Protein 2K75 (pdb70)

Secondary structure (DSSP, 8-state):
--B--STT--TT-SEEEEEEEEEEEEEEEEEETTEEEEEEEEEEE-SS-EEEEEEESS---TTEEEEEEEEEEEEETTEEEEEE-TTSEEEE--S----S--SS--

Foldseek 3Di:
DEADAPVPDDQVPQFYKYWFFWADWDWDWDCDPVRIWIKTKTKTADPHGIFIEIETRDGHDHRFTKIKGRWGWDADPNGIYTYAYPPIDIGGDPRDDPDDDDPDDD

InterPro domains:
  IPR012340 Nucleic acid-binding, OB-fold [G3DSA:2.40.50.140] (1-105)
  IPR012340 Nucleic acid-binding, OB-fold [G3DSA:2.40.50.140] (106-207)
  IPR012340 Nucleic acid-binding, OB-fold [SSF50249] (4-102)
  IPR012340 Nucleic acid-binding, OB-fold [SSF50249] (94-221)
  IPR051231 SOSS complex subunit B [PTHR13356] (4-85)

Solvent-accessible surface area: 7492 Å² total; per-residue (Å²): 85,111,119,40,107,8,186,68,12,40,100,100,44,73,120,2,7,1,58,9,74,0,37,35,57,107,121,121,98,75,150,40,150,78,73,84,106,40,9,38,48,3,84,1,69,55,138,64,48,140,22,72,2,9,0,57,60,72,112,8,88,93,63,28,79,13,66,2,19,51,0,116,8,14,104,91,129,73,135,63,3,0,4,1,26,124,100,10,131,50,62,90,44,142,109,133,118,95,139,166,106,155,144,117,162,181

Structure (mmCIF, N/CA/C/O backbone):
data_2K75
#
_entry.id   2K75
#
loop_
_atom_site.group_PDB
_atom_site.id
_atom_site.type_symbol
_atom_site.label_atom_id
_atom_site.label_alt_id
_atom_site.label_comp_id
_atom_site.label_asym_id
_atom_site.label_entity_id
_atom_site.label_seq_id
_atom_site.pdbx_PDB_ins_code
_atom_site.Cartn_x
_atom_site.Cartn_y
_atom_site.Cartn_z
_atom_site.occupancy
_atom_site.B_iso_or_equiv
_atom_site.auth_seq_id
_atom_site.auth_comp_id
_atom_site.auth_asym_id
_atom_site.auth_atom_id
_atom_site.pdbx_PDB_model_num
ATOM 1 N N . SER A 1 1 ? -11.338 0.077 -4.336 1.00 0.00 1 SER A N 1
ATOM 2 C CA . SER A 1 1 ? -10.611 0.244 -3.047 1.00 0.00 1 SER A CA 1
ATOM 3 C C . SER A 1 1 ? -10.469 -1.128 -2.387 1.00 0.00 1 SER A C 1
ATOM 4 O O . SER A 1 1 ? -10.349 -1.247 -1.185 1.00 0.00 1 SER A O 1
ATOM 14 N N . ASP A 1 2 ? -10.490 -2.163 -3.186 1.00 0.00 2 ASP A N 1
ATOM 15 C CA . ASP A 1 2 ? -10.369 -3.549 -2.649 1.00 0.00 2 ASP A CA 1
ATOM 16 C C . ASP A 1 2 ? -8.914 -3.865 -2.310 1.00 0.00 2 ASP A C 1
ATOM 17 O O . ASP A 1 2 ? -7.998 -3.168 -2.704 1.00 0.00 2 ASP A O 1
ATOM 26 N N . LEU A 1 3 ? -8.713 -4.918 -1.566 1.00 0.00 3 LEU A N 1
ATOM 27 C CA . LEU A 1 3 ? -7.342 -5.314 -1.160 1.00 0.00 3 LEU A CA 1
ATOM 28 C C . LEU A 1 3 ? -6.614 -5.973 -2.325 1.00 0.00 3 LEU A C 1
ATOM 29 O O . LEU A 1 3 ? -7.067 -6.949 -2.889 1.00 0.00 3 LEU A O 1
ATOM 45 N N . VAL A 1 4 ? -5.471 -5.442 -2.668 1.00 0.00 4 VAL A N 1
ATOM 46 C CA . VAL A 1 4 ? -4.664 -6.012 -3.786 1.00 0.00 4 VAL A CA 1
ATOM 47 C C . VAL A 1 4 ? -3.180 -6.011 -3.418 1.00 0.00 4 VAL A C 1
ATOM 48 O O . VAL A 1 4 ? -2.750 -5.355 -2.488 1.00 0.00 4 VAL A O 1
ATOM 61 N N . LYS A 1 5 ? -2.403 -6.760 -4.153 1.00 0.00 5 LYS A N 1
ATOM 62 C CA . LYS A 1 5 ? -0.938 -6.849 -3.886 1.00 0.00 5 LYS A CA 1
ATOM 63 C C . LYS A 1 5 ? -0.217 -5.644 -4.486 1.00 0.00 5 LYS A C 1
ATOM 64 O O . LYS A 1 5 ? -0.730 -4.956 -5.345 1.00 0.00 5 LYS A O 1
ATOM 83 N N . ILE A 1 6 ? 0.975 -5.392 -4.013 1.00 0.00 6 ILE A N 1
ATOM 84 C CA . ILE A 1 6 ? 1.768 -4.230 -4.505 1.00 0.00 6 ILE A CA 1
ATOM 85 C C . ILE A 1 6 ? 2.070 -4.406 -5.996 1.00 0.00 6 ILE A C 1
ATOM 86 O O . ILE A 1 6 ? 1.980 -3.477 -6.769 1.00 0.00 6 ILE A O 1
ATOM 102 N N . ARG A 1 7 ? 2.442 -5.591 -6.388 1.00 0.00 7 ARG A N 1
ATOM 103 C CA . ARG A 1 7 ? 2.779 -5.853 -7.818 1.00 0.00 7 ARG A CA 1
ATOM 104 C C . ARG A 1 7 ? 1.515 -5.735 -8.675 1.00 0.00 7 ARG A C 1
ATOM 105 O O . ARG A 1 7 ? 1.584 -5.581 -9.876 1.00 0.00 7 ARG A O 1
ATOM 126 N N . ASP A 1 8 ? 0.366 -5.818 -8.062 1.00 0.00 8 ASP A N 1
ATOM 127 C CA . ASP A 1 8 ? -0.916 -5.727 -8.826 1.00 0.00 8 ASP A CA 1
ATOM 128 C C . ASP A 1 8 ? -1.315 -4.255 -8.994 1.00 0.00 8 ASP A C 1
ATOM 129 O O . ASP A 1 8 ? -2.333 -3.945 -9.579 1.00 0.00 8 ASP A O 1
ATOM 138 N N . VAL A 1 9 ? -0.524 -3.351 -8.474 1.00 0.00 9 VAL A N 1
ATOM 139 C CA . VAL A 1 9 ? -0.854 -1.898 -8.586 1.00 0.00 9 VAL A CA 1
ATOM 140 C C . VAL A 1 9 ? -0.761 -1.443 -10.041 1.00 0.00 9 VAL A C 1
ATOM 141 O O . VAL A 1 9 ? 0.212 -1.683 -10.728 1.00 0.00 9 VAL A O 1
ATOM 154 N N . SER A 1 10 ? -1.787 -0.777 -10.497 1.00 0.00 10 SER A N 1
ATOM 155 C CA . SER A 1 10 ? -1.817 -0.273 -11.898 1.00 0.00 10 SER A CA 1
ATOM 156 C C . SER A 1 10 ? -2.859 0.839 -12.031 1.00 0.00 10 SER A C 1
ATOM 157 O O . SER A 1 10 ? -3.680 1.054 -11.161 1.00 0.00 10 SER A O 1
ATOM 165 N N . LEU A 1 11 ? -2.819 1.546 -13.126 1.00 0.00 11 LEU A N 1
ATOM 166 C CA . LEU A 1 11 ? -3.787 2.657 -13.359 1.00 0.00 11 LEU A CA 1
ATOM 167 C C . LEU A 1 11 ? -5.192 2.079 -13.512 1.00 0.00 11 LEU A C 1
ATOM 168 O O . LEU A 1 11 ? -6.175 2.767 -13.330 1.00 0.00 11 LEU A O 1
ATOM 184 N N . SER A 1 12 ? -5.280 0.823 -13.853 1.00 0.00 12 SER A N 1
ATOM 185 C CA . SER A 1 12 ? -6.609 0.171 -14.034 1.00 0.00 12 SER A CA 1
ATOM 186 C C . SER A 1 12 ? -7.374 0.213 -12.715 1.00 0.00 12 SER A C 1
ATOM 187 O O . SER A 1 12 ? -8.579 0.083 -12.687 1.00 0.00 12 SER A O 1
ATOM 195 N N . THR A 1 13 ? -6.675 0.391 -11.623 1.00 0.00 13 THR A N 1
ATOM 196 C CA . THR A 1 13 ? -7.339 0.444 -10.281 1.00 0.00 13 THR A CA 1
ATOM 197 C C . THR A 1 13 ? -6.956 1.751 -9.572 1.00 0.00 13 THR A C 1
ATOM 198 O O . THR A 1 13 ? -6.077 1.776 -8.732 1.00 0.00 13 THR A O 1
ATOM 209 N N . PRO A 1 14 ? -7.615 2.834 -9.910 1.00 0.00 14 PRO A N 1
ATOM 210 C CA . PRO A 1 14 ? -7.341 4.169 -9.298 1.00 0.00 14 PRO A CA 1
ATOM 211 C C . PRO A 1 14 ? -7.386 4.111 -7.773 1.00 0.00 14 PRO A C 1
ATOM 212 O O . PRO A 1 14 ? -6.580 4.717 -7.096 1.00 0.00 14 PRO A O 1
ATOM 223 N N . TYR A 1 15 ? -8.335 3.380 -7.238 1.00 0.00 15 TYR A N 1
ATOM 224 C CA . TYR A 1 15 ? -8.468 3.258 -5.754 1.00 0.00 15 TYR A CA 1
ATOM 225 C C . TYR A 1 15 ? -8.149 1.827 -5.338 1.00 0.00 15 TYR A C 1
ATOM 226 O O . TYR A 1 15 ? -8.719 0.876 -5.836 1.00 0.00 15 TYR A O 1
ATOM 244 N N . VAL A 1 16 ? -7.228 1.677 -4.424 1.00 0.00 16 VAL A N 1
ATOM 245 C CA . VAL A 1 16 ? -6.841 0.315 -3.955 1.00 0.00 16 VAL A CA 1
ATOM 246 C C . VAL A 1 16 ? -6.382 0.346 -2.501 1.00 0.00 16 VAL A C 1
ATOM 247 O O . VAL A 1 16 ? -6.004 1.368 -1.964 1.00 0.00 16 VAL A O 1
ATOM 260 N N . SER A 1 17 ? -6.406 -0.800 -1.874 1.00 0.00 17 SER A N 1
ATOM 261 C CA . SER A 1 17 ? -5.966 -0.923 -0.452 1.00 0.00 17 SER A CA 1
ATOM 262 C C . SER A 1 17 ? -4.773 -1.870 -0.378 1.00 0.00 17 SER A C 1
ATOM 263 O O . SER A 1 17 ? -4.764 -2.929 -0.976 1.00 0.00 17 SER A O 1
ATOM 271 N N . VAL A 1 18 ? -3.761 -1.483 0.351 1.00 0.00 18 VAL A N 1
ATOM 272 C CA . VAL A 1 18 ? -2.540 -2.337 0.483 1.00 0.00 18 VAL A CA 1
ATOM 273 C C . VAL A 1 18 ? -2.085 -2.393 1.939 1.00 0.00 18 VAL A C 1
ATOM 274 O O . VAL A 1 18 ? -2.455 -1.577 2.761 1.00 0.00 18 VAL A O 1
ATOM 287 N N . ILE A 1 19 ? -1.269 -3.365 2.249 1.00 0.00 19 ILE A N 1
ATOM 288 C CA . ILE A 1 19 ? -0.746 -3.525 3.639 1.00 0.00 19 ILE A CA 1
ATOM 289 C C . ILE A 1 19 ? 0.719 -3.952 3.591 1.00 0.00 19 ILE A C 1
ATOM 290 O O . ILE A 1 19 ? 1.107 -4.816 2.828 1.00 0.00 19 ILE A O 1
ATOM 306 N N . GLY A 1 20 ? 1.531 -3.342 4.410 1.00 0.00 20 GLY A N 1
ATOM 307 C CA . GLY A 1 20 ? 2.978 -3.694 4.437 1.00 0.00 20 GLY A CA 1
ATOM 308 C C . GLY A 1 20 ? 3.735 -2.763 5.382 1.00 0.00 20 GLY A C 1
ATOM 309 O O . GLY A 1 20 ? 3.158 -2.054 6.186 1.00 0.00 20 GLY A O 1
ATOM 313 N N . LYS A 1 21 ? 5.041 -2.778 5.283 1.00 0.00 21 LYS A N 1
ATOM 314 C CA . LYS A 1 21 ? 5.895 -1.918 6.165 1.00 0.00 21 LYS A CA 1
ATOM 315 C C . LYS A 1 21 ? 6.604 -0.857 5.334 1.00 0.00 21 LYS A C 1
ATOM 316 O O . LYS A 1 21 ? 7.117 -1.120 4.267 1.00 0.00 21 LYS A O 1
ATOM 335 N N . ILE A 1 22 ? 6.625 0.348 5.835 1.00 0.00 22 ILE A N 1
ATOM 336 C CA . ILE A 1 22 ? 7.286 1.475 5.111 1.00 0.00 22 ILE A CA 1
ATOM 337 C C . ILE A 1 22 ? 8.703 1.663 5.637 1.00 0.00 22 ILE A C 1
ATOM 338 O O . ILE A 1 22 ? 8.948 1.626 6.825 1.00 0.00 22 ILE A O 1
ATOM 354 N N . THR A 1 23 ? 9.636 1.873 4.746 1.00 0.00 23 THR A N 1
ATOM 355 C CA . THR A 1 23 ? 11.058 2.077 5.159 1.00 0.00 23 THR A CA 1
ATOM 356 C C . THR A 1 23 ? 11.639 3.313 4.472 1.00 0.00 23 THR A C 1
ATOM 357 O O . THR A 1 23 ? 11.161 3.767 3.451 1.00 0.00 23 THR A O 1
ATOM 368 N N . GLY A 1 24 ? 12.682 3.846 5.049 1.00 0.00 24 GLY A N 1
ATOM 369 C CA . GLY A 1 24 ? 13.356 5.052 4.484 1.00 0.00 24 GLY A CA 1
ATOM 370 C C . GLY A 1 24 ? 12.359 6.196 4.339 1.00 0.00 24 GLY A C 1
ATOM 371 O O . GLY A 1 24 ? 11.668 6.310 3.349 1.00 0.00 24 GLY A O 1
ATOM 375 N N . ILE A 1 25 ? 12.283 7.042 5.334 1.00 0.00 25 ILE A N 1
ATOM 376 C CA . ILE A 1 25 ? 11.332 8.192 5.286 1.00 0.00 25 ILE A CA 1
ATOM 377 C C . ILE A 1 25 ? 12.039 9.425 4.735 1.00 0.00 25 ILE A C 1
ATOM 378 O O . ILE A 1 25 ? 13.057 9.854 5.242 1.00 0.00 25 ILE A O 1
ATOM 394 N N . HIS A 1 26 ? 11.492 9.996 3.694 1.00 0.00 26 HIS A N 1
ATOM 395 C CA . HIS A 1 26 ? 12.097 11.216 3.073 1.00 0.00 26 HIS A CA 1
ATOM 396 C C . HIS A 1 26 ? 11.094 12.360 3.117 1.00 0.00 26 HIS A C 1
ATOM 397 O O . HIS A 1 26 ? 9.911 12.183 2.904 1.00 0.00 26 HIS A O 1
ATOM 411 N N . LYS A 1 27 ? 11.576 13.537 3.408 1.00 0.00 27 LYS A N 1
ATOM 412 C CA . LYS A 1 27 ? 10.691 14.737 3.496 1.00 0.00 27 LYS A CA 1
ATOM 413 C C . LYS A 1 27 ? 10.930 15.657 2.304 1.00 0.00 27 LYS A C 1
ATOM 414 O O . LYS A 1 27 ? 12.050 15.945 1.931 1.00 0.00 27 LYS A O 1
ATOM 433 N N . LYS A 1 28 ? 9.863 16.120 1.711 1.00 0.00 28 LYS A N 1
ATOM 434 C CA . LYS A 1 28 ? 9.972 17.035 0.537 1.00 0.00 28 LYS A CA 1
ATOM 435 C C . LYS A 1 28 ? 8.849 18.065 0.590 1.00 0.00 28 LYS A C 1
ATOM 436 O O . LYS A 1 28 ? 7.811 17.847 1.182 1.00 0.00 28 LYS A O 1
ATOM 455 N N . GLU A 1 29 ? 9.067 19.198 -0.023 1.00 0.00 29 GLU A N 1
ATOM 456 C CA . GLU A 1 29 ? 8.041 20.287 -0.026 1.00 0.00 29 GLU A CA 1
ATOM 457 C C . GLU A 1 29 ? 7.688 20.675 -1.458 1.00 0.00 29 GLU A C 1
ATOM 458 O O . GLU A 1 29 ? 8.518 20.669 -2.348 1.00 0.00 29 GLU A O 1
ATOM 470 N N . TYR A 1 30 ? 6.444 21.013 -1.674 1.00 0.00 30 TYR A N 1
ATOM 471 C CA . TYR A 1 30 ? 5.983 21.413 -3.036 1.00 0.00 30 TYR A CA 1
ATOM 472 C C . TYR A 1 30 ? 4.932 22.518 -2.925 1.00 0.00 30 TYR A C 1
ATOM 473 O O . TYR A 1 30 ? 4.301 22.703 -1.901 1.00 0.00 30 TYR A O 1
ATOM 491 N N . GLU A 1 31 ? 4.758 23.259 -3.986 1.00 0.00 31 GLU A N 1
ATOM 492 C CA . GLU A 1 31 ? 3.770 24.376 -3.990 1.00 0.00 31 GLU A CA 1
ATOM 493 C C . GLU A 1 31 ? 2.398 23.859 -4.403 1.00 0.00 31 GLU A C 1
ATOM 494 O O . GLU A 1 31 ? 2.193 23.417 -5.515 1.00 0.00 31 GLU A O 1
ATOM 506 N N . SER A 1 32 ? 1.458 23.927 -3.498 1.00 0.00 32 SER A N 1
ATOM 507 C CA . SER A 1 32 ? 0.069 23.463 -3.788 1.00 0.00 32 SER A CA 1
ATOM 508 C C . SER A 1 32 ? -0.881 24.660 -3.778 1.00 0.00 32 SER A C 1
ATOM 509 O O . SER A 1 32 ? -1.124 25.274 -2.759 1.00 0.00 32 SER A O 1
ATOM 517 N N . ASP A 1 33 ? -1.419 24.978 -4.921 1.00 0.00 33 ASP A N 1
ATOM 518 C CA . ASP A 1 33 ? -2.370 26.120 -5.042 1.00 0.00 33 ASP A CA 1
ATOM 519 C C . ASP A 1 33 ? -1.712 27.398 -4.519 1.00 0.00 33 ASP A C 1
ATOM 520 O O . ASP A 1 33 ? -2.373 28.299 -4.047 1.00 0.00 33 ASP A O 1
ATOM 529 N N . GLY A 1 34 ? -0.413 27.480 -4.631 1.00 0.00 34 GLY A N 1
ATOM 530 C CA . GLY A 1 34 ? 0.323 28.696 -4.174 1.00 0.00 34 GLY A CA 1
ATOM 531 C C . GLY A 1 34 ? 0.680 28.551 -2.698 1.00 0.00 34 GLY A C 1
ATOM 532 O O . GLY A 1 34 ? 1.244 29.446 -2.103 1.00 0.00 34 GLY A O 1
ATOM 536 N N . THR A 1 35 ? 0.353 27.430 -2.107 1.00 0.00 35 THR A N 1
ATOM 537 C CA . THR A 1 35 ? 0.662 27.204 -0.658 1.00 0.00 35 THR A CA 1
ATOM 538 C C . THR A 1 35 ? 1.611 26.016 -0.507 1.00 0.00 35 THR A C 1
ATOM 539 O O . THR A 1 35 ? 1.375 24.939 -1.015 1.00 0.00 35 THR A O 1
ATOM 550 N N . THR A 1 36 ? 2.689 26.231 0.193 1.00 0.00 36 THR A N 1
ATOM 551 C CA . THR A 1 36 ? 3.695 25.154 0.407 1.00 0.00 36 THR A CA 1
ATOM 552 C C . THR A 1 36 ? 3.127 24.073 1.318 1.00 0.00 36 THR A C 1
ATOM 553 O O . THR A 1 36 ? 2.615 24.344 2.386 1.00 0.00 36 THR A O 1
ATOM 564 N N . LYS A 1 37 ? 3.235 22.843 0.892 1.00 0.00 37 LYS A N 1
ATOM 565 C CA . LYS A 1 37 ? 2.727 21.694 1.703 1.00 0.00 37 LYS A CA 1
ATOM 566 C C . LYS A 1 37 ? 3.801 20.618 1.799 1.00 0.00 37 LYS A C 1
ATOM 567 O O . LYS A 1 37 ? 4.513 20.338 0.853 1.00 0.00 37 LYS A O 1
ATOM 586 N N . SER A 1 38 ? 3.928 20.029 2.958 1.00 0.00 38 SER A N 1
ATOM 587 C CA . SER A 1 38 ? 4.961 18.974 3.170 1.00 0.00 38 SER A CA 1
ATOM 588 C C . SER A 1 38 ? 4.429 17.607 2.755 1.00 0.00 38 SER A C 1
ATOM 589 O O . SER A 1 38 ? 3.284 17.264 2.983 1.00 0.00 38 SER A O 1
ATOM 597 N N . VAL A 1 39 ? 5.283 16.820 2.161 1.00 0.00 39 VAL A N 1
ATOM 598 C CA . VAL A 1 39 ? 4.894 15.449 1.722 1.00 0.00 39 VAL A CA 1
ATOM 599 C C . VAL A 1 39 ? 6.004 14.465 2.082 1.00 0.00 39 VAL A C 1
ATOM 600 O O . VAL A 1 39 ? 7.177 14.721 1.887 1.00 0.00 39 VAL A O 1
ATOM 613 N N . TYR A 1 40 ? 5.625 13.337 2.615 1.00 0.00 40 TYR A N 1
ATOM 614 C CA . TYR A 1 40 ? 6.622 12.302 3.016 1.00 0.00 40 TYR A CA 1
ATOM 615 C C . TYR A 1 40 ? 6.669 11.199 1.969 1.00 0.00 40 TYR A C 1
ATOM 616 O O . TYR A 1 40 ? 5.656 10.701 1.521 1.00 0.00 40 TYR A O 1
ATOM 634 N N . GLN A 1 41 ? 7.857 10.820 1.584 1.00 0.00 41 GLN A N 1
ATOM 635 C CA . GLN A 1 41 ? 8.034 9.746 0.561 1.00 0.00 41 GLN A CA 1
ATOM 636 C C . GLN A 1 41 ? 8.863 8.612 1.147 1.00 0.00 41 GLN A C 1
ATOM 637 O O . GLN A 1 41 ? 9.675 8.802 2.033 1.00 0.00 41 GLN A O 1
ATOM 651 N N . GLY A 1 42 ? 8.647 7.425 0.654 1.00 0.00 42 GLY A N 1
ATOM 652 C CA . GLY A 1 42 ? 9.404 6.252 1.169 1.00 0.00 42 GLY A CA 1
ATOM 653 C C . GLY A 1 42 ? 9.080 5.008 0.349 1.00 0.00 42 GLY A C 1
ATOM 654 O O . GLY A 1 42 ? 8.406 5.060 -0.662 1.00 0.00 42 GLY A O 1
ATOM 658 N N . TYR A 1 43 ? 9.575 3.885 0.796 1.00 0.00 43 TYR A N 1
ATOM 659 C CA . TYR A 1 43 ? 9.341 2.593 0.084 1.00 0.00 43 TYR A CA 1
ATOM 660 C C . TYR A 1 43 ? 8.563 1.641 0.982 1.00 0.00 43 TYR A C 1
ATOM 661 O O . TYR A 1 43 ? 8.761 1.588 2.180 1.00 0.00 43 TYR A O 1
ATOM 679 N N . ILE A 1 44 ? 7.679 0.883 0.392 1.00 0.00 44 ILE A N 1
ATOM 680 C CA . ILE A 1 44 ? 6.858 -0.094 1.168 1.00 0.00 44 ILE A CA 1
ATOM 681 C C . ILE A 1 44 ? 7.010 -1.475 0.551 1.00 0.00 44 ILE A C 1
ATOM 682 O O . ILE A 1 44 ? 7.057 -1.626 -0.649 1.00 0.00 44 ILE A O 1
ATOM 698 N N . GLU A 1 45 ? 7.106 -2.484 1.378 1.00 0.00 45 GLU A N 1
ATOM 699 C CA . GLU A 1 45 ? 7.280 -3.880 0.871 1.00 0.00 45 GLU A CA 1
ATOM 700 C C . GLU A 1 45 ? 6.331 -4.835 1.588 1.00 0.00 45 GLU A C 1
ATOM 701 O O . GLU A 1 45 ? 5.829 -4.563 2.669 1.00 0.00 45 GLU A O 1
ATOM 713 N N . ASP A 1 46 ? 6.091 -5.962 0.966 1.00 0.00 46 ASP A N 1
ATOM 714 C CA . ASP A 1 46 ? 5.181 -6.988 1.552 1.00 0.00 46 ASP A CA 1
ATOM 715 C C . ASP A 1 46 ? 5.696 -8.390 1.199 1.00 0.00 46 ASP A C 1
ATOM 716 O O . ASP A 1 46 ? 6.883 -8.616 1.077 1.00 0.00 46 ASP A O 1
ATOM 725 N N . ASP A 1 47 ? 4.801 -9.330 1.054 1.00 0.00 47 ASP A N 1
ATOM 726 C CA . ASP A 1 47 ? 5.204 -10.729 0.731 1.00 0.00 47 ASP A CA 1
ATOM 727 C C . ASP A 1 47 ? 5.496 -10.844 -0.762 1.00 0.00 47 ASP A C 1
ATOM 728 O O . ASP A 1 47 ? 5.947 -11.866 -1.236 1.00 0.00 47 ASP A O 1
ATOM 737 N N . THR A 1 48 ? 5.229 -9.803 -1.503 1.00 0.00 48 THR A N 1
ATOM 738 C CA . THR A 1 48 ? 5.475 -9.830 -2.976 1.00 0.00 48 THR A CA 1
ATOM 739 C C . THR A 1 48 ? 6.711 -9.001 -3.311 1.00 0.00 48 THR A C 1
ATOM 740 O O . THR A 1 48 ? 7.817 -9.500 -3.326 1.00 0.00 48 THR A O 1
ATOM 751 N N . ALA A 1 49 ? 6.526 -7.738 -3.593 1.00 0.00 49 ALA A N 1
ATOM 752 C CA . ALA A 1 49 ? 7.679 -6.854 -3.952 1.00 0.00 49 ALA A CA 1
ATOM 753 C C . ALA A 1 49 ? 7.591 -5.538 -3.180 1.00 0.00 49 ALA A C 1
ATOM 754 O O . ALA A 1 49 ? 7.168 -5.497 -2.036 1.00 0.00 49 ALA A O 1
ATOM 761 N N . ARG A 1 50 ? 8.006 -4.461 -3.803 1.00 0.00 50 ARG A N 1
ATOM 762 C CA . ARG A 1 50 ? 7.978 -3.133 -3.126 1.00 0.00 50 ARG A CA 1
ATOM 763 C C . ARG A 1 50 ? 7.675 -2.021 -4.127 1.00 0.00 50 ARG A C 1
ATOM 764 O O . ARG A 1 50 ? 7.907 -2.146 -5.313 1.00 0.00 50 ARG A O 1
ATOM 785 N N . ILE A 1 51 ? 7.154 -0.926 -3.635 1.00 0.00 51 ILE A N 1
ATOM 786 C CA . ILE A 1 51 ? 6.818 0.228 -4.519 1.00 0.00 51 ILE A CA 1
ATOM 787 C C . ILE A 1 51 ? 6.993 1.546 -3.761 1.00 0.00 51 ILE A C 1
ATOM 788 O O . ILE A 1 51 ? 7.038 1.588 -2.546 1.00 0.00 51 ILE A O 1
ATOM 804 N N . ARG A 1 52 ? 7.089 2.621 -4.494 1.00 0.00 52 ARG A N 1
ATOM 805 C CA . ARG A 1 52 ? 7.261 3.964 -3.876 1.00 0.00 52 ARG A CA 1
ATOM 806 C C . ARG A 1 52 ? 5.921 4.486 -3.372 1.00 0.00 52 ARG A C 1
ATOM 807 O O . ARG A 1 52 ? 4.879 4.212 -3.934 1.00 0.00 52 ARG A O 1
ATOM 828 N N . ILE A 1 53 ? 5.953 5.243 -2.310 1.00 0.00 53 ILE A N 1
ATOM 829 C CA . ILE A 1 53 ? 4.698 5.811 -1.734 1.00 0.00 53 ILE A CA 1
ATOM 830 C C . ILE A 1 53 ? 4.891 7.283 -1.390 1.00 0.00 53 ILE A C 1
ATOM 831 O O . ILE A 1 53 ? 5.995 7.755 -1.171 1.00 0.00 53 ILE A O 1
ATOM 847 N N . SER A 1 54 ? 3.803 8.002 -1.328 1.00 0.00 54 SER A N 1
ATOM 848 C CA . SER A 1 54 ? 3.857 9.454 -0.991 1.00 0.00 54 SER A CA 1
ATOM 849 C C . SER A 1 54 ? 2.678 9.814 -0.096 1.00 0.00 54 SER A C 1
ATOM 850 O O . SER A 1 54 ? 1.533 9.572 -0.422 1.00 0.00 54 SER A O 1
ATOM 858 N N . SER A 1 55 ? 2.967 10.396 1.036 1.00 0.00 55 SER A N 1
ATOM 859 C CA . SER A 1 55 ? 1.895 10.797 1.997 1.00 0.00 55 SER A CA 1
ATOM 860 C C . SER A 1 55 ? 1.890 12.312 2.155 1.00 0.00 55 SER A C 1
ATOM 861 O O . SER A 1 55 ? 2.907 12.939 2.375 1.00 0.00 55 SER A O 1
ATOM 869 N N . PHE A 1 56 ? 0.733 12.901 2.027 1.00 0.00 56 PHE A N 1
ATOM 870 C CA . PHE A 1 56 ? 0.608 14.379 2.153 1.00 0.00 56 PHE A CA 1
ATOM 871 C C . PHE A 1 56 ? 0.121 14.741 3.555 1.00 0.00 56 PHE A C 1
ATOM 872 O O . PHE A 1 56 ? -0.958 14.367 3.972 1.00 0.00 56 PHE A O 1
ATOM 889 N N . GLY A 1 57 ? 0.917 15.490 4.265 1.00 0.00 57 GLY A N 1
ATOM 890 C CA . GLY A 1 57 ? 0.541 15.933 5.637 1.00 0.00 57 GLY A CA 1
ATOM 891 C C . GLY A 1 57 ? 0.787 14.815 6.654 1.00 0.00 57 GLY A C 1
ATOM 892 O O . GLY A 1 57 ? 1.414 15.025 7.674 1.00 0.00 57 GLY A O 1
ATOM 896 N N . LYS A 1 58 ? 0.275 13.642 6.393 1.00 0.00 58 LYS A N 1
ATOM 897 C CA . LYS A 1 58 ? 0.442 12.507 7.351 1.00 0.00 58 LYS A CA 1
ATOM 898 C C . LYS A 1 58 ? 1.885 12.007 7.339 1.00 0.00 58 LYS A C 1
ATOM 899 O O . LYS A 1 58 ? 2.494 11.842 6.304 1.00 0.00 58 LYS A O 1
ATOM 918 N N . GLN A 1 59 ? 2.428 11.781 8.507 1.00 0.00 59 GLN A N 1
ATOM 919 C CA . GLN A 1 59 ? 3.837 11.305 8.621 1.00 0.00 59 GLN A CA 1
ATOM 920 C C . GLN A 1 59 ? 3.901 9.781 8.589 1.00 0.00 59 GLN A C 1
ATOM 921 O O . GLN A 1 59 ? 2.957 9.093 8.921 1.00 0.00 59 GLN A O 1
ATOM 935 N N . LEU A 1 60 ? 5.034 9.263 8.189 1.00 0.00 60 LEU A N 1
ATOM 936 C CA . LEU A 1 60 ? 5.233 7.781 8.113 1.00 0.00 60 LEU A CA 1
ATOM 937 C C . LEU A 1 60 ? 6.373 7.371 9.038 1.00 0.00 60 LEU A C 1
ATOM 938 O O . LEU A 1 60 ? 7.282 8.132 9.303 1.00 0.00 60 LEU A O 1
ATOM 954 N N . GLN A 1 61 ? 6.311 6.164 9.540 1.00 0.00 61 GLN A N 1
ATOM 955 C CA . GLN A 1 61 ? 7.367 5.659 10.474 1.00 0.00 61 GLN A CA 1
ATOM 956 C C . GLN A 1 61 ? 8.167 4.534 9.808 1.00 0.00 61 GLN A C 1
ATOM 957 O O . GLN A 1 61 ? 7.651 3.717 9.068 1.00 0.00 61 GLN A O 1
ATOM 971 N N . ASP A 1 62 ? 9.442 4.522 10.068 1.00 0.00 62 ASP A N 1
ATOM 972 C CA . ASP A 1 62 ? 10.349 3.505 9.464 1.00 0.00 62 ASP A CA 1
ATOM 973 C C . ASP A 1 62 ? 10.006 2.088 9.928 1.00 0.00 62 ASP A C 1
ATOM 974 O O . ASP A 1 62 ? 9.791 1.828 11.094 1.00 0.00 62 ASP A O 1
ATOM 983 N N . SER A 1 63 ? 9.991 1.179 8.987 1.00 0.00 63 SER A N 1
ATOM 984 C CA . SER A 1 63 ? 9.704 -0.257 9.270 1.00 0.00 63 SER A CA 1
ATOM 985 C C . SER A 1 63 ? 8.389 -0.400 10.031 1.00 0.00 63 SER A C 1
ATOM 986 O O . SER A 1 63 ? 8.164 -1.380 10.713 1.00 0.00 63 SER A O 1
ATOM 994 N N . ASP A 1 64 ? 7.519 0.567 9.907 1.00 0.00 64 ASP A N 1
ATOM 995 C CA . ASP A 1 64 ? 6.206 0.494 10.611 1.00 0.00 64 ASP A CA 1
ATOM 996 C C . ASP A 1 64 ? 5.181 -0.243 9.752 1.00 0.00 64 ASP A C 1
ATOM 997 O O . ASP A 1 64 ? 4.941 0.097 8.608 1.00 0.00 64 ASP A O 1
ATOM 1006 N N . VAL A 1 65 ? 4.577 -1.253 10.318 1.00 0.00 65 VAL A N 1
ATOM 1007 C CA . VAL A 1 65 ? 3.550 -2.042 9.581 1.00 0.00 65 VAL A CA 1
ATOM 1008 C C . VAL A 1 65 ? 2.213 -1.316 9.664 1.00 0.00 65 VAL A C 1
ATOM 1009 O O . VAL A 1 65 ? 1.642 -1.146 10.728 1.00 0.00 65 VAL A O 1
ATOM 1022 N N . VAL A 1 66 ? 1.715 -0.882 8.538 1.00 0.00 66 VAL A N 1
ATOM 1023 C CA . VAL A 1 66 ? 0.416 -0.152 8.518 1.00 0.00 66 VAL A CA 1
ATOM 1024 C C . VAL A 1 66 ? -0.409 -0.568 7.306 1.00 0.00 66 VAL A C 1
ATOM 1025 O O . VAL A 1 66 ? 0.089 -1.133 6.348 1.00 0.00 66 VAL A O 1
ATOM 1038 N N . ARG A 1 67 ? -1.684 -0.278 7.354 1.00 0.00 67 ARG A N 1
ATOM 1039 C CA . ARG A 1 67 ? -2.606 -0.627 6.231 1.00 0.00 67 ARG A CA 1
ATOM 1040 C C . ARG A 1 67 ? -3.186 0.652 5.640 1.00 0.00 67 ARG A C 1
ATOM 1041 O O . ARG A 1 67 ? -3.717 1.494 6.337 1.00 0.00 67 ARG A O 1
ATOM 1062 N N . ILE A 1 68 ? -3.074 0.797 4.346 1.00 0.00 68 ILE A N 1
ATOM 1063 C CA . ILE A 1 68 ? -3.596 2.015 3.659 1.00 0.00 68 ILE A CA 1
ATOM 1064 C C . ILE A 1 68 ? -4.853 1.658 2.877 1.00 0.00 68 ILE A C 1
ATOM 1065 O O . ILE A 1 68 ? -4.885 0.711 2.114 1.00 0.00 68 ILE A O 1
ATOM 1081 N N . ASP A 1 69 ? -5.892 2.423 3.079 1.00 0.00 69 ASP A N 1
ATOM 1082 C CA . ASP A 1 69 ? -7.187 2.178 2.376 1.00 0.00 69 ASP A CA 1
ATOM 1083 C C . ASP A 1 69 ? -7.520 3.362 1.467 1.00 0.00 69 ASP A C 1
ATOM 1084 O O . ASP A 1 69 ? -7.260 4.511 1.789 1.00 0.00 69 ASP A O 1
ATOM 1093 N N . ASN A 1 70 ? -8.112 3.063 0.340 1.00 0.00 70 ASN A N 1
ATOM 1094 C CA . ASN A 1 70 ? -8.508 4.112 -0.642 1.00 0.00 70 ASN A CA 1
ATOM 1095 C C . ASN A 1 70 ? -7.264 4.835 -1.159 1.00 0.00 70 ASN A C 1
ATOM 1096 O O . ASN A 1 70 ? -7.266 6.033 -1.355 1.00 0.00 70 ASN A O 1
ATOM 1107 N N . ALA A 1 71 ? -6.208 4.100 -1.390 1.00 0.00 71 ALA A N 1
ATOM 1108 C CA . ALA A 1 71 ? -4.951 4.712 -1.907 1.00 0.00 71 ALA A CA 1
ATOM 1109 C C . ALA A 1 71 ? -5.126 5.110 -3.366 1.00 0.00 71 ALA A C 1
ATOM 1110 O O . ALA A 1 71 ? -5.830 4.469 -4.115 1.00 0.00 71 ALA A O 1
ATOM 1117 N N . ARG A 1 72 ? -4.482 6.175 -3.763 1.00 0.00 72 ARG A N 1
ATOM 1118 C CA . ARG A 1 72 ? -4.590 6.659 -5.173 1.00 0.00 72 ARG A CA 1
ATOM 1119 C C . ARG A 1 72 ? -3.317 6.321 -5.942 1.00 0.00 72 ARG A C 1
ATOM 1120 O O . ARG A 1 72 ? -2.219 6.650 -5.539 1.00 0.00 72 ARG A O 1
ATOM 1141 N N . VAL A 1 73 ? -3.480 5.653 -7.050 1.00 0.00 73 VAL A N 1
ATOM 1142 C CA . VAL A 1 73 ? -2.312 5.256 -7.888 1.00 0.00 73 VAL A CA 1
ATOM 1143 C C . VAL A 1 73 ? -1.952 6.383 -8.851 1.00 0.00 73 VAL A C 1
ATOM 1144 O O . VAL A 1 73 ? -2.799 6.957 -9.508 1.00 0.00 73 VAL A O 1
ATOM 1157 N N . ALA A 1 74 ? -0.688 6.696 -8.929 1.00 0.00 74 ALA A N 1
ATOM 1158 C CA . ALA A 1 74 ? -0.224 7.784 -9.837 1.00 0.00 74 ALA A CA 1
ATOM 1159 C C . ALA A 1 74 ? 1.173 7.464 -10.362 1.00 0.00 74 ALA A C 1
ATOM 1160 O O . ALA A 1 74 ? 1.903 6.669 -9.801 1.00 0.00 74 ALA A O 1
ATOM 1167 N N . GLN A 1 75 ? 1.538 8.090 -11.448 1.00 0.00 75 GLN A N 1
ATOM 1168 C CA . GLN A 1 75 ? 2.880 7.858 -12.062 1.00 0.00 75 GLN A CA 1
ATOM 1169 C C . GLN A 1 75 ? 3.779 9.067 -11.831 1.00 0.00 75 GLN A C 1
ATOM 1170 O O . GLN A 1 75 ? 3.549 10.141 -12.348 1.00 0.00 75 GLN A O 1
ATOM 1184 N N . PHE A 1 76 ? 4.820 8.871 -11.068 1.00 0.00 76 PHE A N 1
ATOM 1185 C CA . PHE A 1 76 ? 5.795 9.967 -10.785 1.00 0.00 76 PHE A CA 1
ATOM 1186 C C . PHE A 1 76 ? 7.158 9.601 -11.373 1.00 0.00 76 PHE A C 1
ATOM 1187 O O . PHE A 1 76 ? 7.710 8.556 -11.100 1.00 0.00 76 PHE A O 1
ATOM 1204 N N . ASN A 1 77 ? 7.686 10.475 -12.185 1.00 0.00 77 ASN A N 1
ATOM 1205 C CA . ASN A 1 77 ? 9.011 10.242 -12.828 1.00 0.00 77 ASN A CA 1
ATOM 1206 C C . ASN A 1 77 ? 8.972 8.937 -13.621 1.00 0.00 77 ASN A C 1
ATOM 1207 O O . ASN A 1 77 ? 9.977 8.280 -13.800 1.00 0.00 77 ASN A O 1
ATOM 1218 N N . GLY A 1 78 ? 7.816 8.582 -14.117 1.00 0.00 78 GLY A N 1
ATOM 1219 C CA . GLY A 1 78 ? 7.681 7.341 -14.928 1.00 0.00 78 GLY A CA 1
ATOM 1220 C C . GLY A 1 78 ? 7.614 6.134 -14.001 1.00 0.00 78 GLY A C 1
ATOM 1221 O O . GLY A 1 78 ? 7.737 5.007 -14.434 1.00 0.00 78 GLY A O 1
ATOM 1225 N N . TYR A 1 79 ? 7.412 6.366 -12.730 1.00 0.00 79 TYR A N 1
ATOM 1226 C CA . TYR A 1 79 ? 7.325 5.244 -11.744 1.00 0.00 79 TYR A CA 1
ATOM 1227 C C . TYR A 1 79 ? 5.967 5.264 -11.050 1.00 0.00 79 TYR A C 1
ATOM 1228 O O . TYR A 1 79 ? 5.471 6.296 -10.641 1.00 0.00 79 TYR A O 1
ATOM 1246 N N . LEU A 1 80 ? 5.373 4.114 -10.917 1.00 0.00 80 LEU A N 1
ATOM 1247 C CA . LEU A 1 80 ? 4.047 4.013 -10.251 1.00 0.00 80 LEU A CA 1
ATOM 1248 C C . LEU A 1 80 ? 4.217 4.105 -8.743 1.00 0.00 80 LEU A C 1
ATOM 1249 O O . LEU A 1 80 ? 5.175 3.616 -8.180 1.00 0.00 80 LEU A O 1
ATOM 1265 N N . SER A 1 81 ? 3.280 4.738 -8.092 1.00 0.00 81 SER A N 1
ATOM 1266 C CA . SER A 1 81 ? 3.359 4.885 -6.614 1.00 0.00 81 SER A CA 1
ATOM 1267 C C . SER A 1 81 ? 1.969 5.105 -6.024 1.00 0.00 81 SER A C 1
ATOM 1268 O O . SER A 1 81 ? 1.023 5.437 -6.712 1.00 0.00 81 SER A O 1
ATOM 1276 N N . LEU A 1 82 ? 1.856 4.912 -4.735 1.00 0.00 82 LEU A N 1
ATOM 1277 C CA . LEU A 1 82 ? 0.547 5.091 -4.037 1.00 0.00 82 LEU A CA 1
ATOM 1278 C C . LEU A 1 82 ? 0.556 6.414 -3.278 1.00 0.00 82 LEU A C 1
ATOM 1279 O O . LEU A 1 82 ? 1.418 6.678 -2.463 1.00 0.00 82 LEU A O 1
ATOM 1295 N N . SER A 1 83 ? -0.407 7.249 -3.562 1.00 0.00 83 SER A N 1
ATOM 1296 C CA . SER A 1 83 ? -0.497 8.583 -2.894 1.00 0.00 83 SER A CA 1
ATOM 1297 C C . SER A 1 83 ? -1.582 8.560 -1.820 1.00 0.00 83 SER A C 1
ATOM 1298 O O . SER A 1 83 ? -2.734 8.270 -2.082 1.00 0.00 83 SER A O 1
ATOM 1306 N N . VAL A 1 84 ? -1.202 8.869 -0.607 1.00 0.00 84 VAL A N 1
ATOM 1307 C CA . VAL A 1 84 ? -2.175 8.879 0.527 1.00 0.00 84 VAL A CA 1
ATOM 1308 C C . VAL A 1 84 ? -2.627 10.313 0.802 1.00 0.00 84 VAL A C 1
ATOM 1309 O O . VAL A 1 84 ? -1.898 11.118 1.349 1.00 0.00 84 VAL A O 1
ATOM 1322 N N . GLY A 1 85 ? -3.832 10.621 0.409 1.00 0.00 85 GLY A N 1
ATOM 1323 C CA . GLY A 1 85 ? -4.388 11.992 0.613 1.00 0.00 85 GLY A CA 1
ATOM 1324 C C . GLY A 1 85 ? -5.143 12.078 1.938 1.00 0.00 85 GLY A C 1
ATOM 1325 O O . GLY A 1 85 ? -5.186 11.146 2.712 1.00 0.00 85 GLY A O 1
ATOM 1329 N N . ASP A 1 86 ? -5.735 13.212 2.190 1.00 0.00 86 ASP A N 1
ATOM 1330 C CA . ASP A 1 86 ? -6.500 13.416 3.453 1.00 0.00 86 ASP A CA 1
ATOM 1331 C C . ASP A 1 86 ? -7.796 12.609 3.395 1.00 0.00 86 ASP A C 1
ATOM 1332 O O . ASP A 1 86 ? -8.444 12.388 4.397 1.00 0.00 86 ASP A O 1
ATOM 1341 N N . SER A 1 87 ? -8.182 12.189 2.220 1.00 0.00 87 SER A N 1
ATOM 1342 C CA . SER A 1 87 ? -9.446 11.410 2.070 1.00 0.00 87 SER A CA 1
ATOM 1343 C C . SER A 1 87 ? -9.159 9.929 2.318 1.00 0.00 87 SER A C 1
ATOM 1344 O O . SER A 1 87 ? -10.059 9.141 2.528 1.00 0.00 87 SER A O 1
ATOM 1352 N N . SER A 1 88 ? -7.907 9.553 2.298 1.00 0.00 88 SER A N 1
ATOM 1353 C CA . SER A 1 88 ? -7.534 8.127 2.532 1.00 0.00 88 SER A CA 1
ATOM 1354 C C . SER A 1 88 ? -7.481 7.840 4.025 1.00 0.00 88 SER A C 1
ATOM 1355 O O . SER A 1 88 ? -7.495 8.736 4.846 1.00 0.00 88 SER A O 1
ATOM 1363 N N . ARG A 1 89 ? -7.423 6.580 4.376 1.00 0.00 89 ARG A N 1
ATOM 1364 C CA . ARG A 1 89 ? -7.375 6.188 5.821 1.00 0.00 89 ARG A CA 1
ATOM 1365 C C . ARG A 1 89 ? -6.183 5.271 6.070 1.00 0.00 89 ARG A C 1
ATOM 1366 O O . ARG A 1 89 ? -5.889 4.379 5.298 1.00 0.00 89 ARG A O 1
ATOM 1387 N N . ILE A 1 90 ? -5.505 5.493 7.164 1.00 0.00 90 ILE A N 1
ATOM 1388 C CA . ILE A 1 90 ? -4.323 4.655 7.528 1.00 0.00 90 ILE A CA 1
ATOM 1389 C C . ILE A 1 90 ? -4.551 4.023 8.896 1.00 0.00 90 ILE A C 1
ATOM 1390 O O . ILE A 1 90 ? -4.861 4.693 9.861 1.00 0.00 90 ILE A O 1
ATOM 1406 N N . GLU A 1 91 ? -4.398 2.727 8.972 1.00 0.00 91 GLU A N 1
ATOM 1407 C CA . GLU A 1 91 ? -4.600 1.998 10.264 1.00 0.00 91 GLU A CA 1
ATOM 1408 C C . GLU A 1 91 ? -3.351 1.191 10.617 1.00 0.00 91 GLU A C 1
ATOM 1409 O O . GLU A 1 91 ? -2.852 0.404 9.836 1.00 0.00 91 GLU A O 1
ATOM 1421 N N . SER A 1 92 ? -2.850 1.402 11.805 1.00 0.00 92 SER A N 1
ATOM 1422 C CA . SER A 1 92 ? -1.632 0.678 12.269 1.00 0.00 92 SER A CA 1
ATOM 1423 C C . SER A 1 92 ? -1.986 -0.752 12.654 1.00 0.00 92 SER A C 1
ATOM 1424 O O . SER A 1 92 ? -3.085 -1.039 13.084 1.00 0.00 92 SER A O 1
ATOM 1432 N N . VAL A 1 93 ? -1.046 -1.650 12.495 1.00 0.00 93 VAL A N 1
ATOM 1433 C CA . VAL A 1 93 ? -1.289 -3.087 12.840 1.00 0.00 93 VAL A CA 1
ATOM 1434 C C . VAL A 1 93 ? -0.483 -3.462 14.081 1.00 0.00 93 VAL A C 1
ATOM 1435 O O . VAL A 1 93 ? 0.694 -3.754 14.015 1.00 0.00 93 VAL A O 1
ATOM 1448 N N . ASN A 1 94 ? -1.127 -3.451 15.216 1.00 0.00 94 ASN A N 1
ATOM 1449 C CA . ASN A 1 94 ? -0.445 -3.802 16.499 1.00 0.00 94 ASN A CA 1
ATOM 1450 C C . ASN A 1 94 ? -0.882 -5.203 16.927 1.00 0.00 94 ASN A C 1
ATOM 1451 O O . ASN A 1 94 ? -0.450 -5.710 17.941 1.00 0.00 94 ASN A O 1
ATOM 1462 N N . VAL A 1 95 ? -1.741 -5.832 16.156 1.00 0.00 95 VAL A N 1
ATOM 1463 C CA . VAL A 1 95 ? -2.222 -7.213 16.505 1.00 0.00 95 VAL A CA 1
ATOM 1464 C C . VAL A 1 95 ? -1.649 -8.237 15.519 1.00 0.00 95 VAL A C 1
ATOM 1465 O O . VAL A 1 95 ? -1.720 -8.078 14.316 1.00 0.00 95 VAL A O 1
ATOM 1478 N N . ASN A 1 96 ? -1.060 -9.280 16.055 1.00 0.00 96 ASN A N 1
ATOM 1479 C CA . ASN A 1 96 ? -0.434 -10.351 15.211 1.00 0.00 96 ASN A CA 1
ATOM 1480 C C . ASN A 1 96 ? -1.498 -11.225 14.550 1.00 0.00 96 ASN A C 1
ATOM 1481 O O . ASN A 1 96 ? -2.548 -11.484 15.101 1.00 0.00 96 ASN A O 1
ATOM 1492 N N . ILE A 1 97 ? -1.206 -11.683 13.359 1.00 0.00 97 ILE A N 1
ATOM 1493 C CA . ILE A 1 97 ? -2.166 -12.550 12.613 1.00 0.00 97 ILE A CA 1
ATOM 1494 C C . ILE A 1 97 ? -1.401 -13.583 11.770 1.00 0.00 97 ILE A C 1
ATOM 1495 O O . ILE A 1 97 ? -1.420 -13.536 10.555 1.00 0.00 97 ILE A O 1
ATOM 1511 N N . PRO A 1 98 ? -0.741 -14.518 12.409 1.00 0.00 98 PRO A N 1
ATOM 1512 C CA . PRO A 1 98 ? 0.023 -15.590 11.702 1.00 0.00 98 PRO A CA 1
ATOM 1513 C C . PRO A 1 98 ? -0.911 -16.648 11.108 1.00 0.00 98 PRO A C 1
ATOM 1514 O O . PRO A 1 98 ? -1.186 -16.656 9.929 1.00 0.00 98 PRO A O 1
ATOM 1525 N N . LEU A 1 99 ? -1.387 -17.537 11.940 1.00 0.00 99 LEU A N 1
ATOM 1526 C CA . LEU A 1 99 ? -2.306 -18.616 11.483 1.00 0.00 99 LEU A CA 1
ATOM 1527 C C . LEU A 1 99 ? -1.606 -19.496 10.445 1.00 0.00 99 LEU A C 1
ATOM 1528 O O . LEU A 1 99 ? -0.631 -19.106 9.838 1.00 0.00 99 LEU A O 1
ATOM 1544 N N . GLU A 1 100 ? -2.113 -20.686 10.256 1.00 0.00 100 GLU A N 1
ATOM 1545 C CA . GLU A 1 100 ? -1.526 -21.644 9.271 1.00 0.00 100 GLU A CA 1
ATOM 1546 C C . GLU A 1 100 ? -0.025 -21.814 9.493 1.00 0.00 100 GLU A C 1
ATOM 1547 O O . GLU A 1 100 ? 0.599 -21.085 10.234 1.00 0.00 100 GLU A O 1
ATOM 1559 N N . HIS A 1 101 ? 0.546 -22.802 8.852 1.00 0.00 101 HIS A N 1
ATOM 1560 C CA . HIS A 1 101 ? 2.004 -23.074 9.005 1.00 0.00 101 HIS A CA 1
ATOM 1561 C C . HIS A 1 101 ? 2.793 -22.277 7.969 1.00 0.00 101 HIS A C 1
ATOM 1562 O O . HIS A 1 101 ? 2.658 -22.469 6.777 1.00 0.00 101 HIS A O 1
ATOM 1576 N N . HIS A 1 102 ? 3.616 -21.379 8.435 1.00 0.00 102 HIS A N 1
ATOM 1577 C CA . HIS A 1 102 ? 4.438 -20.540 7.514 1.00 0.00 102 HIS A CA 1
ATOM 1578 C C . HIS A 1 102 ? 5.744 -21.273 7.205 1.00 0.00 102 HIS A C 1
ATOM 1579 O O . HIS A 1 102 ? 6.583 -20.784 6.477 1.00 0.00 102 HIS A O 1
ATOM 1593 N N . HIS A 1 103 ? 5.911 -22.445 7.761 1.00 0.00 103 HIS A N 1
ATOM 1594 C CA . HIS A 1 103 ? 7.151 -23.239 7.517 1.00 0.00 103 HIS A CA 1
ATOM 1595 C C . HIS A 1 103 ? 7.256 -23.554 6.029 1.00 0.00 103 HIS A C 1
ATOM 1596 O O . HIS A 1 103 ? 8.313 -23.455 5.443 1.00 0.00 103 HIS A O 1
ATOM 1610 N N . HIS A 1 104 ? 6.162 -23.934 5.417 1.00 0.00 104 HIS A N 1
ATOM 1611 C CA . HIS A 1 104 ? 6.174 -24.265 3.955 1.00 0.00 104 HIS A CA 1
ATOM 1612 C C . HIS A 1 104 ? 5.301 -23.265 3.187 1.00 0.00 104 HIS A C 1
ATOM 1613 O O . HIS A 1 104 ? 4.222 -22.899 3.610 1.00 0.00 104 HIS A O 1
ATOM 1627 N N . HIS A 1 105 ? 5.788 -22.818 2.059 1.00 0.00 105 HIS A N 1
ATOM 1628 C CA . HIS A 1 105 ? 5.036 -21.833 1.229 1.00 0.00 105 HIS A CA 1
ATOM 1629 C C . HIS A 1 105 ? 3.779 -22.493 0.658 1.00 0.00 105 HIS A C 1
ATOM 1630 O O . HIS A 1 105 ? 2.751 -21.864 0.520 1.00 0.00 105 HIS A O 1
ATOM 1644 N N . HIS A 1 106 ? 3.868 -23.754 0.316 1.00 0.00 106 HIS A N 1
ATOM 1645 C CA . HIS A 1 106 ? 2.696 -24.484 -0.262 1.00 0.00 106 HIS A CA 1
ATOM 1646 C C . HIS A 1 106 ? 1.412 -24.081 0.475 1.00 0.00 106 HIS A C 1
ATOM 1647 O O . HIS A 1 106 ? 0.366 -24.088 -0.156 1.00 0.00 106 HIS A O 1
ATOM 1662 N N . SER A 1 1 ? -11.197 0.535 -3.947 1.00 0.00 1 SER A N 2
ATOM 1663 C CA . SER A 1 1 ? -10.241 0.574 -2.806 1.00 0.00 1 SER A CA 2
ATOM 1664 C C . SER A 1 1 ? -10.054 -0.847 -2.270 1.00 0.00 1 SER A C 2
ATOM 1665 O O . SER A 1 1 ? -9.766 -1.053 -1.110 1.00 0.00 1 SER A O 2
ATOM 1675 N N . ASP A 1 2 ? -10.231 -1.825 -3.120 1.00 0.00 2 ASP A N 2
ATOM 1676 C CA . ASP A 1 2 ? -10.086 -3.251 -2.692 1.00 0.00 2 ASP A CA 2
ATOM 1677 C C . ASP A 1 2 ? -8.617 -3.594 -2.477 1.00 0.00 2 ASP A C 2
ATOM 1678 O O . ASP A 1 2 ? -7.732 -3.016 -3.074 1.00 0.00 2 ASP A O 2
ATOM 1687 N N . LEU A 1 3 ? -8.368 -4.543 -1.618 1.00 0.00 3 LEU A N 2
ATOM 1688 C CA . LEU A 1 3 ? -6.975 -4.959 -1.329 1.00 0.00 3 LEU A CA 2
ATOM 1689 C C . LEU A 1 3 ? -6.383 -5.672 -2.536 1.00 0.00 3 LEU A C 2
ATOM 1690 O O . LEU A 1 3 ? -6.951 -6.607 -3.062 1.00 0.00 3 LEU A O 2
ATOM 1706 N N . VAL A 1 4 ? -5.226 -5.241 -2.955 1.00 0.00 4 VAL A N 2
ATOM 1707 C CA . VAL A 1 4 ? -4.546 -5.882 -4.119 1.00 0.00 4 VAL A CA 2
ATOM 1708 C C . VAL A 1 4 ? -3.049 -6.012 -3.842 1.00 0.00 4 VAL A C 2
ATOM 1709 O O . VAL A 1 4 ? -2.505 -5.391 -2.952 1.00 0.00 4 VAL A O 2
ATOM 1722 N N . LYS A 1 5 ? -2.393 -6.836 -4.608 1.00 0.00 5 LYS A N 2
ATOM 1723 C CA . LYS A 1 5 ? -0.930 -7.056 -4.424 1.00 0.00 5 LYS A CA 2
ATOM 1724 C C . LYS A 1 5 ? -0.149 -5.864 -4.967 1.00 0.00 5 LYS A C 2
ATOM 1725 O O . LYS A 1 5 ? -0.620 -5.118 -5.800 1.00 0.00 5 LYS A O 2
ATOM 1744 N N . ILE A 1 6 ? 1.044 -5.688 -4.474 1.00 0.00 6 ILE A N 2
ATOM 1745 C CA . ILE A 1 6 ? 1.893 -4.547 -4.911 1.00 0.00 6 ILE A CA 2
ATOM 1746 C C . ILE A 1 6 ? 2.200 -4.672 -6.400 1.00 0.00 6 ILE A C 2
ATOM 1747 O O . ILE A 1 6 ? 2.124 -3.715 -7.137 1.00 0.00 6 ILE A O 2
ATOM 1763 N N . ARG A 1 7 ? 2.547 -5.847 -6.842 1.00 0.00 7 ARG A N 2
ATOM 1764 C CA . ARG A 1 7 ? 2.869 -6.050 -8.284 1.00 0.00 7 ARG A CA 2
ATOM 1765 C C . ARG A 1 7 ? 1.594 -5.898 -9.119 1.00 0.00 7 ARG A C 2
ATOM 1766 O O . ARG A 1 7 ? 1.648 -5.659 -10.307 1.00 0.00 7 ARG A O 2
ATOM 1787 N N . ASP A 1 8 ? 0.452 -6.050 -8.504 1.00 0.00 8 ASP A N 2
ATOM 1788 C CA . ASP A 1 8 ? -0.834 -5.926 -9.252 1.00 0.00 8 ASP A CA 2
ATOM 1789 C C . ASP A 1 8 ? -1.206 -4.448 -9.369 1.00 0.00 8 ASP A C 2
ATOM 1790 O O . ASP A 1 8 ? -2.183 -4.093 -9.996 1.00 0.00 8 ASP A O 2
ATOM 1799 N N . VAL A 1 9 ? -0.430 -3.587 -8.762 1.00 0.00 9 VAL A N 2
ATOM 1800 C CA . VAL A 1 9 ? -0.727 -2.127 -8.824 1.00 0.00 9 VAL A CA 2
ATOM 1801 C C . VAL A 1 9 ? -0.473 -1.605 -10.233 1.00 0.00 9 VAL A C 2
ATOM 1802 O O . VAL A 1 9 ? 0.571 -1.814 -10.818 1.00 0.00 9 VAL A O 2
ATOM 1815 N N . SER A 1 10 ? -1.443 -0.922 -10.768 1.00 0.00 10 SER A N 2
ATOM 1816 C CA . SER A 1 10 ? -1.321 -0.354 -12.136 1.00 0.00 10 SER A CA 2
ATOM 1817 C C . SER A 1 10 ? -2.401 0.714 -12.342 1.00 0.00 10 SER A C 2
ATOM 1818 O O . SER A 1 10 ? -3.371 0.789 -11.610 1.00 0.00 10 SER A O 2
ATOM 1826 N N . LEU A 1 11 ? -2.223 1.542 -13.333 1.00 0.00 11 LEU A N 2
ATOM 1827 C CA . LEU A 1 11 ? -3.212 2.627 -13.612 1.00 0.00 11 LEU A CA 2
ATOM 1828 C C . LEU A 1 11 ? -4.546 2.010 -14.015 1.00 0.00 11 LEU A C 2
ATOM 1829 O O . LEU A 1 11 ? -5.513 2.703 -14.253 1.00 0.00 11 LEU A O 2
ATOM 1845 N N . SER A 1 12 ? -4.595 0.711 -14.095 1.00 0.00 12 SER A N 2
ATOM 1846 C CA . SER A 1 12 ? -5.856 0.018 -14.485 1.00 0.00 12 SER A CA 2
ATOM 1847 C C . SER A 1 12 ? -6.940 0.339 -13.467 1.00 0.00 12 SER A C 2
ATOM 1848 O O . SER A 1 12 ? -8.108 0.408 -13.799 1.00 0.00 12 SER A O 2
ATOM 1856 N N . THR A 1 13 ? -6.564 0.521 -12.222 1.00 0.00 13 THR A N 2
ATOM 1857 C CA . THR A 1 13 ? -7.571 0.821 -11.159 1.00 0.00 13 THR A CA 2
ATOM 1858 C C . THR A 1 13 ? -7.310 2.218 -10.558 1.00 0.00 13 THR A C 2
ATOM 1859 O O . THR A 1 13 ? -6.176 2.642 -10.428 1.00 0.00 13 THR A O 2
ATOM 1870 N N . PRO A 1 14 ? -8.356 2.923 -10.190 1.00 0.00 14 PRO A N 2
ATOM 1871 C CA . PRO A 1 14 ? -8.248 4.285 -9.592 1.00 0.00 14 PRO A CA 2
ATOM 1872 C C . PRO A 1 14 ? -7.758 4.249 -8.143 1.00 0.00 14 PRO A C 2
ATOM 1873 O O . PRO A 1 14 ? -6.729 4.805 -7.811 1.00 0.00 14 PRO A O 2
ATOM 1884 N N . TYR A 1 15 ? -8.509 3.613 -7.274 1.00 0.00 15 TYR A N 2
ATOM 1885 C CA . TYR A 1 15 ? -8.123 3.550 -5.827 1.00 0.00 15 TYR A CA 2
ATOM 1886 C C . TYR A 1 15 ? -7.932 2.098 -5.391 1.00 0.00 15 TYR A C 2
ATOM 1887 O O . TYR A 1 15 ? -8.713 1.223 -5.713 1.00 0.00 15 TYR A O 2
ATOM 1905 N N . VAL A 1 16 ? -6.886 1.853 -4.646 1.00 0.00 16 VAL A N 2
ATOM 1906 C CA . VAL A 1 16 ? -6.593 0.473 -4.148 1.00 0.00 16 VAL A CA 2
ATOM 1907 C C . VAL A 1 16 ? -6.080 0.535 -2.710 1.00 0.00 16 VAL A C 2
ATOM 1908 O O . VAL A 1 16 ? -5.679 1.571 -2.220 1.00 0.00 16 VAL A O 2
ATOM 1921 N N . SER A 1 17 ? -6.090 -0.589 -2.038 1.00 0.00 17 SER A N 2
ATOM 1922 C CA . SER A 1 17 ? -5.605 -0.649 -0.623 1.00 0.00 17 SER A CA 2
ATOM 1923 C C . SER A 1 17 ? -4.420 -1.606 -0.531 1.00 0.00 17 SER A C 2
ATOM 1924 O O . SER A 1 17 ? -4.350 -2.609 -1.221 1.00 0.00 17 SER A O 2
ATOM 1932 N N . VAL A 1 18 ? -3.482 -1.291 0.324 1.00 0.00 18 VAL A N 2
ATOM 1933 C CA . VAL A 1 18 ? -2.274 -2.156 0.487 1.00 0.00 18 VAL A CA 2
ATOM 1934 C C . VAL A 1 18 ? -1.910 -2.300 1.964 1.00 0.00 18 VAL A C 2
ATOM 1935 O O . VAL A 1 18 ? -2.296 -1.512 2.804 1.00 0.00 18 VAL A O 2
ATOM 1948 N N . ILE A 1 19 ? -1.151 -3.319 2.266 1.00 0.00 19 ILE A N 2
ATOM 1949 C CA . ILE A 1 19 ? -0.714 -3.579 3.669 1.00 0.00 19 ILE A CA 2
ATOM 1950 C C . ILE A 1 19 ? 0.754 -3.998 3.675 1.00 0.00 19 ILE A C 2
ATOM 1951 O O . ILE A 1 19 ? 1.172 -4.868 2.937 1.00 0.00 19 ILE A O 2
ATOM 1967 N N . GLY A 1 20 ? 1.537 -3.373 4.509 1.00 0.00 20 GLY A N 2
ATOM 1968 C CA . GLY A 1 20 ? 2.985 -3.715 4.584 1.00 0.00 20 GLY A CA 2
ATOM 1969 C C . GLY A 1 20 ? 3.703 -2.778 5.548 1.00 0.00 20 GLY A C 2
ATOM 1970 O O . GLY A 1 20 ? 3.113 -2.202 6.444 1.00 0.00 20 GLY A O 2
ATOM 1974 N N . LYS A 1 21 ? 4.992 -2.633 5.362 1.00 0.00 21 LYS A N 2
ATOM 1975 C CA . LYS A 1 21 ? 5.806 -1.746 6.251 1.00 0.00 21 LYS A CA 2
ATOM 1976 C C . LYS A 1 21 ? 6.556 -0.718 5.410 1.00 0.00 21 LYS A C 2
ATOM 1977 O O . LYS A 1 21 ? 7.084 -1.018 4.357 1.00 0.00 21 LYS A O 2
ATOM 1996 N N . ILE A 1 22 ? 6.600 0.492 5.890 1.00 0.00 22 ILE A N 2
ATOM 1997 C CA . ILE A 1 22 ? 7.303 1.590 5.158 1.00 0.00 22 ILE A CA 2
ATOM 1998 C C . ILE A 1 22 ? 8.747 1.692 5.630 1.00 0.00 22 ILE A C 2
ATOM 1999 O O . ILE A 1 22 ? 9.026 1.711 6.810 1.00 0.00 22 ILE A O 2
ATOM 2015 N N . THR A 1 23 ? 9.664 1.763 4.702 1.00 0.00 23 THR A N 2
ATOM 2016 C CA . THR A 1 23 ? 11.112 1.872 5.059 1.00 0.00 23 THR A CA 2
ATOM 2017 C C . THR A 1 23 ? 11.727 3.090 4.369 1.00 0.00 23 THR A C 2
ATOM 2018 O O . THR A 1 23 ? 11.403 3.428 3.248 1.00 0.00 23 THR A O 2
ATOM 2029 N N . GLY A 1 24 ? 12.628 3.736 5.050 1.00 0.00 24 GLY A N 2
ATOM 2030 C CA . GLY A 1 24 ? 13.317 4.936 4.489 1.00 0.00 24 GLY A CA 2
ATOM 2031 C C . GLY A 1 24 ? 12.335 6.097 4.366 1.00 0.00 24 GLY A C 2
ATOM 2032 O O . GLY A 1 24 ? 11.591 6.197 3.414 1.00 0.00 24 GLY A O 2
ATOM 2036 N N . ILE A 1 25 ? 12.335 6.973 5.342 1.00 0.00 25 ILE A N 2
ATOM 2037 C CA . ILE A 1 25 ? 11.408 8.147 5.323 1.00 0.00 25 ILE A CA 2
ATOM 2038 C C . ILE A 1 25 ? 12.108 9.367 4.739 1.00 0.00 25 ILE A C 2
ATOM 2039 O O . ILE A 1 25 ? 13.162 9.776 5.181 1.00 0.00 25 ILE A O 2
ATOM 2055 N N . HIS A 1 26 ? 11.501 9.948 3.738 1.00 0.00 26 HIS A N 2
ATOM 2056 C CA . HIS A 1 26 ? 12.074 11.159 3.074 1.00 0.00 26 HIS A CA 2
ATOM 2057 C C . HIS A 1 26 ? 11.051 12.292 3.125 1.00 0.00 26 HIS A C 2
ATOM 2058 O O . HIS A 1 26 ? 9.882 12.106 2.851 1.00 0.00 26 HIS A O 2
ATOM 2072 N N . LYS A 1 27 ? 11.496 13.468 3.479 1.00 0.00 27 LYS A N 2
ATOM 2073 C CA . LYS A 1 27 ? 10.577 14.648 3.569 1.00 0.00 27 LYS A CA 2
ATOM 2074 C C . LYS A 1 27 ? 10.855 15.615 2.424 1.00 0.00 27 LYS A C 2
ATOM 2075 O O . LYS A 1 27 ? 11.982 15.960 2.134 1.00 0.00 27 LYS A O 2
ATOM 2094 N N . LYS A 1 28 ? 9.812 16.053 1.775 1.00 0.00 28 LYS A N 2
ATOM 2095 C CA . LYS A 1 28 ? 9.956 17.006 0.636 1.00 0.00 28 LYS A CA 2
ATOM 2096 C C . LYS A 1 28 ? 8.836 18.041 0.686 1.00 0.00 28 LYS A C 2
ATOM 2097 O O . LYS A 1 28 ? 7.798 17.833 1.285 1.00 0.00 28 LYS A O 2
ATOM 2116 N N . GLU A 1 29 ? 9.053 19.164 0.058 1.00 0.00 29 GLU A N 2
ATOM 2117 C CA . GLU A 1 29 ? 8.032 20.258 0.041 1.00 0.00 29 GLU A CA 2
ATOM 2118 C C . GLU A 1 29 ? 7.626 20.568 -1.392 1.00 0.00 29 GLU A C 2
ATOM 2119 O O . GLU A 1 29 ? 8.421 20.506 -2.311 1.00 0.00 29 GLU A O 2
ATOM 2131 N N . TYR A 1 30 ? 6.379 20.905 -1.582 1.00 0.00 30 TYR A N 2
ATOM 2132 C CA . TYR A 1 30 ? 5.881 21.230 -2.950 1.00 0.00 30 TYR A CA 2
ATOM 2133 C C . TYR A 1 30 ? 4.893 22.392 -2.886 1.00 0.00 30 TYR A C 2
ATOM 2134 O O . TYR A 1 30 ? 4.327 22.705 -1.856 1.00 0.00 30 TYR A O 2
ATOM 2152 N N . GLU A 1 31 ? 4.704 23.042 -4.001 1.00 0.00 31 GLU A N 2
ATOM 2153 C CA . GLU A 1 31 ? 3.776 24.206 -4.071 1.00 0.00 31 GLU A CA 2
ATOM 2154 C C . GLU A 1 31 ? 2.418 23.743 -4.587 1.00 0.00 31 GLU A C 2
ATOM 2155 O O . GLU A 1 31 ? 2.319 23.038 -5.572 1.00 0.00 31 GLU A O 2
ATOM 2167 N N . SER A 1 32 ? 1.374 24.145 -3.920 1.00 0.00 32 SER A N 2
ATOM 2168 C CA . SER A 1 32 ? 0.003 23.747 -4.345 1.00 0.00 32 SER A CA 2
ATOM 2169 C C . SER A 1 32 ? -1.030 24.714 -3.767 1.00 0.00 32 SER A C 2
ATOM 2170 O O . SER A 1 32 ? -0.933 25.153 -2.640 1.00 0.00 32 SER A O 2
ATOM 2178 N N . ASP A 1 33 ? -2.022 25.030 -4.549 1.00 0.00 33 ASP A N 2
ATOM 2179 C CA . ASP A 1 33 ? -3.104 25.956 -4.107 1.00 0.00 33 ASP A CA 2
ATOM 2180 C C . ASP A 1 33 ? -2.495 27.280 -3.647 1.00 0.00 33 ASP A C 2
ATOM 2181 O O . ASP A 1 33 ? -3.053 27.978 -2.827 1.00 0.00 33 ASP A O 2
ATOM 2190 N N . GLY A 1 34 ? -1.366 27.632 -4.195 1.00 0.00 34 GLY A N 2
ATOM 2191 C CA . GLY A 1 34 ? -0.707 28.917 -3.828 1.00 0.00 34 GLY A CA 2
ATOM 2192 C C . GLY A 1 34 ? -0.103 28.793 -2.436 1.00 0.00 34 GLY A C 2
ATOM 2193 O O . GLY A 1 34 ? 0.253 29.773 -1.816 1.00 0.00 34 GLY A O 2
ATOM 2197 N N . THR A 1 35 ? 0.015 27.591 -1.942 1.00 0.00 35 THR A N 2
ATOM 2198 C CA . THR A 1 35 ? 0.599 27.379 -0.583 1.00 0.00 35 THR A CA 2
ATOM 2199 C C . THR A 1 35 ? 1.580 26.215 -0.617 1.00 0.00 35 THR A C 2
ATOM 2200 O O . THR A 1 35 ? 1.502 25.334 -1.449 1.00 0.00 35 THR A O 2
ATOM 2211 N N . THR A 1 36 ? 2.511 26.219 0.295 1.00 0.00 36 THR A N 2
ATOM 2212 C CA . THR A 1 36 ? 3.532 25.134 0.354 1.00 0.00 36 THR A CA 2
ATOM 2213 C C . THR A 1 36 ? 3.130 24.104 1.398 1.00 0.00 36 THR A C 2
ATOM 2214 O O . THR A 1 36 ? 2.874 24.418 2.545 1.00 0.00 36 THR A O 2
ATOM 2225 N N . LYS A 1 37 ? 3.074 22.867 0.989 1.00 0.00 37 LYS A N 2
ATOM 2226 C CA . LYS A 1 37 ? 2.694 21.758 1.915 1.00 0.00 37 LYS A CA 2
ATOM 2227 C C . LYS A 1 37 ? 3.779 20.685 1.890 1.00 0.00 37 LYS A C 2
ATOM 2228 O O . LYS A 1 37 ? 4.370 20.394 0.867 1.00 0.00 37 LYS A O 2
ATOM 2247 N N . SER A 1 38 ? 4.054 20.111 3.029 1.00 0.00 38 SER A N 2
ATOM 2248 C CA . SER A 1 38 ? 5.111 19.064 3.120 1.00 0.00 38 SER A CA 2
ATOM 2249 C C . SER A 1 38 ? 4.541 17.702 2.749 1.00 0.00 38 SER A C 2
ATOM 2250 O O . SER A 1 38 ? 3.397 17.392 3.015 1.00 0.00 38 SER A O 2
ATOM 2258 N N . VAL A 1 39 ? 5.355 16.885 2.140 1.00 0.00 39 VAL A N 2
ATOM 2259 C CA . VAL A 1 39 ? 4.913 15.520 1.730 1.00 0.00 39 VAL A CA 2
ATOM 2260 C C . VAL A 1 39 ? 5.968 14.491 2.133 1.00 0.00 39 VAL A C 2
ATOM 2261 O O . VAL A 1 39 ? 7.154 14.694 1.973 1.00 0.00 39 VAL A O 2
ATOM 2274 N N . TYR A 1 40 ? 5.522 13.384 2.659 1.00 0.00 40 TYR A N 2
ATOM 2275 C CA . TYR A 1 40 ? 6.460 12.307 3.094 1.00 0.00 40 TYR A CA 2
ATOM 2276 C C . TYR A 1 40 ? 6.481 11.195 2.057 1.00 0.00 40 TYR A C 2
ATOM 2277 O O . TYR A 1 40 ? 5.458 10.717 1.612 1.00 0.00 40 TYR A O 2
ATOM 2295 N N . GLN A 1 41 ? 7.661 10.791 1.672 1.00 0.00 41 GLN A N 2
ATOM 2296 C CA . GLN A 1 41 ? 7.813 9.711 0.653 1.00 0.00 41 GLN A CA 2
ATOM 2297 C C . GLN A 1 41 ? 8.708 8.606 1.197 1.00 0.00 41 GLN A C 2
ATOM 2298 O O . GLN A 1 41 ? 9.531 8.815 2.068 1.00 0.00 41 GLN A O 2
ATOM 2312 N N . GLY A 1 42 ? 8.540 7.426 0.676 1.00 0.00 42 GLY A N 2
ATOM 2313 C CA . GLY A 1 42 ? 9.362 6.275 1.141 1.00 0.00 42 GLY A CA 2
ATOM 2314 C C . GLY A 1 42 ? 9.011 5.025 0.343 1.00 0.00 42 GLY A C 2
ATOM 2315 O O . GLY A 1 42 ? 8.356 5.081 -0.681 1.00 0.00 42 GLY A O 2
ATOM 2319 N N . TYR A 1 43 ? 9.457 3.891 0.814 1.00 0.00 43 TYR A N 2
ATOM 2320 C CA . TYR A 1 43 ? 9.182 2.599 0.111 1.00 0.00 43 TYR A CA 2
ATOM 2321 C C . TYR A 1 43 ? 8.406 1.662 1.025 1.00 0.00 43 TYR A C 2
ATOM 2322 O O . TYR A 1 43 ? 8.664 1.563 2.206 1.00 0.00 43 TYR A O 2
ATOM 2340 N N . ILE A 1 44 ? 7.462 0.960 0.462 1.00 0.00 44 ILE A N 2
ATOM 2341 C CA . ILE A 1 44 ? 6.641 -0.007 1.249 1.00 0.00 44 ILE A CA 2
ATOM 2342 C C . ILE A 1 44 ? 6.771 -1.383 0.618 1.00 0.00 44 ILE A C 2
ATOM 2343 O O . ILE A 1 44 ? 6.675 -1.534 -0.580 1.00 0.00 44 ILE A O 2
ATOM 2359 N N . GLU A 1 45 ? 7.005 -2.385 1.423 1.00 0.00 45 GLU A N 2
ATOM 2360 C CA . GLU A 1 45 ? 7.165 -3.772 0.889 1.00 0.00 45 GLU A CA 2
ATOM 2361 C C . GLU A 1 45 ? 6.363 -4.762 1.723 1.00 0.00 45 GLU A C 2
ATOM 2362 O O . GLU A 1 45 ? 6.057 -4.539 2.886 1.00 0.00 45 GLU A O 2
ATOM 2374 N N . ASP A 1 46 ? 6.030 -5.866 1.110 1.00 0.00 46 ASP A N 2
ATOM 2375 C CA . ASP A 1 46 ? 5.253 -6.927 1.804 1.00 0.00 46 ASP A CA 2
ATOM 2376 C C . ASP A 1 46 ? 5.263 -8.204 0.964 1.00 0.00 46 ASP A C 2
ATOM 2377 O O . ASP A 1 46 ? 4.455 -8.385 0.083 1.00 0.00 46 ASP A O 2
ATOM 2386 N N . ASP A 1 47 ? 6.173 -9.089 1.266 1.00 0.00 47 ASP A N 2
ATOM 2387 C CA . ASP A 1 47 ? 6.276 -10.391 0.531 1.00 0.00 47 ASP A CA 2
ATOM 2388 C C . ASP A 1 47 ? 6.345 -10.153 -0.973 1.00 0.00 47 ASP A C 2
ATOM 2389 O O . ASP A 1 47 ? 7.397 -10.242 -1.571 1.00 0.00 47 ASP A O 2
ATOM 2398 N N . THR A 1 48 ? 5.224 -9.870 -1.577 1.00 0.00 48 THR A N 2
ATOM 2399 C CA . THR A 1 48 ? 5.175 -9.641 -3.049 1.00 0.00 48 THR A CA 2
ATOM 2400 C C . THR A 1 48 ? 6.408 -8.868 -3.510 1.00 0.00 48 THR A C 2
ATOM 2401 O O . THR A 1 48 ? 7.356 -9.439 -4.004 1.00 0.00 48 THR A O 2
ATOM 2412 N N . ALA A 1 49 ? 6.395 -7.578 -3.345 1.00 0.00 49 ALA A N 2
ATOM 2413 C CA . ALA A 1 49 ? 7.558 -6.752 -3.772 1.00 0.00 49 ALA A CA 2
ATOM 2414 C C . ALA A 1 49 ? 7.561 -5.421 -3.020 1.00 0.00 49 ALA A C 2
ATOM 2415 O O . ALA A 1 49 ? 7.218 -5.344 -1.852 1.00 0.00 49 ALA A O 2
ATOM 2422 N N . ARG A 1 50 ? 7.961 -4.370 -3.694 1.00 0.00 50 ARG A N 2
ATOM 2423 C CA . ARG A 1 50 ? 8.017 -3.024 -3.052 1.00 0.00 50 ARG A CA 2
ATOM 2424 C C . ARG A 1 50 ? 7.603 -1.942 -4.047 1.00 0.00 50 ARG A C 2
ATOM 2425 O O . ARG A 1 50 ? 7.785 -2.068 -5.240 1.00 0.00 50 ARG A O 2
ATOM 2446 N N . ILE A 1 51 ? 7.043 -0.873 -3.542 1.00 0.00 51 ILE A N 2
ATOM 2447 C CA . ILE A 1 51 ? 6.597 0.249 -4.421 1.00 0.00 51 ILE A CA 2
ATOM 2448 C C . ILE A 1 51 ? 6.769 1.586 -3.695 1.00 0.00 51 ILE A C 2
ATOM 2449 O O . ILE A 1 51 ? 6.807 1.655 -2.480 1.00 0.00 51 ILE A O 2
ATOM 2465 N N . ARG A 1 52 ? 6.886 2.644 -4.450 1.00 0.00 52 ARG A N 2
ATOM 2466 C CA . ARG A 1 52 ? 7.070 3.999 -3.855 1.00 0.00 52 ARG A CA 2
ATOM 2467 C C . ARG A 1 52 ? 5.742 4.515 -3.315 1.00 0.00 52 ARG A C 2
ATOM 2468 O O . ARG A 1 52 ? 4.686 4.232 -3.841 1.00 0.00 52 ARG A O 2
ATOM 2489 N N . ILE A 1 53 ? 5.801 5.277 -2.257 1.00 0.00 53 ILE A N 2
ATOM 2490 C CA . ILE A 1 53 ? 4.559 5.835 -1.645 1.00 0.00 53 ILE A CA 2
ATOM 2491 C C . ILE A 1 53 ? 4.751 7.311 -1.312 1.00 0.00 53 ILE A C 2
ATOM 2492 O O . ILE A 1 53 ? 5.853 7.774 -1.068 1.00 0.00 53 ILE A O 2
ATOM 2508 N N . SER A 1 54 ? 3.670 8.041 -1.267 1.00 0.00 54 SER A N 2
ATOM 2509 C CA . SER A 1 54 ? 3.737 9.491 -0.922 1.00 0.00 54 SER A CA 2
ATOM 2510 C C . SER A 1 54 ? 2.521 9.873 -0.083 1.00 0.00 54 SER A C 2
ATOM 2511 O O . SER A 1 54 ? 1.397 9.525 -0.387 1.00 0.00 54 SER A O 2
ATOM 2519 N N . SER A 1 55 ? 2.754 10.587 0.984 1.00 0.00 55 SER A N 2
ATOM 2520 C CA . SER A 1 55 ? 1.644 11.014 1.890 1.00 0.00 55 SER A CA 2
ATOM 2521 C C . SER A 1 55 ? 1.757 12.507 2.181 1.00 0.00 55 SER A C 2
ATOM 2522 O O . SER A 1 55 ? 2.820 13.032 2.447 1.00 0.00 55 SER A O 2
ATOM 2530 N N . PHE A 1 56 ? 0.647 13.186 2.113 1.00 0.00 56 PHE A N 2
ATOM 2531 C CA . PHE A 1 56 ? 0.629 14.659 2.360 1.00 0.00 56 PHE A CA 2
ATOM 2532 C C . PHE A 1 56 ? 0.276 14.967 3.816 1.00 0.00 56 PHE A C 2
ATOM 2533 O O . PHE A 1 56 ? -0.778 14.611 4.307 1.00 0.00 56 PHE A O 2
ATOM 2550 N N . GLY A 1 57 ? 1.152 15.668 4.483 1.00 0.00 57 GLY A N 2
ATOM 2551 C CA . GLY A 1 57 ? 0.912 16.076 5.900 1.00 0.00 57 GLY A CA 2
ATOM 2552 C C . GLY A 1 57 ? 1.009 14.875 6.841 1.00 0.00 57 GLY A C 2
ATOM 2553 O O . GLY A 1 57 ? 1.351 15.015 7.998 1.00 0.00 57 GLY A O 2
ATOM 2557 N N . LYS A 1 58 ? 0.689 13.707 6.361 1.00 0.00 58 LYS A N 2
ATOM 2558 C CA . LYS A 1 58 ? 0.731 12.493 7.228 1.00 0.00 58 LYS A CA 2
ATOM 2559 C C . LYS A 1 58 ? 2.171 12.065 7.482 1.00 0.00 58 LYS A C 2
ATOM 2560 O O . LYS A 1 58 ? 3.004 12.061 6.599 1.00 0.00 58 LYS A O 2
ATOM 2579 N N . GLN A 1 59 ? 2.456 11.718 8.707 1.00 0.00 59 GLN A N 2
ATOM 2580 C CA . GLN A 1 59 ? 3.834 11.297 9.084 1.00 0.00 59 GLN A CA 2
ATOM 2581 C C . GLN A 1 59 ? 3.964 9.778 9.023 1.00 0.00 59 GLN A C 2
ATOM 2582 O O . GLN A 1 59 ? 3.035 9.045 9.297 1.00 0.00 59 GLN A O 2
ATOM 2596 N N . LEU A 1 60 ? 5.133 9.314 8.667 1.00 0.00 60 LEU A N 2
ATOM 2597 C CA . LEU A 1 60 ? 5.390 7.843 8.573 1.00 0.00 60 LEU A CA 2
ATOM 2598 C C . LEU A 1 60 ? 6.657 7.486 9.345 1.00 0.00 60 LEU A C 2
ATOM 2599 O O . LEU A 1 60 ? 7.556 8.287 9.502 1.00 0.00 60 LEU A O 2
ATOM 2615 N N . GLN A 1 61 ? 6.721 6.270 9.827 1.00 0.00 61 GLN A N 2
ATOM 2616 C CA . GLN A 1 61 ? 7.914 5.799 10.604 1.00 0.00 61 GLN A CA 2
ATOM 2617 C C . GLN A 1 61 ? 8.514 4.555 9.943 1.00 0.00 61 GLN A C 2
ATOM 2618 O O . GLN A 1 61 ? 7.820 3.660 9.492 1.00 0.00 61 GLN A O 2
ATOM 2632 N N . ASP A 1 62 ? 9.814 4.518 9.871 1.00 0.00 62 ASP A N 2
ATOM 2633 C CA . ASP A 1 62 ? 10.518 3.371 9.229 1.00 0.00 62 ASP A CA 2
ATOM 2634 C C . ASP A 1 62 ? 10.294 2.074 10.003 1.00 0.00 62 ASP A C 2
ATOM 2635 O O . ASP A 1 62 ? 10.418 2.018 11.209 1.00 0.00 62 ASP A O 2
ATOM 2644 N N . SER A 1 63 ? 9.999 1.027 9.278 1.00 0.00 63 SER A N 2
ATOM 2645 C CA . SER A 1 63 ? 9.787 -0.318 9.885 1.00 0.00 63 SER A CA 2
ATOM 2646 C C . SER A 1 63 ? 8.394 -0.392 10.510 1.00 0.00 63 SER A C 2
ATOM 2647 O O . SER A 1 63 ? 8.057 -1.343 11.185 1.00 0.00 63 SER A O 2
ATOM 2655 N N . ASP A 1 64 ? 7.587 0.611 10.279 1.00 0.00 64 ASP A N 2
ATOM 2656 C CA . ASP A 1 64 ? 6.207 0.631 10.848 1.00 0.00 64 ASP A CA 2
ATOM 2657 C C . ASP A 1 64 ? 5.239 -0.145 9.953 1.00 0.00 64 ASP A C 2
ATOM 2658 O O . ASP A 1 64 ? 5.096 0.141 8.779 1.00 0.00 64 ASP A O 2
ATOM 2667 N N . VAL A 1 65 ? 4.571 -1.117 10.521 1.00 0.00 65 VAL A N 2
ATOM 2668 C CA . VAL A 1 65 ? 3.589 -1.930 9.746 1.00 0.00 65 VAL A CA 2
ATOM 2669 C C . VAL A 1 65 ? 2.230 -1.237 9.779 1.00 0.00 65 VAL A C 2
ATOM 2670 O O . VAL A 1 65 ? 1.624 -1.065 10.825 1.00 0.00 65 VAL A O 2
ATOM 2683 N N . VAL A 1 66 ? 1.748 -0.829 8.634 1.00 0.00 66 VAL A N 2
ATOM 2684 C CA . VAL A 1 66 ? 0.428 -0.134 8.577 1.00 0.00 66 VAL A CA 2
ATOM 2685 C C . VAL A 1 66 ? -0.350 -0.543 7.331 1.00 0.00 66 VAL A C 2
ATOM 2686 O O . VAL A 1 66 ? 0.186 -1.074 6.377 1.00 0.00 66 VAL A O 2
ATOM 2699 N N . ARG A 1 67 ? -1.628 -0.273 7.348 1.00 0.00 67 ARG A N 2
ATOM 2700 C CA . ARG A 1 67 ? -2.516 -0.604 6.192 1.00 0.00 67 ARG A CA 2
ATOM 2701 C C . ARG A 1 67 ? -3.129 0.683 5.656 1.00 0.00 67 ARG A C 2
ATOM 2702 O O . ARG A 1 67 ? -3.676 1.482 6.390 1.00 0.00 67 ARG A O 2
ATOM 2723 N N . ILE A 1 68 ? -3.023 0.891 4.371 1.00 0.00 68 ILE A N 2
ATOM 2724 C CA . ILE A 1 68 ? -3.576 2.131 3.746 1.00 0.00 68 ILE A CA 2
ATOM 2725 C C . ILE A 1 68 ? -4.841 1.790 2.971 1.00 0.00 68 ILE A C 2
ATOM 2726 O O . ILE A 1 68 ? -4.872 0.881 2.164 1.00 0.00 68 ILE A O 2
ATOM 2742 N N . ASP A 1 69 ? -5.885 2.529 3.225 1.00 0.00 69 ASP A N 2
ATOM 2743 C CA . ASP A 1 69 ? -7.188 2.300 2.532 1.00 0.00 69 ASP A CA 2
ATOM 2744 C C . ASP A 1 69 ? -7.536 3.503 1.653 1.00 0.00 69 ASP A C 2
ATOM 2745 O O . ASP A 1 69 ? -7.284 4.646 1.997 1.00 0.00 69 ASP A O 2
ATOM 2754 N N . ASN A 1 70 ? -8.127 3.225 0.523 1.00 0.00 70 ASN A N 2
ATOM 2755 C CA . ASN A 1 70 ? -8.537 4.290 -0.438 1.00 0.00 70 ASN A CA 2
ATOM 2756 C C . ASN A 1 70 ? -7.310 5.054 -0.934 1.00 0.00 70 ASN A C 2
ATOM 2757 O O . ASN A 1 70 ? -7.352 6.249 -1.139 1.00 0.00 70 ASN A O 2
ATOM 2768 N N . ALA A 1 71 ? -6.222 4.360 -1.148 1.00 0.00 71 ALA A N 2
ATOM 2769 C CA . ALA A 1 71 ? -4.986 5.024 -1.652 1.00 0.00 71 ALA A CA 2
ATOM 2770 C C . ALA A 1 71 ? -5.169 5.388 -3.121 1.00 0.00 71 ALA A C 2
ATOM 2771 O O . ALA A 1 71 ? -5.823 4.691 -3.867 1.00 0.00 71 ALA A O 2
ATOM 2778 N N . ARG A 1 72 ? -4.597 6.486 -3.536 1.00 0.00 72 ARG A N 2
ATOM 2779 C CA . ARG A 1 72 ? -4.737 6.927 -4.957 1.00 0.00 72 ARG A CA 2
ATOM 2780 C C . ARG A 1 72 ? -3.531 6.464 -5.775 1.00 0.00 72 ARG A C 2
ATOM 2781 O O . ARG A 1 72 ? -2.392 6.628 -5.386 1.00 0.00 72 ARG A O 2
ATOM 2802 N N . VAL A 1 73 ? -3.800 5.888 -6.915 1.00 0.00 73 VAL A N 2
ATOM 2803 C CA . VAL A 1 73 ? -2.710 5.393 -7.803 1.00 0.00 73 VAL A CA 2
ATOM 2804 C C . VAL A 1 73 ? -2.167 6.540 -8.651 1.00 0.00 73 VAL A C 2
ATOM 2805 O O . VAL A 1 73 ? -2.908 7.289 -9.256 1.00 0.00 73 VAL A O 2
ATOM 2818 N N . ALA A 1 74 ? -0.870 6.673 -8.691 1.00 0.00 74 ALA A N 2
ATOM 2819 C CA . ALA A 1 74 ? -0.237 7.765 -9.491 1.00 0.00 74 ALA A CA 2
ATOM 2820 C C . ALA A 1 74 ? 1.063 7.265 -10.120 1.00 0.00 74 ALA A C 2
ATOM 2821 O O . ALA A 1 74 ? 1.698 6.350 -9.632 1.00 0.00 74 ALA A O 2
ATOM 2828 N N . GLN A 1 75 ? 1.452 7.868 -11.215 1.00 0.00 75 GLN A N 2
ATOM 2829 C CA . GLN A 1 75 ? 2.706 7.454 -11.924 1.00 0.00 75 GLN A CA 2
ATOM 2830 C C . GLN A 1 75 ? 3.681 8.626 -11.983 1.00 0.00 75 GLN A C 2
ATOM 2831 O O . GLN A 1 75 ? 3.419 9.647 -12.586 1.00 0.00 75 GLN A O 2
ATOM 2845 N N . PHE A 1 76 ? 4.819 8.460 -11.361 1.00 0.00 76 PHE A N 2
ATOM 2846 C CA . PHE A 1 76 ? 5.868 9.529 -11.357 1.00 0.00 76 PHE A CA 2
ATOM 2847 C C . PHE A 1 76 ? 7.155 9.002 -11.995 1.00 0.00 76 PHE A C 2
ATOM 2848 O O . PHE A 1 76 ? 7.643 7.940 -11.669 1.00 0.00 76 PHE A O 2
ATOM 2865 N N . ASN A 1 77 ? 7.701 9.767 -12.900 1.00 0.00 77 ASN A N 2
ATOM 2866 C CA . ASN A 1 77 ? 8.967 9.385 -13.595 1.00 0.00 77 ASN A CA 2
ATOM 2867 C C . ASN A 1 77 ? 8.807 8.025 -14.277 1.00 0.00 77 ASN A C 2
ATOM 2868 O O . ASN A 1 77 ? 9.769 7.338 -14.542 1.00 0.00 77 ASN A O 2
ATOM 2879 N N . GLY A 1 78 ? 7.596 7.655 -14.589 1.00 0.00 78 GLY A N 2
ATOM 2880 C CA . GLY A 1 78 ? 7.349 6.356 -15.278 1.00 0.00 78 GLY A CA 2
ATOM 2881 C C . GLY A 1 78 ? 7.313 5.241 -14.242 1.00 0.00 78 GLY A C 2
ATOM 2882 O O . GLY A 1 78 ? 7.310 4.076 -14.575 1.00 0.00 78 GLY A O 2
ATOM 2886 N N . TYR A 1 79 ? 7.281 5.600 -12.986 1.00 0.00 79 TYR A N 2
ATOM 2887 C CA . TYR A 1 79 ? 7.240 4.580 -11.892 1.00 0.00 79 TYR A CA 2
ATOM 2888 C C . TYR A 1 79 ? 5.919 4.685 -11.139 1.00 0.00 79 TYR A C 2
ATOM 2889 O O . TYR A 1 79 ? 5.423 5.758 -10.859 1.00 0.00 79 TYR A O 2
ATOM 2907 N N . LEU A 1 80 ? 5.348 3.561 -10.825 1.00 0.00 80 LEU A N 2
ATOM 2908 C CA . LEU A 1 80 ? 4.048 3.539 -10.104 1.00 0.00 80 LEU A CA 2
ATOM 2909 C C . LEU A 1 80 ? 4.246 3.849 -8.631 1.00 0.00 80 LEU A C 2
ATOM 2910 O O . LEU A 1 80 ? 5.190 3.416 -8.006 1.00 0.00 80 LEU A O 2
ATOM 2926 N N . SER A 1 81 ? 3.328 4.589 -8.077 1.00 0.00 81 SER A N 2
ATOM 2927 C CA . SER A 1 81 ? 3.407 4.945 -6.631 1.00 0.00 81 SER A CA 2
ATOM 2928 C C . SER A 1 81 ? 2.007 5.211 -6.081 1.00 0.00 81 SER A C 2
ATOM 2929 O O . SER A 1 81 ? 1.074 5.483 -6.811 1.00 0.00 81 SER A O 2
ATOM 2937 N N . LEU A 1 82 ? 1.864 5.120 -4.783 1.00 0.00 82 LEU A N 2
ATOM 2938 C CA . LEU A 1 82 ? 0.532 5.344 -4.134 1.00 0.00 82 LEU A CA 2
ATOM 2939 C C . LEU A 1 82 ? 0.533 6.664 -3.375 1.00 0.00 82 LEU A C 2
ATOM 2940 O O . LEU A 1 82 ? 1.378 6.922 -2.540 1.00 0.00 82 LEU A O 2
ATOM 2956 N N . SER A 1 83 ? -0.426 7.496 -3.669 1.00 0.00 83 SER A N 2
ATOM 2957 C CA . SER A 1 83 ? -0.537 8.823 -2.991 1.00 0.00 83 SER A CA 2
ATOM 2958 C C . SER A 1 83 ? -1.615 8.760 -1.913 1.00 0.00 83 SER A C 2
ATOM 2959 O O . SER A 1 83 ? -2.757 8.430 -2.167 1.00 0.00 83 SER A O 2
ATOM 2967 N N . VAL A 1 84 ? -1.240 9.078 -0.704 1.00 0.00 84 VAL A N 2
ATOM 2968 C CA . VAL A 1 84 ? -2.204 9.055 0.436 1.00 0.00 84 VAL A CA 2
ATOM 2969 C C . VAL A 1 84 ? -2.660 10.483 0.738 1.00 0.00 84 VAL A C 2
ATOM 2970 O O . VAL A 1 84 ? -1.897 11.320 1.196 1.00 0.00 84 VAL A O 2
ATOM 2983 N N . GLY A 1 85 ? -3.907 10.760 0.464 1.00 0.00 85 GLY A N 2
ATOM 2984 C CA . GLY A 1 85 ? -4.466 12.125 0.699 1.00 0.00 85 GLY A CA 2
ATOM 2985 C C . GLY A 1 85 ? -5.159 12.202 2.058 1.00 0.00 85 GLY A C 2
ATOM 2986 O O . GLY A 1 85 ? -5.197 11.254 2.815 1.00 0.00 85 GLY A O 2
ATOM 2990 N N . ASP A 1 86 ? -5.707 13.348 2.353 1.00 0.00 86 ASP A N 2
ATOM 2991 C CA . ASP A 1 86 ? -6.411 13.562 3.649 1.00 0.00 86 ASP A CA 2
ATOM 2992 C C . ASP A 1 86 ? -7.689 12.727 3.680 1.00 0.00 86 ASP A C 2
ATOM 2993 O O . ASP A 1 86 ? -8.261 12.488 4.723 1.00 0.00 86 ASP A O 2
ATOM 3002 N N . SER A 1 87 ? -8.145 12.300 2.536 1.00 0.00 87 SER A N 2
ATOM 3003 C CA . SER A 1 87 ? -9.397 11.491 2.464 1.00 0.00 87 SER A CA 2
ATOM 3004 C C . SER A 1 87 ? -9.058 10.012 2.641 1.00 0.00 87 SER A C 2
ATOM 3005 O O . SER A 1 87 ? -9.931 9.176 2.754 1.00 0.00 87 SER A O 2
ATOM 3013 N N . SER A 1 88 ? -7.794 9.685 2.666 1.00 0.00 88 SER A N 2
ATOM 3014 C CA . SER A 1 88 ? -7.382 8.263 2.838 1.00 0.00 88 SER A CA 2
ATOM 3015 C C . SER A 1 88 ? -7.375 7.910 4.319 1.00 0.00 88 SER A C 2
ATOM 3016 O O . SER A 1 88 ? -7.408 8.770 5.176 1.00 0.00 88 SER A O 2
ATOM 3024 N N . ARG A 1 89 ? -7.334 6.641 4.616 1.00 0.00 89 ARG A N 2
ATOM 3025 C CA . ARG A 1 89 ? -7.329 6.184 6.040 1.00 0.00 89 ARG A CA 2
ATOM 3026 C C . ARG A 1 89 ? -6.175 5.213 6.270 1.00 0.00 89 ARG A C 2
ATOM 3027 O O . ARG A 1 89 ? -5.883 4.363 5.454 1.00 0.00 89 ARG A O 2
ATOM 3048 N N . ILE A 1 90 ? -5.522 5.346 7.394 1.00 0.00 90 ILE A N 2
ATOM 3049 C CA . ILE A 1 90 ? -4.373 4.450 7.737 1.00 0.00 90 ILE A CA 2
ATOM 3050 C C . ILE A 1 90 ? -4.660 3.738 9.055 1.00 0.00 90 ILE A C 2
ATOM 3051 O O . ILE A 1 90 ? -5.030 4.345 10.040 1.00 0.00 90 ILE A O 2
ATOM 3067 N N . GLU A 1 91 ? -4.489 2.440 9.070 1.00 0.00 91 GLU A N 2
ATOM 3068 C CA . GLU A 1 91 ? -4.746 1.637 10.309 1.00 0.00 91 GLU A CA 2
ATOM 3069 C C . GLU A 1 91 ? -3.444 1.004 10.799 1.00 0.00 91 GLU A C 2
ATOM 3070 O O . GLU A 1 91 ? -2.752 0.318 10.073 1.00 0.00 91 GLU A O 2
ATOM 3082 N N . SER A 1 92 ? -3.117 1.251 12.038 1.00 0.00 92 SER A N 2
ATOM 3083 C CA . SER A 1 92 ? -1.865 0.697 12.628 1.00 0.00 92 SER A CA 2
ATOM 3084 C C . SER A 1 92 ? -1.993 -0.806 12.840 1.00 0.00 92 SER A C 2
ATOM 3085 O O . SER A 1 92 ? -3.050 -1.317 13.158 1.00 0.00 92 SER A O 2
ATOM 3093 N N . VAL A 1 93 ? -0.905 -1.514 12.656 1.00 0.00 93 VAL A N 2
ATOM 3094 C CA . VAL A 1 93 ? -0.912 -3.002 12.831 1.00 0.00 93 VAL A CA 2
ATOM 3095 C C . VAL A 1 93 ? 0.067 -3.402 13.940 1.00 0.00 93 VAL A C 2
ATOM 3096 O O . VAL A 1 93 ? 1.213 -2.997 13.963 1.00 0.00 93 VAL A O 2
ATOM 3109 N N . ASN A 1 94 ? -0.392 -4.216 14.854 1.00 0.00 94 ASN A N 2
ATOM 3110 C CA . ASN A 1 94 ? 0.473 -4.688 15.981 1.00 0.00 94 ASN A CA 2
ATOM 3111 C C . ASN A 1 94 ? 0.326 -6.205 16.120 1.00 0.00 94 ASN A C 2
ATOM 3112 O O . ASN A 1 94 ? 1.237 -6.952 15.837 1.00 0.00 94 ASN A O 2
ATOM 3123 N N . VAL A 1 95 ? -0.826 -6.660 16.552 1.00 0.00 95 VAL A N 2
ATOM 3124 C CA . VAL A 1 95 ? -1.063 -8.134 16.718 1.00 0.00 95 VAL A CA 2
ATOM 3125 C C . VAL A 1 95 ? -2.333 -8.540 15.966 1.00 0.00 95 VAL A C 2
ATOM 3126 O O . VAL A 1 95 ? -3.427 -8.120 16.282 1.00 0.00 95 VAL A O 2
ATOM 3139 N N . ASN A 1 96 ? -2.172 -9.361 14.966 1.00 0.00 96 ASN A N 2
ATOM 3140 C CA . ASN A 1 96 ? -3.335 -9.819 14.155 1.00 0.00 96 ASN A CA 2
ATOM 3141 C C . ASN A 1 96 ? -4.085 -10.932 14.881 1.00 0.00 96 ASN A C 2
ATOM 3142 O O . ASN A 1 96 ? -3.538 -11.648 15.693 1.00 0.00 96 ASN A O 2
ATOM 3153 N N . ILE A 1 97 ? -5.347 -11.073 14.578 1.00 0.00 97 ILE A N 2
ATOM 3154 C CA . ILE A 1 97 ? -6.179 -12.132 15.226 1.00 0.00 97 ILE A CA 2
ATOM 3155 C C . ILE A 1 97 ? -7.111 -12.758 14.176 1.00 0.00 97 ILE A C 2
ATOM 3156 O O . ILE A 1 97 ? -8.290 -12.465 14.121 1.00 0.00 97 ILE A O 2
ATOM 3172 N N . PRO A 1 98 ? -6.578 -13.625 13.351 1.00 0.00 98 PRO A N 2
ATOM 3173 C CA . PRO A 1 98 ? -7.364 -14.320 12.288 1.00 0.00 98 PRO A CA 2
ATOM 3174 C C . PRO A 1 98 ? -8.524 -15.136 12.868 1.00 0.00 98 PRO A C 2
ATOM 3175 O O . PRO A 1 98 ? -8.429 -15.700 13.937 1.00 0.00 98 PRO A O 2
ATOM 3186 N N . LEU A 1 99 ? -9.613 -15.187 12.155 1.00 0.00 99 LEU A N 2
ATOM 3187 C CA . LEU A 1 99 ? -10.807 -15.943 12.620 1.00 0.00 99 LEU A CA 2
ATOM 3188 C C . LEU A 1 99 ? -11.230 -15.439 13.997 1.00 0.00 99 LEU A C 2
ATOM 3189 O O . LEU A 1 99 ? -10.751 -15.888 15.016 1.00 0.00 99 LEU A O 2
ATOM 3205 N N . GLU A 1 100 ? -12.149 -14.510 14.018 1.00 0.00 100 GLU A N 2
ATOM 3206 C CA . GLU A 1 100 ? -12.643 -13.962 15.309 1.00 0.00 100 GLU A CA 2
ATOM 3207 C C . GLU A 1 100 ? -14.035 -13.356 15.113 1.00 0.00 100 GLU A C 2
ATOM 3208 O O . GLU A 1 100 ? -14.193 -12.168 14.922 1.00 0.00 100 GLU A O 2
ATOM 3220 N N . HIS A 1 101 ? -15.042 -14.188 15.180 1.00 0.00 101 HIS A N 2
ATOM 3221 C CA . HIS A 1 101 ? -16.454 -13.730 15.028 1.00 0.00 101 HIS A CA 2
ATOM 3222 C C . HIS A 1 101 ? -16.653 -13.048 13.677 1.00 0.00 101 HIS A C 2
ATOM 3223 O O . HIS A 1 101 ? -15.916 -12.164 13.294 1.00 0.00 101 HIS A O 2
ATOM 3237 N N . HIS A 1 102 ? -17.657 -13.472 12.958 1.00 0.00 102 HIS A N 2
ATOM 3238 C CA . HIS A 1 102 ? -17.944 -12.880 11.619 1.00 0.00 102 HIS A CA 2
ATOM 3239 C C . HIS A 1 102 ? -19.442 -12.957 11.310 1.00 0.00 102 HIS A C 2
ATOM 3240 O O . HIS A 1 102 ? -20.201 -13.630 11.977 1.00 0.00 102 HIS A O 2
ATOM 3254 N N . HIS A 1 103 ? -19.860 -12.244 10.300 1.00 0.00 103 HIS A N 2
ATOM 3255 C CA . HIS A 1 103 ? -21.301 -12.231 9.915 1.00 0.00 103 HIS A CA 2
ATOM 3256 C C . HIS A 1 103 ? -21.720 -13.638 9.492 1.00 0.00 103 HIS A C 2
ATOM 3257 O O . HIS A 1 103 ? -22.736 -14.146 9.913 1.00 0.00 103 HIS A O 2
ATOM 3271 N N . HIS A 1 104 ? -20.928 -14.257 8.657 1.00 0.00 104 HIS A N 2
ATOM 3272 C CA . HIS A 1 104 ? -21.239 -15.633 8.176 1.00 0.00 104 HIS A CA 2
ATOM 3273 C C . HIS A 1 104 ? -22.646 -15.653 7.581 1.00 0.00 104 HIS A C 2
ATOM 3274 O O . HIS A 1 104 ? -23.164 -16.687 7.221 1.00 0.00 104 HIS A O 2
ATOM 3288 N N . HIS A 1 105 ? -23.262 -14.506 7.479 1.00 0.00 105 HIS A N 2
ATOM 3289 C CA . HIS A 1 105 ? -24.639 -14.425 6.915 1.00 0.00 105 HIS A CA 2
ATOM 3290 C C . HIS A 1 105 ? -24.599 -14.383 5.385 1.00 0.00 105 HIS A C 2
ATOM 3291 O O . HIS A 1 105 ? -23.749 -13.758 4.786 1.00 0.00 105 HIS A O 2
ATOM 3305 N N . HIS A 1 106 ? -25.536 -15.048 4.764 1.00 0.00 106 HIS A N 2
ATOM 3306 C CA . HIS A 1 106 ? -25.605 -15.070 3.272 1.00 0.00 106 HIS A CA 2
ATOM 3307 C C . HIS A 1 106 ? -27.039 -15.415 2.841 1.00 0.00 106 HIS A C 2
ATOM 3308 O O . HIS A 1 106 ? -27.553 -14.732 1.971 1.00 0.00 106 HIS A O 2
ATOM 3323 N N . SER A 1 1 ? -12.159 -0.035 -2.594 1.00 0.00 1 SER A N 3
ATOM 3324 C CA . SER A 1 1 ? -10.854 -0.039 -1.876 1.00 0.00 1 SER A CA 3
ATOM 3325 C C . SER A 1 1 ? -10.487 -1.482 -1.532 1.00 0.00 1 SER A C 3
ATOM 3326 O O . SER A 1 1 ? -10.115 -1.795 -0.419 1.00 0.00 1 SER A O 3
ATOM 3336 N N . ASP A 1 2 ? -10.604 -2.364 -2.488 1.00 0.00 2 ASP A N 3
ATOM 3337 C CA . ASP A 1 2 ? -10.284 -3.796 -2.238 1.00 0.00 2 ASP A CA 3
ATOM 3338 C C . ASP A 1 2 ? -8.773 -3.985 -2.112 1.00 0.00 2 ASP A C 3
ATOM 3339 O O . ASP A 1 2 ? -7.987 -3.267 -2.700 1.00 0.00 2 ASP A O 3
ATOM 3348 N N . LEU A 1 3 ? -8.370 -4.947 -1.335 1.00 0.00 3 LEU A N 3
ATOM 3349 C CA . LEU A 1 3 ? -6.921 -5.206 -1.135 1.00 0.00 3 LEU A CA 3
ATOM 3350 C C . LEU A 1 3 ? -6.299 -5.803 -2.397 1.00 0.00 3 LEU A C 3
ATOM 3351 O O . LEU A 1 3 ? -6.836 -6.712 -2.996 1.00 0.00 3 LEU A O 3
ATOM 3367 N N . VAL A 1 4 ? -5.160 -5.292 -2.800 1.00 0.00 4 VAL A N 3
ATOM 3368 C CA . VAL A 1 4 ? -4.475 -5.814 -4.024 1.00 0.00 4 VAL A CA 3
ATOM 3369 C C . VAL A 1 4 ? -2.978 -5.977 -3.753 1.00 0.00 4 VAL A C 3
ATOM 3370 O O . VAL A 1 4 ? -2.441 -5.440 -2.804 1.00 0.00 4 VAL A O 3
ATOM 3383 N N . LYS A 1 5 ? -2.309 -6.729 -4.580 1.00 0.00 5 LYS A N 3
ATOM 3384 C CA . LYS A 1 5 ? -0.850 -6.955 -4.388 1.00 0.00 5 LYS A CA 3
ATOM 3385 C C . LYS A 1 5 ? -0.058 -5.744 -4.899 1.00 0.00 5 LYS A C 3
ATOM 3386 O O . LYS A 1 5 ? -0.514 -4.997 -5.739 1.00 0.00 5 LYS A O 3
ATOM 3405 N N . ILE A 1 6 ? 1.130 -5.560 -4.389 1.00 0.00 6 ILE A N 3
ATOM 3406 C CA . ILE A 1 6 ? 1.975 -4.415 -4.829 1.00 0.00 6 ILE A CA 3
ATOM 3407 C C . ILE A 1 6 ? 2.320 -4.563 -6.317 1.00 0.00 6 ILE A C 3
ATOM 3408 O O . ILE A 1 6 ? 2.280 -3.612 -7.070 1.00 0.00 6 ILE A O 3
ATOM 3424 N N . ARG A 1 7 ? 2.676 -5.744 -6.741 1.00 0.00 7 ARG A N 3
ATOM 3425 C CA . ARG A 1 7 ? 3.042 -5.946 -8.173 1.00 0.00 7 ARG A CA 3
ATOM 3426 C C . ARG A 1 7 ? 1.787 -5.882 -9.044 1.00 0.00 7 ARG A C 3
ATOM 3427 O O . ARG A 1 7 ? 1.863 -5.763 -10.250 1.00 0.00 7 ARG A O 3
ATOM 3448 N N . ASP A 1 8 ? 0.631 -5.962 -8.443 1.00 0.00 8 ASP A N 3
ATOM 3449 C CA . ASP A 1 8 ? -0.635 -5.907 -9.231 1.00 0.00 8 ASP A CA 3
ATOM 3450 C C . ASP A 1 8 ? -1.134 -4.460 -9.288 1.00 0.00 8 ASP A C 3
ATOM 3451 O O . ASP A 1 8 ? -2.177 -4.176 -9.838 1.00 0.00 8 ASP A O 3
ATOM 3460 N N . VAL A 1 9 ? -0.398 -3.544 -8.715 1.00 0.00 9 VAL A N 3
ATOM 3461 C CA . VAL A 1 9 ? -0.836 -2.118 -8.723 1.00 0.00 9 VAL A CA 3
ATOM 3462 C C . VAL A 1 9 ? -0.841 -1.576 -10.154 1.00 0.00 9 VAL A C 3
ATOM 3463 O O . VAL A 1 9 ? 0.107 -1.734 -10.895 1.00 0.00 9 VAL A O 3
ATOM 3476 N N . SER A 1 10 ? -1.907 -0.925 -10.542 1.00 0.00 10 SER A N 3
ATOM 3477 C CA . SER A 1 10 ? -1.977 -0.360 -11.918 1.00 0.00 10 SER A CA 3
ATOM 3478 C C . SER A 1 10 ? -3.032 0.752 -11.971 1.00 0.00 10 SER A C 3
ATOM 3479 O O . SER A 1 10 ? -3.845 0.897 -11.080 1.00 0.00 10 SER A O 3
ATOM 3487 N N . LEU A 1 11 ? -3.018 1.534 -13.016 1.00 0.00 11 LEU A N 3
ATOM 3488 C CA . LEU A 1 11 ? -4.006 2.643 -13.153 1.00 0.00 11 LEU A CA 3
ATOM 3489 C C . LEU A 1 11 ? -5.412 2.065 -13.323 1.00 0.00 11 LEU A C 3
ATOM 3490 O O . LEU A 1 11 ? -6.401 2.738 -13.113 1.00 0.00 11 LEU A O 3
ATOM 3506 N N . SER A 1 12 ? -5.511 0.824 -13.701 1.00 0.00 12 SER A N 3
ATOM 3507 C CA . SER A 1 12 ? -6.852 0.207 -13.883 1.00 0.00 12 SER A CA 3
ATOM 3508 C C . SER A 1 12 ? -7.636 0.311 -12.575 1.00 0.00 12 SER A C 3
ATOM 3509 O O . SER A 1 12 ? -8.850 0.313 -12.572 1.00 0.00 12 SER A O 3
ATOM 3517 N N . THR A 1 13 ? -6.946 0.401 -11.462 1.00 0.00 13 THR A N 3
ATOM 3518 C CA . THR A 1 13 ? -7.632 0.511 -10.137 1.00 0.00 13 THR A CA 3
ATOM 3519 C C . THR A 1 13 ? -7.152 1.784 -9.429 1.00 0.00 13 THR A C 3
ATOM 3520 O O . THR A 1 13 ? -6.266 1.742 -8.597 1.00 0.00 13 THR A O 3
ATOM 3531 N N . PRO A 1 14 ? -7.733 2.914 -9.761 1.00 0.00 14 PRO A N 3
ATOM 3532 C CA . PRO A 1 14 ? -7.357 4.222 -9.150 1.00 0.00 14 PRO A CA 3
ATOM 3533 C C . PRO A 1 14 ? -7.385 4.172 -7.620 1.00 0.00 14 PRO A C 3
ATOM 3534 O O . PRO A 1 14 ? -6.532 4.732 -6.962 1.00 0.00 14 PRO A O 3
ATOM 3545 N N . TYR A 1 15 ? -8.368 3.512 -7.056 1.00 0.00 15 TYR A N 3
ATOM 3546 C CA . TYR A 1 15 ? -8.474 3.425 -5.565 1.00 0.00 15 TYR A CA 3
ATOM 3547 C C . TYR A 1 15 ? -8.315 1.973 -5.118 1.00 0.00 15 TYR A C 3
ATOM 3548 O O . TYR A 1 15 ? -8.981 1.083 -5.608 1.00 0.00 15 TYR A O 3
ATOM 3566 N N . VAL A 1 16 ? -7.439 1.731 -4.179 1.00 0.00 16 VAL A N 3
ATOM 3567 C CA . VAL A 1 16 ? -7.237 0.334 -3.686 1.00 0.00 16 VAL A CA 3
ATOM 3568 C C . VAL A 1 16 ? -6.735 0.359 -2.245 1.00 0.00 16 VAL A C 3
ATOM 3569 O O . VAL A 1 16 ? -6.609 1.402 -1.638 1.00 0.00 16 VAL A O 3
ATOM 3582 N N . SER A 1 17 ? -6.442 -0.794 -1.698 1.00 0.00 17 SER A N 3
ATOM 3583 C CA . SER A 1 17 ? -5.933 -0.865 -0.295 1.00 0.00 17 SER A CA 3
ATOM 3584 C C . SER A 1 17 ? -4.674 -1.730 -0.268 1.00 0.00 17 SER A C 3
ATOM 3585 O O . SER A 1 17 ? -4.562 -2.700 -0.993 1.00 0.00 17 SER A O 3
ATOM 3593 N N . VAL A 1 18 ? -3.721 -1.386 0.564 1.00 0.00 18 VAL A N 3
ATOM 3594 C CA . VAL A 1 18 ? -2.460 -2.187 0.643 1.00 0.00 18 VAL A CA 3
ATOM 3595 C C . VAL A 1 18 ? -2.012 -2.324 2.094 1.00 0.00 18 VAL A C 3
ATOM 3596 O O . VAL A 1 18 ? -2.428 -1.583 2.960 1.00 0.00 18 VAL A O 3
ATOM 3609 N N . ILE A 1 19 ? -1.148 -3.266 2.359 1.00 0.00 19 ILE A N 3
ATOM 3610 C CA . ILE A 1 19 ? -0.644 -3.465 3.751 1.00 0.00 19 ILE A CA 3
ATOM 3611 C C . ILE A 1 19 ? 0.840 -3.817 3.692 1.00 0.00 19 ILE A C 3
ATOM 3612 O O . ILE A 1 19 ? 1.243 -4.722 2.989 1.00 0.00 19 ILE A O 3
ATOM 3628 N N . GLY A 1 20 ? 1.659 -3.116 4.427 1.00 0.00 20 GLY A N 3
ATOM 3629 C CA . GLY A 1 20 ? 3.114 -3.428 4.405 1.00 0.00 20 GLY A CA 3
ATOM 3630 C C . GLY A 1 20 ? 3.862 -2.504 5.362 1.00 0.00 20 GLY A C 3
ATOM 3631 O O . GLY A 1 20 ? 3.266 -1.804 6.159 1.00 0.00 20 GLY A O 3
ATOM 3635 N N . LYS A 1 21 ? 5.174 -2.497 5.285 1.00 0.00 21 LYS A N 3
ATOM 3636 C CA . LYS A 1 21 ? 5.988 -1.623 6.187 1.00 0.00 21 LYS A CA 3
ATOM 3637 C C . LYS A 1 21 ? 6.623 -0.503 5.374 1.00 0.00 21 LYS A C 3
ATOM 3638 O O . LYS A 1 21 ? 7.001 -0.686 4.229 1.00 0.00 21 LYS A O 3
ATOM 3657 N N . ILE A 1 22 ? 6.724 0.663 5.963 1.00 0.00 22 ILE A N 3
ATOM 3658 C CA . ILE A 1 22 ? 7.310 1.835 5.248 1.00 0.00 22 ILE A CA 3
ATOM 3659 C C . ILE A 1 22 ? 8.796 1.967 5.578 1.00 0.00 22 ILE A C 3
ATOM 3660 O O . ILE A 1 22 ? 9.199 1.887 6.720 1.00 0.00 22 ILE A O 3
ATOM 3676 N N . THR A 1 23 ? 9.617 2.167 4.578 1.00 0.00 23 THR A N 3
ATOM 3677 C CA . THR A 1 23 ? 11.084 2.306 4.820 1.00 0.00 23 THR A CA 3
ATOM 3678 C C . THR A 1 23 ? 11.674 3.350 3.870 1.00 0.00 23 THR A C 3
ATOM 3679 O O . THR A 1 23 ? 11.129 3.635 2.822 1.00 0.00 23 THR A O 3
ATOM 3690 N N . GLY A 1 24 ? 12.790 3.922 4.239 1.00 0.00 24 GLY A N 3
ATOM 3691 C CA . GLY A 1 24 ? 13.432 4.955 3.374 1.00 0.00 24 GLY A CA 3
ATOM 3692 C C . GLY A 1 24 ? 12.555 6.208 3.347 1.00 0.00 24 GLY A C 3
ATOM 3693 O O . GLY A 1 24 ? 12.052 6.606 2.318 1.00 0.00 24 GLY A O 3
ATOM 3697 N N . ILE A 1 25 ? 12.359 6.825 4.480 1.00 0.00 25 ILE A N 3
ATOM 3698 C CA . ILE A 1 25 ? 11.501 8.043 4.535 1.00 0.00 25 ILE A CA 3
ATOM 3699 C C . ILE A 1 25 ? 12.255 9.257 3.996 1.00 0.00 25 ILE A C 3
ATOM 3700 O O . ILE A 1 25 ? 13.365 9.543 4.399 1.00 0.00 25 ILE A O 3
ATOM 3716 N N . HIS A 1 26 ? 11.642 9.978 3.090 1.00 0.00 26 HIS A N 3
ATOM 3717 C CA . HIS A 1 26 ? 12.284 11.195 2.507 1.00 0.00 26 HIS A CA 3
ATOM 3718 C C . HIS A 1 26 ? 11.295 12.356 2.580 1.00 0.00 26 HIS A C 3
ATOM 3719 O O . HIS A 1 26 ? 10.195 12.281 2.074 1.00 0.00 26 HIS A O 3
ATOM 3733 N N . LYS A 1 27 ? 11.676 13.427 3.221 1.00 0.00 27 LYS A N 3
ATOM 3734 C CA . LYS A 1 27 ? 10.757 14.592 3.345 1.00 0.00 27 LYS A CA 3
ATOM 3735 C C . LYS A 1 27 ? 10.895 15.498 2.126 1.00 0.00 27 LYS A C 3
ATOM 3736 O O . LYS A 1 27 ? 11.983 15.786 1.671 1.00 0.00 27 LYS A O 3
ATOM 3755 N N . LYS A 1 28 ? 9.793 15.964 1.604 1.00 0.00 28 LYS A N 3
ATOM 3756 C CA . LYS A 1 28 ? 9.845 16.871 0.426 1.00 0.00 28 LYS A CA 3
ATOM 3757 C C . LYS A 1 28 ? 8.694 17.869 0.519 1.00 0.00 28 LYS A C 3
ATOM 3758 O O . LYS A 1 28 ? 7.593 17.523 0.898 1.00 0.00 28 LYS A O 3
ATOM 3777 N N . GLU A 1 29 ? 8.945 19.108 0.175 1.00 0.00 29 GLU A N 3
ATOM 3778 C CA . GLU A 1 29 ? 7.876 20.154 0.237 1.00 0.00 29 GLU A CA 3
ATOM 3779 C C . GLU A 1 29 ? 7.559 20.666 -1.166 1.00 0.00 29 GLU A C 3
ATOM 3780 O O . GLU A 1 29 ? 8.415 20.724 -2.027 1.00 0.00 29 GLU A O 3
ATOM 3792 N N . TYR A 1 30 ? 6.329 21.046 -1.401 1.00 0.00 30 TYR A N 3
ATOM 3793 C CA . TYR A 1 30 ? 5.948 21.566 -2.747 1.00 0.00 30 TYR A CA 3
ATOM 3794 C C . TYR A 1 30 ? 4.859 22.627 -2.586 1.00 0.00 30 TYR A C 3
ATOM 3795 O O . TYR A 1 30 ? 4.184 22.695 -1.578 1.00 0.00 30 TYR A O 3
ATOM 3813 N N . GLU A 1 31 ? 4.699 23.469 -3.569 1.00 0.00 31 GLU A N 3
ATOM 3814 C CA . GLU A 1 31 ? 3.674 24.546 -3.476 1.00 0.00 31 GLU A CA 3
ATOM 3815 C C . GLU A 1 31 ? 2.305 24.013 -3.895 1.00 0.00 31 GLU A C 3
ATOM 3816 O O . GLU A 1 31 ? 2.116 23.573 -5.012 1.00 0.00 31 GLU A O 3
ATOM 3828 N N . SER A 1 32 ? 1.345 24.066 -3.003 1.00 0.00 32 SER A N 3
ATOM 3829 C CA . SER A 1 32 ? -0.032 23.582 -3.325 1.00 0.00 32 SER A CA 3
ATOM 3830 C C . SER A 1 32 ? -1.016 24.746 -3.180 1.00 0.00 32 SER A C 3
ATOM 3831 O O . SER A 1 32 ? -1.230 25.259 -2.101 1.00 0.00 32 SER A O 3
ATOM 3839 N N . ASP A 1 33 ? -1.608 25.165 -4.265 1.00 0.00 33 ASP A N 3
ATOM 3840 C CA . ASP A 1 33 ? -2.580 26.297 -4.218 1.00 0.00 33 ASP A CA 3
ATOM 3841 C C . ASP A 1 33 ? -1.921 27.523 -3.580 1.00 0.00 33 ASP A C 3
ATOM 3842 O O . ASP A 1 33 ? -2.571 28.328 -2.944 1.00 0.00 33 ASP A O 3
ATOM 3851 N N . GLY A 1 34 ? -0.638 27.682 -3.767 1.00 0.00 34 GLY A N 3
ATOM 3852 C CA . GLY A 1 34 ? 0.064 28.866 -3.190 1.00 0.00 34 GLY A CA 3
ATOM 3853 C C . GLY A 1 34 ? 0.415 28.596 -1.728 1.00 0.00 34 GLY A C 3
ATOM 3854 O O . GLY A 1 34 ? 0.886 29.471 -1.031 1.00 0.00 34 GLY A O 3
ATOM 3858 N N . THR A 1 35 ? 0.188 27.392 -1.258 1.00 0.00 35 THR A N 3
ATOM 3859 C CA . THR A 1 35 ? 0.505 27.054 0.167 1.00 0.00 35 THR A CA 3
ATOM 3860 C C . THR A 1 35 ? 1.511 25.902 0.217 1.00 0.00 35 THR A C 3
ATOM 3861 O O . THR A 1 35 ? 1.329 24.872 -0.401 1.00 0.00 35 THR A O 3
ATOM 3872 N N . THR A 1 36 ? 2.574 26.080 0.950 1.00 0.00 36 THR A N 3
ATOM 3873 C CA . THR A 1 36 ? 3.611 25.016 1.055 1.00 0.00 36 THR A CA 3
ATOM 3874 C C . THR A 1 36 ? 3.053 23.814 1.817 1.00 0.00 36 THR A C 3
ATOM 3875 O O . THR A 1 36 ? 2.426 23.959 2.848 1.00 0.00 36 THR A O 3
ATOM 3886 N N . LYS A 1 37 ? 3.284 22.624 1.319 1.00 0.00 37 LYS A N 3
ATOM 3887 C CA . LYS A 1 37 ? 2.776 21.395 2.004 1.00 0.00 37 LYS A CA 3
ATOM 3888 C C . LYS A 1 37 ? 3.906 20.378 2.120 1.00 0.00 37 LYS A C 3
ATOM 3889 O O . LYS A 1 37 ? 4.780 20.303 1.281 1.00 0.00 37 LYS A O 3
ATOM 3908 N N . SER A 1 38 ? 3.898 19.603 3.173 1.00 0.00 38 SER A N 3
ATOM 3909 C CA . SER A 1 38 ? 4.973 18.591 3.378 1.00 0.00 38 SER A CA 3
ATOM 3910 C C . SER A 1 38 ? 4.477 17.210 2.951 1.00 0.00 38 SER A C 3
ATOM 3911 O O . SER A 1 38 ? 3.382 16.802 3.286 1.00 0.00 38 SER A O 3
ATOM 3919 N N . VAL A 1 39 ? 5.289 16.484 2.226 1.00 0.00 39 VAL A N 3
ATOM 3920 C CA . VAL A 1 39 ? 4.898 15.114 1.779 1.00 0.00 39 VAL A CA 3
ATOM 3921 C C . VAL A 1 39 ? 6.082 14.174 2.011 1.00 0.00 39 VAL A C 3
ATOM 3922 O O . VAL A 1 39 ? 7.221 14.520 1.763 1.00 0.00 39 VAL A O 3
ATOM 3935 N N . TYR A 1 40 ? 5.818 12.990 2.498 1.00 0.00 40 TYR A N 3
ATOM 3936 C CA . TYR A 1 40 ? 6.915 12.012 2.768 1.00 0.00 40 TYR A CA 3
ATOM 3937 C C . TYR A 1 40 ? 6.902 10.925 1.698 1.00 0.00 40 TYR A C 3
ATOM 3938 O O . TYR A 1 40 ? 5.865 10.394 1.358 1.00 0.00 40 TYR A O 3
ATOM 3956 N N . GLN A 1 41 ? 8.053 10.592 1.169 1.00 0.00 41 GLN A N 3
ATOM 3957 C CA . GLN A 1 41 ? 8.136 9.535 0.114 1.00 0.00 41 GLN A CA 3
ATOM 3958 C C . GLN A 1 41 ? 9.098 8.444 0.566 1.00 0.00 41 GLN A C 3
ATOM 3959 O O . GLN A 1 41 ? 10.024 8.687 1.311 1.00 0.00 41 GLN A O 3
ATOM 3973 N N . GLY A 1 42 ? 8.880 7.240 0.123 1.00 0.00 42 GLY A N 3
ATOM 3974 C CA . GLY A 1 42 ? 9.783 6.131 0.534 1.00 0.00 42 GLY A CA 3
ATOM 3975 C C . GLY A 1 42 ? 9.417 4.862 -0.230 1.00 0.00 42 GLY A C 3
ATOM 3976 O O . GLY A 1 42 ? 8.981 4.914 -1.365 1.00 0.00 42 GLY A O 3
ATOM 3980 N N . TYR A 1 43 ? 9.588 3.720 0.387 1.00 0.00 43 TYR A N 3
ATOM 3981 C CA . TYR A 1 43 ? 9.252 2.430 -0.287 1.00 0.00 43 TYR A CA 3
ATOM 3982 C C . TYR A 1 43 ? 8.436 1.556 0.661 1.00 0.00 43 TYR A C 3
ATOM 3983 O O . TYR A 1 43 ? 8.699 1.503 1.845 1.00 0.00 43 TYR A O 3
ATOM 4001 N N . ILE A 1 44 ? 7.461 0.855 0.140 1.00 0.00 44 ILE A N 3
ATOM 4002 C CA . ILE A 1 44 ? 6.624 -0.044 0.992 1.00 0.00 44 ILE A CA 3
ATOM 4003 C C . ILE A 1 44 ? 6.846 -1.473 0.526 1.00 0.00 44 ILE A C 3
ATOM 4004 O O . ILE A 1 44 ? 6.853 -1.735 -0.652 1.00 0.00 44 ILE A O 3
ATOM 4020 N N . GLU A 1 45 ? 7.048 -2.397 1.436 1.00 0.00 45 GLU A N 3
ATOM 4021 C CA . GLU A 1 45 ? 7.293 -3.821 1.022 1.00 0.00 45 GLU A CA 3
ATOM 4022 C C . GLU A 1 45 ? 6.441 -4.778 1.850 1.00 0.00 45 GLU A C 3
ATOM 4023 O O . GLU A 1 45 ? 6.127 -4.526 2.996 1.00 0.00 45 GLU A O 3
ATOM 4035 N N . ASP A 1 46 ? 6.081 -5.890 1.266 1.00 0.00 46 ASP A N 3
ATOM 4036 C CA . ASP A 1 46 ? 5.263 -6.895 1.995 1.00 0.00 46 ASP A CA 3
ATOM 4037 C C . ASP A 1 46 ? 5.256 -8.198 1.212 1.00 0.00 46 ASP A C 3
ATOM 4038 O O . ASP A 1 46 ? 4.467 -8.392 0.318 1.00 0.00 46 ASP A O 3
ATOM 4047 N N . ASP A 1 47 ? 6.130 -9.084 1.571 1.00 0.00 47 ASP A N 3
ATOM 4048 C CA . ASP A 1 47 ? 6.223 -10.412 0.888 1.00 0.00 47 ASP A CA 3
ATOM 4049 C C . ASP A 1 47 ? 6.241 -10.241 -0.635 1.00 0.00 47 ASP A C 3
ATOM 4050 O O . ASP A 1 47 ? 7.279 -10.314 -1.259 1.00 0.00 47 ASP A O 3
ATOM 4059 N N . THR A 1 48 ? 5.089 -10.035 -1.231 1.00 0.00 48 THR A N 3
ATOM 4060 C CA . THR A 1 48 ? 4.995 -9.874 -2.716 1.00 0.00 48 THR A CA 3
ATOM 4061 C C . THR A 1 48 ? 6.210 -9.115 -3.259 1.00 0.00 48 THR A C 3
ATOM 4062 O O . THR A 1 48 ? 7.116 -9.700 -3.817 1.00 0.00 48 THR A O 3
ATOM 4073 N N . ALA A 1 49 ? 6.242 -7.824 -3.101 1.00 0.00 49 ALA A N 3
ATOM 4074 C CA . ALA A 1 49 ? 7.400 -7.048 -3.614 1.00 0.00 49 ALA A CA 3
ATOM 4075 C C . ALA A 1 49 ? 7.446 -5.693 -2.925 1.00 0.00 49 ALA A C 3
ATOM 4076 O O . ALA A 1 49 ? 6.964 -5.532 -1.819 1.00 0.00 49 ALA A O 3
ATOM 4083 N N . ARG A 1 50 ? 8.025 -4.711 -3.575 1.00 0.00 50 ARG A N 3
ATOM 4084 C CA . ARG A 1 50 ? 8.108 -3.352 -2.964 1.00 0.00 50 ARG A CA 3
ATOM 4085 C C . ARG A 1 50 ? 7.831 -2.275 -4.011 1.00 0.00 50 ARG A C 3
ATOM 4086 O O . ARG A 1 50 ? 8.080 -2.456 -5.186 1.00 0.00 50 ARG A O 3
ATOM 4107 N N . ILE A 1 51 ? 7.322 -1.144 -3.586 1.00 0.00 51 ILE A N 3
ATOM 4108 C CA . ILE A 1 51 ? 7.034 -0.043 -4.551 1.00 0.00 51 ILE A CA 3
ATOM 4109 C C . ILE A 1 51 ? 7.159 1.317 -3.854 1.00 0.00 51 ILE A C 3
ATOM 4110 O O . ILE A 1 51 ? 7.159 1.412 -2.643 1.00 0.00 51 ILE A O 3
ATOM 4126 N N . ARG A 1 52 ? 7.264 2.366 -4.623 1.00 0.00 52 ARG A N 3
ATOM 4127 C CA . ARG A 1 52 ? 7.389 3.733 -4.037 1.00 0.00 52 ARG A CA 3
ATOM 4128 C C . ARG A 1 52 ? 6.025 4.260 -3.590 1.00 0.00 52 ARG A C 3
ATOM 4129 O O . ARG A 1 52 ? 5.002 3.940 -4.162 1.00 0.00 52 ARG A O 3
ATOM 4150 N N . ILE A 1 53 ? 6.010 5.075 -2.567 1.00 0.00 53 ILE A N 3
ATOM 4151 C CA . ILE A 1 53 ? 4.721 5.645 -2.069 1.00 0.00 53 ILE A CA 3
ATOM 4152 C C . ILE A 1 53 ? 4.928 7.098 -1.643 1.00 0.00 53 ILE A C 3
ATOM 4153 O O . ILE A 1 53 ? 6.045 7.547 -1.447 1.00 0.00 53 ILE A O 3
ATOM 4169 N N . SER A 1 54 ? 3.855 7.832 -1.481 1.00 0.00 54 SER A N 3
ATOM 4170 C CA . SER A 1 54 ? 3.968 9.256 -1.050 1.00 0.00 54 SER A CA 3
ATOM 4171 C C . SER A 1 54 ? 2.849 9.567 -0.054 1.00 0.00 54 SER A C 3
ATOM 4172 O O . SER A 1 54 ? 1.689 9.328 -0.322 1.00 0.00 54 SER A O 3
ATOM 4180 N N . SER A 1 55 ? 3.195 10.095 1.098 1.00 0.00 55 SER A N 3
ATOM 4181 C CA . SER A 1 55 ? 2.161 10.426 2.131 1.00 0.00 55 SER A CA 3
ATOM 4182 C C . SER A 1 55 ? 2.036 11.946 2.249 1.00 0.00 55 SER A C 3
ATOM 4183 O O . SER A 1 55 ? 2.979 12.633 2.588 1.00 0.00 55 SER A O 3
ATOM 4191 N N . PHE A 1 56 ? 0.878 12.475 1.955 1.00 0.00 56 PHE A N 3
ATOM 4192 C CA . PHE A 1 56 ? 0.677 13.952 2.022 1.00 0.00 56 PHE A CA 3
ATOM 4193 C C . PHE A 1 56 ? 0.076 14.359 3.372 1.00 0.00 56 PHE A C 3
ATOM 4194 O O . PHE A 1 56 ? -0.979 13.901 3.760 1.00 0.00 56 PHE A O 3
ATOM 4211 N N . GLY A 1 57 ? 0.738 15.243 4.072 1.00 0.00 57 GLY A N 3
ATOM 4212 C CA . GLY A 1 57 ? 0.214 15.721 5.385 1.00 0.00 57 GLY A CA 3
ATOM 4213 C C . GLY A 1 57 ? 0.345 14.631 6.448 1.00 0.00 57 GLY A C 3
ATOM 4214 O O . GLY A 1 57 ? 0.552 14.915 7.610 1.00 0.00 57 GLY A O 3
ATOM 4218 N N . LYS A 1 58 ? 0.211 13.388 6.076 1.00 0.00 58 LYS A N 3
ATOM 4219 C CA . LYS A 1 58 ? 0.311 12.297 7.087 1.00 0.00 58 LYS A CA 3
ATOM 4220 C C . LYS A 1 58 ? 1.769 11.867 7.248 1.00 0.00 58 LYS A C 3
ATOM 4221 O O . LYS A 1 58 ? 2.470 11.614 6.289 1.00 0.00 58 LYS A O 3
ATOM 4240 N N . GLN A 1 59 ? 2.232 11.800 8.470 1.00 0.00 59 GLN A N 3
ATOM 4241 C CA . GLN A 1 59 ? 3.646 11.408 8.730 1.00 0.00 59 GLN A CA 3
ATOM 4242 C C . GLN A 1 59 ? 3.752 9.892 8.908 1.00 0.00 59 GLN A C 3
ATOM 4243 O O . GLN A 1 59 ? 2.860 9.253 9.431 1.00 0.00 59 GLN A O 3
ATOM 4257 N N . LEU A 1 60 ? 4.849 9.318 8.482 1.00 0.00 60 LEU A N 3
ATOM 4258 C CA . LEU A 1 60 ? 5.051 7.843 8.619 1.00 0.00 60 LEU A CA 3
ATOM 4259 C C . LEU A 1 60 ? 6.440 7.574 9.189 1.00 0.00 60 LEU A C 3
ATOM 4260 O O . LEU A 1 60 ? 7.356 8.349 8.999 1.00 0.00 60 LEU A O 3
ATOM 4276 N N . GLN A 1 61 ? 6.598 6.481 9.896 1.00 0.00 61 GLN A N 3
ATOM 4277 C CA . GLN A 1 61 ? 7.924 6.146 10.504 1.00 0.00 61 GLN A CA 3
ATOM 4278 C C . GLN A 1 61 ? 8.517 4.906 9.827 1.00 0.00 61 GLN A C 3
ATOM 4279 O O . GLN A 1 61 ? 7.814 4.025 9.367 1.00 0.00 61 GLN A O 3
ATOM 4293 N N . ASP A 1 62 ? 9.815 4.855 9.749 1.00 0.00 62 ASP A N 3
ATOM 4294 C CA . ASP A 1 62 ? 10.503 3.711 9.086 1.00 0.00 62 ASP A CA 3
ATOM 4295 C C . ASP A 1 62 ? 10.275 2.402 9.851 1.00 0.00 62 ASP A C 3
ATOM 4296 O O . ASP A 1 62 ? 10.360 2.348 11.060 1.00 0.00 62 ASP A O 3
ATOM 4305 N N . SER A 1 63 ? 10.002 1.344 9.131 1.00 0.00 63 SER A N 3
ATOM 4306 C CA . SER A 1 63 ? 9.777 0.014 9.768 1.00 0.00 63 SER A CA 3
ATOM 4307 C C . SER A 1 63 ? 8.397 -0.023 10.424 1.00 0.00 63 SER A C 3
ATOM 4308 O O . SER A 1 63 ? 8.046 -0.968 11.102 1.00 0.00 63 SER A O 3
ATOM 4316 N N . ASP A 1 64 ? 7.606 0.995 10.225 1.00 0.00 64 ASP A N 3
ATOM 4317 C CA . ASP A 1 64 ? 6.247 1.017 10.831 1.00 0.00 64 ASP A CA 3
ATOM 4318 C C . ASP A 1 64 ? 5.262 0.251 9.944 1.00 0.00 64 ASP A C 3
ATOM 4319 O O . ASP A 1 64 ? 5.086 0.560 8.777 1.00 0.00 64 ASP A O 3
ATOM 4328 N N . VAL A 1 65 ? 4.620 -0.749 10.492 1.00 0.00 65 VAL A N 3
ATOM 4329 C CA . VAL A 1 65 ? 3.638 -1.540 9.697 1.00 0.00 65 VAL A CA 3
ATOM 4330 C C . VAL A 1 65 ? 2.283 -0.842 9.750 1.00 0.00 65 VAL A C 3
ATOM 4331 O O . VAL A 1 65 ? 1.706 -0.663 10.811 1.00 0.00 65 VAL A O 3
ATOM 4344 N N . VAL A 1 66 ? 1.772 -0.442 8.610 1.00 0.00 66 VAL A N 3
ATOM 4345 C CA . VAL A 1 66 ? 0.454 0.256 8.576 1.00 0.00 66 VAL A CA 3
ATOM 4346 C C . VAL A 1 66 ? -0.380 -0.277 7.413 1.00 0.00 66 VAL A C 3
ATOM 4347 O O . VAL A 1 66 ? 0.139 -0.853 6.468 1.00 0.00 66 VAL A O 3
ATOM 4360 N N . ARG A 1 67 ? -1.673 -0.070 7.474 1.00 0.00 67 ARG A N 3
ATOM 4361 C CA . ARG A 1 67 ? -2.579 -0.532 6.381 1.00 0.00 67 ARG A CA 3
ATOM 4362 C C . ARG A 1 67 ? -3.216 0.701 5.749 1.00 0.00 67 ARG A C 3
ATOM 4363 O O . ARG A 1 67 ? -3.831 1.504 6.423 1.00 0.00 67 ARG A O 3
ATOM 4384 N N . ILE A 1 68 ? -3.057 0.867 4.461 1.00 0.00 68 ILE A N 3
ATOM 4385 C CA . ILE A 1 68 ? -3.633 2.062 3.772 1.00 0.00 68 ILE A CA 3
ATOM 4386 C C . ILE A 1 68 ? -4.829 1.634 2.932 1.00 0.00 68 ILE A C 3
ATOM 4387 O O . ILE A 1 68 ? -4.755 0.697 2.162 1.00 0.00 68 ILE A O 3
ATOM 4403 N N . ASP A 1 69 ? -5.931 2.326 3.079 1.00 0.00 69 ASP A N 3
ATOM 4404 C CA . ASP A 1 69 ? -7.161 1.987 2.300 1.00 0.00 69 ASP A CA 3
ATOM 4405 C C . ASP A 1 69 ? -7.535 3.154 1.382 1.00 0.00 69 ASP A C 3
ATOM 4406 O O . ASP A 1 69 ? -7.371 4.311 1.726 1.00 0.00 69 ASP A O 3
ATOM 4415 N N . ASN A 1 70 ? -8.044 2.842 0.220 1.00 0.00 70 ASN A N 3
ATOM 4416 C CA . ASN A 1 70 ? -8.446 3.897 -0.753 1.00 0.00 70 ASN A CA 3
ATOM 4417 C C . ASN A 1 70 ? -7.207 4.672 -1.209 1.00 0.00 70 ASN A C 3
ATOM 4418 O O . ASN A 1 70 ? -7.257 5.861 -1.451 1.00 0.00 70 ASN A O 3
ATOM 4429 N N . ALA A 1 71 ? -6.098 3.995 -1.346 1.00 0.00 71 ALA A N 3
ATOM 4430 C CA . ALA A 1 71 ? -4.853 4.671 -1.802 1.00 0.00 71 ALA A CA 3
ATOM 4431 C C . ALA A 1 71 ? -5.012 5.081 -3.264 1.00 0.00 71 ALA A C 3
ATOM 4432 O O . ALA A 1 71 ? -5.663 4.400 -4.035 1.00 0.00 71 ALA A O 3
ATOM 4439 N N . ARG A 1 72 ? -4.425 6.189 -3.648 1.00 0.00 72 ARG A N 3
ATOM 4440 C CA . ARG A 1 72 ? -4.542 6.663 -5.061 1.00 0.00 72 ARG A CA 3
ATOM 4441 C C . ARG A 1 72 ? -3.279 6.300 -5.842 1.00 0.00 72 ARG A C 3
ATOM 4442 O O . ARG A 1 72 ? -2.176 6.633 -5.456 1.00 0.00 72 ARG A O 3
ATOM 4463 N N . VAL A 1 73 ? -3.439 5.613 -6.940 1.00 0.00 73 VAL A N 3
ATOM 4464 C CA . VAL A 1 73 ? -2.262 5.211 -7.759 1.00 0.00 73 VAL A CA 3
ATOM 4465 C C . VAL A 1 73 ? -1.887 6.346 -8.712 1.00 0.00 73 VAL A C 3
ATOM 4466 O O . VAL A 1 73 ? -2.731 6.921 -9.373 1.00 0.00 73 VAL A O 3
ATOM 4479 N N . ALA A 1 74 ? -0.625 6.673 -8.788 1.00 0.00 74 ALA A N 3
ATOM 4480 C CA . ALA A 1 74 ? -0.186 7.773 -9.697 1.00 0.00 74 ALA A CA 3
ATOM 4481 C C . ALA A 1 74 ? 1.191 7.438 -10.269 1.00 0.00 74 ALA A C 3
ATOM 4482 O O . ALA A 1 74 ? 1.884 6.567 -9.780 1.00 0.00 74 ALA A O 3
ATOM 4489 N N . GLN A 1 75 ? 1.590 8.131 -11.305 1.00 0.00 75 GLN A N 3
ATOM 4490 C CA . GLN A 1 75 ? 2.923 7.876 -11.928 1.00 0.00 75 GLN A CA 3
ATOM 4491 C C . GLN A 1 75 ? 3.902 8.971 -11.510 1.00 0.00 75 GLN A C 3
ATOM 4492 O O . GLN A 1 75 ? 3.757 10.123 -11.870 1.00 0.00 75 GLN A O 3
ATOM 4506 N N . PHE A 1 76 ? 4.912 8.604 -10.762 1.00 0.00 76 PHE A N 3
ATOM 4507 C CA . PHE A 1 76 ? 5.937 9.590 -10.310 1.00 0.00 76 PHE A CA 3
ATOM 4508 C C . PHE A 1 76 ? 7.254 9.303 -11.028 1.00 0.00 76 PHE A C 3
ATOM 4509 O O . PHE A 1 76 ? 7.793 8.217 -10.948 1.00 0.00 76 PHE A O 3
ATOM 4526 N N . ASN A 1 77 ? 7.759 10.272 -11.738 1.00 0.00 77 ASN A N 3
ATOM 4527 C CA . ASN A 1 77 ? 9.034 10.093 -12.485 1.00 0.00 77 ASN A CA 3
ATOM 4528 C C . ASN A 1 77 ? 8.907 8.891 -13.428 1.00 0.00 77 ASN A C 3
ATOM 4529 O O . ASN A 1 77 ? 9.871 8.217 -13.727 1.00 0.00 77 ASN A O 3
ATOM 4540 N N . GLY A 1 78 ? 7.720 8.638 -13.919 1.00 0.00 78 GLY A N 3
ATOM 4541 C CA . GLY A 1 78 ? 7.525 7.501 -14.861 1.00 0.00 78 GLY A CA 3
ATOM 4542 C C . GLY A 1 78 ? 7.459 6.189 -14.082 1.00 0.00 78 GLY A C 3
ATOM 4543 O O . GLY A 1 78 ? 7.543 5.121 -14.652 1.00 0.00 78 GLY A O 3
ATOM 4547 N N . TYR A 1 79 ? 7.312 6.262 -12.779 1.00 0.00 79 TYR A N 3
ATOM 4548 C CA . TYR A 1 79 ? 7.242 5.022 -11.942 1.00 0.00 79 TYR A CA 3
ATOM 4549 C C . TYR A 1 79 ? 5.924 4.985 -11.169 1.00 0.00 79 TYR A C 3
ATOM 4550 O O . TYR A 1 79 ? 5.466 5.981 -10.646 1.00 0.00 79 TYR A O 3
ATOM 4568 N N . LEU A 1 80 ? 5.315 3.837 -11.099 1.00 0.00 80 LEU A N 3
ATOM 4569 C CA . LEU A 1 80 ? 4.023 3.711 -10.374 1.00 0.00 80 LEU A CA 3
ATOM 4570 C C . LEU A 1 80 ? 4.248 3.826 -8.866 1.00 0.00 80 LEU A C 3
ATOM 4571 O O . LEU A 1 80 ? 5.201 3.301 -8.326 1.00 0.00 80 LEU A O 3
ATOM 4587 N N . SER A 1 81 ? 3.368 4.509 -8.184 1.00 0.00 81 SER A N 3
ATOM 4588 C CA . SER A 1 81 ? 3.514 4.665 -6.711 1.00 0.00 81 SER A CA 3
ATOM 4589 C C . SER A 1 81 ? 2.137 4.939 -6.101 1.00 0.00 81 SER A C 3
ATOM 4590 O O . SER A 1 81 ? 1.203 5.297 -6.792 1.00 0.00 81 SER A O 3
ATOM 4598 N N . LEU A 1 82 ? 2.009 4.768 -4.812 1.00 0.00 82 LEU A N 3
ATOM 4599 C CA . LEU A 1 82 ? 0.698 5.010 -4.140 1.00 0.00 82 LEU A CA 3
ATOM 4600 C C . LEU A 1 82 ? 0.741 6.344 -3.400 1.00 0.00 82 LEU A C 3
ATOM 4601 O O . LEU A 1 82 ? 1.630 6.604 -2.614 1.00 0.00 82 LEU A O 3
ATOM 4617 N N . SER A 1 83 ? -0.226 7.189 -3.652 1.00 0.00 83 SER A N 3
ATOM 4618 C CA . SER A 1 83 ? -0.278 8.522 -2.982 1.00 0.00 83 SER A CA 3
ATOM 4619 C C . SER A 1 83 ? -1.402 8.509 -1.949 1.00 0.00 83 SER A C 3
ATOM 4620 O O . SER A 1 83 ? -2.528 8.165 -2.252 1.00 0.00 83 SER A O 3
ATOM 4628 N N . VAL A 1 84 ? -1.101 8.863 -0.724 1.00 0.00 84 VAL A N 3
ATOM 4629 C CA . VAL A 1 84 ? -2.147 8.857 0.344 1.00 0.00 84 VAL A CA 3
ATOM 4630 C C . VAL A 1 84 ? -2.603 10.288 0.630 1.00 0.00 84 VAL A C 3
ATOM 4631 O O . VAL A 1 84 ? -1.900 11.069 1.241 1.00 0.00 84 VAL A O 3
ATOM 4644 N N . GLY A 1 85 ? -3.780 10.633 0.182 1.00 0.00 85 GLY A N 3
ATOM 4645 C CA . GLY A 1 85 ? -4.306 12.009 0.409 1.00 0.00 85 GLY A CA 3
ATOM 4646 C C . GLY A 1 85 ? -5.105 12.055 1.714 1.00 0.00 85 GLY A C 3
ATOM 4647 O O . GLY A 1 85 ? -5.253 11.063 2.401 1.00 0.00 85 GLY A O 3
ATOM 4651 N N . ASP A 1 86 ? -5.626 13.203 2.053 1.00 0.00 86 ASP A N 3
ATOM 4652 C CA . ASP A 1 86 ? -6.426 13.334 3.304 1.00 0.00 86 ASP A CA 3
ATOM 4653 C C . ASP A 1 86 ? -7.705 12.499 3.186 1.00 0.00 86 ASP A C 3
ATOM 4654 O O . ASP A 1 86 ? -8.160 11.900 4.139 1.00 0.00 86 ASP A O 3
ATOM 4663 N N . SER A 1 87 ? -8.292 12.469 2.022 1.00 0.00 87 SER A N 3
ATOM 4664 C CA . SER A 1 87 ? -9.547 11.688 1.826 1.00 0.00 87 SER A CA 3
ATOM 4665 C C . SER A 1 87 ? -9.293 10.206 2.118 1.00 0.00 87 SER A C 3
ATOM 4666 O O . SER A 1 87 ? -10.144 9.510 2.632 1.00 0.00 87 SER A O 3
ATOM 4674 N N . SER A 1 88 ? -8.135 9.714 1.774 1.00 0.00 88 SER A N 3
ATOM 4675 C CA . SER A 1 88 ? -7.835 8.274 2.007 1.00 0.00 88 SER A CA 3
ATOM 4676 C C . SER A 1 88 ? -7.850 7.964 3.503 1.00 0.00 88 SER A C 3
ATOM 4677 O O . SER A 1 88 ? -7.785 8.851 4.331 1.00 0.00 88 SER A O 3
ATOM 4685 N N . ARG A 1 89 ? -7.941 6.701 3.850 1.00 0.00 89 ARG A N 3
ATOM 4686 C CA . ARG A 1 89 ? -7.971 6.303 5.294 1.00 0.00 89 ARG A CA 3
ATOM 4687 C C . ARG A 1 89 ? -6.679 5.567 5.648 1.00 0.00 89 ARG A C 3
ATOM 4688 O O . ARG A 1 89 ? -6.179 4.770 4.879 1.00 0.00 89 ARG A O 3
ATOM 4709 N N . ILE A 1 90 ? -6.143 5.833 6.814 1.00 0.00 90 ILE A N 3
ATOM 4710 C CA . ILE A 1 90 ? -4.883 5.158 7.255 1.00 0.00 90 ILE A CA 3
ATOM 4711 C C . ILE A 1 90 ? -5.133 4.450 8.583 1.00 0.00 90 ILE A C 3
ATOM 4712 O O . ILE A 1 90 ? -5.672 5.024 9.507 1.00 0.00 90 ILE A O 3
ATOM 4728 N N . GLU A 1 91 ? -4.739 3.204 8.687 1.00 0.00 91 GLU A N 3
ATOM 4729 C CA . GLU A 1 91 ? -4.942 2.440 9.957 1.00 0.00 91 GLU A CA 3
ATOM 4730 C C . GLU A 1 91 ? -3.613 1.820 10.388 1.00 0.00 91 GLU A C 3
ATOM 4731 O O . GLU A 1 91 ? -3.117 0.896 9.775 1.00 0.00 91 GLU A O 3
ATOM 4743 N N . SER A 1 92 ? -3.029 2.335 11.434 1.00 0.00 92 SER A N 3
ATOM 4744 C CA . SER A 1 92 ? -1.728 1.796 11.912 1.00 0.00 92 SER A CA 3
ATOM 4745 C C . SER A 1 92 ? -1.934 0.431 12.572 1.00 0.00 92 SER A C 3
ATOM 4746 O O . SER A 1 92 ? -2.899 0.212 13.277 1.00 0.00 92 SER A O 3
ATOM 4754 N N . VAL A 1 93 ? -1.027 -0.484 12.348 1.00 0.00 93 VAL A N 3
ATOM 4755 C CA . VAL A 1 93 ? -1.145 -1.842 12.961 1.00 0.00 93 VAL A CA 3
ATOM 4756 C C . VAL A 1 93 ? -0.177 -1.942 14.141 1.00 0.00 93 VAL A C 3
ATOM 4757 O O . VAL A 1 93 ? -0.552 -2.323 15.229 1.00 0.00 93 VAL A O 3
ATOM 4770 N N . ASN A 1 94 ? 1.068 -1.598 13.926 1.00 0.00 94 ASN A N 3
ATOM 4771 C CA . ASN A 1 94 ? 2.076 -1.667 15.028 1.00 0.00 94 ASN A CA 3
ATOM 4772 C C . ASN A 1 94 ? 1.996 -3.028 15.727 1.00 0.00 94 ASN A C 3
ATOM 4773 O O . ASN A 1 94 ? 1.124 -3.279 16.535 1.00 0.00 94 ASN A O 3
ATOM 4784 N N . VAL A 1 95 ? 2.904 -3.910 15.416 1.00 0.00 95 VAL A N 3
ATOM 4785 C CA . VAL A 1 95 ? 2.885 -5.258 16.047 1.00 0.00 95 VAL A CA 3
ATOM 4786 C C . VAL A 1 95 ? 3.351 -5.162 17.502 1.00 0.00 95 VAL A C 3
ATOM 4787 O O . VAL A 1 95 ? 4.517 -4.978 17.784 1.00 0.00 95 VAL A O 3
ATOM 4800 N N . ASN A 1 96 ? 2.438 -5.300 18.427 1.00 0.00 96 ASN A N 3
ATOM 4801 C CA . ASN A 1 96 ? 2.806 -5.230 19.869 1.00 0.00 96 ASN A CA 3
ATOM 4802 C C . ASN A 1 96 ? 1.746 -5.965 20.690 1.00 0.00 96 ASN A C 3
ATOM 4803 O O . ASN A 1 96 ? 0.616 -5.532 20.791 1.00 0.00 96 ASN A O 3
ATOM 4814 N N . ILE A 1 97 ? 2.104 -7.076 21.281 1.00 0.00 97 ILE A N 3
ATOM 4815 C CA . ILE A 1 97 ? 1.122 -7.847 22.101 1.00 0.00 97 ILE A CA 3
ATOM 4816 C C . ILE A 1 97 ? 1.852 -8.499 23.279 1.00 0.00 97 ILE A C 3
ATOM 4817 O O . ILE A 1 97 ? 2.150 -9.676 23.260 1.00 0.00 97 ILE A O 3
ATOM 4833 N N . PRO A 1 98 ? 2.136 -7.734 24.300 1.00 0.00 98 PRO A N 3
ATOM 4834 C CA . PRO A 1 98 ? 2.842 -8.241 25.516 1.00 0.00 98 PRO A CA 3
ATOM 4835 C C . PRO A 1 98 ? 2.088 -9.393 26.199 1.00 0.00 98 PRO A C 3
ATOM 4836 O O . PRO A 1 98 ? 0.875 -9.445 26.201 1.00 0.00 98 PRO A O 3
ATOM 4847 N N . LEU A 1 99 ? 2.816 -10.316 26.771 1.00 0.00 99 LEU A N 3
ATOM 4848 C CA . LEU A 1 99 ? 2.186 -11.482 27.460 1.00 0.00 99 LEU A CA 3
ATOM 4849 C C . LEU A 1 99 ? 1.270 -12.236 26.492 1.00 0.00 99 LEU A C 3
ATOM 4850 O O . LEU A 1 99 ? 0.211 -11.770 26.121 1.00 0.00 99 LEU A O 3
ATOM 4866 N N . GLU A 1 100 ? 1.688 -13.404 26.080 1.00 0.00 100 GLU A N 3
ATOM 4867 C CA . GLU A 1 100 ? 0.877 -14.215 25.129 1.00 0.00 100 GLU A CA 3
ATOM 4868 C C . GLU A 1 100 ? -0.495 -14.532 25.726 1.00 0.00 100 GLU A C 3
ATOM 4869 O O . GLU A 1 100 ? -0.638 -14.750 26.913 1.00 0.00 100 GLU A O 3
ATOM 4881 N N . HIS A 1 101 ? -1.507 -14.555 24.901 1.00 0.00 101 HIS A N 3
ATOM 4882 C CA . HIS A 1 101 ? -2.876 -14.853 25.398 1.00 0.00 101 HIS A CA 3
ATOM 4883 C C . HIS A 1 101 ? -2.994 -16.348 25.706 1.00 0.00 101 HIS A C 3
ATOM 4884 O O . HIS A 1 101 ? -3.675 -17.086 25.022 1.00 0.00 101 HIS A O 3
ATOM 4898 N N . HIS A 1 102 ? -2.330 -16.794 26.737 1.00 0.00 102 HIS A N 3
ATOM 4899 C CA . HIS A 1 102 ? -2.388 -18.234 27.110 1.00 0.00 102 HIS A CA 3
ATOM 4900 C C . HIS A 1 102 ? -3.811 -18.587 27.538 1.00 0.00 102 HIS A C 3
ATOM 4901 O O . HIS A 1 102 ? -4.324 -19.641 27.223 1.00 0.00 102 HIS A O 3
ATOM 4915 N N . HIS A 1 103 ? -4.449 -17.712 28.264 1.00 0.00 103 HIS A N 3
ATOM 4916 C CA . HIS A 1 103 ? -5.835 -17.994 28.727 1.00 0.00 103 HIS A CA 3
ATOM 4917 C C . HIS A 1 103 ? -6.800 -17.931 27.539 1.00 0.00 103 HIS A C 3
ATOM 4918 O O . HIS A 1 103 ? -7.559 -16.996 27.390 1.00 0.00 103 HIS A O 3
ATOM 4932 N N . HIS A 1 104 ? -6.776 -18.931 26.699 1.00 0.00 104 HIS A N 3
ATOM 4933 C CA . HIS A 1 104 ? -7.691 -18.955 25.523 1.00 0.00 104 HIS A CA 3
ATOM 4934 C C . HIS A 1 104 ? -9.133 -19.060 26.021 1.00 0.00 104 HIS A C 3
ATOM 4935 O O . HIS A 1 104 ? -10.046 -18.515 25.438 1.00 0.00 104 HIS A O 3
ATOM 4949 N N . HIS A 1 105 ? -9.333 -19.763 27.104 1.00 0.00 105 HIS A N 3
ATOM 4950 C CA . HIS A 1 105 ? -10.703 -19.920 27.672 1.00 0.00 105 HIS A CA 3
ATOM 4951 C C . HIS A 1 105 ? -11.654 -20.495 26.617 1.00 0.00 105 HIS A C 3
ATOM 4952 O O . HIS A 1 105 ? -11.538 -21.636 26.215 1.00 0.00 105 HIS A O 3
ATOM 4966 N N . HIS A 1 106 ? -12.604 -19.715 26.181 1.00 0.00 106 HIS A N 3
ATOM 4967 C CA . HIS A 1 106 ? -13.581 -20.205 25.169 1.00 0.00 106 HIS A CA 3
ATOM 4968 C C . HIS A 1 106 ? -12.850 -20.940 24.040 1.00 0.00 106 HIS A C 3
ATOM 4969 O O . HIS A 1 106 ? -12.074 -20.305 23.346 1.00 0.00 106 HIS A O 3
ATOM 4984 N N . SER A 1 1 ? -11.571 0.753 -3.836 1.00 0.00 1 SER A N 4
ATOM 4985 C CA . SER A 1 1 ? -10.963 0.138 -2.625 1.00 0.00 1 SER A CA 4
ATOM 4986 C C . SER A 1 1 ? -11.135 -1.375 -2.620 1.00 0.00 1 SER A C 4
ATOM 4987 O O . SER A 1 1 ? -12.040 -1.920 -3.210 1.00 0.00 1 SER A O 4
ATOM 4997 N N . ASP A 1 2 ? -10.252 -1.993 -1.889 1.00 0.00 2 ASP A N 4
ATOM 4998 C CA . ASP A 1 2 ? -10.183 -3.467 -1.635 1.00 0.00 2 ASP A CA 4
ATOM 4999 C C . ASP A 1 2 ? -8.698 -3.798 -1.516 1.00 0.00 2 ASP A C 4
ATOM 5000 O O . ASP A 1 2 ? -7.851 -3.021 -1.909 1.00 0.00 2 ASP A O 4
ATOM 5009 N N . LEU A 1 3 ? -8.372 -4.887 -0.897 1.00 0.00 3 LEU A N 4
ATOM 5010 C CA . LEU A 1 3 ? -6.936 -5.202 -0.650 1.00 0.00 3 LEU A CA 4
ATOM 5011 C C . LEU A 1 3 ? -6.312 -5.953 -1.835 1.00 0.00 3 LEU A C 4
ATOM 5012 O O . LEU A 1 3 ? -6.748 -7.020 -2.219 1.00 0.00 3 LEU A O 4
ATOM 5028 N N . VAL A 1 4 ? -5.269 -5.390 -2.406 1.00 0.00 4 VAL A N 4
ATOM 5029 C CA . VAL A 1 4 ? -4.570 -6.040 -3.559 1.00 0.00 4 VAL A CA 4
ATOM 5030 C C . VAL A 1 4 ? -3.065 -6.042 -3.282 1.00 0.00 4 VAL A C 4
ATOM 5031 O O . VAL A 1 4 ? -2.578 -5.316 -2.439 1.00 0.00 4 VAL A O 4
ATOM 5044 N N . LYS A 1 5 ? -2.337 -6.868 -3.969 1.00 0.00 5 LYS A N 4
ATOM 5045 C CA . LYS A 1 5 ? -0.870 -6.947 -3.738 1.00 0.00 5 LYS A CA 4
ATOM 5046 C C . LYS A 1 5 ? -0.168 -5.743 -4.371 1.00 0.00 5 LYS A C 4
ATOM 5047 O O . LYS A 1 5 ? -0.713 -5.051 -5.209 1.00 0.00 5 LYS A O 4
ATOM 5066 N N . ILE A 1 6 ? 1.047 -5.496 -3.965 1.00 0.00 6 ILE A N 4
ATOM 5067 C CA . ILE A 1 6 ? 1.816 -4.348 -4.520 1.00 0.00 6 ILE A CA 4
ATOM 5068 C C . ILE A 1 6 ? 2.028 -4.561 -6.022 1.00 0.00 6 ILE A C 4
ATOM 5069 O O . ILE A 1 6 ? 1.890 -3.653 -6.817 1.00 0.00 6 ILE A O 4
ATOM 5085 N N . ARG A 1 7 ? 2.374 -5.756 -6.410 1.00 0.00 7 ARG A N 4
ATOM 5086 C CA . ARG A 1 7 ? 2.612 -6.042 -7.855 1.00 0.00 7 ARG A CA 4
ATOM 5087 C C . ARG A 1 7 ? 1.301 -5.900 -8.643 1.00 0.00 7 ARG A C 4
ATOM 5088 O O . ARG A 1 7 ? 1.305 -5.771 -9.851 1.00 0.00 7 ARG A O 4
ATOM 5109 N N . ASP A 1 8 ? 0.180 -5.932 -7.970 1.00 0.00 8 ASP A N 4
ATOM 5110 C CA . ASP A 1 8 ? -1.132 -5.807 -8.680 1.00 0.00 8 ASP A CA 4
ATOM 5111 C C . ASP A 1 8 ? -1.489 -4.329 -8.881 1.00 0.00 8 ASP A C 4
ATOM 5112 O O . ASP A 1 8 ? -2.519 -4.000 -9.433 1.00 0.00 8 ASP A O 4
ATOM 5121 N N . VAL A 1 9 ? -0.650 -3.438 -8.431 1.00 0.00 9 VAL A N 4
ATOM 5122 C CA . VAL A 1 9 ? -0.944 -1.983 -8.585 1.00 0.00 9 VAL A CA 4
ATOM 5123 C C . VAL A 1 9 ? -0.923 -1.591 -10.068 1.00 0.00 9 VAL A C 4
ATOM 5124 O O . VAL A 1 9 ? -0.020 -1.942 -10.803 1.00 0.00 9 VAL A O 4
ATOM 5137 N N . SER A 1 10 ? -1.917 -0.861 -10.507 1.00 0.00 10 SER A N 4
ATOM 5138 C CA . SER A 1 10 ? -1.966 -0.436 -11.937 1.00 0.00 10 SER A CA 4
ATOM 5139 C C . SER A 1 10 ? -2.848 0.807 -12.077 1.00 0.00 10 SER A C 4
ATOM 5140 O O . SER A 1 10 ? -3.633 1.129 -11.207 1.00 0.00 10 SER A O 4
ATOM 5148 N N . LEU A 1 11 ? -2.728 1.504 -13.172 1.00 0.00 11 LEU A N 4
ATOM 5149 C CA . LEU A 1 11 ? -3.558 2.724 -13.382 1.00 0.00 11 LEU A CA 4
ATOM 5150 C C . LEU A 1 11 ? -5.031 2.323 -13.494 1.00 0.00 11 LEU A C 4
ATOM 5151 O O . LEU A 1 11 ? -5.918 3.074 -13.140 1.00 0.00 11 LEU A O 4
ATOM 5167 N N . SER A 1 12 ? -5.296 1.146 -13.990 1.00 0.00 12 SER A N 4
ATOM 5168 C CA . SER A 1 12 ? -6.710 0.693 -14.132 1.00 0.00 12 SER A CA 4
ATOM 5169 C C . SER A 1 12 ? -7.379 0.688 -12.758 1.00 0.00 12 SER A C 4
ATOM 5170 O O . SER A 1 12 ? -8.589 0.717 -12.645 1.00 0.00 12 SER A O 4
ATOM 5178 N N . THR A 1 13 ? -6.595 0.655 -11.711 1.00 0.00 13 THR A N 4
ATOM 5179 C CA . THR A 1 13 ? -7.156 0.652 -10.326 1.00 0.00 13 THR A CA 4
ATOM 5180 C C . THR A 1 13 ? -6.667 1.911 -9.595 1.00 0.00 13 THR A C 4
ATOM 5181 O O . THR A 1 13 ? -5.716 1.863 -8.841 1.00 0.00 13 THR A O 4
ATOM 5192 N N . PRO A 1 14 ? -7.290 3.044 -9.834 1.00 0.00 14 PRO A N 4
ATOM 5193 C CA . PRO A 1 14 ? -6.871 4.327 -9.197 1.00 0.00 14 PRO A CA 4
ATOM 5194 C C . PRO A 1 14 ? -7.188 4.371 -7.699 1.00 0.00 14 PRO A C 4
ATOM 5195 O O . PRO A 1 14 ? -6.681 5.206 -6.983 1.00 0.00 14 PRO A O 4
ATOM 5206 N N . TYR A 1 15 ? -8.024 3.480 -7.224 1.00 0.00 15 TYR A N 4
ATOM 5207 C CA . TYR A 1 15 ? -8.379 3.471 -5.769 1.00 0.00 15 TYR A CA 4
ATOM 5208 C C . TYR A 1 15 ? -8.290 2.045 -5.223 1.00 0.00 15 TYR A C 4
ATOM 5209 O O . TYR A 1 15 ? -9.136 1.213 -5.488 1.00 0.00 15 TYR A O 4
ATOM 5227 N N . VAL A 1 16 ? -7.268 1.758 -4.456 1.00 0.00 16 VAL A N 4
ATOM 5228 C CA . VAL A 1 16 ? -7.115 0.386 -3.878 1.00 0.00 16 VAL A CA 4
ATOM 5229 C C . VAL A 1 16 ? -6.485 0.475 -2.485 1.00 0.00 16 VAL A C 4
ATOM 5230 O O . VAL A 1 16 ? -5.929 1.487 -2.104 1.00 0.00 16 VAL A O 4
ATOM 5243 N N . SER A 1 17 ? -6.565 -0.587 -1.722 1.00 0.00 17 SER A N 4
ATOM 5244 C CA . SER A 1 17 ? -5.969 -0.600 -0.351 1.00 0.00 17 SER A CA 4
ATOM 5245 C C . SER A 1 17 ? -4.732 -1.500 -0.359 1.00 0.00 17 SER A C 4
ATOM 5246 O O . SER A 1 17 ? -4.711 -2.532 -1.004 1.00 0.00 17 SER A O 4
ATOM 5254 N N . VAL A 1 18 ? -3.697 -1.115 0.345 1.00 0.00 18 VAL A N 4
ATOM 5255 C CA . VAL A 1 18 ? -2.447 -1.941 0.381 1.00 0.00 18 VAL A CA 4
ATOM 5256 C C . VAL A 1 18 ? -1.950 -2.063 1.823 1.00 0.00 18 VAL A C 4
ATOM 5257 O O . VAL A 1 18 ? -2.300 -1.280 2.685 1.00 0.00 18 VAL A O 4
ATOM 5270 N N . ILE A 1 19 ? -1.130 -3.045 2.088 1.00 0.00 19 ILE A N 4
ATOM 5271 C CA . ILE A 1 19 ? -0.592 -3.238 3.468 1.00 0.00 19 ILE A CA 4
ATOM 5272 C C . ILE A 1 19 ? 0.862 -3.704 3.385 1.00 0.00 19 ILE A C 4
ATOM 5273 O O . ILE A 1 19 ? 1.208 -4.542 2.573 1.00 0.00 19 ILE A O 4
ATOM 5289 N N . GLY A 1 20 ? 1.721 -3.169 4.212 1.00 0.00 20 GLY A N 4
ATOM 5290 C CA . GLY A 1 20 ? 3.148 -3.597 4.157 1.00 0.00 20 GLY A CA 4
ATOM 5291 C C . GLY A 1 20 ? 3.983 -2.827 5.182 1.00 0.00 20 GLY A C 4
ATOM 5292 O O . GLY A 1 20 ? 3.463 -2.181 6.072 1.00 0.00 20 GLY A O 4
ATOM 5296 N N . LYS A 1 21 ? 5.285 -2.901 5.052 1.00 0.00 21 LYS A N 4
ATOM 5297 C CA . LYS A 1 21 ? 6.200 -2.195 6.000 1.00 0.00 21 LYS A CA 4
ATOM 5298 C C . LYS A 1 21 ? 6.779 -0.957 5.319 1.00 0.00 21 LYS A C 4
ATOM 5299 O O . LYS A 1 21 ? 7.232 -1.014 4.191 1.00 0.00 21 LYS A O 4
ATOM 5318 N N . ILE A 1 22 ? 6.747 0.166 6.000 1.00 0.00 22 ILE A N 4
ATOM 5319 C CA . ILE A 1 22 ? 7.275 1.435 5.403 1.00 0.00 22 ILE A CA 4
ATOM 5320 C C . ILE A 1 22 ? 8.769 1.579 5.719 1.00 0.00 22 ILE A C 4
ATOM 5321 O O . ILE A 1 22 ? 9.188 1.450 6.851 1.00 0.00 22 ILE A O 4
ATOM 5337 N N . THR A 1 23 ? 9.576 1.848 4.719 1.00 0.00 23 THR A N 4
ATOM 5338 C CA . THR A 1 23 ? 11.050 2.003 4.946 1.00 0.00 23 THR A CA 4
ATOM 5339 C C . THR A 1 23 ? 11.580 3.193 4.137 1.00 0.00 23 THR A C 4
ATOM 5340 O O . THR A 1 23 ? 10.958 3.646 3.198 1.00 0.00 23 THR A O 4
ATOM 5351 N N . GLY A 1 24 ? 12.735 3.696 4.491 1.00 0.00 24 GLY A N 4
ATOM 5352 C CA . GLY A 1 24 ? 13.317 4.848 3.738 1.00 0.00 24 GLY A CA 4
ATOM 5353 C C . GLY A 1 24 ? 12.344 6.029 3.751 1.00 0.00 24 GLY A C 4
ATOM 5354 O O . GLY A 1 24 ? 11.639 6.277 2.794 1.00 0.00 24 GLY A O 4
ATOM 5358 N N . ILE A 1 25 ? 12.301 6.763 4.832 1.00 0.00 25 ILE A N 4
ATOM 5359 C CA . ILE A 1 25 ? 11.373 7.932 4.915 1.00 0.00 25 ILE A CA 4
ATOM 5360 C C . ILE A 1 25 ? 12.092 9.197 4.438 1.00 0.00 25 ILE A C 4
ATOM 5361 O O . ILE A 1 25 ? 13.092 9.602 4.998 1.00 0.00 25 ILE A O 4
ATOM 5377 N N . HIS A 1 26 ? 11.578 9.823 3.408 1.00 0.00 26 HIS A N 4
ATOM 5378 C CA . HIS A 1 26 ? 12.201 11.075 2.869 1.00 0.00 26 HIS A CA 4
ATOM 5379 C C . HIS A 1 26 ? 11.188 12.219 2.963 1.00 0.00 26 HIS A C 4
ATOM 5380 O O . HIS A 1 26 ? 10.076 12.117 2.481 1.00 0.00 26 HIS A O 4
ATOM 5394 N N . LYS A 1 27 ? 11.560 13.305 3.587 1.00 0.00 27 LYS A N 4
ATOM 5395 C CA . LYS A 1 27 ? 10.620 14.460 3.723 1.00 0.00 27 LYS A CA 4
ATOM 5396 C C . LYS A 1 27 ? 10.847 15.455 2.584 1.00 0.00 27 LYS A C 4
ATOM 5397 O O . LYS A 1 27 ? 11.965 15.809 2.263 1.00 0.00 27 LYS A O 4
ATOM 5416 N N . LYS A 1 28 ? 9.785 15.917 1.977 1.00 0.00 28 LYS A N 4
ATOM 5417 C CA . LYS A 1 28 ? 9.910 16.900 0.861 1.00 0.00 28 LYS A CA 4
ATOM 5418 C C . LYS A 1 28 ? 8.692 17.826 0.874 1.00 0.00 28 LYS A C 4
ATOM 5419 O O . LYS A 1 28 ? 7.590 17.409 1.172 1.00 0.00 28 LYS A O 4
ATOM 5438 N N . GLU A 1 29 ? 8.884 19.084 0.556 1.00 0.00 29 GLU A N 4
ATOM 5439 C CA . GLU A 1 29 ? 7.743 20.058 0.544 1.00 0.00 29 GLU A CA 4
ATOM 5440 C C . GLU A 1 29 ? 7.652 20.714 -0.833 1.00 0.00 29 GLU A C 4
ATOM 5441 O O . GLU A 1 29 ? 8.651 20.955 -1.484 1.00 0.00 29 GLU A O 4
ATOM 5453 N N . TYR A 1 30 ? 6.459 21.000 -1.290 1.00 0.00 30 TYR A N 4
ATOM 5454 C CA . TYR A 1 30 ? 6.297 21.638 -2.634 1.00 0.00 30 TYR A CA 4
ATOM 5455 C C . TYR A 1 30 ? 5.168 22.668 -2.579 1.00 0.00 30 TYR A C 4
ATOM 5456 O O . TYR A 1 30 ? 4.335 22.653 -1.691 1.00 0.00 30 TYR A O 4
ATOM 5474 N N . GLU A 1 31 ? 5.142 23.575 -3.519 1.00 0.00 31 GLU A N 4
ATOM 5475 C CA . GLU A 1 31 ? 4.082 24.624 -3.524 1.00 0.00 31 GLU A CA 4
ATOM 5476 C C . GLU A 1 31 ? 2.788 24.042 -4.097 1.00 0.00 31 GLU A C 4
ATOM 5477 O O . GLU A 1 31 ? 2.719 23.685 -5.257 1.00 0.00 31 GLU A O 4
ATOM 5489 N N . SER A 1 32 ? 1.762 23.943 -3.287 1.00 0.00 32 SER A N 4
ATOM 5490 C CA . SER A 1 32 ? 0.458 23.384 -3.764 1.00 0.00 32 SER A CA 4
ATOM 5491 C C . SER A 1 32 ? -0.581 24.506 -3.845 1.00 0.00 32 SER A C 4
ATOM 5492 O O . SER A 1 32 ? -0.994 25.055 -2.844 1.00 0.00 32 SER A O 4
ATOM 5500 N N . ASP A 1 33 ? -1.008 24.843 -5.031 1.00 0.00 33 ASP A N 4
ATOM 5501 C CA . ASP A 1 33 ? -2.028 25.924 -5.193 1.00 0.00 33 ASP A CA 4
ATOM 5502 C C . ASP A 1 33 ? -1.565 27.200 -4.480 1.00 0.00 33 ASP A C 4
ATOM 5503 O O . ASP A 1 33 ? -2.366 27.982 -4.006 1.00 0.00 33 ASP A O 4
ATOM 5512 N N . GLY A 1 34 ? -0.281 27.426 -4.414 1.00 0.00 34 GLY A N 4
ATOM 5513 C CA . GLY A 1 34 ? 0.234 28.664 -3.748 1.00 0.00 34 GLY A CA 4
ATOM 5514 C C . GLY A 1 34 ? 0.470 28.415 -2.256 1.00 0.00 34 GLY A C 4
ATOM 5515 O O . GLY A 1 34 ? 0.936 29.285 -1.546 1.00 0.00 34 GLY A O 4
ATOM 5519 N N . THR A 1 35 ? 0.160 27.236 -1.774 1.00 0.00 35 THR A N 4
ATOM 5520 C CA . THR A 1 35 ? 0.370 26.921 -0.322 1.00 0.00 35 THR A CA 4
ATOM 5521 C C . THR A 1 35 ? 1.367 25.769 -0.194 1.00 0.00 35 THR A C 4
ATOM 5522 O O . THR A 1 35 ? 1.191 24.712 -0.767 1.00 0.00 35 THR A O 4
ATOM 5533 N N . THR A 1 36 ? 2.419 25.973 0.548 1.00 0.00 36 THR A N 4
ATOM 5534 C CA . THR A 1 36 ? 3.443 24.907 0.717 1.00 0.00 36 THR A CA 4
ATOM 5535 C C . THR A 1 36 ? 2.877 23.758 1.553 1.00 0.00 36 THR A C 4
ATOM 5536 O O . THR A 1 36 ? 2.242 23.968 2.568 1.00 0.00 36 THR A O 4
ATOM 5547 N N . LYS A 1 37 ? 3.117 22.541 1.131 1.00 0.00 37 LYS A N 4
ATOM 5548 C CA . LYS A 1 37 ? 2.617 21.351 1.888 1.00 0.00 37 LYS A CA 4
ATOM 5549 C C . LYS A 1 37 ? 3.756 20.349 2.061 1.00 0.00 37 LYS A C 4
ATOM 5550 O O . LYS A 1 37 ? 4.630 20.233 1.222 1.00 0.00 37 LYS A O 4
ATOM 5569 N N . SER A 1 38 ? 3.754 19.625 3.151 1.00 0.00 38 SER A N 4
ATOM 5570 C CA . SER A 1 38 ? 4.835 18.625 3.401 1.00 0.00 38 SER A CA 4
ATOM 5571 C C . SER A 1 38 ? 4.363 17.237 2.973 1.00 0.00 38 SER A C 4
ATOM 5572 O O . SER A 1 38 ? 3.280 16.796 3.324 1.00 0.00 38 SER A O 4
ATOM 5580 N N . VAL A 1 39 ? 5.179 16.539 2.224 1.00 0.00 39 VAL A N 4
ATOM 5581 C CA . VAL A 1 39 ? 4.819 15.167 1.763 1.00 0.00 39 VAL A CA 4
ATOM 5582 C C . VAL A 1 39 ? 5.999 14.234 2.035 1.00 0.00 39 VAL A C 4
ATOM 5583 O O . VAL A 1 39 ? 7.140 14.569 1.781 1.00 0.00 39 VAL A O 4
ATOM 5596 N N . TYR A 1 40 ? 5.730 13.068 2.561 1.00 0.00 40 TYR A N 4
ATOM 5597 C CA . TYR A 1 40 ? 6.824 12.097 2.864 1.00 0.00 40 TYR A CA 4
ATOM 5598 C C . TYR A 1 40 ? 6.811 10.987 1.818 1.00 0.00 40 TYR A C 4
ATOM 5599 O O . TYR A 1 40 ? 5.770 10.469 1.465 1.00 0.00 40 TYR A O 4
ATOM 5617 N N . GLN A 1 41 ? 7.964 10.622 1.319 1.00 0.00 41 GLN A N 4
ATOM 5618 C CA . GLN A 1 41 ? 8.048 9.544 0.284 1.00 0.00 41 GLN A CA 4
ATOM 5619 C C . GLN A 1 41 ? 8.999 8.456 0.764 1.00 0.00 41 GLN A C 4
ATOM 5620 O O . GLN A 1 41 ? 9.886 8.695 1.561 1.00 0.00 41 GLN A O 4
ATOM 5634 N N . GLY A 1 42 ? 8.813 7.257 0.295 1.00 0.00 42 GLY A N 4
ATOM 5635 C CA . GLY A 1 42 ? 9.702 6.150 0.735 1.00 0.00 42 GLY A CA 4
ATOM 5636 C C . GLY A 1 42 ? 9.390 4.886 -0.061 1.00 0.00 42 GLY A C 4
ATOM 5637 O O . GLY A 1 42 ? 8.942 4.941 -1.192 1.00 0.00 42 GLY A O 4
ATOM 5641 N N . TYR A 1 43 ? 9.627 3.746 0.531 1.00 0.00 43 TYR A N 4
ATOM 5642 C CA . TYR A 1 43 ? 9.356 2.450 -0.158 1.00 0.00 43 TYR A CA 4
ATOM 5643 C C . TYR A 1 43 ? 8.545 1.547 0.764 1.00 0.00 43 TYR A C 4
ATOM 5644 O O . TYR A 1 43 ? 8.712 1.558 1.970 1.00 0.00 43 TYR A O 4
ATOM 5662 N N . ILE A 1 44 ? 7.672 0.755 0.199 1.00 0.00 44 ILE A N 4
ATOM 5663 C CA . ILE A 1 44 ? 6.834 -0.178 1.011 1.00 0.00 44 ILE A CA 4
ATOM 5664 C C . ILE A 1 44 ? 7.062 -1.589 0.490 1.00 0.00 44 ILE A C 4
ATOM 5665 O O . ILE A 1 44 ? 7.212 -1.792 -0.699 1.00 0.00 44 ILE A O 4
ATOM 5681 N N . GLU A 1 45 ? 7.101 -2.560 1.369 1.00 0.00 45 GLU A N 4
ATOM 5682 C CA . GLU A 1 45 ? 7.333 -3.979 0.936 1.00 0.00 45 GLU A CA 4
ATOM 5683 C C . GLU A 1 45 ? 6.240 -4.877 1.511 1.00 0.00 45 GLU A C 4
ATOM 5684 O O . GLU A 1 45 ? 5.675 -4.601 2.550 1.00 0.00 45 GLU A O 4
ATOM 5696 N N . ASP A 1 46 ? 5.933 -5.954 0.830 1.00 0.00 46 ASP A N 4
ATOM 5697 C CA . ASP A 1 46 ? 4.869 -6.883 1.321 1.00 0.00 46 ASP A CA 4
ATOM 5698 C C . ASP A 1 46 ? 5.288 -8.330 1.040 1.00 0.00 46 ASP A C 4
ATOM 5699 O O . ASP A 1 46 ? 6.459 -8.647 0.969 1.00 0.00 46 ASP A O 4
ATOM 5708 N N . ASP A 1 47 ? 4.338 -9.210 0.890 1.00 0.00 47 ASP A N 4
ATOM 5709 C CA . ASP A 1 47 ? 4.670 -10.638 0.624 1.00 0.00 47 ASP A CA 4
ATOM 5710 C C . ASP A 1 47 ? 5.039 -10.822 -0.849 1.00 0.00 47 ASP A C 4
ATOM 5711 O O . ASP A 1 47 ? 5.467 -11.883 -1.259 1.00 0.00 47 ASP A O 4
ATOM 5720 N N . THR A 1 48 ? 4.869 -9.799 -1.652 1.00 0.00 48 THR A N 4
ATOM 5721 C CA . THR A 1 48 ? 5.196 -9.909 -3.113 1.00 0.00 48 THR A CA 4
ATOM 5722 C C . THR A 1 48 ? 6.454 -9.099 -3.440 1.00 0.00 48 THR A C 4
ATOM 5723 O O . THR A 1 48 ? 7.549 -9.623 -3.469 1.00 0.00 48 THR A O 4
ATOM 5734 N N . ALA A 1 49 ? 6.298 -7.825 -3.704 1.00 0.00 49 ALA A N 4
ATOM 5735 C CA . ALA A 1 49 ? 7.473 -6.965 -4.053 1.00 0.00 49 ALA A CA 4
ATOM 5736 C C . ALA A 1 49 ? 7.390 -5.645 -3.284 1.00 0.00 49 ALA A C 4
ATOM 5737 O O . ALA A 1 49 ? 6.883 -5.585 -2.179 1.00 0.00 49 ALA A O 4
ATOM 5744 N N . ARG A 1 50 ? 7.894 -4.581 -3.860 1.00 0.00 50 ARG A N 4
ATOM 5745 C CA . ARG A 1 50 ? 7.860 -3.258 -3.168 1.00 0.00 50 ARG A CA 4
ATOM 5746 C C . ARG A 1 50 ? 7.668 -2.135 -4.190 1.00 0.00 50 ARG A C 4
ATOM 5747 O O . ARG A 1 50 ? 7.989 -2.280 -5.353 1.00 0.00 50 ARG A O 4
ATOM 5768 N N . ILE A 1 51 ? 7.153 -1.010 -3.760 1.00 0.00 51 ILE A N 4
ATOM 5769 C CA . ILE A 1 51 ? 6.946 0.132 -4.709 1.00 0.00 51 ILE A CA 4
ATOM 5770 C C . ILE A 1 51 ? 7.094 1.465 -3.965 1.00 0.00 51 ILE A C 4
ATOM 5771 O O . ILE A 1 51 ? 7.067 1.520 -2.752 1.00 0.00 51 ILE A O 4
ATOM 5787 N N . ARG A 1 52 ? 7.246 2.544 -4.688 1.00 0.00 52 ARG A N 4
ATOM 5788 C CA . ARG A 1 52 ? 7.391 3.877 -4.033 1.00 0.00 52 ARG A CA 4
ATOM 5789 C C . ARG A 1 52 ? 6.026 4.395 -3.587 1.00 0.00 52 ARG A C 4
ATOM 5790 O O . ARG A 1 52 ? 5.024 4.191 -4.246 1.00 0.00 52 ARG A O 4
ATOM 5811 N N . ILE A 1 53 ? 5.982 5.074 -2.466 1.00 0.00 53 ILE A N 4
ATOM 5812 C CA . ILE A 1 53 ? 4.687 5.627 -1.958 1.00 0.00 53 ILE A CA 4
ATOM 5813 C C . ILE A 1 53 ? 4.892 7.068 -1.487 1.00 0.00 53 ILE A C 4
ATOM 5814 O O . ILE A 1 53 ? 6.001 7.505 -1.230 1.00 0.00 53 ILE A O 4
ATOM 5830 N N . SER A 1 54 ? 3.821 7.808 -1.374 1.00 0.00 54 SER A N 4
ATOM 5831 C CA . SER A 1 54 ? 3.912 9.227 -0.917 1.00 0.00 54 SER A CA 4
ATOM 5832 C C . SER A 1 54 ? 2.778 9.510 0.068 1.00 0.00 54 SER A C 4
ATOM 5833 O O . SER A 1 54 ? 1.661 9.067 -0.116 1.00 0.00 54 SER A O 4
ATOM 5841 N N . SER A 1 55 ? 3.063 10.250 1.111 1.00 0.00 55 SER A N 4
ATOM 5842 C CA . SER A 1 55 ? 2.019 10.585 2.132 1.00 0.00 55 SER A CA 4
ATOM 5843 C C . SER A 1 55 ? 1.852 12.100 2.190 1.00 0.00 55 SER A C 4
ATOM 5844 O O . SER A 1 55 ? 2.768 12.816 2.537 1.00 0.00 55 SER A O 4
ATOM 5852 N N . PHE A 1 56 ? 0.693 12.597 1.842 1.00 0.00 56 PHE A N 4
ATOM 5853 C CA . PHE A 1 56 ? 0.471 14.075 1.861 1.00 0.00 56 PHE A CA 4
ATOM 5854 C C . PHE A 1 56 ? -0.210 14.493 3.169 1.00 0.00 56 PHE A C 4
ATOM 5855 O O . PHE A 1 56 ? -1.326 14.105 3.452 1.00 0.00 56 PHE A O 4
ATOM 5872 N N . GLY A 1 57 ? 0.452 15.294 3.961 1.00 0.00 57 GLY A N 4
ATOM 5873 C CA . GLY A 1 57 ? -0.161 15.754 5.243 1.00 0.00 57 GLY A CA 4
ATOM 5874 C C . GLY A 1 57 ? -0.189 14.608 6.258 1.00 0.00 57 GLY A C 4
ATOM 5875 O O . GLY A 1 57 ? -0.424 14.817 7.432 1.00 0.00 57 GLY A O 4
ATOM 5879 N N . LYS A 1 58 ? 0.046 13.399 5.815 1.00 0.00 58 LYS A N 4
ATOM 5880 C CA . LYS A 1 58 ? 0.030 12.229 6.751 1.00 0.00 58 LYS A CA 4
ATOM 5881 C C . LYS A 1 58 ? 1.466 11.800 7.050 1.00 0.00 58 LYS A C 4
ATOM 5882 O O . LYS A 1 58 ? 2.145 11.228 6.222 1.00 0.00 58 LYS A O 4
ATOM 5901 N N . GLN A 1 59 ? 1.928 12.079 8.237 1.00 0.00 59 GLN A N 4
ATOM 5902 C CA . GLN A 1 59 ? 3.316 11.703 8.619 1.00 0.00 59 GLN A CA 4
ATOM 5903 C C . GLN A 1 59 ? 3.403 10.191 8.824 1.00 0.00 59 GLN A C 4
ATOM 5904 O O . GLN A 1 59 ? 2.474 9.563 9.292 1.00 0.00 59 GLN A O 4
ATOM 5918 N N . LEU A 1 60 ? 4.521 9.606 8.473 1.00 0.00 60 LEU A N 4
ATOM 5919 C CA . LEU A 1 60 ? 4.704 8.129 8.636 1.00 0.00 60 LEU A CA 4
ATOM 5920 C C . LEU A 1 60 ? 5.991 7.870 9.419 1.00 0.00 60 LEU A C 4
ATOM 5921 O O . LEU A 1 60 ? 6.907 8.670 9.407 1.00 0.00 60 LEU A O 4
ATOM 5937 N N . GLN A 1 61 ? 6.059 6.761 10.111 1.00 0.00 61 GLN A N 4
ATOM 5938 C CA . GLN A 1 61 ? 7.276 6.435 10.916 1.00 0.00 61 GLN A CA 4
ATOM 5939 C C . GLN A 1 61 ? 8.083 5.338 10.217 1.00 0.00 61 GLN A C 4
ATOM 5940 O O . GLN A 1 61 ? 7.539 4.421 9.632 1.00 0.00 61 GLN A O 4
ATOM 5954 N N . ASP A 1 62 ? 9.382 5.448 10.262 1.00 0.00 62 ASP A N 4
ATOM 5955 C CA . ASP A 1 62 ? 10.258 4.444 9.593 1.00 0.00 62 ASP A CA 4
ATOM 5956 C C . ASP A 1 62 ? 10.133 3.076 10.271 1.00 0.00 62 ASP A C 4
ATOM 5957 O O . ASP A 1 62 ? 10.097 2.966 11.480 1.00 0.00 62 ASP A O 4
ATOM 5966 N N . SER A 1 63 ? 10.082 2.035 9.482 1.00 0.00 63 SER A N 4
ATOM 5967 C CA . SER A 1 63 ? 9.976 0.650 10.033 1.00 0.00 63 SER A CA 4
ATOM 5968 C C . SER A 1 63 ? 8.688 0.484 10.834 1.00 0.00 63 SER A C 4
ATOM 5969 O O . SER A 1 63 ? 8.692 0.504 12.048 1.00 0.00 63 SER A O 4
ATOM 5977 N N . ASP A 1 64 ? 7.589 0.299 10.155 1.00 0.00 64 ASP A N 4
ATOM 5978 C CA . ASP A 1 64 ? 6.284 0.115 10.856 1.00 0.00 64 ASP A CA 4
ATOM 5979 C C . ASP A 1 64 ? 5.264 -0.484 9.884 1.00 0.00 64 ASP A C 4
ATOM 5980 O O . ASP A 1 64 ? 5.046 0.026 8.797 1.00 0.00 64 ASP A O 4
ATOM 5989 N N . VAL A 1 65 ? 4.641 -1.570 10.268 1.00 0.00 65 VAL A N 4
ATOM 5990 C CA . VAL A 1 65 ? 3.630 -2.210 9.380 1.00 0.00 65 VAL A CA 4
ATOM 5991 C C . VAL A 1 65 ? 2.326 -1.424 9.470 1.00 0.00 65 VAL A C 4
ATOM 5992 O O . VAL A 1 65 ? 1.760 -1.264 10.534 1.00 0.00 65 VAL A O 4
ATOM 6005 N N . VAL A 1 66 ? 1.846 -0.922 8.358 1.00 0.00 66 VAL A N 4
ATOM 6006 C CA . VAL A 1 66 ? 0.577 -0.133 8.372 1.00 0.00 66 VAL A CA 4
ATOM 6007 C C . VAL A 1 66 ? -0.293 -0.527 7.177 1.00 0.00 66 VAL A C 4
ATOM 6008 O O . VAL A 1 66 ? 0.182 -1.082 6.195 1.00 0.00 66 VAL A O 4
ATOM 6021 N N . ARG A 1 67 ? -1.568 -0.230 7.256 1.00 0.00 67 ARG A N 4
ATOM 6022 C CA . ARG A 1 67 ? -2.513 -0.556 6.145 1.00 0.00 67 ARG A CA 4
ATOM 6023 C C . ARG A 1 67 ? -3.091 0.745 5.593 1.00 0.00 67 ARG A C 4
ATOM 6024 O O . ARG A 1 67 ? -3.586 1.577 6.329 1.00 0.00 67 ARG A O 4
ATOM 6045 N N . ILE A 1 68 ? -3.028 0.928 4.299 1.00 0.00 68 ILE A N 4
ATOM 6046 C CA . ILE A 1 68 ? -3.564 2.178 3.677 1.00 0.00 68 ILE A CA 4
ATOM 6047 C C . ILE A 1 68 ? -4.864 1.849 2.945 1.00 0.00 68 ILE A C 4
ATOM 6048 O O . ILE A 1 68 ? -4.914 0.955 2.123 1.00 0.00 68 ILE A O 4
ATOM 6064 N N . ASP A 1 69 ? -5.918 2.566 3.248 1.00 0.00 69 ASP A N 4
ATOM 6065 C CA . ASP A 1 69 ? -7.238 2.312 2.590 1.00 0.00 69 ASP A CA 4
ATOM 6066 C C . ASP A 1 69 ? -7.575 3.467 1.646 1.00 0.00 69 ASP A C 4
ATOM 6067 O O . ASP A 1 69 ? -7.317 4.623 1.941 1.00 0.00 69 ASP A O 4
ATOM 6076 N N . ASN A 1 70 ? -8.147 3.148 0.512 1.00 0.00 70 ASN A N 4
ATOM 6077 C CA . ASN A 1 70 ? -8.508 4.194 -0.486 1.00 0.00 70 ASN A CA 4
ATOM 6078 C C . ASN A 1 70 ? -7.235 4.894 -0.972 1.00 0.00 70 ASN A C 4
ATOM 6079 O O . ASN A 1 70 ? -7.200 6.095 -1.150 1.00 0.00 70 ASN A O 4
ATOM 6090 N N . ALA A 1 71 ? -6.192 4.142 -1.197 1.00 0.00 71 ALA A N 4
ATOM 6091 C CA . ALA A 1 71 ? -4.920 4.745 -1.682 1.00 0.00 71 ALA A CA 4
ATOM 6092 C C . ALA A 1 71 ? -5.104 5.204 -3.129 1.00 0.00 71 ALA A C 4
ATOM 6093 O O . ALA A 1 71 ? -5.836 4.596 -3.890 1.00 0.00 71 ALA A O 4
ATOM 6100 N N . ARG A 1 72 ? -4.442 6.266 -3.517 1.00 0.00 72 ARG A N 4
ATOM 6101 C CA . ARG A 1 72 ? -4.569 6.776 -4.919 1.00 0.00 72 ARG A CA 4
ATOM 6102 C C . ARG A 1 72 ? -3.327 6.385 -5.721 1.00 0.00 72 ARG A C 4
ATOM 6103 O O . ARG A 1 72 ? -2.209 6.669 -5.337 1.00 0.00 72 ARG A O 4
ATOM 6124 N N . VAL A 1 73 ? -3.520 5.730 -6.835 1.00 0.00 73 VAL A N 4
ATOM 6125 C CA . VAL A 1 73 ? -2.362 5.309 -7.678 1.00 0.00 73 VAL A CA 4
ATOM 6126 C C . VAL A 1 73 ? -1.974 6.446 -8.626 1.00 0.00 73 VAL A C 4
ATOM 6127 O O . VAL A 1 73 ? -2.811 7.037 -9.279 1.00 0.00 73 VAL A O 4
ATOM 6140 N N . ALA A 1 74 ? -0.706 6.753 -8.709 1.00 0.00 74 ALA A N 4
ATOM 6141 C CA . ALA A 1 74 ? -0.251 7.849 -9.615 1.00 0.00 74 ALA A CA 4
ATOM 6142 C C . ALA A 1 74 ? 1.109 7.479 -10.207 1.00 0.00 74 ALA A C 4
ATOM 6143 O O . ALA A 1 74 ? 1.871 6.736 -9.616 1.00 0.00 74 ALA A O 4
ATOM 6150 N N . GLN A 1 75 ? 1.419 7.989 -11.376 1.00 0.00 75 GLN A N 4
ATOM 6151 C CA . GLN A 1 75 ? 2.730 7.672 -12.025 1.00 0.00 75 GLN A CA 4
ATOM 6152 C C . GLN A 1 75 ? 3.644 8.896 -11.957 1.00 0.00 75 GLN A C 4
ATOM 6153 O O . GLN A 1 75 ? 3.310 9.960 -12.438 1.00 0.00 75 GLN A O 4
ATOM 6167 N N . PHE A 1 76 ? 4.801 8.741 -11.360 1.00 0.00 76 PHE A N 4
ATOM 6168 C CA . PHE A 1 76 ? 5.770 9.877 -11.244 1.00 0.00 76 PHE A CA 4
ATOM 6169 C C . PHE A 1 76 ? 7.123 9.444 -11.809 1.00 0.00 76 PHE A C 4
ATOM 6170 O O . PHE A 1 76 ? 7.568 8.334 -11.598 1.00 0.00 76 PHE A O 4
ATOM 6187 N N . ASN A 1 77 ? 7.772 10.314 -12.536 1.00 0.00 77 ASN A N 4
ATOM 6188 C CA . ASN A 1 77 ? 9.094 9.963 -13.133 1.00 0.00 77 ASN A CA 4
ATOM 6189 C C . ASN A 1 77 ? 8.949 8.703 -13.992 1.00 0.00 77 ASN A C 4
ATOM 6190 O O . ASN A 1 77 ? 9.902 7.990 -14.233 1.00 0.00 77 ASN A O 4
ATOM 6201 N N . GLY A 1 78 ? 7.764 8.433 -14.466 1.00 0.00 78 GLY A N 4
ATOM 6202 C CA . GLY A 1 78 ? 7.553 7.229 -15.321 1.00 0.00 78 GLY A CA 4
ATOM 6203 C C . GLY A 1 78 ? 7.468 5.973 -14.450 1.00 0.00 78 GLY A C 4
ATOM 6204 O O . GLY A 1 78 ? 7.450 4.865 -14.950 1.00 0.00 78 GLY A O 4
ATOM 6208 N N . TYR A 1 79 ? 7.417 6.137 -13.152 1.00 0.00 79 TYR A N 4
ATOM 6209 C CA . TYR A 1 79 ? 7.334 4.960 -12.226 1.00 0.00 79 TYR A CA 4
ATOM 6210 C C . TYR A 1 79 ? 6.030 5.022 -11.429 1.00 0.00 79 TYR A C 4
ATOM 6211 O O . TYR A 1 79 ? 5.599 6.072 -10.993 1.00 0.00 79 TYR A O 4
ATOM 6229 N N . LEU A 1 80 ? 5.392 3.896 -11.255 1.00 0.00 80 LEU A N 4
ATOM 6230 C CA . LEU A 1 80 ? 4.103 3.862 -10.510 1.00 0.00 80 LEU A CA 4
ATOM 6231 C C . LEU A 1 80 ? 4.354 3.996 -9.006 1.00 0.00 80 LEU A C 4
ATOM 6232 O O . LEU A 1 80 ? 5.331 3.505 -8.477 1.00 0.00 80 LEU A O 4
ATOM 6248 N N . SER A 1 81 ? 3.462 4.656 -8.316 1.00 0.00 81 SER A N 4
ATOM 6249 C CA . SER A 1 81 ? 3.617 4.828 -6.843 1.00 0.00 81 SER A CA 4
ATOM 6250 C C . SER A 1 81 ? 2.238 5.042 -6.215 1.00 0.00 81 SER A C 4
ATOM 6251 O O . SER A 1 81 ? 1.286 5.390 -6.888 1.00 0.00 81 SER A O 4
ATOM 6259 N N . LEU A 1 82 ? 2.122 4.826 -4.929 1.00 0.00 82 LEU A N 4
ATOM 6260 C CA . LEU A 1 82 ? 0.806 5.003 -4.239 1.00 0.00 82 LEU A CA 4
ATOM 6261 C C . LEU A 1 82 ? 0.831 6.297 -3.426 1.00 0.00 82 LEU A C 4
ATOM 6262 O O . LEU A 1 82 ? 1.710 6.518 -2.616 1.00 0.00 82 LEU A O 4
ATOM 6278 N N . SER A 1 83 ? -0.132 7.157 -3.644 1.00 0.00 83 SER A N 4
ATOM 6279 C CA . SER A 1 83 ? -0.193 8.453 -2.899 1.00 0.00 83 SER A CA 4
ATOM 6280 C C . SER A 1 83 ? -1.357 8.421 -1.909 1.00 0.00 83 SER A C 4
ATOM 6281 O O . SER A 1 83 ? -2.457 8.020 -2.241 1.00 0.00 83 SER A O 4
ATOM 6289 N N . VAL A 1 84 ? -1.128 8.850 -0.695 1.00 0.00 84 VAL A N 4
ATOM 6290 C CA . VAL A 1 84 ? -2.219 8.861 0.327 1.00 0.00 84 VAL A CA 4
ATOM 6291 C C . VAL A 1 84 ? -2.770 10.284 0.443 1.00 0.00 84 VAL A C 4
ATOM 6292 O O . VAL A 1 84 ? -2.077 11.199 0.856 1.00 0.00 84 VAL A O 4
ATOM 6305 N N . GLY A 1 85 ? -4.007 10.479 0.060 1.00 0.00 85 GLY A N 4
ATOM 6306 C CA . GLY A 1 85 ? -4.617 11.841 0.119 1.00 0.00 85 GLY A CA 4
ATOM 6307 C C . GLY A 1 85 ? -5.250 12.087 1.489 1.00 0.00 85 GLY A C 4
ATOM 6308 O O . GLY A 1 85 ? -5.291 11.220 2.338 1.00 0.00 85 GLY A O 4
ATOM 6312 N N . ASP A 1 86 ? -5.746 13.274 1.701 1.00 0.00 86 ASP A N 4
ATOM 6313 C CA . ASP A 1 86 ? -6.385 13.609 3.004 1.00 0.00 86 ASP A CA 4
ATOM 6314 C C . ASP A 1 86 ? -7.680 12.807 3.169 1.00 0.00 86 ASP A C 4
ATOM 6315 O O . ASP A 1 86 ? -8.140 12.574 4.270 1.00 0.00 86 ASP A O 4
ATOM 6324 N N . SER A 1 87 ? -8.275 12.389 2.084 1.00 0.00 87 SER A N 4
ATOM 6325 C CA . SER A 1 87 ? -9.545 11.608 2.176 1.00 0.00 87 SER A CA 4
ATOM 6326 C C . SER A 1 87 ? -9.224 10.130 2.410 1.00 0.00 87 SER A C 4
ATOM 6327 O O . SER A 1 87 ? -10.103 9.320 2.631 1.00 0.00 87 SER A O 4
ATOM 6335 N N . SER A 1 88 ? -7.971 9.772 2.362 1.00 0.00 88 SER A N 4
ATOM 6336 C CA . SER A 1 88 ? -7.589 8.348 2.577 1.00 0.00 88 SER A CA 4
ATOM 6337 C C . SER A 1 88 ? -7.527 8.050 4.076 1.00 0.00 88 SER A C 4
ATOM 6338 O O . SER A 1 88 ? -7.608 8.943 4.897 1.00 0.00 88 SER A O 4
ATOM 6346 N N . ARG A 1 89 ? -7.385 6.797 4.435 1.00 0.00 89 ARG A N 4
ATOM 6347 C CA . ARG A 1 89 ? -7.317 6.419 5.885 1.00 0.00 89 ARG A CA 4
ATOM 6348 C C . ARG A 1 89 ? -6.127 5.486 6.121 1.00 0.00 89 ARG A C 4
ATOM 6349 O O . ARG A 1 89 ? -5.829 4.626 5.314 1.00 0.00 89 ARG A O 4
ATOM 6370 N N . ILE A 1 90 ? -5.445 5.656 7.230 1.00 0.00 90 ILE A N 4
ATOM 6371 C CA . ILE A 1 90 ? -4.263 4.794 7.554 1.00 0.00 90 ILE A CA 4
ATOM 6372 C C . ILE A 1 90 ? -4.510 4.068 8.877 1.00 0.00 90 ILE A C 4
ATOM 6373 O O . ILE A 1 90 ? -4.880 4.669 9.866 1.00 0.00 90 ILE A O 4
ATOM 6389 N N . GLU A 1 91 ? -4.301 2.774 8.897 1.00 0.00 91 GLU A N 4
ATOM 6390 C CA . GLU A 1 91 ? -4.510 1.975 10.147 1.00 0.00 91 GLU A CA 4
ATOM 6391 C C . GLU A 1 91 ? -3.205 1.276 10.526 1.00 0.00 91 GLU A C 4
ATOM 6392 O O . GLU A 1 91 ? -2.659 0.496 9.771 1.00 0.00 91 GLU A O 4
ATOM 6404 N N . SER A 1 92 ? -2.699 1.562 11.693 1.00 0.00 92 SER A N 4
ATOM 6405 C CA . SER A 1 92 ? -1.426 0.931 12.137 1.00 0.00 92 SER A CA 4
ATOM 6406 C C . SER A 1 92 ? -1.674 -0.519 12.556 1.00 0.00 92 SER A C 4
ATOM 6407 O O . SER A 1 92 ? -2.719 -0.856 13.081 1.00 0.00 92 SER A O 4
ATOM 6415 N N . VAL A 1 93 ? -0.709 -1.376 12.340 1.00 0.00 93 VAL A N 4
ATOM 6416 C CA . VAL A 1 93 ? -0.857 -2.812 12.732 1.00 0.00 93 VAL A CA 4
ATOM 6417 C C . VAL A 1 93 ? 0.446 -3.278 13.386 1.00 0.00 93 VAL A C 4
ATOM 6418 O O . VAL A 1 93 ? 1.113 -4.172 12.903 1.00 0.00 93 VAL A O 4
ATOM 6431 N N . ASN A 1 94 ? 0.815 -2.672 14.484 1.00 0.00 94 ASN A N 4
ATOM 6432 C CA . ASN A 1 94 ? 2.077 -3.064 15.182 1.00 0.00 94 ASN A CA 4
ATOM 6433 C C . ASN A 1 94 ? 1.759 -4.059 16.299 1.00 0.00 94 ASN A C 4
ATOM 6434 O O . ASN A 1 94 ? 2.635 -4.492 17.020 1.00 0.00 94 ASN A O 4
ATOM 6445 N N . VAL A 1 95 ? 0.508 -4.423 16.446 1.00 0.00 95 VAL A N 4
ATOM 6446 C CA . VAL A 1 95 ? 0.111 -5.394 17.517 1.00 0.00 95 VAL A CA 4
ATOM 6447 C C . VAL A 1 95 ? -0.531 -6.621 16.869 1.00 0.00 95 VAL A C 4
ATOM 6448 O O . VAL A 1 95 ? -1.424 -6.508 16.052 1.00 0.00 95 VAL A O 4
ATOM 6461 N N . ASN A 1 96 ? -0.086 -7.795 17.237 1.00 0.00 96 ASN A N 4
ATOM 6462 C CA . ASN A 1 96 ? -0.666 -9.046 16.661 1.00 0.00 96 ASN A CA 4
ATOM 6463 C C . ASN A 1 96 ? -1.642 -9.654 17.669 1.00 0.00 96 ASN A C 4
ATOM 6464 O O . ASN A 1 96 ? -1.565 -10.820 18.000 1.00 0.00 96 ASN A O 4
ATOM 6475 N N . ILE A 1 97 ? -2.564 -8.865 18.159 1.00 0.00 97 ILE A N 4
ATOM 6476 C CA . ILE A 1 97 ? -3.557 -9.380 19.150 1.00 0.00 97 ILE A CA 4
ATOM 6477 C C . ILE A 1 97 ? -4.914 -8.716 18.899 1.00 0.00 97 ILE A C 4
ATOM 6478 O O . ILE A 1 97 ? -5.373 -7.914 19.686 1.00 0.00 97 ILE A O 4
ATOM 6494 N N . PRO A 1 98 ? -5.553 -9.056 17.810 1.00 0.00 98 PRO A N 4
ATOM 6495 C CA . PRO A 1 98 ? -6.884 -8.493 17.448 1.00 0.00 98 PRO A CA 4
ATOM 6496 C C . PRO A 1 98 ? -8.012 -9.205 18.203 1.00 0.00 98 PRO A C 4
ATOM 6497 O O . PRO A 1 98 ? -9.178 -8.893 18.052 1.00 0.00 98 PRO A O 4
ATOM 6508 N N . LEU A 1 99 ? -7.662 -10.169 19.006 1.00 0.00 99 LEU A N 4
ATOM 6509 C CA . LEU A 1 99 ? -8.686 -10.928 19.772 1.00 0.00 99 LEU A CA 4
ATOM 6510 C C . LEU A 1 99 ? -9.272 -10.051 20.883 1.00 0.00 99 LEU A C 4
ATOM 6511 O O . LEU A 1 99 ? -8.600 -9.217 21.456 1.00 0.00 99 LEU A O 4
ATOM 6527 N N . GLU A 1 100 ? -10.526 -10.247 21.189 1.00 0.00 100 GLU A N 4
ATOM 6528 C CA . GLU A 1 100 ? -11.185 -9.446 22.263 1.00 0.00 100 GLU A CA 4
ATOM 6529 C C . GLU A 1 100 ? -11.107 -7.951 21.924 1.00 0.00 100 GLU A C 4
ATOM 6530 O O . GLU A 1 100 ? -11.558 -7.519 20.881 1.00 0.00 100 GLU A O 4
ATOM 6542 N N . HIS A 1 101 ? -10.551 -7.158 22.803 1.00 0.00 101 HIS A N 4
ATOM 6543 C CA . HIS A 1 101 ? -10.455 -5.689 22.550 1.00 0.00 101 HIS A CA 4
ATOM 6544 C C . HIS A 1 101 ? -11.787 -5.171 22.001 1.00 0.00 101 HIS A C 4
ATOM 6545 O O . HIS A 1 101 ? -12.689 -4.841 22.745 1.00 0.00 101 HIS A O 4
ATOM 6559 N N . HIS A 1 102 ? -11.919 -5.104 20.704 1.00 0.00 102 HIS A N 4
ATOM 6560 C CA . HIS A 1 102 ? -13.194 -4.615 20.105 1.00 0.00 102 HIS A CA 4
ATOM 6561 C C . HIS A 1 102 ? -13.346 -5.192 18.696 1.00 0.00 102 HIS A C 4
ATOM 6562 O O . HIS A 1 102 ? -12.376 -5.519 18.040 1.00 0.00 102 HIS A O 4
ATOM 6576 N N . HIS A 1 103 ? -14.561 -5.331 18.227 1.00 0.00 103 HIS A N 4
ATOM 6577 C CA . HIS A 1 103 ? -14.786 -5.899 16.862 1.00 0.00 103 HIS A CA 4
ATOM 6578 C C . HIS A 1 103 ? -14.960 -4.767 15.850 1.00 0.00 103 HIS A C 4
ATOM 6579 O O . HIS A 1 103 ? -15.831 -3.928 15.977 1.00 0.00 103 HIS A O 4
ATOM 6593 N N . HIS A 1 104 ? -14.133 -4.741 14.842 1.00 0.00 104 HIS A N 4
ATOM 6594 C CA . HIS A 1 104 ? -14.236 -3.672 13.808 1.00 0.00 104 HIS A CA 4
ATOM 6595 C C . HIS A 1 104 ? -15.554 -3.820 13.041 1.00 0.00 104 HIS A C 4
ATOM 6596 O O . HIS A 1 104 ? -16.224 -2.851 12.746 1.00 0.00 104 HIS A O 4
ATOM 6610 N N . HIS A 1 105 ? -15.921 -5.027 12.708 1.00 0.00 105 HIS A N 4
ATOM 6611 C CA . HIS A 1 105 ? -17.188 -5.244 11.950 1.00 0.00 105 HIS A CA 4
ATOM 6612 C C . HIS A 1 105 ? -18.390 -5.103 12.883 1.00 0.00 105 HIS A C 4
ATOM 6613 O O . HIS A 1 105 ? -18.351 -5.489 14.035 1.00 0.00 105 HIS A O 4
ATOM 6627 N N . HIS A 1 106 ? -19.462 -4.550 12.386 1.00 0.00 106 HIS A N 4
ATOM 6628 C CA . HIS A 1 106 ? -20.681 -4.375 13.225 1.00 0.00 106 HIS A CA 4
ATOM 6629 C C . HIS A 1 106 ? -21.031 -5.701 13.902 1.00 0.00 106 HIS A C 4
ATOM 6630 O O . HIS A 1 106 ? -21.118 -6.697 13.203 1.00 0.00 106 HIS A O 4
ATOM 6645 N N . SER A 1 1 ? -13.742 -0.231 -2.768 1.00 0.00 1 SER A N 5
ATOM 6646 C CA . SER A 1 1 ? -12.308 -0.512 -2.472 1.00 0.00 1 SER A CA 5
ATOM 6647 C C . SER A 1 1 ? -12.089 -2.023 -2.385 1.00 0.00 1 SER A C 5
ATOM 6648 O O . SER A 1 1 ? -13.023 -2.798 -2.449 1.00 0.00 1 SER A O 5
ATOM 6658 N N . ASP A 1 2 ? -10.863 -2.445 -2.231 1.00 0.00 2 ASP A N 5
ATOM 6659 C CA . ASP A 1 2 ? -10.578 -3.906 -2.134 1.00 0.00 2 ASP A CA 5
ATOM 6660 C C . ASP A 1 2 ? -9.097 -4.117 -1.821 1.00 0.00 2 ASP A C 5
ATOM 6661 O O . ASP A 1 2 ? -8.267 -3.262 -2.066 1.00 0.00 2 ASP A O 5
ATOM 6670 N N . LEU A 1 3 ? -8.765 -5.247 -1.266 1.00 0.00 3 LEU A N 5
ATOM 6671 C CA . LEU A 1 3 ? -7.347 -5.526 -0.913 1.00 0.00 3 LEU A CA 5
ATOM 6672 C C . LEU A 1 3 ? -6.599 -6.055 -2.135 1.00 0.00 3 LEU A C 5
ATOM 6673 O O . LEU A 1 3 ? -7.043 -6.967 -2.804 1.00 0.00 3 LEU A O 5
ATOM 6689 N N . VAL A 1 4 ? -5.456 -5.485 -2.423 1.00 0.00 4 VAL A N 5
ATOM 6690 C CA . VAL A 1 4 ? -4.654 -5.940 -3.596 1.00 0.00 4 VAL A CA 5
ATOM 6691 C C . VAL A 1 4 ? -3.175 -5.990 -3.216 1.00 0.00 4 VAL A C 5
ATOM 6692 O O . VAL A 1 4 ? -2.749 -5.402 -2.243 1.00 0.00 4 VAL A O 5
ATOM 6705 N N . LYS A 1 5 ? -2.396 -6.700 -3.980 1.00 0.00 5 LYS A N 5
ATOM 6706 C CA . LYS A 1 5 ? -0.941 -6.819 -3.681 1.00 0.00 5 LYS A CA 5
ATOM 6707 C C . LYS A 1 5 ? -0.180 -5.652 -4.321 1.00 0.00 5 LYS A C 5
ATOM 6708 O O . LYS A 1 5 ? -0.683 -4.964 -5.188 1.00 0.00 5 LYS A O 5
ATOM 6727 N N . ILE A 1 6 ? 1.029 -5.428 -3.886 1.00 0.00 6 ILE A N 5
ATOM 6728 C CA . ILE A 1 6 ? 1.840 -4.308 -4.442 1.00 0.00 6 ILE A CA 5
ATOM 6729 C C . ILE A 1 6 ? 2.096 -4.542 -5.936 1.00 0.00 6 ILE A C 5
ATOM 6730 O O . ILE A 1 6 ? 1.989 -3.637 -6.740 1.00 0.00 6 ILE A O 5
ATOM 6746 N N . ARG A 1 7 ? 2.43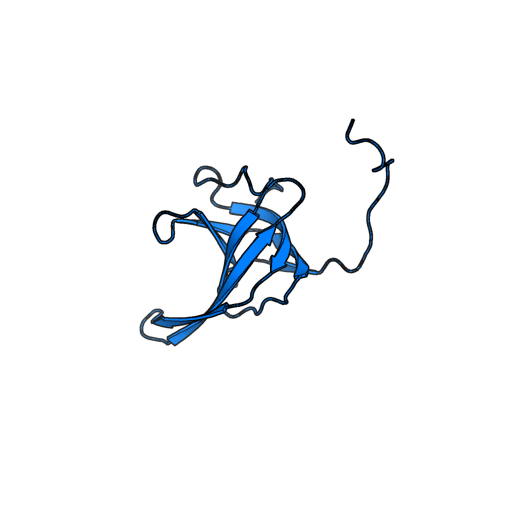6 -5.744 -6.317 1.00 0.00 7 ARG A N 5
ATOM 6747 C CA . ARG A 1 7 ? 2.703 -6.018 -7.761 1.00 0.00 7 ARG A CA 5
ATOM 6748 C C . ARG A 1 7 ? 1.403 -5.872 -8.556 1.00 0.00 7 ARG A C 5
ATOM 6749 O O . ARG A 1 7 ? 1.415 -5.706 -9.759 1.00 0.00 7 ARG A O 5
ATOM 6770 N N . ASP A 1 8 ? 0.282 -5.930 -7.890 1.00 0.00 8 ASP A N 5
ATOM 6771 C CA . ASP A 1 8 ? -1.021 -5.792 -8.601 1.00 0.00 8 ASP A CA 5
ATOM 6772 C C . ASP A 1 8 ? -1.355 -4.308 -8.776 1.00 0.00 8 ASP A C 5
ATOM 6773 O O . ASP A 1 8 ? -2.364 -3.954 -9.352 1.00 0.00 8 ASP A O 5
ATOM 6782 N N . VAL A 1 9 ? -0.520 -3.437 -8.277 1.00 0.00 9 VAL A N 5
ATOM 6783 C CA . VAL A 1 9 ? -0.798 -1.977 -8.406 1.00 0.00 9 VAL A CA 5
ATOM 6784 C C . VAL A 1 9 ? -0.676 -1.545 -9.868 1.00 0.00 9 VAL A C 5
ATOM 6785 O O . VAL A 1 9 ? 0.285 -1.853 -10.545 1.00 0.00 9 VAL A O 5
ATOM 6798 N N . SER A 1 10 ? -1.651 -0.825 -10.350 1.00 0.00 10 SER A N 5
ATOM 6799 C CA . SER A 1 10 ? -1.614 -0.354 -11.762 1.00 0.00 10 SER A CA 5
ATOM 6800 C C . SER A 1 10 ? -2.629 0.778 -11.938 1.00 0.00 10 SER A C 5
ATOM 6801 O O . SER A 1 10 ? -3.552 0.927 -11.159 1.00 0.00 10 SER A O 5
ATOM 6809 N N . LEU A 1 11 ? -2.469 1.570 -12.961 1.00 0.00 11 LEU A N 5
ATOM 6810 C CA . LEU A 1 11 ? -3.421 2.692 -13.194 1.00 0.00 11 LEU A CA 5
ATOM 6811 C C . LEU A 1 11 ? -4.792 2.111 -13.532 1.00 0.00 11 LEU A C 5
ATOM 6812 O O . LEU A 1 11 ? -5.762 2.825 -13.694 1.00 0.00 11 LEU A O 5
ATOM 6828 N N . SER A 1 12 ? -4.874 0.814 -13.630 1.00 0.00 12 SER A N 5
ATOM 6829 C CA . SER A 1 12 ? -6.173 0.163 -13.946 1.00 0.00 12 SER A CA 5
ATOM 6830 C C . SER A 1 12 ? -7.189 0.518 -12.866 1.00 0.00 12 SER A C 5
ATOM 6831 O O . SER A 1 12 ? -8.363 0.678 -13.139 1.00 0.00 12 SER A O 5
ATOM 6839 N N . THR A 1 13 ? -6.746 0.628 -11.633 1.00 0.00 13 THR A N 5
ATOM 6840 C CA . THR A 1 13 ? -7.685 0.959 -10.513 1.00 0.00 13 THR A CA 5
ATOM 6841 C C . THR A 1 13 ? -7.319 2.331 -9.917 1.00 0.00 13 THR A C 5
ATOM 6842 O O . THR A 1 13 ? -6.162 2.599 -9.658 1.00 0.00 13 THR A O 5
ATOM 6853 N N . PRO A 1 14 ? -8.286 3.200 -9.693 1.00 0.00 14 PRO A N 5
ATOM 6854 C CA . PRO A 1 14 ? -8.021 4.552 -9.117 1.00 0.00 14 PRO A CA 5
ATOM 6855 C C . PRO A 1 14 ? -7.714 4.481 -7.619 1.00 0.00 14 PRO A C 5
ATOM 6856 O O . PRO A 1 14 ? -6.710 4.993 -7.154 1.00 0.00 14 PRO A O 5
ATOM 6867 N N . TYR A 1 15 ? -8.582 3.852 -6.862 1.00 0.00 15 TYR A N 5
ATOM 6868 C CA . TYR A 1 15 ? -8.374 3.739 -5.386 1.00 0.00 15 TYR A CA 5
ATOM 6869 C C . TYR A 1 15 ? -8.284 2.269 -4.986 1.00 0.00 15 TYR A C 5
ATOM 6870 O O . TYR A 1 15 ? -9.111 1.460 -5.359 1.00 0.00 15 TYR A O 5
ATOM 6888 N N . VAL A 1 16 ? -7.282 1.920 -4.228 1.00 0.00 16 VAL A N 5
ATOM 6889 C CA . VAL A 1 16 ? -7.123 0.504 -3.790 1.00 0.00 16 VAL A CA 5
ATOM 6890 C C . VAL A 1 16 ? -6.500 0.466 -2.395 1.00 0.00 16 VAL A C 5
ATOM 6891 O O . VAL A 1 16 ? -5.950 1.442 -1.922 1.00 0.00 16 VAL A O 5
ATOM 6904 N N . SER A 1 17 ? -6.585 -0.658 -1.731 1.00 0.00 17 SER A N 5
ATOM 6905 C CA . SER A 1 17 ? -6.003 -0.784 -0.357 1.00 0.00 17 SER A CA 5
ATOM 6906 C C . SER A 1 17 ? -4.782 -1.704 -0.402 1.00 0.00 17 SER A C 5
ATOM 6907 O O . SER A 1 17 ? -4.789 -2.727 -1.059 1.00 0.00 17 SER A O 5
ATOM 6915 N N . VAL A 1 18 ? -3.733 -1.346 0.298 1.00 0.00 18 VAL A N 5
ATOM 6916 C CA . VAL A 1 18 ? -2.497 -2.192 0.311 1.00 0.00 18 VAL A CA 5
ATOM 6917 C C . VAL A 1 18 ? -1.997 -2.352 1.746 1.00 0.00 18 VAL A C 5
ATOM 6918 O O . VAL A 1 18 ? -2.334 -1.580 2.625 1.00 0.00 18 VAL A O 5
ATOM 6931 N N . ILE A 1 19 ? -1.188 -3.348 1.989 1.00 0.00 19 ILE A N 5
ATOM 6932 C CA . ILE A 1 19 ? -0.649 -3.569 3.362 1.00 0.00 19 ILE A CA 5
ATOM 6933 C C . ILE A 1 19 ? 0.795 -4.055 3.273 1.00 0.00 19 ILE A C 5
ATOM 6934 O O . ILE A 1 19 ? 1.130 -4.885 2.453 1.00 0.00 19 ILE A O 5
ATOM 6950 N N . GLY A 1 20 ? 1.653 -3.544 4.112 1.00 0.00 20 GLY A N 5
ATOM 6951 C CA . GLY A 1 20 ? 3.075 -3.984 4.066 1.00 0.00 20 GLY A CA 5
ATOM 6952 C C . GLY A 1 20 ? 3.889 -3.222 5.113 1.00 0.00 20 GLY A C 5
ATOM 6953 O O . GLY A 1 20 ? 3.347 -2.648 6.042 1.00 0.00 20 GLY A O 5
ATOM 6957 N N . LYS A 1 21 ? 5.192 -3.216 4.966 1.00 0.00 21 LYS A N 5
ATOM 6958 C CA . LYS A 1 21 ? 6.074 -2.501 5.940 1.00 0.00 21 LYS A CA 5
ATOM 6959 C C . LYS A 1 21 ? 6.687 -1.280 5.267 1.00 0.00 21 LYS A C 5
ATOM 6960 O O . LYS A 1 21 ? 7.244 -1.365 4.194 1.00 0.00 21 LYS A O 5
ATOM 6979 N N . ILE A 1 22 ? 6.577 -0.138 5.898 1.00 0.00 22 ILE A N 5
ATOM 6980 C CA . ILE A 1 22 ? 7.139 1.116 5.309 1.00 0.00 22 ILE A CA 5
ATOM 6981 C C . ILE A 1 22 ? 8.463 1.463 5.986 1.00 0.00 22 ILE A C 5
ATOM 6982 O O . ILE A 1 22 ? 8.565 1.474 7.200 1.00 0.00 22 ILE A O 5
ATOM 6998 N N . THR A 1 23 ? 9.478 1.745 5.202 1.00 0.00 23 THR A N 5
ATOM 6999 C CA . THR A 1 23 ? 10.809 2.101 5.781 1.00 0.00 23 THR A CA 5
ATOM 7000 C C . THR A 1 23 ? 11.501 3.146 4.900 1.00 0.00 23 THR A C 5
ATOM 7001 O O . THR A 1 23 ? 11.266 3.232 3.707 1.00 0.00 23 THR A O 5
ATOM 7012 N N . GLY A 1 24 ? 12.363 3.936 5.487 1.00 0.00 24 GLY A N 5
ATOM 7013 C CA . GLY A 1 24 ? 13.092 4.977 4.705 1.00 0.00 24 GLY A CA 5
ATOM 7014 C C . GLY A 1 24 ? 12.198 6.201 4.506 1.00 0.00 24 GLY A C 5
ATOM 7015 O O . GLY A 1 24 ? 11.818 6.529 3.401 1.00 0.00 24 GLY A O 5
ATOM 7019 N N . ILE A 1 25 ? 11.857 6.878 5.568 1.00 0.00 25 ILE A N 5
ATOM 7020 C CA . ILE A 1 25 ? 10.984 8.080 5.440 1.00 0.00 25 ILE A CA 5
ATOM 7021 C C . ILE A 1 25 ? 11.822 9.292 5.034 1.00 0.00 25 ILE A C 5
ATOM 7022 O O . ILE A 1 25 ? 12.829 9.596 5.642 1.00 0.00 25 ILE A O 5
ATOM 7038 N N . HIS A 1 26 ? 11.402 9.987 4.007 1.00 0.00 26 HIS A N 5
ATOM 7039 C CA . HIS A 1 26 ? 12.146 11.195 3.536 1.00 0.00 26 HIS A CA 5
ATOM 7040 C C . HIS A 1 26 ? 11.197 12.393 3.527 1.00 0.00 26 HIS A C 5
ATOM 7041 O O . HIS A 1 26 ? 10.084 12.313 3.045 1.00 0.00 26 HIS A O 5
ATOM 7055 N N . LYS A 1 27 ? 11.625 13.503 4.067 1.00 0.00 27 LYS A N 5
ATOM 7056 C CA . LYS A 1 27 ? 10.748 14.710 4.106 1.00 0.00 27 LYS A CA 5
ATOM 7057 C C . LYS A 1 27 ? 11.038 15.601 2.902 1.00 0.00 27 LYS A C 5
ATOM 7058 O O . LYS A 1 27 ? 12.175 15.869 2.570 1.00 0.00 27 LYS A O 5
ATOM 7077 N N . LYS A 1 28 ? 10.009 16.066 2.246 1.00 0.00 28 LYS A N 5
ATOM 7078 C CA . LYS A 1 28 ? 10.203 16.948 1.061 1.00 0.00 28 LYS A CA 5
ATOM 7079 C C . LYS A 1 28 ? 9.081 17.984 1.014 1.00 0.00 28 LYS A C 5
ATOM 7080 O O . LYS A 1 28 ? 8.024 17.793 1.582 1.00 0.00 28 LYS A O 5
ATOM 7099 N N . GLU A 1 29 ? 9.307 19.083 0.341 1.00 0.00 29 GLU A N 5
ATOM 7100 C CA . GLU A 1 29 ? 8.266 20.154 0.241 1.00 0.00 29 GLU A CA 5
ATOM 7101 C C . GLU A 1 29 ? 7.967 20.442 -1.229 1.00 0.00 29 GLU A C 5
ATOM 7102 O O . GLU A 1 29 ? 8.841 20.392 -2.072 1.00 0.00 29 GLU A O 5
ATOM 7114 N N . TYR A 1 30 ? 6.732 20.735 -1.545 1.00 0.00 30 TYR A N 5
ATOM 7115 C CA . TYR A 1 30 ? 6.361 21.017 -2.964 1.00 0.00 30 TYR A CA 5
ATOM 7116 C C . TYR A 1 30 ? 5.321 22.138 -3.002 1.00 0.00 30 TYR A C 5
ATOM 7117 O O . TYR A 1 30 ? 4.669 22.431 -2.018 1.00 0.00 30 TYR A O 5
ATOM 7135 N N . GLU A 1 31 ? 5.171 22.773 -4.131 1.00 0.00 31 GLU A N 5
ATOM 7136 C CA . GLU A 1 31 ? 4.187 23.886 -4.241 1.00 0.00 31 GLU A CA 5
ATOM 7137 C C . GLU A 1 31 ? 2.778 23.317 -4.429 1.00 0.00 31 GLU A C 5
ATOM 7138 O O . GLU A 1 31 ? 2.589 22.273 -5.021 1.00 0.00 31 GLU A O 5
ATOM 7150 N N . SER A 1 32 ? 1.787 24.007 -3.929 1.00 0.00 32 SER A N 5
ATOM 7151 C CA . SER A 1 32 ? 0.378 23.532 -4.067 1.00 0.00 32 SER A CA 5
ATOM 7152 C C . SER A 1 32 ? -0.544 24.741 -4.235 1.00 0.00 32 SER A C 5
ATOM 7153 O O . SER A 1 32 ? -0.156 25.754 -4.776 1.00 0.00 32 SER A O 5
ATOM 7161 N N . ASP A 1 33 ? -1.763 24.634 -3.776 1.00 0.00 33 ASP A N 5
ATOM 7162 C CA . ASP A 1 33 ? -2.727 25.765 -3.910 1.00 0.00 33 ASP A CA 5
ATOM 7163 C C . ASP A 1 33 ? -2.097 27.058 -3.390 1.00 0.00 33 ASP A C 5
ATOM 7164 O O . ASP A 1 33 ? -2.290 27.453 -2.257 1.00 0.00 33 ASP A O 5
ATOM 7173 N N . GLY A 1 34 ? -1.347 27.719 -4.227 1.00 0.00 34 GLY A N 5
ATOM 7174 C CA . GLY A 1 34 ? -0.692 28.994 -3.820 1.00 0.00 34 GLY A CA 5
ATOM 7175 C C . GLY A 1 34 ? -0.008 28.817 -2.466 1.00 0.00 34 GLY A C 5
ATOM 7176 O O . GLY A 1 34 ? 0.272 29.778 -1.778 1.00 0.00 34 GLY A O 5
ATOM 7180 N N . THR A 1 35 ? 0.267 27.601 -2.071 1.00 0.00 35 THR A N 5
ATOM 7181 C CA . THR A 1 35 ? 0.936 27.385 -0.751 1.00 0.00 35 THR A CA 5
ATOM 7182 C C . THR A 1 35 ? 1.838 26.152 -0.813 1.00 0.00 35 THR A C 5
ATOM 7183 O O . THR A 1 35 ? 1.592 25.223 -1.554 1.00 0.00 35 THR A O 5
ATOM 7194 N N . THR A 1 36 ? 2.883 26.140 -0.028 1.00 0.00 36 THR A N 5
ATOM 7195 C CA . THR A 1 36 ? 3.811 24.971 -0.020 1.00 0.00 36 THR A CA 5
ATOM 7196 C C . THR A 1 36 ? 3.330 23.955 1.017 1.00 0.00 36 THR A C 5
ATOM 7197 O O . THR A 1 36 ? 3.039 24.300 2.145 1.00 0.00 36 THR A O 5
ATOM 7208 N N . LYS A 1 37 ? 3.239 22.705 0.636 1.00 0.00 37 LYS A N 5
ATOM 7209 C CA . LYS A 1 37 ? 2.772 21.642 1.583 1.00 0.00 37 LYS A CA 5
ATOM 7210 C C . LYS A 1 37 ? 3.866 20.593 1.769 1.00 0.00 37 LYS A C 5
ATOM 7211 O O . LYS A 1 37 ? 4.629 20.302 0.868 1.00 0.00 37 LYS A O 5
ATOM 7230 N N . SER A 1 38 ? 3.950 20.028 2.943 1.00 0.00 38 SER A N 5
ATOM 7231 C CA . SER A 1 38 ? 4.992 18.999 3.208 1.00 0.00 38 SER A CA 5
ATOM 7232 C C . SER A 1 38 ? 4.508 17.632 2.727 1.00 0.00 38 SER A C 5
ATOM 7233 O O . SER A 1 38 ? 3.334 17.311 2.794 1.00 0.00 38 SER A O 5
ATOM 7241 N N . VAL A 1 39 ? 5.414 16.818 2.255 1.00 0.00 39 VAL A N 5
ATOM 7242 C CA . VAL A 1 39 ? 5.041 15.457 1.774 1.00 0.00 39 VAL A CA 5
ATOM 7243 C C . VAL A 1 39 ? 6.110 14.463 2.225 1.00 0.00 39 VAL A C 5
ATOM 7244 O O . VAL A 1 39 ? 7.293 14.738 2.164 1.00 0.00 39 VAL A O 5
ATOM 7257 N N . TYR A 1 40 ? 5.700 13.310 2.682 1.00 0.00 40 TYR A N 5
ATOM 7258 C CA . TYR A 1 40 ? 6.679 12.284 3.149 1.00 0.00 40 TYR A CA 5
ATOM 7259 C C . TYR A 1 40 ? 6.802 11.187 2.099 1.00 0.00 40 TYR A C 5
ATOM 7260 O O . TYR A 1 40 ? 5.818 10.632 1.651 1.00 0.00 40 TYR A O 5
ATOM 7278 N N . GLN A 1 41 ? 8.007 10.869 1.708 1.00 0.00 41 GLN A N 5
ATOM 7279 C CA . GLN A 1 41 ? 8.226 9.802 0.684 1.00 0.00 41 GLN A CA 5
ATOM 7280 C C . GLN A 1 41 ? 8.945 8.630 1.335 1.00 0.00 41 GLN A C 5
ATOM 7281 O O . GLN A 1 41 ? 9.640 8.782 2.320 1.00 0.00 41 GLN A O 5
ATOM 7295 N N . GLY A 1 42 ? 8.782 7.458 0.798 1.00 0.00 42 GLY A N 5
ATOM 7296 C CA . GLY A 1 42 ? 9.460 6.278 1.394 1.00 0.00 42 GLY A CA 5
ATOM 7297 C C . GLY A 1 42 ? 9.191 5.049 0.536 1.00 0.00 42 GLY A C 5
ATOM 7298 O O . GLY A 1 42 ? 8.677 5.148 -0.561 1.00 0.00 42 GLY A O 5
ATOM 7302 N N . TYR A 1 43 ? 9.538 3.889 1.029 1.00 0.00 43 TYR A N 5
ATOM 7303 C CA . TYR A 1 43 ? 9.311 2.630 0.254 1.00 0.00 43 TYR A CA 5
ATOM 7304 C C . TYR A 1 43 ? 8.497 1.655 1.091 1.00 0.00 43 TYR A C 5
ATOM 7305 O O . TYR A 1 43 ? 8.628 1.594 2.298 1.00 0.00 43 TYR A O 5
ATOM 7323 N N . ILE A 1 44 ? 7.664 0.878 0.449 1.00 0.00 44 ILE A N 5
ATOM 7324 C CA . ILE A 1 44 ? 6.836 -0.127 1.178 1.00 0.00 44 ILE A CA 5
ATOM 7325 C C . ILE A 1 44 ? 7.090 -1.486 0.541 1.00 0.00 44 ILE A C 5
ATOM 7326 O O . ILE A 1 44 ? 7.210 -1.594 -0.661 1.00 0.00 44 ILE A O 5
ATOM 7342 N N . GLU A 1 45 ? 7.200 -2.521 1.336 1.00 0.00 45 GLU A N 5
ATOM 7343 C CA . GLU A 1 45 ? 7.478 -3.883 0.777 1.00 0.00 45 GLU A CA 5
ATOM 7344 C C . GLU A 1 45 ? 6.442 -4.882 1.282 1.00 0.00 45 GLU A C 5
ATOM 7345 O O . GLU A 1 45 ? 5.920 -4.762 2.373 1.00 0.00 45 GLU A O 5
ATOM 7357 N N . ASP A 1 46 ? 6.151 -5.874 0.481 1.00 0.00 46 ASP A N 5
ATOM 7358 C CA . ASP A 1 46 ? 5.154 -6.910 0.872 1.00 0.00 46 ASP A CA 5
ATOM 7359 C C . ASP A 1 46 ? 5.704 -8.292 0.504 1.00 0.00 46 ASP A C 5
ATOM 7360 O O . ASP A 1 46 ? 6.892 -8.470 0.320 1.00 0.00 46 ASP A O 5
ATOM 7369 N N . ASP A 1 47 ? 4.850 -9.273 0.402 1.00 0.00 47 ASP A N 5
ATOM 7370 C CA . ASP A 1 47 ? 5.317 -10.645 0.053 1.00 0.00 47 ASP A CA 5
ATOM 7371 C C . ASP A 1 47 ? 5.515 -10.763 -1.460 1.00 0.00 47 ASP A C 5
ATOM 7372 O O . ASP A 1 47 ? 5.956 -11.783 -1.955 1.00 0.00 47 ASP A O 5
ATOM 7381 N N . THR A 1 48 ? 5.195 -9.730 -2.201 1.00 0.00 48 THR A N 5
ATOM 7382 C CA . THR A 1 48 ? 5.368 -9.772 -3.690 1.00 0.00 48 THR A CA 5
ATOM 7383 C C . THR A 1 48 ? 6.558 -8.898 -4.089 1.00 0.00 48 THR A C 5
ATOM 7384 O O . THR A 1 48 ? 7.534 -9.373 -4.637 1.00 0.00 48 THR A O 5
ATOM 7395 N N . ALA A 1 49 ? 6.486 -7.622 -3.821 1.00 0.00 49 ALA A N 5
ATOM 7396 C CA . ALA A 1 49 ? 7.614 -6.718 -4.190 1.00 0.00 49 ALA A CA 5
ATOM 7397 C C . ALA A 1 49 ? 7.523 -5.426 -3.376 1.00 0.00 49 ALA A C 5
ATOM 7398 O O . ALA A 1 49 ? 7.016 -5.411 -2.273 1.00 0.00 49 ALA A O 5
ATOM 7405 N N . ARG A 1 50 ? 8.015 -4.338 -3.914 1.00 0.00 50 ARG A N 5
ATOM 7406 C CA . ARG A 1 50 ? 7.961 -3.039 -3.173 1.00 0.00 50 ARG A CA 5
ATOM 7407 C C . ARG A 1 50 ? 7.741 -1.885 -4.153 1.00 0.00 50 ARG A C 5
ATOM 7408 O O . ARG A 1 50 ? 8.039 -1.987 -5.326 1.00 0.00 50 ARG A O 5
ATOM 7429 N N . ILE A 1 51 ? 7.219 -0.782 -3.677 1.00 0.00 51 ILE A N 5
ATOM 7430 C CA . ILE A 1 51 ? 6.978 0.388 -4.575 1.00 0.00 51 ILE A CA 5
ATOM 7431 C C . ILE A 1 51 ? 7.177 1.695 -3.800 1.00 0.00 51 ILE A C 5
ATOM 7432 O O . ILE A 1 51 ? 7.123 1.729 -2.586 1.00 0.00 51 ILE A O 5
ATOM 7448 N N . ARG A 1 52 ? 7.410 2.774 -4.502 1.00 0.00 52 ARG A N 5
ATOM 7449 C CA . ARG A 1 52 ? 7.613 4.089 -3.826 1.00 0.00 52 ARG A CA 5
ATOM 7450 C C . ARG A 1 52 ? 6.267 4.644 -3.365 1.00 0.00 52 ARG A C 5
ATOM 7451 O O . ARG A 1 52 ? 5.257 4.472 -4.020 1.00 0.00 52 ARG A O 5
ATOM 7472 N N . ILE A 1 53 ? 6.246 5.310 -2.237 1.00 0.00 53 ILE A N 5
ATOM 7473 C CA . ILE A 1 53 ? 4.970 5.887 -1.710 1.00 0.00 53 ILE A CA 5
ATOM 7474 C C . ILE A 1 53 ? 5.163 7.364 -1.371 1.00 0.00 53 ILE A C 5
ATOM 7475 O O . ILE A 1 53 ? 6.268 7.823 -1.137 1.00 0.00 53 ILE A O 5
ATOM 7491 N N . SER A 1 54 ? 4.088 8.101 -1.330 1.00 0.00 54 SER A N 5
ATOM 7492 C CA . SER A 1 54 ? 4.167 9.551 -0.996 1.00 0.00 54 SER A CA 5
ATOM 7493 C C . SER A 1 54 ? 2.923 9.936 -0.197 1.00 0.00 54 SER A C 5
ATOM 7494 O O . SER A 1 54 ? 1.809 9.691 -0.617 1.00 0.00 54 SER A O 5
ATOM 7502 N N . SER A 1 55 ? 3.104 10.531 0.956 1.00 0.00 55 SER A N 5
ATOM 7503 C CA . SER A 1 55 ? 1.935 10.932 1.805 1.00 0.00 55 SER A CA 5
ATOM 7504 C C . SER A 1 55 ? 1.883 12.452 1.914 1.00 0.00 55 SER A C 5
ATOM 7505 O O . SER A 1 55 ? 2.856 13.094 2.254 1.00 0.00 55 SER A O 5
ATOM 7513 N N . PHE A 1 56 ? 0.750 13.033 1.612 1.00 0.00 56 PHE A N 5
ATOM 7514 C CA . PHE A 1 56 ? 0.628 14.521 1.677 1.00 0.00 56 PHE A CA 5
ATOM 7515 C C . PHE A 1 56 ? -0.003 14.946 3.006 1.00 0.00 56 PHE A C 5
ATOM 7516 O O . PHE A 1 56 ? -1.135 14.618 3.302 1.00 0.00 56 PHE A O 5
ATOM 7533 N N . GLY A 1 57 ? 0.723 15.690 3.800 1.00 0.00 57 GLY A N 5
ATOM 7534 C CA . GLY A 1 57 ? 0.169 16.160 5.106 1.00 0.00 57 GLY A CA 5
ATOM 7535 C C . GLY A 1 57 ? 0.338 15.083 6.181 1.00 0.00 57 GLY A C 5
ATOM 7536 O O . GLY A 1 57 ? 0.888 15.331 7.236 1.00 0.00 57 GLY A O 5
ATOM 7540 N N . LYS A 1 58 ? -0.142 13.894 5.933 1.00 0.00 58 LYS A N 5
ATOM 7541 C CA . LYS A 1 58 ? -0.018 12.814 6.957 1.00 0.00 58 LYS A CA 5
ATOM 7542 C C . LYS A 1 58 ? 1.436 12.363 7.092 1.00 0.00 58 LYS A C 5
ATOM 7543 O O . LYS A 1 58 ? 2.150 12.216 6.120 1.00 0.00 58 LYS A O 5
ATOM 7562 N N . GLN A 1 59 ? 1.877 12.150 8.306 1.00 0.00 59 GLN A N 5
ATOM 7563 C CA . GLN A 1 59 ? 3.285 11.714 8.537 1.00 0.00 59 GLN A CA 5
ATOM 7564 C C . GLN A 1 59 ? 3.377 10.189 8.487 1.00 0.00 59 GLN A C 5
ATOM 7565 O O . GLN A 1 59 ? 2.401 9.490 8.674 1.00 0.00 59 GLN A O 5
ATOM 7579 N N . LEU A 1 60 ? 4.555 9.675 8.236 1.00 0.00 60 LEU A N 5
ATOM 7580 C CA . LEU A 1 60 ? 4.757 8.194 8.165 1.00 0.00 60 LEU A CA 5
ATOM 7581 C C . LEU A 1 60 ? 5.797 7.777 9.201 1.00 0.00 60 LEU A C 5
ATOM 7582 O O . LEU A 1 60 ? 6.644 8.555 9.594 1.00 0.00 60 LEU A O 5
ATOM 7598 N N . GLN A 1 61 ? 5.728 6.551 9.655 1.00 0.00 61 GLN A N 5
ATOM 7599 C CA . GLN A 1 61 ? 6.698 6.057 10.682 1.00 0.00 61 GLN A CA 5
ATOM 7600 C C . GLN A 1 61 ? 7.693 5.095 10.035 1.00 0.00 61 GLN A C 5
ATOM 7601 O O . GLN A 1 61 ? 7.335 4.238 9.252 1.00 0.00 61 GLN A O 5
ATOM 7615 N N . ASP A 1 62 ? 8.946 5.253 10.354 1.00 0.00 62 ASP A N 5
ATOM 7616 C CA . ASP A 1 62 ? 9.999 4.381 9.764 1.00 0.00 62 ASP A CA 5
ATOM 7617 C C . ASP A 1 62 ? 9.841 2.932 10.240 1.00 0.00 62 ASP A C 5
ATOM 7618 O O . ASP A 1 62 ? 9.597 2.663 11.399 1.00 0.00 62 ASP A O 5
ATOM 7627 N N . SER A 1 63 ? 9.985 2.004 9.330 1.00 0.00 63 SER A N 5
ATOM 7628 C CA . SER A 1 63 ? 9.858 0.558 9.668 1.00 0.00 63 SER A CA 5
ATOM 7629 C C . SER A 1 63 ? 8.626 0.328 10.538 1.00 0.00 63 SER A C 5
ATOM 7630 O O . SER A 1 63 ? 8.715 0.174 11.740 1.00 0.00 63 SER A O 5
ATOM 7638 N N . ASP A 1 64 ? 7.474 0.296 9.928 1.00 0.00 64 ASP A N 5
ATOM 7639 C CA . ASP A 1 64 ? 6.217 0.067 10.702 1.00 0.00 64 ASP A CA 5
ATOM 7640 C C . ASP A 1 64 ? 5.189 -0.632 9.806 1.00 0.00 64 ASP A C 5
ATOM 7641 O O . ASP A 1 64 ? 4.892 -0.184 8.713 1.00 0.00 64 ASP A O 5
ATOM 7650 N N . VAL A 1 65 ? 4.657 -1.739 10.259 1.00 0.00 65 VAL A N 5
ATOM 7651 C CA . VAL A 1 65 ? 3.655 -2.480 9.441 1.00 0.00 65 VAL A CA 5
ATOM 7652 C C . VAL A 1 65 ? 2.300 -1.788 9.558 1.00 0.00 65 VAL A C 5
ATOM 7653 O O . VAL A 1 65 ? 1.710 -1.715 10.621 1.00 0.00 65 VAL A O 5
ATOM 7666 N N . VAL A 1 66 ? 1.804 -1.269 8.464 1.00 0.00 66 VAL A N 5
ATOM 7667 C CA . VAL A 1 66 ? 0.486 -0.565 8.493 1.00 0.00 66 VAL A CA 5
ATOM 7668 C C . VAL A 1 66 ? -0.312 -0.902 7.236 1.00 0.00 66 VAL A C 5
ATOM 7669 O O . VAL A 1 66 ? 0.208 -1.446 6.275 1.00 0.00 66 VAL A O 5
ATOM 7682 N N . ARG A 1 67 ? -1.580 -0.575 7.247 1.00 0.00 67 ARG A N 5
ATOM 7683 C CA . ARG A 1 67 ? -2.463 -0.846 6.075 1.00 0.00 67 ARG A CA 5
ATOM 7684 C C . ARG A 1 67 ? -3.066 0.470 5.591 1.00 0.00 67 ARG A C 5
ATOM 7685 O O . ARG A 1 67 ? -3.591 1.245 6.367 1.00 0.00 67 ARG A O 5
ATOM 7706 N N . ILE A 1 68 ? -2.983 0.733 4.311 1.00 0.00 68 ILE A N 5
ATOM 7707 C CA . ILE A 1 68 ? -3.535 2.008 3.757 1.00 0.00 68 ILE A CA 5
ATOM 7708 C C . ILE A 1 68 ? -4.809 1.705 2.972 1.00 0.00 68 ILE A C 5
ATOM 7709 O O . ILE A 1 68 ? -4.837 0.831 2.127 1.00 0.00 68 ILE A O 5
ATOM 7725 N N . ASP A 1 69 ? -5.866 2.423 3.256 1.00 0.00 69 ASP A N 5
ATOM 7726 C CA . ASP A 1 69 ? -7.164 2.200 2.548 1.00 0.00 69 ASP A CA 5
ATOM 7727 C C . ASP A 1 69 ? -7.480 3.396 1.648 1.00 0.00 69 ASP A C 5
ATOM 7728 O O . ASP A 1 69 ? -7.214 4.536 1.991 1.00 0.00 69 ASP A O 5
ATOM 7737 N N . ASN A 1 70 ? -8.053 3.125 0.500 1.00 0.00 70 ASN A N 5
ATOM 7738 C CA . ASN A 1 70 ? -8.408 4.207 -0.466 1.00 0.00 70 ASN A CA 5
ATOM 7739 C C . ASN A 1 70 ? -7.138 4.925 -0.934 1.00 0.00 70 ASN A C 5
ATOM 7740 O O . ASN A 1 70 ? -7.127 6.126 -1.120 1.00 0.00 70 ASN A O 5
ATOM 7751 N N . ALA A 1 71 ? -6.074 4.195 -1.143 1.00 0.00 71 ALA A N 5
ATOM 7752 C CA . ALA A 1 71 ? -4.810 4.829 -1.616 1.00 0.00 71 ALA A CA 5
ATOM 7753 C C . ALA A 1 71 ? -4.969 5.219 -3.085 1.00 0.00 71 ALA A C 5
ATOM 7754 O O . ALA A 1 71 ? -5.534 4.486 -3.867 1.00 0.00 71 ALA A O 5
ATOM 7761 N N . ARG A 1 72 ? -4.478 6.369 -3.466 1.00 0.00 72 ARG A N 5
ATOM 7762 C CA . ARG A 1 72 ? -4.611 6.815 -4.887 1.00 0.00 72 ARG A CA 5
ATOM 7763 C C . ARG A 1 72 ? -3.381 6.391 -5.690 1.00 0.00 72 ARG A C 5
ATOM 7764 O O . ARG A 1 72 ? -2.254 6.572 -5.273 1.00 0.00 72 ARG A O 5
ATOM 7785 N N . VAL A 1 73 ? -3.597 5.822 -6.846 1.00 0.00 73 VAL A N 5
ATOM 7786 C CA . VAL A 1 73 ? -2.457 5.373 -7.698 1.00 0.00 73 VAL A CA 5
ATOM 7787 C C . VAL A 1 73 ? -1.983 6.528 -8.581 1.00 0.00 73 VAL A C 5
ATOM 7788 O O . VAL A 1 73 ? -2.772 7.198 -9.217 1.00 0.00 73 VAL A O 5
ATOM 7801 N N . ALA A 1 74 ? -0.696 6.767 -8.626 1.00 0.00 74 ALA A N 5
ATOM 7802 C CA . ALA A 1 74 ? -0.157 7.880 -9.468 1.00 0.00 74 ALA A CA 5
ATOM 7803 C C . ALA A 1 74 ? 1.119 7.417 -10.170 1.00 0.00 74 ALA A C 5
ATOM 7804 O O . ALA A 1 74 ? 1.802 6.523 -9.712 1.00 0.00 74 ALA A O 5
ATOM 7811 N N . GLN A 1 75 ? 1.443 8.029 -11.284 1.00 0.00 75 GLN A N 5
ATOM 7812 C CA . GLN A 1 75 ? 2.678 7.648 -12.040 1.00 0.00 75 GLN A CA 5
ATOM 7813 C C . GLN A 1 75 ? 3.590 8.866 -12.153 1.00 0.00 75 GLN A C 5
ATOM 7814 O O . GLN A 1 75 ? 3.216 9.882 -12.703 1.00 0.00 75 GLN A O 5
ATOM 7828 N N . PHE A 1 76 ? 4.788 8.767 -11.633 1.00 0.00 76 PHE A N 5
ATOM 7829 C CA . PHE A 1 76 ? 5.752 9.911 -11.697 1.00 0.00 76 PHE A CA 5
ATOM 7830 C C . PHE A 1 76 ? 7.042 9.457 -12.380 1.00 0.00 76 PHE A C 5
ATOM 7831 O O . PHE A 1 76 ? 7.594 8.420 -12.069 1.00 0.00 76 PHE A O 5
ATOM 7848 N N . ASN A 1 77 ? 7.516 10.234 -13.315 1.00 0.00 77 ASN A N 5
ATOM 7849 C CA . ASN A 1 77 ? 8.766 9.882 -14.045 1.00 0.00 77 ASN A CA 5
ATOM 7850 C C . ASN A 1 77 ? 8.625 8.493 -14.676 1.00 0.00 77 ASN A C 5
ATOM 7851 O O . ASN A 1 77 ? 9.586 7.765 -14.826 1.00 0.00 77 ASN A O 5
ATOM 7862 N N . GLY A 1 78 ? 7.431 8.134 -15.067 1.00 0.00 78 GLY A N 5
ATOM 7863 C CA . GLY A 1 78 ? 7.218 6.806 -15.712 1.00 0.00 78 GLY A CA 5
ATOM 7864 C C . GLY A 1 78 ? 7.229 5.695 -14.660 1.00 0.00 78 GLY A C 5
ATOM 7865 O O . GLY A 1 78 ? 7.165 4.527 -14.988 1.00 0.00 78 GLY A O 5
ATOM 7869 N N . TYR A 1 79 ? 7.314 6.047 -13.399 1.00 0.00 79 TYR A N 5
ATOM 7870 C CA . TYR A 1 79 ? 7.334 5.013 -12.313 1.00 0.00 79 TYR A CA 5
ATOM 7871 C C . TYR A 1 79 ? 6.051 5.106 -11.484 1.00 0.00 79 TYR A C 5
ATOM 7872 O O . TYR A 1 79 ? 5.588 6.176 -11.144 1.00 0.00 79 TYR A O 5
ATOM 7890 N N . LEU A 1 80 ? 5.467 3.979 -11.177 1.00 0.00 80 LEU A N 5
ATOM 7891 C CA . LEU A 1 80 ? 4.200 3.969 -10.392 1.00 0.00 80 LEU A CA 5
ATOM 7892 C C . LEU A 1 80 ? 4.476 4.243 -8.914 1.00 0.00 80 LEU A C 5
ATOM 7893 O O . LEU A 1 80 ? 5.506 3.884 -8.380 1.00 0.00 80 LEU A O 5
ATOM 7909 N N . SER A 1 81 ? 3.543 4.873 -8.250 1.00 0.00 81 SER A N 5
ATOM 7910 C CA . SER A 1 81 ? 3.714 5.176 -6.802 1.00 0.00 81 SER A CA 5
ATOM 7911 C C . SER A 1 81 ? 2.336 5.350 -6.163 1.00 0.00 81 SER A C 5
ATOM 7912 O O . SER A 1 81 ? 1.376 5.697 -6.823 1.00 0.00 81 SER A O 5
ATOM 7920 N N . LEU A 1 82 ? 2.228 5.114 -4.881 1.00 0.00 82 LEU A N 5
ATOM 7921 C CA . LEU A 1 82 ? 0.908 5.262 -4.193 1.00 0.00 82 LEU A CA 5
ATOM 7922 C C . LEU A 1 82 ? 0.868 6.601 -3.461 1.00 0.00 82 LEU A C 5
ATOM 7923 O O . LEU A 1 82 ? 1.745 6.925 -2.684 1.00 0.00 82 LEU A O 5
ATOM 7939 N N . SER A 1 83 ? -0.153 7.378 -3.709 1.00 0.00 83 SER A N 5
ATOM 7940 C CA . SER A 1 83 ? -0.283 8.710 -3.044 1.00 0.00 83 SER A CA 5
ATOM 7941 C C . SER A 1 83 ? -1.370 8.637 -1.972 1.00 0.00 83 SER A C 5
ATOM 7942 O O . SER A 1 83 ? -2.502 8.282 -2.239 1.00 0.00 83 SER A O 5
ATOM 7950 N N . VAL A 1 84 ? -1.034 8.976 -0.755 1.00 0.00 84 VAL A N 5
ATOM 7951 C CA . VAL A 1 84 ? -2.040 8.933 0.347 1.00 0.00 84 VAL A CA 5
ATOM 7952 C C . VAL A 1 84 ? -2.619 10.335 0.545 1.00 0.00 84 VAL A C 5
ATOM 7953 O O . VAL A 1 84 ? -1.932 11.255 0.958 1.00 0.00 84 VAL A O 5
ATOM 7966 N N . GLY A 1 85 ? -3.880 10.501 0.231 1.00 0.00 85 GLY A N 5
ATOM 7967 C CA . GLY A 1 85 ? -4.536 11.837 0.364 1.00 0.00 85 GLY A CA 5
ATOM 7968 C C . GLY A 1 85 ? -5.149 12.005 1.756 1.00 0.00 85 GLY A C 5
ATOM 7969 O O . GLY A 1 85 ? -5.104 11.121 2.587 1.00 0.00 85 GLY A O 5
ATOM 7973 N N . ASP A 1 86 ? -5.726 13.150 2.004 1.00 0.00 86 ASP A N 5
ATOM 7974 C CA . ASP A 1 86 ? -6.353 13.416 3.330 1.00 0.00 86 ASP A CA 5
ATOM 7975 C C . ASP A 1 86 ? -7.633 12.591 3.486 1.00 0.00 86 ASP A C 5
ATOM 7976 O O . ASP A 1 86 ? -8.099 12.354 4.583 1.00 0.00 86 ASP A O 5
ATOM 7985 N N . SER A 1 87 ? -8.210 12.157 2.399 1.00 0.00 87 SER A N 5
ATOM 7986 C CA . SER A 1 87 ? -9.465 11.353 2.487 1.00 0.00 87 SER A CA 5
ATOM 7987 C C . SER A 1 87 ? -9.108 9.881 2.693 1.00 0.00 87 SER A C 5
ATOM 7988 O O . SER A 1 87 ? -9.967 9.045 2.890 1.00 0.00 87 SER A O 5
ATOM 7996 N N . SER A 1 88 ? -7.846 9.561 2.647 1.00 0.00 88 SER A N 5
ATOM 7997 C CA . SER A 1 88 ? -7.425 8.146 2.835 1.00 0.00 88 SER A CA 5
ATOM 7998 C C . SER A 1 88 ? -7.434 7.795 4.319 1.00 0.00 88 SER A C 5
ATOM 7999 O O . SER A 1 88 ? -7.528 8.656 5.170 1.00 0.00 88 SER A O 5
ATOM 8007 N N . ARG A 1 89 ? -7.331 6.527 4.630 1.00 0.00 89 ARG A N 5
ATOM 8008 C CA . ARG A 1 89 ? -7.325 6.092 6.063 1.00 0.00 89 ARG A CA 5
ATOM 8009 C C . ARG A 1 89 ? -6.164 5.130 6.296 1.00 0.00 89 ARG A C 5
ATOM 8010 O O . ARG A 1 89 ? -5.847 4.307 5.462 1.00 0.00 89 ARG A O 5
ATOM 8031 N N . ILE A 1 90 ? -5.527 5.236 7.435 1.00 0.00 90 ILE A N 5
ATOM 8032 C CA . ILE A 1 90 ? -4.373 4.342 7.759 1.00 0.00 90 ILE A CA 5
ATOM 8033 C C . ILE A 1 90 ? -4.661 3.600 9.062 1.00 0.00 90 ILE A C 5
ATOM 8034 O O . ILE A 1 90 ? -5.047 4.192 10.051 1.00 0.00 90 ILE A O 5
ATOM 8050 N N . GLU A 1 91 ? -4.476 2.304 9.065 1.00 0.00 91 GLU A N 5
ATOM 8051 C CA . GLU A 1 91 ? -4.734 1.493 10.295 1.00 0.00 91 GLU A CA 5
ATOM 8052 C C . GLU A 1 91 ? -3.480 0.694 10.650 1.00 0.00 91 GLU A C 5
ATOM 8053 O O . GLU A 1 91 ? -2.802 0.159 9.793 1.00 0.00 91 GLU A O 5
ATOM 8065 N N . SER A 1 92 ? -3.163 0.628 11.912 1.00 0.00 92 SER A N 5
ATOM 8066 C CA . SER A 1 92 ? -1.948 -0.114 12.352 1.00 0.00 92 SER A CA 5
ATOM 8067 C C . SER A 1 92 ? -2.159 -1.619 12.179 1.00 0.00 92 SER A C 5
ATOM 8068 O O . SER A 1 92 ? -3.265 -2.114 12.268 1.00 0.00 92 SER A O 5
ATOM 8076 N N . VAL A 1 93 ? -1.095 -2.347 11.935 1.00 0.00 93 VAL A N 5
ATOM 8077 C CA . VAL A 1 93 ? -1.204 -3.827 11.753 1.00 0.00 93 VAL A CA 5
ATOM 8078 C C . VAL A 1 93 ? -0.489 -4.537 12.908 1.00 0.00 93 VAL A C 5
ATOM 8079 O O . VAL A 1 93 ? 0.623 -4.205 13.269 1.00 0.00 93 VAL A O 5
ATOM 8092 N N . ASN A 1 94 ? -1.132 -5.515 13.480 1.00 0.00 94 ASN A N 5
ATOM 8093 C CA . ASN A 1 94 ? -0.526 -6.275 14.608 1.00 0.00 94 ASN A CA 5
ATOM 8094 C C . ASN A 1 94 ? 0.023 -5.316 15.668 1.00 0.00 94 ASN A C 5
ATOM 8095 O O . ASN A 1 94 ? -0.712 -4.563 16.278 1.00 0.00 94 ASN A O 5
ATOM 8106 N N . VAL A 1 95 ? 1.310 -5.366 15.911 1.00 0.00 95 VAL A N 5
ATOM 8107 C CA . VAL A 1 95 ? 1.929 -4.490 16.949 1.00 0.00 95 VAL A CA 5
ATOM 8108 C C . VAL A 1 95 ? 1.219 -4.708 18.291 1.00 0.00 95 VAL A C 5
ATOM 8109 O O . VAL A 1 95 ? 1.562 -4.110 19.290 1.00 0.00 95 VAL A O 5
ATOM 8122 N N . ASN A 1 96 ? 0.233 -5.565 18.320 1.00 0.00 96 ASN A N 5
ATOM 8123 C CA . ASN A 1 96 ? -0.504 -5.826 19.585 1.00 0.00 96 ASN A CA 5
ATOM 8124 C C . ASN A 1 96 ? 0.311 -6.756 20.485 1.00 0.00 96 ASN A C 5
ATOM 8125 O O . ASN A 1 96 ? 1.365 -7.234 20.116 1.00 0.00 96 ASN A O 5
ATOM 8136 N N . ILE A 1 97 ? -0.184 -7.016 21.669 1.00 0.00 97 ILE A N 5
ATOM 8137 C CA . ILE A 1 97 ? 0.531 -7.916 22.624 1.00 0.00 97 ILE A CA 5
ATOM 8138 C C . ILE A 1 97 ? -0.485 -8.876 23.261 1.00 0.00 97 ILE A C 5
ATOM 8139 O O . ILE A 1 97 ? -0.702 -8.859 24.458 1.00 0.00 97 ILE A O 5
ATOM 8155 N N . PRO A 1 98 ? -1.107 -9.708 22.454 1.00 0.00 98 PRO A N 5
ATOM 8156 C CA . PRO A 1 98 ? -2.132 -10.694 22.925 1.00 0.00 98 PRO A CA 5
ATOM 8157 C C . PRO A 1 98 ? -1.482 -11.886 23.616 1.00 0.00 98 PRO A C 5
ATOM 8158 O O . PRO A 1 98 ? -2.137 -12.765 24.134 1.00 0.00 98 PRO A O 5
ATOM 8169 N N . LEU A 1 99 ? -0.193 -11.932 23.590 1.00 0.00 99 LEU A N 5
ATOM 8170 C CA . LEU A 1 99 ? 0.526 -13.073 24.205 1.00 0.00 99 LEU A CA 5
ATOM 8171 C C . LEU A 1 99 ? -0.036 -13.394 25.604 1.00 0.00 99 LEU A C 5
ATOM 8172 O O . LEU A 1 99 ? -0.875 -14.253 25.739 1.00 0.00 99 LEU A O 5
ATOM 8188 N N . GLU A 1 100 ? 0.406 -12.724 26.649 1.00 0.00 100 GLU A N 5
ATOM 8189 C CA . GLU A 1 100 ? -0.140 -13.025 28.020 1.00 0.00 100 GLU A CA 5
ATOM 8190 C C . GLU A 1 100 ? -0.278 -14.539 28.226 1.00 0.00 100 GLU A C 5
ATOM 8191 O O . GLU A 1 100 ? -1.280 -15.138 27.881 1.00 0.00 100 GLU A O 5
ATOM 8203 N N . HIS A 1 101 ? 0.715 -15.155 28.799 1.00 0.00 101 HIS A N 5
ATOM 8204 C CA . HIS A 1 101 ? 0.658 -16.626 29.043 1.00 0.00 101 HIS A CA 5
ATOM 8205 C C . HIS A 1 101 ? -0.450 -16.940 30.051 1.00 0.00 101 HIS A C 5
ATOM 8206 O O . HIS A 1 101 ? -1.100 -17.965 29.977 1.00 0.00 101 HIS A O 5
ATOM 8220 N N . HIS A 1 102 ? -0.656 -16.073 31.002 1.00 0.00 102 HIS A N 5
ATOM 8221 C CA . HIS A 1 102 ? -1.705 -16.320 32.030 1.00 0.00 102 HIS A CA 5
ATOM 8222 C C . HIS A 1 102 ? -3.089 -16.329 31.383 1.00 0.00 102 HIS A C 5
ATOM 8223 O O . HIS A 1 102 ? -3.357 -15.597 30.450 1.00 0.00 102 HIS A O 5
ATOM 8237 N N . HIS A 1 103 ? -3.971 -17.161 31.879 1.00 0.00 103 HIS A N 5
ATOM 8238 C CA . HIS A 1 103 ? -5.353 -17.247 31.312 1.00 0.00 103 HIS A CA 5
ATOM 8239 C C . HIS A 1 103 ? -6.378 -17.194 32.443 1.00 0.00 103 HIS A C 5
ATOM 8240 O O . HIS A 1 103 ? -6.143 -17.676 33.535 1.00 0.00 103 HIS A O 5
ATOM 8254 N N . HIS A 1 104 ? -7.517 -16.616 32.185 1.00 0.00 104 HIS A N 5
ATOM 8255 C CA . HIS A 1 104 ? -8.574 -16.528 33.233 1.00 0.00 104 HIS A CA 5
ATOM 8256 C C . HIS A 1 104 ? -9.944 -16.444 32.556 1.00 0.00 104 HIS A C 5
ATOM 8257 O O . HIS A 1 104 ? -10.528 -15.386 32.433 1.00 0.00 104 HIS A O 5
ATOM 8271 N N . HIS A 1 105 ? -10.456 -17.561 32.118 1.00 0.00 105 HIS A N 5
ATOM 8272 C CA . HIS A 1 105 ? -11.787 -17.579 31.450 1.00 0.00 105 HIS A CA 5
ATOM 8273 C C . HIS A 1 105 ? -12.176 -19.032 31.172 1.00 0.00 105 HIS A C 5
ATOM 8274 O O . HIS A 1 105 ? -12.759 -19.351 30.154 1.00 0.00 105 HIS A O 5
ATOM 8288 N N . HIS A 1 106 ? -11.851 -19.915 32.082 1.00 0.00 106 HIS A N 5
ATOM 8289 C CA . HIS A 1 106 ? -12.190 -21.356 31.902 1.00 0.00 106 HIS A CA 5
ATOM 8290 C C . HIS A 1 106 ? -11.617 -21.866 30.578 1.00 0.00 106 HIS A C 5
ATOM 8291 O O . HIS A 1 106 ? -12.323 -21.807 29.586 1.00 0.00 106 HIS A O 5
ATOM 8306 N N . SER A 1 1 ? -11.348 0.369 -3.680 1.00 0.00 1 SER A N 6
ATOM 8307 C CA . SER A 1 1 ? -10.315 0.357 -2.607 1.00 0.00 1 SER A CA 6
ATOM 8308 C C . SER A 1 1 ? -10.157 -1.076 -2.091 1.00 0.00 1 SER A C 6
ATOM 8309 O O . SER A 1 1 ? -9.800 -1.307 -0.951 1.00 0.00 1 SER A O 6
ATOM 8319 N N . ASP A 1 2 ? -10.435 -2.035 -2.931 1.00 0.00 2 ASP A N 6
ATOM 8320 C CA . ASP A 1 2 ? -10.326 -3.465 -2.522 1.00 0.00 2 ASP A CA 6
ATOM 8321 C C . ASP A 1 2 ? -8.865 -3.834 -2.254 1.00 0.00 2 ASP A C 6
ATOM 8322 O O . ASP A 1 2 ? -7.948 -3.216 -2.759 1.00 0.00 2 ASP A O 6
ATOM 8331 N N . LEU A 1 3 ? -8.648 -4.837 -1.445 1.00 0.00 3 LEU A N 6
ATOM 8332 C CA . LEU A 1 3 ? -7.257 -5.252 -1.117 1.00 0.00 3 LEU A CA 6
ATOM 8333 C C . LEU A 1 3 ? -6.633 -5.984 -2.306 1.00 0.00 3 LEU A C 6
ATOM 8334 O O . LEU A 1 3 ? -7.158 -6.964 -2.796 1.00 0.00 3 LEU A O 6
ATOM 8350 N N . VAL A 1 4 ? -5.502 -5.512 -2.767 1.00 0.00 4 VAL A N 6
ATOM 8351 C CA . VAL A 1 4 ? -4.819 -6.167 -3.922 1.00 0.00 4 VAL A CA 6
ATOM 8352 C C . VAL A 1 4 ? -3.307 -6.180 -3.700 1.00 0.00 4 VAL A C 6
ATOM 8353 O O . VAL A 1 4 ? -2.784 -5.524 -2.819 1.00 0.00 4 VAL A O 6
ATOM 8366 N N . LYS A 1 5 ? -2.608 -6.936 -4.496 1.00 0.00 5 LYS A N 6
ATOM 8367 C CA . LYS A 1 5 ? -1.130 -7.029 -4.361 1.00 0.00 5 LYS A CA 6
ATOM 8368 C C . LYS A 1 5 ? -0.455 -5.799 -4.977 1.00 0.00 5 LYS A C 6
ATOM 8369 O O . LYS A 1 5 ? -1.004 -5.128 -5.830 1.00 0.00 5 LYS A O 6
ATOM 8388 N N . ILE A 1 6 ? 0.738 -5.506 -4.536 1.00 0.00 6 ILE A N 6
ATOM 8389 C CA . ILE A 1 6 ? 1.483 -4.331 -5.067 1.00 0.00 6 ILE A CA 6
ATOM 8390 C C . ILE A 1 6 ? 1.768 -4.526 -6.562 1.00 0.00 6 ILE A C 6
ATOM 8391 O O . ILE A 1 6 ? 1.637 -3.614 -7.355 1.00 0.00 6 ILE A O 6
ATOM 8407 N N . ARG A 1 7 ? 2.171 -5.704 -6.948 1.00 0.00 7 ARG A N 6
ATOM 8408 C CA . ARG A 1 7 ? 2.477 -5.956 -8.386 1.00 0.00 7 ARG A CA 6
ATOM 8409 C C . ARG A 1 7 ? 1.198 -5.834 -9.219 1.00 0.00 7 ARG A C 6
ATOM 8410 O O . ARG A 1 7 ? 1.242 -5.651 -10.420 1.00 0.00 7 ARG A O 6
ATOM 8431 N N . ASP A 1 8 ? 0.060 -5.934 -8.593 1.00 0.00 8 ASP A N 6
ATOM 8432 C CA . ASP A 1 8 ? -1.225 -5.821 -9.343 1.00 0.00 8 ASP A CA 6
ATOM 8433 C C . ASP A 1 8 ? -1.609 -4.343 -9.465 1.00 0.00 8 ASP A C 6
ATOM 8434 O O . ASP A 1 8 ? -2.609 -3.995 -10.064 1.00 0.00 8 ASP A O 6
ATOM 8443 N N . VAL A 1 9 ? -0.825 -3.474 -8.887 1.00 0.00 9 VAL A N 6
ATOM 8444 C CA . VAL A 1 9 ? -1.143 -2.019 -8.944 1.00 0.00 9 VAL A CA 6
ATOM 8445 C C . VAL A 1 9 ? -1.021 -1.502 -10.377 1.00 0.00 9 VAL A C 6
ATOM 8446 O O . VAL A 1 9 ? -0.056 -1.763 -11.070 1.00 0.00 9 VAL A O 6
ATOM 8459 N N . SER A 1 10 ? -2.000 -0.762 -10.820 1.00 0.00 10 SER A N 6
ATOM 8460 C CA . SER A 1 10 ? -1.966 -0.212 -12.201 1.00 0.00 10 SER A CA 6
ATOM 8461 C C . SER A 1 10 ? -2.857 1.029 -12.280 1.00 0.00 10 SER A C 6
ATOM 8462 O O . SER A 1 10 ? -3.627 1.318 -11.387 1.00 0.00 10 SER A O 6
ATOM 8470 N N . LEU A 1 11 ? -2.752 1.762 -13.352 1.00 0.00 11 LEU A N 6
ATOM 8471 C CA . LEU A 1 11 ? -3.584 2.988 -13.521 1.00 0.00 11 LEU A CA 6
ATOM 8472 C C . LEU A 1 11 ? -5.063 2.596 -13.548 1.00 0.00 11 LEU A C 6
ATOM 8473 O O . LEU A 1 11 ? -5.915 3.296 -13.035 1.00 0.00 11 LEU A O 6
ATOM 8489 N N . SER A 1 12 ? -5.372 1.485 -14.151 1.00 0.00 12 SER A N 6
ATOM 8490 C CA . SER A 1 12 ? -6.792 1.045 -14.220 1.00 0.00 12 SER A CA 6
ATOM 8491 C C . SER A 1 12 ? -7.370 0.957 -12.806 1.00 0.00 12 SER A C 6
ATOM 8492 O O . SER A 1 12 ? -8.571 0.987 -12.616 1.00 0.00 12 SER A O 6
ATOM 8500 N N . THR A 1 13 ? -6.522 0.847 -11.814 1.00 0.00 13 THR A N 6
ATOM 8501 C CA . THR A 1 13 ? -7.002 0.757 -10.401 1.00 0.00 13 THR A CA 6
ATOM 8502 C C . THR A 1 13 ? -6.557 2.014 -9.640 1.00 0.00 13 THR A C 6
ATOM 8503 O O . THR A 1 13 ? -5.579 1.991 -8.919 1.00 0.00 13 THR A O 6
ATOM 8514 N N . PRO A 1 14 ? -7.264 3.114 -9.811 1.00 0.00 14 PRO A N 6
ATOM 8515 C CA . PRO A 1 14 ? -6.922 4.403 -9.137 1.00 0.00 14 PRO A CA 6
ATOM 8516 C C . PRO A 1 14 ? -7.175 4.347 -7.628 1.00 0.00 14 PRO A C 6
ATOM 8517 O O . PRO A 1 14 ? -6.637 5.132 -6.874 1.00 0.00 14 PRO A O 6
ATOM 8528 N N . TYR A 1 15 ? -7.996 3.426 -7.188 1.00 0.00 15 TYR A N 6
ATOM 8529 C CA . TYR A 1 15 ? -8.301 3.311 -5.729 1.00 0.00 15 TYR A CA 6
ATOM 8530 C C . TYR A 1 15 ? -8.075 1.873 -5.272 1.00 0.00 15 TYR A C 6
ATOM 8531 O O . TYR A 1 15 ? -8.855 0.982 -5.563 1.00 0.00 15 TYR A O 6
ATOM 8549 N N . VAL A 1 16 ? -7.008 1.642 -4.550 1.00 0.00 16 VAL A N 6
ATOM 8550 C CA . VAL A 1 16 ? -6.706 0.261 -4.060 1.00 0.00 16 VAL A CA 6
ATOM 8551 C C . VAL A 1 16 ? -6.193 0.314 -2.623 1.00 0.00 16 VAL A C 6
ATOM 8552 O O . VAL A 1 16 ? -5.776 1.346 -2.135 1.00 0.00 16 VAL A O 6
ATOM 8565 N N . SER A 1 17 ? -6.214 -0.808 -1.946 1.00 0.00 17 SER A N 6
ATOM 8566 C CA . SER A 1 17 ? -5.722 -0.868 -0.535 1.00 0.00 17 SER A CA 6
ATOM 8567 C C . SER A 1 17 ? -4.539 -1.831 -0.461 1.00 0.00 17 SER A C 6
ATOM 8568 O O . SER A 1 17 ? -4.569 -2.908 -1.033 1.00 0.00 17 SER A O 6
ATOM 8576 N N . VAL A 1 18 ? -3.493 -1.455 0.239 1.00 0.00 18 VAL A N 6
ATOM 8577 C CA . VAL A 1 18 ? -2.293 -2.343 0.357 1.00 0.00 18 VAL A CA 6
ATOM 8578 C C . VAL A 1 18 ? -1.840 -2.420 1.811 1.00 0.00 18 VAL A C 6
ATOM 8579 O O . VAL A 1 18 ? -2.199 -1.603 2.638 1.00 0.00 18 VAL A O 6
ATOM 8592 N N . ILE A 1 19 ? -1.049 -3.413 2.128 1.00 0.00 19 ILE A N 6
ATOM 8593 C CA . ILE A 1 19 ? -0.556 -3.577 3.525 1.00 0.00 19 ILE A CA 6
ATOM 8594 C C . ILE A 1 19 ? 0.929 -3.929 3.504 1.00 0.00 19 ILE A C 6
ATOM 8595 O O . ILE A 1 19 ? 1.392 -4.666 2.654 1.00 0.00 19 ILE A O 6
ATOM 8611 N N . GLY A 1 20 ? 1.685 -3.416 4.437 1.00 0.00 20 GLY A N 6
ATOM 8612 C CA . GLY A 1 20 ? 3.135 -3.741 4.462 1.00 0.00 20 GLY A CA 6
ATOM 8613 C C . GLY A 1 20 ? 3.863 -2.811 5.425 1.00 0.00 20 GLY A C 6
ATOM 8614 O O . GLY A 1 20 ? 3.255 -2.112 6.215 1.00 0.00 20 GLY A O 6
ATOM 8618 N N . LYS A 1 21 ? 5.172 -2.798 5.361 1.00 0.00 21 LYS A N 6
ATOM 8619 C CA . LYS A 1 21 ? 5.970 -1.921 6.269 1.00 0.00 21 LYS A CA 6
ATOM 8620 C C . LYS A 1 21 ? 6.613 -0.806 5.458 1.00 0.00 21 LYS A C 6
ATOM 8621 O O . LYS A 1 21 ? 7.166 -1.033 4.400 1.00 0.00 21 LYS A O 6
ATOM 8640 N N . ILE A 1 22 ? 6.522 0.405 5.947 1.00 0.00 22 ILE A N 6
ATOM 8641 C CA . ILE A 1 22 ? 7.102 1.570 5.221 1.00 0.00 22 ILE A CA 6
ATOM 8642 C C . ILE A 1 22 ? 8.418 1.982 5.873 1.00 0.00 22 ILE A C 6
ATOM 8643 O O . ILE A 1 22 ? 8.509 2.123 7.083 1.00 0.00 22 ILE A O 6
ATOM 8659 N N . THR A 1 23 ? 9.436 2.182 5.073 1.00 0.00 23 THR A N 6
ATOM 8660 C CA . THR A 1 23 ? 10.764 2.594 5.615 1.00 0.00 23 THR A CA 6
ATOM 8661 C C . THR A 1 23 ? 11.418 3.609 4.677 1.00 0.00 23 THR A C 6
ATOM 8662 O O . THR A 1 23 ? 11.099 3.696 3.505 1.00 0.00 23 THR A O 6
ATOM 8673 N N . GLY A 1 24 ? 12.336 4.378 5.196 1.00 0.00 24 GLY A N 6
ATOM 8674 C CA . GLY A 1 24 ? 13.031 5.400 4.362 1.00 0.00 24 GLY A CA 6
ATOM 8675 C C . GLY A 1 24 ? 12.172 6.667 4.286 1.00 0.00 24 GLY A C 6
ATOM 8676 O O . GLY A 1 24 ? 11.862 7.156 3.217 1.00 0.00 24 GLY A O 6
ATOM 8680 N N . ILE A 1 25 ? 11.780 7.194 5.413 1.00 0.00 25 ILE A N 6
ATOM 8681 C CA . ILE A 1 25 ? 10.934 8.421 5.408 1.00 0.00 25 ILE A CA 6
ATOM 8682 C C . ILE A 1 25 ? 11.807 9.646 5.140 1.00 0.00 25 ILE A C 6
ATOM 8683 O O . ILE A 1 25 ? 12.775 9.900 5.831 1.00 0.00 25 ILE A O 6
ATOM 8699 N N . HIS A 1 26 ? 11.450 10.414 4.143 1.00 0.00 26 HIS A N 6
ATOM 8700 C CA . HIS A 1 26 ? 12.221 11.645 3.801 1.00 0.00 26 HIS A CA 6
ATOM 8701 C C . HIS A 1 26 ? 11.265 12.834 3.749 1.00 0.00 26 HIS A C 6
ATOM 8702 O O . HIS A 1 26 ? 10.277 12.827 3.039 1.00 0.00 26 HIS A O 6
ATOM 8716 N N . LYS A 1 27 ? 11.552 13.851 4.516 1.00 0.00 27 LYS A N 6
ATOM 8717 C CA . LYS A 1 27 ? 10.668 15.046 4.548 1.00 0.00 27 LYS A CA 6
ATOM 8718 C C . LYS A 1 27 ? 11.008 15.979 3.390 1.00 0.00 27 LYS A C 6
ATOM 8719 O O . LYS A 1 27 ? 12.147 16.352 3.184 1.00 0.00 27 LYS A O 6
ATOM 8738 N N . LYS A 1 28 ? 10.017 16.365 2.632 1.00 0.00 28 LYS A N 6
ATOM 8739 C CA . LYS A 1 28 ? 10.248 17.281 1.481 1.00 0.00 28 LYS A CA 6
ATOM 8740 C C . LYS A 1 28 ? 9.089 18.267 1.387 1.00 0.00 28 LYS A C 6
ATOM 8741 O O . LYS A 1 28 ? 8.017 18.029 1.908 1.00 0.00 28 LYS A O 6
ATOM 8760 N N . GLU A 1 29 ? 9.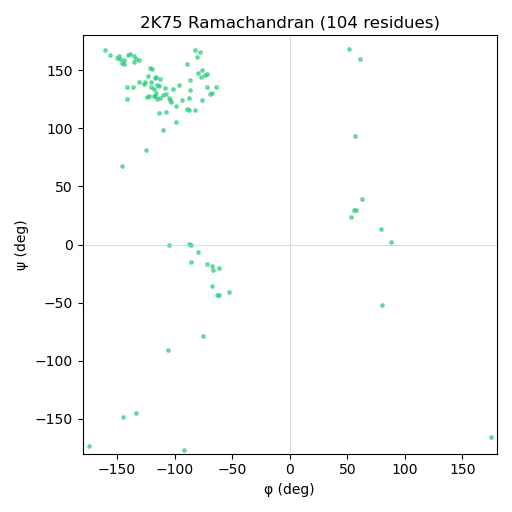302 19.378 0.728 1.00 0.00 29 GLU A N 6
ATOM 8761 C CA . GLU A 1 29 ? 8.225 20.405 0.584 1.00 0.00 29 GLU A CA 6
ATOM 8762 C C . GLU A 1 29 ? 7.865 20.569 -0.889 1.00 0.00 29 GLU A C 6
ATOM 8763 O O . GLU A 1 29 ? 8.719 20.551 -1.755 1.00 0.00 29 GLU A O 6
ATOM 8775 N N . TYR A 1 30 ? 6.595 20.727 -1.181 1.00 0.00 30 TYR A N 6
ATOM 8776 C CA . TYR A 1 30 ? 6.161 20.887 -2.598 1.00 0.00 30 TYR A CA 6
ATOM 8777 C C . TYR A 1 30 ? 5.107 21.993 -2.688 1.00 0.00 30 TYR A C 6
ATOM 8778 O O . TYR A 1 30 ? 4.469 22.342 -1.713 1.00 0.00 30 TYR A O 6
ATOM 8796 N N . GLU A 1 31 ? 4.932 22.554 -3.856 1.00 0.00 31 GLU A N 6
ATOM 8797 C CA . GLU A 1 31 ? 3.934 23.651 -4.036 1.00 0.00 31 GLU A CA 6
ATOM 8798 C C . GLU A 1 31 ? 2.569 23.072 -4.415 1.00 0.00 31 GLU A C 6
ATOM 8799 O O . GLU A 1 31 ? 2.319 22.718 -5.551 1.00 0.00 31 GLU A O 6
ATOM 8811 N N . SER A 1 32 ? 1.681 22.979 -3.459 1.00 0.00 32 SER A N 6
ATOM 8812 C CA . SER A 1 32 ? 0.324 22.427 -3.731 1.00 0.00 32 SER A CA 6
ATOM 8813 C C . SER A 1 32 ? -0.580 23.516 -4.308 1.00 0.00 32 SER A C 6
ATOM 8814 O O . SER A 1 32 ? -0.124 24.431 -4.962 1.00 0.00 32 SER A O 6
ATOM 8822 N N . ASP A 1 33 ? -1.864 23.411 -4.070 1.00 0.00 33 ASP A N 6
ATOM 8823 C CA . ASP A 1 33 ? -2.822 24.423 -4.609 1.00 0.00 33 ASP A CA 6
ATOM 8824 C C . ASP A 1 33 ? -2.416 25.830 -4.157 1.00 0.00 33 ASP A C 6
ATOM 8825 O O . ASP A 1 33 ? -2.998 26.407 -3.255 1.00 0.00 33 ASP A O 6
ATOM 8834 N N . GLY A 1 34 ? -1.417 26.383 -4.790 1.00 0.00 34 GLY A N 6
ATOM 8835 C CA . GLY A 1 34 ? -0.947 27.747 -4.430 1.00 0.00 34 GLY A CA 6
ATOM 8836 C C . GLY A 1 34 ? -0.539 27.765 -2.961 1.00 0.00 34 GLY A C 6
ATOM 8837 O O . GLY A 1 34 ? -0.528 28.799 -2.322 1.00 0.00 34 GLY A O 6
ATOM 8841 N N . THR A 1 35 ? -0.205 26.626 -2.414 1.00 0.00 35 THR A N 6
ATOM 8842 C CA . THR A 1 35 ? 0.200 26.582 -0.977 1.00 0.00 35 THR A CA 6
ATOM 8843 C C . THR A 1 35 ? 1.273 25.514 -0.777 1.00 0.00 35 THR A C 6
ATOM 8844 O O . THR A 1 35 ? 1.156 24.403 -1.256 1.00 0.00 35 THR A O 6
ATOM 8855 N N . THR A 1 36 ? 2.322 25.842 -0.074 1.00 0.00 36 THR A N 6
ATOM 8856 C CA . THR A 1 36 ? 3.407 24.849 0.156 1.00 0.00 36 THR A CA 6
ATOM 8857 C C . THR A 1 36 ? 3.004 23.892 1.278 1.00 0.00 36 THR A C 6
ATOM 8858 O O . THR A 1 36 ? 2.577 24.309 2.338 1.00 0.00 36 THR A O 6
ATOM 8869 N N . LYS A 1 37 ? 3.136 22.605 1.051 1.00 0.00 37 LYS A N 6
ATOM 8870 C CA . LYS A 1 37 ? 2.759 21.602 2.096 1.00 0.00 37 LYS A CA 6
ATOM 8871 C C . LYS A 1 37 ? 3.860 20.548 2.236 1.00 0.00 37 LYS A C 6
ATOM 8872 O O . LYS A 1 37 ? 4.554 20.216 1.293 1.00 0.00 37 LYS A O 6
ATOM 8891 N N . SER A 1 38 ? 4.029 20.032 3.425 1.00 0.00 38 SER A N 6
ATOM 8892 C CA . SER A 1 38 ? 5.083 19.008 3.669 1.00 0.00 38 SER A CA 6
ATOM 8893 C C . SER A 1 38 ? 4.633 17.642 3.149 1.00 0.00 38 SER A C 6
ATOM 8894 O O . SER A 1 38 ? 3.471 17.286 3.218 1.00 0.00 38 SER A O 6
ATOM 8902 N N . VAL A 1 39 ? 5.555 16.865 2.638 1.00 0.00 39 VAL A N 6
ATOM 8903 C CA . VAL A 1 39 ? 5.208 15.510 2.120 1.00 0.00 39 VAL A CA 6
ATOM 8904 C C . VAL A 1 39 ? 6.312 14.519 2.496 1.00 0.00 39 VAL A C 6
ATOM 8905 O O . VAL A 1 39 ? 7.487 14.821 2.412 1.00 0.00 39 VAL A O 6
ATOM 8918 N N . TYR A 1 40 ? 5.938 13.334 2.920 1.00 0.00 40 TYR A N 6
ATOM 8919 C CA . TYR A 1 40 ? 6.952 12.308 3.312 1.00 0.00 40 TYR A CA 6
ATOM 8920 C C . TYR A 1 40 ? 7.020 11.229 2.234 1.00 0.00 40 TYR A C 6
ATOM 8921 O O . TYR A 1 40 ? 6.009 10.718 1.792 1.00 0.00 40 TYR A O 6
ATOM 8939 N N . GLN A 1 41 ? 8.209 10.879 1.808 1.00 0.00 41 GLN A N 6
ATOM 8940 C CA . GLN A 1 41 ? 8.369 9.831 0.751 1.00 0.00 41 GLN A CA 6
ATOM 8941 C C . GLN A 1 41 ? 9.156 8.653 1.311 1.00 0.00 41 GLN A C 6
ATOM 8942 O O . GLN A 1 41 ? 9.940 8.796 2.227 1.00 0.00 41 GLN A O 6
ATOM 8956 N N . GLY A 1 42 ? 8.949 7.484 0.768 1.00 0.00 42 GLY A N 6
ATOM 8957 C CA . GLY A 1 42 ? 9.685 6.294 1.272 1.00 0.00 42 GLY A CA 6
ATOM 8958 C C . GLY A 1 42 ? 9.359 5.074 0.412 1.00 0.00 42 GLY A C 6
ATOM 8959 O O . GLY A 1 42 ? 8.961 5.193 -0.733 1.00 0.00 42 GLY A O 6
ATOM 8963 N N . TYR A 1 43 ? 9.533 3.897 0.956 1.00 0.00 43 TYR A N 6
ATOM 8964 C CA . TYR A 1 43 ? 9.246 2.648 0.191 1.00 0.00 43 TYR A CA 6
ATOM 8965 C C . TYR A 1 43 ? 8.484 1.670 1.075 1.00 0.00 43 TYR A C 6
ATOM 8966 O O . TYR A 1 43 ? 8.694 1.606 2.272 1.00 0.00 43 TYR A O 6
ATOM 8984 N N . ILE A 1 44 ? 7.608 0.893 0.489 1.00 0.00 44 ILE A N 6
ATOM 8985 C CA . ILE A 1 44 ? 6.824 -0.104 1.273 1.00 0.00 44 ILE A CA 6
ATOM 8986 C C . ILE A 1 44 ? 7.082 -1.491 0.699 1.00 0.00 44 ILE A C 6
ATOM 8987 O O . ILE A 1 44 ? 7.234 -1.651 -0.494 1.00 0.00 44 ILE A O 6
ATOM 9003 N N . GLU A 1 45 ? 7.149 -2.493 1.542 1.00 0.00 45 GLU A N 6
ATOM 9004 C CA . GLU A 1 45 ? 7.411 -3.881 1.049 1.00 0.00 45 GLU A CA 6
ATOM 9005 C C . GLU A 1 45 ? 6.441 -4.860 1.704 1.00 0.00 45 GLU A C 6
ATOM 9006 O O . GLU A 1 45 ? 5.962 -4.646 2.808 1.00 0.00 45 GLU A O 6
ATOM 9018 N N . ASP A 1 46 ? 6.152 -5.944 1.025 1.00 0.00 46 ASP A N 6
ATOM 9019 C CA . ASP A 1 46 ? 5.218 -6.967 1.578 1.00 0.00 46 ASP A CA 6
ATOM 9020 C C . ASP A 1 46 ? 5.629 -8.360 1.090 1.00 0.00 46 ASP A C 6
ATOM 9021 O O . ASP A 1 46 ? 6.765 -8.599 0.728 1.00 0.00 46 ASP A O 6
ATOM 9030 N N . ASP A 1 47 ? 4.705 -9.283 1.085 1.00 0.00 47 ASP A N 6
ATOM 9031 C CA . ASP A 1 47 ? 5.015 -10.668 0.630 1.00 0.00 47 ASP A CA 6
ATOM 9032 C C . ASP A 1 47 ? 5.002 -10.729 -0.901 1.00 0.00 47 ASP A C 6
ATOM 9033 O O . ASP A 1 47 ? 5.350 -11.732 -1.495 1.00 0.00 47 ASP A O 6
ATOM 9042 N N . THR A 1 48 ? 4.600 -9.663 -1.545 1.00 0.00 48 THR A N 6
ATOM 9043 C CA . THR A 1 48 ? 4.558 -9.650 -3.041 1.00 0.00 48 THR A CA 6
ATOM 9044 C C . THR A 1 48 ? 5.780 -8.908 -3.582 1.00 0.00 48 THR A C 6
ATOM 9045 O O . THR A 1 48 ? 6.661 -9.493 -4.182 1.00 0.00 48 THR A O 6
ATOM 9056 N N . ALA A 1 49 ? 5.842 -7.619 -3.377 1.00 0.00 49 ALA A N 6
ATOM 9057 C CA . ALA A 1 49 ? 7.008 -6.840 -3.886 1.00 0.00 49 ALA A CA 6
ATOM 9058 C C . ALA A 1 49 ? 7.123 -5.518 -3.128 1.00 0.00 49 ALA A C 6
ATOM 9059 O O . ALA A 1 49 ? 6.778 -5.424 -1.965 1.00 0.00 49 ALA A O 6
ATOM 9066 N N . ARG A 1 50 ? 7.609 -4.486 -3.777 1.00 0.00 50 ARG A N 6
ATOM 9067 C CA . ARG A 1 50 ? 7.750 -3.167 -3.088 1.00 0.00 50 ARG A CA 6
ATOM 9068 C C . ARG A 1 50 ? 7.473 -2.022 -4.067 1.00 0.00 50 ARG A C 6
ATOM 9069 O O . ARG A 1 50 ? 7.676 -2.144 -5.259 1.00 0.00 50 ARG A O 6
ATOM 9090 N N . ILE A 1 51 ? 7.018 -0.900 -3.567 1.00 0.00 51 ILE A N 6
ATOM 9091 C CA . ILE A 1 51 ? 6.737 0.264 -4.460 1.00 0.00 51 ILE A CA 6
ATOM 9092 C C . ILE A 1 51 ? 6.933 1.580 -3.694 1.00 0.00 51 ILE A C 6
ATOM 9093 O O . ILE A 1 51 ? 6.707 1.661 -2.500 1.00 0.00 51 ILE A O 6
ATOM 9109 N N . ARG A 1 52 ? 7.358 2.610 -4.381 1.00 0.00 52 ARG A N 6
ATOM 9110 C CA . ARG A 1 52 ? 7.577 3.929 -3.720 1.00 0.00 52 ARG A CA 6
ATOM 9111 C C . ARG A 1 52 ? 6.231 4.592 -3.424 1.00 0.00 52 ARG A C 6
ATOM 9112 O O . ARG A 1 52 ? 5.323 4.572 -4.234 1.00 0.00 52 ARG A O 6
ATOM 9133 N N . ILE A 1 53 ? 6.096 5.187 -2.262 1.00 0.00 53 ILE A N 6
ATOM 9134 C CA . ILE A 1 53 ? 4.814 5.861 -1.895 1.00 0.00 53 ILE A CA 6
ATOM 9135 C C . ILE A 1 53 ? 5.098 7.240 -1.307 1.00 0.00 53 ILE A C 6
ATOM 9136 O O . ILE A 1 53 ? 6.214 7.558 -0.925 1.00 0.00 53 ILE A O 6
ATOM 9152 N N . SER A 1 54 ? 4.089 8.068 -1.229 1.00 0.00 54 SER A N 6
ATOM 9153 C CA . SER A 1 54 ? 4.268 9.434 -0.665 1.00 0.00 54 SER A CA 6
ATOM 9154 C C . SER A 1 54 ? 3.036 9.806 0.157 1.00 0.00 54 SER A C 6
ATOM 9155 O O . SER A 1 54 ? 1.916 9.509 -0.215 1.00 0.00 54 SER A O 6
ATOM 9163 N N . SER A 1 55 ? 3.240 10.458 1.277 1.00 0.00 55 SER A N 6
ATOM 9164 C CA . SER A 1 55 ? 2.098 10.867 2.152 1.00 0.00 55 SER A CA 6
ATOM 9165 C C . SER A 1 55 ? 2.021 12.391 2.211 1.00 0.00 55 SER A C 6
ATOM 9166 O O . SER A 1 55 ? 3.005 13.068 2.445 1.00 0.00 55 SER A O 6
ATOM 9174 N N . PHE A 1 56 ? 0.854 12.936 1.975 1.00 0.00 56 PHE A N 6
ATOM 9175 C CA . PHE A 1 56 ? 0.690 14.420 1.986 1.00 0.00 56 PHE A CA 6
ATOM 9176 C C . PHE A 1 56 ? 0.145 14.897 3.333 1.00 0.00 56 PHE A C 6
ATOM 9177 O O . PHE A 1 56 ? -0.945 14.544 3.740 1.00 0.00 56 PHE A O 6
ATOM 9194 N N . GLY A 1 57 ? 0.895 15.724 4.013 1.00 0.00 57 GLY A N 6
ATOM 9195 C CA . GLY A 1 57 ? 0.434 16.264 5.325 1.00 0.00 57 GLY A CA 6
ATOM 9196 C C . GLY A 1 57 ? 0.541 15.195 6.414 1.00 0.00 57 GLY A C 6
ATOM 9197 O O . GLY A 1 57 ? 1.020 15.449 7.502 1.00 0.00 57 GLY A O 6
ATOM 9201 N N . LYS A 1 58 ? 0.078 14.009 6.139 1.00 0.00 58 LYS A N 6
ATOM 9202 C CA . LYS A 1 58 ? 0.127 12.931 7.165 1.00 0.00 58 LYS A CA 6
ATOM 9203 C C . LYS A 1 58 ? 1.558 12.419 7.340 1.00 0.00 58 LYS A C 6
ATOM 9204 O O . LYS A 1 58 ? 2.269 12.174 6.384 1.00 0.00 58 LYS A O 6
ATOM 9223 N N . GLN A 1 59 ? 1.982 12.255 8.567 1.00 0.00 59 GLN A N 6
ATOM 9224 C CA . GLN A 1 59 ? 3.361 11.756 8.834 1.00 0.00 59 GLN A CA 6
ATOM 9225 C C . GLN A 1 59 ? 3.354 10.232 8.954 1.00 0.00 59 GLN A C 6
ATOM 9226 O O . GLN A 1 59 ? 2.363 9.627 9.316 1.00 0.00 59 GLN A O 6
ATOM 9240 N N . LEU A 1 60 ? 4.468 9.612 8.655 1.00 0.00 60 LEU A N 6
ATOM 9241 C CA . LEU A 1 60 ? 4.567 8.123 8.741 1.00 0.00 60 LEU A CA 6
ATOM 9242 C C . LEU A 1 60 ? 5.845 7.736 9.475 1.00 0.00 60 LEU A C 6
ATOM 9243 O O . LEU A 1 60 ? 6.788 8.501 9.555 1.00 0.00 60 LEU A O 6
ATOM 9259 N N . GLN A 1 61 ? 5.876 6.549 10.024 1.00 0.00 61 GLN A N 6
ATOM 9260 C CA . GLN A 1 61 ? 7.078 6.087 10.776 1.00 0.00 61 GLN A CA 6
ATOM 9261 C C . GLN A 1 61 ? 7.891 5.110 9.931 1.00 0.00 61 GLN A C 6
ATOM 9262 O O . GLN A 1 61 ? 7.398 4.492 9.006 1.00 0.00 61 GLN A O 6
ATOM 9276 N N . ASP A 1 62 ? 9.151 4.990 10.245 1.00 0.00 62 ASP A N 6
ATOM 9277 C CA . ASP A 1 62 ? 10.047 4.087 9.479 1.00 0.00 62 ASP A CA 6
ATOM 9278 C C . ASP A 1 62 ? 9.818 2.621 9.860 1.00 0.00 62 ASP A C 6
ATOM 9279 O O . ASP A 1 62 ? 9.449 2.301 10.974 1.00 0.00 62 ASP A O 6
ATOM 9288 N N . SER A 1 63 ? 10.051 1.732 8.921 1.00 0.00 63 SER A N 6
ATOM 9289 C CA . SER A 1 63 ? 9.873 0.269 9.167 1.00 0.00 63 SER A CA 6
ATOM 9290 C C . SER A 1 63 ? 8.635 0.029 10.033 1.00 0.00 63 SER A C 6
ATOM 9291 O O . SER A 1 63 ? 8.615 -0.846 10.880 1.00 0.00 63 SER A O 6
ATOM 9299 N N . ASP A 1 64 ? 7.602 0.804 9.827 1.00 0.00 64 ASP A N 6
ATOM 9300 C CA . ASP A 1 64 ? 6.354 0.633 10.638 1.00 0.00 64 ASP A CA 6
ATOM 9301 C C . ASP A 1 64 ? 5.318 -0.177 9.856 1.00 0.00 64 ASP A C 6
ATOM 9302 O O . ASP A 1 64 ? 5.018 0.113 8.713 1.00 0.00 64 ASP A O 6
ATOM 9311 N N . VAL A 1 65 ? 4.768 -1.192 10.473 1.00 0.00 65 VAL A N 6
ATOM 9312 C CA . VAL A 1 65 ? 3.747 -2.028 9.783 1.00 0.00 65 VAL A CA 6
ATOM 9313 C C . VAL A 1 65 ? 2.403 -1.305 9.812 1.00 0.00 65 VAL A C 6
ATOM 9314 O O . VAL A 1 65 ? 1.808 -1.116 10.858 1.00 0.00 65 VAL A O 6
ATOM 9327 N N . VAL A 1 66 ? 1.922 -0.888 8.668 1.00 0.00 66 VAL A N 6
ATOM 9328 C CA . VAL A 1 66 ? 0.620 -0.162 8.616 1.00 0.00 66 VAL A CA 6
ATOM 9329 C C . VAL A 1 66 ? -0.184 -0.611 7.399 1.00 0.00 66 VAL A C 6
ATOM 9330 O O . VAL A 1 66 ? 0.336 -1.229 6.481 1.00 0.00 66 VAL A O 6
ATOM 9343 N N . ARG A 1 67 ? -1.456 -0.297 7.389 1.00 0.00 67 ARG A N 6
ATOM 9344 C CA . ARG A 1 67 ? -2.335 -0.677 6.247 1.00 0.00 67 ARG A CA 6
ATOM 9345 C C . ARG A 1 67 ? -2.897 0.596 5.616 1.00 0.00 67 ARG A C 6
ATOM 9346 O O . ARG A 1 67 ? -3.419 1.461 6.297 1.00 0.00 67 ARG A O 6
ATOM 9367 N N . ILE A 1 68 ? -2.792 0.717 4.319 1.00 0.00 68 ILE A N 6
ATOM 9368 C CA . ILE A 1 68 ? -3.307 1.931 3.623 1.00 0.00 68 ILE A CA 6
ATOM 9369 C C . ILE A 1 68 ? -4.596 1.578 2.887 1.00 0.00 68 ILE A C 6
ATOM 9370 O O . ILE A 1 68 ? -4.634 0.668 2.081 1.00 0.00 68 ILE A O 6
ATOM 9386 N N . ASP A 1 69 ? -5.654 2.302 3.163 1.00 0.00 69 ASP A N 6
ATOM 9387 C CA . ASP A 1 69 ? -6.965 2.039 2.498 1.00 0.00 69 ASP A CA 6
ATOM 9388 C C . ASP A 1 69 ? -7.348 3.232 1.624 1.00 0.00 69 ASP A C 6
ATOM 9389 O O . ASP A 1 69 ? -7.117 4.378 1.974 1.00 0.00 69 ASP A O 6
ATOM 9398 N N . ASN A 1 70 ? -7.936 2.956 0.488 1.00 0.00 70 ASN A N 6
ATOM 9399 C CA . ASN A 1 70 ? -8.347 4.038 -0.451 1.00 0.00 70 ASN A CA 6
ATOM 9400 C C . ASN A 1 70 ? -7.101 4.774 -0.952 1.00 0.00 70 ASN A C 6
ATOM 9401 O O . ASN A 1 70 ? -7.087 5.982 -1.091 1.00 0.00 70 ASN A O 6
ATOM 9412 N N . ALA A 1 71 ? -6.056 4.040 -1.232 1.00 0.00 71 ALA A N 6
ATOM 9413 C CA . ALA A 1 71 ? -4.801 4.668 -1.731 1.00 0.00 71 ALA A CA 6
ATOM 9414 C C . ALA A 1 71 ? -5.001 5.158 -3.165 1.00 0.00 71 ALA A C 6
ATOM 9415 O O . ALA A 1 71 ? -5.730 4.563 -3.942 1.00 0.00 71 ALA A O 6
ATOM 9422 N N . ARG A 1 72 ? -4.349 6.239 -3.520 1.00 0.00 72 ARG A N 6
ATOM 9423 C CA . ARG A 1 72 ? -4.480 6.793 -4.898 1.00 0.00 72 ARG A CA 6
ATOM 9424 C C . ARG A 1 72 ? -3.249 6.409 -5.721 1.00 0.00 72 ARG A C 6
ATOM 9425 O O . ARG A 1 72 ? -2.127 6.715 -5.369 1.00 0.00 72 ARG A O 6
ATOM 9446 N N . VAL A 1 73 ? -3.460 5.724 -6.812 1.00 0.00 73 VAL A N 6
ATOM 9447 C CA . VAL A 1 73 ? -2.323 5.287 -7.670 1.00 0.00 73 VAL A CA 6
ATOM 9448 C C . VAL A 1 73 ? -1.935 6.399 -8.644 1.00 0.00 73 VAL A C 6
ATOM 9449 O O . VAL A 1 73 ? -2.776 7.010 -9.277 1.00 0.00 73 VAL A O 6
ATOM 9462 N N . ALA A 1 74 ? -0.661 6.662 -8.771 1.00 0.00 74 ALA A N 6
ATOM 9463 C CA . ALA A 1 74 ? -0.194 7.727 -9.703 1.00 0.00 74 ALA A CA 6
ATOM 9464 C C . ALA A 1 74 ? 1.091 7.263 -10.389 1.00 0.00 74 ALA A C 6
ATOM 9465 O O . ALA A 1 74 ? 1.827 6.450 -9.863 1.00 0.00 74 ALA A O 6
ATOM 9472 N N . GLN A 1 75 ? 1.363 7.771 -11.568 1.00 0.00 75 GLN A N 6
ATOM 9473 C CA . GLN A 1 75 ? 2.597 7.368 -12.314 1.00 0.00 75 GLN A CA 6
ATOM 9474 C C . GLN A 1 75 ? 3.527 8.574 -12.449 1.00 0.00 75 GLN A C 6
ATOM 9475 O O . GLN A 1 75 ? 3.213 9.545 -13.111 1.00 0.00 75 GLN A O 6
ATOM 9489 N N . PHE A 1 76 ? 4.679 8.511 -11.819 1.00 0.00 76 PHE A N 6
ATOM 9490 C CA . PHE A 1 76 ? 5.662 9.639 -11.885 1.00 0.00 76 PHE A CA 6
ATOM 9491 C C . PHE A 1 76 ? 6.917 9.203 -12.650 1.00 0.00 76 PHE A C 6
ATOM 9492 O O . PHE A 1 76 ? 7.544 8.212 -12.335 1.00 0.00 76 PHE A O 6
ATOM 9509 N N . ASN A 1 77 ? 7.279 9.958 -13.651 1.00 0.00 77 ASN A N 6
ATOM 9510 C CA . ASN A 1 77 ? 8.491 9.643 -14.469 1.00 0.00 77 ASN A CA 6
ATOM 9511 C C . ASN A 1 77 ? 8.403 8.223 -15.042 1.00 0.00 77 ASN A C 6
ATOM 9512 O O . ASN A 1 77 ? 9.403 7.592 -15.323 1.00 0.00 77 ASN A O 6
ATOM 9523 N N . GLY A 1 78 ? 7.213 7.726 -15.245 1.00 0.00 78 GLY A N 6
ATOM 9524 C CA . GLY A 1 78 ? 7.061 6.359 -15.823 1.00 0.00 78 GLY A CA 6
ATOM 9525 C C . GLY A 1 78 ? 7.120 5.313 -14.710 1.00 0.00 78 GLY A C 6
ATOM 9526 O O . GLY A 1 78 ? 7.098 4.125 -14.967 1.00 0.00 78 GLY A O 6
ATOM 9530 N N . TYR A 1 79 ? 7.192 5.745 -13.474 1.00 0.00 79 TYR A N 6
ATOM 9531 C CA . TYR A 1 79 ? 7.250 4.782 -12.329 1.00 0.00 79 TYR A CA 6
ATOM 9532 C C . TYR A 1 79 ? 5.964 4.876 -11.509 1.00 0.00 79 TYR A C 6
ATOM 9533 O O . TYR A 1 79 ? 5.511 5.947 -11.149 1.00 0.00 79 TYR A O 6
ATOM 9551 N N . LEU A 1 80 ? 5.368 3.752 -11.224 1.00 0.00 80 LEU A N 6
ATOM 9552 C CA . LEU A 1 80 ? 4.101 3.745 -10.444 1.00 0.00 80 LEU A CA 6
ATOM 9553 C C . LEU A 1 80 ? 4.383 4.001 -8.967 1.00 0.00 80 LEU A C 6
ATOM 9554 O O . LEU A 1 80 ? 5.377 3.565 -8.421 1.00 0.00 80 LEU A O 6
ATOM 9570 N N . SER A 1 81 ? 3.497 4.703 -8.314 1.00 0.00 81 SER A N 6
ATOM 9571 C CA . SER A 1 81 ? 3.681 4.995 -6.867 1.00 0.00 81 SER A CA 6
ATOM 9572 C C . SER A 1 81 ? 2.312 5.195 -6.220 1.00 0.00 81 SER A C 6
ATOM 9573 O O . SER A 1 81 ? 1.331 5.458 -6.888 1.00 0.00 81 SER A O 6
ATOM 9581 N N . LEU A 1 82 ? 2.237 5.063 -4.920 1.00 0.00 82 LEU A N 6
ATOM 9582 C CA . LEU A 1 82 ? 0.932 5.232 -4.211 1.00 0.00 82 LEU A CA 6
ATOM 9583 C C . LEU A 1 82 ? 0.928 6.556 -3.451 1.00 0.00 82 LEU A C 6
ATOM 9584 O O . LEU A 1 82 ? 1.859 6.883 -2.740 1.00 0.00 82 LEU A O 6
ATOM 9600 N N . SER A 1 83 ? -0.123 7.323 -3.604 1.00 0.00 83 SER A N 6
ATOM 9601 C CA . SER A 1 83 ? -0.226 8.638 -2.906 1.00 0.00 83 SER A CA 6
ATOM 9602 C C . SER A 1 83 ? -1.283 8.547 -1.807 1.00 0.00 83 SER A C 6
ATOM 9603 O O . SER A 1 83 ? -2.415 8.171 -2.048 1.00 0.00 83 SER A O 6
ATOM 9611 N N . VAL A 1 84 ? -0.919 8.888 -0.597 1.00 0.00 84 VAL A N 6
ATOM 9612 C CA . VAL A 1 84 ? -1.891 8.829 0.535 1.00 0.00 84 VAL A CA 6
ATOM 9613 C C . VAL A 1 84 ? -2.371 10.246 0.854 1.00 0.00 84 VAL A C 6
ATOM 9614 O O . VAL A 1 84 ? -1.683 11.024 1.492 1.00 0.00 84 VAL A O 6
ATOM 9627 N N . GLY A 1 85 ? -3.545 10.586 0.391 1.00 0.00 85 GLY A N 6
ATOM 9628 C CA . GLY A 1 85 ? -4.090 11.953 0.630 1.00 0.00 85 GLY A CA 6
ATOM 9629 C C . GLY A 1 85 ? -4.803 12.022 1.985 1.00 0.00 85 GLY A C 6
ATOM 9630 O O . GLY A 1 85 ? -4.938 11.041 2.686 1.00 0.00 85 GLY A O 6
ATOM 9634 N N . ASP A 1 86 ? -5.268 13.188 2.344 1.00 0.00 86 ASP A N 6
ATOM 9635 C CA . ASP A 1 86 ? -5.985 13.355 3.641 1.00 0.00 86 ASP A CA 6
ATOM 9636 C C . ASP A 1 86 ? -7.300 12.568 3.608 1.00 0.00 86 ASP A C 6
ATOM 9637 O O . ASP A 1 86 ? -7.791 12.117 4.624 1.00 0.00 86 ASP A O 6
ATOM 9646 N N . SER A 1 87 ? -7.879 12.411 2.450 1.00 0.00 87 SER A N 6
ATOM 9647 C CA . SER A 1 87 ? -9.166 11.665 2.353 1.00 0.00 87 SER A CA 6
ATOM 9648 C C . SER A 1 87 ? -8.898 10.165 2.504 1.00 0.00 87 SER A C 6
ATOM 9649 O O . SER A 1 87 ? -9.810 9.364 2.591 1.00 0.00 87 SER A O 6
ATOM 9657 N N . SER A 1 88 ? -7.653 9.780 2.533 1.00 0.00 88 SER A N 6
ATOM 9658 C CA . SER A 1 88 ? -7.316 8.336 2.671 1.00 0.00 88 SER A CA 6
ATOM 9659 C C . SER A 1 88 ? -7.406 7.909 4.135 1.00 0.00 88 SER A C 6
ATOM 9660 O O . SER A 1 88 ? -7.494 8.730 5.028 1.00 0.00 88 SER A O 6
ATOM 9668 N N . ARG A 1 89 ? -7.378 6.619 4.387 1.00 0.00 89 ARG A N 6
ATOM 9669 C CA . ARG A 1 89 ? -7.456 6.112 5.793 1.00 0.00 89 ARG A CA 6
ATOM 9670 C C . ARG A 1 89 ? -6.270 5.192 6.065 1.00 0.00 89 ARG A C 6
ATOM 9671 O O . ARG A 1 89 ? -5.893 4.385 5.237 1.00 0.00 89 ARG A O 6
ATOM 9692 N N . ILE A 1 90 ? -5.672 5.314 7.226 1.00 0.00 90 ILE A N 6
ATOM 9693 C CA . ILE A 1 90 ? -4.499 4.460 7.577 1.00 0.00 90 ILE A CA 6
ATOM 9694 C C . ILE A 1 90 ? -4.768 3.734 8.892 1.00 0.00 90 ILE A C 6
ATOM 9695 O O . ILE A 1 90 ? -5.149 4.337 9.878 1.00 0.00 90 ILE A O 6
ATOM 9711 N N . GLU A 1 91 ? -4.563 2.441 8.912 1.00 0.00 91 GLU A N 6
ATOM 9712 C CA . GLU A 1 91 ? -4.792 1.643 10.156 1.00 0.00 91 GLU A CA 6
ATOM 9713 C C . GLU A 1 91 ? -3.474 0.995 10.584 1.00 0.00 91 GLU A C 6
ATOM 9714 O O . GLU A 1 91 ? -2.935 0.141 9.906 1.00 0.00 91 GLU A O 6
ATOM 9726 N N . SER A 1 92 ? -2.945 1.411 11.704 1.00 0.00 92 SER A N 6
ATOM 9727 C CA . SER A 1 92 ? -1.654 0.844 12.192 1.00 0.00 92 SER A CA 6
ATOM 9728 C C . SER A 1 92 ? -1.866 -0.559 12.761 1.00 0.00 92 SER A C 6
ATOM 9729 O O . SER A 1 92 ? -2.918 -0.885 13.273 1.00 0.00 92 SER A O 6
ATOM 9737 N N . VAL A 1 93 ? -0.865 -1.395 12.674 1.00 0.00 93 VAL A N 6
ATOM 9738 C CA . VAL A 1 93 ? -0.994 -2.781 13.206 1.00 0.00 93 VAL A CA 6
ATOM 9739 C C . VAL A 1 93 ? -0.683 -2.799 14.707 1.00 0.00 93 VAL A C 6
ATOM 9740 O O . VAL A 1 93 ? 0.285 -2.222 15.165 1.00 0.00 93 VAL A O 6
ATOM 9753 N N . ASN A 1 94 ? -1.516 -3.455 15.473 1.00 0.00 94 ASN A N 6
ATOM 9754 C CA . ASN A 1 94 ? -1.306 -3.517 16.948 1.00 0.00 94 ASN A CA 6
ATOM 9755 C C . ASN A 1 94 ? -0.090 -4.384 17.286 1.00 0.00 94 ASN A C 6
ATOM 9756 O O . ASN A 1 94 ? 0.189 -5.376 16.640 1.00 0.00 94 ASN A O 6
ATOM 9767 N N . VAL A 1 95 ? 0.638 -3.997 18.299 1.00 0.00 95 VAL A N 6
ATOM 9768 C CA . VAL A 1 95 ? 1.849 -4.762 18.704 1.00 0.00 95 VAL A CA 6
ATOM 9769 C C . VAL A 1 95 ? 1.461 -6.143 19.243 1.00 0.00 95 VAL A C 6
ATOM 9770 O O . VAL A 1 95 ? 0.415 -6.330 19.834 1.00 0.00 95 VAL A O 6
ATOM 9783 N N . ASN A 1 96 ? 2.307 -7.114 19.021 1.00 0.00 96 ASN A N 6
ATOM 9784 C CA . ASN A 1 96 ? 2.020 -8.500 19.487 1.00 0.00 96 ASN A CA 6
ATOM 9785 C C . ASN A 1 96 ? 1.754 -8.525 20.996 1.00 0.00 96 ASN A C 6
ATOM 9786 O O . ASN A 1 96 ? 2.240 -7.701 21.746 1.00 0.00 96 ASN A O 6
ATOM 9797 N N . ILE A 1 97 ? 0.975 -9.478 21.431 1.00 0.00 97 ILE A N 6
ATOM 9798 C CA . ILE A 1 97 ? 0.646 -9.601 22.879 1.00 0.00 97 ILE A CA 6
ATOM 9799 C C . ILE A 1 97 ? 0.022 -8.299 23.390 1.00 0.00 97 ILE A C 6
ATOM 9800 O O . ILE A 1 97 ? 0.631 -7.560 24.139 1.00 0.00 97 ILE A O 6
ATOM 9816 N N . PRO A 1 98 ? -1.194 -8.026 22.993 1.00 0.00 98 PRO A N 6
ATOM 9817 C CA . PRO A 1 98 ? -1.934 -6.797 23.417 1.00 0.00 98 PRO A CA 6
ATOM 9818 C C . PRO A 1 98 ? -2.157 -6.739 24.935 1.00 0.00 98 PRO A C 6
ATOM 9819 O O . PRO A 1 98 ? -2.299 -7.752 25.596 1.00 0.00 98 PRO A O 6
ATOM 9830 N N . LEU A 1 99 ? -2.181 -5.558 25.490 1.00 0.00 99 LEU A N 6
ATOM 9831 C CA . LEU A 1 99 ? -2.382 -5.423 26.960 1.00 0.00 99 LEU A CA 6
ATOM 9832 C C . LEU A 1 99 ? -3.880 -5.401 27.272 1.00 0.00 99 LEU A C 6
ATOM 9833 O O . LEU A 1 99 ? -4.585 -4.467 26.943 1.00 0.00 99 LEU A O 6
ATOM 9849 N N . GLU A 1 100 ? -4.366 -6.439 27.907 1.00 0.00 100 GLU A N 6
ATOM 9850 C CA . GLU A 1 100 ? -5.817 -6.514 28.253 1.00 0.00 100 GLU A CA 6
ATOM 9851 C C . GLU A 1 100 ? -6.042 -6.073 29.700 1.00 0.00 100 GLU A C 6
ATOM 9852 O O . GLU A 1 100 ? -5.213 -6.280 30.565 1.00 0.00 100 GLU A O 6
ATOM 9864 N N . HIS A 1 101 ? -7.168 -5.466 29.960 1.00 0.00 101 HIS A N 6
ATOM 9865 C CA . HIS A 1 101 ? -7.482 -5.000 31.338 1.00 0.00 101 HIS A CA 6
ATOM 9866 C C . HIS A 1 101 ? -6.320 -4.167 31.885 1.00 0.00 101 HIS A C 6
ATOM 9867 O O . HIS A 1 101 ? -5.890 -4.331 33.011 1.00 0.00 101 HIS A O 6
ATOM 9881 N N . HIS A 1 102 ? -5.827 -3.258 31.093 1.00 0.00 102 HIS A N 6
ATOM 9882 C CA . HIS A 1 102 ? -4.711 -2.383 31.545 1.00 0.00 102 HIS A CA 6
ATOM 9883 C C . HIS A 1 102 ? -5.187 -1.534 32.729 1.00 0.00 102 HIS A C 6
ATOM 9884 O O . HIS A 1 102 ? -4.495 -1.379 33.716 1.00 0.00 102 HIS A O 6
ATOM 9898 N N . HIS A 1 103 ? -6.371 -0.989 32.635 1.00 0.00 103 HIS A N 6
ATOM 9899 C CA . HIS A 1 103 ? -6.898 -0.158 33.753 1.00 0.00 103 HIS A CA 6
ATOM 9900 C C . HIS A 1 103 ? -8.424 -0.071 33.655 1.00 0.00 103 HIS A C 6
ATOM 9901 O O . HIS A 1 103 ? -8.968 0.668 32.858 1.00 0.00 103 HIS A O 6
ATOM 9915 N N . HIS A 1 104 ? -9.116 -0.826 34.469 1.00 0.00 104 HIS A N 6
ATOM 9916 C CA . HIS A 1 104 ? -10.608 -0.800 34.444 1.00 0.00 104 HIS A CA 6
ATOM 9917 C C . HIS A 1 104 ? -11.106 0.570 34.912 1.00 0.00 104 HIS A C 6
ATOM 9918 O O . HIS A 1 104 ? -12.005 1.147 34.329 1.00 0.00 104 HIS A O 6
ATOM 9932 N N . HIS A 1 105 ? -10.531 1.098 35.961 1.00 0.00 105 HIS A N 6
ATOM 9933 C CA . HIS A 1 105 ? -10.978 2.432 36.463 1.00 0.00 105 HIS A CA 6
ATOM 9934 C C . HIS A 1 105 ? -9.824 3.149 37.166 1.00 0.00 105 HIS A C 6
ATOM 9935 O O . HIS A 1 105 ? -8.836 2.550 37.543 1.00 0.00 105 HIS A O 6
ATOM 9949 N N . HIS A 1 106 ? -9.953 4.437 37.349 1.00 0.00 106 HIS A N 6
ATOM 9950 C CA . HIS A 1 106 ? -8.883 5.218 38.029 1.00 0.00 106 HIS A CA 6
ATOM 9951 C C . HIS A 1 106 ? -9.498 6.476 38.648 1.00 0.00 106 HIS A C 6
ATOM 9952 O O . HIS A 1 106 ? -10.176 7.189 37.929 1.00 0.00 106 HIS A O 6
ATOM 9967 N N . SER A 1 1 ? -9.552 1.212 -1.660 1.00 0.00 1 SER A N 7
ATOM 9968 C CA . SER A 1 1 ? -10.708 0.399 -2.122 1.00 0.00 1 SER A CA 7
ATOM 9969 C C . SER A 1 1 ? -10.445 -1.083 -1.839 1.00 0.00 1 SER A C 7
ATOM 9970 O O . SER A 1 1 ? -10.155 -1.472 -0.727 1.00 0.00 1 SER A O 7
ATOM 9980 N N . ASP A 1 2 ? -10.560 -1.901 -2.847 1.00 0.00 2 ASP A N 7
ATOM 9981 C CA . ASP A 1 2 ? -10.339 -3.366 -2.688 1.00 0.00 2 ASP A CA 7
ATOM 9982 C C . ASP A 1 2 ? -8.861 -3.661 -2.435 1.00 0.00 2 ASP A C 7
ATOM 9983 O O . ASP A 1 2 ? -7.979 -2.980 -2.924 1.00 0.00 2 ASP A O 7
ATOM 9992 N N . LEU A 1 3 ? -8.599 -4.681 -1.667 1.00 0.00 3 LEU A N 7
ATOM 9993 C CA . LEU A 1 3 ? -7.198 -5.063 -1.349 1.00 0.00 3 LEU A CA 7
ATOM 9994 C C . LEU A 1 3 ? -6.566 -5.765 -2.545 1.00 0.00 3 LEU A C 7
ATOM 9995 O O . LEU A 1 3 ? -7.121 -6.685 -3.106 1.00 0.00 3 LEU A O 7
ATOM 10011 N N . VAL A 1 4 ? -5.400 -5.323 -2.935 1.00 0.00 4 VAL A N 7
ATOM 10012 C CA . VAL A 1 4 ? -4.701 -5.942 -4.103 1.00 0.00 4 VAL A CA 7
ATOM 10013 C C . VAL A 1 4 ? -3.202 -6.059 -3.839 1.00 0.00 4 VAL A C 7
ATOM 10014 O O . VAL A 1 4 ? -2.655 -5.435 -2.951 1.00 0.00 4 VAL A O 7
ATOM 10027 N N . LYS A 1 5 ? -2.545 -6.868 -4.623 1.00 0.00 5 LYS A N 7
ATOM 10028 C CA . LYS A 1 5 ? -1.077 -7.074 -4.471 1.00 0.00 5 LYS A CA 7
ATOM 10029 C C . LYS A 1 5 ? -0.319 -5.847 -4.961 1.00 0.00 5 LYS A C 7
ATOM 10030 O O . LYS A 1 5 ? -0.751 -5.141 -5.850 1.00 0.00 5 LYS A O 7
ATOM 10049 N N . ILE A 1 6 ? 0.817 -5.601 -4.372 1.00 0.00 6 ILE A N 7
ATOM 10050 C CA . ILE A 1 6 ? 1.637 -4.424 -4.759 1.00 0.00 6 ILE A CA 7
ATOM 10051 C C . ILE A 1 6 ? 2.091 -4.583 -6.212 1.00 0.00 6 ILE A C 7
ATOM 10052 O O . ILE A 1 6 ? 2.077 -3.644 -6.983 1.00 0.00 6 ILE A O 7
ATOM 10068 N N . ARG A 1 7 ? 2.503 -5.762 -6.577 1.00 0.00 7 ARG A N 7
ATOM 10069 C CA . ARG A 1 7 ? 2.981 -6.001 -7.966 1.00 0.00 7 ARG A CA 7
ATOM 10070 C C . ARG A 1 7 ? 1.804 -5.927 -8.939 1.00 0.00 7 ARG A C 7
ATOM 10071 O O . ARG A 1 7 ? 1.984 -5.793 -10.132 1.00 0.00 7 ARG A O 7
ATOM 10092 N N . ASP A 1 8 ? 0.605 -6.026 -8.438 1.00 0.00 8 ASP A N 7
ATOM 10093 C CA . ASP A 1 8 ? -0.598 -5.972 -9.323 1.00 0.00 8 ASP A CA 7
ATOM 10094 C C . ASP A 1 8 ? -1.096 -4.525 -9.411 1.00 0.00 8 ASP A C 7
ATOM 10095 O O . ASP A 1 8 ? -2.133 -4.254 -9.980 1.00 0.00 8 ASP A O 7
ATOM 10104 N N . VAL A 1 9 ? -0.362 -3.599 -8.848 1.00 0.00 9 VAL A N 7
ATOM 10105 C CA . VAL A 1 9 ? -0.783 -2.166 -8.892 1.00 0.00 9 VAL A CA 7
ATOM 10106 C C . VAL A 1 9 ? -0.734 -1.654 -10.325 1.00 0.00 9 VAL A C 7
ATOM 10107 O O . VAL A 1 9 ? 0.222 -1.862 -11.045 1.00 0.00 9 VAL A O 7
ATOM 10120 N N . SER A 1 10 ? -1.772 -0.983 -10.735 1.00 0.00 10 SER A N 7
ATOM 10121 C CA . SER A 1 10 ? -1.830 -0.440 -12.119 1.00 0.00 10 SER A CA 7
ATOM 10122 C C . SER A 1 10 ? -2.735 0.790 -12.169 1.00 0.00 10 SER A C 7
ATOM 10123 O O . SER A 1 10 ? -3.472 1.084 -11.249 1.00 0.00 10 SER A O 7
ATOM 10131 N N . LEU A 1 11 ? -2.665 1.512 -13.249 1.00 0.00 11 LEU A N 7
ATOM 10132 C CA . LEU A 1 11 ? -3.489 2.745 -13.411 1.00 0.00 11 LEU A CA 7
ATOM 10133 C C . LEU A 1 11 ? -4.944 2.349 -13.652 1.00 0.00 11 LEU A C 7
ATOM 10134 O O . LEU A 1 11 ? -5.828 3.181 -13.649 1.00 0.00 11 LEU A O 7
ATOM 10150 N N . SER A 1 12 ? -5.191 1.086 -13.862 1.00 0.00 12 SER A N 7
ATOM 10151 C CA . SER A 1 12 ? -6.586 0.613 -14.105 1.00 0.00 12 SER A CA 7
ATOM 10152 C C . SER A 1 12 ? -7.351 0.626 -12.783 1.00 0.00 12 SER A C 7
ATOM 10153 O O . SER A 1 12 ? -8.560 0.542 -12.761 1.00 0.00 12 SER A O 7
ATOM 10161 N N . THR A 1 13 ? -6.646 0.733 -11.687 1.00 0.00 13 THR A N 7
ATOM 10162 C CA . THR A 1 13 ? -7.307 0.760 -10.342 1.00 0.00 13 THR A CA 7
ATOM 10163 C C . THR A 1 13 ? -6.932 2.067 -9.629 1.00 0.00 13 THR A C 7
ATOM 10164 O O . THR A 1 13 ? -6.013 2.107 -8.832 1.00 0.00 13 THR A O 7
ATOM 10175 N N . PRO A 1 14 ? -7.647 3.133 -9.911 1.00 0.00 14 PRO A N 7
ATOM 10176 C CA . PRO A 1 14 ? -7.383 4.466 -9.292 1.00 0.00 14 PRO A CA 7
ATOM 10177 C C . PRO A 1 14 ? -7.355 4.382 -7.766 1.00 0.00 14 PRO A C 7
ATOM 10178 O O . PRO A 1 14 ? -6.529 4.995 -7.122 1.00 0.00 14 PRO A O 7
ATOM 10189 N N . TYR A 1 15 ? -8.261 3.626 -7.194 1.00 0.00 15 TYR A N 7
ATOM 10190 C CA . TYR A 1 15 ? -8.314 3.487 -5.704 1.00 0.00 15 TYR A CA 7
ATOM 10191 C C . TYR A 1 15 ? -8.047 2.041 -5.306 1.00 0.00 15 TYR A C 7
ATOM 10192 O O . TYR A 1 15 ? -8.618 1.115 -5.843 1.00 0.00 15 TYR A O 7
ATOM 10210 N N . VAL A 1 16 ? -7.173 1.854 -4.356 1.00 0.00 16 VAL A N 7
ATOM 10211 C CA . VAL A 1 16 ? -6.841 0.475 -3.885 1.00 0.00 16 VAL A CA 7
ATOM 10212 C C . VAL A 1 16 ? -6.447 0.491 -2.411 1.00 0.00 16 VAL A C 7
ATOM 10213 O O . VAL A 1 16 ? -6.349 1.524 -1.776 1.00 0.00 16 VAL A O 7
ATOM 10226 N N . SER A 1 17 ? -6.220 -0.676 -1.871 1.00 0.00 17 SER A N 7
ATOM 10227 C CA . SER A 1 17 ? -5.814 -0.804 -0.441 1.00 0.00 17 SER A CA 7
ATOM 10228 C C . SER A 1 17 ? -4.657 -1.789 -0.342 1.00 0.00 17 SER A C 7
ATOM 10229 O O . SER A 1 17 ? -4.650 -2.830 -0.976 1.00 0.00 17 SER A O 7
ATOM 10237 N N . VAL A 1 18 ? -3.673 -1.462 0.450 1.00 0.00 18 VAL A N 7
ATOM 10238 C CA . VAL A 1 18 ? -2.491 -2.361 0.610 1.00 0.00 18 VAL A CA 7
ATOM 10239 C C . VAL A 1 18 ? -2.037 -2.397 2.062 1.00 0.00 18 VAL A C 7
ATOM 10240 O O . VAL A 1 18 ? -2.384 -1.557 2.867 1.00 0.00 18 VAL A O 7
ATOM 10253 N N . ILE A 1 19 ? -1.250 -3.382 2.393 1.00 0.00 19 ILE A N 7
ATOM 10254 C CA . ILE A 1 19 ? -0.736 -3.528 3.786 1.00 0.00 19 ILE A CA 7
ATOM 10255 C C . ILE A 1 19 ? 0.736 -3.921 3.757 1.00 0.00 19 ILE A C 7
ATOM 10256 O O . ILE A 1 19 ? 1.154 -4.780 3.003 1.00 0.00 19 ILE A O 7
ATOM 10272 N N . GLY A 1 20 ? 1.523 -3.290 4.583 1.00 0.00 20 GLY A N 7
ATOM 10273 C CA . GLY A 1 20 ? 2.978 -3.613 4.626 1.00 0.00 20 GLY A CA 7
ATOM 10274 C C . GLY A 1 20 ? 3.703 -2.670 5.579 1.00 0.00 20 GLY A C 7
ATOM 10275 O O . GLY A 1 20 ? 3.100 -1.938 6.342 1.00 0.00 20 GLY A O 7
ATOM 10279 N N . LYS A 1 21 ? 5.009 -2.694 5.531 1.00 0.00 21 LYS A N 7
ATOM 10280 C CA . LYS A 1 21 ? 5.834 -1.820 6.419 1.00 0.00 21 LYS A CA 7
ATOM 10281 C C . LYS A 1 21 ? 6.526 -0.753 5.581 1.00 0.00 21 LYS A C 7
ATOM 10282 O O . LYS A 1 21 ? 7.046 -1.018 4.520 1.00 0.00 21 LYS A O 7
ATOM 10301 N N . ILE A 1 22 ? 6.518 0.459 6.059 1.00 0.00 22 ILE A N 7
ATOM 10302 C CA . ILE A 1 22 ? 7.156 1.587 5.320 1.00 0.00 22 ILE A CA 7
ATOM 10303 C C . ILE A 1 22 ? 8.562 1.818 5.851 1.00 0.00 22 ILE A C 7
ATOM 10304 O O . ILE A 1 22 ? 8.788 1.870 7.045 1.00 0.00 22 ILE A O 7
ATOM 10320 N N . THR A 1 23 ? 9.504 1.958 4.956 1.00 0.00 23 THR A N 7
ATOM 10321 C CA . THR A 1 23 ? 10.921 2.191 5.359 1.00 0.00 23 THR A CA 7
ATOM 10322 C C . THR A 1 23 ? 11.535 3.287 4.492 1.00 0.00 23 THR A C 7
ATOM 10323 O O . THR A 1 23 ? 11.065 3.587 3.414 1.00 0.00 23 THR A O 7
ATOM 10334 N N . GLY A 1 24 ? 12.595 3.877 4.972 1.00 0.00 24 GLY A N 7
ATOM 10335 C CA . GLY A 1 24 ? 13.291 4.965 4.212 1.00 0.00 24 GLY A CA 7
ATOM 10336 C C . GLY A 1 24 ? 12.868 6.332 4.758 1.00 0.00 24 GLY A C 7
ATOM 10337 O O . GLY A 1 24 ? 13.644 7.037 5.370 1.00 0.00 24 GLY A O 7
ATOM 10341 N N . ILE A 1 25 ? 11.638 6.696 4.528 1.00 0.00 25 ILE A N 7
ATOM 10342 C CA . ILE A 1 25 ? 11.112 8.010 5.003 1.00 0.00 25 ILE A CA 7
ATOM 10343 C C . ILE A 1 25 ? 11.927 9.158 4.416 1.00 0.00 25 ILE A C 7
ATOM 10344 O O . ILE A 1 25 ? 13.137 9.192 4.499 1.00 0.00 25 ILE A O 7
ATOM 10360 N N . HIS A 1 26 ? 11.253 10.106 3.824 1.00 0.00 26 HIS A N 7
ATOM 10361 C CA . HIS A 1 26 ? 11.948 11.280 3.226 1.00 0.00 26 HIS A CA 7
ATOM 10362 C C . HIS A 1 26 ? 11.034 12.497 3.295 1.00 0.00 26 HIS A C 7
ATOM 10363 O O . HIS A 1 26 ? 9.845 12.409 3.070 1.00 0.00 26 HIS A O 7
ATOM 10377 N N . LYS A 1 27 ? 11.589 13.631 3.626 1.00 0.00 27 LYS A N 7
ATOM 10378 C CA . LYS A 1 27 ? 10.777 14.881 3.744 1.00 0.00 27 LYS A CA 7
ATOM 10379 C C . LYS A 1 27 ? 11.046 15.796 2.557 1.00 0.00 27 LYS A C 7
ATOM 10380 O O . LYS A 1 27 ? 12.172 16.098 2.220 1.00 0.00 27 LYS A O 7
ATOM 10399 N N . LYS A 1 28 ? 9.995 16.238 1.927 1.00 0.00 28 LYS A N 7
ATOM 10400 C CA . LYS A 1 28 ? 10.122 17.146 0.750 1.00 0.00 28 LYS A CA 7
ATOM 10401 C C . LYS A 1 28 ? 9.031 18.206 0.788 1.00 0.00 28 LYS A C 7
ATOM 10402 O O . LYS A 1 28 ? 8.005 18.044 1.416 1.00 0.00 28 LYS A O 7
ATOM 10421 N N . GLU A 1 29 ? 9.266 19.304 0.123 1.00 0.00 29 GLU A N 7
ATOM 10422 C CA . GLU A 1 29 ? 8.279 20.425 0.100 1.00 0.00 29 GLU A CA 7
ATOM 10423 C C . GLU A 1 29 ? 7.723 20.608 -1.304 1.00 0.00 29 GLU A C 7
ATOM 10424 O O . GLU A 1 29 ? 8.418 20.470 -2.291 1.00 0.00 29 GLU A O 7
ATOM 10436 N N . TYR A 1 30 ? 6.460 20.926 -1.388 1.00 0.00 30 TYR A N 7
ATOM 10437 C CA . TYR A 1 30 ? 5.806 21.134 -2.712 1.00 0.00 30 TYR A CA 7
ATOM 10438 C C . TYR A 1 30 ? 4.786 22.264 -2.604 1.00 0.00 30 TYR A C 7
ATOM 10439 O O . TYR A 1 30 ? 4.373 22.648 -1.528 1.00 0.00 30 TYR A O 7
ATOM 10457 N N . GLU A 1 31 ? 4.398 22.809 -3.724 1.00 0.00 31 GLU A N 7
ATOM 10458 C CA . GLU A 1 31 ? 3.423 23.940 -3.729 1.00 0.00 31 GLU A CA 7
ATOM 10459 C C . GLU A 1 31 ? 2.002 23.416 -3.914 1.00 0.00 31 GLU A C 7
ATOM 10460 O O . GLU A 1 31 ? 1.608 23.003 -4.985 1.00 0.00 31 GLU A O 7
ATOM 10472 N N . SER A 1 32 ? 1.237 23.448 -2.861 1.00 0.00 32 SER A N 7
ATOM 10473 C CA . SER A 1 32 ? -0.175 22.976 -2.918 1.00 0.00 32 SER A CA 7
ATOM 10474 C C . SER A 1 32 ? -1.080 24.133 -3.334 1.00 0.00 32 SER A C 7
ATOM 10475 O O . SER A 1 32 ? -0.630 25.112 -3.889 1.00 0.00 32 SER A O 7
ATOM 10483 N N . ASP A 1 33 ? -2.355 24.004 -3.078 1.00 0.00 33 ASP A N 7
ATOM 10484 C CA . ASP A 1 33 ? -3.334 25.066 -3.457 1.00 0.00 33 ASP A CA 7
ATOM 10485 C C . ASP A 1 33 ? -2.876 26.423 -2.923 1.00 0.00 33 ASP A C 7
ATOM 10486 O O . ASP A 1 33 ? -3.350 26.902 -1.914 1.00 0.00 33 ASP A O 7
ATOM 10495 N N . GLY A 1 34 ? -1.957 27.038 -3.616 1.00 0.00 34 GLY A N 7
ATOM 10496 C CA . GLY A 1 34 ? -1.440 28.372 -3.203 1.00 0.00 34 GLY A CA 7
ATOM 10497 C C . GLY A 1 34 ? -0.825 28.259 -1.814 1.00 0.00 34 GLY A C 7
ATOM 10498 O O . GLY A 1 34 ? -0.525 29.251 -1.183 1.00 0.00 34 GLY A O 7
ATOM 10502 N N . THR A 1 35 ? -0.647 27.059 -1.335 1.00 0.00 35 THR A N 7
ATOM 10503 C CA . THR A 1 35 ? -0.062 26.860 0.029 1.00 0.00 35 THR A CA 7
ATOM 10504 C C . THR A 1 35 ? 1.055 25.821 -0.007 1.00 0.00 35 THR A C 7
ATOM 10505 O O . THR A 1 35 ? 0.909 24.742 -0.542 1.00 0.00 35 THR A O 7
ATOM 10516 N N . THR A 1 36 ? 2.171 26.152 0.577 1.00 0.00 36 THR A N 7
ATOM 10517 C CA . THR A 1 36 ? 3.322 25.208 0.616 1.00 0.00 36 THR A CA 7
ATOM 10518 C C . THR A 1 36 ? 3.089 24.180 1.714 1.00 0.00 36 THR A C 7
ATOM 10519 O O . THR A 1 36 ? 2.802 24.513 2.845 1.00 0.00 36 THR A O 7
ATOM 10530 N N . LYS A 1 37 ? 3.204 22.927 1.374 1.00 0.00 37 LYS A N 7
ATOM 10531 C CA . LYS A 1 37 ? 2.987 21.838 2.375 1.00 0.00 37 LYS A CA 7
ATOM 10532 C C . LYS A 1 37 ? 4.069 20.774 2.236 1.00 0.00 37 LYS A C 7
ATOM 10533 O O . LYS A 1 37 ? 4.580 20.514 1.164 1.00 0.00 37 LYS A O 7
ATOM 10552 N N . SER A 1 38 ? 4.420 20.165 3.333 1.00 0.00 38 SER A N 7
ATOM 10553 C CA . SER A 1 38 ? 5.472 19.113 3.318 1.00 0.00 38 SER A CA 7
ATOM 10554 C C . SER A 1 38 ? 4.872 17.782 2.886 1.00 0.00 38 SER A C 7
ATOM 10555 O O . SER A 1 38 ? 3.714 17.490 3.128 1.00 0.00 38 SER A O 7
ATOM 10563 N N . VAL A 1 39 ? 5.671 16.965 2.256 1.00 0.00 39 VAL A N 7
ATOM 10564 C CA . VAL A 1 39 ? 5.194 15.628 1.794 1.00 0.00 39 VAL A CA 7
ATOM 10565 C C . VAL A 1 39 ? 6.177 14.549 2.231 1.00 0.00 39 VAL A C 7
ATOM 10566 O O . VAL A 1 39 ? 7.377 14.679 2.088 1.00 0.00 39 VAL A O 7
ATOM 10579 N N . TYR A 1 40 ? 5.659 13.479 2.765 1.00 0.00 40 TYR A N 7
ATOM 10580 C CA . TYR A 1 40 ? 6.522 12.353 3.227 1.00 0.00 40 TYR A CA 7
ATOM 10581 C C . TYR A 1 40 ? 6.553 11.276 2.156 1.00 0.00 40 TYR A C 7
ATOM 10582 O O . TYR A 1 40 ? 5.538 10.891 1.615 1.00 0.00 40 TYR A O 7
ATOM 10600 N N . GLN A 1 41 ? 7.722 10.792 1.849 1.00 0.00 41 GLN A N 7
ATOM 10601 C CA . GLN A 1 41 ? 7.866 9.734 0.806 1.00 0.00 41 GLN A CA 7
ATOM 10602 C C . GLN A 1 41 ? 8.720 8.595 1.341 1.00 0.00 41 GLN A C 7
ATOM 10603 O O . GLN A 1 41 ? 9.580 8.780 2.178 1.00 0.00 41 GLN A O 7
ATOM 10617 N N . GLY A 1 42 ? 8.476 7.412 0.856 1.00 0.00 42 GLY A N 7
ATOM 10618 C CA . GLY A 1 42 ? 9.255 6.234 1.322 1.00 0.00 42 GLY A CA 7
ATOM 10619 C C . GLY A 1 42 ? 8.912 5.007 0.485 1.00 0.00 42 GLY A C 7
ATOM 10620 O O . GLY A 1 42 ? 8.257 5.088 -0.536 1.00 0.00 42 GLY A O 7
ATOM 10624 N N . TYR A 1 43 ? 9.365 3.867 0.927 1.00 0.00 43 TYR A N 7
ATOM 10625 C CA . TYR A 1 43 ? 9.105 2.589 0.199 1.00 0.00 43 TYR A CA 7
ATOM 10626 C C . TYR A 1 43 ? 8.390 1.609 1.121 1.00 0.00 43 TYR A C 7
ATOM 10627 O O . TYR A 1 43 ? 8.698 1.494 2.289 1.00 0.00 43 TYR A O 7
ATOM 10645 N N . ILE A 1 44 ? 7.433 0.899 0.586 1.00 0.00 44 ILE A N 7
ATOM 10646 C CA . ILE A 1 44 ? 6.662 -0.098 1.394 1.00 0.00 44 ILE A CA 7
ATOM 10647 C C . ILE A 1 44 ? 6.971 -1.494 0.891 1.00 0.00 44 ILE A C 7
ATOM 10648 O O . ILE A 1 44 ? 7.043 -1.728 -0.292 1.00 0.00 44 ILE A O 7
ATOM 10664 N N . GLU A 1 45 ? 7.182 -2.415 1.795 1.00 0.00 45 GLU A N 7
ATOM 10665 C CA . GLU A 1 45 ? 7.523 -3.819 1.402 1.00 0.00 45 GLU A CA 7
ATOM 10666 C C . GLU A 1 45 ? 6.496 -4.794 1.971 1.00 0.00 45 GLU A C 7
ATOM 10667 O O . GLU A 1 45 ? 5.907 -4.574 3.017 1.00 0.00 45 GLU A O 7
ATOM 10679 N N . ASP A 1 46 ? 6.286 -5.876 1.269 1.00 0.00 46 ASP A N 7
ATOM 10680 C CA . ASP A 1 46 ? 5.305 -6.909 1.712 1.00 0.00 46 ASP A CA 7
ATOM 10681 C C . ASP A 1 46 ? 5.772 -8.292 1.243 1.00 0.00 46 ASP A C 7
ATOM 10682 O O . ASP A 1 46 ? 6.913 -8.488 0.875 1.00 0.00 46 ASP A O 7
ATOM 10691 N N . ASP A 1 47 ? 4.890 -9.251 1.274 1.00 0.00 47 ASP A N 7
ATOM 10692 C CA . ASP A 1 47 ? 5.241 -10.638 0.855 1.00 0.00 47 ASP A CA 7
ATOM 10693 C C . ASP A 1 47 ? 5.581 -10.659 -0.635 1.00 0.00 47 ASP A C 7
ATOM 10694 O O . ASP A 1 47 ? 6.473 -11.359 -1.068 1.00 0.00 47 ASP A O 7
ATOM 10703 N N . THR A 1 48 ? 4.860 -9.901 -1.412 1.00 0.00 48 THR A N 7
ATOM 10704 C CA . THR A 1 48 ? 5.105 -9.862 -2.882 1.00 0.00 48 THR A CA 7
ATOM 10705 C C . THR A 1 48 ? 6.390 -9.093 -3.169 1.00 0.00 48 THR A C 7
ATOM 10706 O O . THR A 1 48 ? 7.449 -9.667 -3.309 1.00 0.00 48 THR A O 7
ATOM 10717 N N . ALA A 1 49 ? 6.294 -7.796 -3.267 1.00 0.00 49 ALA A N 7
ATOM 10718 C CA . ALA A 1 49 ? 7.498 -6.964 -3.560 1.00 0.00 49 ALA A CA 7
ATOM 10719 C C . ALA A 1 49 ? 7.421 -5.648 -2.793 1.00 0.00 49 ALA A C 7
ATOM 10720 O O . ALA A 1 49 ? 6.979 -5.594 -1.663 1.00 0.00 49 ALA A O 7
ATOM 10727 N N . ARG A 1 50 ? 7.858 -4.582 -3.408 1.00 0.00 50 ARG A N 7
ATOM 10728 C CA . ARG A 1 50 ? 7.831 -3.249 -2.740 1.00 0.00 50 ARG A CA 7
ATOM 10729 C C . ARG A 1 50 ? 7.637 -2.151 -3.775 1.00 0.00 50 ARG A C 7
ATOM 10730 O O . ARG A 1 50 ? 7.906 -2.322 -4.945 1.00 0.00 50 ARG A O 7
ATOM 10751 N N . ILE A 1 51 ? 7.165 -1.017 -3.338 1.00 0.00 51 ILE A N 7
ATOM 10752 C CA . ILE A 1 51 ? 6.939 0.117 -4.274 1.00 0.00 51 ILE A CA 7
ATOM 10753 C C . ILE A 1 51 ? 7.049 1.450 -3.540 1.00 0.00 51 ILE A C 7
ATOM 10754 O O . ILE A 1 51 ? 6.918 1.535 -2.334 1.00 0.00 51 ILE A O 7
ATOM 10770 N N . ARG A 1 52 ? 7.295 2.488 -4.285 1.00 0.00 52 ARG A N 7
ATOM 10771 C CA . ARG A 1 52 ? 7.431 3.847 -3.700 1.00 0.00 52 ARG A CA 7
ATOM 10772 C C . ARG A 1 52 ? 6.062 4.387 -3.306 1.00 0.00 52 ARG A C 7
ATOM 10773 O O . ARG A 1 52 ? 5.070 4.155 -3.967 1.00 0.00 52 ARG A O 7
ATOM 10794 N N . ILE A 1 53 ? 6.011 5.105 -2.220 1.00 0.00 53 ILE A N 7
ATOM 10795 C CA . ILE A 1 53 ? 4.722 5.680 -1.737 1.00 0.00 53 ILE A CA 7
ATOM 10796 C C . ILE A 1 53 ? 4.904 7.146 -1.361 1.00 0.00 53 ILE A C 7
ATOM 10797 O O . ILE A 1 53 ? 6.000 7.613 -1.121 1.00 0.00 53 ILE A O 7
ATOM 10813 N N . SER A 1 54 ? 3.822 7.869 -1.284 1.00 0.00 54 SER A N 7
ATOM 10814 C CA . SER A 1 54 ? 3.894 9.311 -0.902 1.00 0.00 54 SER A CA 7
ATOM 10815 C C . SER A 1 54 ? 2.677 9.696 -0.070 1.00 0.00 54 SER A C 7
ATOM 10816 O O . SER A 1 54 ? 1.565 9.301 -0.346 1.00 0.00 54 SER A O 7
ATOM 10824 N N . SER A 1 55 ? 2.895 10.479 0.952 1.00 0.00 55 SER A N 7
ATOM 10825 C CA . SER A 1 55 ? 1.775 10.928 1.834 1.00 0.00 55 SER A CA 7
ATOM 10826 C C . SER A 1 55 ? 1.903 12.424 2.101 1.00 0.00 55 SER A C 7
ATOM 10827 O O . SER A 1 55 ? 2.971 12.939 2.370 1.00 0.00 55 SER A O 7
ATOM 10835 N N . PHE A 1 56 ? 0.806 13.121 2.012 1.00 0.00 56 PHE A N 7
ATOM 10836 C CA . PHE A 1 56 ? 0.814 14.599 2.235 1.00 0.00 56 PHE A CA 7
ATOM 10837 C C . PHE A 1 56 ? 0.464 14.931 3.686 1.00 0.00 56 PHE A C 7
ATOM 10838 O O . PHE A 1 56 ? -0.568 14.546 4.199 1.00 0.00 56 PHE A O 7
ATOM 10855 N N . GLY A 1 57 ? 1.328 15.669 4.330 1.00 0.00 57 GLY A N 7
ATOM 10856 C CA . GLY A 1 57 ? 1.092 16.083 5.743 1.00 0.00 57 GLY A CA 7
ATOM 10857 C C . GLY A 1 57 ? 1.224 14.879 6.675 1.00 0.00 57 GLY A C 7
ATOM 10858 O O . GLY A 1 57 ? 1.731 14.991 7.772 1.00 0.00 57 GLY A O 7
ATOM 10862 N N . LYS A 1 58 ? 0.754 13.742 6.253 1.00 0.00 58 LYS A N 7
ATOM 10863 C CA . LYS A 1 58 ? 0.824 12.529 7.118 1.00 0.00 58 LYS A CA 7
ATOM 10864 C C . LYS A 1 58 ? 2.269 12.089 7.280 1.00 0.00 58 LYS A C 7
ATOM 10865 O O . LYS A 1 58 ? 3.026 12.018 6.337 1.00 0.00 58 LYS A O 7
ATOM 10884 N N . GLN A 1 59 ? 2.649 11.801 8.494 1.00 0.00 59 GLN A N 7
ATOM 10885 C CA . GLN A 1 59 ? 4.047 11.371 8.779 1.00 0.00 59 GLN A CA 7
ATOM 10886 C C . GLN A 1 59 ? 4.127 9.854 8.863 1.00 0.00 59 GLN A C 7
ATOM 10887 O O . GLN A 1 59 ? 3.197 9.186 9.269 1.00 0.00 59 GLN A O 7
ATOM 10901 N N . LEU A 1 60 ? 5.249 9.314 8.478 1.00 0.00 60 LEU A N 7
ATOM 10902 C CA . LEU A 1 60 ? 5.454 7.836 8.517 1.00 0.00 60 LEU A CA 7
ATOM 10903 C C . LEU A 1 60 ? 6.763 7.519 9.220 1.00 0.00 60 LEU A C 7
ATOM 10904 O O . LEU A 1 60 ? 7.685 8.308 9.232 1.00 0.00 60 LEU A O 7
ATOM 10920 N N . GLN A 1 61 ? 6.837 6.358 9.814 1.00 0.00 61 GLN A N 7
ATOM 10921 C CA . GLN A 1 61 ? 8.072 5.936 10.546 1.00 0.00 61 GLN A CA 7
ATOM 10922 C C . GLN A 1 61 ? 8.703 4.720 9.870 1.00 0.00 61 GLN A C 7
ATOM 10923 O O . GLN A 1 61 ? 8.069 3.984 9.132 1.00 0.00 61 GLN A O 7
ATOM 10937 N N . ASP A 1 62 ? 9.964 4.527 10.119 1.00 0.00 62 ASP A N 7
ATOM 10938 C CA . ASP A 1 62 ? 10.704 3.391 9.511 1.00 0.00 62 ASP A CA 7
ATOM 10939 C C . ASP A 1 62 ? 10.111 2.053 9.957 1.00 0.00 62 ASP A C 7
ATOM 10940 O O . ASP A 1 62 ? 9.776 1.853 11.106 1.00 0.00 62 ASP A O 7
ATOM 10949 N N . SER A 1 63 ? 10.001 1.143 9.025 1.00 0.00 63 SER A N 7
ATOM 10950 C CA . SER A 1 63 ? 9.452 -0.220 9.299 1.00 0.00 63 SER A CA 7
ATOM 10951 C C . SER A 1 63 ? 8.092 -0.114 9.999 1.00 0.00 63 SER A C 7
ATOM 10952 O O . SER A 1 63 ? 7.719 -0.968 10.780 1.00 0.00 63 SER A O 7
ATOM 10960 N N . ASP A 1 64 ? 7.350 0.924 9.714 1.00 0.00 64 ASP A N 7
ATOM 10961 C CA . ASP A 1 64 ? 6.005 1.088 10.355 1.00 0.00 64 ASP A CA 7
ATOM 10962 C C . ASP A 1 64 ? 4.978 0.186 9.674 1.00 0.00 64 ASP A C 7
ATOM 10963 O O . ASP A 1 64 ? 4.616 0.384 8.534 1.00 0.00 64 ASP A O 7
ATOM 10972 N N . VAL A 1 65 ? 4.512 -0.806 10.388 1.00 0.00 65 VAL A N 7
ATOM 10973 C CA . VAL A 1 65 ? 3.503 -1.755 9.828 1.00 0.00 65 VAL A CA 7
ATOM 10974 C C . VAL A 1 65 ? 2.117 -1.130 9.924 1.00 0.00 65 VAL A C 7
ATOM 10975 O O . VAL A 1 65 ? 1.530 -1.041 10.983 1.00 0.00 65 VAL A O 7
ATOM 10988 N N . VAL A 1 66 ? 1.596 -0.693 8.810 1.00 0.00 66 VAL A N 7
ATOM 10989 C CA . VAL A 1 66 ? 0.244 -0.063 8.785 1.00 0.00 66 VAL A CA 7
ATOM 10990 C C . VAL A 1 66 ? -0.514 -0.498 7.536 1.00 0.00 66 VAL A C 7
ATOM 10991 O O . VAL A 1 66 ? 0.056 -1.012 6.588 1.00 0.00 66 VAL A O 7
ATOM 11004 N N . ARG A 1 67 ? -1.803 -0.279 7.536 1.00 0.00 67 ARG A N 7
ATOM 11005 C CA . ARG A 1 67 ? -2.653 -0.650 6.365 1.00 0.00 67 ARG A CA 7
ATOM 11006 C C . ARG A 1 67 ? -3.238 0.610 5.739 1.00 0.00 67 ARG A C 7
ATOM 11007 O O . ARG A 1 67 ? -3.832 1.437 6.402 1.00 0.00 67 ARG A O 7
ATOM 11028 N N . ILE A 1 68 ? -3.060 0.755 4.453 1.00 0.00 68 ILE A N 7
ATOM 11029 C CA . ILE A 1 68 ? -3.582 1.951 3.726 1.00 0.00 68 ILE A CA 7
ATOM 11030 C C . ILE A 1 68 ? -4.763 1.550 2.852 1.00 0.00 68 ILE A C 7
ATOM 11031 O O . ILE A 1 68 ? -4.702 0.603 2.096 1.00 0.00 68 ILE A O 7
ATOM 11047 N N . ASP A 1 69 ? -5.839 2.285 2.955 1.00 0.00 69 ASP A N 7
ATOM 11048 C CA . ASP A 1 69 ? -7.065 1.998 2.144 1.00 0.00 69 ASP A CA 7
ATOM 11049 C C . ASP A 1 69 ? -7.478 3.248 1.364 1.00 0.00 69 ASP A C 7
ATOM 11050 O O . ASP A 1 69 ? -7.386 4.359 1.848 1.00 0.00 69 ASP A O 7
ATOM 11059 N N . ASN A 1 70 ? -7.942 3.047 0.157 1.00 0.00 70 ASN A N 7
ATOM 11060 C CA . ASN A 1 70 ? -8.398 4.171 -0.717 1.00 0.00 70 ASN A CA 7
ATOM 11061 C C . ASN A 1 70 ? -7.191 4.975 -1.206 1.00 0.00 70 ASN A C 7
ATOM 11062 O O . ASN A 1 70 ? -7.257 6.175 -1.374 1.00 0.00 70 ASN A O 7
ATOM 11073 N N . ALA A 1 71 ? -6.097 4.304 -1.448 1.00 0.00 71 ALA A N 7
ATOM 11074 C CA . ALA A 1 71 ? -4.868 4.996 -1.943 1.00 0.00 71 ALA A CA 7
ATOM 11075 C C . ALA A 1 71 ? -5.020 5.361 -3.414 1.00 0.00 71 ALA A C 7
ATOM 11076 O O . ALA A 1 71 ? -5.564 4.612 -4.198 1.00 0.00 71 ALA A O 7
ATOM 11083 N N . ARG A 1 72 ? -4.524 6.515 -3.777 1.00 0.00 72 ARG A N 7
ATOM 11084 C CA . ARG A 1 72 ? -4.610 6.983 -5.192 1.00 0.00 72 ARG A CA 7
ATOM 11085 C C . ARG A 1 72 ? -3.325 6.627 -5.936 1.00 0.00 72 ARG A C 7
ATOM 11086 O O . ARG A 1 72 ? -2.230 6.915 -5.495 1.00 0.00 72 ARG A O 7
ATOM 11107 N N . VAL A 1 73 ? -3.471 5.991 -7.064 1.00 0.00 73 VAL A N 7
ATOM 11108 C CA . VAL A 1 73 ? -2.285 5.581 -7.872 1.00 0.00 73 VAL A CA 7
ATOM 11109 C C . VAL A 1 73 ? -1.771 6.759 -8.684 1.00 0.00 73 VAL A C 7
ATOM 11110 O O . VAL A 1 73 ? -2.518 7.457 -9.337 1.00 0.00 73 VAL A O 7
ATOM 11123 N N . ALA A 1 74 ? -0.484 6.974 -8.641 1.00 0.00 74 ALA A N 7
ATOM 11124 C CA . ALA A 1 74 ? 0.141 8.101 -9.398 1.00 0.00 74 ALA A CA 7
ATOM 11125 C C . ALA A 1 74 ? 1.121 7.544 -10.426 1.00 0.00 74 ALA A C 7
ATOM 11126 O O . ALA A 1 74 ? 1.770 6.536 -10.212 1.00 0.00 74 ALA A O 7
ATOM 11133 N N . GLN A 1 75 ? 1.219 8.212 -11.545 1.00 0.00 75 GLN A N 7
ATOM 11134 C CA . GLN A 1 75 ? 2.142 7.765 -12.632 1.00 0.00 75 GLN A CA 7
ATOM 11135 C C . GLN A 1 75 ? 3.329 8.725 -12.719 1.00 0.00 75 GLN A C 7
ATOM 11136 O O . GLN A 1 75 ? 3.255 9.773 -13.329 1.00 0.00 75 GLN A O 7
ATOM 11150 N N . PHE A 1 76 ? 4.419 8.359 -12.110 1.00 0.00 76 PHE A N 7
ATOM 11151 C CA . PHE A 1 76 ? 5.643 9.215 -12.131 1.00 0.00 76 PHE A CA 7
ATOM 11152 C C . PHE A 1 76 ? 6.431 8.988 -13.411 1.00 0.00 76 PHE A C 7
ATOM 11153 O O . PHE A 1 76 ? 6.023 8.251 -14.281 1.00 0.00 76 PHE A O 7
ATOM 11170 N N . ASN A 1 77 ? 7.554 9.659 -13.519 1.00 0.00 77 ASN A N 7
ATOM 11171 C CA . ASN A 1 77 ? 8.415 9.547 -14.731 1.00 0.00 77 ASN A CA 7
ATOM 11172 C C . ASN A 1 77 ? 8.709 8.077 -15.046 1.00 0.00 77 ASN A C 7
ATOM 11173 O O . ASN A 1 77 ? 9.798 7.588 -14.830 1.00 0.00 77 ASN A O 7
ATOM 11184 N N . GLY A 1 78 ? 7.737 7.390 -15.581 1.00 0.00 78 GLY A N 7
ATOM 11185 C CA . GLY A 1 78 ? 7.921 5.960 -15.955 1.00 0.00 78 GLY A CA 7
ATOM 11186 C C . GLY A 1 78 ? 7.921 5.085 -14.705 1.00 0.00 78 GLY A C 7
ATOM 11187 O O . GLY A 1 78 ? 8.328 3.942 -14.749 1.00 0.00 78 GLY A O 7
ATOM 11191 N N . TYR A 1 79 ? 7.467 5.607 -13.597 1.00 0.00 79 TYR A N 7
ATOM 11192 C CA . TYR A 1 79 ? 7.434 4.806 -12.330 1.00 0.00 79 TYR A CA 7
ATOM 11193 C C . TYR A 1 79 ? 6.061 4.903 -11.676 1.00 0.00 79 TYR A C 7
ATOM 11194 O O . TYR A 1 79 ? 5.403 5.920 -11.720 1.00 0.00 79 TYR A O 7
ATOM 11212 N N . LEU A 1 80 ? 5.632 3.831 -11.069 1.00 0.00 80 LEU A N 7
ATOM 11213 C CA . LEU A 1 80 ? 4.299 3.806 -10.392 1.00 0.00 80 LEU A CA 7
ATOM 11214 C C . LEU A 1 80 ? 4.475 3.922 -8.884 1.00 0.00 80 LEU A C 7
ATOM 11215 O O . LEU A 1 80 ? 5.370 3.348 -8.297 1.00 0.00 80 LEU A O 7
ATOM 11231 N N . SER A 1 81 ? 3.606 4.669 -8.261 1.00 0.00 81 SER A N 7
ATOM 11232 C CA . SER A 1 81 ? 3.675 4.854 -6.783 1.00 0.00 81 SER A CA 7
ATOM 11233 C C . SER A 1 81 ? 2.283 5.147 -6.232 1.00 0.00 81 SER A C 7
ATOM 11234 O O . SER A 1 81 ? 1.368 5.485 -6.956 1.00 0.00 81 SER A O 7
ATOM 11242 N N . LEU A 1 82 ? 2.121 5.005 -4.942 1.00 0.00 82 LEU A N 7
ATOM 11243 C CA . LEU A 1 82 ? 0.788 5.252 -4.299 1.00 0.00 82 LEU A CA 7
ATOM 11244 C C . LEU A 1 82 ? 0.810 6.567 -3.534 1.00 0.00 82 LEU A C 7
ATOM 11245 O O . LEU A 1 82 ? 1.703 6.837 -2.756 1.00 0.00 82 LEU A O 7
ATOM 11261 N N . SER A 1 83 ? -0.184 7.384 -3.759 1.00 0.00 83 SER A N 7
ATOM 11262 C CA . SER A 1 83 ? -0.277 8.705 -3.066 1.00 0.00 83 SER A CA 7
ATOM 11263 C C . SER A 1 83 ? -1.389 8.663 -2.023 1.00 0.00 83 SER A C 7
ATOM 11264 O O . SER A 1 83 ? -2.532 8.373 -2.316 1.00 0.00 83 SER A O 7
ATOM 11272 N N . VAL A 1 84 ? -1.043 8.963 -0.803 1.00 0.00 84 VAL A N 7
ATOM 11273 C CA . VAL A 1 84 ? -2.041 8.963 0.308 1.00 0.00 84 VAL A CA 7
ATOM 11274 C C . VAL A 1 84 ? -2.481 10.397 0.602 1.00 0.00 84 VAL A C 7
ATOM 11275 O O . VAL A 1 84 ? -1.713 11.224 1.069 1.00 0.00 84 VAL A O 7
ATOM 11288 N N . GLY A 1 85 ? -3.720 10.690 0.311 1.00 0.00 85 GLY A N 7
ATOM 11289 C CA . GLY A 1 85 ? -4.271 12.059 0.540 1.00 0.00 85 GLY A CA 7
ATOM 11290 C C . GLY A 1 85 ? -5.026 12.124 1.867 1.00 0.00 85 GLY A C 7
ATOM 11291 O O . GLY A 1 85 ? -5.124 11.161 2.599 1.00 0.00 85 GLY A O 7
ATOM 11295 N N . ASP A 1 86 ? -5.564 13.272 2.164 1.00 0.00 86 ASP A N 7
ATOM 11296 C CA . ASP A 1 86 ? -6.328 13.468 3.428 1.00 0.00 86 ASP A CA 7
ATOM 11297 C C . ASP A 1 86 ? -7.601 12.620 3.399 1.00 0.00 86 ASP A C 7
ATOM 11298 O O . ASP A 1 86 ? -8.107 12.212 4.425 1.00 0.00 86 ASP A O 7
ATOM 11307 N N . SER A 1 87 ? -8.128 12.376 2.232 1.00 0.00 87 SER A N 7
ATOM 11308 C CA . SER A 1 87 ? -9.382 11.573 2.123 1.00 0.00 87 SER A CA 7
ATOM 11309 C C . SER A 1 87 ? -9.043 10.087 2.270 1.00 0.00 87 SER A C 7
ATOM 11310 O O . SER A 1 87 ? -9.917 9.245 2.307 1.00 0.00 87 SER A O 7
ATOM 11318 N N . SER A 1 88 ? -7.779 9.770 2.357 1.00 0.00 88 SER A N 7
ATOM 11319 C CA . SER A 1 88 ? -7.355 8.346 2.505 1.00 0.00 88 SER A CA 7
ATOM 11320 C C . SER A 1 88 ? -7.500 7.905 3.956 1.00 0.00 88 SER A C 7
ATOM 11321 O O . SER A 1 88 ? -7.699 8.706 4.844 1.00 0.00 88 SER A O 7
ATOM 11329 N N . ARG A 1 89 ? -7.405 6.621 4.192 1.00 0.00 89 ARG A N 7
ATOM 11330 C CA . ARG A 1 89 ? -7.542 6.080 5.582 1.00 0.00 89 ARG A CA 7
ATOM 11331 C C . ARG A 1 89 ? -6.319 5.247 5.938 1.00 0.00 89 ARG A C 7
ATOM 11332 O O . ARG A 1 89 ? -5.821 4.474 5.146 1.00 0.00 89 ARG A O 7
ATOM 11353 N N . ILE A 1 90 ? -5.834 5.410 7.143 1.00 0.00 90 ILE A N 7
ATOM 11354 C CA . ILE A 1 90 ? -4.633 4.647 7.604 1.00 0.00 90 ILE A CA 7
ATOM 11355 C C . ILE A 1 90 ? -4.928 3.937 8.920 1.00 0.00 90 ILE A C 7
ATOM 11356 O O . ILE A 1 90 ? -5.401 4.529 9.868 1.00 0.00 90 ILE A O 7
ATOM 11372 N N . GLU A 1 91 ? -4.618 2.668 8.982 1.00 0.00 91 GLU A N 7
ATOM 11373 C CA . GLU A 1 91 ? -4.838 1.877 10.235 1.00 0.00 91 GLU A CA 7
ATOM 11374 C C . GLU A 1 91 ? -3.521 1.226 10.663 1.00 0.00 91 GLU A C 7
ATOM 11375 O O . GLU A 1 91 ? -2.877 0.527 9.906 1.00 0.00 91 GLU A O 7
ATOM 11387 N N . SER A 1 92 ? -3.127 1.465 11.883 1.00 0.00 92 SER A N 7
ATOM 11388 C CA . SER A 1 92 ? -1.857 0.886 12.410 1.00 0.00 92 SER A CA 7
ATOM 11389 C C . SER A 1 92 ? -2.039 -0.593 12.730 1.00 0.00 92 SER A C 7
ATOM 11390 O O . SER A 1 92 ? -3.120 -1.051 13.036 1.00 0.00 92 SER A O 7
ATOM 11398 N N . VAL A 1 93 ? -0.969 -1.336 12.668 1.00 0.00 93 VAL A N 7
ATOM 11399 C CA . VAL A 1 93 ? -1.026 -2.797 12.972 1.00 0.00 93 VAL A CA 7
ATOM 11400 C C . VAL A 1 93 ? 0.251 -3.214 13.702 1.00 0.00 93 VAL A C 7
ATOM 11401 O O . VAL A 1 93 ? 1.279 -3.451 13.100 1.00 0.00 93 VAL A O 7
ATOM 11414 N N . ASN A 1 94 ? 0.180 -3.302 15.002 1.00 0.00 94 ASN A N 7
ATOM 11415 C CA . ASN A 1 94 ? 1.371 -3.705 15.811 1.00 0.00 94 ASN A CA 7
ATOM 11416 C C . ASN A 1 94 ? 1.423 -5.226 15.912 1.00 0.00 94 ASN A C 7
ATOM 11417 O O . ASN A 1 94 ? 0.648 -5.844 16.614 1.00 0.00 94 ASN A O 7
ATOM 11428 N N . VAL A 1 95 ? 2.340 -5.826 15.208 1.00 0.00 95 VAL A N 7
ATOM 11429 C CA . VAL A 1 95 ? 2.475 -7.312 15.237 1.00 0.00 95 VAL A CA 7
ATOM 11430 C C . VAL A 1 95 ? 3.510 -7.700 16.290 1.00 0.00 95 VAL A C 7
ATOM 11431 O O . VAL A 1 95 ? 3.175 -7.994 17.418 1.00 0.00 95 VAL A O 7
ATOM 11444 N N . ASN A 1 96 ? 4.762 -7.700 15.920 1.00 0.00 96 ASN A N 7
ATOM 11445 C CA . ASN A 1 96 ? 5.846 -8.068 16.879 1.00 0.00 96 ASN A CA 7
ATOM 11446 C C . ASN A 1 96 ? 5.422 -9.294 17.690 1.00 0.00 96 ASN A C 7
ATOM 11447 O O . ASN A 1 96 ? 5.569 -9.336 18.894 1.00 0.00 96 ASN A O 7
ATOM 11458 N N . ILE A 1 97 ? 4.892 -10.282 17.022 1.00 0.00 97 ILE A N 7
ATOM 11459 C CA . ILE A 1 97 ? 4.440 -11.530 17.709 1.00 0.00 97 ILE A CA 7
ATOM 11460 C C . ILE A 1 97 ? 3.492 -11.175 18.862 1.00 0.00 97 ILE A C 7
ATOM 11461 O O . ILE A 1 97 ? 3.867 -11.232 20.017 1.00 0.00 97 ILE A O 7
ATOM 11477 N N . PRO A 1 98 ? 2.272 -10.800 18.550 1.00 0.00 98 PRO A N 7
ATOM 11478 C CA . PRO A 1 98 ? 1.257 -10.428 19.579 1.00 0.00 98 PRO A CA 7
ATOM 11479 C C . PRO A 1 98 ? 0.672 -11.635 20.314 1.00 0.00 98 PRO A C 7
ATOM 11480 O O . PRO A 1 98 ? 0.449 -12.681 19.738 1.00 0.00 98 PRO A O 7
ATOM 11491 N N . LEU A 1 99 ? 0.411 -11.475 21.582 1.00 0.00 99 LEU A N 7
ATOM 11492 C CA . LEU A 1 99 ? -0.179 -12.582 22.392 1.00 0.00 99 LEU A CA 7
ATOM 11493 C C . LEU A 1 99 ? -0.662 -12.011 23.733 1.00 0.00 99 LEU A C 7
ATOM 11494 O O . LEU A 1 99 ? -0.909 -12.737 24.675 1.00 0.00 99 LEU A O 7
ATOM 11510 N N . GLU A 1 100 ? -0.796 -10.716 23.816 1.00 0.00 100 GLU A N 7
ATOM 11511 C CA . GLU A 1 100 ? -1.264 -10.075 25.081 1.00 0.00 100 GLU A CA 7
ATOM 11512 C C . GLU A 1 100 ? -1.704 -8.633 24.796 1.00 0.00 100 GLU A C 7
ATOM 11513 O O . GLU A 1 100 ? -0.970 -7.841 24.240 1.00 0.00 100 GLU A O 7
ATOM 11525 N N . HIS A 1 101 ? -2.911 -8.306 25.181 1.00 0.00 101 HIS A N 7
ATOM 11526 C CA . HIS A 1 101 ? -3.457 -6.933 24.959 1.00 0.00 101 HIS A CA 7
ATOM 11527 C C . HIS A 1 101 ? -3.303 -6.544 23.487 1.00 0.00 101 HIS A C 7
ATOM 11528 O O . HIS A 1 101 ? -3.046 -5.403 23.157 1.00 0.00 101 HIS A O 7
ATOM 11542 N N . HIS A 1 102 ? -3.475 -7.492 22.607 1.00 0.00 102 HIS A N 7
ATOM 11543 C CA . HIS A 1 102 ? -3.357 -7.214 21.148 1.00 0.00 102 HIS A CA 7
ATOM 11544 C C . HIS A 1 102 ? -4.483 -6.274 20.718 1.00 0.00 102 HIS A C 7
ATOM 11545 O O . HIS A 1 102 ? -4.278 -5.362 19.941 1.00 0.00 102 HIS A O 7
ATOM 11559 N N . HIS A 1 103 ? -5.668 -6.505 21.208 1.00 0.00 103 HIS A N 7
ATOM 11560 C CA . HIS A 1 103 ? -6.826 -5.646 20.829 1.00 0.00 103 HIS A CA 7
ATOM 11561 C C . HIS A 1 103 ? -6.798 -4.346 21.627 1.00 0.00 103 HIS A C 7
ATOM 11562 O O . HIS A 1 103 ? -6.472 -4.321 22.793 1.00 0.00 103 HIS A O 7
ATOM 11576 N N . HIS A 1 104 ? -7.142 -3.262 20.986 1.00 0.00 104 HIS A N 7
ATOM 11577 C CA . HIS A 1 104 ? -7.151 -1.932 21.667 1.00 0.00 104 HIS A CA 7
ATOM 11578 C C . HIS A 1 104 ? -8.439 -1.192 21.294 1.00 0.00 104 HIS A C 7
ATOM 11579 O O . HIS A 1 104 ? -8.591 -0.018 21.565 1.00 0.00 104 HIS A O 7
ATOM 11593 N N . HIS A 1 105 ? -9.364 -1.877 20.672 1.00 0.00 105 HIS A N 7
ATOM 11594 C CA . HIS A 1 105 ? -10.658 -1.238 20.268 1.00 0.00 105 HIS A CA 7
ATOM 11595 C C . HIS A 1 105 ? -11.468 -0.869 21.516 1.00 0.00 105 HIS A C 7
ATOM 11596 O O . HIS A 1 105 ? -12.046 0.196 21.599 1.00 0.00 105 HIS A O 7
ATOM 11610 N N . HIS A 1 106 ? -11.511 -1.757 22.470 1.00 0.00 106 HIS A N 7
ATOM 11611 C CA . HIS A 1 106 ? -12.275 -1.518 23.737 1.00 0.00 106 HIS A CA 7
ATOM 11612 C C . HIS A 1 106 ? -13.587 -0.783 23.451 1.00 0.00 106 HIS A C 7
ATOM 11613 O O . HIS A 1 106 ? -14.466 -1.391 22.864 1.00 0.00 106 HIS A O 7
ATOM 11628 N N . SER A 1 1 ? -9.149 1.136 -1.974 1.00 0.00 1 SER A N 8
ATOM 11629 C CA . SER A 1 1 ? -10.466 0.457 -2.134 1.00 0.00 1 SER A CA 8
ATOM 11630 C C . SER A 1 1 ? -10.311 -1.040 -1.844 1.00 0.00 1 SER A C 8
ATOM 11631 O O . SER A 1 1 ? -10.173 -1.459 -0.710 1.00 0.00 1 SER A O 8
ATOM 11641 N N . ASP A 1 2 ? -10.345 -1.850 -2.867 1.00 0.00 2 ASP A N 8
ATOM 11642 C CA . ASP A 1 2 ? -10.214 -3.320 -2.671 1.00 0.00 2 ASP A CA 8
ATOM 11643 C C . ASP A 1 2 ? -8.766 -3.692 -2.353 1.00 0.00 2 ASP A C 8
ATOM 11644 O O . ASP A 1 2 ? -7.832 -3.018 -2.746 1.00 0.00 2 ASP A O 8
ATOM 11653 N N . LEU A 1 3 ? -8.576 -4.766 -1.636 1.00 0.00 3 LEU A N 8
ATOM 11654 C CA . LEU A 1 3 ? -7.199 -5.196 -1.279 1.00 0.00 3 LEU A CA 8
ATOM 11655 C C . LEU A 1 3 ? -6.542 -5.875 -2.481 1.00 0.00 3 LEU A C 8
ATOM 11656 O O . LEU A 1 3 ? -7.048 -6.840 -3.019 1.00 0.00 3 LEU A O 8
ATOM 11672 N N . VAL A 1 4 ? -5.409 -5.374 -2.905 1.00 0.00 4 VAL A N 8
ATOM 11673 C CA . VAL A 1 4 ? -4.709 -5.991 -4.076 1.00 0.00 4 VAL A CA 8
ATOM 11674 C C . VAL A 1 4 ? -3.200 -6.013 -3.833 1.00 0.00 4 VAL A C 8
ATOM 11675 O O . VAL A 1 4 ? -2.685 -5.349 -2.953 1.00 0.00 4 VAL A O 8
ATOM 11688 N N . LYS A 1 5 ? -2.488 -6.781 -4.614 1.00 0.00 5 LYS A N 8
ATOM 11689 C CA . LYS A 1 5 ? -1.006 -6.868 -4.449 1.00 0.00 5 LYS A CA 8
ATOM 11690 C C . LYS A 1 5 ? -0.327 -5.623 -5.032 1.00 0.00 5 LYS A C 8
ATOM 11691 O O . LYS A 1 5 ? -0.860 -4.944 -5.888 1.00 0.00 5 LYS A O 8
ATOM 11710 N N . ILE A 1 6 ? 0.863 -5.341 -4.578 1.00 0.00 6 ILE A N 8
ATOM 11711 C CA . ILE A 1 6 ? 1.612 -4.160 -5.093 1.00 0.00 6 ILE A CA 8
ATOM 11712 C C . ILE A 1 6 ? 1.912 -4.362 -6.585 1.00 0.00 6 ILE A C 8
ATOM 11713 O O . ILE A 1 6 ? 1.782 -3.457 -7.388 1.00 0.00 6 ILE A O 8
ATOM 11729 N N . ARG A 1 7 ? 2.311 -5.540 -6.957 1.00 0.00 7 ARG A N 8
ATOM 11730 C CA . ARG A 1 7 ? 2.625 -5.809 -8.389 1.00 0.00 7 ARG A CA 8
ATOM 11731 C C . ARG A 1 7 ? 1.350 -5.662 -9.231 1.00 0.00 7 ARG A C 8
ATOM 11732 O O . ARG A 1 7 ? 1.398 -5.405 -10.419 1.00 0.00 7 ARG A O 8
ATOM 11753 N N . ASP A 1 8 ? 0.207 -5.825 -8.626 1.00 0.00 8 ASP A N 8
ATOM 11754 C CA . ASP A 1 8 ? -1.071 -5.695 -9.385 1.00 0.00 8 ASP A CA 8
ATOM 11755 C C . ASP A 1 8 ? -1.460 -4.214 -9.483 1.00 0.00 8 ASP A C 8
ATOM 11756 O O . ASP A 1 8 ? -2.475 -3.860 -10.054 1.00 0.00 8 ASP A O 8
ATOM 11765 N N . VAL A 1 9 ? -0.666 -3.345 -8.920 1.00 0.00 9 VAL A N 8
ATOM 11766 C CA . VAL A 1 9 ? -0.997 -1.891 -8.966 1.00 0.00 9 VAL A CA 8
ATOM 11767 C C . VAL A 1 9 ? -0.881 -1.359 -10.394 1.00 0.00 9 VAL A C 8
ATOM 11768 O O . VAL A 1 9 ? 0.092 -1.587 -11.087 1.00 0.00 9 VAL A O 8
ATOM 11781 N N . SER A 1 10 ? -1.878 -0.639 -10.832 1.00 0.00 10 SER A N 8
ATOM 11782 C CA . SER A 1 10 ? -1.853 -0.074 -12.207 1.00 0.00 10 SER A CA 8
ATOM 11783 C C . SER A 1 10 ? -2.823 1.108 -12.287 1.00 0.00 10 SER A C 8
ATOM 11784 O O . SER A 1 10 ? -3.640 1.320 -11.411 1.00 0.00 10 SER A O 8
ATOM 11792 N N . LEU A 1 11 ? -2.743 1.874 -13.336 1.00 0.00 11 LEU A N 8
ATOM 11793 C CA . LEU A 1 11 ? -3.661 3.040 -13.493 1.00 0.00 11 LEU A CA 8
ATOM 11794 C C . LEU A 1 11 ? -5.096 2.525 -13.640 1.00 0.00 11 LEU A C 8
ATOM 11795 O O . LEU A 1 11 ? -6.059 3.237 -13.429 1.00 0.00 11 LEU A O 8
ATOM 11811 N N . SER A 1 12 ? -5.240 1.282 -13.996 1.00 0.00 12 SER A N 8
ATOM 11812 C CA . SER A 1 12 ? -6.600 0.697 -14.153 1.00 0.00 12 SER A CA 8
ATOM 11813 C C . SER A 1 12 ? -7.311 0.698 -12.798 1.00 0.00 12 SER A C 8
ATOM 11814 O O . SER A 1 12 ? -8.518 0.560 -12.713 1.00 0.00 12 SER A O 8
ATOM 11822 N N . THR A 1 13 ? -6.566 0.848 -11.731 1.00 0.00 13 THR A N 8
ATOM 11823 C CA . THR A 1 13 ? -7.173 0.858 -10.363 1.00 0.00 13 THR A CA 8
ATOM 11824 C C . THR A 1 13 ? -6.775 2.153 -9.643 1.00 0.00 13 THR A C 8
ATOM 11825 O O . THR A 1 13 ? -5.847 2.174 -8.862 1.00 0.00 13 THR A O 8
ATOM 11836 N N . PRO A 1 14 ? -7.475 3.230 -9.912 1.00 0.00 14 PRO A N 8
ATOM 11837 C CA . PRO A 1 14 ? -7.198 4.559 -9.283 1.00 0.00 14 PRO A CA 8
ATOM 11838 C C . PRO A 1 14 ? -7.141 4.474 -7.755 1.00 0.00 14 PRO A C 8
ATOM 11839 O O . PRO A 1 14 ? -6.303 5.084 -7.121 1.00 0.00 14 PRO A O 8
ATOM 11850 N N . TYR A 1 15 ? -8.039 3.722 -7.158 1.00 0.00 15 TYR A N 8
ATOM 11851 C CA . TYR A 1 15 ? -8.055 3.597 -5.665 1.00 0.00 15 TYR A CA 8
ATOM 11852 C C . TYR A 1 15 ? -7.839 2.138 -5.265 1.00 0.00 15 TYR A C 8
ATOM 11853 O O . TYR A 1 15 ? -8.515 1.242 -5.734 1.00 0.00 15 TYR A O 8
ATOM 11871 N N . VAL A 1 16 ? -6.894 1.891 -4.394 1.00 0.00 16 VAL A N 8
ATOM 11872 C CA . VAL A 1 16 ? -6.627 0.488 -3.953 1.00 0.00 16 VAL A CA 8
ATOM 11873 C C . VAL A 1 16 ? -6.164 0.474 -2.499 1.00 0.00 16 VAL A C 8
ATOM 11874 O O . VAL A 1 16 ? -5.716 1.467 -1.960 1.00 0.00 16 VAL A O 8
ATOM 11887 N N . SER A 1 17 ? -6.258 -0.667 -1.864 1.00 0.00 17 SER A N 8
ATOM 11888 C CA . SER A 1 17 ? -5.813 -0.798 -0.442 1.00 0.00 17 SER A CA 8
ATOM 11889 C C . SER A 1 17 ? -4.632 -1.766 -0.390 1.00 0.00 17 SER A C 8
ATOM 11890 O O . SER A 1 17 ? -4.653 -2.823 -1.002 1.00 0.00 17 SER A O 8
ATOM 11898 N N . VAL A 1 18 ? -3.593 -1.410 0.330 1.00 0.00 18 VAL A N 8
ATOM 11899 C CA . VAL A 1 18 ? -2.393 -2.299 0.420 1.00 0.00 18 VAL A CA 8
ATOM 11900 C C . VAL A 1 18 ? -1.877 -2.350 1.857 1.00 0.00 18 VAL A C 8
ATOM 11901 O O . VAL A 1 18 ? -2.192 -1.515 2.682 1.00 0.00 18 VAL A O 8
ATOM 11914 N N . ILE A 1 19 ? -1.075 -3.339 2.159 1.00 0.00 19 ILE A N 8
ATOM 11915 C CA . ILE A 1 19 ? -0.521 -3.470 3.538 1.00 0.00 19 ILE A CA 8
ATOM 11916 C C . ILE A 1 19 ? 0.935 -3.920 3.462 1.00 0.00 19 ILE A C 8
ATOM 11917 O O . ILE A 1 19 ? 1.293 -4.780 2.682 1.00 0.00 19 ILE A O 8
ATOM 11933 N N . GLY A 1 20 ? 1.785 -3.346 4.271 1.00 0.00 20 GLY A N 8
ATOM 11934 C CA . GLY A 1 20 ? 3.220 -3.750 4.235 1.00 0.00 20 GLY A CA 8
ATOM 11935 C C . GLY A 1 20 ? 4.002 -2.950 5.277 1.00 0.00 20 GLY A C 8
ATOM 11936 O O . GLY A 1 20 ? 3.435 -2.367 6.185 1.00 0.00 20 GLY A O 8
ATOM 11940 N N . LYS A 1 21 ? 5.308 -2.922 5.152 1.00 0.00 21 LYS A N 8
ATOM 11941 C CA . LYS A 1 21 ? 6.153 -2.169 6.129 1.00 0.00 21 LYS A CA 8
ATOM 11942 C C . LYS A 1 21 ? 6.777 -0.964 5.434 1.00 0.00 21 LYS A C 8
ATOM 11943 O O . LYS A 1 21 ? 7.370 -1.079 4.376 1.00 0.00 21 LYS A O 8
ATOM 11962 N N . ILE A 1 22 ? 6.630 0.197 6.025 1.00 0.00 22 ILE A N 8
ATOM 11963 C CA . ILE A 1 22 ? 7.190 1.438 5.420 1.00 0.00 22 ILE A CA 8
ATOM 11964 C C . ILE A 1 22 ? 8.568 1.721 6.008 1.00 0.00 22 ILE A C 8
ATOM 11965 O O . ILE A 1 22 ? 8.743 1.805 7.214 1.00 0.00 22 ILE A O 8
ATOM 11981 N N . THR A 1 23 ? 9.548 1.872 5.149 1.00 0.00 23 THR A N 8
ATOM 11982 C CA . THR A 1 23 ? 10.941 2.151 5.611 1.00 0.00 23 THR A CA 8
ATOM 11983 C C . THR A 1 23 ? 11.540 3.309 4.807 1.00 0.00 23 THR A C 8
ATOM 11984 O O . THR A 1 23 ? 11.103 3.627 3.715 1.00 0.00 23 THR A O 8
ATOM 11995 N N . GLY A 1 24 ? 12.552 3.935 5.348 1.00 0.00 24 GLY A N 8
ATOM 11996 C CA . GLY A 1 24 ? 13.213 5.077 4.642 1.00 0.00 24 GLY A CA 8
ATOM 11997 C C . GLY A 1 24 ? 12.270 6.283 4.590 1.00 0.00 24 GLY A C 8
ATOM 11998 O O . GLY A 1 24 ? 11.600 6.523 3.604 1.00 0.00 24 GLY A O 8
ATOM 12002 N N . ILE A 1 25 ? 12.210 7.045 5.647 1.00 0.00 25 ILE A N 8
ATOM 12003 C CA . ILE A 1 25 ? 11.309 8.238 5.666 1.00 0.00 25 ILE A CA 8
ATOM 12004 C C . ILE A 1 25 ? 12.065 9.479 5.199 1.00 0.00 25 ILE A C 8
ATOM 12005 O O . ILE A 1 25 ? 13.139 9.787 5.678 1.00 0.00 25 ILE A O 8
ATOM 12021 N N . HIS A 1 26 ? 11.498 10.203 4.265 1.00 0.00 26 HIS A N 8
ATOM 12022 C CA . HIS A 1 26 ? 12.158 11.443 3.753 1.00 0.00 26 HIS A CA 8
ATOM 12023 C C . HIS A 1 26 ? 11.129 12.567 3.689 1.00 0.00 26 HIS A C 8
ATOM 12024 O O . HIS A 1 26 ? 9.991 12.369 3.306 1.00 0.00 26 HIS A O 8
ATOM 12038 N N . LYS A 1 27 ? 11.523 13.751 4.072 1.00 0.00 27 LYS A N 8
ATOM 12039 C CA . LYS A 1 27 ? 10.583 14.910 4.056 1.00 0.00 27 LYS A CA 8
ATOM 12040 C C . LYS A 1 27 ? 10.881 15.805 2.855 1.00 0.00 27 LYS A C 8
ATOM 12041 O O . LYS A 1 27 ? 12.017 16.103 2.546 1.00 0.00 27 LYS A O 8
ATOM 12060 N N . LYS A 1 28 ? 9.853 16.243 2.179 1.00 0.00 28 LYS A N 8
ATOM 12061 C CA . LYS A 1 28 ? 10.045 17.130 0.998 1.00 0.00 28 LYS A CA 8
ATOM 12062 C C . LYS A 1 28 ? 8.912 18.149 0.943 1.00 0.00 28 LYS A C 8
ATOM 12063 O O . LYS A 1 28 ? 7.866 17.963 1.535 1.00 0.00 28 LYS A O 8
ATOM 12082 N N . GLU A 1 29 ? 9.116 19.232 0.234 1.00 0.00 29 GLU A N 8
ATOM 12083 C CA . GLU A 1 29 ? 8.061 20.289 0.125 1.00 0.00 29 GLU A CA 8
ATOM 12084 C C . GLU A 1 29 ? 7.702 20.509 -1.344 1.00 0.00 29 GLU A C 8
ATOM 12085 O O . GLU A 1 29 ? 8.537 20.428 -2.223 1.00 0.00 29 GLU A O 8
ATOM 12097 N N . TYR A 1 30 ? 6.453 20.787 -1.616 1.00 0.00 30 TYR A N 8
ATOM 12098 C CA . TYR A 1 30 ? 6.023 21.011 -3.027 1.00 0.00 30 TYR A CA 8
ATOM 12099 C C . TYR A 1 30 ? 4.974 22.124 -3.065 1.00 0.00 30 TYR A C 8
ATOM 12100 O O . TYR A 1 30 ? 4.363 22.455 -2.068 1.00 0.00 30 TYR A O 8
ATOM 12118 N N . GLU A 1 31 ? 4.768 22.712 -4.214 1.00 0.00 31 GLU A N 8
ATOM 12119 C CA . GLU A 1 31 ? 3.766 23.815 -4.331 1.00 0.00 31 GLU A CA 8
ATOM 12120 C C . GLU A 1 31 ? 2.418 23.248 -4.777 1.00 0.00 31 GLU A C 8
ATOM 12121 O O . GLU A 1 31 ? 2.279 22.722 -5.863 1.00 0.00 31 GLU A O 8
ATOM 12133 N N . SER A 1 32 ? 1.419 23.362 -3.935 1.00 0.00 32 SER A N 8
ATOM 12134 C CA . SER A 1 32 ? 0.061 22.846 -4.283 1.00 0.00 32 SER A CA 8
ATOM 12135 C C . SER A 1 32 ? -0.885 24.027 -4.523 1.00 0.00 32 SER A C 8
ATOM 12136 O O . SER A 1 32 ? -1.252 24.748 -3.617 1.00 0.00 32 SER A O 8
ATOM 12144 N N . ASP A 1 33 ? -1.275 24.222 -5.753 1.00 0.00 33 ASP A N 8
ATOM 12145 C CA . ASP A 1 33 ? -2.192 25.348 -6.105 1.00 0.00 33 ASP A CA 8
ATOM 12146 C C . ASP A 1 33 ? -1.635 26.684 -5.590 1.00 0.00 33 ASP A C 8
ATOM 12147 O O . ASP A 1 33 ? -2.371 27.587 -5.234 1.00 0.00 33 ASP A O 8
ATOM 12156 N N . GLY A 1 34 ? -0.336 26.830 -5.576 1.00 0.00 34 GLY A N 8
ATOM 12157 C CA . GLY A 1 34 ? 0.277 28.114 -5.115 1.00 0.00 34 GLY A CA 8
ATOM 12158 C C . GLY A 1 34 ? 0.573 28.074 -3.614 1.00 0.00 34 GLY A C 8
ATOM 12159 O O . GLY A 1 34 ? 1.108 29.019 -3.062 1.00 0.00 34 GLY A O 8
ATOM 12163 N N . THR A 1 35 ? 0.235 26.998 -2.941 1.00 0.00 35 THR A N 8
ATOM 12164 C CA . THR A 1 35 ? 0.504 26.913 -1.465 1.00 0.00 35 THR A CA 8
ATOM 12165 C C . THR A 1 35 ? 1.506 25.791 -1.181 1.00 0.00 35 THR A C 8
ATOM 12166 O O . THR A 1 35 ? 1.319 24.652 -1.564 1.00 0.00 35 THR A O 8
ATOM 12177 N N . THR A 1 36 ? 2.577 26.119 -0.510 1.00 0.00 36 THR A N 8
ATOM 12178 C CA . THR A 1 36 ? 3.614 25.099 -0.187 1.00 0.00 36 THR A CA 8
ATOM 12179 C C . THR A 1 36 ? 3.074 24.110 0.843 1.00 0.00 36 THR A C 8
ATOM 12180 O O . THR A 1 36 ? 2.490 24.488 1.841 1.00 0.00 36 THR A O 8
ATOM 12191 N N . LYS A 1 37 ? 3.270 22.836 0.609 1.00 0.00 37 LYS A N 8
ATOM 12192 C CA . LYS A 1 37 ? 2.776 21.804 1.568 1.00 0.00 37 LYS A CA 8
ATOM 12193 C C . LYS A 1 37 ? 3.845 20.733 1.775 1.00 0.00 37 LYS A C 8
ATOM 12194 O O . LYS A 1 37 ? 4.586 20.384 0.874 1.00 0.00 37 LYS A O 8
ATOM 12213 N N . SER A 1 38 ? 3.932 20.215 2.968 1.00 0.00 38 SER A N 8
ATOM 12214 C CA . SER A 1 38 ? 4.950 19.170 3.265 1.00 0.00 38 SER A CA 8
ATOM 12215 C C . SER A 1 38 ? 4.437 17.793 2.840 1.00 0.00 38 SER A C 8
ATOM 12216 O O . SER A 1 38 ? 3.264 17.484 2.949 1.00 0.00 38 SER A O 8
ATOM 12224 N N . VAL A 1 39 ? 5.319 16.952 2.367 1.00 0.00 39 VAL A N 8
ATOM 12225 C CA . VAL A 1 39 ? 4.902 15.585 1.945 1.00 0.00 39 VAL A CA 8
ATOM 12226 C C . VAL A 1 39 ? 5.978 14.586 2.373 1.00 0.00 39 VAL A C 8
ATOM 12227 O O . VAL A 1 39 ? 7.163 14.834 2.251 1.00 0.00 39 VAL A O 8
ATOM 12240 N N . TYR A 1 40 ? 5.567 13.454 2.883 1.00 0.00 40 TYR A N 8
ATOM 12241 C CA . TYR A 1 40 ? 6.548 12.419 3.333 1.00 0.00 40 TYR A CA 8
ATOM 12242 C C . TYR A 1 40 ? 6.639 11.314 2.285 1.00 0.00 40 TYR A C 8
ATOM 12243 O O . TYR A 1 40 ? 5.643 10.847 1.767 1.00 0.00 40 TYR A O 8
ATOM 12261 N N . GLN A 1 41 ? 7.839 10.895 1.965 1.00 0.00 41 GLN A N 8
ATOM 12262 C CA . GLN A 1 41 ? 8.032 9.824 0.940 1.00 0.00 41 GLN A CA 8
ATOM 12263 C C . GLN A 1 41 ? 8.680 8.609 1.600 1.00 0.00 41 GLN A C 8
ATOM 12264 O O . GLN A 1 41 ? 9.397 8.720 2.576 1.00 0.00 41 GLN A O 8
ATOM 12278 N N . GLY A 1 42 ? 8.429 7.443 1.073 1.00 0.00 42 GLY A N 8
ATOM 12279 C CA . GLY A 1 42 ? 9.029 6.223 1.670 1.00 0.00 42 GLY A CA 8
ATOM 12280 C C . GLY A 1 42 ? 8.809 5.035 0.735 1.00 0.00 42 GLY A C 8
ATOM 12281 O O . GLY A 1 42 ? 8.355 5.180 -0.382 1.00 0.00 42 GLY A O 8
ATOM 12285 N N . TYR A 1 43 ? 9.135 3.853 1.192 1.00 0.00 43 TYR A N 8
ATOM 12286 C CA . TYR A 1 43 ? 8.960 2.626 0.354 1.00 0.00 43 TYR A CA 8
ATOM 12287 C C . TYR A 1 43 ? 8.226 1.563 1.165 1.00 0.00 43 TYR A C 8
ATOM 12288 O O . TYR A 1 43 ? 8.488 1.370 2.336 1.00 0.00 43 TYR A O 8
ATOM 12306 N N . ILE A 1 44 ? 7.309 0.865 0.543 1.00 0.00 44 ILE A N 8
ATOM 12307 C CA . ILE A 1 44 ? 6.544 -0.199 1.261 1.00 0.00 44 ILE A CA 8
ATOM 12308 C C . ILE A 1 44 ? 6.892 -1.549 0.650 1.00 0.00 44 ILE A C 8
ATOM 12309 O O . ILE A 1 44 ? 6.879 -1.719 -0.554 1.00 0.00 44 ILE A O 8
ATOM 12325 N N . GLU A 1 45 ? 7.220 -2.514 1.480 1.00 0.00 45 GLU A N 8
ATOM 12326 C CA . GLU A 1 45 ? 7.596 -3.871 0.962 1.00 0.00 45 GLU A CA 8
ATOM 12327 C C . GLU A 1 45 ? 6.695 -4.933 1.584 1.00 0.00 45 GLU A C 8
ATOM 12328 O O . GLU A 1 45 ? 6.202 -4.786 2.686 1.00 0.00 45 GLU A O 8
ATOM 12340 N N . ASP A 1 46 ? 6.479 -6.013 0.877 1.00 0.00 46 ASP A N 8
ATOM 12341 C CA . ASP A 1 46 ? 5.610 -7.097 1.412 1.00 0.00 46 ASP A CA 8
ATOM 12342 C C . ASP A 1 46 ? 5.979 -8.431 0.747 1.00 0.00 46 ASP A C 8
ATOM 12343 O O . ASP A 1 46 ? 7.045 -8.586 0.180 1.00 0.00 46 ASP A O 8
ATOM 12352 N N . ASP A 1 47 ? 5.102 -9.397 0.819 1.00 0.00 47 ASP A N 8
ATOM 12353 C CA . ASP A 1 47 ? 5.380 -10.729 0.206 1.00 0.00 47 ASP A CA 8
ATOM 12354 C C . ASP A 1 47 ? 5.259 -10.650 -1.322 1.00 0.00 47 ASP A C 8
ATOM 12355 O O . ASP A 1 47 ? 5.509 -11.613 -2.023 1.00 0.00 47 ASP A O 8
ATOM 12364 N N . THR A 1 48 ? 4.880 -9.516 -1.851 1.00 0.00 48 THR A N 8
ATOM 12365 C CA . THR A 1 48 ? 4.748 -9.377 -3.338 1.00 0.00 48 THR A CA 8
ATOM 12366 C C . THR A 1 48 ? 5.975 -8.651 -3.889 1.00 0.00 48 THR A C 8
ATOM 12367 O O . THR A 1 48 ? 6.733 -9.189 -4.672 1.00 0.00 48 THR A O 8
ATOM 12378 N N . ALA A 1 49 ? 6.184 -7.427 -3.485 1.00 0.00 49 ALA A N 8
ATOM 12379 C CA . ALA A 1 49 ? 7.370 -6.680 -3.995 1.00 0.00 49 ALA A CA 8
ATOM 12380 C C . ALA A 1 49 ? 7.537 -5.364 -3.235 1.00 0.00 49 ALA A C 8
ATOM 12381 O O . ALA A 1 49 ? 7.185 -5.248 -2.078 1.00 0.00 49 ALA A O 8
ATOM 12388 N N . ARG A 1 50 ? 8.091 -4.368 -3.887 1.00 0.00 50 ARG A N 8
ATOM 12389 C CA . ARG A 1 50 ? 8.308 -3.046 -3.219 1.00 0.00 50 ARG A CA 8
ATOM 12390 C C . ARG A 1 50 ? 7.883 -1.911 -4.158 1.00 0.00 50 ARG A C 8
ATOM 12391 O O . ARG A 1 50 ? 8.035 -1.989 -5.362 1.00 0.00 50 ARG A O 8
ATOM 12412 N N . ILE A 1 51 ? 7.352 -0.846 -3.609 1.00 0.00 51 ILE A N 8
ATOM 12413 C CA . ILE A 1 51 ? 6.922 0.304 -4.463 1.00 0.00 51 ILE A CA 8
ATOM 12414 C C . ILE A 1 51 ? 7.045 1.616 -3.678 1.00 0.00 51 ILE A C 8
ATOM 12415 O O . ILE A 1 51 ? 6.921 1.650 -2.469 1.00 0.00 51 ILE A O 8
ATOM 12431 N N . ARG A 1 52 ? 7.297 2.696 -4.368 1.00 0.00 52 ARG A N 8
ATOM 12432 C CA . ARG A 1 52 ? 7.441 4.019 -3.687 1.00 0.00 52 ARG A CA 8
ATOM 12433 C C . ARG A 1 52 ? 6.076 4.529 -3.219 1.00 0.00 52 ARG A C 8
ATOM 12434 O O . ARG A 1 52 ? 5.061 4.308 -3.852 1.00 0.00 52 ARG A O 8
ATOM 12455 N N . ILE A 1 53 ? 6.052 5.229 -2.107 1.00 0.00 53 ILE A N 8
ATOM 12456 C CA . ILE A 1 53 ? 4.766 5.786 -1.578 1.00 0.00 53 ILE A CA 8
ATOM 12457 C C . ILE A 1 53 ? 4.955 7.255 -1.204 1.00 0.00 53 ILE A C 8
ATOM 12458 O O . ILE A 1 53 ? 6.055 7.719 -0.971 1.00 0.00 53 ILE A O 8
ATOM 12474 N N . SER A 1 54 ? 3.881 7.996 -1.140 1.00 0.00 54 SER A N 8
ATOM 12475 C CA . SER A 1 54 ? 3.982 9.439 -0.777 1.00 0.00 54 SER A CA 8
ATOM 12476 C C . SER A 1 54 ? 2.773 9.826 0.069 1.00 0.00 54 SER A C 8
ATOM 12477 O O . SER A 1 54 ? 1.639 9.609 -0.312 1.00 0.00 54 SER A O 8
ATOM 12485 N N . SER A 1 55 ? 3.011 10.399 1.223 1.00 0.00 55 SER A N 8
ATOM 12486 C CA . SER A 1 55 ? 1.889 10.808 2.124 1.00 0.00 55 SER A CA 8
ATOM 12487 C C . SER A 1 55 ? 1.864 12.328 2.242 1.00 0.00 55 SER A C 8
ATOM 12488 O O . SER A 1 55 ? 2.865 12.962 2.515 1.00 0.00 55 SER A O 8
ATOM 12496 N N . PHE A 1 56 ? 0.722 12.922 2.009 1.00 0.00 56 PHE A N 8
ATOM 12497 C CA . PHE A 1 56 ? 0.621 14.411 2.075 1.00 0.00 56 PHE A CA 8
ATOM 12498 C C . PHE A 1 56 ? 0.129 14.865 3.449 1.00 0.00 56 PHE A C 8
ATOM 12499 O O . PHE A 1 56 ? -0.945 14.508 3.894 1.00 0.00 56 PHE A O 8
ATOM 12516 N N . GLY A 1 57 ? 0.915 15.671 4.118 1.00 0.00 57 GLY A N 8
ATOM 12517 C CA . GLY A 1 57 ? 0.511 16.177 5.461 1.00 0.00 57 GLY A CA 8
ATOM 12518 C C . GLY A 1 57 ? 0.756 15.115 6.536 1.00 0.00 57 GLY A C 8
ATOM 12519 O O . GLY A 1 57 ? 1.308 15.393 7.585 1.00 0.00 57 GLY A O 8
ATOM 12523 N N . LYS A 1 58 ? 0.337 13.904 6.298 1.00 0.00 58 LYS A N 8
ATOM 12524 C CA . LYS A 1 58 ? 0.535 12.836 7.320 1.00 0.00 58 LYS A CA 8
ATOM 12525 C C . LYS A 1 58 ? 1.946 12.250 7.223 1.00 0.00 58 LYS A C 8
ATOM 12526 O O . LYS A 1 58 ? 2.451 11.963 6.154 1.00 0.00 58 LYS A O 8
ATOM 12545 N N . GLN A 1 59 ? 2.583 12.077 8.352 1.00 0.00 59 GLN A N 8
ATOM 12546 C CA . GLN A 1 59 ? 3.965 11.517 8.376 1.00 0.00 59 GLN A CA 8
ATOM 12547 C C . GLN A 1 59 ? 3.913 9.992 8.485 1.00 0.00 59 GLN A C 8
ATOM 12548 O O . GLN A 1 59 ? 2.891 9.414 8.799 1.00 0.00 59 GLN A O 8
ATOM 12562 N N . LEU A 1 60 ? 5.019 9.340 8.230 1.00 0.00 60 LEU A N 8
ATOM 12563 C CA . LEU A 1 60 ? 5.067 7.847 8.313 1.00 0.00 60 LEU A CA 8
ATOM 12564 C C . LEU A 1 60 ? 6.170 7.426 9.282 1.00 0.00 60 LEU A C 8
ATOM 12565 O O . LEU A 1 60 ? 7.088 8.172 9.564 1.00 0.00 60 LEU A O 8
ATOM 12581 N N . GLN A 1 61 ? 6.073 6.226 9.801 1.00 0.00 61 GLN A N 8
ATOM 12582 C CA . GLN A 1 61 ? 7.095 5.721 10.767 1.00 0.00 61 GLN A CA 8
ATOM 12583 C C . GLN A 1 61 ? 7.972 4.657 10.091 1.00 0.00 61 GLN A C 8
ATOM 12584 O O . GLN A 1 61 ? 7.502 3.758 9.410 1.00 0.00 61 GLN A O 8
ATOM 12598 N N . ASP A 1 62 ? 9.257 4.777 10.266 1.00 0.00 62 ASP A N 8
ATOM 12599 C CA . ASP A 1 62 ? 10.207 3.819 9.635 1.00 0.00 62 ASP A CA 8
ATOM 12600 C C . ASP A 1 62 ? 9.959 2.386 10.122 1.00 0.00 62 ASP A C 8
ATOM 12601 O O . ASP A 1 62 ? 9.652 2.141 11.272 1.00 0.00 62 ASP A O 8
ATOM 12610 N N . SER A 1 63 ? 10.108 1.443 9.230 1.00 0.00 63 SER A N 8
ATOM 12611 C CA . SER A 1 63 ? 9.905 0.011 9.583 1.00 0.00 63 SER A CA 8
ATOM 12612 C C . SER A 1 63 ? 8.560 -0.173 10.287 1.00 0.00 63 SER A C 8
ATOM 12613 O O . SER A 1 63 ? 8.386 -1.057 11.103 1.00 0.00 63 SER A O 8
ATOM 12621 N N . ASP A 1 64 ? 7.598 0.655 9.974 1.00 0.00 64 ASP A N 8
ATOM 12622 C CA . ASP A 1 64 ? 6.259 0.526 10.624 1.00 0.00 64 ASP A CA 8
ATOM 12623 C C . ASP A 1 64 ? 5.312 -0.317 9.759 1.00 0.00 64 ASP A C 8
ATOM 12624 O O . ASP A 1 64 ? 5.132 -0.071 8.581 1.00 0.00 64 ASP A O 8
ATOM 12633 N N . VAL A 1 65 ? 4.689 -1.303 10.351 1.00 0.00 65 VAL A N 8
ATOM 12634 C CA . VAL A 1 65 ? 3.735 -2.165 9.593 1.00 0.00 65 VAL A CA 8
ATOM 12635 C C . VAL A 1 65 ? 2.341 -1.551 9.681 1.00 0.00 65 VAL A C 8
ATOM 12636 O O . VAL A 1 65 ? 1.734 -1.517 10.734 1.00 0.00 65 VAL A O 8
ATOM 12649 N N . VAL A 1 66 ? 1.827 -1.050 8.584 1.00 0.00 66 VAL A N 8
ATOM 12650 C CA . VAL A 1 66 ? 0.470 -0.422 8.616 1.00 0.00 66 VAL A CA 8
ATOM 12651 C C . VAL A 1 66 ? -0.323 -0.810 7.371 1.00 0.00 66 VAL A C 8
ATOM 12652 O O . VAL A 1 66 ? 0.211 -1.318 6.396 1.00 0.00 66 VAL A O 8
ATOM 12665 N N . ARG A 1 67 ? -1.608 -0.561 7.406 1.00 0.00 67 ARG A N 8
ATOM 12666 C CA . ARG A 1 67 ? -2.498 -0.882 6.253 1.00 0.00 67 ARG A CA 8
ATOM 12667 C C . ARG A 1 67 ? -3.125 0.413 5.738 1.00 0.00 67 ARG A C 8
ATOM 12668 O O . ARG A 1 67 ? -3.704 1.175 6.489 1.00 0.00 67 ARG A O 8
ATOM 12689 N N . ILE A 1 68 ? -3.005 0.678 4.460 1.00 0.00 68 ILE A N 8
ATOM 12690 C CA . ILE A 1 68 ? -3.581 1.933 3.886 1.00 0.00 68 ILE A CA 8
ATOM 12691 C C . ILE A 1 68 ? -4.819 1.593 3.063 1.00 0.00 68 ILE A C 8
ATOM 12692 O O . ILE A 1 68 ? -4.789 0.750 2.186 1.00 0.00 68 ILE A O 8
ATOM 12708 N N . ASP A 1 69 ? -5.913 2.256 3.343 1.00 0.00 69 ASP A N 8
ATOM 12709 C CA . ASP A 1 69 ? -7.180 2.001 2.594 1.00 0.00 69 ASP A CA 8
ATOM 12710 C C . ASP A 1 69 ? -7.519 3.213 1.726 1.00 0.00 69 ASP A C 8
ATOM 12711 O O . ASP A 1 69 ? -7.264 4.349 2.094 1.00 0.00 69 ASP A O 8
ATOM 12720 N N . ASN A 1 70 ? -8.093 2.962 0.575 1.00 0.00 70 ASN A N 8
ATOM 12721 C CA . ASN A 1 70 ? -8.463 4.062 -0.363 1.00 0.00 70 ASN A CA 8
ATOM 12722 C C . ASN A 1 70 ? -7.191 4.787 -0.826 1.00 0.00 70 ASN A C 8
ATOM 12723 O O . ASN A 1 70 ? -7.159 5.994 -0.978 1.00 0.00 70 ASN A O 8
ATOM 12734 N N . ALA A 1 71 ? -6.137 4.046 -1.057 1.00 0.00 71 ALA A N 8
ATOM 12735 C CA . ALA A 1 71 ? -4.860 4.667 -1.515 1.00 0.00 71 ALA A CA 8
ATOM 12736 C C . ALA A 1 71 ? -4.977 5.068 -2.987 1.00 0.00 71 ALA A C 8
ATOM 12737 O O . ALA A 1 71 ? -5.460 4.318 -3.808 1.00 0.00 71 ALA A O 8
ATOM 12744 N N . ARG A 1 72 ? -4.534 6.249 -3.322 1.00 0.00 72 ARG A N 8
ATOM 12745 C CA . ARG A 1 72 ? -4.620 6.716 -4.735 1.00 0.00 72 ARG A CA 8
ATOM 12746 C C . ARG A 1 72 ? -3.376 6.279 -5.514 1.00 0.00 72 ARG A C 8
ATOM 12747 O O . ARG A 1 72 ? -2.260 6.363 -5.038 1.00 0.00 72 ARG A O 8
ATOM 12768 N N . VAL A 1 73 ? -3.568 5.806 -6.719 1.00 0.00 73 VAL A N 8
ATOM 12769 C CA . VAL A 1 73 ? -2.416 5.351 -7.548 1.00 0.00 73 VAL A CA 8
ATOM 12770 C C . VAL A 1 73 ? -1.993 6.475 -8.494 1.00 0.00 73 VAL A C 8
ATOM 12771 O O . VAL A 1 73 ? -2.808 7.093 -9.151 1.00 0.00 73 VAL A O 8
ATOM 12784 N N . ALA A 1 74 ? -0.717 6.746 -8.563 1.00 0.00 74 ALA A N 8
ATOM 12785 C CA . ALA A 1 74 ? -0.222 7.830 -9.459 1.00 0.00 74 ALA A CA 8
ATOM 12786 C C . ALA A 1 74 ? 1.055 7.369 -10.154 1.00 0.00 74 ALA A C 8
ATOM 12787 O O . ALA A 1 74 ? 1.771 6.516 -9.667 1.00 0.00 74 ALA A O 8
ATOM 12794 N N . GLN A 1 75 ? 1.343 7.935 -11.299 1.00 0.00 75 GLN A N 8
ATOM 12795 C CA . GLN A 1 75 ? 2.572 7.552 -12.059 1.00 0.00 75 GLN A CA 8
ATOM 12796 C C . GLN A 1 75 ? 3.486 8.771 -12.184 1.00 0.00 75 GLN A C 8
ATOM 12797 O O . GLN A 1 75 ? 3.141 9.758 -12.804 1.00 0.00 75 GLN A O 8
ATOM 12811 N N . PHE A 1 76 ? 4.656 8.704 -11.594 1.00 0.00 76 PHE A N 8
ATOM 12812 C CA . PHE A 1 76 ? 5.617 9.850 -11.665 1.00 0.00 76 PHE A CA 8
ATOM 12813 C C . PHE A 1 76 ? 6.959 9.367 -12.210 1.00 0.00 76 PHE A C 8
ATOM 12814 O O . PHE A 1 76 ? 7.479 8.346 -11.811 1.00 0.00 76 PHE A O 8
ATOM 12831 N N . ASN A 1 77 ? 7.517 10.111 -13.126 1.00 0.00 77 ASN A N 8
ATOM 12832 C CA . ASN A 1 77 ? 8.831 9.738 -13.731 1.00 0.00 77 ASN A CA 8
ATOM 12833 C C . ASN A 1 77 ? 8.749 8.331 -14.335 1.00 0.00 77 ASN A C 8
ATOM 12834 O O . ASN A 1 77 ? 9.726 7.612 -14.416 1.00 0.00 77 ASN A O 8
ATOM 12845 N N . GLY A 1 78 ? 7.586 7.942 -14.781 1.00 0.00 78 GLY A N 8
ATOM 12846 C CA . GLY A 1 78 ? 7.432 6.594 -15.396 1.00 0.00 78 GLY A CA 8
ATOM 12847 C C . GLY A 1 78 ? 7.408 5.522 -14.306 1.00 0.00 78 GLY A C 8
ATOM 12848 O O . GLY A 1 78 ? 7.435 4.338 -14.587 1.00 0.00 78 GLY A O 8
ATOM 12852 N N . TYR A 1 79 ? 7.361 5.928 -13.061 1.00 0.00 79 TYR A N 8
ATOM 12853 C CA . TYR A 1 79 ? 7.339 4.940 -11.936 1.00 0.00 79 TYR A CA 8
ATOM 12854 C C . TYR A 1 79 ? 6.004 5.023 -11.196 1.00 0.00 79 TYR A C 8
ATOM 12855 O O . TYR A 1 79 ? 5.505 6.092 -10.892 1.00 0.00 79 TYR A O 8
ATOM 12873 N N . LEU A 1 80 ? 5.418 3.894 -10.910 1.00 0.00 80 LEU A N 8
ATOM 12874 C CA . LEU A 1 80 ? 4.109 3.880 -10.200 1.00 0.00 80 LEU A CA 8
ATOM 12875 C C . LEU A 1 80 ? 4.322 4.091 -8.703 1.00 0.00 80 LEU A C 8
ATOM 12876 O O . LEU A 1 80 ? 5.275 3.612 -8.119 1.00 0.00 80 LEU A O 8
ATOM 12892 N N . SER A 1 81 ? 3.429 4.806 -8.074 1.00 0.00 81 SER A N 8
ATOM 12893 C CA . SER A 1 81 ? 3.564 5.055 -6.612 1.00 0.00 81 SER A CA 8
ATOM 12894 C C . SER A 1 81 ? 2.177 5.255 -6.004 1.00 0.00 81 SER A C 8
ATOM 12895 O O . SER A 1 81 ? 1.224 5.583 -6.686 1.00 0.00 81 SER A O 8
ATOM 12903 N N . LEU A 1 82 ? 2.058 5.059 -4.716 1.00 0.00 82 LEU A N 8
ATOM 12904 C CA . LEU A 1 82 ? 0.735 5.232 -4.039 1.00 0.00 82 LEU A CA 8
ATOM 12905 C C . LEU A 1 82 ? 0.730 6.550 -3.269 1.00 0.00 82 LEU A C 8
ATOM 12906 O O . LEU A 1 82 ? 1.610 6.826 -2.477 1.00 0.00 82 LEU A O 8
ATOM 12922 N N . SER A 1 83 ? -0.265 7.370 -3.504 1.00 0.00 83 SER A N 8
ATOM 12923 C CA . SER A 1 83 ? -0.356 8.687 -2.803 1.00 0.00 83 SER A CA 8
ATOM 12924 C C . SER A 1 83 ? -1.470 8.634 -1.758 1.00 0.00 83 SER A C 8
ATOM 12925 O O . SER A 1 83 ? -2.606 8.307 -2.051 1.00 0.00 83 SER A O 8
ATOM 12933 N N . VAL A 1 84 ? -1.147 8.951 -0.531 1.00 0.00 84 VAL A N 8
ATOM 12934 C CA . VAL A 1 84 ? -2.171 8.921 0.553 1.00 0.00 84 VAL A CA 8
ATOM 12935 C C . VAL A 1 84 ? -2.697 10.337 0.795 1.00 0.00 84 VAL A C 8
ATOM 12936 O O . VAL A 1 84 ? -1.988 11.212 1.272 1.00 0.00 84 VAL A O 8
ATOM 12949 N N . GLY A 1 85 ? -3.942 10.562 0.458 1.00 0.00 85 GLY A N 8
ATOM 12950 C CA . GLY A 1 85 ? -4.553 11.911 0.639 1.00 0.00 85 GLY A CA 8
ATOM 12951 C C . GLY A 1 85 ? -5.219 12.017 2.013 1.00 0.00 85 GLY A C 8
ATOM 12952 O O . GLY A 1 85 ? -5.209 11.094 2.801 1.00 0.00 85 GLY A O 8
ATOM 12956 N N . ASP A 1 86 ? -5.807 13.148 2.296 1.00 0.00 86 ASP A N 8
ATOM 12957 C CA . ASP A 1 86 ? -6.492 13.340 3.607 1.00 0.00 86 ASP A CA 8
ATOM 12958 C C . ASP A 1 86 ? -7.771 12.496 3.644 1.00 0.00 86 ASP A C 8
ATOM 12959 O O . ASP A 1 86 ? -8.326 12.227 4.692 1.00 0.00 86 ASP A O 8
ATOM 12968 N N . SER A 1 87 ? -8.244 12.080 2.506 1.00 0.00 87 SER A N 8
ATOM 12969 C CA . SER A 1 87 ? -9.486 11.258 2.465 1.00 0.00 87 SER A CA 8
ATOM 12970 C C . SER A 1 87 ? -9.130 9.783 2.678 1.00 0.00 87 SER A C 8
ATOM 12971 O O . SER A 1 87 ? -9.991 8.932 2.822 1.00 0.00 87 SER A O 8
ATOM 12979 N N . SER A 1 88 ? -7.864 9.470 2.694 1.00 0.00 88 SER A N 8
ATOM 12980 C CA . SER A 1 88 ? -7.443 8.054 2.885 1.00 0.00 88 SER A CA 8
ATOM 12981 C C . SER A 1 88 ? -7.478 7.686 4.363 1.00 0.00 88 SER A C 8
ATOM 12982 O O . SER A 1 88 ? -7.557 8.540 5.225 1.00 0.00 88 SER A O 8
ATOM 12990 N N . ARG A 1 89 ? -7.415 6.410 4.662 1.00 0.00 89 ARG A N 8
ATOM 12991 C CA . ARG A 1 89 ? -7.440 5.970 6.091 1.00 0.00 89 ARG A CA 8
ATOM 12992 C C . ARG A 1 89 ? -6.254 5.046 6.362 1.00 0.00 89 ARG A C 8
ATOM 12993 O O . ARG A 1 89 ? -5.966 4.142 5.603 1.00 0.00 89 ARG A O 8
ATOM 13014 N N . ILE A 1 90 ? -5.557 5.279 7.449 1.00 0.00 90 ILE A N 8
ATOM 13015 C CA . ILE A 1 90 ? -4.373 4.433 7.796 1.00 0.00 90 ILE A CA 8
ATOM 13016 C C . ILE A 1 90 ? -4.650 3.664 9.086 1.00 0.00 90 ILE A C 8
ATOM 13017 O O . ILE A 1 90 ? -5.055 4.229 10.085 1.00 0.00 90 ILE A O 8
ATOM 13033 N N . GLU A 1 91 ? -4.429 2.372 9.070 1.00 0.00 91 GLU A N 8
ATOM 13034 C CA . GLU A 1 91 ? -4.670 1.534 10.286 1.00 0.00 91 GLU A CA 8
ATOM 13035 C C . GLU A 1 91 ? -3.381 0.799 10.649 1.00 0.00 91 GLU A C 8
ATOM 13036 O O . GLU A 1 91 ? -2.860 0.005 9.888 1.00 0.00 91 GLU A O 8
ATOM 13048 N N . SER A 1 92 ? -2.855 1.078 11.809 1.00 0.00 92 SER A N 8
ATOM 13049 C CA . SER A 1 92 ? -1.590 0.423 12.240 1.00 0.00 92 SER A CA 8
ATOM 13050 C C . SER A 1 92 ? -1.863 -1.005 12.706 1.00 0.00 92 SER A C 8
ATOM 13051 O O . SER A 1 92 ? -2.903 -1.307 13.257 1.00 0.00 92 SER A O 8
ATOM 13059 N N . VAL A 1 93 ? -0.925 -1.892 12.491 1.00 0.00 93 VAL A N 8
ATOM 13060 C CA . VAL A 1 93 ? -1.107 -3.306 12.923 1.00 0.00 93 VAL A CA 8
ATOM 13061 C C . VAL A 1 93 ? 0.212 -3.825 13.501 1.00 0.00 93 VAL A C 8
ATOM 13062 O O . VAL A 1 93 ? 0.986 -4.483 12.833 1.00 0.00 93 VAL A O 8
ATOM 13075 N N . ASN A 1 94 ? 0.470 -3.529 14.743 1.00 0.00 94 ASN A N 8
ATOM 13076 C CA . ASN A 1 94 ? 1.733 -3.995 15.382 1.00 0.00 94 ASN A CA 8
ATOM 13077 C C . ASN A 1 94 ? 1.632 -3.773 16.889 1.00 0.00 94 ASN A C 8
ATOM 13078 O O . ASN A 1 94 ? 2.185 -4.522 17.673 1.00 0.00 94 ASN A O 8
ATOM 13089 N N . VAL A 1 95 ? 0.930 -2.742 17.302 1.00 0.00 95 VAL A N 8
ATOM 13090 C CA . VAL A 1 95 ? 0.786 -2.457 18.766 1.00 0.00 95 VAL A CA 8
ATOM 13091 C C . VAL A 1 95 ? -0.687 -2.554 19.167 1.00 0.00 95 VAL A C 8
ATOM 13092 O O . VAL A 1 95 ? -1.565 -2.007 18.528 1.00 0.00 95 VAL A O 8
ATOM 13105 N N . ASN A 1 96 ? -0.954 -3.252 20.238 1.00 0.00 96 ASN A N 8
ATOM 13106 C CA . ASN A 1 96 ? -2.355 -3.406 20.719 1.00 0.00 96 ASN A CA 8
ATOM 13107 C C . ASN A 1 96 ? -2.351 -3.406 22.250 1.00 0.00 96 ASN A C 8
ATOM 13108 O O . ASN A 1 96 ? -2.237 -4.438 22.886 1.00 0.00 96 ASN A O 8
ATOM 13119 N N . ILE A 1 97 ? -2.462 -2.248 22.852 1.00 0.00 97 ILE A N 8
ATOM 13120 C CA . ILE A 1 97 ? -2.455 -2.166 24.344 1.00 0.00 97 ILE A CA 8
ATOM 13121 C C . ILE A 1 97 ? -3.387 -1.032 24.798 1.00 0.00 97 ILE A C 8
ATOM 13122 O O . ILE A 1 97 ? -2.956 -0.096 25.439 1.00 0.00 97 ILE A O 8
ATOM 13138 N N . PRO A 1 98 ? -4.657 -1.113 24.469 1.00 0.00 98 PRO A N 8
ATOM 13139 C CA . PRO A 1 98 ? -5.658 -0.071 24.861 1.00 0.00 98 PRO A CA 8
ATOM 13140 C C . PRO A 1 98 ? -5.890 -0.033 26.377 1.00 0.00 98 PRO A C 8
ATOM 13141 O O . PRO A 1 98 ? -5.733 -1.019 27.073 1.00 0.00 98 PRO A O 8
ATOM 13152 N N . LEU A 1 99 ? -6.260 1.102 26.890 1.00 0.00 99 LEU A N 8
ATOM 13153 C CA . LEU A 1 99 ? -6.503 1.220 28.353 1.00 0.00 99 LEU A CA 8
ATOM 13154 C C . LEU A 1 99 ? -7.933 0.770 28.665 1.00 0.00 99 LEU A C 8
ATOM 13155 O O . LEU A 1 99 ? -8.358 0.741 29.804 1.00 0.00 99 LEU A O 8
ATOM 13171 N N . GLU A 1 100 ? -8.681 0.421 27.656 1.00 0.00 100 GLU A N 8
ATOM 13172 C CA . GLU A 1 100 ? -10.086 -0.022 27.882 1.00 0.00 100 GLU A CA 8
ATOM 13173 C C . GLU A 1 100 ? -10.128 -1.141 28.929 1.00 0.00 100 GLU A C 8
ATOM 13174 O O . GLU A 1 100 ? -9.216 -1.935 29.053 1.00 0.00 100 GLU A O 8
ATOM 13186 N N . HIS A 1 101 ? -11.189 -1.207 29.685 1.00 0.00 101 HIS A N 8
ATOM 13187 C CA . HIS A 1 101 ? -11.312 -2.269 30.723 1.00 0.00 101 HIS A CA 8
ATOM 13188 C C . HIS A 1 101 ? -11.754 -3.577 30.055 1.00 0.00 101 HIS A C 8
ATOM 13189 O O . HIS A 1 101 ? -11.729 -4.637 30.653 1.00 0.00 101 HIS A O 8
ATOM 13203 N N . HIS A 1 102 ? -12.163 -3.510 28.819 1.00 0.00 102 HIS A N 8
ATOM 13204 C CA . HIS A 1 102 ? -12.614 -4.743 28.114 1.00 0.00 102 HIS A CA 8
ATOM 13205 C C . HIS A 1 102 ? -11.410 -5.639 27.802 1.00 0.00 102 HIS A C 8
ATOM 13206 O O . HIS A 1 102 ? -10.411 -5.203 27.262 1.00 0.00 102 HIS A O 8
ATOM 13220 N N . HIS A 1 103 ? -11.499 -6.893 28.159 1.00 0.00 103 HIS A N 8
ATOM 13221 C CA . HIS A 1 103 ? -10.370 -7.835 27.915 1.00 0.00 103 HIS A CA 8
ATOM 13222 C C . HIS A 1 103 ? -10.226 -8.135 26.421 1.00 0.00 103 HIS A C 8
ATOM 13223 O O . HIS A 1 103 ? -11.193 -8.340 25.713 1.00 0.00 103 HIS A O 8
ATOM 13237 N N . HIS A 1 104 ? -9.011 -8.154 25.940 1.00 0.00 104 HIS A N 8
ATOM 13238 C CA . HIS A 1 104 ? -8.775 -8.431 24.497 1.00 0.00 104 HIS A CA 8
ATOM 13239 C C . HIS A 1 104 ? -8.796 -9.938 24.241 1.00 0.00 104 HIS A C 8
ATOM 13240 O O . HIS A 1 104 ? -8.399 -10.729 25.074 1.00 0.00 104 HIS A O 8
ATOM 13254 N N . HIS A 1 105 ? -9.263 -10.336 23.084 1.00 0.00 105 HIS A N 8
ATOM 13255 C CA . HIS A 1 105 ? -9.327 -11.787 22.742 1.00 0.00 105 HIS A CA 8
ATOM 13256 C C . HIS A 1 105 ? -8.631 -12.031 21.401 1.00 0.00 105 HIS A C 8
ATOM 13257 O O . HIS A 1 105 ? -8.897 -11.370 20.416 1.00 0.00 105 HIS A O 8
ATOM 13271 N N . HIS A 1 106 ? -7.735 -12.980 21.364 1.00 0.00 106 HIS A N 8
ATOM 13272 C CA . HIS A 1 106 ? -7.007 -13.283 20.099 1.00 0.00 106 HIS A CA 8
ATOM 13273 C C . HIS A 1 106 ? -7.976 -13.878 19.073 1.00 0.00 106 HIS A C 8
ATOM 13274 O O . HIS A 1 106 ? -9.157 -13.938 19.367 1.00 0.00 106 HIS A O 8
ATOM 13289 N N . SER A 1 1 ? -12.093 -0.443 -1.578 1.00 0.00 1 SER A N 9
ATOM 13290 C CA . SER A 1 1 ? -10.608 -0.446 -1.471 1.00 0.00 1 SER A CA 9
ATOM 13291 C C . SER A 1 1 ? -10.140 -1.870 -1.167 1.00 0.00 1 SER A C 9
ATOM 13292 O O . SER A 1 1 ? -9.607 -2.152 -0.112 1.00 0.00 1 SER A O 9
ATOM 13302 N N . ASP A 1 2 ? -10.351 -2.771 -2.089 1.00 0.00 2 ASP A N 9
ATOM 13303 C CA . ASP A 1 2 ? -9.947 -4.190 -1.875 1.00 0.00 2 ASP A CA 9
ATOM 13304 C C . ASP A 1 2 ? -8.421 -4.299 -1.769 1.00 0.00 2 ASP A C 9
ATOM 13305 O O . ASP A 1 2 ? -7.688 -3.584 -2.420 1.00 0.00 2 ASP A O 9
ATOM 13314 N N . LEU A 1 3 ? -7.947 -5.199 -0.950 1.00 0.00 3 LEU A N 9
ATOM 13315 C CA . LEU A 1 3 ? -6.479 -5.379 -0.785 1.00 0.00 3 LEU A CA 9
ATOM 13316 C C . LEU A 1 3 ? -5.893 -6.033 -2.039 1.00 0.00 3 LEU A C 9
ATOM 13317 O O . LEU A 1 3 ? -6.388 -7.033 -2.514 1.00 0.00 3 LEU A O 9
ATOM 13333 N N . VAL A 1 4 ? -4.836 -5.468 -2.580 1.00 0.00 4 VAL A N 9
ATOM 13334 C CA . VAL A 1 4 ? -4.206 -6.049 -3.809 1.00 0.00 4 VAL A CA 9
ATOM 13335 C C . VAL A 1 4 ? -2.686 -6.078 -3.643 1.00 0.00 4 VAL A C 9
ATOM 13336 O O . VAL A 1 4 ? -2.129 -5.443 -2.771 1.00 0.00 4 VAL A O 9
ATOM 13349 N N . LYS A 1 5 ? -2.019 -6.827 -4.474 1.00 0.00 5 LYS A N 9
ATOM 13350 C CA . LYS A 1 5 ? -0.537 -6.931 -4.380 1.00 0.00 5 LYS A CA 9
ATOM 13351 C C . LYS A 1 5 ? 0.131 -5.719 -5.040 1.00 0.00 5 LYS A C 9
ATOM 13352 O O . LYS A 1 5 ? -0.456 -5.042 -5.859 1.00 0.00 5 LYS A O 9
ATOM 13371 N N . ILE A 1 6 ? 1.362 -5.451 -4.683 1.00 0.00 6 ILE A N 9
ATOM 13372 C CA . ILE A 1 6 ? 2.090 -4.291 -5.278 1.00 0.00 6 ILE A CA 9
ATOM 13373 C C . ILE A 1 6 ? 2.257 -4.518 -6.785 1.00 0.00 6 ILE A C 9
ATOM 13374 O O . ILE A 1 6 ? 2.033 -3.630 -7.584 1.00 0.00 6 ILE A O 9
ATOM 13390 N N . ARG A 1 7 ? 2.653 -5.697 -7.171 1.00 0.00 7 ARG A N 9
ATOM 13391 C CA . ARG A 1 7 ? 2.847 -5.984 -8.617 1.00 0.00 7 ARG A CA 9
ATOM 13392 C C . ARG A 1 7 ? 1.511 -5.865 -9.354 1.00 0.00 7 ARG A C 9
ATOM 13393 O O . ARG A 1 7 ? 1.472 -5.690 -10.556 1.00 0.00 7 ARG A O 9
ATOM 13414 N N . ASP A 1 8 ? 0.420 -5.954 -8.645 1.00 0.00 8 ASP A N 9
ATOM 13415 C CA . ASP A 1 8 ? -0.913 -5.843 -9.302 1.00 0.00 8 ASP A CA 9
ATOM 13416 C C . ASP A 1 8 ? -1.325 -4.369 -9.379 1.00 0.00 8 ASP A C 9
ATOM 13417 O O . ASP A 1 8 ? -2.362 -4.035 -9.918 1.00 0.00 8 ASP A O 9
ATOM 13426 N N . VAL A 1 9 ? -0.527 -3.485 -8.839 1.00 0.00 9 VAL A N 9
ATOM 13427 C CA . VAL A 1 9 ? -0.881 -2.036 -8.872 1.00 0.00 9 VAL A CA 9
ATOM 13428 C C . VAL A 1 9 ? -0.770 -1.499 -10.300 1.00 0.00 9 VAL A C 9
ATOM 13429 O O . VAL A 1 9 ? 0.202 -1.730 -10.989 1.00 0.00 9 VAL A O 9
ATOM 13442 N N . SER A 1 10 ? -1.767 -0.779 -10.745 1.00 0.00 10 SER A N 9
ATOM 13443 C CA . SER A 1 10 ? -1.727 -0.219 -12.126 1.00 0.00 10 SER A CA 9
ATOM 13444 C C . SER A 1 10 ? -2.679 0.977 -12.222 1.00 0.00 10 SER A C 9
ATOM 13445 O O . SER A 1 10 ? -3.435 1.261 -11.316 1.00 0.00 10 SER A O 9
ATOM 13453 N N . LEU A 1 11 ? -2.649 1.671 -13.325 1.00 0.00 11 LEU A N 9
ATOM 13454 C CA . LEU A 1 11 ? -3.547 2.843 -13.502 1.00 0.00 11 LEU A CA 9
ATOM 13455 C C . LEU A 1 11 ? -5.007 2.381 -13.481 1.00 0.00 11 LEU A C 9
ATOM 13456 O O . LEU A 1 11 ? -5.867 3.040 -12.932 1.00 0.00 11 LEU A O 9
ATOM 13472 N N . SER A 1 12 ? -5.290 1.255 -14.076 1.00 0.00 12 SER A N 9
ATOM 13473 C CA . SER A 1 12 ? -6.692 0.753 -14.098 1.00 0.00 12 SER A CA 9
ATOM 13474 C C . SER A 1 12 ? -7.231 0.660 -12.671 1.00 0.00 12 SER A C 9
ATOM 13475 O O . SER A 1 12 ? -8.425 0.574 -12.457 1.00 0.00 12 SER A O 9
ATOM 13483 N N . THR A 1 13 ? -6.360 0.675 -11.692 1.00 0.00 13 THR A N 9
ATOM 13484 C CA . THR A 1 13 ? -6.806 0.588 -10.268 1.00 0.00 13 THR A CA 9
ATOM 13485 C C . THR A 1 13 ? -6.469 1.908 -9.553 1.00 0.00 13 THR A C 9
ATOM 13486 O O . THR A 1 13 ? -5.477 2.006 -8.855 1.00 0.00 13 THR A O 9
ATOM 13497 N N . PRO A 1 14 ? -7.279 2.929 -9.744 1.00 0.00 14 PRO A N 9
ATOM 13498 C CA . PRO A 1 14 ? -7.038 4.266 -9.119 1.00 0.00 14 PRO A CA 9
ATOM 13499 C C . PRO A 1 14 ? -7.278 4.253 -7.609 1.00 0.00 14 PRO A C 9
ATOM 13500 O O . PRO A 1 14 ? -6.796 5.106 -6.892 1.00 0.00 14 PRO A O 9
ATOM 13511 N N . TYR A 1 15 ? -8.025 3.292 -7.124 1.00 0.00 15 TYR A N 9
ATOM 13512 C CA . TYR A 1 15 ? -8.311 3.209 -5.658 1.00 0.00 15 TYR A CA 9
ATOM 13513 C C . TYR A 1 15 ? -8.060 1.783 -5.175 1.00 0.00 15 TYR A C 9
ATOM 13514 O O . TYR A 1 15 ? -8.790 0.871 -5.505 1.00 0.00 15 TYR A O 9
ATOM 13532 N N . VAL A 1 16 ? -7.026 1.581 -4.397 1.00 0.00 16 VAL A N 9
ATOM 13533 C CA . VAL A 1 16 ? -6.726 0.204 -3.892 1.00 0.00 16 VAL A CA 9
ATOM 13534 C C . VAL A 1 16 ? -6.220 0.266 -2.453 1.00 0.00 16 VAL A C 9
ATOM 13535 O O . VAL A 1 16 ? -5.827 1.305 -1.962 1.00 0.00 16 VAL A O 9
ATOM 13548 N N . SER A 1 17 ? -6.226 -0.857 -1.778 1.00 0.00 17 SER A N 9
ATOM 13549 C CA . SER A 1 17 ? -5.745 -0.915 -0.365 1.00 0.00 17 SER A CA 9
ATOM 13550 C C . SER A 1 17 ? -4.466 -1.754 -0.313 1.00 0.00 17 SER A C 9
ATOM 13551 O O . SER A 1 17 ? -4.342 -2.742 -1.007 1.00 0.00 17 SER A O 9
ATOM 13559 N N . VAL A 1 18 ? -3.508 -1.365 0.494 1.00 0.00 18 VAL A N 9
ATOM 13560 C CA . VAL A 1 18 ? -2.227 -2.143 0.582 1.00 0.00 18 VAL A CA 9
ATOM 13561 C C . VAL A 1 18 ? -1.825 -2.314 2.048 1.00 0.00 18 VAL A C 9
ATOM 13562 O O . VAL A 1 18 ? -2.206 -1.539 2.902 1.00 0.00 18 VAL A O 9
ATOM 13575 N N . ILE A 1 19 ? -1.050 -3.328 2.345 1.00 0.00 19 ILE A N 9
ATOM 13576 C CA . ILE A 1 19 ? -0.610 -3.559 3.756 1.00 0.00 19 ILE A CA 9
ATOM 13577 C C . ILE A 1 19 ? 0.847 -4.002 3.765 1.00 0.00 19 ILE A C 9
ATOM 13578 O O . ILE A 1 19 ? 1.243 -4.873 3.016 1.00 0.00 19 ILE A O 9
ATOM 13594 N N . GLY A 1 20 ? 1.658 -3.419 4.606 1.00 0.00 20 GLY A N 9
ATOM 13595 C CA . GLY A 1 20 ? 3.085 -3.836 4.635 1.00 0.00 20 GLY A CA 9
ATOM 13596 C C . GLY A 1 20 ? 3.883 -2.931 5.565 1.00 0.00 20 GLY A C 9
ATOM 13597 O O . GLY A 1 20 ? 3.333 -2.260 6.422 1.00 0.00 20 GLY A O 9
ATOM 13601 N N . LYS A 1 21 ? 5.183 -2.912 5.402 1.00 0.00 21 LYS A N 9
ATOM 13602 C CA . LYS A 1 21 ? 6.050 -2.056 6.274 1.00 0.00 21 LYS A CA 9
ATOM 13603 C C . LYS A 1 21 ? 6.657 -0.927 5.444 1.00 0.00 21 LYS A C 9
ATOM 13604 O O . LYS A 1 21 ? 7.108 -1.130 4.335 1.00 0.00 21 LYS A O 9
ATOM 13623 N N . ILE A 1 22 ? 6.669 0.269 5.979 1.00 0.00 22 ILE A N 9
ATOM 13624 C CA . ILE A 1 22 ? 7.239 1.436 5.237 1.00 0.00 22 ILE A CA 9
ATOM 13625 C C . ILE A 1 22 ? 8.619 1.776 5.797 1.00 0.00 22 ILE A C 9
ATOM 13626 O O . ILE A 1 22 ? 8.800 1.892 6.991 1.00 0.00 22 ILE A O 9
ATOM 13642 N N . THR A 1 23 ? 9.598 1.929 4.937 1.00 0.00 23 THR A N 9
ATOM 13643 C CA . THR A 1 23 ? 10.981 2.257 5.410 1.00 0.00 23 THR A CA 9
ATOM 13644 C C . THR A 1 23 ? 11.573 3.373 4.546 1.00 0.00 23 THR A C 9
ATOM 13645 O O . THR A 1 23 ? 11.139 3.616 3.437 1.00 0.00 23 THR A O 9
ATOM 13656 N N . GLY A 1 24 ? 12.568 4.052 5.053 1.00 0.00 24 GLY A N 9
ATOM 13657 C CA . GLY A 1 24 ? 13.199 5.150 4.270 1.00 0.00 24 GLY A CA 9
ATOM 13658 C C . GLY A 1 24 ? 12.234 6.327 4.156 1.00 0.00 24 GLY A C 9
ATOM 13659 O O . GLY A 1 24 ? 11.603 6.522 3.136 1.00 0.00 24 GLY A O 9
ATOM 13663 N N . ILE A 1 25 ? 12.108 7.117 5.193 1.00 0.00 25 ILE A N 9
ATOM 13664 C CA . ILE A 1 25 ? 11.177 8.284 5.137 1.00 0.00 25 ILE A CA 9
ATOM 13665 C C . ILE A 1 25 ? 11.956 9.534 4.739 1.00 0.00 25 ILE A C 9
ATOM 13666 O O . ILE A 1 25 ? 12.919 9.908 5.378 1.00 0.00 25 ILE A O 9
ATOM 13682 N N . HIS A 1 26 ? 11.541 10.178 3.679 1.00 0.00 26 HIS A N 9
ATOM 13683 C CA . HIS A 1 26 ? 12.238 11.414 3.206 1.00 0.00 26 HIS A CA 9
ATOM 13684 C C . HIS A 1 26 ? 11.281 12.597 3.320 1.00 0.00 26 HIS A C 9
ATOM 13685 O O . HIS A 1 26 ? 10.114 12.493 3.001 1.00 0.00 26 HIS A O 9
ATOM 13699 N N . LYS A 1 27 ? 11.767 13.721 3.777 1.00 0.00 27 LYS A N 9
ATOM 13700 C CA . LYS A 1 27 ? 10.890 14.922 3.926 1.00 0.00 27 LYS A CA 9
ATOM 13701 C C . LYS A 1 27 ? 11.134 15.882 2.763 1.00 0.00 27 LYS A C 9
ATOM 13702 O O . LYS A 1 27 ? 12.255 16.229 2.454 1.00 0.00 27 LYS A O 9
ATOM 13721 N N . LYS A 1 28 ? 10.084 16.317 2.117 1.00 0.00 28 LYS A N 9
ATOM 13722 C CA . LYS A 1 28 ? 10.231 17.264 0.972 1.00 0.00 28 LYS A CA 9
ATOM 13723 C C . LYS A 1 28 ? 9.056 18.239 0.991 1.00 0.00 28 LYS A C 9
ATOM 13724 O O . LYS A 1 28 ? 8.045 17.984 1.612 1.00 0.00 28 LYS A O 9
ATOM 13743 N N . GLU A 1 29 ? 9.182 19.361 0.325 1.00 0.00 29 GLU A N 9
ATOM 13744 C CA . GLU A 1 29 ? 8.072 20.367 0.303 1.00 0.00 29 GLU A CA 9
ATOM 13745 C C . GLU A 1 29 ? 7.652 20.642 -1.140 1.00 0.00 29 GLU A C 9
ATOM 13746 O O . GLU A 1 29 ? 8.477 20.783 -2.020 1.00 0.00 29 GLU A O 9
ATOM 13758 N N . TYR A 1 30 ? 6.366 20.716 -1.385 1.00 0.00 30 TYR A N 9
ATOM 13759 C CA . TYR A 1 30 ? 5.860 20.982 -2.769 1.00 0.00 30 TYR A CA 9
ATOM 13760 C C . TYR A 1 30 ? 4.842 22.118 -2.705 1.00 0.00 30 TYR A C 9
ATOM 13761 O O . TYR A 1 30 ? 4.216 22.350 -1.690 1.00 0.00 30 TYR A O 9
ATOM 13779 N N . GLU A 1 31 ? 4.680 22.838 -3.778 1.00 0.00 31 GLU A N 9
ATOM 13780 C CA . GLU A 1 31 ? 3.715 23.973 -3.777 1.00 0.00 31 GLU A CA 9
ATOM 13781 C C . GLU A 1 31 ? 2.328 23.471 -4.174 1.00 0.00 31 GLU A C 9
ATOM 13782 O O . GLU A 1 31 ? 2.178 22.696 -5.095 1.00 0.00 31 GLU A O 9
ATOM 13794 N N . SER A 1 32 ? 1.309 23.913 -3.478 1.00 0.00 32 SER A N 9
ATOM 13795 C CA . SER A 1 32 ? -0.082 23.473 -3.800 1.00 0.00 32 SER A CA 9
ATOM 13796 C C . SER A 1 32 ? -1.018 24.683 -3.742 1.00 0.00 32 SER A C 9
ATOM 13797 O O . SER A 1 32 ? -1.292 25.216 -2.686 1.00 0.00 32 SER A O 9
ATOM 13805 N N . ASP A 1 33 ? -1.503 25.120 -4.874 1.00 0.00 33 ASP A N 9
ATOM 13806 C CA . ASP A 1 33 ? -2.421 26.296 -4.904 1.00 0.00 33 ASP A CA 9
ATOM 13807 C C . ASP A 1 33 ? -1.730 27.520 -4.295 1.00 0.00 33 ASP A C 9
ATOM 13808 O O . ASP A 1 33 ? -2.366 28.369 -3.705 1.00 0.00 33 ASP A O 9
ATOM 13817 N N . GLY A 1 34 ? -0.433 27.623 -4.444 1.00 0.00 34 GLY A N 9
ATOM 13818 C CA . GLY A 1 34 ? 0.291 28.802 -3.885 1.00 0.00 34 GLY A CA 9
ATOM 13819 C C . GLY A 1 34 ? 0.562 28.595 -2.396 1.00 0.00 34 GLY A C 9
ATOM 13820 O O . GLY A 1 34 ? 0.956 29.510 -1.700 1.00 0.00 34 GLY A O 9
ATOM 13824 N N . THR A 1 35 ? 0.353 27.399 -1.904 1.00 0.00 35 THR A N 9
ATOM 13825 C CA . THR A 1 35 ? 0.590 27.111 -0.454 1.00 0.00 35 THR A CA 9
ATOM 13826 C C . THR A 1 35 ? 1.633 25.999 -0.323 1.00 0.00 35 THR A C 9
ATOM 13827 O O . THR A 1 35 ? 1.538 24.966 -0.952 1.00 0.00 35 THR A O 9
ATOM 13838 N N . THR A 1 36 ? 2.631 26.211 0.488 1.00 0.00 36 THR A N 9
ATOM 13839 C CA . THR A 1 36 ? 3.692 25.179 0.664 1.00 0.00 36 THR A CA 9
ATOM 13840 C C . THR A 1 36 ? 3.207 24.103 1.637 1.00 0.00 36 THR A C 9
ATOM 13841 O O . THR A 1 36 ? 2.722 24.404 2.709 1.00 0.00 36 THR A O 9
ATOM 13852 N N . LYS A 1 37 ? 3.333 22.849 1.272 1.00 0.00 37 LYS A N 9
ATOM 13853 C CA . LYS A 1 37 ? 2.878 21.743 2.174 1.00 0.00 37 LYS A CA 9
ATOM 13854 C C . LYS A 1 37 ? 3.966 20.670 2.263 1.00 0.00 37 LYS A C 9
ATOM 13855 O O . LYS A 1 37 ? 4.614 20.341 1.289 1.00 0.00 37 LYS A O 9
ATOM 13874 N N . SER A 1 38 ? 4.169 20.124 3.430 1.00 0.00 38 SER A N 9
ATOM 13875 C CA . SER A 1 38 ? 5.211 19.075 3.594 1.00 0.00 38 SER A CA 9
ATOM 13876 C C . SER A 1 38 ? 4.671 17.731 3.104 1.00 0.00 38 SER A C 9
ATOM 13877 O O . SER A 1 38 ? 3.516 17.411 3.305 1.00 0.00 38 SER A O 9
ATOM 13885 N N . VAL A 1 39 ? 5.501 16.940 2.470 1.00 0.00 39 VAL A N 9
ATOM 13886 C CA . VAL A 1 39 ? 5.051 15.602 1.970 1.00 0.00 39 VAL A CA 9
ATOM 13887 C C . VAL A 1 39 ? 6.097 14.554 2.357 1.00 0.00 39 VAL A C 9
ATOM 13888 O O . VAL A 1 39 ? 7.286 14.772 2.233 1.00 0.00 39 VAL A O 9
ATOM 13901 N N . TYR A 1 40 ? 5.657 13.416 2.828 1.00 0.00 40 TYR A N 9
ATOM 13902 C CA . TYR A 1 40 ? 6.608 12.337 3.233 1.00 0.00 40 TYR A CA 9
ATOM 13903 C C . TYR A 1 40 ? 6.658 11.271 2.142 1.00 0.00 40 TYR A C 9
ATOM 13904 O O . TYR A 1 40 ? 5.647 10.917 1.569 1.00 0.00 40 TYR A O 9
ATOM 13922 N N . GLN A 1 41 ? 7.827 10.764 1.839 1.00 0.00 41 GLN A N 9
ATOM 13923 C CA . GLN A 1 41 ? 7.950 9.723 0.772 1.00 0.00 41 GLN A CA 9
ATOM 13924 C C . GLN A 1 41 ? 8.873 8.608 1.244 1.00 0.00 41 GLN A C 9
ATOM 13925 O O . GLN A 1 41 ? 9.733 8.809 2.077 1.00 0.00 41 GLN A O 9
ATOM 13939 N N . GLY A 1 42 ? 8.697 7.430 0.719 1.00 0.00 42 GLY A N 9
ATOM 13940 C CA . GLY A 1 42 ? 9.568 6.302 1.143 1.00 0.00 42 GLY A CA 9
ATOM 13941 C C . GLY A 1 42 ? 9.239 5.067 0.310 1.00 0.00 42 GLY A C 9
ATOM 13942 O O . GLY A 1 42 ? 8.832 5.168 -0.830 1.00 0.00 42 GLY A O 9
ATOM 13946 N N . TYR A 1 43 ? 9.421 3.901 0.871 1.00 0.00 43 TYR A N 9
ATOM 13947 C CA . TYR A 1 43 ? 9.125 2.641 0.125 1.00 0.00 43 TYR A CA 9
ATOM 13948 C C . TYR A 1 43 ? 8.349 1.687 1.025 1.00 0.00 43 TYR A C 9
ATOM 13949 O O . TYR A 1 43 ? 8.591 1.608 2.213 1.00 0.00 43 TYR A O 9
ATOM 13967 N N . ILE A 1 44 ? 7.420 0.954 0.464 1.00 0.00 44 ILE A N 9
ATOM 13968 C CA . ILE A 1 44 ? 6.617 -0.015 1.272 1.00 0.00 44 ILE A CA 9
ATOM 13969 C C . ILE A 1 44 ? 6.821 -1.408 0.691 1.00 0.00 44 ILE A C 9
ATOM 13970 O O . ILE A 1 44 ? 6.801 -1.594 -0.508 1.00 0.00 44 ILE A O 9
ATOM 13986 N N . GLU A 1 45 ? 7.046 -2.386 1.536 1.00 0.00 45 GLU A N 9
ATOM 13987 C CA . GLU A 1 45 ? 7.292 -3.778 1.048 1.00 0.00 45 GLU A CA 9
ATOM 13988 C C . GLU A 1 45 ? 6.191 -4.710 1.565 1.00 0.00 45 GLU A C 9
ATOM 13989 O O . GLU A 1 45 ? 5.643 -4.513 2.637 1.00 0.00 45 GLU A O 9
ATOM 14001 N N . ASP A 1 46 ? 5.861 -5.723 0.796 1.00 0.00 46 ASP A N 9
ATOM 14002 C CA . ASP A 1 46 ? 4.793 -6.687 1.207 1.00 0.00 46 ASP A CA 9
ATOM 14003 C C . ASP A 1 46 ? 5.256 -8.113 0.903 1.00 0.00 46 ASP A C 9
ATOM 14004 O O . ASP A 1 46 ? 6.418 -8.362 0.653 1.00 0.00 46 ASP A O 9
ATOM 14013 N N . ASP A 1 47 ? 4.344 -9.048 0.912 1.00 0.00 47 ASP A N 9
ATOM 14014 C CA . ASP A 1 47 ? 4.707 -10.459 0.615 1.00 0.00 47 ASP A CA 9
ATOM 14015 C C . ASP A 1 47 ? 5.015 -10.603 -0.877 1.00 0.00 47 ASP A C 9
ATOM 14016 O O . ASP A 1 47 ? 5.649 -11.551 -1.301 1.00 0.00 47 ASP A O 9
ATOM 14025 N N . THR A 1 48 ? 4.565 -9.671 -1.681 1.00 0.00 48 THR A N 9
ATOM 14026 C CA . THR A 1 48 ? 4.820 -9.752 -3.152 1.00 0.00 48 THR A CA 9
ATOM 14027 C C . THR A 1 48 ? 6.081 -8.967 -3.510 1.00 0.00 48 THR A C 9
ATOM 14028 O O . THR A 1 48 ? 7.123 -9.536 -3.766 1.00 0.00 48 THR A O 9
ATOM 14039 N N . ALA A 1 49 ? 5.990 -7.661 -3.547 1.00 0.00 49 ALA A N 9
ATOM 14040 C CA . ALA A 1 49 ? 7.177 -6.831 -3.911 1.00 0.00 49 ALA A CA 9
ATOM 14041 C C . ALA A 1 49 ? 7.153 -5.518 -3.131 1.00 0.00 49 ALA A C 9
ATOM 14042 O O . ALA A 1 49 ? 6.685 -5.458 -2.012 1.00 0.00 49 ALA A O 9
ATOM 14049 N N . ARG A 1 50 ? 7.672 -4.464 -3.710 1.00 0.00 50 ARG A N 9
ATOM 14050 C CA . ARG A 1 50 ? 7.698 -3.149 -2.999 1.00 0.00 50 ARG A CA 9
ATOM 14051 C C . ARG A 1 50 ? 7.487 -2.007 -3.998 1.00 0.00 50 ARG A C 9
ATOM 14052 O O . ARG A 1 50 ? 7.735 -2.147 -5.179 1.00 0.00 50 ARG A O 9
ATOM 14073 N N . ILE A 1 51 ? 7.029 -0.873 -3.530 1.00 0.00 51 ILE A N 9
ATOM 14074 C CA . ILE A 1 51 ? 6.804 0.283 -4.450 1.00 0.00 51 ILE A CA 9
ATOM 14075 C C . ILE A 1 51 ? 6.968 1.599 -3.687 1.00 0.00 51 ILE A C 9
ATOM 14076 O O . ILE A 1 51 ? 6.838 1.653 -2.480 1.00 0.00 51 ILE A O 9
ATOM 14092 N N . ARG A 1 52 ? 7.255 2.660 -4.389 1.00 0.00 52 ARG A N 9
ATOM 14093 C CA . ARG A 1 52 ? 7.430 3.977 -3.719 1.00 0.00 52 ARG A CA 9
ATOM 14094 C C . ARG A 1 52 ? 6.059 4.576 -3.403 1.00 0.00 52 ARG A C 9
ATOM 14095 O O . ARG A 1 52 ? 5.128 4.461 -4.173 1.00 0.00 52 ARG A O 9
ATOM 14116 N N . ILE A 1 53 ? 5.932 5.209 -2.264 1.00 0.00 53 ILE A N 9
ATOM 14117 C CA . ILE A 1 53 ? 4.625 5.821 -1.867 1.00 0.00 53 ILE A CA 9
ATOM 14118 C C . ILE A 1 53 ? 4.857 7.241 -1.341 1.00 0.00 53 ILE A C 9
ATOM 14119 O O . ILE A 1 53 ? 5.967 7.628 -1.018 1.00 0.00 53 ILE A O 9
ATOM 14135 N N . SER A 1 54 ? 3.807 8.017 -1.247 1.00 0.00 54 SER A N 9
ATOM 14136 C CA . SER A 1 54 ? 3.939 9.413 -0.733 1.00 0.00 54 SER A CA 9
ATOM 14137 C C . SER A 1 54 ? 2.727 9.735 0.136 1.00 0.00 54 SER A C 9
ATOM 14138 O O . SER A 1 54 ? 1.655 9.201 -0.063 1.00 0.00 54 SER A O 9
ATOM 14146 N N . SER A 1 55 ? 2.888 10.603 1.101 1.00 0.00 55 SER A N 9
ATOM 14147 C CA . SER A 1 55 ? 1.743 10.965 1.993 1.00 0.00 55 SER A CA 9
ATOM 14148 C C . SER A 1 55 ? 1.730 12.478 2.201 1.00 0.00 55 SER A C 9
ATOM 14149 O O . SER A 1 55 ? 2.749 13.089 2.459 1.00 0.00 55 SER A O 9
ATOM 14157 N N . PHE A 1 56 ? 0.584 13.092 2.075 1.00 0.00 56 PHE A N 9
ATOM 14158 C CA . PHE A 1 56 ? 0.506 14.576 2.243 1.00 0.00 56 PHE A CA 9
ATOM 14159 C C . PHE A 1 56 ? 0.124 14.945 3.682 1.00 0.00 56 PHE A C 9
ATOM 14160 O O . PHE A 1 56 ? -0.901 14.536 4.189 1.00 0.00 56 PHE A O 9
ATOM 14177 N N . GLY A 1 57 ? 0.940 15.732 4.335 1.00 0.00 57 GLY A N 9
ATOM 14178 C CA . GLY A 1 57 ? 0.626 16.157 5.730 1.00 0.00 57 GLY A CA 9
ATOM 14179 C C . GLY A 1 57 ? 0.835 15.002 6.712 1.00 0.00 57 GLY A C 9
ATOM 14180 O O . GLY A 1 57 ? 1.586 15.114 7.660 1.00 0.00 57 GLY A O 9
ATOM 14184 N N . LYS A 1 58 ? 0.166 13.902 6.507 1.00 0.00 58 LYS A N 9
ATOM 14185 C CA . LYS A 1 58 ? 0.316 12.757 7.449 1.00 0.00 58 LYS A CA 9
ATOM 14186 C C . LYS A 1 58 ? 1.769 12.276 7.464 1.00 0.00 58 LYS A C 9
ATOM 14187 O O . LYS A 1 58 ? 2.369 12.046 6.434 1.00 0.00 58 LYS A O 9
ATOM 14206 N N . GLN A 1 59 ? 2.335 12.119 8.634 1.00 0.00 59 GLN A N 9
ATOM 14207 C CA . GLN A 1 59 ? 3.750 11.653 8.734 1.00 0.00 59 GLN A CA 9
ATOM 14208 C C . GLN A 1 59 ? 3.800 10.128 8.655 1.00 0.00 59 GLN A C 9
ATOM 14209 O O . GLN A 1 59 ? 2.828 9.451 8.923 1.00 0.00 59 GLN A O 9
ATOM 14223 N N . LEU A 1 60 ? 4.934 9.587 8.287 1.00 0.00 60 LEU A N 9
ATOM 14224 C CA . LEU A 1 60 ? 5.086 8.103 8.182 1.00 0.00 60 LEU A CA 9
ATOM 14225 C C . LEU A 1 60 ? 6.201 7.653 9.125 1.00 0.00 60 LEU A C 9
ATOM 14226 O O . LEU A 1 60 ? 7.098 8.409 9.441 1.00 0.00 60 LEU A O 9
ATOM 14242 N N . GLN A 1 61 ? 6.142 6.430 9.584 1.00 0.00 61 GLN A N 9
ATOM 14243 C CA . GLN A 1 61 ? 7.185 5.906 10.522 1.00 0.00 61 GLN A CA 9
ATOM 14244 C C . GLN A 1 61 ? 7.947 4.762 9.851 1.00 0.00 61 GLN A C 9
ATOM 14245 O O . GLN A 1 61 ? 7.371 3.851 9.288 1.00 0.00 61 GLN A O 9
ATOM 14259 N N . ASP A 1 62 ? 9.249 4.818 9.889 1.00 0.00 62 ASP A N 9
ATOM 14260 C CA . ASP A 1 62 ? 10.064 3.761 9.231 1.00 0.00 62 ASP A CA 9
ATOM 14261 C C . ASP A 1 62 ? 9.878 2.413 9.934 1.00 0.00 62 ASP A C 9
ATOM 14262 O O . ASP A 1 62 ? 9.763 2.335 11.140 1.00 0.00 62 ASP A O 9
ATOM 14271 N N . SER A 1 63 ? 9.859 1.354 9.167 1.00 0.00 63 SER A N 9
ATOM 14272 C CA . SER A 1 63 ? 9.698 -0.012 9.742 1.00 0.00 63 SER A CA 9
ATOM 14273 C C . SER A 1 63 ? 8.315 -0.179 10.377 1.00 0.00 63 SER A C 9
ATOM 14274 O O . SER A 1 63 ? 8.027 -1.203 10.966 1.00 0.00 63 SER A O 9
ATOM 14282 N N . ASP A 1 64 ? 7.450 0.800 10.278 1.00 0.00 64 ASP A N 9
ATOM 14283 C CA . ASP A 1 64 ? 6.102 0.639 10.904 1.00 0.00 64 ASP A CA 9
ATOM 14284 C C . ASP A 1 64 ? 5.184 -0.174 9.981 1.00 0.00 64 ASP A C 9
ATOM 14285 O O . ASP A 1 64 ? 5.137 0.030 8.786 1.00 0.00 64 ASP A O 9
ATOM 14294 N N . VAL A 1 65 ? 4.451 -1.101 10.538 1.00 0.00 65 VAL A N 9
ATOM 14295 C CA . VAL A 1 65 ? 3.526 -1.935 9.713 1.00 0.00 65 VAL A CA 9
ATOM 14296 C C . VAL A 1 65 ? 2.131 -1.323 9.767 1.00 0.00 65 VAL A C 9
ATOM 14297 O O . VAL A 1 65 ? 1.499 -1.291 10.804 1.00 0.00 65 VAL A O 9
ATOM 14310 N N . VAL A 1 66 ? 1.652 -0.821 8.658 1.00 0.00 66 VAL A N 9
ATOM 14311 C CA . VAL A 1 66 ? 0.297 -0.189 8.637 1.00 0.00 66 VAL A CA 9
ATOM 14312 C C . VAL A 1 66 ? -0.449 -0.580 7.361 1.00 0.00 66 VAL A C 9
ATOM 14313 O O . VAL A 1 66 ? 0.127 -1.082 6.408 1.00 0.00 66 VAL A O 9
ATOM 14326 N N . ARG A 1 67 ? -1.736 -0.345 7.343 1.00 0.00 67 ARG A N 9
ATOM 14327 C CA . ARG A 1 67 ? -2.570 -0.671 6.148 1.00 0.00 67 ARG A CA 9
ATOM 14328 C C . ARG A 1 67 ? -3.167 0.623 5.607 1.00 0.00 67 ARG A C 9
ATOM 14329 O O . ARG A 1 67 ? -3.685 1.431 6.349 1.00 0.00 67 ARG A O 9
ATOM 14350 N N . ILE A 1 68 ? -3.088 0.831 4.317 1.00 0.00 68 ILE A N 9
ATOM 14351 C CA . ILE A 1 68 ? -3.640 2.085 3.715 1.00 0.00 68 ILE A CA 9
ATOM 14352 C C . ILE A 1 68 ? -4.934 1.757 2.974 1.00 0.00 68 ILE A C 9
ATOM 14353 O O . ILE A 1 68 ? -4.985 0.847 2.173 1.00 0.00 68 ILE A O 9
ATOM 14369 N N . ASP A 1 69 ? -5.983 2.496 3.243 1.00 0.00 69 ASP A N 9
ATOM 14370 C CA . ASP A 1 69 ? -7.294 2.244 2.566 1.00 0.00 69 ASP A CA 9
ATOM 14371 C C . ASP A 1 69 ? -7.612 3.403 1.619 1.00 0.00 69 ASP A C 9
ATOM 14372 O O . ASP A 1 69 ? -7.325 4.553 1.905 1.00 0.00 69 ASP A O 9
ATOM 14381 N N . ASN A 1 70 ? -8.205 3.094 0.493 1.00 0.00 70 ASN A N 9
ATOM 14382 C CA . ASN A 1 70 ? -8.558 4.148 -0.500 1.00 0.00 70 ASN A CA 9
ATOM 14383 C C . ASN A 1 70 ? -7.290 4.860 -0.974 1.00 0.00 70 ASN A C 9
ATOM 14384 O O . ASN A 1 70 ? -7.278 6.059 -1.172 1.00 0.00 70 ASN A O 9
ATOM 14395 N N . ALA A 1 71 ? -6.224 4.126 -1.172 1.00 0.00 71 ALA A N 9
ATOM 14396 C CA . ALA A 1 71 ? -4.957 4.756 -1.646 1.00 0.00 71 ALA A CA 9
ATOM 14397 C C . ALA A 1 71 ? -5.132 5.190 -3.101 1.00 0.00 71 ALA A C 9
ATOM 14398 O O . ALA A 1 71 ? -5.827 4.544 -3.864 1.00 0.00 71 ALA A O 9
ATOM 14405 N N . ARG A 1 72 ? -4.505 6.275 -3.493 1.00 0.00 72 ARG A N 9
ATOM 14406 C CA . ARG A 1 72 ? -4.635 6.762 -4.902 1.00 0.00 72 ARG A CA 9
ATOM 14407 C C . ARG A 1 72 ? -3.405 6.338 -5.712 1.00 0.00 72 ARG A C 9
ATOM 14408 O O . ARG A 1 72 ? -2.284 6.676 -5.389 1.00 0.00 72 ARG A O 9
ATOM 14429 N N . VAL A 1 73 ? -3.616 5.591 -6.764 1.00 0.00 73 VAL A N 9
ATOM 14430 C CA . VAL A 1 73 ? -2.477 5.122 -7.606 1.00 0.00 73 VAL A CA 9
ATOM 14431 C C . VAL A 1 73 ? -2.098 6.208 -8.615 1.00 0.00 73 VAL A C 9
ATOM 14432 O O . VAL A 1 73 ? -2.945 6.791 -9.258 1.00 0.00 73 VAL A O 9
ATOM 14445 N N . ALA A 1 74 ? -0.826 6.487 -8.756 1.00 0.00 74 ALA A N 9
ATOM 14446 C CA . ALA A 1 74 ? -0.386 7.537 -9.724 1.00 0.00 74 ALA A CA 9
ATOM 14447 C C . ALA A 1 74 ? 0.914 7.093 -10.396 1.00 0.00 74 ALA A C 9
ATOM 14448 O O . ALA A 1 74 ? 1.663 6.306 -9.851 1.00 0.00 74 ALA A O 9
ATOM 14455 N N . GLN A 1 75 ? 1.186 7.593 -11.577 1.00 0.00 75 GLN A N 9
ATOM 14456 C CA . GLN A 1 75 ? 2.439 7.212 -12.303 1.00 0.00 75 GLN A CA 9
ATOM 14457 C C . GLN A 1 75 ? 3.344 8.437 -12.425 1.00 0.00 75 GLN A C 9
ATOM 14458 O O . GLN A 1 75 ? 2.972 9.434 -13.009 1.00 0.00 75 GLN A O 9
ATOM 14472 N N . PHE A 1 76 ? 4.530 8.368 -11.869 1.00 0.00 76 PHE A N 9
ATOM 14473 C CA . PHE A 1 76 ? 5.480 9.526 -11.934 1.00 0.00 76 PHE A CA 9
ATOM 14474 C C . PHE A 1 76 ? 6.806 9.069 -12.547 1.00 0.00 76 PHE A C 9
ATOM 14475 O O . PHE A 1 76 ? 7.331 8.028 -12.209 1.00 0.00 76 PHE A O 9
ATOM 14492 N N . ASN A 1 77 ? 7.342 9.847 -13.450 1.00 0.00 77 ASN A N 9
ATOM 14493 C CA . ASN A 1 77 ? 8.631 9.479 -14.099 1.00 0.00 77 ASN A CA 9
ATOM 14494 C C . ASN A 1 77 ? 8.517 8.081 -14.709 1.00 0.00 77 ASN A C 9
ATOM 14495 O O . ASN A 1 77 ? 9.481 7.348 -14.787 1.00 0.00 77 ASN A O 9
ATOM 14506 N N . GLY A 1 78 ? 7.343 7.715 -15.156 1.00 0.00 78 GLY A N 9
ATOM 14507 C CA . GLY A 1 78 ? 7.163 6.373 -15.780 1.00 0.00 78 GLY A CA 9
ATOM 14508 C C . GLY A 1 78 ? 7.164 5.282 -14.707 1.00 0.00 78 GLY A C 9
ATOM 14509 O O . GLY A 1 78 ? 7.234 4.108 -15.017 1.00 0.00 78 GLY A O 9
ATOM 14513 N N . TYR A 1 79 ? 7.095 5.656 -13.451 1.00 0.00 79 TYR A N 9
ATOM 14514 C CA . TYR A 1 79 ? 7.100 4.643 -12.346 1.00 0.00 79 TYR A CA 9
ATOM 14515 C C . TYR A 1 79 ? 5.820 4.761 -11.519 1.00 0.00 79 TYR A C 9
ATOM 14516 O O . TYR A 1 79 ? 5.338 5.841 -11.241 1.00 0.00 79 TYR A O 9
ATOM 14534 N N . LEU A 1 80 ? 5.263 3.645 -11.137 1.00 0.00 80 LEU A N 9
ATOM 14535 C CA . LEU A 1 80 ? 4.003 3.656 -10.343 1.00 0.00 80 LEU A CA 9
ATOM 14536 C C . LEU A 1 80 ? 4.290 4.018 -8.887 1.00 0.00 80 LEU A C 9
ATOM 14537 O O . LEU A 1 80 ? 5.300 3.650 -8.323 1.00 0.00 80 LEU A O 9
ATOM 14553 N N . SER A 1 81 ? 3.388 4.739 -8.282 1.00 0.00 81 SER A N 9
ATOM 14554 C CA . SER A 1 81 ? 3.568 5.141 -6.857 1.00 0.00 81 SER A CA 9
ATOM 14555 C C . SER A 1 81 ? 2.191 5.300 -6.208 1.00 0.00 81 SER A C 9
ATOM 14556 O O . SER A 1 81 ? 1.214 5.597 -6.867 1.00 0.00 81 SER A O 9
ATOM 14564 N N . LEU A 1 82 ? 2.107 5.104 -4.918 1.00 0.00 82 LEU A N 9
ATOM 14565 C CA . LEU A 1 82 ? 0.795 5.238 -4.210 1.00 0.00 82 LEU A CA 9
ATOM 14566 C C . LEU A 1 82 ? 0.777 6.562 -3.452 1.00 0.00 82 LEU A C 9
ATOM 14567 O O . LEU A 1 82 ? 1.686 6.873 -2.711 1.00 0.00 82 LEU A O 9
ATOM 14583 N N . SER A 1 83 ? -0.252 7.348 -3.644 1.00 0.00 83 SER A N 9
ATOM 14584 C CA . SER A 1 83 ? -0.345 8.670 -2.953 1.00 0.00 83 SER A CA 9
ATOM 14585 C C . SER A 1 83 ? -1.449 8.617 -1.897 1.00 0.00 83 SER A C 9
ATOM 14586 O O . SER A 1 83 ? -2.579 8.275 -2.182 1.00 0.00 83 SER A O 9
ATOM 14594 N N . VAL A 1 84 ? -1.127 8.954 -0.674 1.00 0.00 84 VAL A N 9
ATOM 14595 C CA . VAL A 1 84 ? -2.149 8.931 0.414 1.00 0.00 84 VAL A CA 9
ATOM 14596 C C . VAL A 1 84 ? -2.652 10.359 0.641 1.00 0.00 84 VAL A C 9
ATOM 14597 O O . VAL A 1 84 ? -1.936 11.215 1.134 1.00 0.00 84 VAL A O 9
ATOM 14610 N N . GLY A 1 85 ? -3.878 10.626 0.261 1.00 0.00 85 GLY A N 9
ATOM 14611 C CA . GLY A 1 85 ? -4.444 12.001 0.418 1.00 0.00 85 GLY A CA 9
ATOM 14612 C C . GLY A 1 85 ? -5.221 12.121 1.733 1.00 0.00 85 GLY A C 9
ATOM 14613 O O . GLY A 1 85 ? -5.288 11.203 2.523 1.00 0.00 85 GLY A O 9
ATOM 14617 N N . ASP A 1 86 ? -5.814 13.262 1.955 1.00 0.00 86 ASP A N 9
ATOM 14618 C CA . ASP A 1 86 ? -6.600 13.489 3.198 1.00 0.00 86 ASP A CA 9
ATOM 14619 C C . ASP A 1 86 ? -7.829 12.577 3.207 1.00 0.00 86 ASP A C 9
ATOM 14620 O O . ASP A 1 86 ? -8.288 12.151 4.249 1.00 0.00 86 ASP A O 9
ATOM 14629 N N . SER A 1 87 ? -8.368 12.278 2.057 1.00 0.00 87 SER A N 9
ATOM 14630 C CA . SER A 1 87 ? -9.567 11.400 2.003 1.00 0.00 87 SER A CA 9
ATOM 14631 C C . SER A 1 87 ? -9.146 9.947 2.226 1.00 0.00 87 SER A C 9
ATOM 14632 O O . SER A 1 87 ? -9.972 9.063 2.327 1.00 0.00 87 SER A O 9
ATOM 14640 N N . SER A 1 88 ? -7.865 9.697 2.303 1.00 0.00 88 SER A N 9
ATOM 14641 C CA . SER A 1 88 ? -7.384 8.303 2.520 1.00 0.00 88 SER A CA 9
ATOM 14642 C C . SER A 1 88 ? -7.382 7.993 4.017 1.00 0.00 88 SER A C 9
ATOM 14643 O O . SER A 1 88 ? -7.479 8.881 4.841 1.00 0.00 88 SER A O 9
ATOM 14651 N N . ARG A 1 89 ? -7.273 6.736 4.373 1.00 0.00 89 ARG A N 9
ATOM 14652 C CA . ARG A 1 89 ? -7.262 6.354 5.825 1.00 0.00 89 ARG A CA 9
ATOM 14653 C C . ARG A 1 89 ? -6.134 5.353 6.080 1.00 0.00 89 ARG A C 9
ATOM 14654 O O . ARG A 1 89 ? -5.918 4.439 5.311 1.00 0.00 89 ARG A O 9
ATOM 14675 N N . ILE A 1 90 ? -5.415 5.523 7.164 1.00 0.00 90 ILE A N 9
ATOM 14676 C CA . ILE A 1 90 ? -4.293 4.590 7.501 1.00 0.00 90 ILE A CA 9
ATOM 14677 C C . ILE A 1 90 ? -4.622 3.863 8.801 1.00 0.00 90 ILE A C 9
ATOM 14678 O O . ILE A 1 90 ? -4.998 4.476 9.780 1.00 0.00 90 ILE A O 9
ATOM 14694 N N . GLU A 1 91 ? -4.481 2.562 8.818 1.00 0.00 91 GLU A N 9
ATOM 14695 C CA . GLU A 1 91 ? -4.781 1.777 10.056 1.00 0.00 91 GLU A CA 9
ATOM 14696 C C . GLU A 1 91 ? -3.505 1.075 10.516 1.00 0.00 91 GLU A C 9
ATOM 14697 O O . GLU A 1 91 ? -2.824 0.432 9.744 1.00 0.00 91 GLU A O 9
ATOM 14709 N N . SER A 1 92 ? -3.177 1.202 11.770 1.00 0.00 92 SER A N 9
ATOM 14710 C CA . SER A 1 92 ? -1.944 0.554 12.291 1.00 0.00 92 SER A CA 9
ATOM 14711 C C . SER A 1 92 ? -2.149 -0.959 12.365 1.00 0.00 92 SER A C 9
ATOM 14712 O O . SER A 1 92 ? -3.256 -1.435 12.520 1.00 0.00 92 SER A O 9
ATOM 14720 N N . VAL A 1 93 ? -1.085 -1.719 12.251 1.00 0.00 93 VAL A N 9
ATOM 14721 C CA . VAL A 1 93 ? -1.193 -3.211 12.308 1.00 0.00 93 VAL A CA 9
ATOM 14722 C C . VAL A 1 93 ? -0.249 -3.754 13.383 1.00 0.00 93 VAL A C 9
ATOM 14723 O O . VAL A 1 93 ? 0.900 -3.371 13.463 1.00 0.00 93 VAL A O 9
ATOM 14736 N N . ASN A 1 94 ? -0.735 -4.649 14.201 1.00 0.00 94 ASN A N 9
ATOM 14737 C CA . ASN A 1 94 ? 0.110 -5.247 15.276 1.00 0.00 94 ASN A CA 9
ATOM 14738 C C . ASN A 1 94 ? 0.434 -4.197 16.339 1.00 0.00 94 ASN A C 9
ATOM 14739 O O . ASN A 1 94 ? 0.500 -4.503 17.513 1.00 0.00 94 ASN A O 9
ATOM 14750 N N . VAL A 1 95 ? 0.647 -2.966 15.941 1.00 0.00 95 VAL A N 9
ATOM 14751 C CA . VAL A 1 95 ? 0.985 -1.892 16.930 1.00 0.00 95 VAL A CA 9
ATOM 14752 C C . VAL A 1 95 ? -0.146 -0.863 16.984 1.00 0.00 95 VAL A C 9
ATOM 14753 O O . VAL A 1 95 ? -0.604 -0.369 15.974 1.00 0.00 95 VAL A O 9
ATOM 14766 N N . ASN A 1 96 ? -0.589 -0.538 18.165 1.00 0.00 96 ASN A N 9
ATOM 14767 C CA . ASN A 1 96 ? -1.678 0.462 18.312 1.00 0.00 96 ASN A CA 9
ATOM 14768 C C . ASN A 1 96 ? -1.649 1.011 19.740 1.00 0.00 96 ASN A C 9
ATOM 14769 O O . ASN A 1 96 ? -2.428 0.613 20.583 1.00 0.00 96 ASN A O 9
ATOM 14780 N N . ILE A 1 97 ? -0.749 1.919 20.019 1.00 0.00 97 ILE A N 9
ATOM 14781 C CA . ILE A 1 97 ? -0.655 2.498 21.394 1.00 0.00 97 ILE A CA 9
ATOM 14782 C C . ILE A 1 97 ? -0.237 3.969 21.290 1.00 0.00 97 ILE A C 9
ATOM 14783 O O . ILE A 1 97 ? 0.906 4.315 21.523 1.00 0.00 97 ILE A O 9
ATOM 14799 N N . PRO A 1 98 ? -1.158 4.824 20.935 1.00 0.00 98 PRO A N 9
ATOM 14800 C CA . PRO A 1 98 ? -0.890 6.290 20.785 1.00 0.00 98 PRO A CA 9
ATOM 14801 C C . PRO A 1 98 ? -0.376 6.932 22.084 1.00 0.00 98 PRO A C 9
ATOM 14802 O O . PRO A 1 98 ? -0.773 6.561 23.170 1.00 0.00 98 PRO A O 9
ATOM 14813 N N . LEU A 1 99 ? 0.503 7.898 21.961 1.00 0.00 99 LEU A N 9
ATOM 14814 C CA . LEU A 1 99 ? 1.065 8.597 23.161 1.00 0.00 99 LEU A CA 9
ATOM 14815 C C . LEU A 1 99 ? 1.321 7.601 24.300 1.00 0.00 99 LEU A C 9
ATOM 14816 O O . LEU A 1 99 ? 2.058 6.647 24.153 1.00 0.00 99 LEU A O 9
ATOM 14832 N N . GLU A 1 100 ? 0.716 7.835 25.436 1.00 0.00 100 GLU A N 9
ATOM 14833 C CA . GLU A 1 100 ? 0.908 6.932 26.604 1.00 0.00 100 GLU A CA 9
ATOM 14834 C C . GLU A 1 100 ? 2.406 6.850 26.912 1.00 0.00 100 GLU A C 9
ATOM 14835 O O . GLU A 1 100 ? 2.949 5.790 27.160 1.00 0.00 100 GLU A O 9
ATOM 14847 N N . HIS A 1 101 ? 3.076 7.975 26.894 1.00 0.00 101 HIS A N 9
ATOM 14848 C CA . HIS A 1 101 ? 4.540 7.994 27.178 1.00 0.00 101 HIS A CA 9
ATOM 14849 C C . HIS A 1 101 ? 4.801 7.593 28.632 1.00 0.00 101 HIS A C 9
ATOM 14850 O O . HIS A 1 101 ? 5.703 6.830 28.916 1.00 0.00 101 HIS A O 9
ATOM 14864 N N . HIS A 1 102 ? 4.023 8.108 29.556 1.00 0.00 102 HIS A N 9
ATOM 14865 C CA . HIS A 1 102 ? 4.224 7.768 31.003 1.00 0.00 102 HIS A CA 9
ATOM 14866 C C . HIS A 1 102 ? 3.074 6.885 31.489 1.00 0.00 102 HIS A C 9
ATOM 14867 O O . HIS A 1 102 ? 1.932 7.297 31.535 1.00 0.00 102 HIS A O 9
ATOM 14881 N N . HIS A 1 103 ? 3.376 5.666 31.849 1.00 0.00 103 HIS A N 9
ATOM 14882 C CA . HIS A 1 103 ? 2.319 4.730 32.330 1.00 0.00 103 HIS A CA 9
ATOM 14883 C C . HIS A 1 103 ? 2.136 4.887 33.842 1.00 0.00 103 HIS A C 9
ATOM 14884 O O . HIS A 1 103 ? 1.724 5.922 34.325 1.00 0.00 103 HIS A O 9
ATOM 14898 N N . HIS A 1 104 ? 2.446 3.861 34.588 1.00 0.00 104 HIS A N 9
ATOM 14899 C CA . HIS A 1 104 ? 2.301 3.929 36.066 1.00 0.00 104 HIS A CA 9
ATOM 14900 C C . HIS A 1 104 ? 3.312 4.929 36.634 1.00 0.00 104 HIS A C 9
ATOM 14901 O O . HIS A 1 104 ? 3.007 5.685 37.535 1.00 0.00 104 HIS A O 9
ATOM 14915 N N . HIS A 1 105 ? 4.514 4.933 36.109 1.00 0.00 105 HIS A N 9
ATOM 14916 C CA . HIS A 1 105 ? 5.563 5.878 36.603 1.00 0.00 105 HIS A CA 9
ATOM 14917 C C . HIS A 1 105 ? 5.528 5.962 38.131 1.00 0.00 105 HIS A C 9
ATOM 14918 O O . HIS A 1 105 ? 6.046 5.109 38.821 1.00 0.00 105 HIS A O 9
ATOM 14932 N N . HIS A 1 106 ? 4.928 6.994 38.662 1.00 0.00 106 HIS A N 9
ATOM 14933 C CA . HIS A 1 106 ? 4.866 7.144 40.144 1.00 0.00 106 HIS A CA 9
ATOM 14934 C C . HIS A 1 106 ? 3.707 8.071 40.516 1.00 0.00 106 HIS A C 9
ATOM 14935 O O . HIS A 1 106 ? 2.572 7.695 40.271 1.00 0.00 106 HIS A O 9
ATOM 14950 N N . SER A 1 1 ? -10.829 0.821 -3.860 1.00 0.00 1 SER A N 10
ATOM 14951 C CA . SER A 1 1 ? -10.159 0.831 -2.530 1.00 0.00 1 SER A CA 10
ATOM 14952 C C . SER A 1 1 ? -10.032 -0.610 -2.035 1.00 0.00 1 SER A C 10
ATOM 14953 O O . SER A 1 1 ? -9.737 -0.866 -0.885 1.00 0.00 1 SER A O 10
ATOM 14963 N N . ASP A 1 2 ? -10.253 -1.549 -2.917 1.00 0.00 2 ASP A N 10
ATOM 14964 C CA . ASP A 1 2 ? -10.157 -2.993 -2.550 1.00 0.00 2 ASP A CA 10
ATOM 14965 C C . ASP A 1 2 ? -8.697 -3.382 -2.329 1.00 0.00 2 ASP A C 10
ATOM 14966 O O . ASP A 1 2 ? -7.792 -2.828 -2.922 1.00 0.00 2 ASP A O 10
ATOM 14975 N N . LEU A 1 3 ? -8.474 -4.333 -1.465 1.00 0.00 3 LEU A N 10
ATOM 14976 C CA . LEU A 1 3 ? -7.089 -4.782 -1.167 1.00 0.00 3 LEU A CA 10
ATOM 14977 C C . LEU A 1 3 ? -6.526 -5.560 -2.349 1.00 0.00 3 LEU A C 10
ATOM 14978 O O . LEU A 1 3 ? -7.118 -6.502 -2.833 1.00 0.00 3 LEU A O 10
ATOM 14994 N N . VAL A 1 4 ? -5.369 -5.163 -2.807 1.00 0.00 4 VAL A N 10
ATOM 14995 C CA . VAL A 1 4 ? -4.725 -5.856 -3.962 1.00 0.00 4 VAL A CA 10
ATOM 14996 C C . VAL A 1 4 ? -3.220 -5.993 -3.729 1.00 0.00 4 VAL A C 10
ATOM 14997 O O . VAL A 1 4 ? -2.639 -5.340 -2.884 1.00 0.00 4 VAL A O 10
ATOM 15010 N N . LYS A 1 5 ? -2.597 -6.849 -4.488 1.00 0.00 5 LYS A N 10
ATOM 15011 C CA . LYS A 1 5 ? -1.131 -7.078 -4.358 1.00 0.00 5 LYS A CA 10
ATOM 15012 C C . LYS A 1 5 ? -0.357 -5.932 -5.011 1.00 0.00 5 LYS A C 10
ATOM 15013 O O . LYS A 1 5 ? -0.791 -5.332 -5.974 1.00 0.00 5 LYS A O 10
ATOM 15032 N N . ILE A 1 6 ? 0.791 -5.634 -4.474 1.00 0.00 6 ILE A N 10
ATOM 15033 C CA . ILE A 1 6 ? 1.630 -4.524 -5.002 1.00 0.00 6 ILE A CA 10
ATOM 15034 C C . ILE A 1 6 ? 1.987 -4.795 -6.458 1.00 0.00 6 ILE A C 10
ATOM 15035 O O . ILE A 1 6 ? 2.029 -3.899 -7.278 1.00 0.00 6 ILE A O 10
ATOM 15051 N N . ARG A 1 7 ? 2.269 -6.018 -6.773 1.00 0.00 7 ARG A N 10
ATOM 15052 C CA . ARG A 1 7 ? 2.650 -6.376 -8.162 1.00 0.00 7 ARG A CA 10
ATOM 15053 C C . ARG A 1 7 ? 1.495 -6.085 -9.123 1.00 0.00 7 ARG A C 10
ATOM 15054 O O . ARG A 1 7 ? 1.705 -5.750 -10.272 1.00 0.00 7 ARG A O 10
ATOM 15075 N N . ASP A 1 8 ? 0.281 -6.246 -8.671 1.00 0.00 8 ASP A N 10
ATOM 15076 C CA . ASP A 1 8 ? -0.897 -6.013 -9.562 1.00 0.00 8 ASP A CA 10
ATOM 15077 C C . ASP A 1 8 ? -1.243 -4.528 -9.603 1.00 0.00 8 ASP A C 10
ATOM 15078 O O . ASP A 1 8 ? -2.293 -4.141 -10.076 1.00 0.00 8 ASP A O 10
ATOM 15087 N N . VAL A 1 9 ? -0.372 -3.696 -9.106 1.00 0.00 9 VAL A N 10
ATOM 15088 C CA . VAL A 1 9 ? -0.645 -2.231 -9.109 1.00 0.00 9 VAL A CA 10
ATOM 15089 C C . VAL A 1 9 ? -0.550 -1.692 -10.533 1.00 0.00 9 VAL A C 10
ATOM 15090 O O . VAL A 1 9 ? 0.409 -1.925 -11.242 1.00 0.00 9 VAL A O 10
ATOM 15103 N N . SER A 1 10 ? -1.547 -0.958 -10.941 1.00 0.00 10 SER A N 10
ATOM 15104 C CA . SER A 1 10 ? -1.554 -0.375 -12.310 1.00 0.00 10 SER A CA 10
ATOM 15105 C C . SER A 1 10 ? -2.515 0.814 -12.367 1.00 0.00 10 SER A C 10
ATOM 15106 O O . SER A 1 10 ? -3.337 1.017 -11.496 1.00 0.00 10 SER A O 10
ATOM 15114 N N . LEU A 1 11 ? -2.407 1.598 -13.401 1.00 0.00 11 LEU A N 10
ATOM 15115 C CA . LEU A 1 11 ? -3.286 2.791 -13.560 1.00 0.00 11 LEU A CA 10
ATOM 15116 C C . LEU A 1 11 ? -4.740 2.340 -13.681 1.00 0.00 11 LEU A C 10
ATOM 15117 O O . LEU A 1 11 ? -5.649 3.046 -13.290 1.00 0.00 11 LEU A O 10
ATOM 15133 N N . SER A 1 12 ? -4.964 1.174 -14.222 1.00 0.00 12 SER A N 10
ATOM 15134 C CA . SER A 1 12 ? -6.357 0.665 -14.377 1.00 0.00 12 SER A CA 10
ATOM 15135 C C . SER A 1 12 ? -7.055 0.735 -13.025 1.00 0.00 12 SER A C 10
ATOM 15136 O O . SER A 1 12 ? -8.266 0.757 -12.943 1.00 0.00 12 SER A O 10
ATOM 15144 N N . THR A 1 13 ? -6.288 0.778 -11.965 1.00 0.00 13 THR A N 10
ATOM 15145 C CA . THR A 1 13 ? -6.872 0.848 -10.592 1.00 0.00 13 THR A CA 10
ATOM 15146 C C . THR A 1 13 ? -6.552 2.228 -9.980 1.00 0.00 13 THR A C 10
ATOM 15147 O O . THR A 1 13 ? -5.486 2.441 -9.431 1.00 0.00 13 THR A O 10
ATOM 15158 N N . PRO A 1 14 ? -7.462 3.170 -10.092 1.00 0.00 14 PRO A N 10
ATOM 15159 C CA . PRO A 1 14 ? -7.261 4.550 -9.567 1.00 0.00 14 PRO A CA 10
ATOM 15160 C C . PRO A 1 14 ? -7.384 4.591 -8.047 1.00 0.00 14 PRO A C 10
ATOM 15161 O O . PRO A 1 14 ? -6.935 5.516 -7.411 1.00 0.00 14 PRO A O 10
ATOM 15172 N N . TYR A 1 15 ? -7.995 3.589 -7.473 1.00 0.00 15 TYR A N 10
ATOM 15173 C CA . TYR A 1 15 ? -8.163 3.543 -5.988 1.00 0.00 15 TYR A CA 10
ATOM 15174 C C . TYR A 1 15 ? -8.000 2.108 -5.499 1.00 0.00 15 TYR A C 10
ATOM 15175 O O . TYR A 1 15 ? -8.691 1.206 -5.931 1.00 0.00 15 TYR A O 10
ATOM 15193 N N . VAL A 1 16 ? -7.087 1.902 -4.591 1.00 0.00 16 VAL A N 10
ATOM 15194 C CA . VAL A 1 16 ? -6.848 0.535 -4.045 1.00 0.00 16 VAL A CA 10
ATOM 15195 C C . VAL A 1 16 ? -6.267 0.618 -2.635 1.00 0.00 16 VAL A C 10
ATOM 15196 O O . VAL A 1 16 ? -5.939 1.682 -2.134 1.00 0.00 16 VAL A O 10
ATOM 15209 N N . SER A 1 17 ? -6.141 -0.516 -1.995 1.00 0.00 17 SER A N 10
ATOM 15210 C CA . SER A 1 17 ? -5.580 -0.569 -0.610 1.00 0.00 17 SER A CA 10
ATOM 15211 C C . SER A 1 17 ? -4.455 -1.599 -0.553 1.00 0.00 17 SER A C 10
ATOM 15212 O O . SER A 1 17 ? -4.450 -2.579 -1.273 1.00 0.00 17 SER A O 10
ATOM 15220 N N . VAL A 1 18 ? -3.495 -1.366 0.302 1.00 0.00 18 VAL A N 10
ATOM 15221 C CA . VAL A 1 18 ? -2.340 -2.304 0.436 1.00 0.00 18 VAL A CA 10
ATOM 15222 C C . VAL A 1 18 ? -1.927 -2.434 1.900 1.00 0.00 18 VAL A C 10
ATOM 15223 O O . VAL A 1 18 ? -2.209 -1.588 2.725 1.00 0.00 18 VAL A O 10
ATOM 15236 N N . ILE A 1 19 ? -1.243 -3.500 2.212 1.00 0.00 19 ILE A N 10
ATOM 15237 C CA . ILE A 1 19 ? -0.769 -3.740 3.608 1.00 0.00 19 ILE A CA 10
ATOM 15238 C C . ILE A 1 19 ? 0.678 -4.225 3.589 1.00 0.00 19 ILE A C 10
ATOM 15239 O O . ILE A 1 19 ? 1.045 -5.111 2.836 1.00 0.00 19 ILE A O 10
ATOM 15255 N N . GLY A 1 20 ? 1.497 -3.653 4.430 1.00 0.00 20 GLY A N 10
ATOM 15256 C CA . GLY A 1 20 ? 2.928 -4.073 4.491 1.00 0.00 20 GLY A CA 10
ATOM 15257 C C . GLY A 1 20 ? 3.692 -3.182 5.468 1.00 0.00 20 GLY A C 10
ATOM 15258 O O . GLY A 1 20 ? 3.122 -2.562 6.347 1.00 0.00 20 GLY A O 10
ATOM 15262 N N . LYS A 1 21 ? 4.989 -3.125 5.320 1.00 0.00 21 LYS A N 10
ATOM 15263 C CA . LYS A 1 21 ? 5.838 -2.296 6.230 1.00 0.00 21 LYS A CA 10
ATOM 15264 C C . LYS A 1 21 ? 6.453 -1.138 5.463 1.00 0.00 21 LYS A C 10
ATOM 15265 O O . LYS A 1 21 ? 7.019 -1.300 4.408 1.00 0.00 21 LYS A O 10
ATOM 15284 N N . ILE A 1 22 ? 6.325 0.040 6.008 1.00 0.00 22 ILE A N 10
ATOM 15285 C CA . ILE A 1 22 ? 6.872 1.264 5.357 1.00 0.00 22 ILE A CA 10
ATOM 15286 C C . ILE A 1 22 ? 8.205 1.635 6.000 1.00 0.00 22 ILE A C 10
ATOM 15287 O O . ILE A 1 22 ? 8.340 1.663 7.211 1.00 0.00 22 ILE A O 10
ATOM 15303 N N . THR A 1 23 ? 9.187 1.918 5.184 1.00 0.00 23 THR A N 10
ATOM 15304 C CA . THR A 1 23 ? 10.532 2.298 5.706 1.00 0.00 23 THR A CA 10
ATOM 15305 C C . THR A 1 23 ? 11.189 3.325 4.778 1.00 0.00 23 THR A C 10
ATOM 15306 O O . THR A 1 23 ? 11.006 3.312 3.576 1.00 0.00 23 THR A O 10
ATOM 15317 N N . GLY A 1 24 ? 11.965 4.204 5.350 1.00 0.00 24 GLY A N 10
ATOM 15318 C CA . GLY A 1 24 ? 12.678 5.249 4.555 1.00 0.00 24 GLY A CA 10
ATOM 15319 C C . GLY A 1 24 ? 11.764 6.452 4.341 1.00 0.00 24 GLY A C 10
ATOM 15320 O O . GLY A 1 24 ? 11.221 6.652 3.274 1.00 0.00 24 GLY A O 10
ATOM 15324 N N . ILE A 1 25 ? 11.596 7.256 5.357 1.00 0.00 25 ILE A N 10
ATOM 15325 C CA . ILE A 1 25 ? 10.718 8.459 5.244 1.00 0.00 25 ILE A CA 10
ATOM 15326 C C . ILE A 1 25 ? 11.559 9.684 4.883 1.00 0.00 25 ILE A C 10
ATOM 15327 O O . ILE A 1 25 ? 12.378 10.145 5.653 1.00 0.00 25 ILE A O 10
ATOM 15343 N N . HIS A 1 26 ? 11.322 10.226 3.722 1.00 0.00 26 HIS A N 10
ATOM 15344 C CA . HIS A 1 26 ? 12.060 11.444 3.265 1.00 0.00 26 HIS A CA 10
ATOM 15345 C C . HIS A 1 26 ? 11.095 12.629 3.212 1.00 0.00 26 HIS A C 10
ATOM 15346 O O . HIS A 1 26 ? 10.089 12.600 2.532 1.00 0.00 26 HIS A O 10
ATOM 15360 N N . LYS A 1 27 ? 11.406 13.664 3.940 1.00 0.00 27 LYS A N 10
ATOM 15361 C CA . LYS A 1 27 ? 10.529 14.871 3.976 1.00 0.00 27 LYS A CA 10
ATOM 15362 C C . LYS A 1 27 ? 10.924 15.843 2.868 1.00 0.00 27 LYS A C 10
ATOM 15363 O O . LYS A 1 27 ? 12.081 16.148 2.665 1.00 0.00 27 LYS A O 10
ATOM 15382 N N . LYS A 1 28 ? 9.947 16.331 2.157 1.00 0.00 28 LYS A N 10
ATOM 15383 C CA . LYS A 1 28 ? 10.206 17.294 1.049 1.00 0.00 28 LYS A CA 10
ATOM 15384 C C . LYS A 1 28 ? 9.028 18.256 0.930 1.00 0.00 28 LYS A C 10
ATOM 15385 O O . LYS A 1 28 ? 7.905 17.929 1.262 1.00 0.00 28 LYS A O 10
ATOM 15404 N N . GLU A 1 29 ? 9.286 19.449 0.464 1.00 0.00 29 GLU A N 10
ATOM 15405 C CA . GLU A 1 29 ? 8.204 20.474 0.320 1.00 0.00 29 GLU A CA 10
ATOM 15406 C C . GLU A 1 29 ? 7.932 20.755 -1.148 1.00 0.00 29 GLU A C 10
ATOM 15407 O O . GLU A 1 29 ? 8.831 20.831 -1.964 1.00 0.00 29 GLU A O 10
ATOM 15419 N N . TYR A 1 30 ? 6.678 20.921 -1.483 1.00 0.00 30 TYR A N 10
ATOM 15420 C CA . TYR A 1 30 ? 6.300 21.212 -2.898 1.00 0.00 30 TYR A CA 10
ATOM 15421 C C . TYR A 1 30 ? 5.158 22.226 -2.928 1.00 0.00 30 TYR A C 10
ATOM 15422 O O . TYR A 1 30 ? 4.442 22.413 -1.962 1.00 0.00 30 TYR A O 10
ATOM 15440 N N . GLU A 1 31 ? 4.993 22.880 -4.044 1.00 0.00 31 GLU A N 10
ATOM 15441 C CA . GLU A 1 31 ? 3.912 23.901 -4.192 1.00 0.00 31 GLU A CA 10
ATOM 15442 C C . GLU A 1 31 ? 2.653 23.235 -4.736 1.00 0.00 31 GLU A C 10
ATOM 15443 O O . GLU A 1 31 ? 2.487 23.057 -5.926 1.00 0.00 31 GLU A O 10
ATOM 15455 N N . SER A 1 32 ? 1.766 22.872 -3.855 1.00 0.00 32 SER A N 10
ATOM 15456 C CA . SER A 1 32 ? 0.500 22.211 -4.271 1.00 0.00 32 SER A CA 10
ATOM 15457 C C . SER A 1 32 ? -0.474 23.244 -4.829 1.00 0.00 32 SER A C 10
ATOM 15458 O O . SER A 1 32 ? -0.079 24.234 -5.404 1.00 0.00 32 SER A O 10
ATOM 15466 N N . ASP A 1 33 ? -1.748 22.993 -4.662 1.00 0.00 33 ASP A N 10
ATOM 15467 C CA . ASP A 1 33 ? -2.794 23.919 -5.183 1.00 0.00 33 ASP A CA 10
ATOM 15468 C C . ASP A 1 33 ? -2.553 25.337 -4.670 1.00 0.00 33 ASP A C 10
ATOM 15469 O O . ASP A 1 33 ? -3.236 25.823 -3.792 1.00 0.00 33 ASP A O 10
ATOM 15478 N N . GLY A 1 34 ? -1.581 25.999 -5.237 1.00 0.00 34 GLY A N 10
ATOM 15479 C CA . GLY A 1 34 ? -1.260 27.393 -4.835 1.00 0.00 34 GLY A CA 10
ATOM 15480 C C . GLY A 1 34 ? -0.918 27.429 -3.355 1.00 0.00 34 GLY A C 10
ATOM 15481 O O . GLY A 1 34 ? -1.049 28.446 -2.702 1.00 0.00 34 GLY A O 10
ATOM 15485 N N . THR A 1 35 ? -0.471 26.324 -2.820 1.00 0.00 35 THR A N 10
ATOM 15486 C CA . THR A 1 35 ? -0.109 26.278 -1.370 1.00 0.00 35 THR A CA 10
ATOM 15487 C C . THR A 1 35 ? 1.047 25.304 -1.160 1.00 0.00 35 THR A C 10
ATOM 15488 O O . THR A 1 35 ? 1.115 24.257 -1.766 1.00 0.00 35 THR A O 10
ATOM 15499 N N . THR A 1 36 ? 1.956 25.655 -0.293 1.00 0.00 36 THR A N 10
ATOM 15500 C CA . THR A 1 36 ? 3.133 24.783 -0.016 1.00 0.00 36 THR A CA 10
ATOM 15501 C C . THR A 1 36 ? 2.802 23.792 1.095 1.00 0.00 36 THR A C 10
ATOM 15502 O O . THR A 1 36 ? 2.388 24.160 2.175 1.00 0.00 36 THR A O 10
ATOM 15513 N N . LYS A 1 37 ? 2.999 22.531 0.822 1.00 0.00 37 LYS A N 10
ATOM 15514 C CA . LYS A 1 37 ? 2.720 21.467 1.834 1.00 0.00 37 LYS A CA 10
ATOM 15515 C C . LYS A 1 37 ? 3.854 20.443 1.832 1.00 0.00 37 LYS A C 10
ATOM 15516 O O . LYS A 1 37 ? 4.472 20.168 0.815 1.00 0.00 37 LYS A O 10
ATOM 15535 N N . SER A 1 38 ? 4.129 19.886 2.980 1.00 0.00 38 SER A N 10
ATOM 15536 C CA . SER A 1 38 ? 5.218 18.878 3.100 1.00 0.00 38 SER A CA 10
ATOM 15537 C C . SER A 1 38 ? 4.715 17.510 2.659 1.00 0.00 38 SER A C 10
ATOM 15538 O O . SER A 1 38 ? 3.576 17.149 2.876 1.00 0.00 38 SER A O 10
ATOM 15546 N N . VAL A 1 39 ? 5.575 16.744 2.046 1.00 0.00 39 VAL A N 10
ATOM 15547 C CA . VAL A 1 39 ? 5.193 15.380 1.576 1.00 0.00 39 VAL A CA 10
ATOM 15548 C C . VAL A 1 39 ? 6.264 14.377 1.988 1.00 0.00 39 VAL A C 10
ATOM 15549 O O . VAL A 1 39 ? 7.448 14.619 1.864 1.00 0.00 39 VAL A O 10
ATOM 15562 N N . TYR A 1 40 ? 5.840 13.248 2.480 1.00 0.00 40 TYR A N 10
ATOM 15563 C CA . TYR A 1 40 ? 6.799 12.194 2.921 1.00 0.00 40 TYR A CA 10
ATOM 15564 C C . TYR A 1 40 ? 6.821 11.075 1.890 1.00 0.00 40 TYR A C 10
ATOM 15565 O O . TYR A 1 40 ? 5.796 10.570 1.477 1.00 0.00 40 TYR A O 10
ATOM 15583 N N . GLN A 1 41 ? 7.995 10.691 1.473 1.00 0.00 41 GLN A N 10
ATOM 15584 C CA . GLN A 1 41 ? 8.138 9.604 0.457 1.00 0.00 41 GLN A CA 10
ATOM 15585 C C . GLN A 1 41 ? 8.985 8.473 1.023 1.00 0.00 41 GLN A C 10
ATOM 15586 O O . GLN A 1 41 ? 9.915 8.684 1.779 1.00 0.00 41 GLN A O 10
ATOM 15600 N N . GLY A 1 42 ? 8.651 7.268 0.659 1.00 0.00 42 GLY A N 10
ATOM 15601 C CA . GLY A 1 42 ? 9.411 6.092 1.165 1.00 0.00 42 GLY A CA 10
ATOM 15602 C C . GLY A 1 42 ? 9.018 4.843 0.387 1.00 0.00 42 GLY A C 10
ATOM 15603 O O . GLY A 1 42 ? 8.321 4.901 -0.608 1.00 0.00 42 GLY A O 10
ATOM 15607 N N . TYR A 1 43 ? 9.481 3.709 0.838 1.00 0.00 43 TYR A N 10
ATOM 15608 C CA . TYR A 1 43 ? 9.176 2.418 0.149 1.00 0.00 43 TYR A CA 10
ATOM 15609 C C . TYR A 1 43 ? 8.436 1.478 1.088 1.00 0.00 43 TYR A C 10
ATOM 15610 O O . TYR A 1 43 ? 8.692 1.421 2.276 1.00 0.00 43 TYR A O 10
ATOM 15628 N N . ILE A 1 44 ? 7.524 0.726 0.538 1.00 0.00 44 ILE A N 10
ATOM 15629 C CA . ILE A 1 44 ? 6.732 -0.251 1.339 1.00 0.00 44 ILE A CA 10
ATOM 15630 C C . ILE A 1 44 ? 6.927 -1.630 0.739 1.00 0.00 44 ILE A C 10
ATOM 15631 O O . ILE A 1 44 ? 6.918 -1.793 -0.461 1.00 0.00 44 ILE A O 10
ATOM 15647 N N . GLU A 1 45 ? 7.117 -2.620 1.570 1.00 0.00 45 GLU A N 10
ATOM 15648 C CA . GLU A 1 45 ? 7.335 -4.010 1.065 1.00 0.00 45 GLU A CA 10
ATOM 15649 C C . GLU A 1 45 ? 6.331 -4.969 1.696 1.00 0.00 45 GLU A C 10
ATOM 15650 O O . GLU A 1 45 ? 5.802 -4.737 2.767 1.00 0.00 45 GLU A O 10
ATOM 15662 N N . ASP A 1 46 ? 6.064 -6.048 1.012 1.00 0.00 46 ASP A N 10
ATOM 15663 C CA . ASP A 1 46 ? 5.093 -7.062 1.518 1.00 0.00 46 ASP A CA 10
ATOM 15664 C C . ASP A 1 46 ? 5.582 -8.465 1.152 1.00 0.00 46 ASP A C 10
ATOM 15665 O O . ASP A 1 46 ? 6.757 -8.693 0.940 1.00 0.00 46 ASP A O 10
ATOM 15674 N N . ASP A 1 47 ? 4.679 -9.405 1.086 1.00 0.00 47 ASP A N 10
ATOM 15675 C CA . ASP A 1 47 ? 5.054 -10.805 0.747 1.00 0.00 47 ASP A CA 10
ATOM 15676 C C . ASP A 1 47 ? 5.379 -10.901 -0.740 1.00 0.00 47 ASP A C 10
ATOM 15677 O O . ASP A 1 47 ? 6.037 -11.820 -1.181 1.00 0.00 47 ASP A O 10
ATOM 15686 N N . THR A 1 48 ? 4.918 -9.956 -1.515 1.00 0.00 48 THR A N 10
ATOM 15687 C CA . THR A 1 48 ? 5.189 -9.981 -2.983 1.00 0.00 48 THR A CA 10
ATOM 15688 C C . THR A 1 48 ? 6.429 -9.145 -3.286 1.00 0.00 48 THR A C 10
ATOM 15689 O O . THR A 1 48 ? 7.533 -9.647 -3.319 1.00 0.00 48 THR A O 10
ATOM 15700 N N . ALA A 1 49 ? 6.251 -7.869 -3.515 1.00 0.00 49 ALA A N 10
ATOM 15701 C CA . ALA A 1 49 ? 7.416 -6.982 -3.831 1.00 0.00 49 ALA A CA 10
ATOM 15702 C C . ALA A 1 49 ? 7.310 -5.674 -3.049 1.00 0.00 49 ALA A C 10
ATOM 15703 O O . ALA A 1 49 ? 6.842 -5.638 -1.929 1.00 0.00 49 ALA A O 10
ATOM 15710 N N . ARG A 1 50 ? 7.762 -4.596 -3.640 1.00 0.00 50 ARG A N 10
ATOM 15711 C CA . ARG A 1 50 ? 7.717 -3.272 -2.952 1.00 0.00 50 ARG A CA 10
ATOM 15712 C C . ARG A 1 50 ? 7.527 -2.147 -3.969 1.00 0.00 50 ARG A C 10
ATOM 15713 O O . ARG A 1 50 ? 7.812 -2.291 -5.141 1.00 0.00 50 ARG A O 10
ATOM 15734 N N . ILE A 1 51 ? 7.043 -1.022 -3.511 1.00 0.00 51 ILE A N 10
ATOM 15735 C CA . ILE A 1 51 ? 6.818 0.141 -4.421 1.00 0.00 51 ILE A CA 10
ATOM 15736 C C . ILE A 1 51 ? 6.954 1.458 -3.651 1.00 0.00 51 ILE A C 10
ATOM 15737 O O . ILE A 1 51 ? 6.870 1.506 -2.439 1.00 0.00 51 ILE A O 10
ATOM 15753 N N . ARG A 1 52 ? 7.177 2.524 -4.371 1.00 0.00 52 ARG A N 10
ATOM 15754 C CA . ARG A 1 52 ? 7.341 3.865 -3.740 1.00 0.00 52 ARG A CA 10
ATOM 15755 C C . ARG A 1 52 ? 5.986 4.452 -3.368 1.00 0.00 52 ARG A C 10
ATOM 15756 O O . ARG A 1 52 ? 4.999 4.268 -4.051 1.00 0.00 52 ARG A O 10
ATOM 15777 N N . ILE A 1 53 ? 5.947 5.167 -2.278 1.00 0.00 53 ILE A N 10
ATOM 15778 C CA . ILE A 1 53 ? 4.678 5.800 -1.809 1.00 0.00 53 ILE A CA 10
ATOM 15779 C C . ILE A 1 53 ? 4.925 7.266 -1.474 1.00 0.00 53 ILE A C 10
ATOM 15780 O O . ILE A 1 53 ? 6.043 7.686 -1.226 1.00 0.00 53 ILE A O 10
ATOM 15796 N N . SER A 1 54 ? 3.875 8.042 -1.451 1.00 0.00 54 SER A N 10
ATOM 15797 C CA . SER A 1 54 ? 4.004 9.493 -1.125 1.00 0.00 54 SER A CA 10
ATOM 15798 C C . SER A 1 54 ? 2.795 9.947 -0.314 1.00 0.00 54 SER A C 10
ATOM 15799 O O . SER A 1 54 ? 1.667 9.894 -0.766 1.00 0.00 54 SER A O 10
ATOM 15807 N N . SER A 1 55 ? 3.036 10.403 0.886 1.00 0.00 55 SER A N 10
ATOM 15808 C CA . SER A 1 55 ? 1.928 10.877 1.772 1.00 0.00 55 SER A CA 10
ATOM 15809 C C . SER A 1 55 ? 1.995 12.393 1.916 1.00 0.00 55 SER A C 10
ATOM 15810 O O . SER A 1 55 ? 3.054 12.984 1.984 1.00 0.00 55 SER A O 10
ATOM 15818 N N . PHE A 1 56 ? 0.852 13.020 1.953 1.00 0.00 56 PHE A N 10
ATOM 15819 C CA . PHE A 1 56 ? 0.791 14.506 2.077 1.00 0.00 56 PHE A CA 10
ATOM 15820 C C . PHE A 1 56 ? 0.435 14.919 3.507 1.00 0.00 56 PHE A C 10
ATOM 15821 O O . PHE A 1 56 ? -0.639 14.639 4.003 1.00 0.00 56 PHE A O 10
ATOM 15838 N N . GLY A 1 57 ? 1.333 15.613 4.149 1.00 0.00 57 GLY A N 10
ATOM 15839 C CA . GLY A 1 57 ? 1.090 16.106 5.537 1.00 0.00 57 GLY A CA 10
ATOM 15840 C C . GLY A 1 57 ? 1.038 14.942 6.527 1.00 0.00 57 GLY A C 10
ATOM 15841 O O . GLY A 1 57 ? 1.386 15.088 7.682 1.00 0.00 57 GLY A O 10
ATOM 15845 N N . LYS A 1 58 ? 0.581 13.804 6.089 1.00 0.00 58 LYS A N 10
ATOM 15846 C CA . LYS A 1 58 ? 0.463 12.636 7.003 1.00 0.00 58 LYS A CA 10
ATOM 15847 C C . LYS A 1 58 ? 1.839 12.154 7.451 1.00 0.00 58 LYS A C 10
ATOM 15848 O O . LYS A 1 58 ? 2.732 11.936 6.658 1.00 0.00 58 LYS A O 10
ATOM 15867 N N . GLN A 1 59 ? 1.995 11.988 8.734 1.00 0.00 59 GLN A N 10
ATOM 15868 C CA . GLN A 1 59 ? 3.292 11.532 9.298 1.00 0.00 59 GLN A CA 10
ATOM 15869 C C . GLN A 1 59 ? 3.404 10.013 9.236 1.00 0.00 59 GLN A C 10
ATOM 15870 O O . GLN A 1 59 ? 2.473 9.290 9.524 1.00 0.00 59 GLN A O 10
ATOM 15884 N N . LEU A 1 60 ? 4.563 9.538 8.869 1.00 0.00 60 LEU A N 10
ATOM 15885 C CA . LEU A 1 60 ? 4.810 8.066 8.780 1.00 0.00 60 LEU A CA 10
ATOM 15886 C C . LEU A 1 60 ? 6.071 7.723 9.563 1.00 0.00 60 LEU A C 10
ATOM 15887 O O . LEU A 1 60 ? 6.971 8.527 9.700 1.00 0.00 60 LEU A O 10
ATOM 15903 N N . GLN A 1 61 ? 6.131 6.528 10.090 1.00 0.00 61 GLN A N 10
ATOM 15904 C CA . GLN A 1 61 ? 7.321 6.097 10.893 1.00 0.00 61 GLN A CA 10
ATOM 15905 C C . GLN A 1 61 ? 8.126 5.050 10.121 1.00 0.00 61 GLN A C 10
ATOM 15906 O O . GLN A 1 61 ? 7.586 4.217 9.420 1.00 0.00 61 GLN A O 10
ATOM 15920 N N . ASP A 1 62 ? 9.426 5.106 10.252 1.00 0.00 62 ASP A N 10
ATOM 15921 C CA . ASP A 1 62 ? 10.312 4.142 9.535 1.00 0.00 62 ASP A CA 10
ATOM 15922 C C . ASP A 1 62 ? 10.109 2.731 10.084 1.00 0.00 62 ASP A C 10
ATOM 15923 O O . ASP A 1 62 ? 10.003 2.515 11.274 1.00 0.00 62 ASP A O 10
ATOM 15932 N N . SER A 1 63 ? 10.061 1.776 9.198 1.00 0.00 63 SER A N 10
ATOM 15933 C CA . SER A 1 63 ? 9.868 0.357 9.597 1.00 0.00 63 SER A CA 10
ATOM 15934 C C . SER A 1 63 ? 8.655 0.249 10.508 1.00 0.00 63 SER A C 10
ATOM 15935 O O . SER A 1 63 ? 8.767 0.185 11.716 1.00 0.00 63 SER A O 10
ATOM 15943 N N . ASP A 1 64 ? 7.491 0.229 9.919 1.00 0.00 64 ASP A N 10
ATOM 15944 C CA . ASP A 1 64 ? 6.235 0.128 10.719 1.00 0.00 64 ASP A CA 10
ATOM 15945 C C . ASP A 1 64 ? 5.131 -0.523 9.886 1.00 0.00 64 ASP A C 10
ATOM 15946 O O . ASP A 1 64 ? 4.767 -0.051 8.827 1.00 0.00 64 ASP A O 10
ATOM 15955 N N . VAL A 1 65 ? 4.602 -1.615 10.373 1.00 0.00 65 VAL A N 10
ATOM 15956 C CA . VAL A 1 65 ? 3.515 -2.335 9.646 1.00 0.00 65 VAL A CA 10
ATOM 15957 C C . VAL A 1 65 ? 2.213 -1.556 9.778 1.00 0.00 65 VAL A C 10
ATOM 15958 O O . VAL A 1 65 ? 1.704 -1.331 10.862 1.00 0.00 65 VAL A O 10
ATOM 15971 N N . VAL A 1 66 ? 1.671 -1.140 8.667 1.00 0.00 66 VAL A N 10
ATOM 15972 C CA . VAL A 1 66 ? 0.402 -0.363 8.686 1.00 0.00 66 VAL A CA 10
ATOM 15973 C C . VAL A 1 66 ? -0.493 -0.785 7.524 1.00 0.00 66 VAL A C 10
ATOM 15974 O O . VAL A 1 66 ? -0.086 -1.474 6.597 1.00 0.00 66 VAL A O 10
ATOM 15987 N N . ARG A 1 67 ? -1.726 -0.354 7.577 1.00 0.00 67 ARG A N 10
ATOM 15988 C CA . ARG A 1 67 ? -2.709 -0.675 6.503 1.00 0.00 67 ARG A CA 10
ATOM 15989 C C . ARG A 1 67 ? -3.091 0.611 5.778 1.00 0.00 67 ARG A C 10
ATOM 15990 O O . ARG A 1 67 ? -3.516 1.577 6.380 1.00 0.00 67 ARG A O 10
ATOM 16011 N N . ILE A 1 68 ? -2.953 0.614 4.479 1.00 0.00 68 ILE A N 10
ATOM 16012 C CA . ILE A 1 68 ? -3.307 1.819 3.670 1.00 0.00 68 ILE A CA 10
ATOM 16013 C C . ILE A 1 68 ? -4.611 1.566 2.926 1.00 0.00 68 ILE A C 10
ATOM 16014 O O . ILE A 1 68 ? -4.714 0.676 2.104 1.00 0.00 68 ILE A O 10
ATOM 16030 N N . ASP A 1 69 ? -5.606 2.360 3.220 1.00 0.00 69 ASP A N 10
ATOM 16031 C CA . ASP A 1 69 ? -6.936 2.216 2.558 1.00 0.00 69 ASP A CA 10
ATOM 16032 C C . ASP A 1 69 ? -7.317 3.518 1.855 1.00 0.00 69 ASP A C 10
ATOM 16033 O O . ASP A 1 69 ? -6.931 4.602 2.254 1.00 0.00 69 ASP A O 10
ATOM 16042 N N . ASN A 1 70 ? -8.090 3.392 0.813 1.00 0.00 70 ASN A N 10
ATOM 16043 C CA . ASN A 1 70 ? -8.554 4.572 0.033 1.00 0.00 70 ASN A CA 10
ATOM 16044 C C . ASN A 1 70 ? -7.352 5.306 -0.559 1.00 0.00 70 ASN A C 10
ATOM 16045 O O . ASN A 1 70 ? -7.337 6.516 -0.658 1.00 0.00 70 ASN A O 10
ATOM 16056 N N . ALA A 1 71 ? -6.353 4.571 -0.978 1.00 0.00 71 ALA A N 10
ATOM 16057 C CA . ALA A 1 71 ? -5.144 5.205 -1.586 1.00 0.00 71 ALA A CA 10
ATOM 16058 C C . ALA A 1 71 ? -5.318 5.283 -3.099 1.00 0.00 71 ALA A C 10
ATOM 16059 O O . ALA A 1 71 ? -5.941 4.439 -3.711 1.00 0.00 71 ALA A O 10
ATOM 16066 N N . ARG A 1 72 ? -4.771 6.307 -3.700 1.00 0.00 72 ARG A N 10
ATOM 16067 C CA . ARG A 1 72 ? -4.902 6.485 -5.178 1.00 0.00 72 ARG A CA 10
ATOM 16068 C C . ARG A 1 72 ? -3.611 6.101 -5.886 1.00 0.00 72 ARG A C 10
ATOM 16069 O O . ARG A 1 72 ? -2.527 6.180 -5.345 1.00 0.00 72 ARG A O 10
ATOM 16090 N N . VAL A 1 73 ? -3.742 5.695 -7.114 1.00 0.00 73 VAL A N 10
ATOM 16091 C CA . VAL A 1 73 ? -2.552 5.293 -7.923 1.00 0.00 73 VAL A CA 10
ATOM 16092 C C . VAL A 1 73 ? -2.158 6.435 -8.853 1.00 0.00 73 VAL A C 10
ATOM 16093 O O . VAL A 1 73 ? -2.979 7.017 -9.534 1.00 0.00 73 VAL A O 10
ATOM 16106 N N . ALA A 1 74 ? -0.893 6.751 -8.884 1.00 0.00 74 ALA A N 10
ATOM 16107 C CA . ALA A 1 74 ? -0.404 7.852 -9.766 1.00 0.00 74 ALA A CA 10
ATOM 16108 C C . ALA A 1 74 ? 0.975 7.506 -10.318 1.00 0.00 74 ALA A C 10
ATOM 16109 O O . ALA A 1 74 ? 1.719 6.734 -9.744 1.00 0.00 74 ALA A O 10
ATOM 16116 N N . GLN A 1 75 ? 1.309 8.085 -11.440 1.00 0.00 75 GLN A N 10
ATOM 16117 C CA . GLN A 1 75 ? 2.632 7.826 -12.084 1.00 0.00 75 GLN A CA 10
ATOM 16118 C C . GLN A 1 75 ? 3.474 9.094 -12.033 1.00 0.00 75 GLN A C 10
ATOM 16119 O O . GLN A 1 75 ? 3.115 10.119 -12.577 1.00 0.00 75 GLN A O 10
ATOM 16133 N N . PHE A 1 76 ? 4.602 9.017 -11.380 1.00 0.00 76 PHE A N 10
ATOM 16134 C CA . PHE A 1 76 ? 5.516 10.196 -11.268 1.00 0.00 76 PHE A CA 10
ATOM 16135 C C . PHE A 1 76 ? 6.886 9.849 -11.851 1.00 0.00 76 PHE A C 10
ATOM 16136 O O . PHE A 1 76 ? 7.462 8.820 -11.563 1.00 0.00 76 PHE A O 10
ATOM 16153 N N . ASN A 1 77 ? 7.398 10.724 -12.668 1.00 0.00 77 ASN A N 10
ATOM 16154 C CA . ASN A 1 77 ? 8.729 10.515 -13.303 1.00 0.00 77 ASN A CA 10
ATOM 16155 C C . ASN A 1 77 ? 8.727 9.214 -14.103 1.00 0.00 77 ASN A C 10
ATOM 16156 O O . ASN A 1 77 ? 9.762 8.641 -14.380 1.00 0.00 77 ASN A O 10
ATOM 16167 N N . GLY A 1 78 ? 7.567 8.764 -14.500 1.00 0.00 78 GLY A N 10
ATOM 16168 C CA . GLY A 1 78 ? 7.468 7.515 -15.310 1.00 0.00 78 GLY A CA 10
ATOM 16169 C C . GLY A 1 78 ? 7.423 6.302 -14.389 1.00 0.00 78 GLY A C 10
ATOM 16170 O O . GLY A 1 78 ? 7.464 5.178 -14.841 1.00 0.00 78 GLY A O 10
ATOM 16174 N N . TYR A 1 79 ? 7.336 6.519 -13.099 1.00 0.00 79 TYR A N 10
ATOM 16175 C CA . TYR A 1 79 ? 7.290 5.372 -12.133 1.00 0.00 79 TYR A CA 10
ATOM 16176 C C . TYR A 1 79 ? 5.965 5.376 -11.369 1.00 0.00 79 TYR A C 10
ATOM 16177 O O . TYR A 1 79 ? 5.477 6.398 -10.926 1.00 0.00 79 TYR A O 10
ATOM 16195 N N . LEU A 1 80 ? 5.389 4.216 -11.226 1.00 0.00 80 LEU A N 10
ATOM 16196 C CA . LEU A 1 80 ? 4.092 4.077 -10.510 1.00 0.00 80 LEU A CA 10
ATOM 16197 C C . LEU A 1 80 ? 4.307 4.189 -9.008 1.00 0.00 80 LEU A C 10
ATOM 16198 O O . LEU A 1 80 ? 5.307 3.755 -8.472 1.00 0.00 80 LEU A O 10
ATOM 16214 N N . SER A 1 81 ? 3.359 4.769 -8.331 1.00 0.00 81 SER A N 10
ATOM 16215 C CA . SER A 1 81 ? 3.466 4.924 -6.857 1.00 0.00 81 SER A CA 10
ATOM 16216 C C . SER A 1 81 ? 2.076 5.083 -6.249 1.00 0.00 81 SER A C 10
ATOM 16217 O O . SER A 1 81 ? 1.121 5.424 -6.921 1.00 0.00 81 SER A O 10
ATOM 16225 N N . LEU A 1 82 ? 1.966 4.832 -4.973 1.00 0.00 82 LEU A N 10
ATOM 16226 C CA . LEU A 1 82 ? 0.648 4.947 -4.277 1.00 0.00 82 LEU A CA 10
ATOM 16227 C C . LEU A 1 82 ? 0.636 6.222 -3.439 1.00 0.00 82 LEU A C 10
ATOM 16228 O O . LEU A 1 82 ? 1.300 6.329 -2.425 1.00 0.00 82 LEU A O 10
ATOM 16244 N N . SER A 1 83 ? -0.125 7.188 -3.872 1.00 0.00 83 SER A N 10
ATOM 16245 C CA . SER A 1 83 ? -0.216 8.482 -3.138 1.00 0.00 83 SER A CA 10
ATOM 16246 C C . SER A 1 83 ? -1.322 8.405 -2.095 1.00 0.00 83 SER A C 10
ATOM 16247 O O . SER A 1 83 ? -2.371 7.831 -2.316 1.00 0.00 83 SER A O 10
ATOM 16255 N N . VAL A 1 84 ? -1.079 8.988 -0.953 1.00 0.00 84 VAL A N 10
ATOM 16256 C CA . VAL A 1 84 ? -2.084 8.979 0.151 1.00 0.00 84 VAL A CA 10
ATOM 16257 C C . VAL A 1 84 ? -2.435 10.415 0.540 1.00 0.00 84 VAL A C 10
ATOM 16258 O O . VAL A 1 84 ? -1.577 11.232 0.828 1.00 0.00 84 VAL A O 10
ATOM 16271 N N . GLY A 1 85 ? -3.704 10.717 0.544 1.00 0.00 85 GLY A N 10
ATOM 16272 C CA . GLY A 1 85 ? -4.178 12.087 0.901 1.00 0.00 85 GLY A CA 10
ATOM 16273 C C . GLY A 1 85 ? -4.661 12.120 2.351 1.00 0.00 85 GLY A C 10
ATOM 16274 O O . GLY A 1 85 ? -4.757 11.109 3.015 1.00 0.00 85 GLY A O 10
ATOM 16278 N N . ASP A 1 86 ? -4.977 13.290 2.832 1.00 0.00 86 ASP A N 10
ATOM 16279 C CA . ASP A 1 86 ? -5.469 13.435 4.232 1.00 0.00 86 ASP A CA 10
ATOM 16280 C C . ASP A 1 86 ? -6.859 12.813 4.338 1.00 0.00 86 ASP A C 10
ATOM 16281 O O . ASP A 1 86 ? -7.339 12.518 5.414 1.00 0.00 86 ASP A O 10
ATOM 16290 N N . SER A 1 87 ? -7.506 12.619 3.221 1.00 0.00 87 SER A N 10
ATOM 16291 C CA . SER A 1 87 ? -8.871 12.019 3.222 1.00 0.00 87 SER A CA 10
ATOM 16292 C C . SER A 1 87 ? -8.740 10.495 3.253 1.00 0.00 87 SER A C 10
ATOM 16293 O O . SER A 1 87 ? -9.714 9.779 3.365 1.00 0.00 87 SER A O 10
ATOM 16301 N N . SER A 1 88 ? -7.531 10.001 3.155 1.00 0.00 88 SER A N 10
ATOM 16302 C CA . SER A 1 88 ? -7.300 8.526 3.173 1.00 0.00 88 SER A CA 10
ATOM 16303 C C . SER A 1 88 ? -7.410 7.992 4.592 1.00 0.00 88 SER A C 10
ATOM 16304 O O . SER A 1 88 ? -7.452 8.736 5.550 1.00 0.00 88 SER A O 10
ATOM 16312 N N . ARG A 1 89 ? -7.451 6.692 4.723 1.00 0.00 89 ARG A N 10
ATOM 16313 C CA . ARG A 1 89 ? -7.561 6.057 6.072 1.00 0.00 89 ARG A CA 10
ATOM 16314 C C . ARG A 1 89 ? -6.380 5.123 6.302 1.00 0.00 89 ARG A C 10
ATOM 16315 O O . ARG A 1 89 ? -6.136 4.201 5.550 1.00 0.00 89 ARG A O 10
ATOM 16336 N N . ILE A 1 90 ? -5.658 5.360 7.364 1.00 0.00 90 ILE A N 10
ATOM 16337 C CA . ILE A 1 90 ? -4.481 4.506 7.707 1.00 0.00 90 ILE A CA 10
ATOM 16338 C C . ILE A 1 90 ? -4.642 3.949 9.119 1.00 0.00 90 ILE A C 10
ATOM 16339 O O . ILE A 1 90 ? -4.894 4.670 10.064 1.00 0.00 90 ILE A O 10
ATOM 16355 N N . GLU A 1 91 ? -4.488 2.657 9.256 1.00 0.00 91 GLU A N 10
ATOM 16356 C CA . GLU A 1 91 ? -4.618 1.999 10.596 1.00 0.00 91 GLU A CA 10
ATOM 16357 C C . GLU A 1 91 ? -3.367 1.174 10.897 1.00 0.00 91 GLU A C 10
ATOM 16358 O O . GLU A 1 91 ? -2.990 0.289 10.155 1.00 0.00 91 GLU A O 10
ATOM 16370 N N . SER A 1 92 ? -2.731 1.469 11.995 1.00 0.00 92 SER A N 10
ATOM 16371 C CA . SER A 1 92 ? -1.500 0.729 12.396 1.00 0.00 92 SER A CA 10
ATOM 16372 C C . SER A 1 92 ? -1.876 -0.656 12.904 1.00 0.00 92 SER A C 10
ATOM 16373 O O . SER A 1 92 ? -2.894 -0.840 13.540 1.00 0.00 92 SER A O 10
ATOM 16381 N N . VAL A 1 93 ? -1.049 -1.632 12.622 1.00 0.00 93 VAL A N 10
ATOM 16382 C CA . VAL A 1 93 ? -1.330 -3.035 13.072 1.00 0.00 93 VAL A CA 10
ATOM 16383 C C . VAL A 1 93 ? -0.282 -3.484 14.091 1.00 0.00 93 VAL A C 10
ATOM 16384 O O . VAL A 1 93 ? 0.907 -3.325 13.902 1.00 0.00 93 VAL A O 10
ATOM 16397 N N . ASN A 1 94 ? -0.744 -4.040 15.178 1.00 0.00 94 ASN A N 10
ATOM 16398 C CA . ASN A 1 94 ? 0.171 -4.513 16.257 1.00 0.00 94 ASN A CA 10
ATOM 16399 C C . ASN A 1 94 ? 0.850 -5.819 15.844 1.00 0.00 94 ASN A C 10
ATOM 16400 O O . ASN A 1 94 ? 0.476 -6.458 14.881 1.00 0.00 94 ASN A O 10
ATOM 16411 N N . VAL A 1 95 ? 1.854 -6.201 16.583 1.00 0.00 95 VAL A N 10
ATOM 16412 C CA . VAL A 1 95 ? 2.612 -7.453 16.292 1.00 0.00 95 VAL A CA 10
ATOM 16413 C C . VAL A 1 95 ? 3.091 -7.443 14.839 1.00 0.00 95 VAL A C 10
ATOM 16414 O O . VAL A 1 95 ? 4.065 -6.800 14.503 1.00 0.00 95 VAL A O 10
ATOM 16427 N N . ASN A 1 96 ? 2.419 -8.162 13.982 1.00 0.00 96 ASN A N 10
ATOM 16428 C CA . ASN A 1 96 ? 2.823 -8.213 12.551 1.00 0.00 96 ASN A CA 10
ATOM 16429 C C . ASN A 1 96 ? 1.658 -8.757 11.714 1.00 0.00 96 ASN A C 10
ATOM 16430 O O . ASN A 1 96 ? 1.546 -9.943 11.470 1.00 0.00 96 ASN A O 10
ATOM 16441 N N . ILE A 1 97 ? 0.796 -7.878 11.276 1.00 0.00 97 ILE A N 10
ATOM 16442 C CA . ILE A 1 97 ? -0.379 -8.282 10.448 1.00 0.00 97 ILE A CA 10
ATOM 16443 C C . ILE A 1 97 ? -1.117 -9.443 11.113 1.00 0.00 97 ILE A C 10
ATOM 16444 O O . ILE A 1 97 ? -0.988 -10.581 10.709 1.00 0.00 97 ILE A O 10
ATOM 16460 N N . PRO A 1 98 ? -1.893 -9.159 12.128 1.00 0.00 98 PRO A N 10
ATOM 16461 C CA . PRO A 1 98 ? -2.671 -10.201 12.858 1.00 0.00 98 PRO A CA 10
ATOM 16462 C C . PRO A 1 98 ? -3.647 -10.942 11.943 1.00 0.00 98 PRO A C 10
ATOM 16463 O O . PRO A 1 98 ? -4.184 -10.385 11.006 1.00 0.00 98 PRO A O 10
ATOM 16474 N N . LEU A 1 99 ? -3.861 -12.197 12.215 1.00 0.00 99 LEU A N 10
ATOM 16475 C CA . LEU A 1 99 ? -4.776 -13.012 11.374 1.00 0.00 99 LEU A CA 10
ATOM 16476 C C . LEU A 1 99 ? -6.201 -12.485 11.479 1.00 0.00 99 LEU A C 10
ATOM 16477 O O . LEU A 1 99 ? -6.716 -12.239 12.551 1.00 0.00 99 LEU A O 10
ATOM 16493 N N . GLU A 1 100 ? -6.839 -12.325 10.354 1.00 0.00 100 GLU A N 10
ATOM 16494 C CA . GLU A 1 100 ? -8.235 -11.815 10.329 1.00 0.00 100 GLU A CA 10
ATOM 16495 C C . GLU A 1 100 ? -9.179 -12.837 10.959 1.00 0.00 100 GLU A C 10
ATOM 16496 O O . GLU A 1 100 ? -9.114 -14.018 10.684 1.00 0.00 100 GLU A O 10
ATOM 16508 N N . HIS A 1 101 ? -10.060 -12.377 11.803 1.00 0.00 101 HIS A N 10
ATOM 16509 C CA . HIS A 1 101 ? -11.029 -13.294 12.468 1.00 0.00 101 HIS A CA 10
ATOM 16510 C C . HIS A 1 101 ? -12.311 -12.537 12.808 1.00 0.00 101 HIS A C 10
ATOM 16511 O O . HIS A 1 101 ? -12.285 -11.449 13.353 1.00 0.00 101 HIS A O 10
ATOM 16525 N N . HIS A 1 102 ? -13.433 -13.121 12.494 1.00 0.00 102 HIS A N 10
ATOM 16526 C CA . HIS A 1 102 ? -14.746 -12.474 12.791 1.00 0.00 102 HIS A CA 10
ATOM 16527 C C . HIS A 1 102 ? -15.776 -13.554 13.132 1.00 0.00 102 HIS A C 10
ATOM 16528 O O . HIS A 1 102 ? -16.455 -14.084 12.273 1.00 0.00 102 HIS A O 10
ATOM 16542 N N . HIS A 1 103 ? -15.892 -13.872 14.393 1.00 0.00 103 HIS A N 10
ATOM 16543 C CA . HIS A 1 103 ? -16.872 -14.906 14.835 1.00 0.00 103 HIS A CA 10
ATOM 16544 C C . HIS A 1 103 ? -17.249 -14.676 16.302 1.00 0.00 103 HIS A C 10
ATOM 16545 O O . HIS A 1 103 ? -16.602 -13.938 17.021 1.00 0.00 103 HIS A O 10
ATOM 16559 N N . HIS A 1 104 ? -18.304 -15.308 16.735 1.00 0.00 104 HIS A N 10
ATOM 16560 C CA . HIS A 1 104 ? -18.778 -15.165 18.141 1.00 0.00 104 HIS A CA 10
ATOM 16561 C C . HIS A 1 104 ? -18.826 -13.687 18.526 1.00 0.00 104 HIS A C 10
ATOM 16562 O O . HIS A 1 104 ? -17.924 -13.163 19.148 1.00 0.00 104 HIS A O 10
ATOM 16576 N N . HIS A 1 105 ? -19.891 -13.026 18.160 1.00 0.00 105 HIS A N 10
ATOM 16577 C CA . HIS A 1 105 ? -20.059 -11.582 18.487 1.00 0.00 105 HIS A CA 10
ATOM 16578 C C . HIS A 1 105 ? -18.889 -10.768 17.942 1.00 0.00 105 HIS A C 10
ATOM 16579 O O . HIS A 1 105 ? -17.809 -11.274 17.716 1.00 0.00 105 HIS A O 10
ATOM 16593 N N . HIS A 1 106 ? -19.116 -9.502 17.724 1.00 0.00 106 HIS A N 10
ATOM 16594 C CA . HIS A 1 106 ? -18.047 -8.611 17.192 1.00 0.00 106 HIS A CA 10
ATOM 16595 C C . HIS A 1 106 ? -18.538 -7.157 17.229 1.00 0.00 106 HIS A C 10
ATOM 16596 O O . HIS A 1 106 ? -18.138 -6.391 16.367 1.00 0.00 106 HIS A O 10
ATOM 16611 N N . SER A 1 1 ? -13.146 0.150 -1.755 1.00 0.00 1 SER A N 11
ATOM 16612 C CA . SER A 1 1 ? -11.746 -0.195 -2.133 1.00 0.00 1 SER A CA 11
ATOM 16613 C C . SER A 1 1 ? -11.614 -1.715 -2.257 1.00 0.00 1 SER A C 11
ATOM 16614 O O . SER A 1 1 ? -12.593 -2.426 -2.371 1.00 0.00 1 SER A O 11
ATOM 16624 N N . ASP A 1 2 ? -10.409 -2.217 -2.230 1.00 0.00 2 ASP A N 11
ATOM 16625 C CA . ASP A 1 2 ? -10.209 -3.690 -2.343 1.00 0.00 2 ASP A CA 11
ATOM 16626 C C . ASP A 1 2 ? -8.740 -4.030 -2.070 1.00 0.00 2 ASP A C 11
ATOM 16627 O O . ASP A 1 2 ? -7.838 -3.399 -2.586 1.00 0.00 2 ASP A O 11
ATOM 16636 N N . LEU A 1 3 ? -8.497 -5.021 -1.255 1.00 0.00 3 LEU A N 11
ATOM 16637 C CA . LEU A 1 3 ? -7.094 -5.406 -0.935 1.00 0.00 3 LEU A CA 11
ATOM 16638 C C . LEU A 1 3 ? -6.449 -6.060 -2.159 1.00 0.00 3 LEU A C 11
ATOM 16639 O O . LEU A 1 3 ? -6.972 -7.002 -2.720 1.00 0.00 3 LEU A O 11
ATOM 16655 N N . VAL A 1 4 ? -5.305 -5.568 -2.567 1.00 0.00 4 VAL A N 11
ATOM 16656 C CA . VAL A 1 4 ? -4.602 -6.154 -3.750 1.00 0.00 4 VAL A CA 11
ATOM 16657 C C . VAL A 1 4 ? -3.098 -6.222 -3.471 1.00 0.00 4 VAL A C 11
ATOM 16658 O O . VAL A 1 4 ? -2.590 -5.578 -2.573 1.00 0.00 4 VAL A O 11
ATOM 16671 N N . LYS A 1 5 ? -2.388 -7.008 -4.230 1.00 0.00 5 LYS A N 11
ATOM 16672 C CA . LYS A 1 5 ? -0.919 -7.141 -4.017 1.00 0.00 5 LYS A CA 11
ATOM 16673 C C . LYS A 1 5 ? -0.186 -5.936 -4.611 1.00 0.00 5 LYS A C 11
ATOM 16674 O O . LYS A 1 5 ? -0.666 -5.287 -5.521 1.00 0.00 5 LYS A O 11
ATOM 16693 N N . ILE A 1 6 ? 0.971 -5.629 -4.092 1.00 0.00 6 ILE A N 11
ATOM 16694 C CA . ILE A 1 6 ? 1.744 -4.466 -4.609 1.00 0.00 6 ILE A CA 11
ATOM 16695 C C . ILE A 1 6 ? 2.120 -4.713 -6.075 1.00 0.00 6 ILE A C 11
ATOM 16696 O O . ILE A 1 6 ? 2.031 -3.832 -6.907 1.00 0.00 6 ILE A O 11
ATOM 16712 N N . ARG A 1 7 ? 2.558 -5.901 -6.391 1.00 0.00 7 ARG A N 11
ATOM 16713 C CA . ARG A 1 7 ? 2.961 -6.206 -7.796 1.00 0.00 7 ARG A CA 11
ATOM 16714 C C . ARG A 1 7 ? 1.736 -6.167 -8.715 1.00 0.00 7 ARG A C 11
ATOM 16715 O O . ARG A 1 7 ? 1.859 -6.066 -9.919 1.00 0.00 7 ARG A O 11
ATOM 16736 N N . ASP A 1 8 ? 0.557 -6.254 -8.161 1.00 0.00 8 ASP A N 11
ATOM 16737 C CA . ASP A 1 8 ? -0.678 -6.227 -9.006 1.00 0.00 8 ASP A CA 11
ATOM 16738 C C . ASP A 1 8 ? -1.180 -4.786 -9.146 1.00 0.00 8 ASP A C 11
ATOM 16739 O O . ASP A 1 8 ? -2.206 -4.534 -9.742 1.00 0.00 8 ASP A O 11
ATOM 16748 N N . VAL A 1 9 ? -0.470 -3.843 -8.588 1.00 0.00 9 VAL A N 11
ATOM 16749 C CA . VAL A 1 9 ? -0.908 -2.419 -8.674 1.00 0.00 9 VAL A CA 11
ATOM 16750 C C . VAL A 1 9 ? -0.824 -1.927 -10.120 1.00 0.00 9 VAL A C 11
ATOM 16751 O O . VAL A 1 9 ? 0.157 -2.133 -10.806 1.00 0.00 9 VAL A O 11
ATOM 16764 N N . SER A 1 10 ? -1.853 -1.266 -10.579 1.00 0.00 10 SER A N 11
ATOM 16765 C CA . SER A 1 10 ? -1.853 -0.744 -11.973 1.00 0.00 10 SER A CA 11
ATOM 16766 C C . SER A 1 10 ? -2.855 0.406 -12.088 1.00 0.00 10 SER A C 11
ATOM 16767 O O . SER A 1 10 ? -3.695 0.606 -11.233 1.00 0.00 10 SER A O 11
ATOM 16775 N N . LEU A 1 11 ? -2.767 1.166 -13.141 1.00 0.00 11 LEU A N 11
ATOM 16776 C CA . LEU A 1 11 ? -3.706 2.307 -13.324 1.00 0.00 11 LEU A CA 11
ATOM 16777 C C . LEU A 1 11 ? -5.126 1.766 -13.468 1.00 0.00 11 LEU A C 11
ATOM 16778 O O . LEU A 1 11 ? -6.095 2.460 -13.233 1.00 0.00 11 LEU A O 11
ATOM 16794 N N . SER A 1 12 ? -5.255 0.527 -13.859 1.00 0.00 12 SER A N 11
ATOM 16795 C CA . SER A 1 12 ? -6.609 -0.074 -14.025 1.00 0.00 12 SER A CA 11
ATOM 16796 C C . SER A 1 12 ? -7.361 0.008 -12.700 1.00 0.00 12 SER A C 11
ATOM 16797 O O . SER A 1 12 ? -8.568 -0.119 -12.651 1.00 0.00 12 SER A O 11
ATOM 16805 N N . THR A 1 13 ? -6.650 0.220 -11.620 1.00 0.00 13 THR A N 11
ATOM 16806 C CA . THR A 1 13 ? -7.301 0.316 -10.276 1.00 0.00 13 THR A CA 11
ATOM 16807 C C . THR A 1 13 ? -6.885 1.624 -9.597 1.00 0.00 13 THR A C 11
ATOM 16808 O O . THR A 1 13 ? -6.011 1.641 -8.753 1.00 0.00 13 THR A O 11
ATOM 16819 N N . PRO A 1 14 ? -7.510 2.716 -9.960 1.00 0.00 14 PRO A N 11
ATOM 16820 C CA . PRO A 1 14 ? -7.198 4.053 -9.372 1.00 0.00 14 PRO A CA 11
ATOM 16821 C C . PRO A 1 14 ? -7.258 4.028 -7.842 1.00 0.00 14 PRO A C 11
ATOM 16822 O O . PRO A 1 14 ? -6.442 4.630 -7.170 1.00 0.00 14 PRO A O 11
ATOM 16833 N N . TYR A 1 15 ? -8.223 3.332 -7.295 1.00 0.00 15 TYR A N 11
ATOM 16834 C CA . TYR A 1 15 ? -8.365 3.246 -5.810 1.00 0.00 15 TYR A CA 11
ATOM 16835 C C . TYR A 1 15 ? -8.134 1.805 -5.363 1.00 0.00 15 TYR A C 11
ATOM 16836 O O . TYR A 1 15 ? -8.700 0.878 -5.907 1.00 0.00 15 TYR A O 11
ATOM 16854 N N . VAL A 1 16 ? -7.302 1.605 -4.374 1.00 0.00 16 VAL A N 11
ATOM 16855 C CA . VAL A 1 16 ? -7.032 0.214 -3.895 1.00 0.00 16 VAL A CA 11
ATOM 16856 C C . VAL A 1 16 ? -6.646 0.231 -2.413 1.00 0.00 16 VAL A C 11
ATOM 16857 O O . VAL A 1 16 ? -6.564 1.270 -1.787 1.00 0.00 16 VAL A O 11
ATOM 16870 N N . SER A 1 17 ? -6.414 -0.929 -1.852 1.00 0.00 17 SER A N 11
ATOM 16871 C CA . SER A 1 17 ? -6.023 -1.028 -0.412 1.00 0.00 17 SER A CA 11
ATOM 16872 C C . SER A 1 17 ? -4.780 -1.918 -0.299 1.00 0.00 17 SER A C 11
ATOM 16873 O O . SER A 1 17 ? -4.731 -2.996 -0.858 1.00 0.00 17 SER A O 11
ATOM 16881 N N . VAL A 1 18 ? -3.771 -1.476 0.416 1.00 0.00 18 VAL A N 11
ATOM 16882 C CA . VAL A 1 18 ? -2.523 -2.297 0.563 1.00 0.00 18 VAL A CA 11
ATOM 16883 C C . VAL A 1 18 ? -2.032 -2.255 2.012 1.00 0.00 18 VAL A C 11
ATOM 16884 O O . VAL A 1 18 ? -2.396 -1.388 2.781 1.00 0.00 18 VAL A O 11
ATOM 16897 N N . ILE A 1 19 ? -1.199 -3.191 2.386 1.00 0.00 19 ILE A N 11
ATOM 16898 C CA . ILE A 1 19 ? -0.666 -3.223 3.781 1.00 0.00 19 ILE A CA 11
ATOM 16899 C C . ILE A 1 19 ? 0.785 -3.698 3.759 1.00 0.00 19 ILE A C 11
ATOM 16900 O O . ILE A 1 19 ? 1.165 -4.512 2.940 1.00 0.00 19 ILE A O 11
ATOM 16916 N N . GLY A 1 20 ? 1.603 -3.203 4.647 1.00 0.00 20 GLY A N 11
ATOM 16917 C CA . GLY A 1 20 ? 3.023 -3.651 4.651 1.00 0.00 20 GLY A CA 11
ATOM 16918 C C . GLY A 1 20 ? 3.860 -2.766 5.573 1.00 0.00 20 GLY A C 11
ATOM 16919 O O . GLY A 1 20 ? 3.345 -2.075 6.431 1.00 0.00 20 GLY A O 11
ATOM 16923 N N . LYS A 1 21 ? 5.158 -2.793 5.399 1.00 0.00 21 LYS A N 11
ATOM 16924 C CA . LYS A 1 21 ? 6.064 -1.968 6.254 1.00 0.00 21 LYS A CA 11
ATOM 16925 C C . LYS A 1 21 ? 6.557 -0.765 5.462 1.00 0.00 21 LYS A C 11
ATOM 16926 O O . LYS A 1 21 ? 6.777 -0.847 4.269 1.00 0.00 21 LYS A O 11
ATOM 16945 N N . ILE A 1 22 ? 6.725 0.354 6.122 1.00 0.00 22 ILE A N 11
ATOM 16946 C CA . ILE A 1 22 ? 7.197 1.586 5.421 1.00 0.00 22 ILE A CA 11
ATOM 16947 C C . ILE A 1 22 ? 8.700 1.754 5.642 1.00 0.00 22 ILE A C 11
ATOM 16948 O O . ILE A 1 22 ? 9.188 1.641 6.747 1.00 0.00 22 ILE A O 11
ATOM 16964 N N . THR A 1 23 ? 9.439 2.015 4.592 1.00 0.00 23 THR A N 11
ATOM 16965 C CA . THR A 1 23 ? 10.920 2.189 4.720 1.00 0.00 23 THR A CA 11
ATOM 16966 C C . THR A 1 23 ? 11.366 3.415 3.917 1.00 0.00 23 THR A C 11
ATOM 16967 O O . THR A 1 23 ? 10.693 3.847 3.002 1.00 0.00 23 THR A O 11
ATOM 16978 N N . GLY A 1 24 ? 12.502 3.974 4.248 1.00 0.00 24 GLY A N 11
ATOM 16979 C CA . GLY A 1 24 ? 13.004 5.171 3.503 1.00 0.00 24 GLY A CA 11
ATOM 16980 C C . GLY A 1 24 ? 12.608 6.444 4.253 1.00 0.00 24 GLY A C 11
ATOM 16981 O O . GLY A 1 24 ? 13.433 7.107 4.850 1.00 0.00 24 GLY A O 11
ATOM 16985 N N . ILE A 1 25 ? 11.348 6.789 4.223 1.00 0.00 25 ILE A N 11
ATOM 16986 C CA . ILE A 1 25 ? 10.880 8.018 4.930 1.00 0.00 25 ILE A CA 11
ATOM 16987 C C . ILE A 1 25 ? 11.761 9.210 4.554 1.00 0.00 25 ILE A C 11
ATOM 16988 O O . ILE A 1 25 ? 12.854 9.376 5.058 1.00 0.00 25 ILE A O 11
ATOM 17004 N N . HIS A 1 26 ? 11.275 10.049 3.676 1.00 0.00 26 HIS A N 11
ATOM 17005 C CA . HIS A 1 26 ? 12.044 11.256 3.248 1.00 0.00 26 HIS A CA 11
ATOM 17006 C C . HIS A 1 26 ? 11.140 12.483 3.364 1.00 0.00 26 HIS A C 11
ATOM 17007 O O . HIS A 1 26 ? 10.015 12.477 2.906 1.00 0.00 26 HIS A O 11
ATOM 17021 N N . LYS A 1 27 ? 11.617 13.532 3.978 1.00 0.00 27 LYS A N 11
ATOM 17022 C CA . LYS A 1 27 ? 10.781 14.759 4.131 1.00 0.00 27 LYS A CA 11
ATOM 17023 C C . LYS A 1 27 ? 11.064 15.720 2.978 1.00 0.00 27 LYS A C 11
ATOM 17024 O O . LYS A 1 27 ? 12.202 15.988 2.645 1.00 0.00 27 LYS A O 11
ATOM 17043 N N . LYS A 1 28 ? 10.035 16.251 2.374 1.00 0.00 28 LYS A N 11
ATOM 17044 C CA . LYS A 1 28 ? 10.231 17.208 1.246 1.00 0.00 28 LYS A CA 11
ATOM 17045 C C . LYS A 1 28 ? 9.110 18.249 1.266 1.00 0.00 28 LYS A C 11
ATOM 17046 O O . LYS A 1 28 ? 8.019 17.986 1.729 1.00 0.00 28 LYS A O 11
ATOM 17065 N N . GLU A 1 29 ? 9.378 19.426 0.763 1.00 0.00 29 GLU A N 11
ATOM 17066 C CA . GLU A 1 29 ? 8.342 20.508 0.733 1.00 0.00 29 GLU A CA 11
ATOM 17067 C C . GLU A 1 29 ? 7.928 20.773 -0.713 1.00 0.00 29 GLU A C 11
ATOM 17068 O O . GLU A 1 29 ? 8.732 20.696 -1.620 1.00 0.00 29 GLU A O 11
ATOM 17080 N N . TYR A 1 30 ? 6.678 21.086 -0.937 1.00 0.00 30 TYR A N 11
ATOM 17081 C CA . TYR A 1 30 ? 6.214 21.357 -2.330 1.00 0.00 30 TYR A CA 11
ATOM 17082 C C . TYR A 1 30 ? 5.129 22.431 -2.303 1.00 0.00 30 TYR A C 11
ATOM 17083 O O . TYR A 1 30 ? 4.569 22.742 -1.269 1.00 0.00 30 TYR A O 11
ATOM 17101 N N . GLU A 1 31 ? 4.839 23.013 -3.432 1.00 0.00 31 GLU A N 11
ATOM 17102 C CA . GLU A 1 31 ? 3.801 24.080 -3.484 1.00 0.00 31 GLU A CA 11
ATOM 17103 C C . GLU A 1 31 ? 2.424 23.448 -3.694 1.00 0.00 31 GLU A C 11
ATOM 17104 O O . GLU A 1 31 ? 2.275 22.488 -4.425 1.00 0.00 31 GLU A O 11
ATOM 17116 N N . SER A 1 32 ? 1.413 23.990 -3.070 1.00 0.00 32 SER A N 11
ATOM 17117 C CA . SER A 1 32 ? 0.036 23.438 -3.236 1.00 0.00 32 SER A CA 11
ATOM 17118 C C . SER A 1 32 ? -0.969 24.588 -3.148 1.00 0.00 32 SER A C 11
ATOM 17119 O O . SER A 1 32 ? -1.161 25.175 -2.104 1.00 0.00 32 SER A O 11
ATOM 17127 N N . ASP A 1 33 ? -1.596 24.917 -4.246 1.00 0.00 33 ASP A N 11
ATOM 17128 C CA . ASP A 1 33 ? -2.587 26.032 -4.254 1.00 0.00 33 ASP A CA 11
ATOM 17129 C C . ASP A 1 33 ? -1.926 27.311 -3.731 1.00 0.00 33 ASP A C 11
ATOM 17130 O O . ASP A 1 33 ? -2.569 28.156 -3.139 1.00 0.00 33 ASP A O 11
ATOM 17139 N N . GLY A 1 34 ? -0.651 27.470 -3.967 1.00 0.00 34 GLY A N 11
ATOM 17140 C CA . GLY A 1 34 ? 0.051 28.704 -3.505 1.00 0.00 34 GLY A CA 11
ATOM 17141 C C . GLY A 1 34 ? 0.449 28.568 -2.034 1.00 0.00 34 GLY A C 11
ATOM 17142 O O . GLY A 1 34 ? 0.788 29.538 -1.388 1.00 0.00 34 GLY A O 11
ATOM 17146 N N . THR A 1 35 ? 0.411 27.370 -1.499 1.00 0.00 35 THR A N 11
ATOM 17147 C CA . THR A 1 35 ? 0.788 27.161 -0.063 1.00 0.00 35 THR A CA 11
ATOM 17148 C C . THR A 1 35 ? 1.832 26.046 0.037 1.00 0.00 35 THR A C 11
ATOM 17149 O O . THR A 1 35 ? 1.706 25.005 -0.577 1.00 0.00 35 THR A O 11
ATOM 17160 N N . THR A 1 36 ? 2.863 26.264 0.807 1.00 0.00 36 THR A N 11
ATOM 17161 C CA . THR A 1 36 ? 3.926 25.229 0.955 1.00 0.00 36 THR A CA 11
ATOM 17162 C C . THR A 1 36 ? 3.503 24.203 2.010 1.00 0.00 36 THR A C 11
ATOM 17163 O O . THR A 1 36 ? 3.137 24.553 3.115 1.00 0.00 36 THR A O 11
ATOM 17174 N N . LYS A 1 37 ? 3.564 22.936 1.680 1.00 0.00 37 LYS A N 11
ATOM 17175 C CA . LYS A 1 37 ? 3.181 21.872 2.661 1.00 0.00 37 LYS A CA 11
ATOM 17176 C C . LYS A 1 37 ? 4.207 20.739 2.604 1.00 0.00 37 LYS A C 11
ATOM 17177 O O . LYS A 1 37 ? 4.747 20.424 1.561 1.00 0.00 37 LYS A O 11
ATOM 17196 N N . SER A 1 38 ? 4.497 20.137 3.725 1.00 0.00 38 SER A N 11
ATOM 17197 C CA . SER A 1 38 ? 5.500 19.038 3.742 1.00 0.00 38 SER A CA 11
ATOM 17198 C C . SER A 1 38 ? 4.863 17.733 3.257 1.00 0.00 38 SER A C 11
ATOM 17199 O O . SER A 1 38 ? 3.674 17.519 3.389 1.00 0.00 38 SER A O 11
ATOM 17207 N N . VAL A 1 39 ? 5.658 16.850 2.713 1.00 0.00 39 VAL A N 11
ATOM 17208 C CA . VAL A 1 39 ? 5.129 15.539 2.233 1.00 0.00 39 VAL A CA 11
ATOM 17209 C C . VAL A 1 39 ? 6.162 14.455 2.551 1.00 0.00 39 VAL A C 11
ATOM 17210 O O . VAL A 1 39 ? 7.353 14.669 2.433 1.00 0.00 39 VAL A O 11
ATOM 17223 N N . TYR A 1 40 ? 5.715 13.296 2.963 1.00 0.00 40 TYR A N 11
ATOM 17224 C CA . TYR A 1 40 ? 6.664 12.191 3.304 1.00 0.00 40 TYR A CA 11
ATOM 17225 C C . TYR A 1 40 ? 6.687 11.167 2.171 1.00 0.00 40 TYR A C 11
ATOM 17226 O O . TYR A 1 40 ? 5.658 10.723 1.700 1.00 0.00 40 TYR A O 11
ATOM 17244 N N . GLN A 1 41 ? 7.864 10.786 1.735 1.00 0.00 41 GLN A N 11
ATOM 17245 C CA . GLN A 1 41 ? 7.990 9.784 0.630 1.00 0.00 41 GLN A CA 11
ATOM 17246 C C . GLN A 1 41 ? 8.788 8.587 1.130 1.00 0.00 41 GLN A C 11
ATOM 17247 O O . GLN A 1 41 ? 9.589 8.700 2.037 1.00 0.00 41 GLN A O 11
ATOM 17261 N N . GLY A 1 42 ? 8.572 7.438 0.558 1.00 0.00 42 GLY A N 11
ATOM 17262 C CA . GLY A 1 42 ? 9.317 6.238 1.016 1.00 0.00 42 GLY A CA 11
ATOM 17263 C C . GLY A 1 42 ? 8.993 5.049 0.116 1.00 0.00 42 GLY A C 11
ATOM 17264 O O . GLY A 1 42 ? 8.585 5.196 -1.018 1.00 0.00 42 GLY A O 11
ATOM 17268 N N . TYR A 1 43 ? 9.172 3.866 0.629 1.00 0.00 43 TYR A N 11
ATOM 17269 C CA . TYR A 1 43 ? 8.877 2.634 -0.157 1.00 0.00 43 TYR A CA 11
ATOM 17270 C C . TYR A 1 43 ? 8.160 1.652 0.761 1.00 0.00 43 TYR A C 11
ATOM 17271 O O . TYR A 1 43 ? 8.506 1.524 1.919 1.00 0.00 43 TYR A O 11
ATOM 17289 N N . ILE A 1 44 ? 7.166 0.957 0.266 1.00 0.00 44 ILE A N 11
ATOM 17290 C CA . ILE A 1 44 ? 6.427 -0.021 1.125 1.00 0.00 44 ILE A CA 11
ATOM 17291 C C . ILE A 1 44 ? 6.618 -1.426 0.568 1.00 0.00 44 ILE A C 11
ATOM 17292 O O . ILE A 1 44 ? 6.455 -1.656 -0.610 1.00 0.00 44 ILE A O 11
ATOM 17308 N N . GLU A 1 45 ? 6.975 -2.363 1.416 1.00 0.00 45 GLU A N 11
ATOM 17309 C CA . GLU A 1 45 ? 7.203 -3.774 0.956 1.00 0.00 45 GLU A CA 11
ATOM 17310 C C . GLU A 1 45 ? 6.207 -4.710 1.641 1.00 0.00 45 GLU A C 11
ATOM 17311 O O . GLU A 1 45 ? 5.696 -4.421 2.705 1.00 0.00 45 GLU A O 11
ATOM 17323 N N . ASP A 1 46 ? 5.928 -5.837 1.033 1.00 0.00 46 ASP A N 11
ATOM 17324 C CA . ASP A 1 46 ? 4.967 -6.806 1.638 1.00 0.00 46 ASP A CA 11
ATOM 17325 C C . ASP A 1 46 ? 5.469 -8.234 1.409 1.00 0.00 46 ASP A C 11
ATOM 17326 O O . ASP A 1 46 ? 6.656 -8.495 1.418 1.00 0.00 46 ASP A O 11
ATOM 17335 N N . ASP A 1 47 ? 4.571 -9.161 1.227 1.00 0.00 47 ASP A N 11
ATOM 17336 C CA . ASP A 1 47 ? 4.988 -10.577 1.023 1.00 0.00 47 ASP A CA 11
ATOM 17337 C C . ASP A 1 47 ? 5.470 -10.799 -0.414 1.00 0.00 47 ASP A C 11
ATOM 17338 O O . ASP A 1 47 ? 5.986 -11.851 -0.736 1.00 0.00 47 ASP A O 11
ATOM 17347 N N . THR A 1 48 ? 5.302 -9.827 -1.283 1.00 0.00 48 THR A N 11
ATOM 17348 C CA . THR A 1 48 ? 5.746 -9.996 -2.709 1.00 0.00 48 THR A CA 11
ATOM 17349 C C . THR A 1 48 ? 6.906 -9.048 -3.031 1.00 0.00 48 THR A C 11
ATOM 17350 O O . THR A 1 48 ? 8.058 -9.420 -2.943 1.00 0.00 48 THR A O 11
ATOM 17361 N N . ALA A 1 49 ? 6.604 -7.833 -3.427 1.00 0.00 49 ALA A N 11
ATOM 17362 C CA . ALA A 1 49 ? 7.683 -6.852 -3.788 1.00 0.00 49 ALA A CA 11
ATOM 17363 C C . ALA A 1 49 ? 7.473 -5.537 -3.041 1.00 0.00 49 ALA A C 11
ATOM 17364 O O . ALA A 1 49 ? 6.991 -5.511 -1.925 1.00 0.00 49 ALA A O 11
ATOM 17371 N N . ARG A 1 50 ? 7.847 -4.438 -3.651 1.00 0.00 50 ARG A N 11
ATOM 17372 C CA . ARG A 1 50 ? 7.688 -3.113 -2.984 1.00 0.00 50 ARG A CA 11
ATOM 17373 C C . ARG A 1 50 ? 7.417 -2.025 -4.027 1.00 0.00 50 ARG A C 11
ATOM 17374 O O . ARG A 1 50 ? 7.764 -2.159 -5.183 1.00 0.00 50 ARG A O 11
ATOM 17395 N N . ILE A 1 51 ? 6.797 -0.942 -3.622 1.00 0.00 51 ILE A N 11
ATOM 17396 C CA . ILE A 1 51 ? 6.500 0.166 -4.583 1.00 0.00 51 ILE A CA 11
ATOM 17397 C C . ILE A 1 51 ? 6.665 1.525 -3.891 1.00 0.00 51 ILE A C 11
ATOM 17398 O O . ILE A 1 51 ? 6.475 1.658 -2.697 1.00 0.00 51 ILE A O 11
ATOM 17414 N N . ARG A 1 52 ? 7.032 2.530 -4.640 1.00 0.00 52 ARG A N 11
ATOM 17415 C CA . ARG A 1 52 ? 7.225 3.890 -4.053 1.00 0.00 52 ARG A CA 11
ATOM 17416 C C . ARG A 1 52 ? 5.864 4.506 -3.708 1.00 0.00 52 ARG A C 11
ATOM 17417 O O . ARG A 1 52 ? 4.929 4.438 -4.478 1.00 0.00 52 ARG A O 11
ATOM 17438 N N . ILE A 1 53 ? 5.754 5.119 -2.554 1.00 0.00 53 ILE A N 11
ATOM 17439 C CA . ILE A 1 53 ? 4.461 5.759 -2.148 1.00 0.00 53 ILE A CA 11
ATOM 17440 C C . ILE A 1 53 ? 4.746 7.106 -1.483 1.00 0.00 53 ILE A C 11
ATOM 17441 O O . ILE A 1 53 ? 5.872 7.423 -1.150 1.00 0.00 53 ILE A O 11
ATOM 17457 N N . SER A 1 54 ? 3.730 7.908 -1.291 1.00 0.00 54 SER A N 11
ATOM 17458 C CA . SER A 1 54 ? 3.934 9.239 -0.651 1.00 0.00 54 SER A CA 11
ATOM 17459 C C . SER A 1 54 ? 2.699 9.615 0.162 1.00 0.00 54 SER A C 11
ATOM 17460 O O . SER A 1 54 ? 1.600 9.189 -0.128 1.00 0.00 54 SER A O 11
ATOM 17468 N N . SER A 1 55 ? 2.879 10.416 1.183 1.00 0.00 55 SER A N 11
ATOM 17469 C CA . SER A 1 55 ? 1.729 10.840 2.038 1.00 0.00 55 SER A CA 11
ATOM 17470 C C . SER A 1 55 ? 1.835 12.341 2.302 1.00 0.00 55 SER A C 11
ATOM 17471 O O . SER A 1 55 ? 2.842 12.832 2.772 1.00 0.00 55 SER A O 11
ATOM 17479 N N . PHE A 1 56 ? 0.806 13.077 1.980 1.00 0.00 56 PHE A N 11
ATOM 17480 C CA . PHE A 1 56 ? 0.842 14.555 2.182 1.00 0.00 56 PHE A CA 11
ATOM 17481 C C . PHE A 1 56 ? 0.370 14.924 3.592 1.00 0.00 56 PHE A C 11
ATOM 17482 O O . PHE A 1 56 ? -0.678 14.502 4.039 1.00 0.00 56 PHE A O 11
ATOM 17499 N N . GLY A 1 57 ? 1.132 15.732 4.284 1.00 0.00 57 GLY A N 11
ATOM 17500 C CA . GLY A 1 57 ? 0.728 16.162 5.655 1.00 0.00 57 GLY A CA 11
ATOM 17501 C C . GLY A 1 57 ? 0.898 15.018 6.655 1.00 0.00 57 GLY A C 11
ATOM 17502 O O . GLY A 1 57 ? 1.456 15.190 7.718 1.00 0.00 57 GLY A O 11
ATOM 17506 N N . LYS A 1 58 ? 0.405 13.855 6.334 1.00 0.00 58 LYS A N 11
ATOM 17507 C CA . LYS A 1 58 ? 0.523 12.712 7.282 1.00 0.00 58 LYS A CA 11
ATOM 17508 C C . LYS A 1 58 ? 1.976 12.239 7.364 1.00 0.00 58 LYS A C 11
ATOM 17509 O O . LYS A 1 58 ? 2.658 12.110 6.365 1.00 0.00 58 LYS A O 11
ATOM 17528 N N . GLN A 1 59 ? 2.453 11.982 8.557 1.00 0.00 59 GLN A N 11
ATOM 17529 C CA . GLN A 1 59 ? 3.863 11.519 8.735 1.00 0.00 59 GLN A CA 11
ATOM 17530 C C . GLN A 1 59 ? 3.902 9.992 8.823 1.00 0.00 59 GLN A C 11
ATOM 17531 O O . GLN A 1 59 ? 2.940 9.360 9.215 1.00 0.00 59 GLN A O 11
ATOM 17545 N N . LEU A 1 60 ? 5.013 9.399 8.460 1.00 0.00 60 LEU A N 11
ATOM 17546 C CA . LEU A 1 60 ? 5.143 7.907 8.511 1.00 0.00 60 LEU A CA 11
ATOM 17547 C C . LEU A 1 60 ? 6.419 7.530 9.272 1.00 0.00 60 LEU A C 11
ATOM 17548 O O . LEU A 1 60 ? 7.342 8.313 9.375 1.00 0.00 60 LEU A O 11
ATOM 17564 N N . GLN A 1 61 ? 6.468 6.334 9.811 1.00 0.00 61 GLN A N 11
ATOM 17565 C CA . GLN A 1 61 ? 7.673 5.880 10.581 1.00 0.00 61 GLN A CA 11
ATOM 17566 C C . GLN A 1 61 ? 8.314 4.677 9.886 1.00 0.00 61 GLN A C 11
ATOM 17567 O O . GLN A 1 61 ? 7.644 3.757 9.456 1.00 0.00 61 GLN A O 11
ATOM 17581 N N . ASP A 1 62 ? 9.613 4.687 9.765 1.00 0.00 62 ASP A N 11
ATOM 17582 C CA . ASP A 1 62 ? 10.315 3.562 9.085 1.00 0.00 62 ASP A CA 11
ATOM 17583 C C . ASP A 1 62 ? 10.185 2.269 9.900 1.00 0.00 62 ASP A C 11
ATOM 17584 O O . ASP A 1 62 ? 10.353 2.257 11.102 1.00 0.00 62 ASP A O 11
ATOM 17593 N N . SER A 1 63 ? 9.908 1.177 9.230 1.00 0.00 63 SER A N 11
ATOM 17594 C CA . SER A 1 63 ? 9.781 -0.150 9.913 1.00 0.00 63 SER A CA 11
ATOM 17595 C C . SER A 1 63 ? 8.403 -0.296 10.566 1.00 0.00 63 SER A C 11
ATOM 17596 O O . SER A 1 63 ? 8.070 -1.339 11.089 1.00 0.00 63 SER A O 11
ATOM 17604 N N . ASP A 1 64 ? 7.594 0.731 10.550 1.00 0.00 64 ASP A N 11
ATOM 17605 C CA . ASP A 1 64 ? 6.248 0.611 11.182 1.00 0.00 64 ASP A CA 11
ATOM 17606 C C . ASP A 1 64 ? 5.281 -0.094 10.226 1.00 0.00 64 ASP A C 11
ATOM 17607 O O . ASP A 1 64 ? 5.320 0.092 9.022 1.00 0.00 64 ASP A O 11
ATOM 17616 N N . VAL A 1 65 ? 4.411 -0.910 10.767 1.00 0.00 65 VAL A N 11
ATOM 17617 C CA . VAL A 1 65 ? 3.422 -1.641 9.924 1.00 0.00 65 VAL A CA 11
ATOM 17618 C C . VAL A 1 65 ? 2.151 -0.800 9.826 1.00 0.00 65 VAL A C 11
ATOM 17619 O O . VAL A 1 65 ? 1.558 -0.439 10.827 1.00 0.00 65 VAL A O 11
ATOM 17632 N N . VAL A 1 66 ? 1.725 -0.485 8.630 1.00 0.00 66 VAL A N 11
ATOM 17633 C CA . VAL A 1 66 ? 0.490 0.339 8.464 1.00 0.00 66 VAL A CA 11
ATOM 17634 C C . VAL A 1 66 ? -0.368 -0.219 7.328 1.00 0.00 66 VAL A C 11
ATOM 17635 O O . VAL A 1 66 ? 0.100 -0.949 6.469 1.00 0.00 66 VAL A O 11
ATOM 17648 N N . ARG A 1 67 ? -1.628 0.137 7.325 1.00 0.00 67 ARG A N 11
ATOM 17649 C CA . ARG A 1 67 ? -2.570 -0.330 6.266 1.00 0.00 67 ARG A CA 11
ATOM 17650 C C . ARG A 1 67 ? -3.173 0.889 5.572 1.00 0.00 67 ARG A C 11
ATOM 17651 O O . ARG A 1 67 ? -3.723 1.764 6.212 1.00 0.00 67 ARG A O 11
ATOM 17672 N N . ILE A 1 68 ? -3.075 0.953 4.266 1.00 0.00 68 ILE A N 11
ATOM 17673 C CA . ILE A 1 68 ? -3.642 2.115 3.517 1.00 0.00 68 ILE A CA 11
ATOM 17674 C C . ILE A 1 68 ? -4.858 1.644 2.724 1.00 0.00 68 ILE A C 11
ATOM 17675 O O . ILE A 1 68 ? -4.792 0.686 1.979 1.00 0.00 68 ILE A O 11
ATOM 17691 N N . ASP A 1 69 ? -5.969 2.316 2.887 1.00 0.00 69 ASP A N 11
ATOM 17692 C CA . ASP A 1 69 ? -7.217 1.931 2.162 1.00 0.00 69 ASP A CA 11
ATOM 17693 C C . ASP A 1 69 ? -7.614 3.042 1.188 1.00 0.00 69 ASP A C 11
ATOM 17694 O O . ASP A 1 69 ? -7.479 4.212 1.486 1.00 0.00 69 ASP A O 11
ATOM 17703 N N . ASN A 1 70 ? -8.100 2.678 0.027 1.00 0.00 70 ASN A N 11
ATOM 17704 C CA . ASN A 1 70 ? -8.515 3.703 -0.978 1.00 0.00 70 ASN A CA 11
ATOM 17705 C C . ASN A 1 70 ? -7.299 4.529 -1.404 1.00 0.00 70 ASN A C 11
ATOM 17706 O O . ASN A 1 70 ? -7.393 5.721 -1.624 1.00 0.00 70 ASN A O 11
ATOM 17717 N N . ALA A 1 71 ? -6.164 3.898 -1.539 1.00 0.00 71 ALA A N 11
ATOM 17718 C CA . ALA A 1 71 ? -4.944 4.633 -1.971 1.00 0.00 71 ALA A CA 11
ATOM 17719 C C . ALA A 1 71 ? -5.118 5.063 -3.428 1.00 0.00 71 ALA A C 11
ATOM 17720 O O . ALA A 1 71 ? -5.667 4.333 -4.227 1.00 0.00 71 ALA A O 11
ATOM 17727 N N . ARG A 1 72 ? -4.656 6.238 -3.778 1.00 0.00 72 ARG A N 11
ATOM 17728 C CA . ARG A 1 72 ? -4.798 6.720 -5.187 1.00 0.00 72 ARG A CA 11
ATOM 17729 C C . ARG A 1 72 ? -3.534 6.374 -5.978 1.00 0.00 72 ARG A C 11
ATOM 17730 O O . ARG A 1 72 ? -2.437 6.765 -5.630 1.00 0.00 72 ARG A O 11
ATOM 17751 N N . VAL A 1 73 ? -3.690 5.634 -7.042 1.00 0.00 73 VAL A N 11
ATOM 17752 C CA . VAL A 1 73 ? -2.517 5.242 -7.874 1.00 0.00 73 VAL A CA 11
ATOM 17753 C C . VAL A 1 73 ? -2.164 6.379 -8.835 1.00 0.00 73 VAL A C 11
ATOM 17754 O O . VAL A 1 73 ? -3.021 6.938 -9.490 1.00 0.00 73 VAL A O 11
ATOM 17767 N N . ALA A 1 74 ? -0.906 6.721 -8.923 1.00 0.00 74 ALA A N 11
ATOM 17768 C CA . ALA A 1 74 ? -0.479 7.821 -9.841 1.00 0.00 74 ALA A CA 11
ATOM 17769 C C . ALA A 1 74 ? 0.840 7.431 -10.508 1.00 0.00 74 ALA A C 11
ATOM 17770 O O . ALA A 1 74 ? 1.593 6.634 -9.985 1.00 0.00 74 ALA A O 11
ATOM 17777 N N . GLN A 1 75 ? 1.123 7.987 -11.662 1.00 0.00 75 GLN A N 11
ATOM 17778 C CA . GLN A 1 75 ? 2.396 7.655 -12.379 1.00 0.00 75 GLN A CA 11
ATOM 17779 C C . GLN A 1 75 ? 3.282 8.898 -12.439 1.00 0.00 75 GLN A C 11
ATOM 17780 O O . GLN A 1 75 ? 2.928 9.895 -13.035 1.00 0.00 75 GLN A O 11
ATOM 17794 N N . PHE A 1 76 ? 4.442 8.834 -11.830 1.00 0.00 76 PHE A N 11
ATOM 17795 C CA . PHE A 1 76 ? 5.384 9.999 -11.841 1.00 0.00 76 PHE A CA 11
ATOM 17796 C C . PHE A 1 76 ? 6.720 9.566 -12.448 1.00 0.00 76 PHE A C 11
ATOM 17797 O O . PHE A 1 76 ? 7.245 8.517 -12.136 1.00 0.00 76 PHE A O 11
ATOM 17814 N N . ASN A 1 77 ? 7.264 10.371 -13.320 1.00 0.00 77 ASN A N 11
ATOM 17815 C CA . ASN A 1 77 ? 8.564 10.031 -13.968 1.00 0.00 77 ASN A CA 11
ATOM 17816 C C . ASN A 1 77 ? 8.464 8.656 -14.635 1.00 0.00 77 ASN A C 11
ATOM 17817 O O . ASN A 1 77 ? 9.439 7.941 -14.756 1.00 0.00 77 ASN A O 11
ATOM 17828 N N . GLY A 1 78 ? 7.295 8.291 -15.092 1.00 0.00 78 GLY A N 11
ATOM 17829 C CA . GLY A 1 78 ? 7.138 6.974 -15.773 1.00 0.00 78 GLY A CA 11
ATOM 17830 C C . GLY A 1 78 ? 7.126 5.845 -14.741 1.00 0.00 78 GLY A C 11
ATOM 17831 O O . GLY A 1 78 ? 7.144 4.682 -15.089 1.00 0.00 78 GLY A O 11
ATOM 17835 N N . TYR A 1 79 ? 7.102 6.178 -13.472 1.00 0.00 79 TYR A N 11
ATOM 17836 C CA . TYR A 1 79 ? 7.096 5.129 -12.402 1.00 0.00 79 TYR A CA 11
ATOM 17837 C C . TYR A 1 79 ? 5.776 5.179 -11.629 1.00 0.00 79 TYR A C 11
ATOM 17838 O O . TYR A 1 79 ? 5.293 6.234 -11.264 1.00 0.00 79 TYR A O 11
ATOM 17856 N N . LEU A 1 80 ? 5.191 4.039 -11.385 1.00 0.00 80 LEU A N 11
ATOM 17857 C CA . LEU A 1 80 ? 3.899 3.992 -10.645 1.00 0.00 80 LEU A CA 11
ATOM 17858 C C . LEU A 1 80 ? 4.141 4.236 -9.155 1.00 0.00 80 LEU A C 11
ATOM 17859 O O . LEU A 1 80 ? 5.149 3.838 -8.604 1.00 0.00 80 LEU A O 11
ATOM 17875 N N . SER A 1 81 ? 3.216 4.884 -8.500 1.00 0.00 81 SER A N 11
ATOM 17876 C CA . SER A 1 81 ? 3.372 5.154 -7.043 1.00 0.00 81 SER A CA 11
ATOM 17877 C C . SER A 1 81 ? 1.992 5.333 -6.415 1.00 0.00 81 SER A C 11
ATOM 17878 O O . SER A 1 81 ? 1.015 5.570 -7.099 1.00 0.00 81 SER A O 11
ATOM 17886 N N . LEU A 1 82 ? 1.903 5.216 -5.115 1.00 0.00 82 LEU A N 11
ATOM 17887 C CA . LEU A 1 82 ? 0.584 5.370 -4.423 1.00 0.00 82 LEU A CA 11
ATOM 17888 C C . LEU A 1 82 ? 0.555 6.698 -3.672 1.00 0.00 82 LEU A C 11
ATOM 17889 O O . LEU A 1 82 ? 1.441 7.008 -2.898 1.00 0.00 82 LEU A O 11
ATOM 17905 N N . SER A 1 83 ? -0.463 7.485 -3.901 1.00 0.00 83 SER A N 11
ATOM 17906 C CA . SER A 1 83 ? -0.579 8.806 -3.215 1.00 0.00 83 SER A CA 11
ATOM 17907 C C . SER A 1 83 ? -1.561 8.686 -2.046 1.00 0.00 83 SER A C 11
ATOM 17908 O O . SER A 1 83 ? -2.689 8.270 -2.214 1.00 0.00 83 SER A O 11
ATOM 17916 N N . VAL A 1 84 ? -1.134 9.049 -0.862 1.00 0.00 84 VAL A N 11
ATOM 17917 C CA . VAL A 1 84 ? -2.029 8.969 0.337 1.00 0.00 84 VAL A CA 11
ATOM 17918 C C . VAL A 1 84 ? -2.342 10.385 0.823 1.00 0.00 84 VAL A C 11
ATOM 17919 O O . VAL A 1 84 ? -1.457 11.200 0.999 1.00 0.00 84 VAL A O 11
ATOM 17932 N N . GLY A 1 85 ? -3.596 10.687 1.038 1.00 0.00 85 GLY A N 11
ATOM 17933 C CA . GLY A 1 85 ? -3.968 12.051 1.509 1.00 0.00 85 GLY A CA 11
ATOM 17934 C C . GLY A 1 85 ? -5.276 11.991 2.298 1.00 0.00 85 GLY A C 11
ATOM 17935 O O . GLY A 1 85 ? -5.576 11.015 2.956 1.00 0.00 85 GLY A O 11
ATOM 17939 N N . ASP A 1 86 ? -6.046 13.042 2.247 1.00 0.00 86 ASP A N 11
ATOM 17940 C CA . ASP A 1 86 ? -7.332 13.077 2.998 1.00 0.00 86 ASP A CA 11
ATOM 17941 C C . ASP A 1 86 ? -8.275 11.987 2.485 1.00 0.00 86 ASP A C 11
ATOM 17942 O O . ASP A 1 86 ? -8.946 11.324 3.249 1.00 0.00 86 ASP A O 11
ATOM 17951 N N . SER A 1 87 ? -8.343 11.812 1.195 1.00 0.00 87 SER A N 11
ATOM 17952 C CA . SER A 1 87 ? -9.257 10.781 0.624 1.00 0.00 87 SER A CA 11
ATOM 17953 C C . SER A 1 87 ? -8.872 9.391 1.133 1.00 0.00 87 SER A C 11
ATOM 17954 O O . SER A 1 87 ? -9.719 8.584 1.459 1.00 0.00 87 SER A O 11
ATOM 17962 N N . SER A 1 88 ? -7.602 9.099 1.188 1.00 0.00 88 SER A N 11
ATOM 17963 C CA . SER A 1 88 ? -7.162 7.754 1.659 1.00 0.00 88 SER A CA 11
ATOM 17964 C C . SER A 1 88 ? -7.215 7.679 3.186 1.00 0.00 88 SER A C 11
ATOM 17965 O O . SER A 1 88 ? -7.329 8.679 3.866 1.00 0.00 88 SER A O 11
ATOM 17973 N N . ARG A 1 89 ? -7.132 6.484 3.724 1.00 0.00 89 ARG A N 11
ATOM 17974 C CA . ARG A 1 89 ? -7.171 6.297 5.211 1.00 0.00 89 ARG A CA 11
ATOM 17975 C C . ARG A 1 89 ? -5.962 5.465 5.648 1.00 0.00 89 ARG A C 11
ATOM 17976 O O . ARG A 1 89 ? -5.668 4.433 5.075 1.00 0.00 89 ARG A O 11
ATOM 17997 N N . ILE A 1 90 ? -5.266 5.905 6.670 1.00 0.00 90 ILE A N 11
ATOM 17998 C CA . ILE A 1 90 ? -4.073 5.150 7.174 1.00 0.00 90 ILE A CA 11
ATOM 17999 C C . ILE A 1 90 ? -4.376 4.612 8.573 1.00 0.00 90 ILE A C 11
ATOM 18000 O O . ILE A 1 90 ? -4.808 5.341 9.443 1.00 0.00 90 ILE A O 11
ATOM 18016 N N . GLU A 1 91 ? -4.145 3.342 8.798 1.00 0.00 91 GLU A N 11
ATOM 18017 C CA . GLU A 1 91 ? -4.408 2.748 10.146 1.00 0.00 91 GLU A CA 11
ATOM 18018 C C . GLU A 1 91 ? -3.195 1.917 10.572 1.00 0.00 91 GLU A C 11
ATOM 18019 O O . GLU A 1 91 ? -2.772 1.011 9.882 1.00 0.00 91 GLU A O 11
ATOM 18031 N N . SER A 1 92 ? -2.628 2.228 11.705 1.00 0.00 92 SER A N 11
ATOM 18032 C CA . SER A 1 92 ? -1.438 1.470 12.184 1.00 0.00 92 SER A CA 11
ATOM 18033 C C . SER A 1 92 ? -1.872 0.117 12.747 1.00 0.00 92 SER A C 11
ATOM 18034 O O . SER A 1 92 ? -3.000 -0.057 13.164 1.00 0.00 92 SER A O 11
ATOM 18042 N N . VAL A 1 93 ? -0.979 -0.841 12.772 1.00 0.00 93 VAL A N 11
ATOM 18043 C CA . VAL A 1 93 ? -1.324 -2.190 13.322 1.00 0.00 93 VAL A CA 11
ATOM 18044 C C . VAL A 1 93 ? -0.179 -2.679 14.210 1.00 0.00 93 VAL A C 11
ATOM 18045 O O . VAL A 1 93 ? -0.126 -3.829 14.600 1.00 0.00 93 VAL A O 11
ATOM 18058 N N . ASN A 1 94 ? 0.741 -1.806 14.533 1.00 0.00 94 ASN A N 11
ATOM 18059 C CA . ASN A 1 94 ? 1.890 -2.203 15.399 1.00 0.00 94 ASN A CA 11
ATOM 18060 C C . ASN A 1 94 ? 1.501 -2.019 16.868 1.00 0.00 94 ASN A C 11
ATOM 18061 O O . ASN A 1 94 ? 2.305 -2.216 17.758 1.00 0.00 94 ASN A O 11
ATOM 18072 N N . VAL A 1 95 ? 0.270 -1.642 17.127 1.00 0.00 95 VAL A N 11
ATOM 18073 C CA . VAL A 1 95 ? -0.194 -1.439 18.538 1.00 0.00 95 VAL A CA 11
ATOM 18074 C C . VAL A 1 95 ? -1.416 -2.320 18.808 1.00 0.00 95 VAL A C 11
ATOM 18075 O O . VAL A 1 95 ? -2.330 -2.398 18.012 1.00 0.00 95 VAL A O 11
ATOM 18088 N N . ASN A 1 96 ? -1.429 -2.990 19.929 1.00 0.00 96 ASN A N 11
ATOM 18089 C CA . ASN A 1 96 ? -2.577 -3.878 20.267 1.00 0.00 96 ASN A CA 11
ATOM 18090 C C . ASN A 1 96 ? -3.849 -3.041 20.444 1.00 0.00 96 ASN A C 11
ATOM 18091 O O . ASN A 1 96 ? -3.829 -1.979 21.035 1.00 0.00 96 ASN A O 11
ATOM 18102 N N . ILE A 1 97 ? -4.957 -3.520 19.932 1.00 0.00 97 ILE A N 11
ATOM 18103 C CA . ILE A 1 97 ? -6.249 -2.773 20.055 1.00 0.00 97 ILE A CA 11
ATOM 18104 C C . ILE A 1 97 ? -7.340 -3.736 20.547 1.00 0.00 97 ILE A C 11
ATOM 18105 O O . ILE A 1 97 ? -8.280 -4.035 19.838 1.00 0.00 97 ILE A O 11
ATOM 18121 N N . PRO A 1 98 ? -7.206 -4.224 21.759 1.00 0.00 98 PRO A N 11
ATOM 18122 C CA . PRO A 1 98 ? -8.185 -5.181 22.360 1.00 0.00 98 PRO A CA 11
ATOM 18123 C C . PRO A 1 98 ? -9.505 -4.502 22.751 1.00 0.00 98 PRO A C 11
ATOM 18124 O O . PRO A 1 98 ? -9.555 -3.319 23.018 1.00 0.00 98 PRO A O 11
ATOM 18135 N N . LEU A 1 99 ? -10.577 -5.251 22.769 1.00 0.00 99 LEU A N 11
ATOM 18136 C CA . LEU A 1 99 ? -11.904 -4.664 23.120 1.00 0.00 99 LEU A CA 11
ATOM 18137 C C . LEU A 1 99 ? -12.003 -4.422 24.629 1.00 0.00 99 LEU A C 11
ATOM 18138 O O . LEU A 1 99 ? -11.413 -5.123 25.426 1.00 0.00 99 LEU A O 11
ATOM 18154 N N . GLU A 1 100 ? -12.757 -3.421 25.011 1.00 0.00 100 GLU A N 11
ATOM 18155 C CA . GLU A 1 100 ? -12.936 -3.087 26.457 1.00 0.00 100 GLU A CA 11
ATOM 18156 C C . GLU A 1 100 ? -11.591 -2.681 27.060 1.00 0.00 100 GLU A C 11
ATOM 18157 O O . GLU A 1 100 ? -11.114 -3.284 28.000 1.00 0.00 100 GLU A O 11
ATOM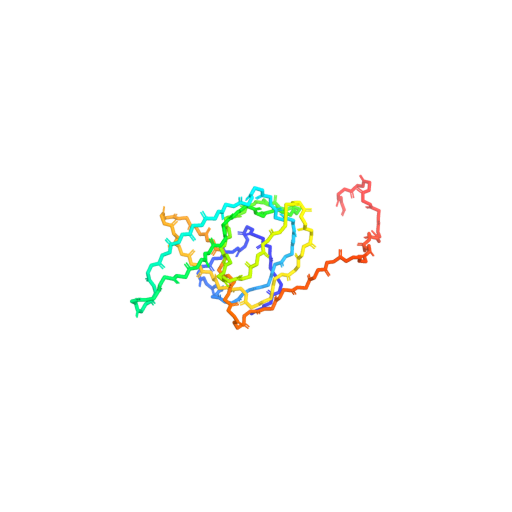 18169 N N . HIS A 1 101 ? -10.981 -1.651 26.525 1.00 0.00 101 HIS A N 11
ATOM 18170 C CA . HIS A 1 101 ? -9.664 -1.182 27.059 1.00 0.00 101 HIS A CA 11
ATOM 18171 C C . HIS A 1 101 ? -9.870 0.125 27.830 1.00 0.00 101 HIS A C 11
ATOM 18172 O O . HIS A 1 101 ? -10.045 1.180 27.252 1.00 0.00 101 HIS A O 11
ATOM 18186 N N . HIS A 1 102 ? -9.852 0.056 29.137 1.00 0.00 102 HIS A N 11
ATOM 18187 C CA . HIS A 1 102 ? -10.046 1.283 29.967 1.00 0.00 102 HIS A CA 11
ATOM 18188 C C . HIS A 1 102 ? -11.200 2.118 29.404 1.00 0.00 102 HIS A C 11
ATOM 18189 O O . HIS A 1 102 ? -10.994 3.162 28.818 1.00 0.00 102 HIS A O 11
ATOM 18203 N N . HIS A 1 103 ? -12.416 1.668 29.588 1.00 0.00 103 HIS A N 11
ATOM 18204 C CA . HIS A 1 103 ? -13.590 2.435 29.073 1.00 0.00 103 HIS A CA 11
ATOM 18205 C C . HIS A 1 103 ? -14.794 2.220 29.992 1.00 0.00 103 HIS A C 11
ATOM 18206 O O . HIS A 1 103 ? -15.070 1.122 30.430 1.00 0.00 103 HIS A O 11
ATOM 18220 N N . HIS A 1 104 ? -15.518 3.267 30.273 1.00 0.00 104 HIS A N 11
ATOM 18221 C CA . HIS A 1 104 ? -16.719 3.150 31.147 1.00 0.00 104 HIS A CA 11
ATOM 18222 C C . HIS A 1 104 ? -17.460 4.486 31.128 1.00 0.00 104 HIS A C 11
ATOM 18223 O O . HIS A 1 104 ? -17.849 5.014 32.152 1.00 0.00 104 HIS A O 11
ATOM 18237 N N . HIS A 1 105 ? -17.648 5.036 29.957 1.00 0.00 105 HIS A N 11
ATOM 18238 C CA . HIS A 1 105 ? -18.355 6.341 29.837 1.00 0.00 105 HIS A CA 11
ATOM 18239 C C . HIS A 1 105 ? -17.766 7.336 30.839 1.00 0.00 105 HIS A C 11
ATOM 18240 O O . HIS A 1 105 ? -18.336 8.375 31.103 1.00 0.00 105 HIS A O 11
ATOM 18254 N N . HIS A 1 106 ? -16.622 7.025 31.395 1.00 0.00 106 HIS A N 11
ATOM 18255 C CA . HIS A 1 106 ? -15.984 7.951 32.381 1.00 0.00 106 HIS A CA 11
ATOM 18256 C C . HIS A 1 106 ? -14.461 7.873 32.240 1.00 0.00 106 HIS A C 11
ATOM 18257 O O . HIS A 1 106 ? -13.839 7.245 33.080 1.00 0.00 106 HIS A O 11
ATOM 18272 N N . SER A 1 1 ? -10.637 0.108 -4.280 1.00 0.00 1 SER A N 12
ATOM 18273 C CA . SER A 1 1 ? -10.405 0.294 -2.821 1.00 0.00 1 SER A CA 12
ATOM 18274 C C . SER A 1 1 ? -10.231 -1.079 -2.174 1.00 0.00 1 SER A C 12
ATOM 18275 O O . SER A 1 1 ? -10.065 -1.200 -0.977 1.00 0.00 1 SER A O 12
ATOM 18285 N N . ASP A 1 2 ? -10.284 -2.117 -2.965 1.00 0.00 2 ASP A N 12
ATOM 18286 C CA . ASP A 1 2 ? -10.142 -3.495 -2.414 1.00 0.00 2 ASP A CA 12
ATOM 18287 C C . ASP A 1 2 ? -8.665 -3.843 -2.206 1.00 0.00 2 ASP A C 12
ATOM 18288 O O . ASP A 1 2 ? -7.778 -3.114 -2.606 1.00 0.00 2 ASP A O 12
ATOM 18297 N N . LEU A 1 3 ? -8.401 -4.951 -1.570 1.00 0.00 3 LEU A N 12
ATOM 18298 C CA . LEU A 1 3 ? -6.991 -5.353 -1.313 1.00 0.00 3 LEU A CA 12
ATOM 18299 C C . LEU A 1 3 ? -6.376 -5.941 -2.584 1.00 0.00 3 LEU A C 12
ATOM 18300 O O . LEU A 1 3 ? -6.897 -6.876 -3.159 1.00 0.00 3 LEU A O 12
ATOM 18316 N N . VAL A 1 4 ? -5.258 -5.409 -3.015 1.00 0.00 4 VAL A N 12
ATOM 18317 C CA . VAL A 1 4 ? -4.587 -5.947 -4.246 1.00 0.00 4 VAL A CA 12
ATOM 18318 C C . VAL A 1 4 ? -3.074 -6.006 -4.027 1.00 0.00 4 VAL A C 12
ATOM 18319 O O . VAL A 1 4 ? -2.537 -5.380 -3.137 1.00 0.00 4 VAL A O 12
ATOM 18332 N N . LYS A 1 5 ? -2.390 -6.769 -4.833 1.00 0.00 5 LYS A N 12
ATOM 18333 C CA . LYS A 1 5 ? -0.913 -6.897 -4.683 1.00 0.00 5 LYS A CA 12
ATOM 18334 C C . LYS A 1 5 ? -0.203 -5.678 -5.288 1.00 0.00 5 LYS A C 12
ATOM 18335 O O . LYS A 1 5 ? -0.697 -5.038 -6.197 1.00 0.00 5 LYS A O 12
ATOM 18354 N N . ILE A 1 6 ? 0.959 -5.359 -4.785 1.00 0.00 6 ILE A N 12
ATOM 18355 C CA . ILE A 1 6 ? 1.722 -4.185 -5.305 1.00 0.00 6 ILE A CA 12
ATOM 18356 C C . ILE A 1 6 ? 2.060 -4.411 -6.782 1.00 0.00 6 ILE A C 12
ATOM 18357 O O . ILE A 1 6 ? 1.949 -3.517 -7.597 1.00 0.00 6 ILE A O 12
ATOM 18373 N N . ARG A 1 7 ? 2.477 -5.593 -7.135 1.00 0.00 7 ARG A N 12
ATOM 18374 C CA . ARG A 1 7 ? 2.823 -5.869 -8.557 1.00 0.00 7 ARG A CA 12
ATOM 18375 C C . ARG A 1 7 ? 1.550 -5.817 -9.409 1.00 0.00 7 ARG A C 12
ATOM 18376 O O . ARG A 1 7 ? 1.604 -5.689 -10.615 1.00 0.00 7 ARG A O 12
ATOM 18397 N N . ASP A 1 8 ? 0.403 -5.922 -8.791 1.00 0.00 8 ASP A N 12
ATOM 18398 C CA . ASP A 1 8 ? -0.877 -5.881 -9.560 1.00 0.00 8 ASP A CA 12
ATOM 18399 C C . ASP A 1 8 ? -1.365 -4.435 -9.665 1.00 0.00 8 ASP A C 12
ATOM 18400 O O . ASP A 1 8 ? -2.189 -4.106 -10.492 1.00 0.00 8 ASP A O 12
ATOM 18409 N N . VAL A 1 9 ? -0.874 -3.571 -8.819 1.00 0.00 9 VAL A N 12
ATOM 18410 C CA . VAL A 1 9 ? -1.326 -2.147 -8.858 1.00 0.00 9 VAL A CA 12
ATOM 18411 C C . VAL A 1 9 ? -1.195 -1.581 -10.276 1.00 0.00 9 VAL A C 12
ATOM 18412 O O . VAL A 1 9 ? -0.200 -1.767 -10.948 1.00 0.00 9 VAL A O 12
ATOM 18425 N N . SER A 1 10 ? -2.201 -0.877 -10.723 1.00 0.00 10 SER A N 12
ATOM 18426 C CA . SER A 1 10 ? -2.160 -0.274 -12.085 1.00 0.00 10 SER A CA 12
ATOM 18427 C C . SER A 1 10 ? -3.068 0.961 -12.121 1.00 0.00 10 SER A C 12
ATOM 18428 O O . SER A 1 10 ? -3.860 1.192 -11.229 1.00 0.00 10 SER A O 12
ATOM 18436 N N . LEU A 1 11 ? -2.949 1.755 -13.144 1.00 0.00 11 LEU A N 12
ATOM 18437 C CA . LEU A 1 11 ? -3.786 2.982 -13.251 1.00 0.00 11 LEU A CA 12
ATOM 18438 C C . LEU A 1 11 ? -5.242 2.587 -13.490 1.00 0.00 11 LEU A C 12
ATOM 18439 O O . LEU A 1 11 ? -6.143 3.391 -13.369 1.00 0.00 11 LEU A O 12
ATOM 18455 N N . SER A 1 12 ? -5.481 1.355 -13.828 1.00 0.00 12 SER A N 12
ATOM 18456 C CA . SER A 1 12 ? -6.877 0.906 -14.065 1.00 0.00 12 SER A CA 12
ATOM 18457 C C . SER A 1 12 ? -7.684 1.094 -12.783 1.00 0.00 12 SER A C 12
ATOM 18458 O O . SER A 1 12 ? -8.871 1.346 -12.820 1.00 0.00 12 SER A O 12
ATOM 18466 N N . THR A 1 13 ? -7.041 0.971 -11.647 1.00 0.00 13 THR A N 12
ATOM 18467 C CA . THR A 1 13 ? -7.751 1.139 -10.341 1.00 0.00 13 THR A CA 12
ATOM 18468 C C . THR A 1 13 ? -7.056 2.247 -9.539 1.00 0.00 13 THR A C 12
ATOM 18469 O O . THR A 1 13 ? -6.197 1.985 -8.722 1.00 0.00 13 THR A O 12
ATOM 18480 N N . PRO A 1 14 ? -7.421 3.485 -9.776 1.00 0.00 14 PRO A N 12
ATOM 18481 C CA . PRO A 1 14 ? -6.811 4.650 -9.069 1.00 0.00 14 PRO A CA 12
ATOM 18482 C C . PRO A 1 14 ? -6.844 4.480 -7.550 1.00 0.00 14 PRO A C 12
ATOM 18483 O O . PRO A 1 14 ? -5.909 4.831 -6.864 1.00 0.00 14 PRO A O 12
ATOM 18494 N N . TYR A 1 15 ? -7.919 3.953 -7.024 1.00 0.00 15 TYR A N 12
ATOM 18495 C CA . TYR A 1 15 ? -8.028 3.768 -5.544 1.00 0.00 15 TYR A CA 12
ATOM 18496 C C . TYR A 1 15 ? -7.880 2.289 -5.193 1.00 0.00 15 TYR A C 12
ATOM 18497 O O . TYR A 1 15 ? -8.509 1.434 -5.780 1.00 0.00 15 TYR A O 12
ATOM 18515 N N . VAL A 1 16 ? -7.051 1.983 -4.232 1.00 0.00 16 VAL A N 12
ATOM 18516 C CA . VAL A 1 16 ? -6.862 0.556 -3.834 1.00 0.00 16 VAL A CA 12
ATOM 18517 C C . VAL A 1 16 ? -6.431 0.482 -2.371 1.00 0.00 16 VAL A C 12
ATOM 18518 O O . VAL A 1 16 ? -6.330 1.484 -1.689 1.00 0.00 16 VAL A O 12
ATOM 18531 N N . SER A 1 17 ? -6.170 -0.704 -1.884 1.00 0.00 17 SER A N 12
ATOM 18532 C CA . SER A 1 17 ? -5.732 -0.860 -0.464 1.00 0.00 17 SER A CA 12
ATOM 18533 C C . SER A 1 17 ? -4.593 -1.878 -0.401 1.00 0.00 17 SER A C 12
ATOM 18534 O O . SER A 1 17 ? -4.629 -2.907 -1.056 1.00 0.00 17 SER A O 12
ATOM 18542 N N . VAL A 1 18 ? -3.580 -1.603 0.382 1.00 0.00 18 VAL A N 12
ATOM 18543 C CA . VAL A 1 18 ? -2.430 -2.555 0.496 1.00 0.00 18 VAL A CA 12
ATOM 18544 C C . VAL A 1 18 ? -1.959 -2.626 1.945 1.00 0.00 18 VAL A C 12
ATOM 18545 O O . VAL A 1 18 ? -2.247 -1.760 2.746 1.00 0.00 18 VAL A O 12
ATOM 18558 N N . ILE A 1 19 ? -1.226 -3.656 2.278 1.00 0.00 19 ILE A N 12
ATOM 18559 C CA . ILE A 1 19 ? -0.704 -3.815 3.671 1.00 0.00 19 ILE A CA 12
ATOM 18560 C C . ILE A 1 19 ? 0.790 -4.113 3.613 1.00 0.00 19 ILE A C 12
ATOM 18561 O O . ILE A 1 19 ? 1.234 -4.948 2.850 1.00 0.00 19 ILE A O 12
ATOM 18577 N N . GLY A 1 20 ? 1.578 -3.440 4.405 1.00 0.00 20 GLY A N 12
ATOM 18578 C CA . GLY A 1 20 ? 3.041 -3.709 4.368 1.00 0.00 20 GLY A CA 12
ATOM 18579 C C . GLY A 1 20 ? 3.762 -2.814 5.371 1.00 0.00 20 GLY A C 12
ATOM 18580 O O . GLY A 1 20 ? 3.145 -2.191 6.223 1.00 0.00 20 GLY A O 12
ATOM 18584 N N . LYS A 1 21 ? 5.071 -2.752 5.283 1.00 0.00 21 LYS A N 12
ATOM 18585 C CA . LYS A 1 21 ? 5.856 -1.907 6.239 1.00 0.00 21 LYS A CA 12
ATOM 18586 C C . LYS A 1 21 ? 6.495 -0.745 5.483 1.00 0.00 21 LYS A C 12
ATOM 18587 O O . LYS A 1 21 ? 7.007 -0.906 4.392 1.00 0.00 21 LYS A O 12
ATOM 18606 N N . ILE A 1 22 ? 6.469 0.429 6.057 1.00 0.00 22 ILE A N 12
ATOM 18607 C CA . ILE A 1 22 ? 7.069 1.619 5.384 1.00 0.00 22 ILE A CA 12
ATOM 18608 C C . ILE A 1 22 ? 8.474 1.864 5.932 1.00 0.00 22 ILE A C 12
ATOM 18609 O O . ILE A 1 22 ? 8.681 1.894 7.134 1.00 0.00 22 ILE A O 12
ATOM 18625 N N . THR A 1 23 ? 9.437 2.049 5.056 1.00 0.00 23 THR A N 12
ATOM 18626 C CA . THR A 1 23 ? 10.845 2.306 5.500 1.00 0.00 23 THR A CA 12
ATOM 18627 C C . THR A 1 23 ? 11.433 3.484 4.717 1.00 0.00 23 THR A C 12
ATOM 18628 O O . THR A 1 23 ? 10.959 3.836 3.656 1.00 0.00 23 THR A O 12
ATOM 18639 N N . GLY A 1 24 ? 12.474 4.086 5.234 1.00 0.00 24 GLY A N 12
ATOM 18640 C CA . GLY A 1 24 ? 13.118 5.242 4.533 1.00 0.00 24 GLY A CA 12
ATOM 18641 C C . GLY A 1 24 ? 12.652 6.553 5.170 1.00 0.00 24 GLY A C 12
ATOM 18642 O O . GLY A 1 24 ? 13.375 7.182 5.912 1.00 0.00 24 GLY A O 12
ATOM 18646 N N . ILE A 1 25 ? 11.447 6.962 4.883 1.00 0.00 25 ILE A N 12
ATOM 18647 C CA . ILE A 1 25 ? 10.907 8.230 5.460 1.00 0.00 25 ILE A CA 12
ATOM 18648 C C . ILE A 1 25 ? 11.795 9.414 5.081 1.00 0.00 25 ILE A C 12
ATOM 18649 O O . ILE A 1 25 ? 12.959 9.476 5.422 1.00 0.00 25 ILE A O 12
ATOM 18665 N N . HIS A 1 26 ? 11.235 10.363 4.378 1.00 0.00 26 HIS A N 12
ATOM 18666 C CA . HIS A 1 26 ? 12.008 11.570 3.966 1.00 0.00 26 HIS A CA 12
ATOM 18667 C C . HIS A 1 26 ? 11.072 12.777 3.962 1.00 0.00 26 HIS A C 12
ATOM 18668 O O . HIS A 1 26 ? 9.918 12.672 3.598 1.00 0.00 26 HIS A O 12
ATOM 18682 N N . LYS A 1 27 ? 11.556 13.920 4.369 1.00 0.00 27 LYS A N 12
ATOM 18683 C CA . LYS A 1 27 ? 10.688 15.136 4.397 1.00 0.00 27 LYS A CA 12
ATOM 18684 C C . LYS A 1 27 ? 10.945 15.983 3.150 1.00 0.00 27 LYS A C 12
ATOM 18685 O O . LYS A 1 27 ? 12.070 16.286 2.811 1.00 0.00 27 LYS A O 12
ATOM 18704 N N . LYS A 1 28 ? 9.901 16.369 2.465 1.00 0.00 28 LYS A N 12
ATOM 18705 C CA . LYS A 1 28 ? 10.059 17.203 1.238 1.00 0.00 28 LYS A CA 12
ATOM 18706 C C . LYS A 1 28 ? 8.935 18.233 1.191 1.00 0.00 28 LYS A C 12
ATOM 18707 O O . LYS A 1 28 ? 7.925 18.084 1.846 1.00 0.00 28 LYS A O 12
ATOM 18726 N N . GLU A 1 29 ? 9.106 19.283 0.426 1.00 0.00 29 GLU A N 12
ATOM 18727 C CA . GLU A 1 29 ? 8.049 20.337 0.334 1.00 0.00 29 GLU A CA 12
ATOM 18728 C C . GLU A 1 29 ? 7.609 20.487 -1.119 1.00 0.00 29 GLU A C 12
ATOM 18729 O O . GLU A 1 29 ? 8.403 20.402 -2.034 1.00 0.00 29 GLU A O 12
ATOM 18741 N N . TYR A 1 30 ? 6.339 20.712 -1.340 1.00 0.00 30 TYR A N 12
ATOM 18742 C CA . TYR A 1 30 ? 5.830 20.864 -2.736 1.00 0.00 30 TYR A CA 12
ATOM 18743 C C . TYR A 1 30 ? 4.756 21.951 -2.755 1.00 0.00 30 TYR A C 12
ATOM 18744 O O . TYR A 1 30 ? 4.193 22.300 -1.736 1.00 0.00 30 TYR A O 12
ATOM 18762 N N . GLU A 1 31 ? 4.475 22.502 -3.903 1.00 0.00 31 GLU A N 12
ATOM 18763 C CA . GLU A 1 31 ? 3.444 23.576 -3.987 1.00 0.00 31 GLU A CA 12
ATOM 18764 C C . GLU A 1 31 ? 2.071 22.960 -4.248 1.00 0.00 31 GLU A C 12
ATOM 18765 O O . GLU A 1 31 ? 1.834 22.367 -5.281 1.00 0.00 31 GLU A O 12
ATOM 18777 N N . SER A 1 32 ? 1.162 23.103 -3.314 1.00 0.00 32 SER A N 12
ATOM 18778 C CA . SER A 1 32 ? -0.211 22.536 -3.483 1.00 0.00 32 SER A CA 12
ATOM 18779 C C . SER A 1 32 ? -1.213 23.683 -3.652 1.00 0.00 32 SER A C 12
ATOM 18780 O O . SER A 1 32 ? -1.423 24.477 -2.757 1.00 0.00 32 SER A O 12
ATOM 18788 N N . ASP A 1 33 ? -1.828 23.771 -4.798 1.00 0.00 33 ASP A N 12
ATOM 18789 C CA . ASP A 1 33 ? -2.815 24.859 -5.050 1.00 0.00 33 ASP A CA 12
ATOM 18790 C C . ASP A 1 33 ? -2.172 26.220 -4.773 1.00 0.00 33 ASP A C 12
ATOM 18791 O O . ASP A 1 33 ? -2.831 27.165 -4.389 1.00 0.00 33 ASP A O 12
ATOM 18800 N N . GLY A 1 34 ? -0.889 26.335 -4.996 1.00 0.00 34 GLY A N 12
ATOM 18801 C CA . GLY A 1 34 ? -0.198 27.641 -4.777 1.00 0.00 34 GLY A CA 12
ATOM 18802 C C . GLY A 1 34 ? 0.248 27.770 -3.320 1.00 0.00 34 GLY A C 12
ATOM 18803 O O . GLY A 1 34 ? 0.803 28.775 -2.931 1.00 0.00 34 GLY A O 12
ATOM 18807 N N . THR A 1 35 ? 0.014 26.763 -2.511 1.00 0.00 35 THR A N 12
ATOM 18808 C CA . THR A 1 35 ? 0.427 26.831 -1.069 1.00 0.00 35 THR A CA 12
ATOM 18809 C C . THR A 1 35 ? 1.448 25.731 -0.774 1.00 0.00 35 THR A C 12
ATOM 18810 O O . THR A 1 35 ? 1.245 24.576 -1.081 1.00 0.00 35 THR A O 12
ATOM 18821 N N . THR A 1 36 ? 2.555 26.094 -0.189 1.00 0.00 36 THR A N 12
ATOM 18822 C CA . THR A 1 36 ? 3.611 25.091 0.121 1.00 0.00 36 THR A CA 12
ATOM 18823 C C . THR A 1 36 ? 3.128 24.127 1.205 1.00 0.00 36 THR A C 12
ATOM 18824 O O . THR A 1 36 ? 2.676 24.537 2.256 1.00 0.00 36 THR A O 12
ATOM 18835 N N . LYS A 1 37 ? 3.234 22.844 0.961 1.00 0.00 37 LYS A N 12
ATOM 18836 C CA . LYS A 1 37 ? 2.793 21.832 1.972 1.00 0.00 37 LYS A CA 12
ATOM 18837 C C . LYS A 1 37 ? 3.870 20.762 2.128 1.00 0.00 37 LYS A C 12
ATOM 18838 O O . LYS A 1 37 ? 4.564 20.415 1.195 1.00 0.00 37 LYS A O 12
ATOM 18857 N N . SER A 1 38 ? 4.021 20.248 3.315 1.00 0.00 38 SER A N 12
ATOM 18858 C CA . SER A 1 38 ? 5.059 19.212 3.555 1.00 0.00 38 SER A CA 12
ATOM 18859 C C . SER A 1 38 ? 4.545 17.846 3.110 1.00 0.00 38 SER A C 12
ATOM 18860 O O . SER A 1 38 ? 3.381 17.530 3.261 1.00 0.00 38 SER A O 12
ATOM 18868 N N . VAL A 1 39 ? 5.411 17.026 2.574 1.00 0.00 39 VAL A N 12
ATOM 18869 C CA . VAL A 1 39 ? 4.992 15.664 2.125 1.00 0.00 39 VAL A CA 12
ATOM 18870 C C . VAL A 1 39 ? 6.046 14.649 2.565 1.00 0.00 39 VAL A C 12
ATOM 18871 O O . VAL A 1 39 ? 7.233 14.896 2.484 1.00 0.00 39 VAL A O 12
ATOM 18884 N N . TYR A 1 40 ? 5.618 13.504 3.030 1.00 0.00 40 TYR A N 12
ATOM 18885 C CA . TYR A 1 40 ? 6.581 12.454 3.481 1.00 0.00 40 TYR A CA 12
ATOM 18886 C C . TYR A 1 40 ? 6.663 11.365 2.415 1.00 0.00 40 TYR A C 12
ATOM 18887 O O . TYR A 1 40 ? 5.656 10.878 1.941 1.00 0.00 40 TYR A O 12
ATOM 18905 N N . GLN A 1 41 ? 7.855 10.984 2.031 1.00 0.00 41 GLN A N 12
ATOM 18906 C CA . GLN A 1 41 ? 8.022 9.924 0.986 1.00 0.00 41 GLN A CA 12
ATOM 18907 C C . GLN A 1 41 ? 8.885 8.797 1.539 1.00 0.00 41 GLN A C 12
ATOM 18908 O O . GLN A 1 41 ? 9.666 8.989 2.448 1.00 0.00 41 GLN A O 12
ATOM 18922 N N . GLY A 1 42 ? 8.745 7.621 0.998 1.00 0.00 42 GLY A N 12
ATOM 18923 C CA . GLY A 1 42 ? 9.551 6.476 1.494 1.00 0.00 42 GLY A CA 12
ATOM 18924 C C . GLY A 1 42 ? 9.281 5.253 0.621 1.00 0.00 42 GLY A C 12
ATOM 18925 O O . GLY A 1 42 ? 8.814 5.370 -0.495 1.00 0.00 42 GLY A O 12
ATOM 18929 N N . TYR A 1 43 ? 9.578 4.080 1.121 1.00 0.00 43 TYR A N 12
ATOM 18930 C CA . TYR A 1 43 ? 9.350 2.829 0.330 1.00 0.00 43 TYR A CA 12
ATOM 18931 C C . TYR A 1 43 ? 8.533 1.842 1.157 1.00 0.00 43 TYR A C 12
ATOM 18932 O O . TYR A 1 43 ? 8.739 1.695 2.344 1.00 0.00 43 TYR A O 12
ATOM 18950 N N . ILE A 1 44 ? 7.616 1.150 0.528 1.00 0.00 44 ILE A N 12
ATOM 18951 C CA . ILE A 1 44 ? 6.782 0.144 1.254 1.00 0.00 44 ILE A CA 12
ATOM 18952 C C . ILE A 1 44 ? 7.059 -1.225 0.648 1.00 0.00 44 ILE A C 12
ATOM 18953 O O . ILE A 1 44 ? 7.152 -1.359 -0.552 1.00 0.00 44 ILE A O 12
ATOM 18969 N N . GLU A 1 45 ? 7.212 -2.240 1.464 1.00 0.00 45 GLU A N 12
ATOM 18970 C CA . GLU A 1 45 ? 7.503 -3.608 0.922 1.00 0.00 45 GLU A CA 12
ATOM 18971 C C . GLU A 1 45 ? 6.616 -4.640 1.616 1.00 0.00 45 GLU A C 12
ATOM 18972 O O . GLU A 1 45 ? 6.218 -4.475 2.754 1.00 0.00 45 GLU A O 12
ATOM 18984 N N . ASP A 1 46 ? 6.309 -5.713 0.929 1.00 0.00 46 ASP A N 12
ATOM 18985 C CA . ASP A 1 46 ? 5.452 -6.776 1.531 1.00 0.00 46 ASP A CA 12
ATOM 18986 C C . ASP A 1 46 ? 5.914 -8.146 1.028 1.00 0.00 46 ASP A C 12
ATOM 18987 O O . ASP A 1 46 ? 7.076 -8.354 0.739 1.00 0.00 46 ASP A O 12
ATOM 18996 N N . ASP A 1 47 ? 5.013 -9.086 0.930 1.00 0.00 47 ASP A N 12
ATOM 18997 C CA . ASP A 1 47 ? 5.393 -10.448 0.455 1.00 0.00 47 ASP A CA 12
ATOM 18998 C C . ASP A 1 47 ? 5.359 -10.490 -1.076 1.00 0.00 47 ASP A C 12
ATOM 18999 O O . ASP A 1 47 ? 5.670 -11.495 -1.682 1.00 0.00 47 ASP A O 12
ATOM 19008 N N . THR A 1 48 ? 4.988 -9.403 -1.709 1.00 0.00 48 THR A N 12
ATOM 19009 C CA . THR A 1 48 ? 4.937 -9.370 -3.206 1.00 0.00 48 THR A CA 12
ATOM 19010 C C . THR A 1 48 ? 6.147 -8.602 -3.743 1.00 0.00 48 THR A C 12
ATOM 19011 O O . THR A 1 48 ? 6.978 -9.146 -4.439 1.00 0.00 48 THR A O 12
ATOM 19022 N N . ALA A 1 49 ? 6.253 -7.340 -3.427 1.00 0.00 49 ALA A N 12
ATOM 19023 C CA . ALA A 1 49 ? 7.411 -6.545 -3.929 1.00 0.00 49 ALA A CA 12
ATOM 19024 C C . ALA A 1 49 ? 7.501 -5.222 -3.172 1.00 0.00 49 ALA A C 12
ATOM 19025 O O . ALA A 1 49 ? 7.133 -5.132 -2.017 1.00 0.00 49 ALA A O 12
ATOM 19032 N N . ARG A 1 50 ? 7.988 -4.189 -3.818 1.00 0.00 50 ARG A N 12
ATOM 19033 C CA . ARG A 1 50 ? 8.106 -2.861 -3.139 1.00 0.00 50 ARG A CA 12
ATOM 19034 C C . ARG A 1 50 ? 7.735 -1.742 -4.114 1.00 0.00 50 ARG A C 12
ATOM 19035 O O . ARG A 1 50 ? 7.893 -1.873 -5.311 1.00 0.00 50 ARG A O 12
ATOM 19056 N N . ILE A 1 51 ? 7.241 -0.638 -3.612 1.00 0.00 51 ILE A N 12
ATOM 19057 C CA . ILE A 1 51 ? 6.862 0.490 -4.515 1.00 0.00 51 ILE A CA 12
ATOM 19058 C C . ILE A 1 51 ? 7.044 1.830 -3.793 1.00 0.00 51 ILE A C 12
ATOM 19059 O O . ILE A 1 51 ? 7.079 1.898 -2.580 1.00 0.00 51 ILE A O 12
ATOM 19075 N N . ARG A 1 52 ? 7.168 2.898 -4.536 1.00 0.00 52 ARG A N 12
ATOM 19076 C CA . ARG A 1 52 ? 7.355 4.238 -3.909 1.00 0.00 52 ARG A CA 12
ATOM 19077 C C . ARG A 1 52 ? 6.048 4.693 -3.259 1.00 0.00 52 ARG A C 12
ATOM 19078 O O . ARG A 1 52 ? 4.974 4.397 -3.743 1.00 0.00 52 ARG A O 12
ATOM 19099 N N . ILE A 1 53 ? 6.130 5.423 -2.171 1.00 0.00 53 ILE A N 12
ATOM 19100 C CA . ILE A 1 53 ? 4.886 5.913 -1.491 1.00 0.00 53 ILE A CA 12
ATOM 19101 C C . ILE A 1 53 ? 5.052 7.373 -1.074 1.00 0.00 53 ILE A C 12
ATOM 19102 O O . ILE A 1 53 ? 6.140 7.829 -0.780 1.00 0.00 53 ILE A O 12
ATOM 19118 N N . SER A 1 54 ? 3.972 8.106 -1.038 1.00 0.00 54 SER A N 12
ATOM 19119 C CA . SER A 1 54 ? 4.041 9.540 -0.636 1.00 0.00 54 SER A CA 12
ATOM 19120 C C . SER A 1 54 ? 2.806 9.888 0.189 1.00 0.00 54 SER A C 12
ATOM 19121 O O . SER A 1 54 ? 1.708 9.484 -0.131 1.00 0.00 54 SER A O 12
ATOM 19129 N N . SER A 1 55 ? 2.977 10.640 1.248 1.00 0.00 55 SER A N 12
ATOM 19130 C CA . SER A 1 55 ? 1.813 11.027 2.107 1.00 0.00 55 SER A CA 12
ATOM 19131 C C . SER A 1 55 ? 1.842 12.536 2.341 1.00 0.00 55 SER A C 12
ATOM 19132 O O . SER A 1 55 ? 2.870 13.110 2.636 1.00 0.00 55 SER A O 12
ATOM 19140 N N . PHE A 1 56 ? 0.720 13.186 2.189 1.00 0.00 56 PHE A N 12
ATOM 19141 C CA . PHE A 1 56 ? 0.674 14.667 2.375 1.00 0.00 56 PHE A CA 12
ATOM 19142 C C . PHE A 1 56 ? 0.293 15.029 3.815 1.00 0.00 56 PHE A C 12
ATOM 19143 O O . PHE A 1 56 ? -0.746 14.645 4.312 1.00 0.00 56 PHE A O 12
ATOM 19160 N N . GLY A 1 57 ? 1.121 15.798 4.475 1.00 0.00 57 GLY A N 12
ATOM 19161 C CA . GLY A 1 57 ? 0.809 16.224 5.870 1.00 0.00 57 GLY A CA 12
ATOM 19162 C C . GLY A 1 57 ? 1.056 15.075 6.848 1.00 0.00 57 GLY A C 12
ATOM 19163 O O . GLY A 1 57 ? 1.783 15.215 7.810 1.00 0.00 57 GLY A O 12
ATOM 19167 N N . LYS A 1 58 ? 0.448 13.945 6.629 1.00 0.00 58 LYS A N 12
ATOM 19168 C CA . LYS A 1 58 ? 0.644 12.809 7.570 1.00 0.00 58 LYS A CA 12
ATOM 19169 C C . LYS A 1 58 ? 2.057 12.240 7.432 1.00 0.00 58 LYS A C 12
ATOM 19170 O O . LYS A 1 58 ? 2.538 11.985 6.345 1.00 0.00 58 LYS A O 12
ATOM 19189 N N . GLN A 1 59 ? 2.728 12.047 8.539 1.00 0.00 59 GLN A N 12
ATOM 19190 C CA . GLN A 1 59 ? 4.120 11.504 8.507 1.00 0.00 59 GLN A CA 12
ATOM 19191 C C . GLN A 1 59 ? 4.100 9.993 8.744 1.00 0.00 59 GLN A C 12
ATOM 19192 O O . GLN A 1 59 ? 3.188 9.463 9.347 1.00 0.00 59 GLN A O 12
ATOM 19206 N N . LEU A 1 60 ? 5.106 9.297 8.271 1.00 0.00 60 LEU A N 12
ATOM 19207 C CA . LEU A 1 60 ? 5.171 7.813 8.453 1.00 0.00 60 LEU A CA 12
ATOM 19208 C C . LEU A 1 60 ? 6.475 7.457 9.164 1.00 0.00 60 LEU A C 12
ATOM 19209 O O . LEU A 1 60 ? 7.459 8.161 9.065 1.00 0.00 60 LEU A O 12
ATOM 19225 N N . GLN A 1 61 ? 6.477 6.374 9.898 1.00 0.00 61 GLN A N 12
ATOM 19226 C CA . GLN A 1 61 ? 7.703 5.961 10.647 1.00 0.00 61 GLN A CA 12
ATOM 19227 C C . GLN A 1 61 ? 8.393 4.801 9.930 1.00 0.00 61 GLN A C 12
ATOM 19228 O O . GLN A 1 61 ? 7.808 4.118 9.114 1.00 0.00 61 GLN A O 12
ATOM 19242 N N . ASP A 1 62 ? 9.644 4.593 10.224 1.00 0.00 62 ASP A N 12
ATOM 19243 C CA . ASP A 1 62 ? 10.411 3.502 9.562 1.00 0.00 62 ASP A CA 12
ATOM 19244 C C . ASP A 1 62 ? 9.868 2.123 9.956 1.00 0.00 62 ASP A C 12
ATOM 19245 O O . ASP A 1 62 ? 9.354 1.932 11.040 1.00 0.00 62 ASP A O 12
ATOM 19254 N N . SER A 1 63 ? 9.993 1.164 9.068 1.00 0.00 63 SER A N 12
ATOM 19255 C CA . SER A 1 63 ? 9.506 -0.228 9.336 1.00 0.00 63 SER A CA 12
ATOM 19256 C C . SER A 1 63 ? 8.197 -0.193 10.126 1.00 0.00 63 SER A C 12
ATOM 19257 O O . SER A 1 63 ? 8.001 -0.949 11.058 1.00 0.00 63 SER A O 12
ATOM 19265 N N . ASP A 1 64 ? 7.302 0.685 9.768 1.00 0.00 64 ASP A N 12
ATOM 19266 C CA . ASP A 1 64 ? 6.001 0.775 10.503 1.00 0.00 64 ASP A CA 12
ATOM 19267 C C . ASP A 1 64 ? 4.964 -0.137 9.846 1.00 0.00 64 ASP A C 12
ATOM 19268 O O . ASP A 1 64 ? 4.640 0.016 8.683 1.00 0.00 64 ASP A O 12
ATOM 19277 N N . VAL A 1 65 ? 4.447 -1.086 10.579 1.00 0.00 65 VAL A N 12
ATOM 19278 C CA . VAL A 1 65 ? 3.435 -2.013 9.999 1.00 0.00 65 VAL A CA 12
ATOM 19279 C C . VAL A 1 65 ? 2.075 -1.309 9.992 1.00 0.00 65 VAL A C 12
ATOM 19280 O O . VAL A 1 65 ? 1.492 -1.066 11.031 1.00 0.00 65 VAL A O 12
ATOM 19293 N N . VAL A 1 66 ? 1.569 -0.964 8.836 1.00 0.00 66 VAL A N 12
ATOM 19294 C CA . VAL A 1 66 ? 0.249 -0.259 8.780 1.00 0.00 66 VAL A CA 12
ATOM 19295 C C . VAL A 1 66 ? -0.541 -0.720 7.557 1.00 0.00 66 VAL A C 12
ATOM 19296 O O . VAL A 1 66 ? -0.020 -1.370 6.664 1.00 0.00 66 VAL A O 12
ATOM 19309 N N . ARG A 1 67 ? -1.803 -0.364 7.514 1.00 0.00 67 ARG A N 12
ATOM 19310 C CA . ARG A 1 67 ? -2.678 -0.737 6.361 1.00 0.00 67 ARG A CA 12
ATOM 19311 C C . ARG A 1 67 ? -3.161 0.543 5.690 1.00 0.00 67 ARG A C 12
ATOM 19312 O O . ARG A 1 67 ? -3.755 1.394 6.322 1.00 0.00 67 ARG A O 12
ATOM 19333 N N . ILE A 1 68 ? -2.923 0.682 4.412 1.00 0.00 68 ILE A N 12
ATOM 19334 C CA . ILE A 1 68 ? -3.379 1.906 3.688 1.00 0.00 68 ILE A CA 12
ATOM 19335 C C . ILE A 1 68 ? -4.614 1.550 2.867 1.00 0.00 68 ILE A C 12
ATOM 19336 O O . ILE A 1 68 ? -4.600 0.623 2.082 1.00 0.00 68 ILE A O 12
ATOM 19352 N N . ASP A 1 69 ? -5.683 2.284 3.047 1.00 0.00 69 ASP A N 12
ATOM 19353 C CA . ASP A 1 69 ? -6.943 2.007 2.288 1.00 0.00 69 ASP A CA 12
ATOM 19354 C C . ASP A 1 69 ? -7.291 3.206 1.409 1.00 0.00 69 ASP A C 12
ATOM 19355 O O . ASP A 1 69 ? -7.132 4.345 1.809 1.00 0.00 69 ASP A O 12
ATOM 19364 N N . ASN A 1 70 ? -7.773 2.947 0.218 1.00 0.00 70 ASN A N 12
ATOM 19365 C CA . ASN A 1 70 ? -8.151 4.044 -0.721 1.00 0.00 70 ASN A CA 12
ATOM 19366 C C . ASN A 1 70 ? -6.905 4.828 -1.131 1.00 0.00 70 ASN A C 12
ATOM 19367 O O . ASN A 1 70 ? -6.938 6.031 -1.294 1.00 0.00 70 ASN A O 12
ATOM 19378 N N . ALA A 1 71 ? -5.804 4.149 -1.314 1.00 0.00 71 ALA A N 12
ATOM 19379 C CA . ALA A 1 71 ? -4.556 4.845 -1.732 1.00 0.00 71 ALA A CA 12
ATOM 19380 C C . ALA A 1 71 ? -4.682 5.263 -3.198 1.00 0.00 71 ALA A C 12
ATOM 19381 O O . ALA A 1 71 ? -5.172 4.512 -4.020 1.00 0.00 71 ALA A O 12
ATOM 19388 N N . ARG A 1 72 ? -4.249 6.453 -3.530 1.00 0.00 72 ARG A N 12
ATOM 19389 C CA . ARG A 1 72 ? -4.353 6.928 -4.941 1.00 0.00 72 ARG A CA 12
ATOM 19390 C C . ARG A 1 72 ? -3.128 6.471 -5.738 1.00 0.00 72 ARG A C 12
ATOM 19391 O O . ARG A 1 72 ? -2.001 6.786 -5.409 1.00 0.00 72 ARG A O 12
ATOM 19412 N N . VAL A 1 73 ? -3.348 5.725 -6.785 1.00 0.00 73 VAL A N 12
ATOM 19413 C CA . VAL A 1 73 ? -2.214 5.230 -7.616 1.00 0.00 73 VAL A CA 12
ATOM 19414 C C . VAL A 1 73 ? -1.806 6.307 -8.619 1.00 0.00 73 VAL A C 12
ATOM 19415 O O . VAL A 1 73 ? -2.639 6.908 -9.266 1.00 0.00 73 VAL A O 12
ATOM 19428 N N . ALA A 1 74 ? -0.529 6.561 -8.752 1.00 0.00 74 ALA A N 12
ATOM 19429 C CA . ALA A 1 74 ? -0.058 7.608 -9.713 1.00 0.00 74 ALA A CA 12
ATOM 19430 C C . ALA A 1 74 ? 1.154 7.085 -10.481 1.00 0.00 74 ALA A C 12
ATOM 19431 O O . ALA A 1 74 ? 1.865 6.217 -10.016 1.00 0.00 74 ALA A O 12
ATOM 19438 N N . GLN A 1 75 ? 1.387 7.606 -11.660 1.00 0.00 75 GLN A N 12
ATOM 19439 C CA . GLN A 1 75 ? 2.550 7.150 -12.486 1.00 0.00 75 GLN A CA 12
ATOM 19440 C C . GLN A 1 75 ? 3.529 8.311 -12.658 1.00 0.00 75 GLN A C 12
ATOM 19441 O O . GLN A 1 75 ? 3.234 9.284 -13.322 1.00 0.00 75 GLN A O 12
ATOM 19455 N N . PHE A 1 76 ? 4.694 8.216 -12.060 1.00 0.00 76 PHE A N 12
ATOM 19456 C CA . PHE A 1 76 ? 5.711 9.311 -12.178 1.00 0.00 76 PHE A CA 12
ATOM 19457 C C . PHE A 1 76 ? 6.957 8.791 -12.903 1.00 0.00 76 PHE A C 12
ATOM 19458 O O . PHE A 1 76 ? 7.548 7.805 -12.516 1.00 0.00 76 PHE A O 12
ATOM 19475 N N . ASN A 1 77 ? 7.357 9.463 -13.949 1.00 0.00 77 ASN A N 12
ATOM 19476 C CA . ASN A 1 77 ? 8.566 9.043 -14.718 1.00 0.00 77 ASN A CA 12
ATOM 19477 C C . ASN A 1 77 ? 8.423 7.587 -15.171 1.00 0.00 77 ASN A C 12
ATOM 19478 O O . ASN A 1 77 ? 9.392 6.863 -15.284 1.00 0.00 77 ASN A O 12
ATOM 19489 N N . GLY A 1 78 ? 7.226 7.158 -15.462 1.00 0.00 78 GLY A N 12
ATOM 19490 C CA . GLY A 1 78 ? 7.027 5.759 -15.936 1.00 0.00 78 GLY A CA 12
ATOM 19491 C C . GLY A 1 78 ? 7.050 4.799 -14.746 1.00 0.00 78 GLY A C 12
ATOM 19492 O O . GLY A 1 78 ? 6.967 3.600 -14.913 1.00 0.00 78 GLY A O 12
ATOM 19496 N N . TYR A 1 79 ? 7.165 5.314 -13.546 1.00 0.00 79 TYR A N 12
ATOM 19497 C CA . TYR A 1 79 ? 7.204 4.434 -12.334 1.00 0.00 79 TYR A CA 12
ATOM 19498 C C . TYR A 1 79 ? 5.926 4.618 -11.514 1.00 0.00 79 TYR A C 12
ATOM 19499 O O . TYR A 1 79 ? 5.480 5.721 -11.267 1.00 0.00 79 TYR A O 12
ATOM 19517 N N . LEU A 1 80 ? 5.331 3.535 -11.101 1.00 0.00 80 LEU A N 12
ATOM 19518 C CA . LEU A 1 80 ? 4.075 3.616 -10.307 1.00 0.00 80 LEU A CA 12
ATOM 19519 C C . LEU A 1 80 ? 4.379 4.012 -8.863 1.00 0.00 80 LEU A C 12
ATOM 19520 O O . LEU A 1 80 ? 5.413 3.684 -8.319 1.00 0.00 80 LEU A O 12
ATOM 19536 N N . SER A 1 81 ? 3.470 4.709 -8.237 1.00 0.00 81 SER A N 12
ATOM 19537 C CA . SER A 1 81 ? 3.678 5.127 -6.822 1.00 0.00 81 SER A CA 12
ATOM 19538 C C . SER A 1 81 ? 2.314 5.295 -6.154 1.00 0.00 81 SER A C 12
ATOM 19539 O O . SER A 1 81 ? 1.312 5.473 -6.818 1.00 0.00 81 SER A O 12
ATOM 19547 N N . LEU A 1 82 ? 2.262 5.237 -4.845 1.00 0.00 82 LEU A N 12
ATOM 19548 C CA . LEU A 1 82 ? 0.958 5.390 -4.124 1.00 0.00 82 LEU A CA 12
ATOM 19549 C C . LEU A 1 82 ? 0.958 6.703 -3.353 1.00 0.00 82 LEU A C 12
ATOM 19550 O O . LEU A 1 82 ? 1.848 6.979 -2.574 1.00 0.00 82 LEU A O 12
ATOM 19566 N N . SER A 1 83 ? -0.044 7.516 -3.569 1.00 0.00 83 SER A N 12
ATOM 19567 C CA . SER A 1 83 ? -0.135 8.829 -2.864 1.00 0.00 83 SER A CA 12
ATOM 19568 C C . SER A 1 83 ? -1.246 8.758 -1.816 1.00 0.00 83 SER A C 12
ATOM 19569 O O . SER A 1 83 ? -2.380 8.443 -2.117 1.00 0.00 83 SER A O 12
ATOM 19577 N N . VAL A 1 84 ? -0.923 9.029 -0.579 1.00 0.00 84 VAL A N 12
ATOM 19578 C CA . VAL A 1 84 ? -1.950 8.966 0.503 1.00 0.00 84 VAL A CA 12
ATOM 19579 C C . VAL A 1 84 ? -2.456 10.376 0.808 1.00 0.00 84 VAL A C 12
ATOM 19580 O O . VAL A 1 84 ? -1.734 11.213 1.314 1.00 0.00 84 VAL A O 12
ATOM 19593 N N . GLY A 1 85 ? -3.695 10.646 0.489 1.00 0.00 85 GLY A N 12
ATOM 19594 C CA . GLY A 1 85 ? -4.271 12.002 0.740 1.00 0.00 85 GLY A CA 12
ATOM 19595 C C . GLY A 1 85 ? -5.099 11.997 2.027 1.00 0.00 85 GLY A C 12
ATOM 19596 O O . GLY A 1 85 ? -5.132 11.031 2.761 1.00 0.00 85 GLY A O 12
ATOM 19600 N N . ASP A 1 86 ? -5.775 13.081 2.293 1.00 0.00 86 ASP A N 12
ATOM 19601 C CA . ASP A 1 86 ? -6.623 13.175 3.516 1.00 0.00 86 ASP A CA 12
ATOM 19602 C C . ASP A 1 86 ? -7.796 12.197 3.402 1.00 0.00 86 ASP A C 12
ATOM 19603 O O . ASP A 1 86 ? -8.241 11.625 4.377 1.00 0.00 86 ASP A O 12
ATOM 19612 N N . SER A 1 87 ? -8.310 12.016 2.218 1.00 0.00 87 SER A N 12
ATOM 19613 C CA . SER A 1 87 ? -9.465 11.091 2.033 1.00 0.00 87 SER A CA 12
ATOM 19614 C C . SER A 1 87 ? -9.023 9.653 2.314 1.00 0.00 87 SER A C 12
ATOM 19615 O O . SER A 1 87 ? -9.834 8.773 2.512 1.00 0.00 87 SER A O 12
ATOM 19623 N N . SER A 1 88 ? -7.744 9.406 2.322 1.00 0.00 88 SER A N 12
ATOM 19624 C CA . SER A 1 88 ? -7.255 8.022 2.574 1.00 0.00 88 SER A CA 12
ATOM 19625 C C . SER A 1 88 ? -7.391 7.678 4.055 1.00 0.00 88 SER A C 12
ATOM 19626 O O . SER A 1 88 ? -7.477 8.550 4.895 1.00 0.00 88 SER A O 12
ATOM 19634 N N . ARG A 1 89 ? -7.404 6.408 4.378 1.00 0.00 89 ARG A N 12
ATOM 19635 C CA . ARG A 1 89 ? -7.526 5.983 5.810 1.00 0.00 89 ARG A CA 12
ATOM 19636 C C . ARG A 1 89 ? -6.348 5.082 6.172 1.00 0.00 89 ARG A C 12
ATOM 19637 O O . ARG A 1 89 ? -5.992 4.187 5.431 1.00 0.00 89 ARG A O 12
ATOM 19658 N N . ILE A 1 90 ? -5.739 5.318 7.309 1.00 0.00 90 ILE A N 12
ATOM 19659 C CA . ILE A 1 90 ? -4.572 4.487 7.744 1.00 0.00 90 ILE A CA 12
ATOM 19660 C C . ILE A 1 90 ? -4.905 3.789 9.060 1.00 0.00 90 ILE A C 12
ATOM 19661 O O . ILE A 1 90 ? -5.378 4.405 9.993 1.00 0.00 90 ILE A O 12
ATOM 19677 N N . GLU A 1 91 ? -4.651 2.507 9.141 1.00 0.00 91 GLU A N 12
ATOM 19678 C CA . GLU A 1 91 ? -4.936 1.743 10.397 1.00 0.00 91 GLU A CA 12
ATOM 19679 C C . GLU A 1 91 ? -3.647 1.090 10.894 1.00 0.00 91 GLU A C 12
ATOM 19680 O O . GLU A 1 91 ? -2.932 0.448 10.152 1.00 0.00 91 GLU A O 12
ATOM 19692 N N . SER A 1 92 ? -3.341 1.269 12.149 1.00 0.00 92 SER A N 12
ATOM 19693 C CA . SER A 1 92 ? -2.096 0.680 12.713 1.00 0.00 92 SER A CA 12
ATOM 19694 C C . SER A 1 92 ? -2.227 -0.838 12.814 1.00 0.00 92 SER A C 12
ATOM 19695 O O . SER A 1 92 ? -3.298 -1.360 13.055 1.00 0.00 92 SER A O 12
ATOM 19703 N N . VAL A 1 93 ? -1.138 -1.551 12.639 1.00 0.00 93 VAL A N 12
ATOM 19704 C CA . VAL A 1 93 ? -1.177 -3.046 12.730 1.00 0.00 93 VAL A CA 12
ATOM 19705 C C . VAL A 1 93 ? -0.119 -3.530 13.729 1.00 0.00 93 VAL A C 12
ATOM 19706 O O . VAL A 1 93 ? 1.025 -3.122 13.691 1.00 0.00 93 VAL A O 12
ATOM 19719 N N . ASN A 1 94 ? -0.505 -4.407 14.613 1.00 0.00 94 ASN A N 12
ATOM 19720 C CA . ASN A 1 94 ? 0.444 -4.959 15.627 1.00 0.00 94 ASN A CA 12
ATOM 19721 C C . ASN A 1 94 ? 0.937 -3.853 16.563 1.00 0.00 94 ASN A C 12
ATOM 19722 O O . ASN A 1 94 ? 0.395 -2.767 16.601 1.00 0.00 94 ASN A O 12
ATOM 19733 N N . VAL A 1 95 ? 1.960 -4.136 17.337 1.00 0.00 95 VAL A N 12
ATOM 19734 C CA . VAL A 1 95 ? 2.497 -3.124 18.297 1.00 0.00 95 VAL A CA 12
ATOM 19735 C C . VAL A 1 95 ? 3.779 -2.507 17.740 1.00 0.00 95 VAL A C 12
ATOM 19736 O O . VAL A 1 95 ? 4.686 -3.199 17.320 1.00 0.00 95 VAL A O 12
ATOM 19749 N N . ASN A 1 96 ? 3.851 -1.200 17.733 1.00 0.00 96 ASN A N 12
ATOM 19750 C CA . ASN A 1 96 ? 5.060 -0.502 17.206 1.00 0.00 96 ASN A CA 12
ATOM 19751 C C . ASN A 1 96 ? 5.901 -0.009 18.381 1.00 0.00 96 ASN A C 12
ATOM 19752 O O . ASN A 1 96 ? 5.871 -0.579 19.454 1.00 0.00 96 ASN A O 12
ATOM 19763 N N . ILE A 1 97 ? 6.655 1.045 18.188 1.00 0.00 97 ILE A N 12
ATOM 19764 C CA . ILE A 1 97 ? 7.513 1.588 19.288 1.00 0.00 97 ILE A CA 12
ATOM 19765 C C . ILE A 1 97 ? 6.994 2.968 19.718 1.00 0.00 97 ILE A C 12
ATOM 19766 O O . ILE A 1 97 ? 7.511 3.984 19.298 1.00 0.00 97 ILE A O 12
ATOM 19782 N N . PRO A 1 98 ? 5.973 3.006 20.550 1.00 0.00 98 PRO A N 12
ATOM 19783 C CA . PRO A 1 98 ? 5.386 4.290 21.033 1.00 0.00 98 PRO A CA 12
ATOM 19784 C C . PRO A 1 98 ? 6.317 5.021 22.007 1.00 0.00 98 PRO A C 12
ATOM 19785 O O . PRO A 1 98 ? 7.163 4.421 22.637 1.00 0.00 98 PRO A O 12
ATOM 19796 N N . LEU A 1 99 ? 6.165 6.313 22.123 1.00 0.00 99 LEU A N 12
ATOM 19797 C CA . LEU A 1 99 ? 7.033 7.103 23.042 1.00 0.00 99 LEU A CA 12
ATOM 19798 C C . LEU A 1 99 ? 8.487 6.648 22.910 1.00 0.00 99 LEU A C 12
ATOM 19799 O O . LEU A 1 99 ? 9.034 5.993 23.776 1.00 0.00 99 LEU A O 12
ATOM 19815 N N . GLU A 1 100 ? 9.111 7.000 21.817 1.00 0.00 100 GLU A N 12
ATOM 19816 C CA . GLU A 1 100 ? 10.534 6.619 21.583 1.00 0.00 100 GLU A CA 12
ATOM 19817 C C . GLU A 1 100 ? 11.417 7.833 21.876 1.00 0.00 100 GLU A C 12
ATOM 19818 O O . GLU A 1 100 ? 12.605 7.821 21.636 1.00 0.00 100 GLU A O 12
ATOM 19830 N N . HIS A 1 101 ? 10.839 8.891 22.383 1.00 0.00 101 HIS A N 12
ATOM 19831 C CA . HIS A 1 101 ? 11.639 10.113 22.680 1.00 0.00 101 HIS A CA 12
ATOM 19832 C C . HIS A 1 101 ? 12.932 9.730 23.407 1.00 0.00 101 HIS A C 12
ATOM 19833 O O . HIS A 1 101 ? 12.952 9.533 24.604 1.00 0.00 101 HIS A O 12
ATOM 19847 N N . HIS A 1 102 ? 14.011 9.630 22.676 1.00 0.00 102 HIS A N 12
ATOM 19848 C CA . HIS A 1 102 ? 15.329 9.266 23.285 1.00 0.00 102 HIS A CA 12
ATOM 19849 C C . HIS A 1 102 ? 15.167 8.154 24.319 1.00 0.00 102 HIS A C 12
ATOM 19850 O O . HIS A 1 102 ? 14.140 7.509 24.406 1.00 0.00 102 HIS A O 12
ATOM 19864 N N . HIS A 1 103 ? 16.183 7.925 25.109 1.00 0.00 103 HIS A N 12
ATOM 19865 C CA . HIS A 1 103 ? 16.105 6.855 26.142 1.00 0.00 103 HIS A CA 12
ATOM 19866 C C . HIS A 1 103 ? 17.049 7.186 27.300 1.00 0.00 103 HIS A C 12
ATOM 19867 O O . HIS A 1 103 ? 18.165 7.621 27.101 1.00 0.00 103 HIS A O 12
ATOM 19881 N N . HIS A 1 104 ? 16.605 6.969 28.507 1.00 0.00 104 HIS A N 12
ATOM 19882 C CA . HIS A 1 104 ? 17.463 7.249 29.692 1.00 0.00 104 HIS A CA 12
ATOM 19883 C C . HIS A 1 104 ? 16.760 6.708 30.941 1.00 0.00 104 HIS A C 12
ATOM 19884 O O . HIS A 1 104 ? 16.601 7.398 31.928 1.00 0.00 104 HIS A O 12
ATOM 19898 N N . HIS A 1 105 ? 16.330 5.474 30.892 1.00 0.00 105 HIS A N 12
ATOM 19899 C CA . HIS A 1 105 ? 15.626 4.865 32.058 1.00 0.00 105 HIS A CA 12
ATOM 19900 C C . HIS A 1 105 ? 16.604 4.705 33.228 1.00 0.00 105 HIS A C 12
ATOM 19901 O O . HIS A 1 105 ? 16.259 4.920 34.372 1.00 0.00 105 HIS A O 12
ATOM 19915 N N . HIS A 1 106 ? 17.821 4.319 32.951 1.00 0.00 106 HIS A N 12
ATOM 19916 C CA . HIS A 1 106 ? 18.822 4.134 34.042 1.00 0.00 106 HIS A CA 12
ATOM 19917 C C . HIS A 1 106 ? 19.106 5.478 34.717 1.00 0.00 106 HIS A C 12
ATOM 19918 O O . HIS A 1 106 ? 19.413 5.472 35.896 1.00 0.00 106 HIS A O 12
ATOM 19933 N N . SER A 1 1 ? -13.666 -0.217 -1.215 1.00 0.00 1 SER A N 13
ATOM 19934 C CA . SER A 1 1 ? -12.234 -0.489 -1.537 1.00 0.00 1 SER A CA 13
ATOM 19935 C C . SER A 1 1 ? -12.010 -1.997 -1.649 1.00 0.00 1 SER A C 13
ATOM 19936 O O . SER A 1 1 ? -12.944 -2.772 -1.669 1.00 0.00 1 SER A O 13
ATOM 19946 N N . ASP A 1 2 ? -10.774 -2.420 -1.712 1.00 0.00 2 ASP A N 13
ATOM 19947 C CA . ASP A 1 2 ? -10.488 -3.878 -1.819 1.00 0.00 2 ASP A CA 13
ATOM 19948 C C . ASP A 1 2 ? -8.982 -4.111 -1.699 1.00 0.00 2 ASP A C 13
ATOM 19949 O O . ASP A 1 2 ? -8.180 -3.286 -2.094 1.00 0.00 2 ASP A O 13
ATOM 19958 N N . LEU A 1 3 ? -8.593 -5.222 -1.140 1.00 0.00 3 LEU A N 13
ATOM 19959 C CA . LEU A 1 3 ? -7.144 -5.505 -0.969 1.00 0.00 3 LEU A CA 13
ATOM 19960 C C . LEU A 1 3 ? -6.556 -6.061 -2.268 1.00 0.00 3 LEU A C 13
ATOM 19961 O O . LEU A 1 3 ? -7.078 -6.990 -2.854 1.00 0.00 3 LEU A O 13
ATOM 19977 N N . VAL A 1 4 ? -5.459 -5.497 -2.714 1.00 0.00 4 VAL A N 13
ATOM 19978 C CA . VAL A 1 4 ? -4.805 -5.977 -3.971 1.00 0.00 4 VAL A CA 13
ATOM 19979 C C . VAL A 1 4 ? -3.292 -6.075 -3.759 1.00 0.00 4 VAL A C 13
ATOM 19980 O O . VAL A 1 4 ? -2.747 -5.534 -2.818 1.00 0.00 4 VAL A O 13
ATOM 19993 N N . LYS A 1 5 ? -2.615 -6.772 -4.627 1.00 0.00 5 LYS A N 13
ATOM 19994 C CA . LYS A 1 5 ? -1.141 -6.921 -4.485 1.00 0.00 5 LYS A CA 13
ATOM 19995 C C . LYS A 1 5 ? -0.419 -5.669 -5.001 1.00 0.00 5 LYS A C 13
ATOM 19996 O O . LYS A 1 5 ? -0.936 -4.927 -5.812 1.00 0.00 5 LYS A O 13
ATOM 20015 N N . ILE A 1 6 ? 0.781 -5.437 -4.532 1.00 0.00 6 ILE A N 13
ATOM 20016 C CA . ILE A 1 6 ? 1.562 -4.248 -4.984 1.00 0.00 6 ILE A CA 13
ATOM 20017 C C . ILE A 1 6 ? 1.853 -4.366 -6.486 1.00 0.00 6 ILE A C 13
ATOM 20018 O O . ILE A 1 6 ? 1.749 -3.411 -7.229 1.00 0.00 6 ILE A O 13
ATOM 20034 N N . ARG A 1 7 ? 2.230 -5.533 -6.938 1.00 0.00 7 ARG A N 13
ATOM 20035 C CA . ARG A 1 7 ? 2.539 -5.714 -8.385 1.00 0.00 7 ARG A CA 13
ATOM 20036 C C . ARG A 1 7 ? 1.258 -5.563 -9.212 1.00 0.00 7 ARG A C 13
ATOM 20037 O O . ARG A 1 7 ? 1.297 -5.401 -10.416 1.00 0.00 7 ARG A O 13
ATOM 20058 N N . ASP A 1 8 ? 0.122 -5.609 -8.573 1.00 0.00 8 ASP A N 13
ATOM 20059 C CA . ASP A 1 8 ? -1.165 -5.460 -9.313 1.00 0.00 8 ASP A CA 13
ATOM 20060 C C . ASP A 1 8 ? -1.542 -3.977 -9.372 1.00 0.00 8 ASP A C 13
ATOM 20061 O O . ASP A 1 8 ? -2.558 -3.605 -9.922 1.00 0.00 8 ASP A O 13
ATOM 20070 N N . VAL A 1 9 ? -0.732 -3.127 -8.802 1.00 0.00 9 VAL A N 13
ATOM 20071 C CA . VAL A 1 9 ? -1.046 -1.670 -8.816 1.00 0.00 9 VAL A CA 13
ATOM 20072 C C . VAL A 1 9 ? -0.963 -1.129 -10.245 1.00 0.00 9 VAL A C 13
ATOM 20073 O O . VAL A 1 9 ? -0.016 -1.382 -10.963 1.00 0.00 9 VAL A O 13
ATOM 20086 N N . SER A 1 10 ? -1.948 -0.380 -10.659 1.00 0.00 10 SER A N 13
ATOM 20087 C CA . SER A 1 10 ? -1.927 0.182 -12.037 1.00 0.00 10 SER A CA 13
ATOM 20088 C C . SER A 1 10 ? -2.852 1.397 -12.110 1.00 0.00 10 SER A C 13
ATOM 20089 O O . SER A 1 10 ? -3.611 1.671 -11.205 1.00 0.00 10 SER A O 13
ATOM 20097 N N . LEU A 1 11 ? -2.797 2.118 -13.191 1.00 0.00 11 LEU A N 13
ATOM 20098 C CA . LEU A 1 11 ? -3.671 3.313 -13.349 1.00 0.00 11 LEU A CA 13
ATOM 20099 C C . LEU A 1 11 ? -5.137 2.867 -13.383 1.00 0.00 11 LEU A C 13
ATOM 20100 O O . LEU A 1 11 ? -6.018 3.550 -12.900 1.00 0.00 11 LEU A O 13
ATOM 20116 N N . SER A 1 12 ? -5.405 1.734 -13.964 1.00 0.00 12 SER A N 13
ATOM 20117 C CA . SER A 1 12 ? -6.810 1.252 -14.040 1.00 0.00 12 SER A CA 13
ATOM 20118 C C . SER A 1 12 ? -7.392 1.130 -12.629 1.00 0.00 12 SER A C 13
ATOM 20119 O O . SER A 1 12 ? -8.594 1.122 -12.447 1.00 0.00 12 SER A O 13
ATOM 20127 N N . THR A 1 13 ? -6.550 1.041 -11.628 1.00 0.00 13 THR A N 13
ATOM 20128 C CA . THR A 1 13 ? -7.040 0.925 -10.218 1.00 0.00 13 THR A CA 13
ATOM 20129 C C . THR A 1 13 ? -6.651 2.200 -9.449 1.00 0.00 13 THR A C 13
ATOM 20130 O O . THR A 1 13 ? -5.676 2.216 -8.723 1.00 0.00 13 THR A O 13
ATOM 20141 N N . PRO A 1 14 ? -7.393 3.278 -9.626 1.00 0.00 14 PRO A N 13
ATOM 20142 C CA . PRO A 1 14 ? -7.090 4.576 -8.947 1.00 0.00 14 PRO A CA 13
ATOM 20143 C C . PRO A 1 14 ? -7.305 4.506 -7.433 1.00 0.00 14 PRO A C 13
ATOM 20144 O O . PRO A 1 14 ? -6.714 5.256 -6.686 1.00 0.00 14 PRO A O 13
ATOM 20155 N N . TYR A 1 15 ? -8.145 3.612 -6.979 1.00 0.00 15 TYR A N 13
ATOM 20156 C CA . TYR A 1 15 ? -8.405 3.486 -5.512 1.00 0.00 15 TYR A CA 13
ATOM 20157 C C . TYR A 1 15 ? -8.157 2.045 -5.086 1.00 0.00 15 TYR A C 13
ATOM 20158 O O . TYR A 1 15 ? -8.901 1.151 -5.435 1.00 0.00 15 TYR A O 13
ATOM 20176 N N . VAL A 1 16 ? -7.111 1.804 -4.335 1.00 0.00 16 VAL A N 13
ATOM 20177 C CA . VAL A 1 16 ? -6.817 0.406 -3.889 1.00 0.00 16 VAL A CA 13
ATOM 20178 C C . VAL A 1 16 ? -6.299 0.406 -2.456 1.00 0.00 16 VAL A C 13
ATOM 20179 O O . VAL A 1 16 ? -5.861 1.416 -1.943 1.00 0.00 16 VAL A O 13
ATOM 20192 N N . SER A 1 17 ? -6.340 -0.733 -1.808 1.00 0.00 17 SER A N 13
ATOM 20193 C CA . SER A 1 17 ? -5.841 -0.835 -0.403 1.00 0.00 17 SER A CA 13
ATOM 20194 C C . SER A 1 17 ? -4.658 -1.804 -0.366 1.00 0.00 17 SER A C 13
ATOM 20195 O O . SER A 1 17 ? -4.700 -2.859 -0.969 1.00 0.00 17 SER A O 13
ATOM 20203 N N . VAL A 1 18 ? -3.599 -1.457 0.327 1.00 0.00 18 VAL A N 13
ATOM 20204 C CA . VAL A 1 18 ? -2.408 -2.366 0.395 1.00 0.00 18 VAL A CA 13
ATOM 20205 C C . VAL A 1 18 ? -1.885 -2.443 1.829 1.00 0.00 18 VAL A C 13
ATOM 20206 O O . VAL A 1 18 ? -2.173 -1.600 2.655 1.00 0.00 18 VAL A O 13
ATOM 20219 N N . ILE A 1 19 ? -1.110 -3.456 2.129 1.00 0.00 19 ILE A N 13
ATOM 20220 C CA . ILE A 1 19 ? -0.552 -3.605 3.506 1.00 0.00 19 ILE A CA 13
ATOM 20221 C C . ILE A 1 19 ? 0.897 -4.072 3.416 1.00 0.00 19 ILE A C 13
ATOM 20222 O O . ILE A 1 19 ? 1.239 -4.892 2.588 1.00 0.00 19 ILE A O 13
ATOM 20238 N N . GLY A 1 20 ? 1.758 -3.564 4.255 1.00 0.00 20 GLY A N 13
ATOM 20239 C CA . GLY A 1 20 ? 3.177 -4.006 4.187 1.00 0.00 20 GLY A CA 13
ATOM 20240 C C . GLY A 1 20 ? 4.020 -3.223 5.191 1.00 0.00 20 GLY A C 13
ATOM 20241 O O . GLY A 1 20 ? 3.499 -2.570 6.074 1.00 0.00 20 GLY A O 13
ATOM 20245 N N . LYS A 1 21 ? 5.325 -3.289 5.064 1.00 0.00 21 LYS A N 13
ATOM 20246 C CA . LYS A 1 21 ? 6.218 -2.555 6.012 1.00 0.00 21 LYS A CA 13
ATOM 20247 C C . LYS A 1 21 ? 6.823 -1.345 5.312 1.00 0.00 21 LYS A C 13
ATOM 20248 O O . LYS A 1 21 ? 7.339 -1.438 4.216 1.00 0.00 21 LYS A O 13
ATOM 20267 N N . ILE A 1 22 ? 6.755 -0.201 5.942 1.00 0.00 22 ILE A N 13
ATOM 20268 C CA . ILE A 1 22 ? 7.311 1.043 5.335 1.00 0.00 22 ILE A CA 13
ATOM 20269 C C . ILE A 1 22 ? 8.654 1.379 5.980 1.00 0.00 22 ILE A C 13
ATOM 20270 O O . ILE A 1 22 ? 8.793 1.349 7.191 1.00 0.00 22 ILE A O 13
ATOM 20286 N N . THR A 1 23 ? 9.642 1.700 5.174 1.00 0.00 23 THR A N 13
ATOM 20287 C CA . THR A 1 23 ? 10.993 2.049 5.718 1.00 0.00 23 THR A CA 13
ATOM 20288 C C . THR A 1 23 ? 11.532 3.291 5.002 1.00 0.00 23 THR A C 13
ATOM 20289 O O . THR A 1 23 ? 11.108 3.627 3.912 1.00 0.00 23 THR A O 13
ATOM 20300 N N . GLY A 1 24 ? 12.479 3.970 5.605 1.00 0.00 24 GLY A N 13
ATOM 20301 C CA . GLY A 1 24 ? 13.066 5.187 4.963 1.00 0.00 24 GLY A CA 13
ATOM 20302 C C . GLY A 1 24 ? 12.346 6.443 5.461 1.00 0.00 24 GLY A C 13
ATOM 20303 O O . GLY A 1 24 ? 12.795 7.105 6.376 1.00 0.00 24 GLY A O 13
ATOM 20307 N N . ILE A 1 25 ? 11.235 6.775 4.858 1.00 0.00 25 ILE A N 13
ATOM 20308 C CA . ILE A 1 25 ? 10.472 7.991 5.274 1.00 0.00 25 ILE A CA 13
ATOM 20309 C C . ILE A 1 25 ? 11.364 9.229 5.206 1.00 0.00 25 ILE A C 13
ATOM 20310 O O . ILE A 1 25 ? 12.240 9.431 6.023 1.00 0.00 25 ILE A O 13
ATOM 20326 N N . HIS A 1 26 ? 11.125 10.065 4.226 1.00 0.00 26 HIS A N 13
ATOM 20327 C CA . HIS A 1 26 ? 11.920 11.321 4.063 1.00 0.00 26 HIS A CA 13
ATOM 20328 C C . HIS A 1 26 ? 10.956 12.498 3.914 1.00 0.00 26 HIS A C 13
ATOM 20329 O O . HIS A 1 26 ? 9.945 12.405 3.246 1.00 0.00 26 HIS A O 13
ATOM 20343 N N . LYS A 1 27 ? 11.254 13.601 4.546 1.00 0.00 27 LYS A N 13
ATOM 20344 C CA . LYS A 1 27 ? 10.350 14.784 4.462 1.00 0.00 27 LYS A CA 13
ATOM 20345 C C . LYS A 1 27 ? 10.752 15.680 3.286 1.00 0.00 27 LYS A C 13
ATOM 20346 O O . LYS A 1 27 ? 11.915 15.949 3.066 1.00 0.00 27 LYS A O 13
ATOM 20365 N N . LYS A 1 28 ? 9.791 16.151 2.536 1.00 0.00 28 LYS A N 13
ATOM 20366 C CA . LYS A 1 28 ? 10.099 17.041 1.379 1.00 0.00 28 LYS A CA 13
ATOM 20367 C C . LYS A 1 28 ? 8.940 18.021 1.185 1.00 0.00 28 LYS A C 13
ATOM 20368 O O . LYS A 1 28 ? 7.811 17.719 1.515 1.00 0.00 28 LYS A O 13
ATOM 20387 N N . GLU A 1 29 ? 9.208 19.196 0.661 1.00 0.00 29 GLU A N 13
ATOM 20388 C CA . GLU A 1 29 ? 8.120 20.210 0.449 1.00 0.00 29 GLU A CA 13
ATOM 20389 C C . GLU A 1 29 ? 7.978 20.523 -1.040 1.00 0.00 29 GLU A C 13
ATOM 20390 O O . GLU A 1 29 ? 8.944 20.534 -1.776 1.00 0.00 29 GLU A O 13
ATOM 20402 N N . TYR A 1 30 ? 6.773 20.763 -1.494 1.00 0.00 30 TYR A N 13
ATOM 20403 C CA . TYR A 1 30 ? 6.561 21.054 -2.942 1.00 0.00 30 TYR A CA 13
ATOM 20404 C C . TYR A 1 30 ? 5.439 22.084 -3.106 1.00 0.00 30 TYR A C 13
ATOM 20405 O O . TYR A 1 30 ? 4.646 22.302 -2.212 1.00 0.00 30 TYR A O 13
ATOM 20423 N N . GLU A 1 31 ? 5.363 22.707 -4.249 1.00 0.00 31 GLU A N 13
ATOM 20424 C CA . GLU A 1 31 ? 4.290 23.711 -4.486 1.00 0.00 31 GLU A CA 13
ATOM 20425 C C . GLU A 1 31 ? 2.986 22.999 -4.863 1.00 0.00 31 GLU A C 13
ATOM 20426 O O . GLU A 1 31 ? 2.991 22.015 -5.574 1.00 0.00 31 GLU A O 13
ATOM 20438 N N . SER A 1 32 ? 1.866 23.488 -4.391 1.00 0.00 32 SER A N 13
ATOM 20439 C CA . SER A 1 32 ? 0.562 22.839 -4.722 1.00 0.00 32 SER A CA 13
ATOM 20440 C C . SER A 1 32 ? -0.524 23.913 -4.861 1.00 0.00 32 SER A C 13
ATOM 20441 O O . SER A 1 32 ? -0.978 24.482 -3.890 1.00 0.00 32 SER A O 13
ATOM 20449 N N . ASP A 1 33 ? -0.938 24.191 -6.069 1.00 0.00 33 ASP A N 13
ATOM 20450 C CA . ASP A 1 33 ? -1.993 25.223 -6.295 1.00 0.00 33 ASP A CA 13
ATOM 20451 C C . ASP A 1 33 ? -1.548 26.575 -5.721 1.00 0.00 33 ASP A C 13
ATOM 20452 O O . ASP A 1 33 ? -2.353 27.361 -5.259 1.00 0.00 33 ASP A O 13
ATOM 20461 N N . GLY A 1 34 ? -0.275 26.861 -5.764 1.00 0.00 34 GLY A N 13
ATOM 20462 C CA . GLY A 1 34 ? 0.220 28.169 -5.241 1.00 0.00 34 GLY A CA 13
ATOM 20463 C C . GLY A 1 34 ? 0.420 28.088 -3.729 1.00 0.00 34 GLY A C 13
ATOM 20464 O O . GLY A 1 34 ? 0.718 29.074 -3.085 1.00 0.00 34 GLY A O 13
ATOM 20468 N N . THR A 1 35 ? 0.262 26.920 -3.155 1.00 0.00 35 THR A N 13
ATOM 20469 C CA . THR A 1 35 ? 0.445 26.762 -1.678 1.00 0.00 35 THR A CA 13
ATOM 20470 C C . THR A 1 35 ? 1.446 25.638 -1.410 1.00 0.00 35 THR A C 13
ATOM 20471 O O . THR A 1 35 ? 1.313 24.540 -1.909 1.00 0.00 35 THR A O 13
ATOM 20482 N N . THR A 1 36 ? 2.457 25.909 -0.632 1.00 0.00 36 THR A N 13
ATOM 20483 C CA . THR A 1 36 ? 3.473 24.863 -0.337 1.00 0.00 36 THR A CA 13
ATOM 20484 C C . THR A 1 36 ? 2.889 23.819 0.617 1.00 0.00 36 THR A C 13
ATOM 20485 O O . THR A 1 36 ? 2.264 24.150 1.605 1.00 0.00 36 THR A O 13
ATOM 20496 N N . LYS A 1 37 ? 3.096 22.556 0.330 1.00 0.00 37 LYS A N 13
ATOM 20497 C CA . LYS A 1 37 ? 2.563 21.474 1.213 1.00 0.00 37 LYS A CA 13
ATOM 20498 C C . LYS A 1 37 ? 3.677 20.468 1.497 1.00 0.00 37 LYS A C 13
ATOM 20499 O O . LYS A 1 37 ? 4.505 20.187 0.654 1.00 0.00 37 LYS A O 13
ATOM 20518 N N . SER A 1 38 ? 3.716 19.935 2.687 1.00 0.00 38 SER A N 13
ATOM 20519 C CA . SER A 1 38 ? 4.785 18.959 3.032 1.00 0.00 38 SER A CA 13
ATOM 20520 C C . SER A 1 38 ? 4.348 17.551 2.635 1.00 0.00 38 SER A C 13
ATOM 20521 O O . SER A 1 38 ? 3.182 17.208 2.712 1.00 0.00 38 SER A O 13
ATOM 20529 N N . VAL A 1 39 ? 5.275 16.726 2.220 1.00 0.00 39 VAL A N 13
ATOM 20530 C CA . VAL A 1 39 ? 4.922 15.333 1.824 1.00 0.00 39 VAL A CA 13
ATOM 20531 C C . VAL A 1 39 ? 6.009 14.374 2.305 1.00 0.00 39 VAL A C 13
ATOM 20532 O O . VAL A 1 39 ? 7.186 14.667 2.240 1.00 0.00 39 VAL A O 13
ATOM 20545 N N . TYR A 1 40 ? 5.615 13.223 2.782 1.00 0.00 40 TYR A N 13
ATOM 20546 C CA . TYR A 1 40 ? 6.603 12.216 3.260 1.00 0.00 40 TYR A CA 13
ATOM 20547 C C . TYR A 1 40 ? 6.699 11.111 2.212 1.00 0.00 40 TYR A C 13
ATOM 20548 O O . TYR A 1 40 ? 5.696 10.593 1.763 1.00 0.00 40 TYR A O 13
ATOM 20566 N N . GLN A 1 41 ? 7.893 10.752 1.809 1.00 0.00 41 GLN A N 13
ATOM 20567 C CA . GLN A 1 41 ? 8.062 9.683 0.774 1.00 0.00 41 GLN A CA 13
ATOM 20568 C C . GLN A 1 41 ? 8.903 8.553 1.347 1.00 0.00 41 GLN A C 13
ATOM 20569 O O . GLN A 1 41 ? 9.711 8.754 2.229 1.00 0.00 41 GLN A O 13
ATOM 20583 N N . GLY A 1 42 ? 8.718 7.360 0.857 1.00 0.00 42 GLY A N 13
ATOM 20584 C CA . GLY A 1 42 ? 9.508 6.223 1.383 1.00 0.00 42 GLY A CA 13
ATOM 20585 C C . GLY A 1 42 ? 9.272 4.997 0.508 1.00 0.00 42 GLY A C 13
ATOM 20586 O O . GLY A 1 42 ? 8.693 5.088 -0.557 1.00 0.00 42 GLY A O 13
ATOM 20590 N N . TYR A 1 43 ? 9.719 3.851 0.949 1.00 0.00 43 TYR A N 13
ATOM 20591 C CA . TYR A 1 43 ? 9.534 2.597 0.158 1.00 0.00 43 TYR A CA 13
ATOM 20592 C C . TYR A 1 43 ? 8.793 1.572 1.008 1.00 0.00 43 TYR A C 13
ATOM 20593 O O . TYR A 1 43 ? 9.069 1.420 2.182 1.00 0.00 43 TYR A O 13
ATOM 20611 N N . ILE A 1 44 ? 7.865 0.854 0.420 1.00 0.00 44 ILE A N 13
ATOM 20612 C CA . ILE A 1 44 ? 7.110 -0.184 1.189 1.00 0.00 44 ILE A CA 13
ATOM 20613 C C . ILE A 1 44 ? 7.386 -1.543 0.560 1.00 0.00 44 ILE A C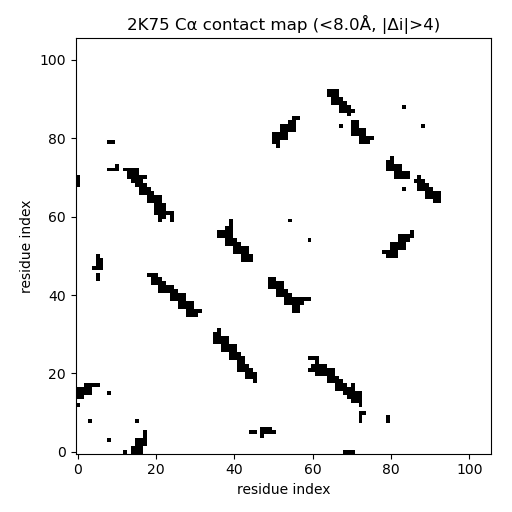 13
ATOM 20614 O O . ILE A 1 44 ? 7.518 -1.658 -0.642 1.00 0.00 44 ILE A O 13
ATOM 20630 N N . GLU A 1 45 ? 7.492 -2.572 1.363 1.00 0.00 45 GLU A N 13
ATOM 20631 C CA . GLU A 1 45 ? 7.777 -3.935 0.819 1.00 0.00 45 GLU A CA 13
ATOM 20632 C C . GLU A 1 45 ? 6.830 -4.949 1.455 1.00 0.00 45 GLU A C 13
ATOM 20633 O O . GLU A 1 45 ? 6.355 -4.769 2.559 1.00 0.00 45 GLU A O 13
ATOM 20645 N N . ASP A 1 46 ? 6.554 -6.023 0.762 1.00 0.00 46 ASP A N 13
ATOM 20646 C CA . ASP A 1 46 ? 5.639 -7.062 1.315 1.00 0.00 46 ASP A CA 13
ATOM 20647 C C . ASP A 1 46 ? 6.057 -8.433 0.772 1.00 0.00 46 ASP A C 13
ATOM 20648 O O . ASP A 1 46 ? 7.139 -8.602 0.248 1.00 0.00 46 ASP A O 13
ATOM 20657 N N . ASP A 1 47 ? 5.197 -9.405 0.884 1.00 0.00 47 ASP A N 13
ATOM 20658 C CA . ASP A 1 47 ? 5.515 -10.763 0.367 1.00 0.00 47 ASP A CA 13
ATOM 20659 C C . ASP A 1 47 ? 5.672 -10.701 -1.157 1.00 0.00 47 ASP A C 13
ATOM 20660 O O . ASP A 1 47 ? 6.455 -11.421 -1.743 1.00 0.00 47 ASP A O 13
ATOM 20669 N N . THR A 1 48 ? 4.920 -9.851 -1.801 1.00 0.00 48 THR A N 13
ATOM 20670 C CA . THR A 1 48 ? 5.010 -9.746 -3.285 1.00 0.00 48 THR A CA 13
ATOM 20671 C C . THR A 1 48 ? 6.257 -8.956 -3.686 1.00 0.00 48 THR A C 13
ATOM 20672 O O . THR A 1 48 ? 7.300 -9.519 -3.955 1.00 0.00 48 THR A O 13
ATOM 20683 N N . ALA A 1 49 ? 6.150 -7.651 -3.751 1.00 0.00 49 ALA A N 13
ATOM 20684 C CA . ALA A 1 49 ? 7.322 -6.817 -4.163 1.00 0.00 49 ALA A CA 13
ATOM 20685 C C . ALA A 1 49 ? 7.363 -5.526 -3.350 1.00 0.00 49 ALA A C 13
ATOM 20686 O O . ALA A 1 49 ? 6.984 -5.490 -2.197 1.00 0.00 49 ALA A O 13
ATOM 20693 N N . ARG A 1 50 ? 7.828 -4.460 -3.950 1.00 0.00 50 ARG A N 13
ATOM 20694 C CA . ARG A 1 50 ? 7.904 -3.158 -3.224 1.00 0.00 50 ARG A CA 13
ATOM 20695 C C . ARG A 1 50 ? 7.591 -2.016 -4.192 1.00 0.00 50 ARG A C 13
ATOM 20696 O O . ARG A 1 50 ? 7.716 -2.158 -5.392 1.00 0.00 50 ARG A O 13
ATOM 20717 N N . ILE A 1 51 ? 7.180 -0.881 -3.688 1.00 0.00 51 ILE A N 13
ATOM 20718 C CA . ILE A 1 51 ? 6.863 0.257 -4.601 1.00 0.00 51 ILE A CA 13
ATOM 20719 C C . ILE A 1 51 ? 7.041 1.591 -3.870 1.00 0.00 51 ILE A C 13
ATOM 20720 O O . ILE A 1 51 ? 7.063 1.654 -2.653 1.00 0.00 51 ILE A O 13
ATOM 20736 N N . ARG A 1 52 ? 7.165 2.660 -4.613 1.00 0.00 52 ARG A N 13
ATOM 20737 C CA . ARG A 1 52 ? 7.339 4.000 -3.987 1.00 0.00 52 ARG A CA 13
ATOM 20738 C C . ARG A 1 52 ? 6.010 4.468 -3.389 1.00 0.00 52 ARG A C 13
ATOM 20739 O O . ARG A 1 52 ? 4.952 4.203 -3.925 1.00 0.00 52 ARG A O 13
ATOM 20760 N N . ILE A 1 53 ? 6.054 5.174 -2.284 1.00 0.00 53 ILE A N 13
ATOM 20761 C CA . ILE A 1 53 ? 4.795 5.677 -1.651 1.00 0.00 53 ILE A CA 13
ATOM 20762 C C . ILE A 1 53 ? 4.980 7.137 -1.237 1.00 0.00 53 ILE A C 13
ATOM 20763 O O . ILE A 1 53 ? 6.078 7.582 -0.970 1.00 0.00 53 ILE A O 13
ATOM 20779 N N . SER A 1 54 ? 3.911 7.888 -1.181 1.00 0.00 54 SER A N 13
ATOM 20780 C CA . SER A 1 54 ? 4.020 9.321 -0.785 1.00 0.00 54 SER A CA 13
ATOM 20781 C C . SER A 1 54 ? 2.816 9.697 0.072 1.00 0.00 54 SER A C 13
ATOM 20782 O O . SER A 1 54 ? 1.687 9.440 -0.292 1.00 0.00 54 SER A O 13
ATOM 20790 N N . SER A 1 55 ? 3.053 10.300 1.210 1.00 0.00 55 SER A N 13
ATOM 20791 C CA . SER A 1 55 ? 1.930 10.703 2.113 1.00 0.00 55 SER A CA 13
ATOM 20792 C C . SER A 1 55 ? 1.874 12.228 2.190 1.00 0.00 55 SER A C 13
ATOM 20793 O O . SER A 1 55 ? 2.830 12.876 2.564 1.00 0.00 55 SER A O 13
ATOM 20801 N N . PHE A 1 56 ? 0.764 12.809 1.813 1.00 0.00 56 PHE A N 13
ATOM 20802 C CA . PHE A 1 56 ? 0.643 14.299 1.831 1.00 0.00 56 PHE A CA 13
ATOM 20803 C C . PHE A 1 56 ? -0.032 14.773 3.124 1.00 0.00 56 PHE A C 13
ATOM 20804 O O . PHE A 1 56 ? -1.154 14.414 3.420 1.00 0.00 56 PHE A O 13
ATOM 20821 N N . GLY A 1 57 ? 0.642 15.596 3.887 1.00 0.00 57 GLY A N 13
ATOM 20822 C CA . GLY A 1 57 ? 0.038 16.114 5.150 1.00 0.00 57 GLY A CA 13
ATOM 20823 C C . GLY A 1 57 ? 0.164 15.076 6.266 1.00 0.00 57 GLY A C 13
ATOM 20824 O O . GLY A 1 57 ? 0.505 15.396 7.388 1.00 0.00 57 GLY A O 13
ATOM 20828 N N . LYS A 1 58 ? -0.122 13.840 5.980 1.00 0.00 58 LYS A N 13
ATOM 20829 C CA . LYS A 1 58 ? -0.036 12.796 7.037 1.00 0.00 58 LYS A CA 13
ATOM 20830 C C . LYS A 1 58 ? 1.423 12.397 7.272 1.00 0.00 58 LYS A C 13
ATOM 20831 O O . LYS A 1 58 ? 2.201 12.258 6.350 1.00 0.00 58 LYS A O 13
ATOM 20850 N N . GLN A 1 59 ? 1.798 12.218 8.513 1.00 0.00 59 GLN A N 13
ATOM 20851 C CA . GLN A 1 59 ? 3.203 11.833 8.836 1.00 0.00 59 GLN A CA 13
ATOM 20852 C C . GLN A 1 59 ? 3.312 10.312 8.957 1.00 0.00 59 GLN A C 13
ATOM 20853 O O . GLN A 1 59 ? 2.363 9.638 9.306 1.00 0.00 59 GLN A O 13
ATOM 20867 N N . LEU A 1 60 ? 4.471 9.770 8.673 1.00 0.00 60 LEU A N 13
ATOM 20868 C CA . LEU A 1 60 ? 4.672 8.291 8.764 1.00 0.00 60 LEU A CA 13
ATOM 20869 C C . LEU A 1 60 ? 5.943 8.002 9.556 1.00 0.00 60 LEU A C 13
ATOM 20870 O O . LEU A 1 60 ? 6.821 8.836 9.660 1.00 0.00 60 LEU A O 13
ATOM 20886 N N . GLN A 1 61 ? 6.041 6.824 10.123 1.00 0.00 61 GLN A N 13
ATOM 20887 C CA . GLN A 1 61 ? 7.247 6.458 10.927 1.00 0.00 61 GLN A CA 13
ATOM 20888 C C . GLN A 1 61 ? 8.035 5.365 10.205 1.00 0.00 61 GLN A C 13
ATOM 20889 O O . GLN A 1 61 ? 7.477 4.431 9.666 1.00 0.00 61 GLN A O 13
ATOM 20903 N N . ASP A 1 62 ? 9.331 5.496 10.175 1.00 0.00 62 ASP A N 13
ATOM 20904 C CA . ASP A 1 62 ? 10.177 4.494 9.472 1.00 0.00 62 ASP A CA 13
ATOM 20905 C C . ASP A 1 62 ? 10.086 3.124 10.144 1.00 0.00 62 ASP A C 13
ATOM 20906 O O . ASP A 1 62 ? 10.009 3.005 11.350 1.00 0.00 62 ASP A O 13
ATOM 20915 N N . SER A 1 63 ? 10.095 2.090 9.343 1.00 0.00 63 SER A N 13
ATOM 20916 C CA . SER A 1 63 ? 10.016 0.700 9.868 1.00 0.00 63 SER A CA 13
ATOM 20917 C C . SER A 1 63 ? 8.742 0.516 10.687 1.00 0.00 63 SER A C 13
ATOM 20918 O O . SER A 1 63 ? 8.752 0.564 11.901 1.00 0.00 63 SER A O 13
ATOM 20926 N N . ASP A 1 64 ? 7.642 0.288 10.022 1.00 0.00 64 ASP A N 13
ATOM 20927 C CA . ASP A 1 64 ? 6.359 0.081 10.755 1.00 0.00 64 ASP A CA 13
ATOM 20928 C C . ASP A 1 64 ? 5.327 -0.580 9.835 1.00 0.00 64 ASP A C 13
ATOM 20929 O O . ASP A 1 64 ? 5.059 -0.115 8.744 1.00 0.00 64 ASP A O 13
ATOM 20938 N N . VAL A 1 65 ? 4.753 -1.674 10.270 1.00 0.00 65 VAL A N 13
ATOM 20939 C CA . VAL A 1 65 ? 3.739 -2.377 9.433 1.00 0.00 65 VAL A CA 13
ATOM 20940 C C . VAL A 1 65 ? 2.408 -1.643 9.526 1.00 0.00 65 VAL A C 13
ATOM 20941 O O . VAL A 1 65 ? 1.847 -1.493 10.594 1.00 0.00 65 VAL A O 13
ATOM 20954 N N . VAL A 1 66 ? 1.898 -1.176 8.415 1.00 0.00 66 VAL A N 13
ATOM 20955 C CA . VAL A 1 66 ? 0.600 -0.441 8.435 1.00 0.00 66 VAL A CA 13
ATOM 20956 C C . VAL A 1 66 ? -0.247 -0.853 7.233 1.00 0.00 66 VAL A C 13
ATOM 20957 O O . VAL A 1 66 ? 0.243 -1.422 6.269 1.00 0.00 66 VAL A O 13
ATOM 20970 N N . ARG A 1 67 ? -1.520 -0.552 7.287 1.00 0.00 67 ARG A N 13
ATOM 20971 C CA . ARG A 1 67 ? -2.448 -0.886 6.167 1.00 0.00 67 ARG A CA 13
ATOM 20972 C C . ARG A 1 67 ? -3.045 0.408 5.627 1.00 0.00 67 ARG A C 13
ATOM 20973 O O . ARG A 1 67 ? -3.563 1.216 6.374 1.00 0.00 67 ARG A O 13
ATOM 20994 N N . ILE A 1 68 ? -2.971 0.621 4.337 1.00 0.00 68 ILE A N 13
ATOM 20995 C CA . ILE A 1 68 ? -3.526 1.877 3.743 1.00 0.00 68 ILE A CA 13
ATOM 20996 C C . ILE A 1 68 ? -4.807 1.553 2.979 1.00 0.00 68 ILE A C 13
ATOM 20997 O O . ILE A 1 68 ? -4.843 0.655 2.160 1.00 0.00 68 ILE A O 13
ATOM 21013 N N . ASP A 1 69 ? -5.860 2.283 3.252 1.00 0.00 69 ASP A N 13
ATOM 21014 C CA . ASP A 1 69 ? -7.165 2.045 2.564 1.00 0.00 69 ASP A CA 13
ATOM 21015 C C . ASP A 1 69 ? -7.516 3.259 1.701 1.00 0.00 69 ASP A C 13
ATOM 21016 O O . ASP A 1 69 ? -7.276 4.393 2.082 1.00 0.00 69 ASP A O 13
ATOM 21025 N N . ASN A 1 70 ? -8.085 3.020 0.545 1.00 0.00 70 ASN A N 13
ATOM 21026 C CA . ASN A 1 70 ? -8.466 4.134 -0.373 1.00 0.00 70 ASN A CA 13
ATOM 21027 C C . ASN A 1 70 ? -7.211 4.891 -0.825 1.00 0.00 70 ASN A C 13
ATOM 21028 O O . ASN A 1 70 ? -7.205 6.101 -0.925 1.00 0.00 70 ASN A O 13
ATOM 21039 N N . ALA A 1 71 ? -6.152 4.180 -1.111 1.00 0.00 71 ALA A N 13
ATOM 21040 C CA . ALA A 1 71 ? -4.899 4.846 -1.571 1.00 0.00 71 ALA A CA 13
ATOM 21041 C C . ALA A 1 71 ? -5.081 5.334 -3.011 1.00 0.00 71 ALA A C 13
ATOM 21042 O O . ALA A 1 71 ? -5.802 4.731 -3.786 1.00 0.00 71 ALA A O 13
ATOM 21049 N N . ARG A 1 72 ? -4.429 6.416 -3.375 1.00 0.00 72 ARG A N 13
ATOM 21050 C CA . ARG A 1 72 ? -4.560 6.949 -4.767 1.00 0.00 72 ARG A CA 13
ATOM 21051 C C . ARG A 1 72 ? -3.339 6.538 -5.595 1.00 0.00 72 ARG A C 13
ATOM 21052 O O . ARG A 1 72 ? -2.208 6.781 -5.224 1.00 0.00 72 ARG A O 13
ATOM 21073 N N . VAL A 1 73 ? -3.566 5.906 -6.715 1.00 0.00 73 VAL A N 13
ATOM 21074 C CA . VAL A 1 73 ? -2.436 5.458 -7.581 1.00 0.00 73 VAL A CA 13
ATOM 21075 C C . VAL A 1 73 ? -2.065 6.563 -8.572 1.00 0.00 73 VAL A C 13
ATOM 21076 O O . VAL A 1 73 ? -2.918 7.173 -9.186 1.00 0.00 73 VAL A O 13
ATOM 21089 N N . ALA A 1 74 ? -0.795 6.820 -8.737 1.00 0.00 74 ALA A N 13
ATOM 21090 C CA . ALA A 1 74 ? -0.358 7.877 -9.694 1.00 0.00 74 ALA A CA 13
ATOM 21091 C C . ALA A 1 74 ? 0.961 7.451 -10.332 1.00 0.00 74 ALA A C 13
ATOM 21092 O O . ALA A 1 74 ? 1.689 6.646 -9.784 1.00 0.00 74 ALA A O 13
ATOM 21099 N N . GLN A 1 75 ? 1.273 7.977 -11.491 1.00 0.00 75 GLN A N 13
ATOM 21100 C CA . GLN A 1 75 ? 2.546 7.605 -12.184 1.00 0.00 75 GLN A CA 13
ATOM 21101 C C . GLN A 1 75 ? 3.474 8.822 -12.233 1.00 0.00 75 GLN A C 13
ATOM 21102 O O . GLN A 1 75 ? 3.157 9.826 -12.840 1.00 0.00 75 GLN A O 13
ATOM 21116 N N . PHE A 1 76 ? 4.622 8.740 -11.594 1.00 0.00 76 PHE A N 13
ATOM 21117 C CA . PHE A 1 76 ? 5.587 9.891 -11.592 1.00 0.00 76 PHE A CA 13
ATOM 21118 C C . PHE A 1 76 ? 6.962 9.425 -12.075 1.00 0.00 76 PHE A C 13
ATOM 21119 O O . PHE A 1 76 ? 7.430 8.362 -11.722 1.00 0.00 76 PHE A O 13
ATOM 21136 N N . ASN A 1 77 ? 7.607 10.224 -12.884 1.00 0.00 77 ASN A N 13
ATOM 21137 C CA . ASN A 1 77 ? 8.954 9.855 -13.408 1.00 0.00 77 ASN A CA 13
ATOM 21138 C C . ASN A 1 77 ? 8.868 8.509 -14.137 1.00 0.00 77 ASN A C 13
ATOM 21139 O O . ASN A 1 77 ? 9.850 7.809 -14.293 1.00 0.00 77 ASN A O 13
ATOM 21150 N N . GLY A 1 78 ? 7.700 8.153 -14.600 1.00 0.00 78 GLY A N 13
ATOM 21151 C CA . GLY A 1 78 ? 7.547 6.864 -15.333 1.00 0.00 78 GLY A CA 13
ATOM 21152 C C . GLY A 1 78 ? 7.478 5.710 -14.334 1.00 0.00 78 GLY A C 13
ATOM 21153 O O . GLY A 1 78 ? 7.500 4.555 -14.712 1.00 0.00 78 GLY A O 13
ATOM 21157 N N . TYR A 1 79 ? 7.399 6.014 -13.060 1.00 0.00 79 TYR A N 13
ATOM 21158 C CA . TYR A 1 79 ? 7.331 4.941 -12.016 1.00 0.00 79 TYR A CA 13
ATOM 21159 C C . TYR A 1 79 ? 6.014 5.046 -11.247 1.00 0.00 79 TYR A C 13
ATOM 21160 O O . TYR A 1 79 ? 5.561 6.121 -10.903 1.00 0.00 79 TYR A O 13
ATOM 21178 N N . LEU A 1 80 ? 5.393 3.932 -10.984 1.00 0.00 80 LEU A N 13
ATOM 21179 C CA . LEU A 1 80 ? 4.100 3.946 -10.248 1.00 0.00 80 LEU A CA 13
ATOM 21180 C C . LEU A 1 80 ? 4.344 4.172 -8.756 1.00 0.00 80 LEU A C 13
ATOM 21181 O O . LEU A 1 80 ? 5.348 3.762 -8.210 1.00 0.00 80 LEU A O 13
ATOM 21197 N N . SER A 1 81 ? 3.424 4.815 -8.090 1.00 0.00 81 SER A N 13
ATOM 21198 C CA . SER A 1 81 ? 3.592 5.062 -6.632 1.00 0.00 81 SER A CA 13
ATOM 21199 C C . SER A 1 81 ? 2.215 5.237 -5.995 1.00 0.00 81 SER A C 13
ATOM 21200 O O . SER A 1 81 ? 1.238 5.492 -6.673 1.00 0.00 81 SER A O 13
ATOM 21208 N N . LEU A 1 82 ? 2.127 5.097 -4.697 1.00 0.00 82 LEU A N 13
ATOM 21209 C CA . LEU A 1 82 ? 0.810 5.250 -4.004 1.00 0.00 82 LEU A CA 13
ATOM 21210 C C . LEU A 1 82 ? 0.788 6.577 -3.254 1.00 0.00 82 LEU A C 13
ATOM 21211 O O . LEU A 1 82 ? 1.654 6.863 -2.453 1.00 0.00 82 LEU A O 13
ATOM 21227 N N . SER A 1 83 ? -0.204 7.390 -3.513 1.00 0.00 83 SER A N 13
ATOM 21228 C CA . SER A 1 83 ? -0.309 8.712 -2.829 1.00 0.00 83 SER A CA 13
ATOM 21229 C C . SER A 1 83 ? -1.418 8.645 -1.779 1.00 0.00 83 SER A C 13
ATOM 21230 O O . SER A 1 83 ? -2.551 8.326 -2.082 1.00 0.00 83 SER A O 13
ATOM 21238 N N . VAL A 1 84 ? -1.101 8.934 -0.544 1.00 0.00 84 VAL A N 13
ATOM 21239 C CA . VAL A 1 84 ? -2.137 8.881 0.532 1.00 0.00 84 VAL A CA 13
ATOM 21240 C C . VAL A 1 84 ? -2.646 10.297 0.803 1.00 0.00 84 VAL A C 13
ATOM 21241 O O . VAL A 1 84 ? -1.912 11.155 1.253 1.00 0.00 84 VAL A O 13
ATOM 21254 N N . GLY A 1 85 ? -3.894 10.553 0.509 1.00 0.00 85 GLY A N 13
ATOM 21255 C CA . GLY A 1 85 ? -4.460 11.919 0.723 1.00 0.00 85 GLY A CA 13
ATOM 21256 C C . GLY A 1 85 ? -5.176 12.006 2.075 1.00 0.00 85 GLY A C 13
ATOM 21257 O O . GLY A 1 85 ? -5.210 11.065 2.841 1.00 0.00 85 GLY A O 13
ATOM 21261 N N . ASP A 1 86 ? -5.760 13.139 2.357 1.00 0.00 86 ASP A N 13
ATOM 21262 C CA . ASP A 1 86 ? -6.497 13.323 3.640 1.00 0.00 86 ASP A CA 13
ATOM 21263 C C . ASP A 1 86 ? -7.746 12.434 3.648 1.00 0.00 86 ASP A C 13
ATOM 21264 O O . ASP A 1 86 ? -8.232 12.035 4.687 1.00 0.00 86 ASP A O 13
ATOM 21273 N N . SER A 1 87 ? -8.276 12.132 2.496 1.00 0.00 87 SER A N 13
ATOM 21274 C CA . SER A 1 87 ? -9.496 11.282 2.434 1.00 0.00 87 SER A CA 13
ATOM 21275 C C . SER A 1 87 ? -9.106 9.815 2.623 1.00 0.00 87 SER A C 13
ATOM 21276 O O . SER A 1 87 ? -9.947 8.945 2.721 1.00 0.00 87 SER A O 13
ATOM 21284 N N . SER A 1 88 ? -7.833 9.529 2.669 1.00 0.00 88 SER A N 13
ATOM 21285 C CA . SER A 1 88 ? -7.392 8.118 2.846 1.00 0.00 88 SER A CA 13
ATOM 21286 C C . SER A 1 88 ? -7.402 7.754 4.329 1.00 0.00 88 SER A C 13
ATOM 21287 O O . SER A 1 88 ? -7.473 8.614 5.184 1.00 0.00 88 SER A O 13
ATOM 21295 N N . ARG A 1 89 ? -7.323 6.480 4.643 1.00 0.00 89 ARG A N 13
ATOM 21296 C CA . ARG A 1 89 ? -7.318 6.047 6.078 1.00 0.00 89 ARG A CA 13
ATOM 21297 C C . ARG A 1 89 ? -6.119 5.133 6.326 1.00 0.00 89 ARG A C 13
ATOM 21298 O O . ARG A 1 89 ? -5.771 4.318 5.494 1.00 0.00 89 ARG A O 13
ATOM 21319 N N . ILE A 1 90 ? -5.482 5.266 7.466 1.00 0.00 90 ILE A N 13
ATOM 21320 C CA . ILE A 1 90 ? -4.297 4.410 7.786 1.00 0.00 90 ILE A CA 13
ATOM 21321 C C . ILE A 1 90 ? -4.556 3.639 9.076 1.00 0.00 90 ILE A C 13
ATOM 21322 O O . ILE A 1 90 ? -4.959 4.204 10.074 1.00 0.00 90 ILE A O 13
ATOM 21338 N N . GLU A 1 91 ? -4.321 2.349 9.065 1.00 0.00 91 GLU A N 13
ATOM 21339 C CA . GLU A 1 91 ? -4.539 1.518 10.289 1.00 0.00 91 GLU A CA 13
ATOM 21340 C C . GLU A 1 91 ? -3.238 0.794 10.633 1.00 0.00 91 GLU A C 13
ATOM 21341 O O . GLU A 1 91 ? -2.749 -0.019 9.875 1.00 0.00 91 GLU A O 13
ATOM 21353 N N . SER A 1 92 ? -2.669 1.092 11.766 1.00 0.00 92 SER A N 13
ATOM 21354 C CA . SER A 1 92 ? -1.397 0.429 12.157 1.00 0.00 92 SER A CA 13
ATOM 21355 C C . SER A 1 92 ? -1.676 -0.985 12.663 1.00 0.00 92 SER A C 13
ATOM 21356 O O . SER A 1 92 ? -2.636 -1.218 13.370 1.00 0.00 92 SER A O 13
ATOM 21364 N N . VAL A 1 93 ? -0.837 -1.929 12.313 1.00 0.00 93 VAL A N 13
ATOM 21365 C CA . VAL A 1 93 ? -1.033 -3.339 12.777 1.00 0.00 93 VAL A CA 13
ATOM 21366 C C . VAL A 1 93 ? 0.272 -3.859 13.376 1.00 0.00 93 VAL A C 13
ATOM 21367 O O . VAL A 1 93 ? 1.327 -3.742 12.782 1.00 0.00 93 VAL A O 13
ATOM 21380 N N . ASN A 1 94 ? 0.206 -4.435 14.549 1.00 0.00 94 ASN A N 13
ATOM 21381 C CA . ASN A 1 94 ? 1.433 -4.976 15.203 1.00 0.00 94 ASN A CA 13
ATOM 21382 C C . ASN A 1 94 ? 1.416 -6.502 15.105 1.00 0.00 94 ASN A C 13
ATOM 21383 O O . ASN A 1 94 ? 2.426 -7.123 14.848 1.00 0.00 94 ASN A O 13
ATOM 21394 N N . VAL A 1 95 ? 0.270 -7.114 15.292 1.00 0.00 95 VAL A N 13
ATOM 21395 C CA . VAL A 1 95 ? 0.194 -8.607 15.199 1.00 0.00 95 VAL A CA 13
ATOM 21396 C C . VAL A 1 95 ? -1.186 -9.025 14.668 1.00 0.00 95 VAL A C 13
ATOM 21397 O O . VAL A 1 95 ? -1.735 -8.417 13.771 1.00 0.00 95 VAL A O 13
ATOM 21410 N N . ASN A 1 96 ? -1.740 -10.070 15.229 1.00 0.00 96 ASN A N 13
ATOM 21411 C CA . ASN A 1 96 ? -3.075 -10.558 14.787 1.00 0.00 96 ASN A CA 13
ATOM 21412 C C . ASN A 1 96 ? -4.167 -9.710 15.438 1.00 0.00 96 ASN A C 13
ATOM 21413 O O . ASN A 1 96 ? -4.760 -8.852 14.816 1.00 0.00 96 ASN A O 13
ATOM 21424 N N . ILE A 1 97 ? -4.442 -9.952 16.694 1.00 0.00 97 ILE A N 13
ATOM 21425 C CA . ILE A 1 97 ? -5.499 -9.174 17.400 1.00 0.00 97 ILE A CA 13
ATOM 21426 C C . ILE A 1 97 ? -5.074 -8.952 18.856 1.00 0.00 97 ILE A C 13
ATOM 21427 O O . ILE A 1 97 ? -5.639 -9.522 19.769 1.00 0.00 97 ILE A O 13
ATOM 21443 N N . PRO A 1 98 ? -4.086 -8.119 19.069 1.00 0.00 98 PRO A N 13
ATOM 21444 C CA . PRO A 1 98 ? -3.584 -7.810 20.433 1.00 0.00 98 PRO A CA 13
ATOM 21445 C C . PRO A 1 98 ? -4.523 -6.840 21.150 1.00 0.00 98 PRO A C 13
ATOM 21446 O O . PRO A 1 98 ? -4.369 -6.555 22.321 1.00 0.00 98 PRO A O 13
ATOM 21457 N N . LEU A 1 99 ? -5.497 -6.331 20.450 1.00 0.00 99 LEU A N 13
ATOM 21458 C CA . LEU A 1 99 ? -6.450 -5.376 21.080 1.00 0.00 99 LEU A CA 13
ATOM 21459 C C . LEU A 1 99 ? -7.561 -6.142 21.803 1.00 0.00 99 LEU A C 13
ATOM 21460 O O . LEU A 1 99 ? -8.210 -7.003 21.242 1.00 0.00 99 LEU A O 13
ATOM 21476 N N . GLU A 1 100 ? -7.787 -5.814 23.045 1.00 0.00 100 GLU A N 13
ATOM 21477 C CA . GLU A 1 100 ? -8.860 -6.486 23.828 1.00 0.00 100 GLU A CA 13
ATOM 21478 C C . GLU A 1 100 ? -9.335 -5.520 24.915 1.00 0.00 100 GLU A C 13
ATOM 21479 O O . GLU A 1 100 ? -10.191 -5.834 25.716 1.00 0.00 100 GLU A O 13
ATOM 21491 N N . HIS A 1 101 ? -8.774 -4.339 24.946 1.00 0.00 101 HIS A N 13
ATOM 21492 C CA . HIS A 1 101 ? -9.180 -3.341 25.974 1.00 0.00 101 HIS A CA 13
ATOM 21493 C C . HIS A 1 101 ? -10.627 -2.909 25.734 1.00 0.00 101 HIS A C 13
ATOM 21494 O O . HIS A 1 101 ? -11.396 -2.750 26.662 1.00 0.00 101 HIS A O 13
ATOM 21508 N N . HIS A 1 102 ? -11.003 -2.710 24.493 1.00 0.00 102 HIS A N 13
ATOM 21509 C CA . HIS A 1 102 ? -12.403 -2.279 24.175 1.00 0.00 102 HIS A CA 13
ATOM 21510 C C . HIS A 1 102 ? -13.163 -3.435 23.526 1.00 0.00 102 HIS A C 13
ATOM 21511 O O . HIS A 1 102 ? -12.685 -4.065 22.604 1.00 0.00 102 HIS A O 13
ATOM 21525 N N . HIS A 1 103 ? -14.349 -3.718 23.999 1.00 0.00 103 HIS A N 13
ATOM 21526 C CA . HIS A 1 103 ? -15.146 -4.834 23.409 1.00 0.00 103 HIS A CA 13
ATOM 21527 C C . HIS A 1 103 ? -16.640 -4.534 23.550 1.00 0.00 103 HIS A C 13
ATOM 21528 O O . HIS A 1 103 ? -17.041 -3.651 24.279 1.00 0.00 103 HIS A O 13
ATOM 21542 N N . HIS A 1 104 ? -17.466 -5.267 22.853 1.00 0.00 104 HIS A N 13
ATOM 21543 C CA . HIS A 1 104 ? -18.935 -5.030 22.938 1.00 0.00 104 HIS A CA 13
ATOM 21544 C C . HIS A 1 104 ? -19.227 -3.545 22.705 1.00 0.00 104 HIS A C 13
ATOM 21545 O O . HIS A 1 104 ? -20.339 -3.092 22.888 1.00 0.00 104 HIS A O 13
ATOM 21559 N N . HIS A 1 105 ? -18.238 -2.784 22.298 1.00 0.00 105 HIS A N 13
ATOM 21560 C CA . HIS A 1 105 ? -18.453 -1.324 22.043 1.00 0.00 105 HIS A CA 13
ATOM 21561 C C . HIS A 1 105 ? -17.790 -0.928 20.722 1.00 0.00 105 HIS A C 13
ATOM 21562 O O . HIS A 1 105 ? -16.752 -1.442 20.358 1.00 0.00 105 HIS A O 13
ATOM 21576 N N . HIS A 1 106 ? -18.385 -0.014 20.008 1.00 0.00 106 HIS A N 13
ATOM 21577 C CA . HIS A 1 106 ? -17.803 0.432 18.712 1.00 0.00 106 HIS A CA 13
ATOM 21578 C C . HIS A 1 106 ? -18.566 1.663 18.229 1.00 0.00 106 HIS A C 13
ATOM 21579 O O . HIS A 1 106 ? -17.938 2.546 17.669 1.00 0.00 106 HIS A O 13
ATOM 21594 N N . SER A 1 1 ? -12.377 -0.051 -3.084 1.00 0.00 1 SER A N 14
ATOM 21595 C CA . SER A 1 1 ? -10.999 -0.048 -2.517 1.00 0.00 1 SER A CA 14
ATOM 21596 C C . SER A 1 1 ? -10.755 -1.378 -1.797 1.00 0.00 1 SER A C 14
ATOM 21597 O O . SER A 1 1 ? -10.644 -1.440 -0.584 1.00 0.00 1 SER A O 14
ATOM 21607 N N . ASP A 1 2 ? -10.682 -2.450 -2.543 1.00 0.00 2 ASP A N 14
ATOM 21608 C CA . ASP A 1 2 ? -10.459 -3.789 -1.924 1.00 0.00 2 ASP A CA 14
ATOM 21609 C C . ASP A 1 2 ? -8.969 -4.021 -1.673 1.00 0.00 2 ASP A C 14
ATOM 21610 O O . ASP A 1 2 ? -8.120 -3.259 -2.102 1.00 0.00 2 ASP A O 14
ATOM 21619 N N . LEU A 1 3 ? -8.646 -5.075 -0.969 1.00 0.00 3 LEU A N 14
ATOM 21620 C CA . LEU A 1 3 ? -7.220 -5.366 -0.673 1.00 0.00 3 LEU A CA 14
ATOM 21621 C C . LEU A 1 3 ? -6.570 -6.066 -1.870 1.00 0.00 3 LEU A C 14
ATOM 21622 O O . LEU A 1 3 ? -7.074 -7.052 -2.382 1.00 0.00 3 LEU A O 14
ATOM 21638 N N . VAL A 1 4 ? -5.451 -5.557 -2.320 1.00 0.00 4 VAL A N 14
ATOM 21639 C CA . VAL A 1 4 ? -4.752 -6.176 -3.486 1.00 0.00 4 VAL A CA 14
ATOM 21640 C C . VAL A 1 4 ? -3.247 -6.217 -3.236 1.00 0.00 4 VAL A C 14
ATOM 21641 O O . VAL A 1 4 ? -2.721 -5.527 -2.382 1.00 0.00 4 VAL A O 14
ATOM 21654 N N . LYS A 1 5 ? -2.553 -7.024 -3.990 1.00 0.00 5 LYS A N 14
ATOM 21655 C CA . LYS A 1 5 ? -1.077 -7.134 -3.825 1.00 0.00 5 LYS A CA 14
ATOM 21656 C C . LYS A 1 5 ? -0.378 -5.930 -4.465 1.00 0.00 5 LYS A C 14
ATOM 21657 O O . LYS A 1 5 ? -0.924 -5.247 -5.313 1.00 0.00 5 LYS A O 14
ATOM 21676 N N . ILE A 1 6 ? 0.832 -5.673 -4.057 1.00 0.00 6 ILE A N 14
ATOM 21677 C CA . ILE A 1 6 ? 1.601 -4.525 -4.620 1.00 0.00 6 ILE A CA 14
ATOM 21678 C C . ILE A 1 6 ? 1.852 -4.749 -6.118 1.00 0.00 6 ILE A C 14
ATOM 21679 O O . ILE A 1 6 ? 1.737 -3.847 -6.928 1.00 0.00 6 ILE A O 14
ATOM 21695 N N . ARG A 1 7 ? 2.210 -5.945 -6.487 1.00 0.00 7 ARG A N 14
ATOM 21696 C CA . ARG A 1 7 ? 2.488 -6.243 -7.923 1.00 0.00 7 ARG A CA 14
ATOM 21697 C C . ARG A 1 7 ? 1.205 -6.120 -8.755 1.00 0.00 7 ARG A C 14
ATOM 21698 O O . ARG A 1 7 ? 1.243 -5.998 -9.967 1.00 0.00 7 ARG A O 14
ATOM 21719 N N . ASP A 1 8 ? 0.067 -6.151 -8.122 1.00 0.00 8 ASP A N 14
ATOM 21720 C CA . ASP A 1 8 ? -1.212 -6.037 -8.880 1.00 0.00 8 ASP A CA 14
ATOM 21721 C C . ASP A 1 8 ? -1.561 -4.555 -9.070 1.00 0.00 8 ASP A C 14
ATOM 21722 O O . ASP A 1 8 ? -2.551 -4.209 -9.690 1.00 0.00 8 ASP A O 14
ATOM 21731 N N . VAL A 1 9 ? -0.753 -3.676 -8.538 1.00 0.00 9 VAL A N 14
ATOM 21732 C CA . VAL A 1 9 ? -1.039 -2.219 -8.676 1.00 0.00 9 VAL A CA 14
ATOM 21733 C C . VAL A 1 9 ? -0.919 -1.790 -10.139 1.00 0.00 9 VAL A C 14
ATOM 21734 O O . VAL A 1 9 ? 0.027 -2.122 -10.831 1.00 0.00 9 VAL A O 14
ATOM 21747 N N . SER A 1 10 ? -1.883 -1.048 -10.612 1.00 0.00 10 SER A N 14
ATOM 21748 C CA . SER A 1 10 ? -1.853 -0.582 -12.023 1.00 0.00 10 SER A CA 14
ATOM 21749 C C . SER A 1 10 ? -2.701 0.683 -12.157 1.00 0.00 10 SER A C 14
ATOM 21750 O O . SER A 1 10 ? -3.462 1.035 -11.275 1.00 0.00 10 SER A O 14
ATOM 21758 N N . LEU A 1 11 ? -2.583 1.361 -13.260 1.00 0.00 11 LEU A N 14
ATOM 21759 C CA . LEU A 1 11 ? -3.385 2.600 -13.479 1.00 0.00 11 LEU A CA 14
ATOM 21760 C C . LEU A 1 11 ? -4.871 2.238 -13.533 1.00 0.00 11 LEU A C 14
ATOM 21761 O O . LEU A 1 11 ? -5.728 2.978 -13.084 1.00 0.00 11 LEU A O 14
ATOM 21777 N N . SER A 1 12 ? -5.182 1.098 -14.074 1.00 0.00 12 SER A N 14
ATOM 21778 C CA . SER A 1 12 ? -6.607 0.675 -14.159 1.00 0.00 12 SER A CA 14
ATOM 21779 C C . SER A 1 12 ? -7.221 0.663 -12.755 1.00 0.00 12 SER A C 14
ATOM 21780 O O . SER A 1 12 ? -8.428 0.700 -12.592 1.00 0.00 12 SER A O 14
ATOM 21788 N N . THR A 1 13 ? -6.396 0.617 -11.737 1.00 0.00 13 THR A N 14
ATOM 21789 C CA . THR A 1 13 ? -6.915 0.609 -10.335 1.00 0.00 13 THR A CA 14
ATOM 21790 C C . THR A 1 13 ? -6.467 1.896 -9.621 1.00 0.00 13 THR A C 14
ATOM 21791 O O . THR A 1 13 ? -5.497 1.898 -8.889 1.00 0.00 13 THR A O 14
ATOM 21802 N N . PRO A 1 14 ? -7.162 2.989 -9.839 1.00 0.00 14 PRO A N 14
ATOM 21803 C CA . PRO A 1 14 ? -6.824 4.297 -9.204 1.00 0.00 14 PRO A CA 14
ATOM 21804 C C . PRO A 1 14 ? -7.159 4.293 -7.714 1.00 0.00 14 PRO A C 14
ATOM 21805 O O . PRO A 1 14 ? -6.707 5.131 -6.958 1.00 0.00 14 PRO A O 14
ATOM 21816 N N . TYR A 1 15 ? -7.954 3.345 -7.288 1.00 0.00 15 TYR A N 14
ATOM 21817 C CA . TYR A 1 15 ? -8.334 3.259 -5.845 1.00 0.00 15 TYR A CA 14
ATOM 21818 C C . TYR A 1 15 ? -8.069 1.844 -5.348 1.00 0.00 15 TYR A C 14
ATOM 21819 O O . TYR A 1 15 ? -8.740 0.904 -5.732 1.00 0.00 15 TYR A O 14
ATOM 21837 N N . VAL A 1 16 ? -7.083 1.677 -4.506 1.00 0.00 16 VAL A N 14
ATOM 21838 C CA . VAL A 1 16 ? -6.769 0.306 -3.996 1.00 0.00 16 VAL A CA 14
ATOM 21839 C C . VAL A 1 16 ? -6.287 0.374 -2.552 1.00 0.00 16 VAL A C 14
ATOM 21840 O O . VAL A 1 16 ? -5.878 1.412 -2.062 1.00 0.00 16 VAL A O 14
ATOM 21853 N N . SER A 1 17 ? -6.330 -0.740 -1.866 1.00 0.00 17 SER A N 14
ATOM 21854 C CA . SER A 1 17 ? -5.871 -0.793 -0.446 1.00 0.00 17 SER A CA 14
ATOM 21855 C C . SER A 1 17 ? -4.669 -1.731 -0.354 1.00 0.00 17 SER A C 14
ATOM 21856 O O . SER A 1 17 ? -4.655 -2.791 -0.956 1.00 0.00 17 SER A O 14
ATOM 21864 N N . VAL A 1 18 ? -3.655 -1.348 0.383 1.00 0.00 18 VAL A N 14
ATOM 21865 C CA . VAL A 1 18 ? -2.440 -2.214 0.508 1.00 0.00 18 VAL A CA 14
ATOM 21866 C C . VAL A 1 18 ? -2.001 -2.301 1.967 1.00 0.00 18 VAL A C 14
ATOM 21867 O O . VAL A 1 18 ? -2.353 -1.480 2.795 1.00 0.00 18 VAL A O 14
ATOM 21880 N N . ILE A 1 19 ? -1.228 -3.307 2.283 1.00 0.00 19 ILE A N 14
ATOM 21881 C CA . ILE A 1 19 ? -0.741 -3.487 3.679 1.00 0.00 19 ILE A CA 14
ATOM 21882 C C . ILE A 1 19 ? 0.675 -4.047 3.658 1.00 0.00 19 ILE A C 14
ATOM 21883 O O . ILE A 1 19 ? 0.977 -4.980 2.938 1.00 0.00 19 ILE A O 14
ATOM 21899 N N . GLY A 1 20 ? 1.550 -3.484 4.445 1.00 0.00 20 GLY A N 14
ATOM 21900 C CA . GLY A 1 20 ? 2.950 -3.984 4.467 1.00 0.00 20 GLY A CA 14
ATOM 21901 C C . GLY A 1 20 ? 3.793 -3.137 5.419 1.00 0.00 20 GLY A C 14
ATOM 21902 O O . GLY A 1 20 ? 3.280 -2.420 6.265 1.00 0.00 20 GLY A O 14
ATOM 21906 N N . LYS A 1 21 ? 5.095 -3.221 5.284 1.00 0.00 21 LYS A N 14
ATOM 21907 C CA . LYS A 1 21 ? 6.012 -2.443 6.170 1.00 0.00 21 LYS A CA 14
ATOM 21908 C C . LYS A 1 21 ? 6.619 -1.275 5.396 1.00 0.00 21 LYS A C 14
ATOM 21909 O O . LYS A 1 21 ? 7.058 -1.416 4.268 1.00 0.00 21 LYS A O 14
ATOM 21928 N N . ILE A 1 22 ? 6.637 -0.111 6.006 1.00 0.00 22 ILE A N 14
ATOM 21929 C CA . ILE A 1 22 ? 7.198 1.096 5.337 1.00 0.00 22 ILE A CA 14
ATOM 21930 C C . ILE A 1 22 ? 8.583 1.412 5.900 1.00 0.00 22 ILE A C 14
ATOM 21931 O O . ILE A 1 22 ? 8.784 1.476 7.103 1.00 0.00 22 ILE A O 14
ATOM 21947 N N . THR A 1 23 ? 9.537 1.617 5.026 1.00 0.00 23 THR A N 14
ATOM 21948 C CA . THR A 1 23 ? 10.926 1.938 5.464 1.00 0.00 23 THR A CA 14
ATOM 21949 C C . THR A 1 23 ? 11.460 3.110 4.639 1.00 0.00 23 THR A C 14
ATOM 21950 O O . THR A 1 23 ? 10.928 3.449 3.595 1.00 0.00 23 THR A O 14
ATOM 21961 N N . GLY A 1 24 ? 12.512 3.733 5.106 1.00 0.00 24 GLY A N 14
ATOM 21962 C CA . GLY A 1 24 ? 13.106 4.890 4.367 1.00 0.00 24 GLY A CA 14
ATOM 21963 C C . GLY A 1 24 ? 12.582 6.204 4.959 1.00 0.00 24 GLY A C 14
ATOM 21964 O O . GLY A 1 24 ? 13.270 6.889 5.695 1.00 0.00 24 GLY A O 14
ATOM 21968 N N . ILE A 1 25 ? 11.368 6.552 4.636 1.00 0.00 25 ILE A N 14
ATOM 21969 C CA . ILE A 1 25 ? 10.764 7.813 5.164 1.00 0.00 25 ILE A CA 14
ATOM 21970 C C . ILE A 1 25 ? 11.620 9.018 4.774 1.00 0.00 25 ILE A C 14
ATOM 21971 O O . ILE A 1 25 ? 12.785 9.119 5.112 1.00 0.00 25 ILE A O 14
ATOM 21987 N N . HIS A 1 26 ? 11.035 9.942 4.056 1.00 0.00 26 HIS A N 14
ATOM 21988 C CA . HIS A 1 26 ? 11.783 11.158 3.621 1.00 0.00 26 HIS A CA 14
ATOM 21989 C C . HIS A 1 26 ? 10.838 12.361 3.651 1.00 0.00 26 HIS A C 14
ATOM 21990 O O . HIS A 1 26 ? 9.688 12.270 3.263 1.00 0.00 26 HIS A O 14
ATOM 22004 N N . LYS A 1 27 ? 11.317 13.489 4.111 1.00 0.00 27 LYS A N 14
ATOM 22005 C CA . LYS A 1 27 ? 10.456 14.709 4.181 1.00 0.00 27 LYS A CA 14
ATOM 22006 C C . LYS A 1 27 ? 10.828 15.675 3.054 1.00 0.00 27 LYS A C 14
ATOM 22007 O O . LYS A 1 27 ? 11.984 15.996 2.846 1.00 0.00 27 LYS A O 14
ATOM 22026 N N . LYS A 1 28 ? 9.848 16.140 2.326 1.00 0.00 28 LYS A N 14
ATOM 22027 C CA . LYS A 1 28 ? 10.116 17.086 1.203 1.00 0.00 28 LYS A CA 14
ATOM 22028 C C . LYS A 1 28 ? 8.979 18.100 1.112 1.00 0.00 28 LYS A C 14
ATOM 22029 O O . LYS A 1 28 ? 7.924 17.919 1.693 1.00 0.00 28 LYS A O 14
ATOM 22048 N N . GLU A 1 29 ? 9.188 19.170 0.387 1.00 0.00 29 GLU A N 14
ATOM 22049 C CA . GLU A 1 29 ? 8.133 20.224 0.240 1.00 0.00 29 GLU A CA 14
ATOM 22050 C C . GLU A 1 29 ? 7.765 20.393 -1.232 1.00 0.00 29 GLU A C 14
ATOM 22051 O O . GLU A 1 29 ? 8.590 20.242 -2.116 1.00 0.00 29 GLU A O 14
ATOM 22063 N N . TYR A 1 30 ? 6.523 20.700 -1.506 1.00 0.00 30 TYR A N 14
ATOM 22064 C CA . TYR A 1 30 ? 6.082 20.871 -2.921 1.00 0.00 30 TYR A CA 14
ATOM 22065 C C . TYR A 1 30 ? 5.071 22.013 -3.015 1.00 0.00 30 TYR A C 14
ATOM 22066 O O . TYR A 1 30 ? 4.500 22.444 -2.029 1.00 0.00 30 TYR A O 14
ATOM 22084 N N . GLU A 1 31 ? 4.849 22.507 -4.203 1.00 0.00 31 GLU A N 14
ATOM 22085 C CA . GLU A 1 31 ? 3.883 23.625 -4.394 1.00 0.00 31 GLU A CA 14
ATOM 22086 C C . GLU A 1 31 ? 2.476 23.061 -4.609 1.00 0.00 31 GLU A C 14
ATOM 22087 O O . GLU A 1 31 ? 2.199 22.410 -5.602 1.00 0.00 31 GLU A O 14
ATOM 22099 N N . SER A 1 32 ? 1.582 23.314 -3.685 1.00 0.00 32 SER A N 14
ATOM 22100 C CA . SER A 1 32 ? 0.183 22.807 -3.813 1.00 0.00 32 SER A CA 14
ATOM 22101 C C . SER A 1 32 ? -0.772 23.979 -4.059 1.00 0.00 32 SER A C 14
ATOM 22102 O O . SER A 1 32 ? -1.065 24.760 -3.172 1.00 0.00 32 SER A O 14
ATOM 22110 N N . ASP A 1 33 ? -1.265 24.096 -5.262 1.00 0.00 33 ASP A N 14
ATOM 22111 C CA . ASP A 1 33 ? -2.212 25.202 -5.594 1.00 0.00 33 ASP A CA 14
ATOM 22112 C C . ASP A 1 33 ? -1.596 26.563 -5.239 1.00 0.00 33 ASP A C 14
ATOM 22113 O O . ASP A 1 33 ? -2.291 27.519 -4.941 1.00 0.00 33 ASP A O 14
ATOM 22122 N N . GLY A 1 34 ? -0.294 26.658 -5.280 1.00 0.00 34 GLY A N 14
ATOM 22123 C CA . GLY A 1 34 ? 0.378 27.951 -4.952 1.00 0.00 34 GLY A CA 14
ATOM 22124 C C . GLY A 1 34 ? 0.680 28.012 -3.454 1.00 0.00 34 GLY A C 14
ATOM 22125 O O . GLY A 1 34 ? 1.091 29.036 -2.932 1.00 0.00 34 GLY A O 14
ATOM 22129 N N . THR A 1 35 ? 0.478 26.925 -2.756 1.00 0.00 35 THR A N 14
ATOM 22130 C CA . THR A 1 35 ? 0.749 26.895 -1.285 1.00 0.00 35 THR A CA 14
ATOM 22131 C C . THR A 1 35 ? 1.750 25.779 -0.983 1.00 0.00 35 THR A C 14
ATOM 22132 O O . THR A 1 35 ? 1.573 24.641 -1.375 1.00 0.00 35 THR A O 14
ATOM 22143 N N . THR A 1 36 ? 2.808 26.103 -0.295 1.00 0.00 36 THR A N 14
ATOM 22144 C CA . THR A 1 36 ? 3.835 25.076 0.025 1.00 0.00 36 THR A CA 14
ATOM 22145 C C . THR A 1 36 ? 3.313 24.115 1.095 1.00 0.00 36 THR A C 14
ATOM 22146 O O . THR A 1 36 ? 2.800 24.522 2.124 1.00 0.00 36 THR A O 14
ATOM 22157 N N . LYS A 1 37 ? 3.446 22.836 0.858 1.00 0.00 37 LYS A N 14
ATOM 22158 C CA . LYS A 1 37 ? 2.973 21.823 1.846 1.00 0.00 37 LYS A CA 14
ATOM 22159 C C . LYS A 1 37 ? 4.017 20.716 1.982 1.00 0.00 37 LYS A C 14
ATOM 22160 O O . LYS A 1 37 ? 4.705 20.368 1.038 1.00 0.00 37 LYS A O 14
ATOM 22179 N N . SER A 1 38 ? 4.145 20.163 3.157 1.00 0.00 38 SER A N 14
ATOM 22180 C CA . SER A 1 38 ? 5.148 19.082 3.372 1.00 0.00 38 SER A CA 14
ATOM 22181 C C . SER A 1 38 ? 4.592 17.735 2.891 1.00 0.00 38 SER A C 14
ATOM 22182 O O . SER A 1 38 ? 3.401 17.476 2.945 1.00 0.00 38 SER A O 14
ATOM 22190 N N . VAL A 1 39 ? 5.456 16.872 2.421 1.00 0.00 39 VAL A N 14
ATOM 22191 C CA . VAL A 1 39 ? 5.003 15.539 1.929 1.00 0.00 39 VAL A CA 14
ATOM 22192 C C . VAL A 1 39 ? 5.991 14.462 2.377 1.00 0.00 39 VAL A C 14
ATOM 22193 O O . VAL A 1 39 ? 7.195 14.644 2.334 1.00 0.00 39 VAL A O 14
ATOM 22206 N N . TYR A 1 40 ? 5.486 13.334 2.807 1.00 0.00 40 TYR A N 14
ATOM 22207 C CA . TYR A 1 40 ? 6.372 12.224 3.266 1.00 0.00 40 TYR A CA 14
ATOM 22208 C C . TYR A 1 40 ? 6.421 11.136 2.196 1.00 0.00 40 TYR A C 14
ATOM 22209 O O . TYR A 1 40 ? 5.402 10.718 1.674 1.00 0.00 40 TYR A O 14
ATOM 22227 N N . GLN A 1 41 ? 7.601 10.672 1.868 1.00 0.00 41 GLN A N 14
ATOM 22228 C CA . GLN A 1 41 ? 7.742 9.606 0.831 1.00 0.00 41 GLN A CA 14
ATOM 22229 C C . GLN A 1 41 ? 8.602 8.478 1.378 1.00 0.00 41 GLN A C 14
ATOM 22230 O O . GLN A 1 41 ? 9.387 8.664 2.291 1.00 0.00 41 GLN A O 14
ATOM 22244 N N . GLY A 1 42 ? 8.459 7.302 0.839 1.00 0.00 42 GLY A N 14
ATOM 22245 C CA . GLY A 1 42 ? 9.273 6.163 1.343 1.00 0.00 42 GLY A CA 14
ATOM 22246 C C . GLY A 1 42 ? 8.999 4.916 0.510 1.00 0.00 42 GLY A C 14
ATOM 22247 O O . GLY A 1 42 ? 8.442 4.982 -0.570 1.00 0.00 42 GLY A O 14
ATOM 22251 N N . TYR A 1 43 ? 9.407 3.773 1.006 1.00 0.00 43 TYR A N 14
ATOM 22252 C CA . TYR A 1 43 ? 9.201 2.491 0.264 1.00 0.00 43 TYR A CA 14
ATOM 22253 C C . TYR A 1 43 ? 8.360 1.538 1.104 1.00 0.00 43 TYR A C 14
ATOM 22254 O O . TYR A 1 43 ? 8.479 1.488 2.316 1.00 0.00 43 TYR A O 14
ATOM 22272 N N . ILE A 1 44 ? 7.509 0.775 0.467 1.00 0.00 44 ILE A N 14
ATOM 22273 C CA . ILE A 1 44 ? 6.649 -0.190 1.211 1.00 0.00 44 ILE A CA 14
ATOM 22274 C C . ILE A 1 44 ? 6.726 -1.543 0.520 1.00 0.00 44 ILE A C 14
ATOM 22275 O O . ILE A 1 44 ? 6.660 -1.634 -0.691 1.00 0.00 44 ILE A O 14
ATOM 22291 N N . GLU A 1 45 ? 6.895 -2.601 1.277 1.00 0.00 45 GLU A N 14
ATOM 22292 C CA . GLU A 1 45 ? 7.011 -3.958 0.653 1.00 0.00 45 GLU A CA 14
ATOM 22293 C C . GLU A 1 45 ? 6.245 -4.991 1.472 1.00 0.00 45 GLU A C 14
ATOM 22294 O O . GLU A 1 45 ? 6.036 -4.841 2.660 1.00 0.00 45 GLU A O 14
ATOM 22306 N N . ASP A 1 46 ? 5.833 -6.053 0.838 1.00 0.00 46 ASP A N 14
ATOM 22307 C CA . ASP A 1 46 ? 5.084 -7.117 1.572 1.00 0.00 46 ASP A CA 14
ATOM 22308 C C . ASP A 1 46 ? 5.298 -8.455 0.879 1.00 0.00 46 ASP A C 14
ATOM 22309 O O . ASP A 1 46 ? 4.655 -8.749 -0.111 1.00 0.00 46 ASP A O 14
ATOM 22318 N N . ASP A 1 47 ? 6.201 -9.255 1.411 1.00 0.00 47 ASP A N 14
ATOM 22319 C CA . ASP A 1 47 ? 6.525 -10.613 0.826 1.00 0.00 47 ASP A CA 14
ATOM 22320 C C . ASP A 1 47 ? 5.942 -10.755 -0.588 1.00 0.00 47 ASP A C 14
ATOM 22321 O O . ASP A 1 47 ? 5.154 -11.637 -0.879 1.00 0.00 47 ASP A O 14
ATOM 22330 N N . THR A 1 48 ? 6.331 -9.869 -1.458 1.00 0.00 48 THR A N 14
ATOM 22331 C CA . THR A 1 48 ? 5.825 -9.890 -2.854 1.00 0.00 48 THR A CA 14
ATOM 22332 C C . THR A 1 48 ? 6.666 -8.922 -3.687 1.00 0.00 48 THR A C 14
ATOM 22333 O O . THR A 1 48 ? 7.240 -9.288 -4.694 1.00 0.00 48 THR A O 14
ATOM 22344 N N . ALA A 1 49 ? 6.742 -7.688 -3.273 1.00 0.00 49 ALA A N 14
ATOM 22345 C CA . ALA A 1 49 ? 7.547 -6.697 -4.038 1.00 0.00 49 ALA A CA 14
ATOM 22346 C C . ALA A 1 49 ? 7.606 -5.385 -3.262 1.00 0.00 49 ALA A C 14
ATOM 22347 O O . ALA A 1 49 ? 7.237 -5.325 -2.094 1.00 0.00 49 ALA A O 14
ATOM 22354 N N . ARG A 1 50 ? 8.068 -4.332 -3.902 1.00 0.00 50 ARG A N 14
ATOM 22355 C CA . ARG A 1 50 ? 8.170 -3.007 -3.221 1.00 0.00 50 ARG A CA 14
ATOM 22356 C C . ARG A 1 50 ? 7.734 -1.885 -4.165 1.00 0.00 50 ARG A C 14
ATOM 22357 O O . ARG A 1 50 ? 7.887 -1.969 -5.372 1.00 0.00 50 ARG A O 14
ATOM 22378 N N . ILE A 1 51 ? 7.196 -0.823 -3.619 1.00 0.00 51 ILE A N 14
ATOM 22379 C CA . ILE A 1 51 ? 6.755 0.318 -4.467 1.00 0.00 51 ILE A CA 14
ATOM 22380 C C . ILE A 1 51 ? 6.942 1.629 -3.704 1.00 0.00 51 ILE A C 14
ATOM 22381 O O . ILE A 1 51 ? 6.915 1.669 -2.486 1.00 0.00 51 ILE A O 14
ATOM 22397 N N . ARG A 1 52 ? 7.135 2.703 -4.417 1.00 0.00 52 ARG A N 14
ATOM 22398 C CA . ARG A 1 52 ? 7.324 4.026 -3.759 1.00 0.00 52 ARG A CA 14
ATOM 22399 C C . ARG A 1 52 ? 5.976 4.572 -3.296 1.00 0.00 52 ARG A C 14
ATOM 22400 O O . ARG A 1 52 ? 4.951 4.330 -3.910 1.00 0.00 52 ARG A O 14
ATOM 22421 N N . ILE A 1 53 ? 5.969 5.302 -2.210 1.00 0.00 53 ILE A N 14
ATOM 22422 C CA . ILE A 1 53 ? 4.694 5.869 -1.684 1.00 0.00 53 ILE A CA 14
ATOM 22423 C C . ILE A 1 53 ? 4.880 7.345 -1.353 1.00 0.00 53 ILE A C 14
ATOM 22424 O O . ILE A 1 53 ? 5.985 7.814 -1.142 1.00 0.00 53 ILE A O 14
ATOM 22440 N N . SER A 1 54 ? 3.798 8.079 -1.305 1.00 0.00 54 SER A N 14
ATOM 22441 C CA . SER A 1 54 ? 3.883 9.531 -0.984 1.00 0.00 54 SER A CA 14
ATOM 22442 C C . SER A 1 54 ? 2.634 9.951 -0.218 1.00 0.00 54 SER A C 14
ATOM 22443 O O . SER A 1 54 ? 1.520 9.707 -0.644 1.00 0.00 54 SER A O 14
ATOM 22451 N N . SER A 1 55 ? 2.816 10.584 0.917 1.00 0.00 55 SER A N 14
ATOM 22452 C CA . SER A 1 55 ? 1.652 11.029 1.745 1.00 0.00 55 SER A CA 14
ATOM 22453 C C . SER A 1 55 ? 1.730 12.534 1.970 1.00 0.00 55 SER A C 14
ATOM 22454 O O . SER A 1 55 ? 2.789 13.088 2.203 1.00 0.00 55 SER A O 14
ATOM 22462 N N . PHE A 1 56 ? 0.611 13.205 1.886 1.00 0.00 56 PHE A N 14
ATOM 22463 C CA . PHE A 1 56 ? 0.600 14.688 2.072 1.00 0.00 56 PHE A CA 14
ATOM 22464 C C . PHE A 1 56 ? 0.195 15.073 3.500 1.00 0.00 56 PHE A C 14
ATOM 22465 O O . PHE A 1 56 ? -0.908 14.808 3.946 1.00 0.00 56 PHE A O 14
ATOM 22482 N N . GLY A 1 57 ? 1.084 15.727 4.209 1.00 0.00 57 GLY A N 14
ATOM 22483 C CA . GLY A 1 57 ? 0.771 16.174 5.602 1.00 0.00 57 GLY A CA 14
ATOM 22484 C C . GLY A 1 57 ? 0.779 14.997 6.589 1.00 0.00 57 GLY A C 14
ATOM 22485 O O . GLY A 1 57 ? 0.885 15.187 7.789 1.00 0.00 57 GLY A O 14
ATOM 22489 N N . LYS A 1 58 ? 0.652 13.791 6.116 1.00 0.00 58 LYS A N 14
ATOM 22490 C CA . LYS A 1 58 ? 0.640 12.631 7.057 1.00 0.00 58 LYS A CA 14
ATOM 22491 C C . LYS A 1 58 ? 2.067 12.210 7.405 1.00 0.00 58 LYS A C 14
ATOM 22492 O O . LYS A 1 58 ? 2.944 12.157 6.561 1.00 0.00 58 LYS A O 14
ATOM 22511 N N . GLN A 1 59 ? 2.302 11.914 8.657 1.00 0.00 59 GLN A N 14
ATOM 22512 C CA . GLN A 1 59 ? 3.663 11.505 9.104 1.00 0.00 59 GLN A CA 14
ATOM 22513 C C . GLN A 1 59 ? 3.765 9.978 9.155 1.00 0.00 59 GLN A C 14
ATOM 22514 O O . GLN A 1 59 ? 2.838 9.291 9.549 1.00 0.00 59 GLN A O 14
ATOM 22528 N N . LEU A 1 60 ? 4.890 9.445 8.750 1.00 0.00 60 LEU A N 14
ATOM 22529 C CA . LEU A 1 60 ? 5.082 7.962 8.754 1.00 0.00 60 LEU A CA 14
ATOM 22530 C C . LEU A 1 60 ? 6.400 7.624 9.444 1.00 0.00 60 LEU A C 14
ATOM 22531 O O . LEU A 1 60 ? 7.326 8.415 9.466 1.00 0.00 60 LEU A O 14
ATOM 22547 N N . GLN A 1 61 ? 6.487 6.446 10.009 1.00 0.00 61 GLN A N 14
ATOM 22548 C CA . GLN A 1 61 ? 7.734 6.019 10.712 1.00 0.00 61 GLN A CA 14
ATOM 22549 C C . GLN A 1 61 ? 8.389 4.863 9.954 1.00 0.00 61 GLN A C 14
ATOM 22550 O O . GLN A 1 61 ? 7.745 4.131 9.224 1.00 0.00 61 GLN A O 14
ATOM 22564 N N . ASP A 1 62 ? 9.673 4.710 10.123 1.00 0.00 62 ASP A N 14
ATOM 22565 C CA . ASP A 1 62 ? 10.411 3.621 9.422 1.00 0.00 62 ASP A CA 14
ATOM 22566 C C . ASP A 1 62 ? 10.046 2.249 10.001 1.00 0.00 62 ASP A C 14
ATOM 22567 O O . ASP A 1 62 ? 9.748 2.103 11.174 1.00 0.00 62 ASP A O 14
ATOM 22576 N N . SER A 1 63 ? 10.068 1.243 9.168 1.00 0.00 63 SER A N 14
ATOM 22577 C CA . SER A 1 63 ? 9.736 -0.134 9.627 1.00 0.00 63 SER A CA 14
ATOM 22578 C C . SER A 1 63 ? 8.377 -0.122 10.329 1.00 0.00 63 SER A C 14
ATOM 22579 O O . SER A 1 63 ? 8.130 -0.866 11.262 1.00 0.00 63 SER A O 14
ATOM 22587 N N . ASP A 1 64 ? 7.489 0.730 9.884 1.00 0.00 64 ASP A N 14
ATOM 22588 C CA . ASP A 1 64 ? 6.136 0.808 10.518 1.00 0.00 64 ASP A CA 14
ATOM 22589 C C . ASP A 1 64 ? 5.119 -0.023 9.723 1.00 0.00 64 ASP A C 14
ATOM 22590 O O . ASP A 1 64 ? 4.815 0.266 8.578 1.00 0.00 64 ASP A O 14
ATOM 22599 N N . VAL A 1 65 ? 4.606 -1.067 10.320 1.00 0.00 65 VAL A N 14
ATOM 22600 C CA . VAL A 1 65 ? 3.612 -1.927 9.615 1.00 0.00 65 VAL A CA 14
ATOM 22601 C C . VAL A 1 65 ? 2.220 -1.331 9.756 1.00 0.00 65 VAL A C 14
ATOM 22602 O O . VAL A 1 65 ? 1.680 -1.214 10.845 1.00 0.00 65 VAL A O 14
ATOM 22615 N N . VAL A 1 66 ? 1.628 -0.957 8.653 1.00 0.00 66 VAL A N 14
ATOM 22616 C CA . VAL A 1 66 ? 0.262 -0.362 8.697 1.00 0.00 66 VAL A CA 14
ATOM 22617 C C . VAL A 1 66 ? -0.494 -0.724 7.421 1.00 0.00 66 VAL A C 14
ATOM 22618 O O . VAL A 1 66 ? 0.050 -1.326 6.504 1.00 0.00 66 VAL A O 14
ATOM 22631 N N . ARG A 1 67 ? -1.749 -0.354 7.355 1.00 0.00 67 ARG A N 14
ATOM 22632 C CA . ARG A 1 67 ? -2.578 -0.645 6.148 1.00 0.00 67 ARG A CA 14
ATOM 22633 C C . ARG A 1 67 ? -3.130 0.662 5.588 1.00 0.00 67 ARG A C 14
ATOM 22634 O O . ARG A 1 67 ? -3.659 1.489 6.311 1.00 0.00 67 ARG A O 14
ATOM 22655 N N . ILE A 1 68 ? -3.008 0.856 4.296 1.00 0.00 68 ILE A N 14
ATOM 22656 C CA . ILE A 1 68 ? -3.516 2.109 3.664 1.00 0.00 68 ILE A CA 14
ATOM 22657 C C . ILE A 1 68 ? -4.773 1.798 2.856 1.00 0.00 68 ILE A C 14
ATOM 22658 O O . ILE A 1 68 ? -4.775 0.943 1.986 1.00 0.00 68 ILE A O 14
ATOM 22674 N N . ASP A 1 69 ? -5.842 2.498 3.137 1.00 0.00 69 ASP A N 14
ATOM 22675 C CA . ASP A 1 69 ? -7.124 2.276 2.406 1.00 0.00 69 ASP A CA 14
ATOM 22676 C C . ASP A 1 69 ? -7.421 3.492 1.533 1.00 0.00 69 ASP A C 14
ATOM 22677 O O . ASP A 1 69 ? -7.001 4.601 1.833 1.00 0.00 69 ASP A O 14
ATOM 22686 N N . ASN A 1 70 ? -8.137 3.278 0.454 1.00 0.00 70 ASN A N 14
ATOM 22687 C CA . ASN A 1 70 ? -8.482 4.390 -0.485 1.00 0.00 70 ASN A CA 14
ATOM 22688 C C . ASN A 1 70 ? -7.196 5.022 -1.031 1.00 0.00 70 ASN A C 14
ATOM 22689 O O . ASN A 1 70 ? -7.122 6.212 -1.276 1.00 0.00 70 ASN A O 14
ATOM 22700 N N . ALA A 1 71 ? -6.188 4.218 -1.240 1.00 0.00 71 ALA A N 14
ATOM 22701 C CA . ALA A 1 71 ? -4.906 4.745 -1.787 1.00 0.00 71 ALA A CA 14
ATOM 22702 C C . ALA A 1 71 ? -5.125 5.228 -3.223 1.00 0.00 71 ALA A C 14
ATOM 22703 O O . ALA A 1 71 ? -5.887 4.643 -3.979 1.00 0.00 71 ALA A O 14
ATOM 22710 N N . ARG A 1 72 ? -4.458 6.293 -3.605 1.00 0.00 72 ARG A N 14
ATOM 22711 C CA . ARG A 1 72 ? -4.614 6.835 -4.988 1.00 0.00 72 ARG A CA 14
ATOM 22712 C C . ARG A 1 72 ? -3.372 6.495 -5.815 1.00 0.00 72 ARG A C 14
ATOM 22713 O O . ARG A 1 72 ? -2.261 6.892 -5.504 1.00 0.00 72 ARG A O 14
ATOM 22734 N N . VAL A 1 73 ? -3.557 5.745 -6.868 1.00 0.00 73 VAL A N 14
ATOM 22735 C CA . VAL A 1 73 ? -2.408 5.343 -7.727 1.00 0.00 73 VAL A CA 14
ATOM 22736 C C . VAL A 1 73 ? -2.175 6.389 -8.817 1.00 0.00 73 VAL A C 14
ATOM 22737 O O . VAL A 1 73 ? -3.090 6.809 -9.503 1.00 0.00 73 VAL A O 14
ATOM 22750 N N . ALA A 1 74 ? -0.952 6.810 -8.984 1.00 0.00 74 ALA A N 14
ATOM 22751 C CA . ALA A 1 74 ? -0.641 7.824 -10.025 1.00 0.00 74 ALA A CA 14
ATOM 22752 C C . ALA A 1 74 ? 0.808 7.642 -10.481 1.00 0.00 74 ALA A C 14
ATOM 22753 O O . ALA A 1 74 ? 1.634 7.085 -9.774 1.00 0.00 74 ALA A O 14
ATOM 22760 N N . GLN A 1 75 ? 1.124 8.110 -11.661 1.00 0.00 75 GLN A N 14
ATOM 22761 C CA . GLN A 1 75 ? 2.514 7.972 -12.185 1.00 0.00 75 GLN A CA 14
ATOM 22762 C C . GLN A 1 75 ? 3.264 9.292 -12.007 1.00 0.00 75 GLN A C 14
ATOM 22763 O O . GLN A 1 75 ? 2.824 10.339 -12.451 1.00 0.00 75 GLN A O 14
ATOM 22777 N N . PHE A 1 76 ? 4.402 9.245 -11.360 1.00 0.00 76 PHE A N 14
ATOM 22778 C CA . PHE A 1 76 ? 5.215 10.481 -11.136 1.00 0.00 76 PHE A CA 14
ATOM 22779 C C . PHE A 1 76 ? 6.543 10.354 -11.877 1.00 0.00 76 PHE A C 14
ATOM 22780 O O . PHE A 1 76 ? 7.207 9.337 -11.800 1.00 0.00 76 PHE A O 14
ATOM 22797 N N . ASN A 1 77 ? 6.922 11.383 -12.590 1.00 0.00 77 ASN A N 14
ATOM 22798 C CA . ASN A 1 77 ? 8.207 11.359 -13.355 1.00 0.00 77 ASN A CA 14
ATOM 22799 C C . ASN A 1 77 ? 8.110 10.348 -14.504 1.00 0.00 77 ASN A C 14
ATOM 22800 O O . ASN A 1 77 ? 8.198 10.694 -15.668 1.00 0.00 77 ASN A O 14
ATOM 22811 N N . GLY A 1 78 ? 7.942 9.103 -14.177 1.00 0.00 78 GLY A N 14
ATOM 22812 C CA . GLY A 1 78 ? 7.846 8.050 -15.222 1.00 0.00 78 GLY A CA 14
ATOM 22813 C C . GLY A 1 78 ? 7.742 6.690 -14.533 1.00 0.00 78 GLY A C 14
ATOM 22814 O O . GLY A 1 78 ? 8.175 5.676 -15.055 1.00 0.00 78 GLY A O 14
ATOM 22818 N N . TYR A 1 79 ? 7.183 6.660 -13.352 1.00 0.00 79 TYR A N 14
ATOM 22819 C CA . TYR A 1 79 ? 7.054 5.367 -12.614 1.00 0.00 79 TYR A CA 14
ATOM 22820 C C . TYR A 1 79 ? 5.770 5.371 -11.779 1.00 0.00 79 TYR A C 14
ATOM 22821 O O . TYR A 1 79 ? 5.254 6.410 -11.413 1.00 0.00 79 TYR A O 14
ATOM 22839 N N . LEU A 1 80 ? 5.252 4.210 -11.481 1.00 0.00 80 LEU A N 14
ATOM 22840 C CA . LEU A 1 80 ? 3.996 4.121 -10.682 1.00 0.00 80 LEU A CA 14
ATOM 22841 C C . LEU A 1 80 ? 4.291 4.227 -9.184 1.00 0.00 80 LEU A C 14
ATOM 22842 O O . LEU A 1 80 ? 5.303 3.758 -8.695 1.00 0.00 80 LEU A O 14
ATOM 22858 N N . SER A 1 81 ? 3.398 4.834 -8.450 1.00 0.00 81 SER A N 14
ATOM 22859 C CA . SER A 1 81 ? 3.598 4.964 -6.982 1.00 0.00 81 SER A CA 14
ATOM 22860 C C . SER A 1 81 ? 2.237 5.185 -6.316 1.00 0.00 81 SER A C 14
ATOM 22861 O O . SER A 1 81 ? 1.260 5.514 -6.967 1.00 0.00 81 SER A O 14
ATOM 22869 N N . LEU A 1 82 ? 2.158 4.999 -5.023 1.00 0.00 82 LEU A N 14
ATOM 22870 C CA . LEU A 1 82 ? 0.856 5.184 -4.308 1.00 0.00 82 LEU A CA 14
ATOM 22871 C C . LEU A 1 82 ? 0.842 6.541 -3.607 1.00 0.00 82 LEU A C 14
ATOM 22872 O O . LEU A 1 82 ? 1.761 6.897 -2.892 1.00 0.00 82 LEU A O 14
ATOM 22888 N N . SER A 1 83 ? -0.206 7.299 -3.808 1.00 0.00 83 SER A N 14
ATOM 22889 C CA . SER A 1 83 ? -0.319 8.642 -3.169 1.00 0.00 83 SER A CA 14
ATOM 22890 C C . SER A 1 83 ? -1.405 8.601 -2.095 1.00 0.00 83 SER A C 14
ATOM 22891 O O . SER A 1 83 ? -2.551 8.272 -2.355 1.00 0.00 83 SER A O 14
ATOM 22899 N N . VAL A 1 84 ? -1.048 8.929 -0.881 1.00 0.00 84 VAL A N 14
ATOM 22900 C CA . VAL A 1 84 ? -2.037 8.916 0.236 1.00 0.00 84 VAL A CA 14
ATOM 22901 C C . VAL A 1 84 ? -2.541 10.342 0.476 1.00 0.00 84 VAL A C 14
ATOM 22902 O O . VAL A 1 84 ? -1.818 11.212 0.943 1.00 0.00 84 VAL A O 14
ATOM 22915 N N . GLY A 1 85 ? -3.782 10.584 0.141 1.00 0.00 85 GLY A N 14
ATOM 22916 C CA . GLY A 1 85 ? -4.370 11.945 0.309 1.00 0.00 85 GLY A CA 14
ATOM 22917 C C . GLY A 1 85 ? -5.076 12.070 1.661 1.00 0.00 85 GLY A C 14
ATOM 22918 O O . GLY A 1 85 ? -5.044 11.179 2.487 1.00 0.00 85 GLY A O 14
ATOM 22922 N N . ASP A 1 86 ? -5.721 13.184 1.882 1.00 0.00 86 ASP A N 14
ATOM 22923 C CA . ASP A 1 86 ? -6.448 13.402 3.167 1.00 0.00 86 ASP A CA 14
ATOM 22924 C C . ASP A 1 86 ? -7.701 12.517 3.228 1.00 0.00 86 ASP A C 14
ATOM 22925 O O . ASP A 1 86 ? -8.248 12.265 4.286 1.00 0.00 86 ASP A O 14
ATOM 22934 N N . SER A 1 87 ? -8.167 12.039 2.106 1.00 0.00 87 SER A N 14
ATOM 22935 C CA . SER A 1 87 ? -9.384 11.173 2.116 1.00 0.00 87 SER A CA 14
ATOM 22936 C C . SER A 1 87 ? -8.967 9.727 2.408 1.00 0.00 87 SER A C 14
ATOM 22937 O O . SER A 1 87 ? -9.790 8.854 2.620 1.00 0.00 87 SER A O 14
ATOM 22945 N N . SER A 1 88 ? -7.689 9.471 2.413 1.00 0.00 88 SER A N 14
ATOM 22946 C CA . SER A 1 88 ? -7.206 8.089 2.672 1.00 0.00 88 SER A CA 14
ATOM 22947 C C . SER A 1 88 ? -7.233 7.787 4.166 1.00 0.00 88 SER A C 14
ATOM 22948 O O . SER A 1 88 ? -7.303 8.678 4.992 1.00 0.00 88 SER A O 14
ATOM 22956 N N . ARG A 1 89 ? -7.176 6.527 4.519 1.00 0.00 89 ARG A N 14
ATOM 22957 C CA . ARG A 1 89 ? -7.195 6.143 5.965 1.00 0.00 89 ARG A CA 14
ATOM 22958 C C . ARG A 1 89 ? -6.041 5.184 6.250 1.00 0.00 89 ARG A C 14
ATOM 22959 O O . ARG A 1 89 ? -5.782 4.262 5.497 1.00 0.00 89 ARG A O 14
ATOM 22980 N N . ILE A 1 90 ? -5.350 5.392 7.343 1.00 0.00 90 ILE A N 14
ATOM 22981 C CA . ILE A 1 90 ? -4.209 4.501 7.710 1.00 0.00 90 ILE A CA 14
ATOM 22982 C C . ILE A 1 90 ? -4.540 3.776 9.010 1.00 0.00 90 ILE A C 14
ATOM 22983 O O . ILE A 1 90 ? -4.942 4.383 9.988 1.00 0.00 90 ILE A O 14
ATOM 22999 N N . GLU A 1 91 ? -4.368 2.479 9.027 1.00 0.00 91 GLU A N 14
ATOM 23000 C CA . GLU A 1 91 ? -4.663 1.681 10.255 1.00 0.00 91 GLU A CA 14
ATOM 23001 C C . GLU A 1 91 ? -3.391 0.961 10.702 1.00 0.00 91 GLU A C 14
ATOM 23002 O O . GLU A 1 91 ? -2.694 0.347 9.916 1.00 0.00 91 GLU A O 14
ATOM 23014 N N . SER A 1 92 ? -3.086 1.051 11.966 1.00 0.00 92 SER A N 14
ATOM 23015 C CA . SER A 1 92 ? -1.860 0.401 12.501 1.00 0.00 92 SER A CA 14
ATOM 23016 C C . SER A 1 92 ? -2.053 -1.110 12.595 1.00 0.00 92 SER A C 14
ATOM 23017 O O . SER A 1 92 ? -3.144 -1.597 12.842 1.00 0.00 92 SER A O 14
ATOM 23025 N N . VAL A 1 93 ? -0.990 -1.859 12.410 1.00 0.00 93 VAL A N 14
ATOM 23026 C CA . VAL A 1 93 ? -1.083 -3.345 12.499 1.00 0.00 93 VAL A CA 14
ATOM 23027 C C . VAL A 1 93 ? -0.137 -3.835 13.595 1.00 0.00 93 VAL A C 14
ATOM 23028 O O . VAL A 1 93 ? 1.017 -3.448 13.662 1.00 0.00 93 VAL A O 14
ATOM 23041 N N . ASN A 1 94 ? -0.623 -4.684 14.456 1.00 0.00 94 ASN A N 14
ATOM 23042 C CA . ASN A 1 94 ? 0.224 -5.209 15.561 1.00 0.00 94 ASN A CA 14
ATOM 23043 C C . ASN A 1 94 ? 0.943 -6.483 15.112 1.00 0.00 94 ASN A C 14
ATOM 23044 O O . ASN A 1 94 ? 0.424 -7.273 14.341 1.00 0.00 94 ASN A O 14
ATOM 23055 N N . VAL A 1 95 ? 2.133 -6.681 15.598 1.00 0.00 95 VAL A N 14
ATOM 23056 C CA . VAL A 1 95 ? 2.914 -7.893 15.231 1.00 0.00 95 VAL A CA 14
ATOM 23057 C C . VAL A 1 95 ? 2.480 -9.058 16.122 1.00 0.00 95 VAL A C 14
ATOM 23058 O O . VAL A 1 95 ? 1.752 -9.938 15.709 1.00 0.00 95 VAL A O 14
ATOM 23071 N N . ASN A 1 96 ? 2.935 -9.072 17.347 1.00 0.00 96 ASN A N 14
ATOM 23072 C CA . ASN A 1 96 ? 2.558 -10.179 18.276 1.00 0.00 96 ASN A CA 14
ATOM 23073 C C . ASN A 1 96 ? 2.646 -9.693 19.728 1.00 0.00 96 ASN A C 14
ATOM 23074 O O . ASN A 1 96 ? 3.719 -9.537 20.282 1.00 0.00 96 ASN A O 14
ATOM 23085 N N . ILE A 1 97 ? 1.516 -9.463 20.347 1.00 0.00 97 ILE A N 14
ATOM 23086 C CA . ILE A 1 97 ? 1.504 -8.992 21.766 1.00 0.00 97 ILE A CA 14
ATOM 23087 C C . ILE A 1 97 ? 2.585 -7.919 21.982 1.00 0.00 97 ILE A C 14
ATOM 23088 O O . ILE A 1 97 ? 3.628 -8.184 22.547 1.00 0.00 97 ILE A O 14
ATOM 23104 N N . PRO A 1 98 ? 2.326 -6.712 21.535 1.00 0.00 98 PRO A N 14
ATOM 23105 C CA . PRO A 1 98 ? 3.281 -5.574 21.673 1.00 0.00 98 PRO A CA 14
ATOM 23106 C C . PRO A 1 98 ? 3.632 -5.274 23.136 1.00 0.00 98 PRO A C 14
ATOM 23107 O O . PRO A 1 98 ? 2.817 -5.398 24.033 1.00 0.00 98 PRO A O 14
ATOM 23118 N N . LEU A 1 99 ? 4.849 -4.880 23.378 1.00 0.00 99 LEU A N 14
ATOM 23119 C CA . LEU A 1 99 ? 5.270 -4.567 24.770 1.00 0.00 99 LEU A CA 14
ATOM 23120 C C . LEU A 1 99 ? 4.444 -3.380 25.293 1.00 0.00 99 LEU A C 14
ATOM 23121 O O . LEU A 1 99 ? 3.978 -3.365 26.418 1.00 0.00 99 LEU A O 14
ATOM 23137 N N . GLU A 1 100 ? 4.271 -2.380 24.477 1.00 0.00 100 GLU A N 14
ATOM 23138 C CA . GLU A 1 100 ? 3.499 -1.187 24.916 1.00 0.00 100 GLU A CA 14
ATOM 23139 C C . GLU A 1 100 ? 2.092 -1.608 25.340 1.00 0.00 100 GLU A C 14
ATOM 23140 O O . GLU A 1 100 ? 1.436 -2.390 24.675 1.00 0.00 100 GLU A O 14
ATOM 23152 N N . HIS A 1 101 ? 1.624 -1.094 26.451 1.00 0.00 101 HIS A N 14
ATOM 23153 C CA . HIS A 1 101 ? 0.262 -1.455 26.946 1.00 0.00 101 HIS A CA 14
ATOM 23154 C C . HIS A 1 101 ? -0.691 -0.275 26.750 1.00 0.00 101 HIS A C 14
ATOM 23155 O O . HIS A 1 101 ? -0.370 0.865 27.037 1.00 0.00 101 HIS A O 14
ATOM 23169 N N . HIS A 1 102 ? -1.867 -0.553 26.262 1.00 0.00 102 HIS A N 14
ATOM 23170 C CA . HIS A 1 102 ? -2.875 0.522 26.036 1.00 0.00 102 HIS A CA 14
ATOM 23171 C C . HIS A 1 102 ? -3.155 1.266 27.345 1.00 0.00 102 HIS A C 14
ATOM 23172 O O . HIS A 1 102 ? -2.710 2.380 27.559 1.00 0.00 102 HIS A O 14
ATOM 23186 N N . HIS A 1 103 ? -3.910 0.658 28.221 1.00 0.00 103 HIS A N 14
ATOM 23187 C CA . HIS A 1 103 ? -4.243 1.322 29.517 1.00 0.00 103 HIS A CA 14
ATOM 23188 C C . HIS A 1 103 ? -4.796 2.720 29.234 1.00 0.00 103 HIS A C 14
ATOM 23189 O O . HIS A 1 103 ? -4.802 3.591 30.086 1.00 0.00 103 HIS A O 14
ATOM 23203 N N . HIS A 1 104 ? -5.269 2.932 28.032 1.00 0.00 104 HIS A N 14
ATOM 23204 C CA . HIS A 1 104 ? -5.836 4.263 27.658 1.00 0.00 104 HIS A CA 14
ATOM 23205 C C . HIS A 1 104 ? -4.937 5.379 28.201 1.00 0.00 104 HIS A C 14
ATOM 23206 O O . HIS A 1 104 ? -3.818 5.564 27.758 1.00 0.00 104 HIS A O 14
ATOM 23220 N N . HIS A 1 105 ? -5.423 6.120 29.164 1.00 0.00 105 HIS A N 14
ATOM 23221 C CA . HIS A 1 105 ? -4.622 7.224 29.766 1.00 0.00 105 HIS A CA 14
ATOM 23222 C C . HIS A 1 105 ? -4.584 7.030 31.284 1.00 0.00 105 HIS A C 14
ATOM 23223 O O . HIS A 1 105 ? -4.007 7.814 32.015 1.00 0.00 105 HIS A O 14
ATOM 23237 N N . HIS A 1 106 ? -5.189 5.977 31.765 1.00 0.00 106 HIS A N 14
ATOM 23238 C CA . HIS A 1 106 ? -5.193 5.717 33.235 1.00 0.00 106 HIS A CA 14
ATOM 23239 C C . HIS A 1 106 ? -3.945 4.914 33.612 1.00 0.00 106 HIS A C 14
ATOM 23240 O O . HIS A 1 106 ? -3.220 5.350 34.494 1.00 0.00 106 HIS A O 14
ATOM 23255 N N . SER A 1 1 ? -8.963 0.979 -2.892 1.00 0.00 1 SER A N 15
ATOM 23256 C CA . SER A 1 1 ? -10.120 0.555 -2.057 1.00 0.00 1 SER A CA 15
ATOM 23257 C C . SER A 1 1 ? -10.008 -0.940 -1.759 1.00 0.00 1 SER A C 15
ATOM 23258 O O . SER A 1 1 ? -9.686 -1.347 -0.660 1.00 0.00 1 SER A O 15
ATOM 23268 N N . ASP A 1 2 ? -10.286 -1.755 -2.736 1.00 0.00 2 ASP A N 15
ATOM 23269 C CA . ASP A 1 2 ? -10.219 -3.230 -2.538 1.00 0.00 2 ASP A CA 15
ATOM 23270 C C . ASP A 1 2 ? -8.774 -3.667 -2.284 1.00 0.00 2 ASP A C 15
ATOM 23271 O O . ASP A 1 2 ? -7.834 -3.107 -2.816 1.00 0.00 2 ASP A O 15
ATOM 23280 N N . LEU A 1 3 ? -8.600 -4.666 -1.462 1.00 0.00 3 LEU A N 15
ATOM 23281 C CA . LEU A 1 3 ? -7.234 -5.158 -1.145 1.00 0.00 3 LEU A CA 15
ATOM 23282 C C . LEU A 1 3 ? -6.640 -5.874 -2.356 1.00 0.00 3 LEU A C 15
ATOM 23283 O O . LEU A 1 3 ? -7.187 -6.837 -2.857 1.00 0.00 3 LEU A O 15
ATOM 23299 N N . VAL A 1 4 ? -5.512 -5.402 -2.824 1.00 0.00 4 VAL A N 15
ATOM 23300 C CA . VAL A 1 4 ? -4.851 -6.039 -4.008 1.00 0.00 4 VAL A CA 15
ATOM 23301 C C . VAL A 1 4 ? -3.345 -6.134 -3.775 1.00 0.00 4 VAL A C 15
ATOM 23302 O O . VAL A 1 4 ? -2.793 -5.487 -2.906 1.00 0.00 4 VAL A O 15
ATOM 23315 N N . LYS A 1 5 ? -2.682 -6.945 -4.549 1.00 0.00 5 LYS A N 15
ATOM 23316 C CA . LYS A 1 5 ? -1.212 -7.108 -4.395 1.00 0.00 5 LYS A CA 15
ATOM 23317 C C . LYS A 1 5 ? -0.479 -5.899 -4.987 1.00 0.00 5 LYS A C 15
ATOM 23318 O O . LYS A 1 5 ? -0.993 -5.195 -5.834 1.00 0.00 5 LYS A O 15
ATOM 23337 N N . ILE A 1 6 ? 0.725 -5.660 -4.537 1.00 0.00 6 ILE A N 15
ATOM 23338 C CA . ILE A 1 6 ? 1.516 -4.502 -5.047 1.00 0.00 6 ILE A CA 15
ATOM 23339 C C . ILE A 1 6 ? 1.785 -4.679 -6.546 1.00 0.00 6 ILE A C 15
ATOM 23340 O O . ILE A 1 6 ? 1.684 -3.748 -7.322 1.00 0.00 6 ILE A O 15
ATOM 23356 N N . ARG A 1 7 ? 2.143 -5.862 -6.950 1.00 0.00 7 ARG A N 15
ATOM 23357 C CA . ARG A 1 7 ? 2.443 -6.114 -8.387 1.00 0.00 7 ARG A CA 15
ATOM 23358 C C . ARG A 1 7 ? 1.195 -5.873 -9.243 1.00 0.00 7 ARG A C 15
ATOM 23359 O O . ARG A 1 7 ? 1.287 -5.592 -10.422 1.00 0.00 7 ARG A O 15
ATOM 23380 N N . ASP A 1 8 ? 0.033 -5.992 -8.666 1.00 0.00 8 ASP A N 15
ATOM 23381 C CA . ASP A 1 8 ? -1.219 -5.780 -9.447 1.00 0.00 8 ASP A CA 15
ATOM 23382 C C . ASP A 1 8 ? -1.524 -4.280 -9.530 1.00 0.00 8 ASP A C 15
ATOM 23383 O O . ASP A 1 8 ? -2.507 -3.869 -10.114 1.00 0.00 8 ASP A O 15
ATOM 23392 N N . VAL A 1 9 ? -0.695 -3.464 -8.937 1.00 0.00 9 VAL A N 15
ATOM 23393 C CA . VAL A 1 9 ? -0.939 -1.992 -8.962 1.00 0.00 9 VAL A CA 15
ATOM 23394 C C . VAL A 1 9 ? -0.822 -1.453 -10.388 1.00 0.00 9 VAL A C 15
ATOM 23395 O O . VAL A 1 9 ? 0.126 -1.727 -11.097 1.00 0.00 9 VAL A O 15
ATOM 23408 N N . SER A 1 10 ? -1.787 -0.677 -10.802 1.00 0.00 10 SER A N 15
ATOM 23409 C CA . SER A 1 10 ? -1.755 -0.099 -12.173 1.00 0.00 10 SER A CA 15
ATOM 23410 C C . SER A 1 10 ? -2.686 1.113 -12.239 1.00 0.00 10 SER A C 15
ATOM 23411 O O . SER A 1 10 ? -3.462 1.371 -11.341 1.00 0.00 10 SER A O 15
ATOM 23419 N N . LEU A 1 11 ? -2.608 1.857 -13.305 1.00 0.00 11 LEU A N 15
ATOM 23420 C CA . LEU A 1 11 ? -3.472 3.061 -13.463 1.00 0.00 11 LEU A CA 15
ATOM 23421 C C . LEU A 1 11 ? -4.943 2.643 -13.497 1.00 0.00 11 LEU A C 15
ATOM 23422 O O . LEU A 1 11 ? -5.811 3.358 -13.034 1.00 0.00 11 LEU A O 15
ATOM 23438 N N . SER A 1 12 ? -5.233 1.500 -14.050 1.00 0.00 12 SER A N 15
ATOM 23439 C CA . SER A 1 12 ? -6.648 1.046 -14.121 1.00 0.00 12 SER A CA 15
ATOM 23440 C C . SER A 1 12 ? -7.214 0.935 -12.705 1.00 0.00 12 SER A C 15
ATOM 23441 O O . SER A 1 12 ? -8.413 0.913 -12.508 1.00 0.00 12 SER A O 15
ATOM 23449 N N . THR A 1 13 ? -6.353 0.867 -11.719 1.00 0.00 13 THR A N 15
ATOM 23450 C CA . THR A 1 13 ? -6.814 0.757 -10.302 1.00 0.00 13 THR A CA 15
ATOM 23451 C C . THR A 1 13 ? -6.473 2.059 -9.563 1.00 0.00 13 THR A C 15
ATOM 23452 O O . THR A 1 13 ? -5.485 2.134 -8.857 1.00 0.00 13 THR A O 15
ATOM 23463 N N . PRO A 1 14 ? -7.275 3.090 -9.732 1.00 0.00 14 PRO A N 15
ATOM 23464 C CA . PRO A 1 14 ? -7.032 4.409 -9.074 1.00 0.00 14 PRO A CA 15
ATOM 23465 C C . PRO A 1 14 ? -7.231 4.332 -7.561 1.00 0.00 14 PRO A C 15
ATOM 23466 O O . PRO A 1 14 ? -6.702 5.132 -6.817 1.00 0.00 14 PRO A O 15
ATOM 23477 N N . TYR A 1 15 ? -7.995 3.370 -7.108 1.00 0.00 15 TYR A N 15
ATOM 23478 C CA . TYR A 1 15 ? -8.248 3.219 -5.644 1.00 0.00 15 TYR A CA 15
ATOM 23479 C C . TYR A 1 15 ? -7.899 1.798 -5.215 1.00 0.00 15 TYR A C 15
ATOM 23480 O O . TYR A 1 15 ? -8.579 0.850 -5.560 1.00 0.00 15 TYR A O 15
ATOM 23498 N N . VAL A 1 16 ? -6.840 1.644 -4.461 1.00 0.00 16 VAL A N 15
ATOM 23499 C CA . VAL A 1 16 ? -6.431 0.281 -3.996 1.00 0.00 16 VAL A CA 15
ATOM 23500 C C . VAL A 1 16 ? -5.998 0.327 -2.536 1.00 0.00 16 VAL A C 15
ATOM 23501 O O . VAL A 1 16 ? -5.706 1.374 -1.992 1.00 0.00 16 VAL A O 15
ATOM 23514 N N . SER A 1 17 ? -5.952 -0.817 -1.900 1.00 0.00 17 SER A N 15
ATOM 23515 C CA . SER A 1 17 ? -5.528 -0.888 -0.470 1.00 0.00 17 SER A CA 15
ATOM 23516 C C . SER A 1 17 ? -4.383 -1.889 -0.342 1.00 0.00 17 SER A C 15
ATOM 23517 O O . SER A 1 17 ? -4.425 -2.976 -0.898 1.00 0.00 17 SER A O 15
ATOM 23525 N N . VAL A 1 18 ? -3.357 -1.526 0.386 1.00 0.00 18 VAL A N 15
ATOM 23526 C CA . VAL A 1 18 ? -2.188 -2.446 0.563 1.00 0.00 18 VAL A CA 15
ATOM 23527 C C . VAL A 1 18 ? -1.682 -2.389 2.003 1.00 0.00 18 VAL A C 15
ATOM 23528 O O . VAL A 1 18 ? -1.969 -1.469 2.742 1.00 0.00 18 VAL A O 15
ATOM 23541 N N . ILE A 1 19 ? -0.918 -3.376 2.401 1.00 0.00 19 ILE A N 15
ATOM 23542 C CA . ILE A 1 19 ? -0.367 -3.404 3.790 1.00 0.00 19 ILE A CA 15
ATOM 23543 C C . ILE A 1 19 ? 1.089 -3.856 3.755 1.00 0.00 19 ILE A C 15
ATOM 23544 O O . ILE A 1 19 ? 1.456 -4.748 3.018 1.00 0.00 19 ILE A O 15
ATOM 23560 N N . GLY A 1 20 ? 1.925 -3.239 4.547 1.00 0.00 20 GLY A N 15
ATOM 23561 C CA . GLY A 1 20 ? 3.360 -3.634 4.555 1.00 0.00 20 GLY A CA 15
ATOM 23562 C C . GLY A 1 20 ? 4.134 -2.771 5.551 1.00 0.00 20 GLY A C 15
ATOM 23563 O O . GLY A 1 20 ? 3.563 -2.133 6.415 1.00 0.00 20 GLY A O 15
ATOM 23567 N N . LYS A 1 21 ? 5.438 -2.754 5.430 1.00 0.00 21 LYS A N 15
ATOM 23568 C CA . LYS A 1 21 ? 6.286 -1.944 6.357 1.00 0.00 21 LYS A CA 15
ATOM 23569 C C . LYS A 1 21 ? 6.809 -0.714 5.624 1.00 0.00 21 LYS A C 15
ATOM 23570 O O . LYS A 1 21 ? 7.101 -0.760 4.443 1.00 0.00 21 LYS A O 15
ATOM 23589 N N . ILE A 1 22 ? 6.919 0.388 6.323 1.00 0.00 22 ILE A N 15
ATOM 23590 C CA . ILE A 1 22 ? 7.411 1.648 5.685 1.00 0.00 22 ILE A CA 15
ATOM 23591 C C . ILE A 1 22 ? 8.919 1.797 5.891 1.00 0.00 22 ILE A C 15
ATOM 23592 O O . ILE A 1 22 ? 9.423 1.659 6.988 1.00 0.00 22 ILE A O 15
ATOM 23608 N N . THR A 1 23 ? 9.646 2.071 4.832 1.00 0.00 23 THR A N 15
ATOM 23609 C CA . THR A 1 23 ? 11.129 2.232 4.948 1.00 0.00 23 THR A CA 15
ATOM 23610 C C . THR A 1 23 ? 11.608 3.413 4.098 1.00 0.00 23 THR A C 15
ATOM 23611 O O . THR A 1 23 ? 10.972 3.811 3.140 1.00 0.00 23 THR A O 15
ATOM 23622 N N . GLY A 1 24 ? 12.746 3.959 4.443 1.00 0.00 24 GLY A N 15
ATOM 23623 C CA . GLY A 1 24 ? 13.318 5.103 3.671 1.00 0.00 24 GLY A CA 15
ATOM 23624 C C . GLY A 1 24 ? 12.416 6.333 3.788 1.00 0.00 24 GLY A C 15
ATOM 23625 O O . GLY A 1 24 ? 11.834 6.780 2.821 1.00 0.00 24 GLY A O 15
ATOM 23629 N N . ILE A 1 25 ? 12.297 6.883 4.964 1.00 0.00 25 ILE A N 15
ATOM 23630 C CA . ILE A 1 25 ? 11.431 8.085 5.141 1.00 0.00 25 ILE A CA 15
ATOM 23631 C C . ILE A 1 25 ? 12.172 9.342 4.687 1.00 0.00 25 ILE A C 15
ATOM 23632 O O . ILE A 1 25 ? 13.280 9.612 5.110 1.00 0.00 25 ILE A O 15
ATOM 23648 N N . HIS A 1 26 ? 11.554 10.118 3.831 1.00 0.00 26 HIS A N 15
ATOM 23649 C CA . HIS A 1 26 ? 12.188 11.377 3.337 1.00 0.00 26 HIS A CA 15
ATOM 23650 C C . HIS A 1 26 ? 11.160 12.503 3.377 1.00 0.00 26 HIS A C 15
ATOM 23651 O O . HIS A 1 26 ? 9.999 12.304 3.078 1.00 0.00 26 HIS A O 15
ATOM 23665 N N . LYS A 1 27 ? 11.579 13.683 3.752 1.00 0.00 27 LYS A N 15
ATOM 23666 C CA . LYS A 1 27 ? 10.636 14.839 3.826 1.00 0.00 27 LYS A CA 15
ATOM 23667 C C . LYS A 1 27 ? 10.864 15.772 2.639 1.00 0.00 27 LYS A C 15
ATOM 23668 O O . LYS A 1 27 ? 11.983 16.102 2.297 1.00 0.00 27 LYS A O 15
ATOM 23687 N N . LYS A 1 28 ? 9.801 16.200 2.011 1.00 0.00 28 LYS A N 15
ATOM 23688 C CA . LYS A 1 28 ? 9.920 17.118 0.840 1.00 0.00 28 LYS A CA 15
ATOM 23689 C C . LYS A 1 28 ? 8.814 18.169 0.895 1.00 0.00 28 LYS A C 15
ATOM 23690 O O . LYS A 1 28 ? 7.834 18.018 1.597 1.00 0.00 28 LYS A O 15
ATOM 23709 N N . GLU A 1 29 ? 8.975 19.239 0.157 1.00 0.00 29 GLU A N 15
ATOM 23710 C CA . GLU A 1 29 ? 7.948 20.328 0.142 1.00 0.00 29 GLU A CA 15
ATOM 23711 C C . GLU A 1 29 ? 7.515 20.608 -1.295 1.00 0.00 29 GLU A C 15
ATOM 23712 O O . GLU A 1 29 ? 8.321 20.615 -2.206 1.00 0.00 29 GLU A O 15
ATOM 23724 N N . TYR A 1 30 ? 6.242 20.840 -1.506 1.00 0.00 30 TYR A N 15
ATOM 23725 C CA . TYR A 1 30 ? 5.746 21.120 -2.886 1.00 0.00 30 TYR A CA 15
ATOM 23726 C C . TYR A 1 30 ? 4.685 22.220 -2.836 1.00 0.00 30 TYR A C 15
ATOM 23727 O O . TYR A 1 30 ? 4.093 22.486 -1.807 1.00 0.00 30 TYR A O 15
ATOM 23745 N N . GLU A 1 31 ? 4.457 22.872 -3.944 1.00 0.00 31 GLU A N 15
ATOM 23746 C CA . GLU A 1 31 ? 3.451 23.972 -3.983 1.00 0.00 31 GLU A CA 15
ATOM 23747 C C . GLU A 1 31 ? 2.066 23.395 -4.270 1.00 0.00 31 GLU A C 15
ATOM 23748 O O . GLU A 1 31 ? 1.794 22.917 -5.355 1.00 0.00 31 GLU A O 15
ATOM 23760 N N . SER A 1 32 ? 1.187 23.438 -3.297 1.00 0.00 32 SER A N 15
ATOM 23761 C CA . SER A 1 32 ? -0.196 22.896 -3.481 1.00 0.00 32 SER A CA 15
ATOM 23762 C C . SER A 1 32 ? -1.212 24.042 -3.443 1.00 0.00 32 SER A C 15
ATOM 23763 O O . SER A 1 32 ? -1.332 24.753 -2.464 1.00 0.00 32 SER A O 15
ATOM 23771 N N . ASP A 1 33 ? -1.944 24.217 -4.510 1.00 0.00 33 ASP A N 15
ATOM 23772 C CA . ASP A 1 33 ? -2.966 25.301 -4.571 1.00 0.00 33 ASP A CA 15
ATOM 23773 C C . ASP A 1 33 ? -2.312 26.653 -4.265 1.00 0.00 33 ASP A C 15
ATOM 23774 O O . ASP A 1 33 ? -2.944 27.564 -3.763 1.00 0.00 33 ASP A O 15
ATOM 23783 N N . GLY A 1 34 ? -1.055 26.795 -4.589 1.00 0.00 34 GLY A N 15
ATOM 23784 C CA . GLY A 1 34 ? -0.354 28.088 -4.348 1.00 0.00 34 GLY A CA 15
ATOM 23785 C C . GLY A 1 34 ? 0.163 28.143 -2.911 1.00 0.00 34 GLY A C 15
ATOM 23786 O O . GLY A 1 34 ? 0.676 29.154 -2.474 1.00 0.00 34 GLY A O 15
ATOM 23790 N N . THR A 1 35 ? 0.036 27.066 -2.173 1.00 0.00 35 THR A N 15
ATOM 23791 C CA . THR A 1 35 ? 0.524 27.047 -0.757 1.00 0.00 35 THR A CA 15
ATOM 23792 C C . THR A 1 35 ? 1.495 25.884 -0.565 1.00 0.00 35 THR A C 15
ATOM 23793 O O . THR A 1 35 ? 1.212 24.753 -0.907 1.00 0.00 35 THR A O 15
ATOM 23804 N N . THR A 1 36 ? 2.647 26.167 -0.024 1.00 0.00 36 THR A N 15
ATOM 23805 C CA . THR A 1 36 ? 3.664 25.102 0.193 1.00 0.00 36 THR A CA 15
ATOM 23806 C C . THR A 1 36 ? 3.172 24.105 1.240 1.00 0.00 36 THR A C 15
ATOM 23807 O O . THR A 1 36 ? 2.736 24.477 2.313 1.00 0.00 36 THR A O 15
ATOM 23818 N N . LYS A 1 37 ? 3.247 22.834 0.932 1.00 0.00 37 LYS A N 15
ATOM 23819 C CA . LYS A 1 37 ? 2.796 21.784 1.894 1.00 0.00 37 LYS A CA 15
ATOM 23820 C C . LYS A 1 37 ? 3.859 20.698 2.001 1.00 0.00 37 LYS A C 15
ATOM 23821 O O . LYS A 1 37 ? 4.515 20.346 1.040 1.00 0.00 37 LYS A O 15
ATOM 23840 N N . SER A 1 38 ? 4.039 20.177 3.180 1.00 0.00 38 SER A N 15
ATOM 23841 C CA . SER A 1 38 ? 5.061 19.122 3.388 1.00 0.00 38 SER A CA 15
ATOM 23842 C C . SER A 1 38 ? 4.537 17.777 2.890 1.00 0.00 38 SER A C 15
ATOM 23843 O O . SER A 1 38 ? 3.366 17.473 3.001 1.00 0.00 38 SER A O 15
ATOM 23851 N N . VAL A 1 39 ? 5.407 16.964 2.355 1.00 0.00 39 VAL A N 15
ATOM 23852 C CA . VAL A 1 39 ? 4.987 15.624 1.856 1.00 0.00 39 VAL A CA 15
ATOM 23853 C C . VAL A 1 39 ? 6.055 14.592 2.219 1.00 0.00 39 VAL A C 15
ATOM 23854 O O . VAL A 1 39 ? 7.238 14.841 2.104 1.00 0.00 39 VAL A O 15
ATOM 23867 N N . TYR A 1 40 ? 5.636 13.436 2.662 1.00 0.00 40 TYR A N 15
ATOM 23868 C CA . TYR A 1 40 ? 6.606 12.368 3.044 1.00 0.00 40 TYR A CA 15
ATOM 23869 C C . TYR A 1 40 ? 6.650 11.307 1.950 1.00 0.00 40 TYR A C 15
ATOM 23870 O O . TYR A 1 40 ? 5.630 10.846 1.480 1.00 0.00 40 TYR A O 15
ATOM 23888 N N . GLN A 1 41 ? 7.833 10.918 1.546 1.00 0.00 41 GLN A N 15
ATOM 23889 C CA . GLN A 1 41 ? 7.981 9.882 0.478 1.00 0.00 41 GLN A CA 15
ATOM 23890 C C . GLN A 1 41 ? 8.863 8.751 0.995 1.00 0.00 41 GLN A C 15
ATOM 23891 O O . GLN A 1 41 ? 9.742 8.956 1.806 1.00 0.00 41 GLN A O 15
ATOM 23905 N N . GLY A 1 42 ? 8.630 7.552 0.535 1.00 0.00 42 GLY A N 15
ATOM 23906 C CA . GLY A 1 42 ? 9.455 6.411 1.008 1.00 0.00 42 GLY A CA 15
ATOM 23907 C C . GLY A 1 42 ? 9.124 5.155 0.206 1.00 0.00 42 GLY A C 15
ATOM 23908 O O . GLY A 1 42 ? 8.499 5.212 -0.836 1.00 0.00 42 GLY A O 15
ATOM 23912 N N . TYR A 1 43 ? 9.549 4.019 0.694 1.00 0.00 43 TYR A N 15
ATOM 23913 C CA . TYR A 1 43 ? 9.288 2.727 -0.007 1.00 0.00 43 TYR A CA 15
ATOM 23914 C C . TYR A 1 43 ? 8.556 1.780 0.934 1.00 0.00 43 TYR A C 15
ATOM 23915 O O . TYR A 1 43 ? 8.822 1.740 2.120 1.00 0.00 43 TYR A O 15
ATOM 23933 N N . ILE A 1 44 ? 7.638 1.010 0.409 1.00 0.00 44 ILE A N 15
ATOM 23934 C CA . ILE A 1 44 ? 6.873 0.045 1.254 1.00 0.00 44 ILE A CA 15
ATOM 23935 C C . ILE A 1 44 ? 7.106 -1.363 0.725 1.00 0.00 44 ILE A C 15
ATOM 23936 O O . ILE A 1 44 ? 7.243 -1.568 -0.466 1.00 0.00 44 ILE A O 15
ATOM 23952 N N . GLU A 1 45 ? 7.172 -2.328 1.612 1.00 0.00 45 GLU A N 15
ATOM 23953 C CA . GLU A 1 45 ? 7.419 -3.745 1.186 1.00 0.00 45 GLU A CA 15
ATOM 23954 C C . GLU A 1 45 ? 6.405 -4.677 1.845 1.00 0.00 45 GLU A C 15
ATOM 23955 O O . GLU A 1 45 ? 5.921 -4.426 2.931 1.00 0.00 45 GLU A O 15
ATOM 23967 N N . ASP A 1 46 ? 6.082 -5.760 1.184 1.00 0.00 46 ASP A N 15
ATOM 23968 C CA . ASP A 1 46 ? 5.098 -6.727 1.750 1.00 0.00 46 ASP A CA 15
ATOM 23969 C C . ASP A 1 46 ? 5.402 -8.133 1.218 1.00 0.00 46 ASP A C 15
ATOM 23970 O O . ASP A 1 46 ? 6.452 -8.386 0.664 1.00 0.00 46 ASP A O 15
ATOM 23979 N N . ASP A 1 47 ? 4.488 -9.050 1.395 1.00 0.00 47 ASP A N 15
ATOM 23980 C CA . ASP A 1 47 ? 4.705 -10.444 0.915 1.00 0.00 47 ASP A CA 15
ATOM 23981 C C . ASP A 1 47 ? 4.662 -10.482 -0.615 1.00 0.00 47 ASP A C 15
ATOM 23982 O O . ASP A 1 47 ? 4.986 -11.480 -1.228 1.00 0.00 47 ASP A O 15
ATOM 23991 N N . THR A 1 48 ? 4.260 -9.406 -1.235 1.00 0.00 48 THR A N 15
ATOM 23992 C CA . THR A 1 48 ? 4.191 -9.373 -2.725 1.00 0.00 48 THR A CA 15
ATOM 23993 C C . THR A 1 48 ? 5.482 -8.774 -3.286 1.00 0.00 48 THR A C 15
ATOM 23994 O O . THR A 1 48 ? 6.301 -9.466 -3.859 1.00 0.00 48 THR A O 15
ATOM 24005 N N . ALA A 1 49 ? 5.672 -7.494 -3.118 1.00 0.00 49 ALA A N 15
ATOM 24006 C CA . ALA A 1 49 ? 6.910 -6.846 -3.638 1.00 0.00 49 ALA A CA 15
ATOM 24007 C C . ALA A 1 49 ? 7.105 -5.496 -2.952 1.00 0.00 49 ALA A C 15
ATOM 24008 O O . ALA A 1 49 ? 6.851 -5.346 -1.772 1.00 0.00 49 ALA A O 15
ATOM 24015 N N . ARG A 1 50 ? 7.549 -4.506 -3.687 1.00 0.00 50 ARG A N 15
ATOM 24016 C CA . ARG A 1 50 ? 7.754 -3.159 -3.081 1.00 0.00 50 ARG A CA 15
ATOM 24017 C C . ARG A 1 50 ? 7.381 -2.072 -4.087 1.00 0.00 50 ARG A C 15
ATOM 24018 O O . ARG A 1 50 ? 7.473 -2.257 -5.284 1.00 0.00 50 ARG A O 15
ATOM 24039 N N . ILE A 1 51 ? 6.960 -0.934 -3.601 1.00 0.00 51 ILE A N 15
ATOM 24040 C CA . ILE A 1 51 ? 6.580 0.178 -4.523 1.00 0.00 51 ILE A CA 15
ATOM 24041 C C . ILE A 1 51 ? 6.797 1.528 -3.838 1.00 0.00 51 ILE A C 15
ATOM 24042 O O . ILE A 1 51 ? 6.893 1.621 -2.629 1.00 0.00 51 ILE A O 15
ATOM 24058 N N . ARG A 1 52 ? 6.871 2.578 -4.611 1.00 0.00 52 ARG A N 15
ATOM 24059 C CA . ARG A 1 52 ? 7.078 3.933 -4.030 1.00 0.00 52 ARG A CA 15
ATOM 24060 C C . ARG A 1 52 ? 5.785 4.412 -3.371 1.00 0.00 52 ARG A C 15
ATOM 24061 O O . ARG A 1 52 ? 4.699 4.101 -3.818 1.00 0.00 52 ARG A O 15
ATOM 24082 N N . ILE A 1 53 ? 5.896 5.177 -2.312 1.00 0.00 53 ILE A N 15
ATOM 24083 C CA . ILE A 1 53 ? 4.677 5.696 -1.616 1.00 0.00 53 ILE A CA 15
ATOM 24084 C C . ILE A 1 53 ? 4.860 7.171 -1.271 1.00 0.00 53 ILE A C 15
ATOM 24085 O O . ILE A 1 53 ? 5.963 7.654 -1.111 1.00 0.00 53 ILE A O 15
ATOM 24101 N N . SER A 1 54 ? 3.776 7.888 -1.146 1.00 0.00 54 SER A N 15
ATOM 24102 C CA . SER A 1 54 ? 3.863 9.333 -0.801 1.00 0.00 54 SER A CA 15
ATOM 24103 C C . SER A 1 54 ? 2.675 9.715 0.075 1.00 0.00 54 SER A C 15
ATOM 24104 O O . SER A 1 54 ? 1.541 9.407 -0.235 1.00 0.00 54 SER A O 15
ATOM 24112 N N . SER A 1 55 ? 2.935 10.386 1.167 1.00 0.00 55 SER A N 15
ATOM 24113 C CA . SER A 1 55 ? 1.841 10.809 2.093 1.00 0.00 55 SER A CA 15
ATOM 24114 C C . SER A 1 55 ? 1.842 12.331 2.219 1.00 0.00 55 SER A C 15
ATOM 24115 O O . SER A 1 55 ? 2.875 12.955 2.357 1.00 0.00 55 SER A O 15
ATOM 24123 N N . PHE A 1 56 ? 0.685 12.933 2.147 1.00 0.00 56 PHE A N 15
ATOM 24124 C CA . PHE A 1 56 ? 0.594 14.420 2.234 1.00 0.00 56 PHE A CA 15
ATOM 24125 C C . PHE A 1 56 ? 0.282 14.868 3.663 1.00 0.00 56 PHE A C 15
ATOM 24126 O O . PHE A 1 56 ? -0.729 14.508 4.235 1.00 0.00 56 PHE A O 15
ATOM 24143 N N . GLY A 1 57 ? 1.138 15.681 4.224 1.00 0.00 57 GLY A N 15
ATOM 24144 C CA . GLY A 1 57 ? 0.908 16.200 5.604 1.00 0.00 57 GLY A CA 15
ATOM 24145 C C . GLY A 1 57 ? 1.063 15.078 6.630 1.00 0.00 57 GLY A C 15
ATOM 24146 O O . GLY A 1 57 ? 1.665 15.258 7.670 1.00 0.00 57 GLY A O 15
ATOM 24150 N N . LYS A 1 58 ? 0.505 13.932 6.364 1.00 0.00 58 LYS A N 15
ATOM 24151 C CA . LYS A 1 58 ? 0.596 12.815 7.341 1.00 0.00 58 LYS A CA 15
ATOM 24152 C C . LYS A 1 58 ? 1.962 12.131 7.254 1.00 0.00 58 LYS A C 15
ATOM 24153 O O . LYS A 1 58 ? 2.436 11.782 6.192 1.00 0.00 58 LYS A O 15
ATOM 24172 N N . GLN A 1 59 ? 2.591 11.941 8.384 1.00 0.00 59 GLN A N 15
ATOM 24173 C CA . GLN A 1 59 ? 3.930 11.287 8.416 1.00 0.00 59 GLN A CA 15
ATOM 24174 C C . GLN A 1 59 ? 3.783 9.777 8.609 1.00 0.00 59 GLN A C 15
ATOM 24175 O O . GLN A 1 59 ? 2.740 9.284 8.993 1.00 0.00 59 GLN A O 15
ATOM 24189 N N . LEU A 1 60 ? 4.838 9.048 8.347 1.00 0.00 60 LEU A N 15
ATOM 24190 C CA . LEU A 1 60 ? 4.814 7.562 8.507 1.00 0.00 60 LEU A CA 15
ATOM 24191 C C . LEU A 1 60 ? 5.980 7.141 9.394 1.00 0.00 60 LEU A C 15
ATOM 24192 O O . LEU A 1 60 ? 6.953 7.855 9.536 1.00 0.00 60 LEU A O 15
ATOM 24208 N N . GLN A 1 61 ? 5.878 5.988 10.004 1.00 0.00 61 GLN A N 15
ATOM 24209 C CA . GLN A 1 61 ? 6.965 5.501 10.907 1.00 0.00 61 GLN A CA 15
ATOM 24210 C C . GLN A 1 61 ? 7.757 4.382 10.226 1.00 0.00 61 GLN A C 15
ATOM 24211 O O . GLN A 1 61 ? 7.214 3.467 9.635 1.00 0.00 61 GLN A O 15
ATOM 24225 N N . ASP A 1 62 ? 9.055 4.473 10.300 1.00 0.00 62 ASP A N 15
ATOM 24226 C CA . ASP A 1 62 ? 9.925 3.457 9.652 1.00 0.00 62 ASP A CA 15
ATOM 24227 C C . ASP A 1 62 ? 9.838 2.114 10.376 1.00 0.00 62 ASP A C 15
ATOM 24228 O O . ASP A 1 62 ? 9.727 2.051 11.584 1.00 0.00 62 ASP A O 15
ATOM 24237 N N . SER A 1 63 ? 9.896 1.042 9.629 1.00 0.00 63 SER A N 15
ATOM 24238 C CA . SER A 1 63 ? 9.823 -0.317 10.233 1.00 0.00 63 SER A CA 15
ATOM 24239 C C . SER A 1 63 ? 8.446 -0.506 10.863 1.00 0.00 63 SER A C 15
ATOM 24240 O O . SER A 1 63 ? 8.170 -1.509 11.494 1.00 0.00 63 SER A O 15
ATOM 24248 N N . ASP A 1 64 ? 7.577 0.456 10.696 1.00 0.00 64 ASP A N 15
ATOM 24249 C CA . ASP A 1 64 ? 6.212 0.348 11.278 1.00 0.00 64 ASP A CA 15
ATOM 24250 C C . ASP A 1 64 ? 5.265 -0.300 10.269 1.00 0.00 64 ASP A C 15
ATOM 24251 O O . ASP A 1 64 ? 5.256 0.040 9.096 1.00 0.00 64 ASP A O 15
ATOM 24260 N N . VAL A 1 65 ? 4.468 -1.232 10.722 1.00 0.00 65 VAL A N 15
ATOM 24261 C CA . VAL A 1 65 ? 3.509 -1.912 9.813 1.00 0.00 65 VAL A CA 15
ATOM 24262 C C . VAL A 1 65 ? 2.220 -1.097 9.752 1.00 0.00 65 VAL A C 15
ATOM 24263 O O . VAL A 1 65 ? 1.576 -0.857 10.756 1.00 0.00 65 VAL A O 15
ATOM 24276 N N . VAL A 1 66 ? 1.841 -0.672 8.576 1.00 0.00 66 VAL A N 15
ATOM 24277 C CA . VAL A 1 66 ? 0.593 0.131 8.421 1.00 0.00 66 VAL A CA 15
ATOM 24278 C C . VAL A 1 66 ? -0.191 -0.358 7.207 1.00 0.00 66 VAL A C 15
ATOM 24279 O O . VAL A 1 66 ? 0.346 -0.988 6.311 1.00 0.00 66 VAL A O 15
ATOM 24292 N N . ARG A 1 67 ? -1.461 -0.048 7.172 1.00 0.00 67 ARG A N 15
ATOM 24293 C CA . ARG A 1 67 ? -2.325 -0.451 6.025 1.00 0.00 67 ARG A CA 15
ATOM 24294 C C . ARG A 1 67 ? -2.975 0.791 5.431 1.00 0.00 67 ARG A C 15
ATOM 24295 O O . ARG A 1 67 ? -3.619 1.556 6.120 1.00 0.00 67 ARG A O 15
ATOM 24316 N N . ILE A 1 68 ? -2.800 0.996 4.154 1.00 0.00 68 ILE A N 15
ATOM 24317 C CA . ILE A 1 68 ? -3.391 2.192 3.494 1.00 0.00 68 ILE A CA 15
ATOM 24318 C C . ILE A 1 68 ? -4.680 1.785 2.794 1.00 0.00 68 ILE A C 15
ATOM 24319 O O . ILE A 1 68 ? -4.710 0.842 2.022 1.00 0.00 68 ILE A O 15
ATOM 24335 N N . ASP A 1 69 ? -5.744 2.499 3.070 1.00 0.00 69 ASP A N 15
ATOM 24336 C CA . ASP A 1 69 ? -7.065 2.195 2.447 1.00 0.00 69 ASP A CA 15
ATOM 24337 C C . ASP A 1 69 ? -7.451 3.334 1.502 1.00 0.00 69 ASP A C 15
ATOM 24338 O O . ASP A 1 69 ? -7.260 4.499 1.804 1.00 0.00 69 ASP A O 15
ATOM 24347 N N . ASN A 1 70 ? -7.985 2.988 0.359 1.00 0.00 70 ASN A N 15
ATOM 24348 C CA . ASN A 1 70 ? -8.391 4.009 -0.652 1.00 0.00 70 ASN A CA 15
ATOM 24349 C C . ASN A 1 70 ? -7.158 4.789 -1.123 1.00 0.00 70 ASN A C 15
ATOM 24350 O O . ASN A 1 70 ? -7.210 5.985 -1.337 1.00 0.00 70 ASN A O 15
ATOM 24361 N N . ALA A 1 71 ? -6.052 4.113 -1.296 1.00 0.00 71 ALA A N 15
ATOM 24362 C CA . ALA A 1 71 ? -4.813 4.798 -1.762 1.00 0.00 71 ALA A CA 15
ATOM 24363 C C . ALA A 1 71 ? -4.996 5.262 -3.207 1.00 0.00 71 ALA A C 15
ATOM 24364 O O . ALA A 1 71 ? -5.701 4.640 -3.981 1.00 0.00 71 ALA A O 15
ATOM 24371 N N . ARG A 1 72 ? -4.371 6.354 -3.573 1.00 0.00 72 ARG A N 15
ATOM 24372 C CA . ARG A 1 72 ? -4.508 6.879 -4.964 1.00 0.00 72 ARG A CA 15
ATOM 24373 C C . ARG A 1 72 ? -3.292 6.469 -5.797 1.00 0.00 72 ARG A C 15
ATOM 24374 O O . ARG A 1 72 ? -2.163 6.783 -5.477 1.00 0.00 72 ARG A O 15
ATOM 24395 N N . VAL A 1 73 ? -3.527 5.756 -6.864 1.00 0.00 73 VAL A N 15
ATOM 24396 C CA . VAL A 1 73 ? -2.409 5.300 -7.735 1.00 0.00 73 VAL A CA 15
ATOM 24397 C C . VAL A 1 73 ? -1.984 6.431 -8.669 1.00 0.00 73 VAL A C 15
ATOM 24398 O O . VAL A 1 73 ? -2.803 7.091 -9.278 1.00 0.00 73 VAL A O 15
ATOM 24411 N N . ALA A 1 74 ? -0.703 6.661 -8.784 1.00 0.00 74 ALA A N 15
ATOM 24412 C CA . ALA A 1 74 ? -0.210 7.749 -9.677 1.00 0.00 74 ALA A CA 15
ATOM 24413 C C . ALA A 1 74 ? 1.127 7.339 -10.290 1.00 0.00 74 ALA A C 15
ATOM 24414 O O . ALA A 1 74 ? 1.845 6.521 -9.745 1.00 0.00 74 ALA A O 15
ATOM 24421 N N . GLN A 1 75 ? 1.460 7.901 -11.426 1.00 0.00 75 GLN A N 15
ATOM 24422 C CA . GLN A 1 75 ? 2.748 7.561 -12.105 1.00 0.00 75 GLN A CA 15
ATOM 24423 C C . GLN A 1 75 ? 3.659 8.784 -12.117 1.00 0.00 75 GLN A C 15
ATOM 24424 O O . GLN A 1 75 ? 3.331 9.808 -12.685 1.00 0.00 75 GLN A O 15
ATOM 24438 N N . PHE A 1 76 ? 4.811 8.674 -11.498 1.00 0.00 76 PHE A N 15
ATOM 24439 C CA . PHE A 1 76 ? 5.777 9.815 -11.462 1.00 0.00 76 PHE A CA 15
ATOM 24440 C C . PHE A 1 76 ? 7.080 9.411 -12.155 1.00 0.00 76 PHE A C 15
ATOM 24441 O O . PHE A 1 76 ? 7.689 8.412 -11.829 1.00 0.00 76 PHE A O 15
ATOM 24458 N N . ASN A 1 77 ? 7.502 10.193 -13.111 1.00 0.00 77 ASN A N 15
ATOM 24459 C CA . ASN A 1 77 ? 8.763 9.900 -13.852 1.00 0.00 77 ASN A CA 15
ATOM 24460 C C . ASN A 1 77 ? 8.707 8.495 -14.455 1.00 0.00 77 ASN A C 15
ATOM 24461 O O . ASN A 1 77 ? 9.713 7.824 -14.597 1.00 0.00 77 ASN A O 15
ATOM 24472 N N . GLY A 1 78 ? 7.539 8.060 -14.843 1.00 0.00 78 GLY A N 15
ATOM 24473 C CA . GLY A 1 78 ? 7.403 6.715 -15.470 1.00 0.00 78 GLY A CA 15
ATOM 24474 C C . GLY A 1 78 ? 7.386 5.628 -14.397 1.00 0.00 78 GLY A C 15
ATOM 24475 O O . GLY A 1 78 ? 7.393 4.452 -14.705 1.00 0.00 78 GLY A O 15
ATOM 24479 N N . TYR A 1 79 ? 7.365 6.005 -13.141 1.00 0.00 79 TYR A N 15
ATOM 24480 C CA . TYR A 1 79 ? 7.349 4.991 -12.038 1.00 0.00 79 TYR A CA 15
ATOM 24481 C C . TYR A 1 79 ? 6.022 5.060 -11.283 1.00 0.00 79 TYR A C 15
ATOM 24482 O O . TYR A 1 79 ? 5.539 6.120 -10.939 1.00 0.00 79 TYR A O 15
ATOM 24500 N N . LEU A 1 80 ? 5.432 3.924 -11.032 1.00 0.00 80 LEU A N 15
ATOM 24501 C CA . LEU A 1 80 ? 4.132 3.889 -10.308 1.00 0.00 80 LEU A CA 15
ATOM 24502 C C . LEU A 1 80 ? 4.358 4.101 -8.811 1.00 0.00 80 LEU A C 15
ATOM 24503 O O . LEU A 1 80 ? 5.349 3.674 -8.252 1.00 0.00 80 LEU A O 15
ATOM 24519 N N . SER A 1 81 ? 3.434 4.753 -8.159 1.00 0.00 81 SER A N 15
ATOM 24520 C CA . SER A 1 81 ? 3.572 4.997 -6.697 1.00 0.00 81 SER A CA 15
ATOM 24521 C C . SER A 1 81 ? 2.184 5.171 -6.079 1.00 0.00 81 SER A C 15
ATOM 24522 O O . SER A 1 81 ? 1.221 5.453 -6.766 1.00 0.00 81 SER A O 15
ATOM 24530 N N . LEU A 1 82 ? 2.077 4.999 -4.785 1.00 0.00 82 LEU A N 15
ATOM 24531 C CA . LEU A 1 82 ? 0.754 5.144 -4.104 1.00 0.00 82 LEU A CA 15
ATOM 24532 C C . LEU A 1 82 ? 0.722 6.463 -3.332 1.00 0.00 82 LEU A C 15
ATOM 24533 O O . LEU A 1 82 ? 1.507 6.689 -2.432 1.00 0.00 82 LEU A O 15
ATOM 24549 N N . SER A 1 83 ? -0.187 7.334 -3.685 1.00 0.00 83 SER A N 15
ATOM 24550 C CA . SER A 1 83 ? -0.295 8.649 -2.991 1.00 0.00 83 SER A CA 15
ATOM 24551 C C . SER A 1 83 ? -1.401 8.579 -1.941 1.00 0.00 83 SER A C 15
ATOM 24552 O O . SER A 1 83 ? -2.522 8.206 -2.230 1.00 0.00 83 SER A O 15
ATOM 24560 N N . VAL A 1 84 ? -1.091 8.932 -0.721 1.00 0.00 84 VAL A N 15
ATOM 24561 C CA . VAL A 1 84 ? -2.113 8.891 0.367 1.00 0.00 84 VAL A CA 15
ATOM 24562 C C . VAL A 1 84 ? -2.594 10.310 0.673 1.00 0.00 84 VAL A C 15
ATOM 24563 O O . VAL A 1 84 ? -1.871 11.124 1.221 1.00 0.00 84 VAL A O 15
ATOM 24576 N N . GLY A 1 85 ? -3.815 10.608 0.311 1.00 0.00 85 GLY A N 15
ATOM 24577 C CA . GLY A 1 85 ? -4.380 11.970 0.554 1.00 0.00 85 GLY A CA 15
ATOM 24578 C C . GLY A 1 85 ? -5.205 11.987 1.842 1.00 0.00 85 GLY A C 15
ATOM 24579 O O . GLY A 1 85 ? -5.291 11.009 2.558 1.00 0.00 85 GLY A O 15
ATOM 24583 N N . ASP A 1 86 ? -5.820 13.103 2.133 1.00 0.00 86 ASP A N 15
ATOM 24584 C CA . ASP A 1 86 ? -6.654 13.217 3.364 1.00 0.00 86 ASP A CA 15
ATOM 24585 C C . ASP A 1 86 ? -7.900 12.337 3.224 1.00 0.00 86 ASP A C 15
ATOM 24586 O O . ASP A 1 86 ? -8.567 12.034 4.194 1.00 0.00 86 ASP A O 15
ATOM 24595 N N . SER A 1 87 ? -8.225 11.932 2.026 1.00 0.00 87 SER A N 15
ATOM 24596 C CA . SER A 1 87 ? -9.431 11.078 1.829 1.00 0.00 87 SER A CA 15
ATOM 24597 C C . SER A 1 87 ? -9.064 9.619 2.114 1.00 0.00 87 SER A C 15
ATOM 24598 O O . SER A 1 87 ? -9.916 8.756 2.186 1.00 0.00 87 SER A O 15
ATOM 24606 N N . SER A 1 88 ? -7.797 9.342 2.277 1.00 0.00 88 SER A N 15
ATOM 24607 C CA . SER A 1 88 ? -7.361 7.944 2.557 1.00 0.00 88 SER A CA 15
ATOM 24608 C C . SER A 1 88 ? -7.371 7.682 4.058 1.00 0.00 88 SER A C 15
ATOM 24609 O O . SER A 1 88 ? -7.474 8.593 4.856 1.00 0.00 88 SER A O 15
ATOM 24617 N N . ARG A 1 89 ? -7.250 6.436 4.444 1.00 0.00 89 ARG A N 15
ATOM 24618 C CA . ARG A 1 89 ? -7.234 6.091 5.899 1.00 0.00 89 ARG A CA 15
ATOM 24619 C C . ARG A 1 89 ? -6.073 5.141 6.178 1.00 0.00 89 ARG A C 15
ATOM 24620 O O . ARG A 1 89 ? -5.846 4.195 5.449 1.00 0.00 89 ARG A O 15
ATOM 24641 N N . ILE A 1 90 ? -5.337 5.392 7.233 1.00 0.00 90 ILE A N 15
ATOM 24642 C CA . ILE A 1 90 ? -4.178 4.516 7.587 1.00 0.00 90 ILE A CA 15
ATOM 24643 C C . ILE A 1 90 ? -4.441 3.829 8.927 1.00 0.00 90 ILE A C 15
ATOM 24644 O O . ILE A 1 90 ? -4.811 4.460 9.898 1.00 0.00 90 ILE A O 15
ATOM 24660 N N . GLU A 1 91 ? -4.250 2.533 8.976 1.00 0.00 91 GLU A N 15
ATOM 24661 C CA . GLU A 1 91 ? -4.480 1.762 10.240 1.00 0.00 91 GLU A CA 15
ATOM 24662 C C . GLU A 1 91 ? -3.175 1.097 10.682 1.00 0.00 91 GLU A C 15
ATOM 24663 O O . GLU A 1 91 ? -2.575 0.333 9.952 1.00 0.00 91 GLU A O 15
ATOM 24675 N N . SER A 1 92 ? -2.735 1.396 11.875 1.00 0.00 92 SER A N 15
ATOM 24676 C CA . SER A 1 92 ? -1.469 0.802 12.389 1.00 0.00 92 SER A CA 15
ATOM 24677 C C . SER A 1 92 ? -1.722 -0.612 12.917 1.00 0.00 92 SER A C 15
ATOM 24678 O O . SER A 1 92 ? -2.785 -0.920 13.419 1.00 0.00 92 SER A O 15
ATOM 24686 N N . VAL A 1 93 ? -0.736 -1.468 12.820 1.00 0.00 93 VAL A N 15
ATOM 24687 C CA . VAL A 1 93 ? -0.883 -2.864 13.325 1.00 0.00 93 VAL A CA 15
ATOM 24688 C C . VAL A 1 93 ? 0.410 -3.267 14.046 1.00 0.00 93 VAL A C 15
ATOM 24689 O O . VAL A 1 93 ? 0.878 -4.382 13.926 1.00 0.00 93 VAL A O 15
ATOM 24702 N N . ASN A 1 94 ? 0.985 -2.363 14.797 1.00 0.00 94 ASN A N 15
ATOM 24703 C CA . ASN A 1 94 ? 2.244 -2.679 15.538 1.00 0.00 94 ASN A CA 15
ATOM 24704 C C . ASN A 1 94 ? 2.283 -1.861 16.834 1.00 0.00 94 ASN A C 15
ATOM 24705 O O . ASN A 1 94 ? 2.554 -0.676 16.829 1.00 0.00 94 ASN A O 15
ATOM 24716 N N . VAL A 1 95 ? 1.994 -2.494 17.942 1.00 0.00 95 VAL A N 15
ATOM 24717 C CA . VAL A 1 95 ? 1.985 -1.782 19.256 1.00 0.00 95 VAL A CA 15
ATOM 24718 C C . VAL A 1 95 ? 3.388 -1.257 19.603 1.00 0.00 95 VAL A C 15
ATOM 24719 O O . VAL A 1 95 ? 3.881 -0.331 18.990 1.00 0.00 95 VAL A O 15
ATOM 24732 N N . ASN A 1 96 ? 4.017 -1.836 20.599 1.00 0.00 96 ASN A N 15
ATOM 24733 C CA . ASN A 1 96 ? 5.373 -1.390 21.024 1.00 0.00 96 ASN A CA 15
ATOM 24734 C C . ASN A 1 96 ? 5.341 0.093 21.398 1.00 0.00 96 ASN A C 15
ATOM 24735 O O . ASN A 1 96 ? 6.297 0.813 21.185 1.00 0.00 96 ASN A O 15
ATOM 24746 N N . ILE A 1 97 ? 4.251 0.548 21.969 1.00 0.00 97 ILE A N 15
ATOM 24747 C CA . ILE A 1 97 ? 4.145 1.985 22.379 1.00 0.00 97 ILE A CA 15
ATOM 24748 C C . ILE A 1 97 ? 3.562 2.072 23.798 1.00 0.00 97 ILE A C 15
ATOM 24749 O O . ILE A 1 97 ? 2.572 2.734 24.035 1.00 0.00 97 ILE A O 15
ATOM 24765 N N . PRO A 1 98 ? 4.180 1.407 24.739 1.00 0.00 98 PRO A N 15
ATOM 24766 C CA . PRO A 1 98 ? 3.719 1.414 26.162 1.00 0.00 98 PRO A CA 15
ATOM 24767 C C . PRO A 1 98 ? 3.892 2.782 26.838 1.00 0.00 98 PRO A C 15
ATOM 24768 O O . PRO A 1 98 ? 4.753 3.563 26.479 1.00 0.00 98 PRO A O 15
ATOM 24779 N N . LEU A 1 99 ? 3.072 3.067 27.813 1.00 0.00 99 LEU A N 15
ATOM 24780 C CA . LEU A 1 99 ? 3.163 4.373 28.524 1.00 0.00 99 LEU A CA 15
ATOM 24781 C C . LEU A 1 99 ? 4.406 4.395 29.417 1.00 0.00 99 LEU A C 15
ATOM 24782 O O . LEU A 1 99 ? 4.776 3.405 30.015 1.00 0.00 99 LEU A O 15
ATOM 24798 N N . GLU A 1 100 ? 5.060 5.524 29.490 1.00 0.00 100 GLU A N 15
ATOM 24799 C CA . GLU A 1 100 ? 6.294 5.634 30.317 1.00 0.00 100 GLU A CA 15
ATOM 24800 C C . GLU A 1 100 ? 5.933 5.790 31.797 1.00 0.00 100 GLU A C 15
ATOM 24801 O O . GLU A 1 100 ? 5.011 6.497 32.157 1.00 0.00 100 GLU A O 15
ATOM 24813 N N . HIS A 1 101 ? 6.671 5.135 32.654 1.00 0.00 101 HIS A N 15
ATOM 24814 C CA . HIS A 1 101 ? 6.409 5.227 34.117 1.00 0.00 101 HIS A CA 15
ATOM 24815 C C . HIS A 1 101 ? 7.705 4.928 34.874 1.00 0.00 101 HIS A C 15
ATOM 24816 O O . HIS A 1 101 ? 8.291 5.795 35.492 1.00 0.00 101 HIS A O 15
ATOM 24830 N N . HIS A 1 102 ? 8.147 3.700 34.834 1.00 0.00 102 HIS A N 15
ATOM 24831 C CA . HIS A 1 102 ? 9.397 3.333 35.554 1.00 0.00 102 HIS A CA 15
ATOM 24832 C C . HIS A 1 102 ? 10.622 3.838 34.787 1.00 0.00 102 HIS A C 15
ATOM 24833 O O . HIS A 1 102 ? 10.666 3.825 33.572 1.00 0.00 102 HIS A O 15
ATOM 24847 N N . HIS A 1 103 ? 11.619 4.277 35.505 1.00 0.00 103 HIS A N 15
ATOM 24848 C CA . HIS A 1 103 ? 12.866 4.786 34.862 1.00 0.00 103 HIS A CA 15
ATOM 24849 C C . HIS A 1 103 ? 12.534 5.692 33.677 1.00 0.00 103 HIS A C 15
ATOM 24850 O O . HIS A 1 103 ? 11.408 6.111 33.491 1.00 0.00 103 HIS A O 15
ATOM 24864 N N . HIS A 1 104 ? 13.521 6.003 32.874 1.00 0.00 104 HIS A N 15
ATOM 24865 C CA . HIS A 1 104 ? 13.288 6.888 31.694 1.00 0.00 104 HIS A CA 15
ATOM 24866 C C . HIS A 1 104 ? 14.275 6.535 30.578 1.00 0.00 104 HIS A C 15
ATOM 24867 O O . HIS A 1 104 ? 15.260 5.855 30.795 1.00 0.00 104 HIS A O 15
ATOM 24881 N N . HIS A 1 105 ? 14.005 6.982 29.380 1.00 0.00 105 HIS A N 15
ATOM 24882 C CA . HIS A 1 105 ? 14.905 6.668 28.234 1.00 0.00 105 HIS A CA 15
ATOM 24883 C C . HIS A 1 105 ? 16.142 7.569 28.271 1.00 0.00 105 HIS A C 15
ATOM 24884 O O . HIS A 1 105 ? 16.051 8.775 28.395 1.00 0.00 105 HIS A O 15
ATOM 24898 N N . HIS A 1 106 ? 17.301 6.978 28.161 1.00 0.00 106 HIS A N 15
ATOM 24899 C CA . HIS A 1 106 ? 18.560 7.768 28.186 1.00 0.00 106 HIS A CA 15
ATOM 24900 C C . HIS A 1 106 ? 19.690 6.923 27.593 1.00 0.00 106 HIS A C 15
ATOM 24901 O O . HIS A 1 106 ? 19.700 6.748 26.386 1.00 0.00 106 HIS A O 15
ATOM 24916 N N . SER A 1 1 ? -11.306 0.209 -3.934 1.00 0.00 1 SER A N 16
ATOM 24917 C CA . SER A 1 1 ? -10.630 0.309 -2.611 1.00 0.00 1 SER A CA 16
ATOM 24918 C C . SER A 1 1 ? -10.461 -1.099 -2.041 1.00 0.00 1 SER A C 16
ATOM 24919 O O . SER A 1 1 ? -10.280 -1.289 -0.854 1.00 0.00 1 SER A O 16
ATOM 24929 N N . ASP A 1 2 ? -10.531 -2.089 -2.889 1.00 0.00 2 ASP A N 16
ATOM 24930 C CA . ASP A 1 2 ? -10.392 -3.497 -2.422 1.00 0.00 2 ASP A CA 16
ATOM 24931 C C . ASP A 1 2 ? -8.931 -3.817 -2.121 1.00 0.00 2 ASP A C 16
ATOM 24932 O O . ASP A 1 2 ? -8.027 -3.119 -2.534 1.00 0.00 2 ASP A O 16
ATOM 24941 N N . LEU A 1 3 ? -8.699 -4.877 -1.396 1.00 0.00 3 LEU A N 16
ATOM 24942 C CA . LEU A 1 3 ? -7.305 -5.257 -1.053 1.00 0.00 3 LEU A CA 16
ATOM 24943 C C . LEU A 1 3 ? -6.657 -5.978 -2.235 1.00 0.00 3 LEU A C 16
ATOM 24944 O O . LEU A 1 3 ? -7.159 -6.972 -2.724 1.00 0.00 3 LEU A O 16
ATOM 24960 N N . VAL A 1 4 ? -5.535 -5.485 -2.692 1.00 0.00 4 VAL A N 16
ATOM 24961 C CA . VAL A 1 4 ? -4.829 -6.130 -3.840 1.00 0.00 4 VAL A CA 16
ATOM 24962 C C . VAL A 1 4 ? -3.325 -6.163 -3.568 1.00 0.00 4 VAL A C 16
ATOM 24963 O O . VAL A 1 4 ? -2.816 -5.468 -2.710 1.00 0.00 4 VAL A O 16
ATOM 24976 N N . LYS A 1 5 ? -2.613 -6.974 -4.299 1.00 0.00 5 LYS A N 16
ATOM 24977 C CA . LYS A 1 5 ? -1.143 -7.073 -4.102 1.00 0.00 5 LYS A CA 16
ATOM 24978 C C . LYS A 1 5 ? -0.442 -5.856 -4.720 1.00 0.00 5 LYS A C 16
ATOM 24979 O O . LYS A 1 5 ? -0.982 -5.169 -5.563 1.00 0.00 5 LYS A O 16
ATOM 24998 N N . ILE A 1 6 ? 0.760 -5.585 -4.285 1.00 0.00 6 ILE A N 16
ATOM 24999 C CA . ILE A 1 6 ? 1.518 -4.417 -4.817 1.00 0.00 6 ILE A CA 16
ATOM 25000 C C . ILE A 1 6 ? 1.786 -4.603 -6.319 1.00 0.00 6 ILE A C 16
ATOM 25001 O O . ILE A 1 6 ? 1.668 -3.682 -7.099 1.00 0.00 6 ILE A O 16
ATOM 25017 N N . ARG A 1 7 ? 2.165 -5.784 -6.728 1.00 0.00 7 ARG A N 16
ATOM 25018 C CA . ARG A 1 7 ? 2.453 -6.011 -8.175 1.00 0.00 7 ARG A CA 16
ATOM 25019 C C . ARG A 1 7 ? 1.157 -5.892 -8.982 1.00 0.00 7 ARG A C 16
ATOM 25020 O O . ARG A 1 7 ? 1.172 -5.704 -10.182 1.00 0.00 7 ARG A O 16
ATOM 25041 N N . ASP A 1 8 ? 0.034 -5.998 -8.329 1.00 0.00 8 ASP A N 16
ATOM 25042 C CA . ASP A 1 8 ? -1.265 -5.888 -9.049 1.00 0.00 8 ASP A CA 16
ATOM 25043 C C . ASP A 1 8 ? -1.627 -4.406 -9.207 1.00 0.00 8 ASP A C 16
ATOM 25044 O O . ASP A 1 8 ? -2.639 -4.059 -9.784 1.00 0.00 8 ASP A O 16
ATOM 25053 N N . VAL A 1 9 ? -0.812 -3.531 -8.680 1.00 0.00 9 VAL A N 16
ATOM 25054 C CA . VAL A 1 9 ? -1.112 -2.075 -8.777 1.00 0.00 9 VAL A CA 16
ATOM 25055 C C . VAL A 1 9 ? -1.028 -1.610 -10.232 1.00 0.00 9 VAL A C 16
ATOM 25056 O O . VAL A 1 9 ? -0.080 -1.896 -10.939 1.00 0.00 9 VAL A O 16
ATOM 25069 N N . SER A 1 10 ? -2.016 -0.883 -10.677 1.00 0.00 10 SER A N 16
ATOM 25070 C CA . SER A 1 10 ? -2.009 -0.381 -12.077 1.00 0.00 10 SER A CA 16
ATOM 25071 C C . SER A 1 10 ? -2.898 0.861 -12.176 1.00 0.00 10 SER A C 16
ATOM 25072 O O . SER A 1 10 ? -3.652 1.178 -11.276 1.00 0.00 10 SER A O 16
ATOM 25080 N N . LEU A 1 11 ? -2.806 1.570 -13.263 1.00 0.00 11 LEU A N 16
ATOM 25081 C CA . LEU A 1 11 ? -3.632 2.799 -13.445 1.00 0.00 11 LEU A CA 16
ATOM 25082 C C . LEU A 1 11 ? -5.118 2.423 -13.480 1.00 0.00 11 LEU A C 16
ATOM 25083 O O . LEU A 1 11 ? -5.964 3.135 -12.976 1.00 0.00 11 LEU A O 16
ATOM 25099 N N . SER A 1 12 ? -5.442 1.316 -14.083 1.00 0.00 12 SER A N 16
ATOM 25100 C CA . SER A 1 12 ? -6.872 0.903 -14.158 1.00 0.00 12 SER A CA 16
ATOM 25101 C C . SER A 1 12 ? -7.461 0.861 -12.747 1.00 0.00 12 SER A C 16
ATOM 25102 O O . SER A 1 12 ? -8.660 0.949 -12.562 1.00 0.00 12 SER A O 16
ATOM 25110 N N . THR A 1 13 ? -6.621 0.729 -11.749 1.00 0.00 13 THR A N 16
ATOM 25111 C CA . THR A 1 13 ? -7.108 0.683 -10.337 1.00 0.00 13 THR A CA 16
ATOM 25112 C C . THR A 1 13 ? -6.623 1.942 -9.602 1.00 0.00 13 THR A C 16
ATOM 25113 O O . THR A 1 13 ? -5.633 1.913 -8.904 1.00 0.00 13 THR A O 16
ATOM 25124 N N . PRO A 1 14 ? -7.303 3.053 -9.774 1.00 0.00 14 PRO A N 16
ATOM 25125 C CA . PRO A 1 14 ? -6.909 4.338 -9.122 1.00 0.00 14 PRO A CA 16
ATOM 25126 C C . PRO A 1 14 ? -7.182 4.315 -7.619 1.00 0.00 14 PRO A C 16
ATOM 25127 O O . PRO A 1 14 ? -6.600 5.067 -6.864 1.00 0.00 14 PRO A O 16
ATOM 25138 N N . TYR A 1 15 ? -8.072 3.455 -7.186 1.00 0.00 15 TYR A N 16
ATOM 25139 C CA . TYR A 1 15 ? -8.409 3.368 -5.733 1.00 0.00 15 TYR A CA 16
ATOM 25140 C C . TYR A 1 15 ? -8.222 1.932 -5.253 1.00 0.00 15 TYR A C 16
ATOM 25141 O O . TYR A 1 15 ? -8.974 1.044 -5.604 1.00 0.00 15 TYR A O 16
ATOM 25159 N N . VAL A 1 16 ? -7.223 1.692 -4.445 1.00 0.00 16 VAL A N 16
ATOM 25160 C CA . VAL A 1 16 ? -6.991 0.307 -3.938 1.00 0.00 16 VAL A CA 16
ATOM 25161 C C . VAL A 1 16 ? -6.414 0.354 -2.527 1.00 0.00 16 VAL A C 16
ATOM 25162 O O . VAL A 1 16 ? -5.897 1.361 -2.087 1.00 0.00 16 VAL A O 16
ATOM 25175 N N . SER A 1 17 ? -6.494 -0.746 -1.817 1.00 0.00 17 SER A N 16
ATOM 25176 C CA . SER A 1 17 ? -5.948 -0.807 -0.429 1.00 0.00 17 SER A CA 16
ATOM 25177 C C . SER A 1 17 ? -4.785 -1.799 -0.391 1.00 0.00 17 SER A C 16
ATOM 25178 O O . SER A 1 17 ? -4.861 -2.880 -0.943 1.00 0.00 17 SER A O 16
ATOM 25186 N N . VAL A 1 18 ? -3.705 -1.440 0.258 1.00 0.00 18 VAL A N 16
ATOM 25187 C CA . VAL A 1 18 ? -2.526 -2.360 0.338 1.00 0.00 18 VAL A CA 16
ATOM 25188 C C . VAL A 1 18 ? -1.952 -2.352 1.754 1.00 0.00 18 VAL A C 16
ATOM 25189 O O . VAL A 1 18 ? -2.194 -1.449 2.533 1.00 0.00 18 VAL A O 16
ATOM 25202 N N . ILE A 1 19 ? -1.179 -3.355 2.091 1.00 0.00 19 ILE A N 16
ATOM 25203 C CA . ILE A 1 19 ? -0.570 -3.418 3.452 1.00 0.00 19 ILE A CA 16
ATOM 25204 C C . ILE A 1 19 ? 0.876 -3.890 3.347 1.00 0.00 19 ILE A C 16
ATOM 25205 O O . ILE A 1 19 ? 1.193 -4.801 2.605 1.00 0.00 19 ILE A O 16
ATOM 25221 N N . GLY A 1 20 ? 1.764 -3.276 4.084 1.00 0.00 20 GLY A N 16
ATOM 25222 C CA . GLY A 1 20 ? 3.190 -3.695 4.017 1.00 0.00 20 GLY A CA 16
ATOM 25223 C C . GLY A 1 20 ? 3.987 -3.007 5.127 1.00 0.00 20 GLY A C 16
ATOM 25224 O O . GLY A 1 20 ? 3.428 -2.462 6.068 1.00 0.00 20 GLY A O 16
ATOM 25228 N N . LYS A 1 21 ? 5.296 -3.031 5.023 1.00 0.00 21 LYS A N 16
ATOM 25229 C CA . LYS A 1 21 ? 6.157 -2.389 6.060 1.00 0.00 21 LYS A CA 16
ATOM 25230 C C . LYS A 1 21 ? 6.724 -1.087 5.501 1.00 0.00 21 LYS A C 16
ATOM 25231 O O . LYS A 1 21 ? 7.308 -1.060 4.431 1.00 0.00 21 LYS A O 16
ATOM 25250 N N . ILE A 1 22 ? 6.540 -0.005 6.216 1.00 0.00 22 ILE A N 16
ATOM 25251 C CA . ILE A 1 22 ? 7.042 1.312 5.742 1.00 0.00 22 ILE A CA 16
ATOM 25252 C C . ILE A 1 22 ? 8.514 1.478 6.102 1.00 0.00 22 ILE A C 16
ATOM 25253 O O . ILE A 1 22 ? 8.918 1.284 7.235 1.00 0.00 22 ILE A O 16
ATOM 25269 N N . THR A 1 23 ? 9.322 1.843 5.133 1.00 0.00 23 THR A N 16
ATOM 25270 C CA . THR A 1 23 ? 10.780 2.039 5.386 1.00 0.00 23 THR A CA 16
ATOM 25271 C C . THR A 1 23 ? 11.285 3.266 4.621 1.00 0.00 23 THR A C 16
ATOM 25272 O O . THR A 1 23 ? 10.650 3.754 3.703 1.00 0.00 23 THR A O 16
ATOM 25283 N N . GLY A 1 24 ? 12.440 3.755 4.993 1.00 0.00 24 GLY A N 16
ATOM 25284 C CA . GLY A 1 24 ? 13.032 4.940 4.301 1.00 0.00 24 GLY A CA 16
ATOM 25285 C C . GLY A 1 24 ? 12.064 6.123 4.335 1.00 0.00 24 GLY A C 16
ATOM 25286 O O . GLY A 1 24 ? 11.256 6.305 3.444 1.00 0.00 24 GLY A O 16
ATOM 25290 N N . ILE A 1 25 ? 12.146 6.938 5.355 1.00 0.00 25 ILE A N 16
ATOM 25291 C CA . ILE A 1 25 ? 11.238 8.121 5.451 1.00 0.00 25 ILE A CA 16
ATOM 25292 C C . ILE A 1 25 ? 11.981 9.369 4.988 1.00 0.00 25 ILE A C 16
ATOM 25293 O O . ILE A 1 25 ? 13.049 9.689 5.474 1.00 0.00 25 ILE A O 16
ATOM 25309 N N . HIS A 1 26 ? 11.415 10.080 4.043 1.00 0.00 26 HIS A N 16
ATOM 25310 C CA . HIS A 1 26 ? 12.068 11.317 3.525 1.00 0.00 26 HIS A CA 16
ATOM 25311 C C . HIS A 1 26 ? 11.046 12.452 3.504 1.00 0.00 26 HIS A C 16
ATOM 25312 O O . HIS A 1 26 ? 9.931 12.293 3.041 1.00 0.00 26 HIS A O 16
ATOM 25326 N N . LYS A 1 27 ? 11.416 13.598 4.012 1.00 0.00 27 LYS A N 16
ATOM 25327 C CA . LYS A 1 27 ? 10.476 14.754 4.038 1.00 0.00 27 LYS A CA 16
ATOM 25328 C C . LYS A 1 27 ? 10.781 15.687 2.868 1.00 0.00 27 LYS A C 16
ATOM 25329 O O . LYS A 1 27 ? 11.915 16.056 2.631 1.00 0.00 27 LYS A O 16
ATOM 25348 N N . LYS A 1 28 ? 9.768 16.075 2.136 1.00 0.00 28 LYS A N 16
ATOM 25349 C CA . LYS A 1 28 ? 9.968 16.988 0.973 1.00 0.00 28 LYS A CA 16
ATOM 25350 C C . LYS A 1 28 ? 8.928 18.096 1.016 1.00 0.00 28 LYS A C 16
ATOM 25351 O O . LYS A 1 28 ? 7.851 17.934 1.556 1.00 0.00 28 LYS A O 16
ATOM 25370 N N . GLU A 1 29 ? 9.251 19.229 0.449 1.00 0.00 29 GLU A N 16
ATOM 25371 C CA . GLU A 1 29 ? 8.303 20.384 0.438 1.00 0.00 29 GLU A CA 16
ATOM 25372 C C . GLU A 1 29 ? 7.973 20.767 -0.999 1.00 0.00 29 GLU A C 16
ATOM 25373 O O . GLU A 1 29 ? 8.825 20.773 -1.866 1.00 0.00 29 GLU A O 16
ATOM 25385 N N . TYR A 1 30 ? 6.733 21.091 -1.263 1.00 0.00 30 TYR A N 16
ATOM 25386 C CA . TYR A 1 30 ? 6.335 21.476 -2.646 1.00 0.00 30 TYR A CA 16
ATOM 25387 C C . TYR A 1 30 ? 5.313 22.610 -2.580 1.00 0.00 30 TYR A C 16
ATOM 25388 O O . TYR A 1 30 ? 4.696 22.848 -1.559 1.00 0.00 30 TYR A O 16
ATOM 25406 N N . GLU A 1 31 ? 5.134 23.324 -3.661 1.00 0.00 31 GLU A N 16
ATOM 25407 C CA . GLU A 1 31 ? 4.156 24.449 -3.664 1.00 0.00 31 GLU A CA 16
ATOM 25408 C C . GLU A 1 31 ? 2.787 23.923 -4.100 1.00 0.00 31 GLU A C 16
ATOM 25409 O O . GLU A 1 31 ? 2.516 23.748 -5.273 1.00 0.00 31 GLU A O 16
ATOM 25421 N N . SER A 1 32 ? 1.924 23.665 -3.155 1.00 0.00 32 SER A N 16
ATOM 25422 C CA . SER A 1 32 ? 0.569 23.140 -3.484 1.00 0.00 32 SER A CA 16
ATOM 25423 C C . SER A 1 32 ? -0.352 24.288 -3.900 1.00 0.00 32 SER A C 16
ATOM 25424 O O . SER A 1 32 ? 0.098 25.318 -4.349 1.00 0.00 32 SER A O 16
ATOM 25432 N N . ASP A 1 33 ? -1.643 24.097 -3.764 1.00 0.00 33 ASP A N 16
ATOM 25433 C CA . ASP A 1 33 ? -2.622 25.158 -4.158 1.00 0.00 33 ASP A CA 16
ATOM 25434 C C . ASP A 1 33 ? -2.200 26.510 -3.571 1.00 0.00 33 ASP A C 16
ATOM 25435 O O . ASP A 1 33 ? -2.690 26.938 -2.544 1.00 0.00 33 ASP A O 16
ATOM 25444 N N . GLY A 1 34 ? -1.302 27.186 -4.228 1.00 0.00 34 GLY A N 16
ATOM 25445 C CA . GLY A 1 34 ? -0.837 28.513 -3.735 1.00 0.00 34 GLY A CA 16
ATOM 25446 C C . GLY A 1 34 ? -0.382 28.404 -2.280 1.00 0.00 34 GLY A C 16
ATOM 25447 O O . GLY A 1 34 ? -0.164 29.399 -1.618 1.00 0.00 34 GLY A O 16
ATOM 25451 N N . THR A 1 35 ? -0.234 27.203 -1.772 1.00 0.00 35 THR A N 16
ATOM 25452 C CA . THR A 1 35 ? 0.213 27.035 -0.352 1.00 0.00 35 THR A CA 16
ATOM 25453 C C . THR A 1 35 ? 1.283 25.947 -0.266 1.00 0.00 35 THR A C 16
ATOM 25454 O O . THR A 1 35 ? 1.150 24.877 -0.830 1.00 0.00 35 THR A O 16
ATOM 25465 N N . THR A 1 36 ? 2.349 26.219 0.436 1.00 0.00 36 THR A N 16
ATOM 25466 C CA . THR A 1 36 ? 3.439 25.215 0.567 1.00 0.00 36 THR A CA 16
ATOM 25467 C C . THR A 1 36 ? 3.013 24.118 1.543 1.00 0.00 36 THR A C 16
ATOM 25468 O O . THR A 1 36 ? 2.572 24.391 2.644 1.00 0.00 36 THR A O 16
ATOM 25479 N N . LYS A 1 37 ? 3.147 22.873 1.150 1.00 0.00 37 LYS A N 16
ATOM 25480 C CA . LYS A 1 37 ? 2.757 21.744 2.047 1.00 0.00 37 LYS A CA 16
ATOM 25481 C C . LYS A 1 37 ? 3.861 20.691 2.060 1.00 0.00 37 LYS A C 16
ATOM 25482 O O . LYS A 1 37 ? 4.542 20.465 1.075 1.00 0.00 37 LYS A O 16
ATOM 25501 N N . SER A 1 38 ? 4.052 20.053 3.182 1.00 0.00 38 SER A N 16
ATOM 25502 C CA . SER A 1 38 ? 5.112 19.016 3.289 1.00 0.00 38 SER A CA 16
ATOM 25503 C C . SER A 1 38 ? 4.572 17.664 2.826 1.00 0.00 38 SER A C 16
ATOM 25504 O O . SER A 1 38 ? 3.408 17.358 2.994 1.00 0.00 38 SER A O 16
ATOM 25512 N N . VAL A 1 39 ? 5.419 16.847 2.256 1.00 0.00 39 VAL A N 16
ATOM 25513 C CA . VAL A 1 39 ? 4.979 15.502 1.789 1.00 0.00 39 VAL A CA 16
ATOM 25514 C C . VAL A 1 39 ? 6.052 14.478 2.157 1.00 0.00 39 VAL A C 16
ATOM 25515 O O . VAL A 1 39 ? 7.235 14.724 2.025 1.00 0.00 39 VAL A O 16
ATOM 25528 N N . TYR A 1 40 ? 5.642 13.332 2.635 1.00 0.00 40 TYR A N 16
ATOM 25529 C CA . TYR A 1 40 ? 6.623 12.278 3.035 1.00 0.00 40 TYR A CA 16
ATOM 25530 C C . TYR A 1 40 ? 6.669 11.189 1.968 1.00 0.00 40 TYR A C 16
ATOM 25531 O O . TYR A 1 40 ? 5.650 10.736 1.485 1.00 0.00 40 TYR A O 16
ATOM 25549 N N . GLN A 1 41 ? 7.854 10.764 1.601 1.00 0.00 41 GLN A N 16
ATOM 25550 C CA . GLN A 1 41 ? 8.002 9.699 0.567 1.00 0.00 41 GLN A CA 16
ATOM 25551 C C . GLN A 1 41 ? 8.839 8.561 1.134 1.00 0.00 41 GLN A C 16
ATOM 25552 O O . GLN A 1 41 ? 9.627 8.745 2.041 1.00 0.00 41 GLN A O 16
ATOM 25566 N N . GLY A 1 42 ? 8.673 7.380 0.612 1.00 0.00 42 GLY A N 16
ATOM 25567 C CA . GLY A 1 42 ? 9.458 6.234 1.129 1.00 0.00 42 GLY A CA 16
ATOM 25568 C C . GLY A 1 42 ? 9.161 4.992 0.295 1.00 0.00 42 GLY A C 16
ATOM 25569 O O . GLY A 1 42 ? 8.573 5.068 -0.768 1.00 0.00 42 GLY A O 16
ATOM 25573 N N . TYR A 1 43 ? 9.571 3.844 0.771 1.00 0.00 43 TYR A N 16
ATOM 25574 C CA . TYR A 1 43 ? 9.330 2.572 0.027 1.00 0.00 43 TYR A CA 16
ATOM 25575 C C . TYR A 1 43 ? 8.642 1.568 0.944 1.00 0.00 43 TYR A C 16
ATOM 25576 O O . TYR A 1 43 ? 8.948 1.470 2.117 1.00 0.00 43 TYR A O 16
ATOM 25594 N N . ILE A 1 44 ? 7.720 0.808 0.407 1.00 0.00 44 ILE A N 16
ATOM 25595 C CA . ILE A 1 44 ? 7.000 -0.212 1.223 1.00 0.00 44 ILE A CA 16
ATOM 25596 C C . ILE A 1 44 ? 7.364 -1.590 0.695 1.00 0.00 44 ILE A C 16
ATOM 25597 O O . ILE A 1 44 ? 7.543 -1.772 -0.495 1.00 0.00 44 ILE A O 16
ATOM 25613 N N . GLU A 1 45 ? 7.490 -2.558 1.571 1.00 0.00 45 GLU A N 16
ATOM 25614 C CA . GLU A 1 45 ? 7.859 -3.944 1.133 1.00 0.00 45 GLU A CA 16
ATOM 25615 C C . GLU A 1 45 ? 6.896 -4.951 1.750 1.00 0.00 45 GLU A C 16
ATOM 25616 O O . GLU A 1 45 ? 6.388 -4.762 2.839 1.00 0.00 45 GLU A O 16
ATOM 25628 N N . ASP A 1 46 ? 6.649 -6.035 1.060 1.00 0.00 46 ASP A N 16
ATOM 25629 C CA . ASP A 1 46 ? 5.725 -7.072 1.603 1.00 0.00 46 ASP A CA 16
ATOM 25630 C C . ASP A 1 46 ? 6.169 -8.459 1.116 1.00 0.00 46 ASP A C 16
ATOM 25631 O O . ASP A 1 46 ? 7.275 -8.641 0.646 1.00 0.00 46 ASP A O 16
ATOM 25640 N N . ASP A 1 47 ? 5.312 -9.441 1.230 1.00 0.00 47 ASP A N 16
ATOM 25641 C CA . ASP A 1 47 ? 5.670 -10.817 0.778 1.00 0.00 47 ASP A CA 16
ATOM 25642 C C . ASP A 1 47 ? 5.662 -10.875 -0.754 1.00 0.00 47 ASP A C 16
ATOM 25643 O O . ASP A 1 47 ? 6.199 -11.783 -1.356 1.00 0.00 47 ASP A O 16
ATOM 25652 N N . THR A 1 48 ? 5.046 -9.915 -1.388 1.00 0.00 48 THR A N 16
ATOM 25653 C CA . THR A 1 48 ? 4.991 -9.914 -2.881 1.00 0.00 48 THR A CA 16
ATOM 25654 C C . THR A 1 48 ? 6.154 -9.097 -3.441 1.00 0.00 48 THR A C 16
ATOM 25655 O O . THR A 1 48 ? 7.109 -9.631 -3.970 1.00 0.00 48 THR A O 16
ATOM 25666 N N . ALA A 1 49 ? 6.079 -7.796 -3.336 1.00 0.00 49 ALA A N 16
ATOM 25667 C CA . ALA A 1 49 ? 7.176 -6.941 -3.871 1.00 0.00 49 ALA A CA 16
ATOM 25668 C C . ALA A 1 49 ? 7.212 -5.615 -3.114 1.00 0.00 49 ALA A C 16
ATOM 25669 O O . ALA A 1 49 ? 6.745 -5.510 -1.994 1.00 0.00 49 ALA A O 16
ATOM 25676 N N . ARG A 1 50 ? 7.770 -4.593 -3.724 1.00 0.00 50 ARG A N 16
ATOM 25677 C CA . ARG A 1 50 ? 7.847 -3.260 -3.054 1.00 0.00 50 ARG A CA 16
ATOM 25678 C C . ARG A 1 50 ? 7.512 -2.150 -4.047 1.00 0.00 50 ARG A C 16
ATOM 25679 O O . ARG A 1 50 ? 7.641 -2.310 -5.247 1.00 0.00 50 ARG A O 16
ATOM 25700 N N . ILE A 1 51 ? 7.081 -1.018 -3.556 1.00 0.00 51 ILE A N 16
ATOM 25701 C CA . ILE A 1 51 ? 6.739 0.111 -4.474 1.00 0.00 51 ILE A CA 16
ATOM 25702 C C . ILE A 1 51 ? 6.951 1.454 -3.767 1.00 0.00 51 ILE A C 16
ATOM 25703 O O . ILE A 1 51 ? 6.984 1.537 -2.552 1.00 0.00 51 ILE A O 16
ATOM 25719 N N . ARG A 1 52 ? 7.099 2.511 -4.526 1.00 0.00 52 ARG A N 16
ATOM 25720 C CA . ARG A 1 52 ? 7.311 3.856 -3.918 1.00 0.00 52 ARG A CA 16
ATOM 25721 C C . ARG A 1 52 ? 5.987 4.389 -3.373 1.00 0.00 52 ARG A C 16
ATOM 25722 O O . ARG A 1 52 ? 4.935 4.165 -3.941 1.00 0.00 52 ARG A O 16
ATOM 25743 N N . ILE A 1 53 ? 6.032 5.095 -2.268 1.00 0.00 53 ILE A N 16
ATOM 25744 C CA . ILE A 1 53 ? 4.783 5.650 -1.666 1.00 0.00 53 ILE A CA 16
ATOM 25745 C C . ILE A 1 53 ? 4.961 7.133 -1.354 1.00 0.00 53 ILE A C 16
ATOM 25746 O O . ILE A 1 53 ? 6.060 7.623 -1.178 1.00 0.00 53 ILE A O 16
ATOM 25762 N N . SER A 1 54 ? 3.874 7.849 -1.262 1.00 0.00 54 SER A N 16
ATOM 25763 C CA . SER A 1 54 ? 3.949 9.299 -0.939 1.00 0.00 54 SER A CA 16
ATOM 25764 C C . SER A 1 54 ? 2.766 9.665 -0.052 1.00 0.00 54 SER A C 16
ATOM 25765 O O . SER A 1 54 ? 1.644 9.275 -0.306 1.00 0.00 54 SER A O 16
ATOM 25773 N N . SER A 1 55 ? 3.011 10.415 0.993 1.00 0.00 55 SER A N 16
ATOM 25774 C CA . SER A 1 55 ? 1.910 10.820 1.916 1.00 0.00 55 SER A CA 16
ATOM 25775 C C . SER A 1 55 ? 1.932 12.333 2.091 1.00 0.00 55 SER A C 16
ATOM 25776 O O . SER A 1 55 ? 2.968 12.930 2.317 1.00 0.00 55 SER A O 16
ATOM 25784 N N . PHE A 1 56 ? 0.793 12.967 1.957 1.00 0.00 56 PHE A N 16
ATOM 25785 C CA . PHE A 1 56 ? 0.732 14.455 2.081 1.00 0.00 56 PHE A CA 16
ATOM 25786 C C . PHE A 1 56 ? 0.182 14.870 3.449 1.00 0.00 56 PHE A C 16
ATOM 25787 O O . PHE A 1 56 ? -0.915 14.511 3.825 1.00 0.00 56 PHE A O 16
ATOM 25804 N N . GLY A 1 57 ? 0.931 15.652 4.180 1.00 0.00 57 GLY A N 16
ATOM 25805 C CA . GLY A 1 57 ? 0.454 16.129 5.512 1.00 0.00 57 GLY A CA 16
ATOM 25806 C C . GLY A 1 57 ? 0.572 15.020 6.563 1.00 0.00 57 GLY A C 16
ATOM 25807 O O . GLY A 1 57 ? 1.111 15.224 7.633 1.00 0.00 57 GLY A O 16
ATOM 25811 N N . LYS A 1 58 ? 0.056 13.857 6.280 1.00 0.00 58 LYS A N 16
ATOM 25812 C CA . LYS A 1 58 ? 0.118 12.753 7.282 1.00 0.00 58 LYS A CA 16
ATOM 25813 C C . LYS A 1 58 ? 1.571 12.354 7.554 1.00 0.00 58 LYS A C 16
ATOM 25814 O O . LYS A 1 58 ? 2.382 12.230 6.655 1.00 0.00 58 LYS A O 16
ATOM 25833 N N . GLN A 1 59 ? 1.903 12.171 8.806 1.00 0.00 59 GLN A N 16
ATOM 25834 C CA . GLN A 1 59 ? 3.296 11.802 9.183 1.00 0.00 59 GLN A CA 16
ATOM 25835 C C . GLN A 1 59 ? 3.494 10.286 9.089 1.00 0.00 59 GLN A C 16
ATOM 25836 O O . GLN A 1 59 ? 2.583 9.508 9.302 1.00 0.00 59 GLN A O 16
ATOM 25850 N N . LEU A 1 60 ? 4.699 9.868 8.783 1.00 0.00 60 LEU A N 16
ATOM 25851 C CA . LEU A 1 60 ? 5.009 8.409 8.678 1.00 0.00 60 LEU A CA 16
ATOM 25852 C C . LEU A 1 60 ? 6.264 8.104 9.489 1.00 0.00 60 LEU A C 16
ATOM 25853 O O . LEU A 1 60 ? 7.069 8.975 9.756 1.00 0.00 60 LEU A O 16
ATOM 25869 N N . GLN A 1 61 ? 6.430 6.866 9.894 1.00 0.00 61 GLN A N 16
ATOM 25870 C CA . GLN A 1 61 ? 7.626 6.482 10.704 1.00 0.00 61 GLN A CA 16
ATOM 25871 C C . GLN A 1 61 ? 8.371 5.332 10.026 1.00 0.00 61 GLN A C 16
ATOM 25872 O O . GLN A 1 61 ? 7.792 4.505 9.346 1.00 0.00 61 GLN A O 16
ATOM 25886 N N . ASP A 1 62 ? 9.663 5.292 10.202 1.00 0.00 62 ASP A N 16
ATOM 25887 C CA . ASP A 1 62 ? 10.487 4.229 9.567 1.00 0.00 62 ASP A CA 16
ATOM 25888 C C . ASP A 1 62 ? 10.173 2.850 10.159 1.00 0.00 62 ASP A C 16
ATOM 25889 O O . ASP A 1 62 ? 9.863 2.703 11.325 1.00 0.00 62 ASP A O 16
ATOM 25898 N N . SER A 1 63 ? 10.259 1.842 9.332 1.00 0.00 63 SER A N 16
ATOM 25899 C CA . SER A 1 63 ? 9.979 0.445 9.772 1.00 0.00 63 SER A CA 16
ATOM 25900 C C . SER A 1 63 ? 8.679 0.390 10.575 1.00 0.00 63 SER A C 16
ATOM 25901 O O . SER A 1 63 ? 8.681 0.363 11.791 1.00 0.00 63 SER A O 16
ATOM 25909 N N . ASP A 1 64 ? 7.565 0.352 9.896 1.00 0.00 64 ASP A N 16
ATOM 25910 C CA . ASP A 1 64 ? 6.256 0.278 10.613 1.00 0.00 64 ASP A CA 16
ATOM 25911 C C . ASP A 1 64 ? 5.216 -0.433 9.743 1.00 0.00 64 ASP A C 16
ATOM 25912 O O . ASP A 1 64 ? 4.960 -0.055 8.614 1.00 0.00 64 ASP A O 16
ATOM 25921 N N . VAL A 1 65 ? 4.615 -1.470 10.266 1.00 0.00 65 VAL A N 16
ATOM 25922 C CA . VAL A 1 65 ? 3.591 -2.218 9.488 1.00 0.00 65 VAL A CA 16
ATOM 25923 C C . VAL A 1 65 ? 2.266 -1.462 9.542 1.00 0.00 65 VAL A C 16
ATOM 25924 O O . VAL A 1 65 ? 1.660 -1.317 10.588 1.00 0.00 65 VAL A O 16
ATOM 25937 N N . VAL A 1 66 ? 1.812 -0.971 8.413 1.00 0.00 66 VAL A N 16
ATOM 25938 C CA . VAL A 1 66 ? 0.524 -0.212 8.381 1.00 0.00 66 VAL A CA 16
ATOM 25939 C C . VAL A 1 66 ? -0.276 -0.602 7.138 1.00 0.00 66 VAL A C 16
ATOM 25940 O O . VAL A 1 66 ? 0.249 -1.171 6.192 1.00 0.00 66 VAL A O 16
ATOM 25953 N N . ARG A 1 67 ? -1.548 -0.283 7.135 1.00 0.00 67 ARG A N 16
ATOM 25954 C CA . ARG A 1 67 ? -2.417 -0.596 5.964 1.00 0.00 67 ARG A CA 16
ATOM 25955 C C . ARG A 1 67 ? -3.045 0.696 5.450 1.00 0.00 67 ARG A C 16
ATOM 25956 O O . ARG A 1 67 ? -3.563 1.494 6.210 1.00 0.00 67 ARG A O 16
ATOM 25977 N N . ILE A 1 68 ? -2.997 0.909 4.159 1.00 0.00 68 ILE A N 16
ATOM 25978 C CA . ILE A 1 68 ? -3.582 2.148 3.569 1.00 0.00 68 ILE A CA 16
ATOM 25979 C C . ILE A 1 68 ? -4.870 1.785 2.834 1.00 0.00 68 ILE A C 16
ATOM 25980 O O . ILE A 1 68 ? -4.897 0.882 2.016 1.00 0.00 68 ILE A O 16
ATOM 25996 N N . ASP A 1 69 ? -5.939 2.482 3.130 1.00 0.00 69 ASP A N 16
ATOM 25997 C CA . ASP A 1 69 ? -7.250 2.200 2.471 1.00 0.00 69 ASP A CA 16
ATOM 25998 C C . ASP A 1 69 ? -7.606 3.353 1.532 1.00 0.00 69 ASP A C 16
ATOM 25999 O O . ASP A 1 69 ? -7.342 4.507 1.821 1.00 0.00 69 ASP A O 16
ATOM 26008 N N . ASN A 1 70 ? -8.202 3.036 0.410 1.00 0.00 70 ASN A N 16
ATOM 26009 C CA . ASN A 1 70 ? -8.581 4.087 -0.575 1.00 0.00 70 ASN A CA 16
ATOM 26010 C C . ASN A 1 70 ? -7.313 4.813 -1.036 1.00 0.00 70 ASN A C 16
ATOM 26011 O O . ASN A 1 70 ? -7.293 6.016 -1.211 1.00 0.00 70 ASN A O 16
ATOM 26022 N N . ALA A 1 71 ? -6.252 4.074 -1.236 1.00 0.00 71 ALA A N 16
ATOM 26023 C CA . ALA A 1 71 ? -4.972 4.690 -1.687 1.00 0.00 71 ALA A CA 16
ATOM 26024 C C . ALA A 1 71 ? -5.105 5.158 -3.137 1.00 0.00 71 ALA A C 16
ATOM 26025 O O . ALA A 1 71 ? -5.844 4.584 -3.918 1.00 0.00 71 ALA A O 16
ATOM 26032 N N . ARG A 1 72 ? -4.392 6.198 -3.497 1.00 0.00 72 ARG A N 16
ATOM 26033 C CA . ARG A 1 72 ? -4.465 6.726 -4.890 1.00 0.00 72 ARG A CA 16
ATOM 26034 C C . ARG A 1 72 ? -3.231 6.287 -5.682 1.00 0.00 72 ARG A C 16
ATOM 26035 O O . ARG A 1 72 ? -2.106 6.494 -5.273 1.00 0.00 72 ARG A O 16
ATOM 26056 N N . VAL A 1 73 ? -3.443 5.680 -6.820 1.00 0.00 73 VAL A N 16
ATOM 26057 C CA . VAL A 1 73 ? -2.296 5.217 -7.654 1.00 0.00 73 VAL A CA 16
ATOM 26058 C C . VAL A 1 73 ? -1.925 6.308 -8.657 1.00 0.00 73 VAL A C 16
ATOM 26059 O O . VAL A 1 73 ? -2.774 6.872 -9.321 1.00 0.00 73 VAL A O 1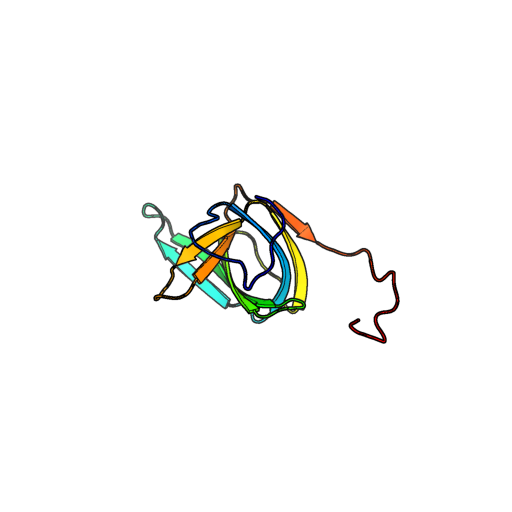6
ATOM 26072 N N . ALA A 1 74 ? -0.659 6.610 -8.776 1.00 0.00 74 ALA A N 16
ATOM 26073 C CA . ALA A 1 74 ? -0.225 7.664 -9.736 1.00 0.00 74 ALA A CA 16
ATOM 26074 C C . ALA A 1 74 ? 1.096 7.247 -10.373 1.00 0.00 74 ALA A C 16
ATOM 26075 O O . ALA A 1 74 ? 1.843 6.461 -9.821 1.00 0.00 74 ALA A O 16
ATOM 26082 N N . GLN A 1 75 ? 1.390 7.766 -11.540 1.00 0.00 75 GLN A N 16
ATOM 26083 C CA . GLN A 1 75 ? 2.662 7.409 -12.237 1.00 0.00 75 GLN A CA 16
ATOM 26084 C C . GLN A 1 75 ? 3.572 8.632 -12.300 1.00 0.00 75 GLN A C 16
ATOM 26085 O O . GLN A 1 75 ? 3.233 9.646 -12.881 1.00 0.00 75 GLN A O 16
ATOM 26099 N N . PHE A 1 76 ? 4.738 8.535 -11.705 1.00 0.00 76 PHE A N 16
ATOM 26100 C CA . PHE A 1 76 ? 5.706 9.673 -11.715 1.00 0.00 76 PHE A CA 16
ATOM 26101 C C . PHE A 1 76 ? 7.049 9.198 -12.273 1.00 0.00 76 PHE A C 16
ATOM 26102 O O . PHE A 1 76 ? 7.557 8.158 -11.907 1.00 0.00 76 PHE A O 16
ATOM 26119 N N . ASN A 1 77 ? 7.620 9.965 -13.160 1.00 0.00 77 ASN A N 16
ATOM 26120 C CA . ASN A 1 77 ? 8.932 9.597 -13.770 1.00 0.00 77 ASN A CA 16
ATOM 26121 C C . ASN A 1 77 ? 8.833 8.209 -14.417 1.00 0.00 77 ASN A C 16
ATOM 26122 O O . ASN A 1 77 ? 9.801 7.477 -14.501 1.00 0.00 77 ASN A O 16
ATOM 26133 N N . GLY A 1 78 ? 7.674 7.858 -14.902 1.00 0.00 78 GLY A N 16
ATOM 26134 C CA . GLY A 1 78 ? 7.507 6.534 -15.569 1.00 0.00 78 GLY A CA 16
ATOM 26135 C C . GLY A 1 78 ? 7.450 5.420 -14.523 1.00 0.00 78 GLY A C 16
ATOM 26136 O O . GLY A 1 78 ? 7.402 4.253 -14.858 1.00 0.00 78 GLY A O 16
ATOM 26140 N N . TYR A 1 79 ? 7.455 5.767 -13.256 1.00 0.00 79 TYR A N 16
ATOM 26141 C CA . TYR A 1 79 ? 7.401 4.728 -12.179 1.00 0.00 79 TYR A CA 16
ATOM 26142 C C . TYR A 1 79 ? 6.088 4.854 -11.405 1.00 0.00 79 TYR A C 16
ATOM 26143 O O . TYR A 1 79 ? 5.646 5.939 -11.074 1.00 0.00 79 TYR A O 16
ATOM 26161 N N . LEU A 1 80 ? 5.461 3.746 -11.122 1.00 0.00 80 LEU A N 16
ATOM 26162 C CA . LEU A 1 80 ? 4.171 3.778 -10.383 1.00 0.00 80 LEU A CA 16
ATOM 26163 C C . LEU A 1 80 ? 4.415 4.031 -8.897 1.00 0.00 80 LEU A C 16
ATOM 26164 O O . LEU A 1 80 ? 5.402 3.604 -8.331 1.00 0.00 80 LEU A O 16
ATOM 26180 N N . SER A 1 81 ? 3.512 4.727 -8.260 1.00 0.00 81 SER A N 16
ATOM 26181 C CA . SER A 1 81 ? 3.673 5.017 -6.811 1.00 0.00 81 SER A CA 16
ATOM 26182 C C . SER A 1 81 ? 2.294 5.204 -6.181 1.00 0.00 81 SER A C 16
ATOM 26183 O O . SER A 1 81 ? 1.316 5.457 -6.860 1.00 0.00 81 SER A O 16
ATOM 26191 N N . LEU A 1 82 ? 2.207 5.077 -4.881 1.00 0.00 82 LEU A N 16
ATOM 26192 C CA . LEU A 1 82 ? 0.897 5.239 -4.184 1.00 0.00 82 LEU A CA 16
ATOM 26193 C C . LEU A 1 82 ? 0.892 6.561 -3.427 1.00 0.00 82 LEU A C 16
ATOM 26194 O O . LEU A 1 82 ? 1.774 6.839 -2.636 1.00 0.00 82 LEU A O 16
ATOM 26210 N N . SER A 1 83 ? -0.102 7.380 -3.665 1.00 0.00 83 SER A N 16
ATOM 26211 C CA . SER A 1 83 ? -0.188 8.697 -2.972 1.00 0.00 83 SER A CA 16
ATOM 26212 C C . SER A 1 83 ? -1.323 8.651 -1.954 1.00 0.00 83 SER A C 16
ATOM 26213 O O . SER A 1 83 ? -2.435 8.261 -2.258 1.00 0.00 83 SER A O 16
ATOM 26221 N N . VAL A 1 84 ? -1.044 9.045 -0.737 1.00 0.00 84 VAL A N 16
ATOM 26222 C CA . VAL A 1 84 ? -2.090 9.030 0.324 1.00 0.00 84 VAL A CA 16
ATOM 26223 C C . VAL A 1 84 ? -2.607 10.453 0.537 1.00 0.00 84 VAL A C 16
ATOM 26224 O O . VAL A 1 84 ? -1.897 11.330 1.005 1.00 0.00 84 VAL A O 16
ATOM 26237 N N . GLY A 1 85 ? -3.845 10.687 0.181 1.00 0.00 85 GLY A N 16
ATOM 26238 C CA . GLY A 1 85 ? -4.439 12.046 0.335 1.00 0.00 85 GLY A CA 16
ATOM 26239 C C . GLY A 1 85 ? -5.195 12.144 1.663 1.00 0.00 85 GLY A C 16
ATOM 26240 O O . GLY A 1 85 ? -5.230 11.214 2.445 1.00 0.00 85 GLY A O 16
ATOM 26244 N N . ASP A 1 86 ? -5.810 13.268 1.910 1.00 0.00 86 ASP A N 16
ATOM 26245 C CA . ASP A 1 86 ? -6.582 13.446 3.172 1.00 0.00 86 ASP A CA 16
ATOM 26246 C C . ASP A 1 86 ? -7.835 12.567 3.131 1.00 0.00 86 ASP A C 16
ATOM 26247 O O . ASP A 1 86 ? -8.459 12.306 4.141 1.00 0.00 86 ASP A O 16
ATOM 26256 N N . SER A 1 87 ? -8.216 12.118 1.967 1.00 0.00 87 SER A N 16
ATOM 26257 C CA . SER A 1 87 ? -9.432 11.264 1.857 1.00 0.00 87 SER A CA 16
ATOM 26258 C C . SER A 1 87 ? -9.056 9.805 2.135 1.00 0.00 87 SER A C 16
ATOM 26259 O O . SER A 1 87 ? -9.907 8.956 2.320 1.00 0.00 87 SER A O 16
ATOM 26267 N N . SER A 1 88 ? -7.783 9.508 2.163 1.00 0.00 88 SER A N 16
ATOM 26268 C CA . SER A 1 88 ? -7.343 8.106 2.424 1.00 0.00 88 SER A CA 16
ATOM 26269 C C . SER A 1 88 ? -7.235 7.870 3.929 1.00 0.00 88 SER A C 16
ATOM 26270 O O . SER A 1 88 ? -7.202 8.800 4.711 1.00 0.00 88 SER A O 16
ATOM 26278 N N . ARG A 1 89 ? -7.179 6.624 4.341 1.00 0.00 89 ARG A N 16
ATOM 26279 C CA . ARG A 1 89 ? -7.073 6.314 5.801 1.00 0.00 89 ARG A CA 16
ATOM 26280 C C . ARG A 1 89 ? -5.883 5.390 6.050 1.00 0.00 89 ARG A C 16
ATOM 26281 O O . ARG A 1 89 ? -5.593 4.502 5.271 1.00 0.00 89 ARG A O 16
ATOM 26302 N N . ILE A 1 90 ? -5.197 5.599 7.147 1.00 0.00 90 ILE A N 16
ATOM 26303 C CA . ILE A 1 90 ? -4.018 4.753 7.494 1.00 0.00 90 ILE A CA 16
ATOM 26304 C C . ILE A 1 90 ? -4.297 4.026 8.809 1.00 0.00 90 ILE A C 16
ATOM 26305 O O . ILE A 1 90 ? -4.692 4.629 9.790 1.00 0.00 90 ILE A O 16
ATOM 26321 N N . GLU A 1 91 ? -4.094 2.731 8.835 1.00 0.00 91 GLU A N 16
ATOM 26322 C CA . GLU A 1 91 ? -4.341 1.941 10.080 1.00 0.00 91 GLU A CA 16
ATOM 26323 C C . GLU A 1 91 ? -3.079 1.160 10.443 1.00 0.00 91 GLU A C 16
ATOM 26324 O O . GLU A 1 91 ? -2.575 0.366 9.672 1.00 0.00 91 GLU A O 16
ATOM 26336 N N . SER A 1 92 ? -2.559 1.394 11.619 1.00 0.00 92 SER A N 16
ATOM 26337 C CA . SER A 1 92 ? -1.324 0.687 12.054 1.00 0.00 92 SER A CA 16
ATOM 26338 C C . SER A 1 92 ? -1.668 -0.730 12.510 1.00 0.00 92 SER A C 16
ATOM 26339 O O . SER A 1 92 ? -2.786 -1.012 12.895 1.00 0.00 92 SER A O 16
ATOM 26347 N N . VAL A 1 93 ? -0.708 -1.625 12.475 1.00 0.00 93 VAL A N 16
ATOM 26348 C CA . VAL A 1 93 ? -0.960 -3.032 12.913 1.00 0.00 93 VAL A CA 16
ATOM 26349 C C . VAL A 1 93 ? 0.001 -3.387 14.050 1.00 0.00 93 VAL A C 16
ATOM 26350 O O . VAL A 1 93 ? 1.196 -3.178 13.964 1.00 0.00 93 VAL A O 16
ATOM 26363 N N . ASN A 1 94 ? -0.524 -3.925 15.119 1.00 0.00 94 ASN A N 16
ATOM 26364 C CA . ASN A 1 94 ? 0.333 -4.303 16.276 1.00 0.00 94 ASN A CA 16
ATOM 26365 C C . ASN A 1 94 ? 0.786 -5.758 16.126 1.00 0.00 94 ASN A C 16
ATOM 26366 O O . ASN A 1 94 ? 0.034 -6.681 16.370 1.00 0.00 94 ASN A O 16
ATOM 26377 N N . VAL A 1 95 ? 2.016 -5.962 15.726 1.00 0.00 95 VAL A N 16
ATOM 26378 C CA . VAL A 1 95 ? 2.549 -7.347 15.554 1.00 0.00 95 VAL A CA 16
ATOM 26379 C C . VAL A 1 95 ? 3.524 -7.646 16.695 1.00 0.00 95 VAL A C 16
ATOM 26380 O O . VAL A 1 95 ? 3.784 -8.787 17.025 1.00 0.00 95 VAL A O 16
ATOM 26393 N N . ASN A 1 96 ? 4.060 -6.618 17.298 1.00 0.00 96 ASN A N 16
ATOM 26394 C CA . ASN A 1 96 ? 5.025 -6.804 18.423 1.00 0.00 96 ASN A CA 16
ATOM 26395 C C . ASN A 1 96 ? 6.012 -7.935 18.091 1.00 0.00 96 ASN A C 16
ATOM 26396 O O . ASN A 1 96 ? 6.096 -8.398 16.970 1.00 0.00 96 ASN A O 16
ATOM 26407 N N . ILE A 1 97 ? 6.757 -8.380 19.064 1.00 0.00 97 ILE A N 16
ATOM 26408 C CA . ILE A 1 97 ? 7.732 -9.480 18.828 1.00 0.00 97 ILE A CA 16
ATOM 26409 C C . ILE A 1 97 ? 6.979 -10.823 18.732 1.00 0.00 97 ILE A C 16
ATOM 26410 O O . ILE A 1 97 ? 7.105 -11.529 17.753 1.00 0.00 97 ILE A O 16
ATOM 26426 N N . PRO A 1 98 ? 6.206 -11.187 19.734 1.00 0.00 98 PRO A N 16
ATOM 26427 C CA . PRO A 1 98 ? 5.449 -12.479 19.729 1.00 0.00 98 PRO A CA 16
ATOM 26428 C C . PRO A 1 98 ? 4.392 -12.538 18.615 1.00 0.00 98 PRO A C 16
ATOM 26429 O O . PRO A 1 98 ? 3.820 -11.538 18.226 1.00 0.00 98 PRO A O 16
ATOM 26440 N N . LEU A 1 99 ? 4.136 -13.710 18.096 1.00 0.00 99 LEU A N 16
ATOM 26441 C CA . LEU A 1 99 ? 3.128 -13.839 17.008 1.00 0.00 99 LEU A CA 16
ATOM 26442 C C . LEU A 1 99 ? 1.724 -13.919 17.613 1.00 0.00 99 LEU A C 16
ATOM 26443 O O . LEU A 1 99 ? 1.460 -14.711 18.498 1.00 0.00 99 LEU A O 16
ATOM 26459 N N . GLU A 1 100 ? 0.818 -13.099 17.138 1.00 0.00 100 GLU A N 16
ATOM 26460 C CA . GLU A 1 100 ? -0.576 -13.112 17.675 1.00 0.00 100 GLU A CA 16
ATOM 26461 C C . GLU A 1 100 ? -1.445 -14.032 16.811 1.00 0.00 100 GLU A C 16
ATOM 26462 O O . GLU A 1 100 ? -1.534 -13.874 15.608 1.00 0.00 100 GLU A O 16
ATOM 26474 N N . HIS A 1 101 ? -2.072 -15.005 17.417 1.00 0.00 101 HIS A N 16
ATOM 26475 C CA . HIS A 1 101 ? -2.918 -15.953 16.639 1.00 0.00 101 HIS A CA 16
ATOM 26476 C C . HIS A 1 101 ? -4.282 -15.328 16.340 1.00 0.00 101 HIS A C 16
ATOM 26477 O O . HIS A 1 101 ? -4.919 -14.747 17.198 1.00 0.00 101 HIS A O 16
ATOM 26491 N N . HIS A 1 102 ? -4.730 -15.441 15.117 1.00 0.00 102 HIS A N 16
ATOM 26492 C CA . HIS A 1 102 ? -6.045 -14.854 14.732 1.00 0.00 102 HIS A CA 16
ATOM 26493 C C . HIS A 1 102 ? -7.151 -15.907 14.882 1.00 0.00 102 HIS A C 16
ATOM 26494 O O . HIS A 1 102 ? -7.233 -16.856 14.126 1.00 0.00 102 HIS A O 16
ATOM 26508 N N . HIS A 1 103 ? -8.011 -15.725 15.846 1.00 0.00 103 HIS A N 16
ATOM 26509 C CA . HIS A 1 103 ? -9.132 -16.683 16.057 1.00 0.00 103 HIS A CA 16
ATOM 26510 C C . HIS A 1 103 ? -10.176 -16.021 16.956 1.00 0.00 103 HIS A C 16
ATOM 26511 O O . HIS A 1 103 ? -11.345 -15.953 16.629 1.00 0.00 103 HIS A O 16
ATOM 26525 N N . HIS A 1 104 ? -9.756 -15.526 18.090 1.00 0.00 104 HIS A N 16
ATOM 26526 C CA . HIS A 1 104 ? -10.710 -14.856 19.017 1.00 0.00 104 HIS A CA 16
ATOM 26527 C C . HIS A 1 104 ? -10.859 -13.386 18.614 1.00 0.00 104 HIS A C 16
ATOM 26528 O O . HIS A 1 104 ? -11.760 -12.697 19.050 1.00 0.00 104 HIS A O 16
ATOM 26542 N N . HIS A 1 105 ? -9.974 -12.901 17.786 1.00 0.00 105 HIS A N 16
ATOM 26543 C CA . HIS A 1 105 ? -10.056 -11.478 17.358 1.00 0.00 105 HIS A CA 16
ATOM 26544 C C . HIS A 1 105 ? -11.119 -11.321 16.267 1.00 0.00 105 HIS A C 16
ATOM 26545 O O . HIS A 1 105 ? -11.191 -12.101 15.337 1.00 0.00 105 HIS A O 16
ATOM 26559 N N . HIS A 1 106 ? -11.937 -10.308 16.372 1.00 0.00 106 HIS A N 16
ATOM 26560 C CA . HIS A 1 106 ? -12.994 -10.083 15.348 1.00 0.00 106 HIS A CA 16
ATOM 26561 C C . HIS A 1 106 ? -13.678 -8.744 15.627 1.00 0.00 106 HIS A C 16
ATOM 26562 O O . HIS A 1 106 ? -13.186 -7.737 15.146 1.00 0.00 106 HIS A O 16
ATOM 26577 N N . SER A 1 1 ? -8.892 0.829 -2.030 1.00 0.00 1 SER A N 17
ATOM 26578 C CA . SER A 1 1 ? -10.202 0.131 -1.901 1.00 0.00 1 SER A CA 17
ATOM 26579 C C . SER A 1 1 ? -9.975 -1.346 -1.553 1.00 0.00 1 SER A C 17
ATOM 26580 O O . SER A 1 1 ? -9.588 -1.685 -0.452 1.00 0.00 1 SER A O 17
ATOM 26590 N N . ASP A 1 2 ? -10.230 -2.224 -2.486 1.00 0.00 2 ASP A N 17
ATOM 26591 C CA . ASP A 1 2 ? -10.053 -3.680 -2.226 1.00 0.00 2 ASP A CA 17
ATOM 26592 C C . ASP A 1 2 ? -8.571 -4.006 -2.022 1.00 0.00 2 ASP A C 17
ATOM 26593 O O . ASP A 1 2 ? -7.698 -3.372 -2.583 1.00 0.00 2 ASP A O 17
ATOM 26602 N N . LEU A 1 3 ? -8.283 -4.996 -1.221 1.00 0.00 3 LEU A N 17
ATOM 26603 C CA . LEU A 1 3 ? -6.865 -5.374 -0.973 1.00 0.00 3 LEU A CA 17
ATOM 26604 C C . LEU A 1 3 ? -6.286 -6.042 -2.221 1.00 0.00 3 LEU A C 17
ATOM 26605 O O . LEU A 1 3 ? -6.847 -6.983 -2.746 1.00 0.00 3 LEU A O 17
ATOM 26621 N N . VAL A 1 4 ? -5.159 -5.566 -2.698 1.00 0.00 4 VAL A N 17
ATOM 26622 C CA . VAL A 1 4 ? -4.535 -6.176 -3.914 1.00 0.00 4 VAL A CA 17
ATOM 26623 C C . VAL A 1 4 ? -3.018 -6.258 -3.751 1.00 0.00 4 VAL A C 17
ATOM 26624 O O . VAL A 1 4 ? -2.431 -5.620 -2.900 1.00 0.00 4 VAL A O 17
ATOM 26637 N N . LYS A 1 5 ? -2.386 -7.053 -4.570 1.00 0.00 5 LYS A N 17
ATOM 26638 C CA . LYS A 1 5 ? -0.908 -7.213 -4.490 1.00 0.00 5 LYS A CA 17
ATOM 26639 C C . LYS A 1 5 ? -0.205 -5.997 -5.106 1.00 0.00 5 LYS A C 17
ATOM 26640 O O . LYS A 1 5 ? -0.747 -5.313 -5.954 1.00 0.00 5 LYS A O 17
ATOM 26659 N N . ILE A 1 6 ? 1.003 -5.727 -4.683 1.00 0.00 6 ILE A N 17
ATOM 26660 C CA . ILE A 1 6 ? 1.760 -4.565 -5.232 1.00 0.00 6 ILE A CA 17
ATOM 26661 C C . ILE A 1 6 ? 2.013 -4.777 -6.731 1.00 0.00 6 ILE A C 17
ATOM 26662 O O . ILE A 1 6 ? 1.881 -3.873 -7.529 1.00 0.00 6 ILE A O 17
ATOM 26678 N N . ARG A 1 7 ? 2.390 -5.965 -7.114 1.00 0.00 7 ARG A N 17
ATOM 26679 C CA . ARG A 1 7 ? 2.668 -6.238 -8.551 1.00 0.00 7 ARG A CA 17
ATOM 26680 C C . ARG A 1 7 ? 1.384 -6.074 -9.373 1.00 0.00 7 ARG A C 17
ATOM 26681 O O . ARG A 1 7 ? 1.423 -5.874 -10.571 1.00 0.00 7 ARG A O 17
ATOM 26702 N N . ASP A 1 8 ? 0.245 -6.158 -8.740 1.00 0.00 8 ASP A N 17
ATOM 26703 C CA . ASP A 1 8 ? -1.042 -6.009 -9.480 1.00 0.00 8 ASP A CA 17
ATOM 26704 C C . ASP A 1 8 ? -1.437 -4.527 -9.540 1.00 0.00 8 ASP A C 17
ATOM 26705 O O . ASP A 1 8 ? -2.475 -4.175 -10.062 1.00 0.00 8 ASP A O 17
ATOM 26714 N N . VAL A 1 9 ? -0.625 -3.658 -9.000 1.00 0.00 9 VAL A N 17
ATOM 26715 C CA . VAL A 1 9 ? -0.969 -2.206 -9.019 1.00 0.00 9 VAL A CA 17
ATOM 26716 C C . VAL A 1 9 ? -0.916 -1.667 -10.449 1.00 0.00 9 VAL A C 17
ATOM 26717 O O . VAL A 1 9 ? 0.031 -1.889 -11.177 1.00 0.00 9 VAL A O 17
ATOM 26730 N N . SER A 1 10 ? -1.934 -0.954 -10.853 1.00 0.00 10 SER A N 17
ATOM 26731 C CA . SER A 1 10 ? -1.955 -0.391 -12.231 1.00 0.00 10 SER A CA 17
ATOM 26732 C C . SER A 1 10 ? -2.920 0.796 -12.288 1.00 0.00 10 SER A C 17
ATOM 26733 O O . SER A 1 10 ? -3.717 1.011 -11.396 1.00 0.00 10 SER A O 17
ATOM 26741 N N . LEU A 1 11 ? -2.853 1.564 -13.338 1.00 0.00 11 LEU A N 17
ATOM 26742 C CA . LEU A 1 11 ? -3.759 2.737 -13.476 1.00 0.00 11 LEU A CA 17
ATOM 26743 C C . LEU A 1 11 ? -5.207 2.244 -13.600 1.00 0.00 11 LEU A C 17
ATOM 26744 O O . LEU A 1 11 ? -6.147 2.974 -13.358 1.00 0.00 11 LEU A O 17
ATOM 26760 N N . SER A 1 12 ? -5.390 1.008 -13.976 1.00 0.00 12 SER A N 17
ATOM 26761 C CA . SER A 1 12 ? -6.771 0.464 -14.116 1.00 0.00 12 SER A CA 17
ATOM 26762 C C . SER A 1 12 ? -7.460 0.456 -12.749 1.00 0.00 12 SER A C 17
ATOM 26763 O O . SER A 1 12 ? -8.665 0.337 -12.656 1.00 0.00 12 SER A O 17
ATOM 26771 N N . THR A 1 13 ? -6.700 0.582 -11.687 1.00 0.00 13 THR A N 17
ATOM 26772 C CA . THR A 1 13 ? -7.290 0.586 -10.312 1.00 0.00 13 THR A CA 17
ATOM 26773 C C . THR A 1 13 ? -6.956 1.917 -9.626 1.00 0.00 13 THR A C 17
ATOM 26774 O O . THR A 1 13 ? -5.994 2.014 -8.891 1.00 0.00 13 THR A O 17
ATOM 26785 N N . PRO A 1 14 ? -7.743 2.939 -9.871 1.00 0.00 14 PRO A N 17
ATOM 26786 C CA . PRO A 1 14 ? -7.522 4.287 -9.268 1.00 0.00 14 PRO A CA 17
ATOM 26787 C C . PRO A 1 14 ? -7.386 4.224 -7.745 1.00 0.00 14 PRO A C 17
ATOM 26788 O O . PRO A 1 14 ? -6.562 4.901 -7.162 1.00 0.00 14 PRO A O 17
ATOM 26799 N N . TYR A 1 15 ? -8.192 3.414 -7.101 1.00 0.00 15 TYR A N 17
ATOM 26800 C CA . TYR A 1 15 ? -8.124 3.299 -5.612 1.00 0.00 15 TYR A CA 17
ATOM 26801 C C . TYR A 1 15 ? -7.843 1.849 -5.218 1.00 0.00 15 TYR A C 17
ATOM 26802 O O . TYR A 1 15 ? -8.526 0.937 -5.637 1.00 0.00 15 TYR A O 17
ATOM 26820 N N . VAL A 1 16 ? -6.841 1.630 -4.405 1.00 0.00 16 VAL A N 17
ATOM 26821 C CA . VAL A 1 16 ? -6.515 0.239 -3.968 1.00 0.00 16 VAL A CA 17
ATOM 26822 C C . VAL A 1 16 ? -6.020 0.255 -2.524 1.00 0.00 16 VAL A C 17
ATOM 26823 O O . VAL A 1 16 ? -5.618 1.277 -2.008 1.00 0.00 16 VAL A O 17
ATOM 26836 N N . SER A 1 17 ? -6.045 -0.882 -1.874 1.00 0.00 17 SER A N 17
ATOM 26837 C CA . SER A 1 17 ? -5.574 -0.970 -0.457 1.00 0.00 17 SER A CA 17
ATOM 26838 C C . SER A 1 17 ? -4.357 -1.894 -0.386 1.00 0.00 17 SER A C 17
ATOM 26839 O O . SER A 1 17 ? -4.334 -2.946 -0.993 1.00 0.00 17 SER A O 17
ATOM 26847 N N . VAL A 1 18 ? -3.343 -1.508 0.349 1.00 0.00 18 VAL A N 17
ATOM 26848 C CA . VAL A 1 18 ? -2.118 -2.361 0.467 1.00 0.00 18 VAL A CA 17
ATOM 26849 C C . VAL A 1 18 ? -1.667 -2.417 1.925 1.00 0.00 18 VAL A C 17
ATOM 26850 O O . VAL A 1 18 ? -2.055 -1.599 2.738 1.00 0.00 18 VAL A O 17
ATOM 26863 N N . ILE A 1 19 ? -0.847 -3.380 2.264 1.00 0.00 19 ILE A N 17
ATOM 26864 C CA . ILE A 1 19 ? -0.362 -3.499 3.670 1.00 0.00 19 ILE A CA 17
ATOM 26865 C C . ILE A 1 19 ? 1.101 -3.935 3.677 1.00 0.00 19 ILE A C 17
ATOM 26866 O O . ILE A 1 19 ? 1.526 -4.725 2.857 1.00 0.00 19 ILE A O 17
ATOM 26882 N N . GLY A 1 20 ? 1.876 -3.430 4.599 1.00 0.00 20 GLY A N 17
ATOM 26883 C CA . GLY A 1 20 ? 3.311 -3.827 4.649 1.00 0.00 20 GLY A CA 17
ATOM 26884 C C . GLY A 1 20 ? 4.067 -2.903 5.601 1.00 0.00 20 GLY A C 17
ATOM 26885 O O . GLY A 1 20 ? 3.476 -2.238 6.430 1.00 0.00 20 GLY A O 17
ATOM 26889 N N . LYS A 1 21 ? 5.374 -2.855 5.490 1.00 0.00 21 LYS A N 17
ATOM 26890 C CA . LYS A 1 21 ? 6.184 -1.975 6.389 1.00 0.00 21 LYS A CA 17
ATOM 26891 C C . LYS A 1 21 ? 6.794 -0.839 5.578 1.00 0.00 21 LYS A C 17
ATOM 26892 O O . LYS A 1 21 ? 7.247 -1.025 4.461 1.00 0.00 21 LYS A O 17
ATOM 26911 N N . ILE A 1 22 ? 6.791 0.348 6.135 1.00 0.00 22 ILE A N 17
ATOM 26912 C CA . ILE A 1 22 ? 7.353 1.530 5.412 1.00 0.00 22 ILE A CA 17
ATOM 26913 C C . ILE A 1 22 ? 8.784 1.794 5.882 1.00 0.00 22 ILE A C 17
ATOM 26914 O O . ILE A 1 22 ? 9.057 1.836 7.064 1.00 0.00 22 ILE A O 17
ATOM 26930 N N . THR A 1 23 ? 9.703 1.969 4.959 1.00 0.00 23 THR A N 17
ATOM 26931 C CA . THR A 1 23 ? 11.128 2.229 5.343 1.00 0.00 23 THR A CA 17
ATOM 26932 C C . THR A 1 23 ? 11.686 3.395 4.522 1.00 0.00 23 THR A C 17
ATOM 26933 O O . THR A 1 23 ? 11.215 3.694 3.442 1.00 0.00 23 THR A O 17
ATOM 26944 N N . GLY A 1 24 ? 12.701 4.044 5.030 1.00 0.00 24 GLY A N 17
ATOM 26945 C CA . GLY A 1 24 ? 13.316 5.184 4.293 1.00 0.00 24 GLY A CA 17
ATOM 26946 C C . GLY A 1 24 ? 12.361 6.380 4.279 1.00 0.00 24 GLY A C 17
ATOM 26947 O O . GLY A 1 24 ? 11.796 6.725 3.262 1.00 0.00 24 GLY A O 17
ATOM 26951 N N . ILE A 1 25 ? 12.179 7.024 5.401 1.00 0.00 25 ILE A N 17
ATOM 26952 C CA . ILE A 1 25 ? 11.266 8.202 5.439 1.00 0.00 25 ILE A CA 17
ATOM 26953 C C . ILE A 1 25 ? 11.999 9.424 4.888 1.00 0.00 25 ILE A C 17
ATOM 26954 O O . ILE A 1 25 ? 13.095 9.742 5.303 1.00 0.00 25 ILE A O 17
ATOM 26970 N N . HIS A 1 26 ? 11.397 10.106 3.945 1.00 0.00 26 HIS A N 17
ATOM 26971 C CA . HIS A 1 26 ? 12.038 11.314 3.339 1.00 0.00 26 HIS A CA 17
ATOM 26972 C C . HIS A 1 26 ? 11.051 12.475 3.378 1.00 0.00 26 HIS A C 17
ATOM 26973 O O . HIS A 1 26 ? 9.905 12.339 2.996 1.00 0.00 26 HIS A O 17
ATOM 26987 N N . LYS A 1 27 ? 11.486 13.617 3.842 1.00 0.00 27 LYS A N 17
ATOM 26988 C CA . LYS A 1 27 ? 10.579 14.801 3.920 1.00 0.00 27 LYS A CA 17
ATOM 26989 C C . LYS A 1 27 ? 10.916 15.784 2.803 1.00 0.00 27 LYS A C 17
ATOM 26990 O O . LYS A 1 27 ? 12.066 16.073 2.537 1.00 0.00 27 LYS A O 17
ATOM 27009 N N . LYS A 1 28 ? 9.913 16.305 2.149 1.00 0.00 28 LYS A N 17
ATOM 27010 C CA . LYS A 1 28 ? 10.155 17.278 1.049 1.00 0.00 28 LYS A CA 17
ATOM 27011 C C . LYS A 1 28 ? 8.991 18.265 0.992 1.00 0.00 28 LYS A C 17
ATOM 27012 O O . LYS A 1 28 ? 7.902 17.976 1.446 1.00 0.00 28 LYS A O 17
ATOM 27031 N N . GLU A 1 29 ? 9.215 19.429 0.437 1.00 0.00 29 GLU A N 17
ATOM 27032 C CA . GLU A 1 29 ? 8.132 20.455 0.335 1.00 0.00 29 GLU A CA 17
ATOM 27033 C C . GLU A 1 29 ? 7.743 20.647 -1.128 1.00 0.00 29 GLU A C 17
ATOM 27034 O O . GLU A 1 29 ? 8.567 20.546 -2.015 1.00 0.00 29 GLU A O 17
ATOM 27046 N N . TYR A 1 30 ? 6.488 20.915 -1.391 1.00 0.00 30 TYR A N 17
ATOM 27047 C CA . TYR A 1 30 ? 6.044 21.106 -2.803 1.00 0.00 30 TYR A CA 17
ATOM 27048 C C . TYR A 1 30 ? 4.976 22.195 -2.863 1.00 0.00 30 TYR A C 17
ATOM 27049 O O . TYR A 1 30 ? 4.341 22.519 -1.877 1.00 0.00 30 TYR A O 17
ATOM 27067 N N . GLU A 1 31 ? 4.784 22.773 -4.016 1.00 0.00 31 GLU A N 17
ATOM 27068 C CA . GLU A 1 31 ? 3.771 23.854 -4.154 1.00 0.00 31 GLU A CA 17
ATOM 27069 C C . GLU A 1 31 ? 2.383 23.247 -4.358 1.00 0.00 31 GLU A C 17
ATOM 27070 O O . GLU A 1 31 ? 2.204 22.321 -5.125 1.00 0.00 31 GLU A O 17
ATOM 27082 N N . SER A 1 32 ? 1.395 23.772 -3.683 1.00 0.00 32 SER A N 17
ATOM 27083 C CA . SER A 1 32 ? 0.011 23.241 -3.839 1.00 0.00 32 SER A CA 17
ATOM 27084 C C . SER A 1 32 ? -0.989 24.385 -3.659 1.00 0.00 32 SER A C 17
ATOM 27085 O O . SER A 1 32 ? -1.059 25.002 -2.617 1.00 0.00 32 SER A O 17
ATOM 27093 N N . ASP A 1 33 ? -1.753 24.670 -4.679 1.00 0.00 33 ASP A N 17
ATOM 27094 C CA . ASP A 1 33 ? -2.758 25.773 -4.603 1.00 0.00 33 ASP A CA 17
ATOM 27095 C C . ASP A 1 33 ? -2.070 27.090 -4.228 1.00 0.00 33 ASP A C 17
ATOM 27096 O O . ASP A 1 33 ? -2.650 27.947 -3.591 1.00 0.00 33 ASP A O 17
ATOM 27105 N N . GLY A 1 34 ? -0.844 27.267 -4.642 1.00 0.00 34 GLY A N 17
ATOM 27106 C CA . GLY A 1 34 ? -0.127 28.537 -4.335 1.00 0.00 34 GLY A CA 17
ATOM 27107 C C . GLY A 1 34 ? 0.390 28.523 -2.895 1.00 0.00 34 GLY A C 17
ATOM 27108 O O . GLY A 1 34 ? 0.788 29.542 -2.371 1.00 0.00 34 GLY A O 17
ATOM 27112 N N . THR A 1 35 ? 0.389 27.379 -2.250 1.00 0.00 35 THR A N 17
ATOM 27113 C CA . THR A 1 35 ? 0.882 27.303 -0.835 1.00 0.00 35 THR A CA 17
ATOM 27114 C C . THR A 1 35 ? 1.930 26.202 -0.709 1.00 0.00 35 THR A C 17
ATOM 27115 O O . THR A 1 35 ? 2.004 25.300 -1.519 1.00 0.00 35 THR A O 17
ATOM 27126 N N . THR A 1 36 ? 2.752 26.282 0.304 1.00 0.00 36 THR A N 17
ATOM 27127 C CA . THR A 1 36 ? 3.817 25.258 0.501 1.00 0.00 36 THR A CA 17
ATOM 27128 C C . THR A 1 36 ? 3.323 24.177 1.459 1.00 0.00 36 THR A C 17
ATOM 27129 O O . THR A 1 36 ? 2.928 24.457 2.574 1.00 0.00 36 THR A O 17
ATOM 27140 N N . LYS A 1 37 ? 3.347 22.940 1.031 1.00 0.00 37 LYS A N 17
ATOM 27141 C CA . LYS A 1 37 ? 2.882 21.819 1.903 1.00 0.00 37 LYS A CA 17
ATOM 27142 C C . LYS A 1 37 ? 3.970 20.752 1.971 1.00 0.00 37 LYS A C 17
ATOM 27143 O O . LYS A 1 37 ? 4.650 20.476 1.003 1.00 0.00 37 LYS A O 17
ATOM 27162 N N . SER A 1 38 ? 4.145 20.163 3.118 1.00 0.00 38 SER A N 17
ATOM 27163 C CA . SER A 1 38 ? 5.192 19.121 3.274 1.00 0.00 38 SER A CA 17
ATOM 27164 C C . SER A 1 38 ? 4.644 17.766 2.831 1.00 0.00 38 SER A C 17
ATOM 27165 O O . SER A 1 38 ? 3.477 17.472 3.005 1.00 0.00 38 SER A O 17
ATOM 27173 N N . VAL A 1 39 ? 5.483 16.933 2.271 1.00 0.00 39 VAL A N 17
ATOM 27174 C CA . VAL A 1 39 ? 5.029 15.581 1.825 1.00 0.00 39 VAL A CA 17
ATOM 27175 C C . VAL A 1 39 ? 6.037 14.534 2.293 1.00 0.00 39 VAL A C 17
ATOM 27176 O O . VAL A 1 39 ? 7.235 14.729 2.215 1.00 0.00 39 VAL A O 17
ATOM 27189 N N . TYR A 1 40 ? 5.557 13.421 2.781 1.00 0.00 40 TYR A N 17
ATOM 27190 C CA . TYR A 1 40 ? 6.470 12.345 3.260 1.00 0.00 40 TYR A CA 17
ATOM 27191 C C . TYR A 1 40 ? 6.533 11.244 2.205 1.00 0.00 40 TYR A C 17
ATOM 27192 O O . TYR A 1 40 ? 5.520 10.799 1.705 1.00 0.00 40 TYR A O 17
ATOM 27210 N N . GLN A 1 41 ? 7.718 10.808 1.859 1.00 0.00 41 GLN A N 17
ATOM 27211 C CA . GLN A 1 41 ? 7.868 9.739 0.824 1.00 0.00 41 GLN A CA 17
ATOM 27212 C C . GLN A 1 41 ? 8.723 8.608 1.376 1.00 0.00 41 GLN A C 17
ATOM 27213 O O . GLN A 1 41 ? 9.524 8.800 2.268 1.00 0.00 41 GLN A O 17
ATOM 27227 N N . GLY A 1 42 ? 8.556 7.426 0.854 1.00 0.00 42 GLY A N 17
ATOM 27228 C CA . GLY A 1 42 ? 9.366 6.286 1.357 1.00 0.00 42 GLY A CA 17
ATOM 27229 C C . GLY A 1 42 ? 9.057 5.034 0.542 1.00 0.00 42 GLY A C 17
ATOM 27230 O O . GLY A 1 42 ? 8.449 5.102 -0.508 1.00 0.00 42 GLY A O 17
ATOM 27234 N N . TYR A 1 43 ? 9.481 3.890 1.018 1.00 0.00 43 TYR A N 17
ATOM 27235 C CA . TYR A 1 43 ? 9.230 2.612 0.285 1.00 0.00 43 TYR A CA 17
ATOM 27236 C C . TYR A 1 43 ? 8.401 1.677 1.160 1.00 0.00 43 TYR A C 17
ATOM 27237 O O . TYR A 1 43 ? 8.621 1.577 2.351 1.00 0.00 43 TYR A O 17
ATOM 27255 N N . ILE A 1 44 ? 7.458 0.981 0.574 1.00 0.00 44 ILE A N 17
ATOM 27256 C CA . ILE A 1 44 ? 6.607 0.032 1.358 1.00 0.00 44 ILE A CA 17
ATOM 27257 C C . ILE A 1 44 ? 6.741 -1.350 0.730 1.00 0.00 44 ILE A C 17
ATOM 27258 O O . ILE A 1 44 ? 6.671 -1.492 -0.475 1.00 0.00 44 ILE A O 17
ATOM 27274 N N . GLU A 1 45 ? 6.957 -2.374 1.527 1.00 0.00 45 GLU A N 17
ATOM 27275 C CA . GLU A 1 45 ? 7.126 -3.752 0.950 1.00 0.00 45 GLU A CA 17
ATOM 27276 C C . GLU A 1 45 ? 6.277 -4.776 1.708 1.00 0.00 45 GLU A C 17
ATOM 27277 O O . GLU A 1 45 ? 5.924 -4.591 2.856 1.00 0.00 45 GLU A O 17
ATOM 27289 N N . ASP A 1 46 ? 5.955 -5.867 1.055 1.00 0.00 46 ASP A N 17
ATOM 27290 C CA . ASP A 1 46 ? 5.136 -6.936 1.701 1.00 0.00 46 ASP A CA 17
ATOM 27291 C C . ASP A 1 46 ? 5.629 -8.302 1.217 1.00 0.00 46 ASP A C 17
ATOM 27292 O O . ASP A 1 46 ? 6.808 -8.506 0.996 1.00 0.00 46 ASP A O 17
ATOM 27301 N N . ASP A 1 47 ? 4.735 -9.239 1.045 1.00 0.00 47 ASP A N 17
ATOM 27302 C CA . ASP A 1 47 ? 5.141 -10.593 0.569 1.00 0.00 47 ASP A CA 17
ATOM 27303 C C . ASP A 1 47 ? 5.137 -10.609 -0.963 1.00 0.00 47 ASP A C 17
ATOM 27304 O O . ASP A 1 47 ? 5.456 -11.602 -1.584 1.00 0.00 47 ASP A O 17
ATOM 27313 N N . THR A 1 48 ? 4.772 -9.509 -1.572 1.00 0.00 48 THR A N 17
ATOM 27314 C CA . THR A 1 48 ? 4.737 -9.438 -3.065 1.00 0.00 48 THR A CA 17
ATOM 27315 C C . THR A 1 48 ? 5.982 -8.707 -3.574 1.00 0.00 48 THR A C 17
ATOM 27316 O O . THR A 1 48 ? 6.855 -9.295 -4.180 1.00 0.00 48 THR A O 17
ATOM 27327 N N . ALA A 1 49 ? 6.066 -7.426 -3.338 1.00 0.00 49 ALA A N 17
ATOM 27328 C CA . ALA A 1 49 ? 7.248 -6.656 -3.814 1.00 0.00 49 ALA A CA 17
ATOM 27329 C C . ALA A 1 49 ? 7.329 -5.322 -3.073 1.00 0.00 49 ALA A C 17
ATOM 27330 O O . ALA A 1 49 ? 6.944 -5.217 -1.925 1.00 0.00 49 ALA A O 17
ATOM 27337 N N . ARG A 1 50 ? 7.832 -4.299 -3.724 1.00 0.00 50 ARG A N 17
ATOM 27338 C CA . ARG A 1 50 ? 7.946 -2.960 -3.064 1.00 0.00 50 ARG A CA 17
ATOM 27339 C C . ARG A 1 50 ? 7.532 -1.860 -4.043 1.00 0.00 50 ARG A C 17
ATOM 27340 O O . ARG A 1 50 ? 7.632 -2.013 -5.243 1.00 0.00 50 ARG A O 17
ATOM 27361 N N . ILE A 1 51 ? 7.064 -0.745 -3.538 1.00 0.00 51 ILE A N 17
ATOM 27362 C CA . ILE A 1 51 ? 6.647 0.366 -4.443 1.00 0.00 51 ILE A CA 17
ATOM 27363 C C . ILE A 1 51 ? 6.802 1.711 -3.727 1.00 0.00 51 ILE A C 17
ATOM 27364 O O . ILE A 1 51 ? 6.783 1.792 -2.514 1.00 0.00 51 ILE A O 17
ATOM 27380 N N . ARG A 1 52 ? 6.973 2.766 -4.477 1.00 0.00 52 ARG A N 17
ATOM 27381 C CA . ARG A 1 52 ? 7.154 4.111 -3.861 1.00 0.00 52 ARG A CA 17
ATOM 27382 C C . ARG A 1 52 ? 5.814 4.649 -3.354 1.00 0.00 52 ARG A C 17
ATOM 27383 O O . ARG A 1 52 ? 4.781 4.457 -3.966 1.00 0.00 52 ARG A O 17
ATOM 27404 N N . ILE A 1 53 ? 5.837 5.339 -2.241 1.00 0.00 53 ILE A N 17
ATOM 27405 C CA . ILE A 1 53 ? 4.586 5.918 -1.670 1.00 0.00 53 ILE A CA 17
ATOM 27406 C C . ILE A 1 53 ? 4.825 7.378 -1.290 1.00 0.00 53 ILE A C 17
ATOM 27407 O O . ILE A 1 53 ? 5.939 7.781 -0.999 1.00 0.00 53 ILE A O 17
ATOM 27423 N N . SER A 1 54 ? 3.784 8.169 -1.278 1.00 0.00 54 SER A N 17
ATOM 27424 C CA . SER A 1 54 ? 3.931 9.605 -0.908 1.00 0.00 54 SER A CA 17
ATOM 27425 C C . SER A 1 54 ? 2.699 10.045 -0.123 1.00 0.00 54 SER A C 17
ATOM 27426 O O . SER A 1 54 ? 1.586 9.958 -0.604 1.00 0.00 54 SER A O 17
ATOM 27434 N N . SER A 1 55 ? 2.890 10.512 1.088 1.00 0.00 55 SER A N 17
ATOM 27435 C CA . SER A 1 55 ? 1.736 10.958 1.928 1.00 0.00 55 SER A CA 17
ATOM 27436 C C . SER A 1 55 ? 1.820 12.468 2.146 1.00 0.00 55 SER A C 17
ATOM 27437 O O . SER A 1 55 ? 2.883 13.019 2.352 1.00 0.00 55 SER A O 17
ATOM 27445 N N . PHE A 1 56 ? 0.704 13.145 2.077 1.00 0.00 56 PHE A N 17
ATOM 27446 C CA . PHE A 1 56 ? 0.707 14.630 2.250 1.00 0.00 56 PHE A CA 17
ATOM 27447 C C . PHE A 1 56 ? 0.377 15.024 3.695 1.00 0.00 56 PHE A C 17
ATOM 27448 O O . PHE A 1 56 ? -0.675 14.711 4.212 1.00 0.00 56 PHE A O 17
ATOM 27465 N N . GLY A 1 57 ? 1.271 15.733 4.338 1.00 0.00 57 GLY A N 17
ATOM 27466 C CA . GLY A 1 57 ? 1.021 16.179 5.740 1.00 0.00 57 GLY A CA 17
ATOM 27467 C C . GLY A 1 57 ? 1.029 14.982 6.694 1.00 0.00 57 GLY A C 17
ATOM 27468 O O . GLY A 1 57 ? 1.396 15.102 7.845 1.00 0.00 57 GLY A O 17
ATOM 27472 N N . LYS A 1 58 ? 0.620 13.834 6.238 1.00 0.00 58 LYS A N 17
ATOM 27473 C CA . LYS A 1 58 ? 0.597 12.649 7.137 1.00 0.00 58 LYS A CA 17
ATOM 27474 C C . LYS A 1 58 ? 2.023 12.159 7.396 1.00 0.00 58 LYS A C 17
ATOM 27475 O O . LYS A 1 58 ? 2.832 12.053 6.495 1.00 0.00 58 LYS A O 17
ATOM 27494 N N . GLN A 1 59 ? 2.336 11.862 8.630 1.00 0.00 59 GLN A N 17
ATOM 27495 C CA . GLN A 1 59 ? 3.706 11.383 8.969 1.00 0.00 59 GLN A CA 17
ATOM 27496 C C . GLN A 1 59 ? 3.776 9.860 8.825 1.00 0.00 59 GLN A C 17
ATOM 27497 O O . GLN A 1 59 ? 2.779 9.173 8.916 1.00 0.00 59 GLN A O 17
ATOM 27511 N N . LEU A 1 60 ? 4.955 9.334 8.596 1.00 0.00 60 LEU A N 17
ATOM 27512 C CA . LEU A 1 60 ? 5.124 7.856 8.438 1.00 0.00 60 LEU A CA 17
ATOM 27513 C C . LEU A 1 60 ? 6.219 7.370 9.384 1.00 0.00 60 LEU A C 17
ATOM 27514 O O . LEU A 1 60 ? 7.114 8.113 9.739 1.00 0.00 60 LEU A O 17
ATOM 27530 N N . GLN A 1 61 ? 6.149 6.128 9.803 1.00 0.00 61 GLN A N 17
ATOM 27531 C CA . GLN A 1 61 ? 7.175 5.574 10.743 1.00 0.00 61 GLN A CA 17
ATOM 27532 C C . GLN A 1 61 ? 7.981 4.470 10.053 1.00 0.00 61 GLN A C 17
ATOM 27533 O O . GLN A 1 61 ? 7.448 3.590 9.408 1.00 0.00 61 GLN A O 17
ATOM 27547 N N . ASP A 1 62 ? 9.276 4.542 10.177 1.00 0.00 62 ASP A N 17
ATOM 27548 C CA . ASP A 1 62 ? 10.169 3.542 9.527 1.00 0.00 62 ASP A CA 17
ATOM 27549 C C . ASP A 1 62 ? 9.966 2.138 10.112 1.00 0.00 62 ASP A C 17
ATOM 27550 O O . ASP A 1 62 ? 9.836 1.954 11.307 1.00 0.00 62 ASP A O 17
ATOM 27559 N N . SER A 1 63 ? 9.967 1.143 9.261 1.00 0.00 63 SER A N 17
ATOM 27560 C CA . SER A 1 63 ? 9.805 -0.267 9.719 1.00 0.00 63 SER A CA 17
ATOM 27561 C C . SER A 1 63 ? 8.448 -0.452 10.401 1.00 0.00 63 SER A C 17
ATOM 27562 O O . SER A 1 63 ? 8.151 -1.503 10.933 1.00 0.00 63 SER A O 17
ATOM 27570 N N . ASP A 1 64 ? 7.619 0.551 10.389 1.00 0.00 64 ASP A N 17
ATOM 27571 C CA . ASP A 1 64 ? 6.284 0.418 11.034 1.00 0.00 64 ASP A CA 17
ATOM 27572 C C . ASP A 1 64 ? 5.307 -0.289 10.090 1.00 0.00 64 ASP A C 17
ATOM 27573 O O . ASP A 1 64 ? 5.153 0.081 8.938 1.00 0.00 64 ASP A O 17
ATOM 27582 N N . VAL A 1 65 ? 4.643 -1.306 10.578 1.00 0.00 65 VAL A N 17
ATOM 27583 C CA . VAL A 1 65 ? 3.663 -2.043 9.731 1.00 0.00 65 VAL A CA 17
ATOM 27584 C C . VAL A 1 65 ? 2.328 -1.300 9.752 1.00 0.00 65 VAL A C 17
ATOM 27585 O O . VAL A 1 65 ? 1.719 -1.115 10.791 1.00 0.00 65 VAL A O 17
ATOM 27598 N N . VAL A 1 66 ? 1.873 -0.862 8.604 1.00 0.00 66 VAL A N 17
ATOM 27599 C CA . VAL A 1 66 ? 0.581 -0.119 8.535 1.00 0.00 66 VAL A CA 17
ATOM 27600 C C . VAL A 1 66 ? -0.221 -0.585 7.323 1.00 0.00 66 VAL A C 17
ATOM 27601 O O . VAL A 1 66 ? 0.300 -1.202 6.407 1.00 0.00 66 VAL A O 17
ATOM 27614 N N . ARG A 1 67 ? -1.494 -0.280 7.321 1.00 0.00 67 ARG A N 17
ATOM 27615 C CA . ARG A 1 67 ? -2.384 -0.669 6.191 1.00 0.00 67 ARG A CA 17
ATOM 27616 C C . ARG A 1 67 ? -3.038 0.590 5.632 1.00 0.00 67 ARG A C 17
ATOM 27617 O O . ARG A 1 67 ? -3.647 1.351 6.356 1.00 0.00 67 ARG A O 17
ATOM 27638 N N . ILE A 1 68 ? -2.906 0.823 4.349 1.00 0.00 68 ILE A N 17
ATOM 27639 C CA . ILE A 1 68 ? -3.508 2.047 3.735 1.00 0.00 68 ILE A CA 17
ATOM 27640 C C . ILE A 1 68 ? -4.718 1.653 2.894 1.00 0.00 68 ILE A C 17
ATOM 27641 O O . ILE A 1 68 ? -4.646 0.772 2.058 1.00 0.00 68 ILE A O 17
ATOM 27657 N N . ASP A 1 69 ? -5.832 2.306 3.116 1.00 0.00 69 ASP A N 17
ATOM 27658 C CA . ASP A 1 69 ? -7.077 1.997 2.347 1.00 0.00 69 ASP A CA 17
ATOM 27659 C C . ASP A 1 69 ? -7.453 3.190 1.466 1.00 0.00 69 ASP A C 17
ATOM 27660 O O . ASP A 1 69 ? -7.197 4.329 1.800 1.00 0.00 69 ASP A O 17
ATOM 27669 N N . ASN A 1 70 ? -8.060 2.924 0.340 1.00 0.00 70 ASN A N 17
ATOM 27670 C CA . ASN A 1 70 ? -8.461 4.020 -0.591 1.00 0.00 70 ASN A CA 17
ATOM 27671 C C . ASN A 1 70 ? -7.215 4.786 -1.048 1.00 0.00 70 ASN A C 17
ATOM 27672 O O . ASN A 1 70 ? -7.241 5.989 -1.224 1.00 0.00 70 ASN A O 17
ATOM 27683 N N . ALA A 1 71 ? -6.125 4.093 -1.253 1.00 0.00 71 ALA A N 17
ATOM 27684 C CA . ALA A 1 71 ? -4.877 4.771 -1.707 1.00 0.00 71 ALA A CA 17
ATOM 27685 C C . ALA A 1 71 ? -5.009 5.149 -3.184 1.00 0.00 71 ALA A C 17
ATOM 27686 O O . ALA A 1 71 ? -5.427 4.355 -3.999 1.00 0.00 71 ALA A O 17
ATOM 27693 N N . ARG A 1 72 ? -4.655 6.357 -3.533 1.00 0.00 72 ARG A N 17
ATOM 27694 C CA . ARG A 1 72 ? -4.766 6.790 -4.955 1.00 0.00 72 ARG A CA 17
ATOM 27695 C C . ARG A 1 72 ? -3.523 6.361 -5.738 1.00 0.00 72 ARG A C 17
ATOM 27696 O O . ARG A 1 72 ? -2.402 6.573 -5.320 1.00 0.00 72 ARG A O 17
ATOM 27717 N N . VAL A 1 73 ? -3.723 5.751 -6.876 1.00 0.00 73 VAL A N 17
ATOM 27718 C CA . VAL A 1 73 ? -2.571 5.294 -7.704 1.00 0.00 73 VAL A CA 17
ATOM 27719 C C . VAL A 1 73 ? -2.127 6.426 -8.627 1.00 0.00 73 VAL A C 17
ATOM 27720 O O . VAL A 1 73 ? -2.936 7.075 -9.258 1.00 0.00 73 VAL A O 17
ATOM 27733 N N . ALA A 1 74 ? -0.846 6.673 -8.714 1.00 0.00 74 ALA A N 17
ATOM 27734 C CA . ALA A 1 74 ? -0.350 7.765 -9.601 1.00 0.00 74 ALA A CA 17
ATOM 27735 C C . ALA A 1 74 ? 0.957 7.334 -10.258 1.00 0.00 74 ALA A C 17
ATOM 27736 O O . ALA A 1 74 ? 1.676 6.501 -9.744 1.00 0.00 74 ALA A O 17
ATOM 27743 N N . GLN A 1 75 ? 1.261 7.899 -11.400 1.00 0.00 75 GLN A N 17
ATOM 27744 C CA . GLN A 1 75 ? 2.520 7.543 -12.123 1.00 0.00 75 GLN A CA 17
ATOM 27745 C C . GLN A 1 75 ? 3.417 8.776 -12.202 1.00 0.00 75 GLN A C 17
ATOM 27746 O O . GLN A 1 75 ? 3.058 9.773 -12.794 1.00 0.00 75 GLN A O 17
ATOM 27760 N N . PHE A 1 76 ? 4.585 8.711 -11.607 1.00 0.00 76 PHE A N 17
ATOM 27761 C CA . PHE A 1 76 ? 5.524 9.875 -11.639 1.00 0.00 76 PHE A CA 17
ATOM 27762 C C . PHE A 1 76 ? 6.890 9.424 -12.163 1.00 0.00 76 PHE A C 17
ATOM 27763 O O . PHE A 1 76 ? 7.425 8.418 -11.747 1.00 0.00 76 PHE A O 17
ATOM 27780 N N . ASN A 1 77 ? 7.443 10.172 -13.078 1.00 0.00 77 ASN A N 17
ATOM 27781 C CA . ASN A 1 77 ? 8.775 9.827 -13.658 1.00 0.00 77 ASN A CA 17
ATOM 27782 C C . ASN A 1 77 ? 8.740 8.415 -14.255 1.00 0.00 77 ASN A C 17
ATOM 27783 O O . ASN A 1 77 ? 9.734 7.718 -14.284 1.00 0.00 77 ASN A O 17
ATOM 27794 N N . GLY A 1 78 ? 7.608 8.002 -14.760 1.00 0.00 78 GLY A N 17
ATOM 27795 C CA . GLY A 1 78 ? 7.515 6.651 -15.382 1.00 0.00 78 GLY A CA 17
ATOM 27796 C C . GLY A 1 78 ? 7.449 5.573 -14.300 1.00 0.00 78 GLY A C 17
ATOM 27797 O O . GLY A 1 78 ? 7.469 4.394 -14.595 1.00 0.00 78 GLY A O 17
ATOM 27801 N N . TYR A 1 79 ? 7.378 5.963 -13.050 1.00 0.00 79 TYR A N 17
ATOM 27802 C CA . TYR A 1 79 ? 7.320 4.959 -11.939 1.00 0.00 79 TYR A CA 17
ATOM 27803 C C . TYR A 1 79 ? 5.963 5.029 -11.237 1.00 0.00 79 TYR A C 17
ATOM 27804 O O . TYR A 1 79 ? 5.473 6.090 -10.905 1.00 0.00 79 TYR A O 17
ATOM 27822 N N . LEU A 1 80 ? 5.355 3.896 -11.011 1.00 0.00 80 LEU A N 17
ATOM 27823 C CA . LEU A 1 80 ? 4.029 3.874 -10.335 1.00 0.00 80 LEU A CA 17
ATOM 27824 C C . LEU A 1 80 ? 4.211 4.080 -8.832 1.00 0.00 80 LEU A C 17
ATOM 27825 O O . LEU A 1 80 ? 5.186 3.651 -8.250 1.00 0.00 80 LEU A O 17
ATOM 27841 N N . SER A 1 81 ? 3.274 4.737 -8.199 1.00 0.00 81 SER A N 17
ATOM 27842 C CA . SER A 1 81 ? 3.393 4.973 -6.734 1.00 0.00 81 SER A CA 17
ATOM 27843 C C . SER A 1 81 ? 2.007 5.200 -6.133 1.00 0.00 81 SER A C 17
ATOM 27844 O O . SER A 1 81 ? 1.057 5.499 -6.830 1.00 0.00 81 SER A O 17
ATOM 27852 N N . LEU A 1 82 ? 1.889 5.062 -4.837 1.00 0.00 82 LEU A N 17
ATOM 27853 C CA . LEU A 1 82 ? 0.572 5.268 -4.163 1.00 0.00 82 LEU A CA 17
ATOM 27854 C C . LEU A 1 82 ? 0.597 6.600 -3.421 1.00 0.00 82 LEU A C 17
ATOM 27855 O O . LEU A 1 82 ? 1.521 6.897 -2.689 1.00 0.00 82 LEU A O 17
ATOM 27871 N N . SER A 1 83 ? -0.410 7.412 -3.618 1.00 0.00 83 SER A N 17
ATOM 27872 C CA . SER A 1 83 ? -0.464 8.741 -2.943 1.00 0.00 83 SER A CA 17
ATOM 27873 C C . SER A 1 83 ? -1.528 8.712 -1.851 1.00 0.00 83 SER A C 17
ATOM 27874 O O . SER A 1 83 ? -2.664 8.346 -2.088 1.00 0.00 83 SER A O 17
ATOM 27882 N N . VAL A 1 84 ? -1.170 9.097 -0.651 1.00 0.00 84 VAL A N 17
ATOM 27883 C CA . VAL A 1 84 ? -2.158 9.098 0.469 1.00 0.00 84 VAL A CA 17
ATOM 27884 C C . VAL A 1 84 ? -2.639 10.525 0.718 1.00 0.00 84 VAL A C 17
ATOM 27885 O O . VAL A 1 84 ? -1.918 11.361 1.236 1.00 0.00 84 VAL A O 17
ATOM 27898 N N . GLY A 1 85 ? -3.860 10.806 0.346 1.00 0.00 85 GLY A N 17
ATOM 27899 C CA . GLY A 1 85 ? -4.426 12.171 0.545 1.00 0.00 85 GLY A CA 17
ATOM 27900 C C . GLY A 1 85 ? -5.233 12.206 1.843 1.00 0.00 85 GLY A C 17
ATOM 27901 O O . GLY A 1 85 ? -5.314 11.232 2.564 1.00 0.00 85 GLY A O 17
ATOM 27905 N N . ASP A 1 86 ? -5.843 13.319 2.139 1.00 0.00 86 ASP A N 17
ATOM 27906 C CA . ASP A 1 86 ? -6.657 13.419 3.380 1.00 0.00 86 ASP A CA 17
ATOM 27907 C C . ASP A 1 86 ? -7.910 12.548 3.236 1.00 0.00 86 ASP A C 17
ATOM 27908 O O . ASP A 1 86 ? -8.566 12.219 4.203 1.00 0.00 86 ASP A O 17
ATOM 27917 N N . SER A 1 87 ? -8.248 12.174 2.031 1.00 0.00 87 SER A N 17
ATOM 27918 C CA . SER A 1 87 ? -9.454 11.326 1.822 1.00 0.00 87 SER A CA 17
ATOM 27919 C C . SER A 1 87 ? -9.077 9.858 2.030 1.00 0.00 87 SER A C 17
ATOM 27920 O O . SER A 1 87 ? -9.920 8.986 2.067 1.00 0.00 87 SER A O 17
ATOM 27928 N N . SER A 1 88 ? -7.807 9.583 2.163 1.00 0.00 88 SER A N 17
ATOM 27929 C CA . SER A 1 88 ? -7.357 8.177 2.364 1.00 0.00 88 SER A CA 17
ATOM 27930 C C . SER A 1 88 ? -7.428 7.819 3.849 1.00 0.00 88 SER A C 17
ATOM 27931 O O . SER A 1 88 ? -7.602 8.679 4.690 1.00 0.00 88 SER A O 17
ATOM 27939 N N . ARG A 1 89 ? -7.296 6.556 4.178 1.00 0.00 89 ARG A N 17
ATOM 27940 C CA . ARG A 1 89 ? -7.359 6.132 5.612 1.00 0.00 89 ARG A CA 17
ATOM 27941 C C . ARG A 1 89 ? -6.152 5.259 5.949 1.00 0.00 89 ARG A C 17
ATOM 27942 O O . ARG A 1 89 ? -5.737 4.424 5.170 1.00 0.00 89 ARG A O 17
ATOM 27963 N N . ILE A 1 90 ? -5.595 5.454 7.117 1.00 0.00 90 ILE A N 17
ATOM 27964 C CA . ILE A 1 90 ? -4.413 4.651 7.551 1.00 0.00 90 ILE A CA 17
ATOM 27965 C C . ILE A 1 90 ? -4.758 3.900 8.834 1.00 0.00 90 ILE A C 17
ATOM 27966 O O . ILE A 1 90 ? -5.258 4.471 9.782 1.00 0.00 90 ILE A O 17
ATOM 27982 N N . GLU A 1 91 ? -4.480 2.620 8.868 1.00 0.00 91 GLU A N 17
ATOM 27983 C CA . GLU A 1 91 ? -4.768 1.806 10.086 1.00 0.00 91 GLU A CA 17
ATOM 27984 C C . GLU A 1 91 ? -3.465 1.161 10.558 1.00 0.00 91 GLU A C 17
ATOM 27985 O O . GLU A 1 91 ? -2.910 0.300 9.905 1.00 0.00 91 GLU A O 17
ATOM 27997 N N . SER A 1 92 ? -2.965 1.593 11.681 1.00 0.00 92 SER A N 17
ATOM 27998 C CA . SER A 1 92 ? -1.688 1.035 12.207 1.00 0.00 92 SER A CA 17
ATOM 27999 C C . SER A 1 92 ? -1.916 -0.371 12.756 1.00 0.00 92 SER A C 17
ATOM 28000 O O . SER A 1 92 ? -2.964 -0.668 13.292 1.00 0.00 92 SER A O 17
ATOM 28008 N N . VAL A 1 93 ? -0.935 -1.239 12.637 1.00 0.00 93 VAL A N 17
ATOM 28009 C CA . VAL A 1 93 ? -1.088 -2.633 13.163 1.00 0.00 93 VAL A CA 17
ATOM 28010 C C . VAL A 1 93 ? -0.058 -2.878 14.269 1.00 0.00 93 VAL A C 17
ATOM 28011 O O . VAL A 1 93 ? 1.125 -2.658 14.097 1.00 0.00 93 VAL A O 17
ATOM 28024 N N . ASN A 1 94 ? -0.514 -3.347 15.399 1.00 0.00 94 ASN A N 17
ATOM 28025 C CA . ASN A 1 94 ? 0.401 -3.632 16.536 1.00 0.00 94 ASN A CA 17
ATOM 28026 C C . ASN A 1 94 ? -0.412 -4.312 17.644 1.00 0.00 94 ASN A C 17
ATOM 28027 O O . ASN A 1 94 ? 0.096 -5.103 18.411 1.00 0.00 94 ASN A O 17
ATOM 28038 N N . VAL A 1 95 ? -1.684 -4.005 17.711 1.00 0.00 95 VAL A N 17
ATOM 28039 C CA . VAL A 1 95 ? -2.575 -4.616 18.746 1.00 0.00 95 VAL A CA 17
ATOM 28040 C C . VAL A 1 95 ? -2.005 -4.397 20.149 1.00 0.00 95 VAL A C 17
ATOM 28041 O O . VAL A 1 95 ? -0.843 -4.088 20.323 1.00 0.00 95 VAL A O 17
ATOM 28054 N N . ASN A 1 96 ? -2.832 -4.559 21.148 1.00 0.00 96 ASN A N 17
ATOM 28055 C CA . ASN A 1 96 ? -2.377 -4.371 22.555 1.00 0.00 96 ASN A CA 17
ATOM 28056 C C . ASN A 1 96 ? -1.872 -2.946 22.744 1.00 0.00 96 ASN A C 17
ATOM 28057 O O . ASN A 1 96 ? -0.789 -2.605 22.316 1.00 0.00 96 ASN A O 17
ATOM 28068 N N . ILE A 1 97 ? -2.667 -2.116 23.385 1.00 0.00 97 ILE A N 17
ATOM 28069 C CA . ILE A 1 97 ? -2.284 -0.688 23.632 1.00 0.00 97 ILE A CA 17
ATOM 28070 C C . ILE A 1 97 ? -1.466 -0.141 22.454 1.00 0.00 97 ILE A C 17
ATOM 28071 O O . ILE A 1 97 ? -0.336 0.277 22.613 1.00 0.00 97 ILE A O 17
ATOM 28087 N N . PRO A 1 98 ? -2.040 -0.156 21.271 1.00 0.00 98 PRO A N 17
ATOM 28088 C CA . PRO A 1 98 ? -1.359 0.330 20.035 1.00 0.00 98 PRO A CA 17
ATOM 28089 C C . PRO A 1 98 ? -1.211 1.855 20.012 1.00 0.00 98 PRO A C 17
ATOM 28090 O O . PRO A 1 98 ? -2.007 2.574 20.577 1.00 0.00 98 PRO A O 17
ATOM 28101 N N . LEU A 1 99 ? -0.189 2.341 19.358 1.00 0.00 99 LEU A N 17
ATOM 28102 C CA . LEU A 1 99 ? 0.043 3.814 19.282 1.00 0.00 99 LEU A CA 17
ATOM 28103 C C . LEU A 1 99 ? 0.206 4.387 20.693 1.00 0.00 99 LEU A C 17
ATOM 28104 O O . LEU A 1 99 ? -0.637 4.221 21.551 1.00 0.00 99 LEU A O 17
ATOM 28120 N N . GLU A 1 100 ? 1.303 5.053 20.934 1.00 0.00 100 GLU A N 17
ATOM 28121 C CA . GLU A 1 100 ? 1.554 5.633 22.283 1.00 0.00 100 GLU A CA 17
ATOM 28122 C C . GLU A 1 100 ? 0.650 6.845 22.520 1.00 0.00 100 GLU A C 17
ATOM 28123 O O . GLU A 1 100 ? 0.404 7.631 21.628 1.00 0.00 100 GLU A O 17
ATOM 28135 N N . HIS A 1 101 ? 0.162 6.996 23.727 1.00 0.00 101 HIS A N 17
ATOM 28136 C CA . HIS A 1 101 ? -0.728 8.152 24.055 1.00 0.00 101 HIS A CA 17
ATOM 28137 C C . HIS A 1 101 ? -1.721 8.403 22.915 1.00 0.00 101 HIS A C 17
ATOM 28138 O O . HIS A 1 101 ? -2.801 7.847 22.881 1.00 0.00 101 HIS A O 17
ATOM 28152 N N . HIS A 1 102 ? -1.356 9.245 21.985 1.00 0.00 102 HIS A N 17
ATOM 28153 C CA . HIS A 1 102 ? -2.262 9.555 20.844 1.00 0.00 102 HIS A CA 17
ATOM 28154 C C . HIS A 1 102 ? -3.681 9.812 21.365 1.00 0.00 102 HIS A C 17
ATOM 28155 O O . HIS A 1 102 ? -4.489 8.912 21.486 1.00 0.00 102 HIS A O 17
ATOM 28169 N N . HIS A 1 103 ? -3.976 11.044 21.687 1.00 0.00 103 HIS A N 17
ATOM 28170 C CA . HIS A 1 103 ? -5.325 11.390 22.217 1.00 0.00 103 HIS A CA 17
ATOM 28171 C C . HIS A 1 103 ? -6.351 11.430 21.079 1.00 0.00 103 HIS A C 17
ATOM 28172 O O . HIS A 1 103 ? -6.141 10.875 20.020 1.00 0.00 103 HIS A O 17
ATOM 28186 N N . HIS A 1 104 ? -7.461 12.084 21.306 1.00 0.00 104 HIS A N 17
ATOM 28187 C CA . HIS A 1 104 ? -8.522 12.178 20.268 1.00 0.00 104 HIS A CA 17
ATOM 28188 C C . HIS A 1 104 ? -8.967 10.774 19.860 1.00 0.00 104 HIS A C 17
ATOM 28189 O O . HIS A 1 104 ? -8.398 10.155 18.983 1.00 0.00 104 HIS A O 17
ATOM 28203 N N . HIS A 1 105 ? -9.985 10.268 20.501 1.00 0.00 105 HIS A N 17
ATOM 28204 C CA . HIS A 1 105 ? -10.484 8.908 20.169 1.00 0.00 105 HIS A CA 17
ATOM 28205 C C . HIS A 1 105 ? -11.050 8.912 18.745 1.00 0.00 105 HIS A C 17
ATOM 28206 O O . HIS A 1 105 ? -10.872 7.977 17.991 1.00 0.00 105 HIS A O 17
ATOM 28220 N N . HIS A 1 106 ? -11.737 9.959 18.376 1.00 0.00 106 HIS A N 17
ATOM 28221 C CA . HIS A 1 106 ? -12.322 10.027 17.008 1.00 0.00 106 HIS A CA 17
ATOM 28222 C C . HIS A 1 106 ? -11.223 10.366 15.996 1.00 0.00 106 HIS A C 17
ATOM 28223 O O . HIS A 1 106 ? -11.005 9.567 15.100 1.00 0.00 106 HIS A O 17
ATOM 28238 N N . SER A 1 1 ? -12.524 0.083 -2.540 1.00 0.00 1 SER A N 18
ATOM 28239 C CA . SER A 1 1 ? -11.140 -0.074 -2.013 1.00 0.00 1 SER A CA 18
ATOM 28240 C C . SER A 1 1 ? -10.841 -1.566 -1.844 1.00 0.00 1 SER A C 18
ATOM 28241 O O . SER A 1 1 ? -10.737 -2.071 -0.746 1.00 0.00 1 SER A O 18
ATOM 28251 N N . ASP A 1 2 ? -10.720 -2.276 -2.935 1.00 0.00 2 ASP A N 18
ATOM 28252 C CA . ASP A 1 2 ? -10.449 -3.741 -2.862 1.00 0.00 2 ASP A CA 18
ATOM 28253 C C . ASP A 1 2 ? -8.983 -3.995 -2.504 1.00 0.00 2 ASP A C 18
ATOM 28254 O O . ASP A 1 2 ? -8.116 -3.194 -2.784 1.00 0.00 2 ASP A O 18
ATOM 28263 N N . LEU A 1 3 ? -8.702 -5.112 -1.888 1.00 0.00 3 LEU A N 18
ATOM 28264 C CA . LEU A 1 3 ? -7.297 -5.420 -1.512 1.00 0.00 3 LEU A CA 18
ATOM 28265 C C . LEU A 1 3 ? -6.523 -5.883 -2.742 1.00 0.00 3 LEU A C 18
ATOM 28266 O O . LEU A 1 3 ? -6.952 -6.762 -3.462 1.00 0.00 3 LEU A O 18
ATOM 28282 N N . VAL A 1 4 ? -5.379 -5.297 -2.982 1.00 0.00 4 VAL A N 18
ATOM 28283 C CA . VAL A 1 4 ? -4.553 -5.693 -4.162 1.00 0.00 4 VAL A CA 18
ATOM 28284 C C . VAL A 1 4 ? -3.087 -5.776 -3.750 1.00 0.00 4 VAL A C 18
ATOM 28285 O O . VAL A 1 4 ? -2.684 -5.265 -2.726 1.00 0.00 4 VAL A O 18
ATOM 28298 N N . LYS A 1 5 ? -2.297 -6.438 -4.540 1.00 0.00 5 LYS A N 18
ATOM 28299 C CA . LYS A 1 5 ? -0.855 -6.594 -4.212 1.00 0.00 5 LYS A CA 18
ATOM 28300 C C . LYS A 1 5 ? -0.059 -5.420 -4.785 1.00 0.00 5 LYS A C 18
ATOM 28301 O O . LYS A 1 5 ? -0.519 -4.705 -5.651 1.00 0.00 5 LYS A O 18
ATOM 28320 N N . ILE A 1 6 ? 1.133 -5.222 -4.297 1.00 0.00 6 ILE A N 18
ATOM 28321 C CA . ILE A 1 6 ? 1.979 -4.103 -4.795 1.00 0.00 6 ILE A CA 18
ATOM 28322 C C . ILE A 1 6 ? 2.277 -4.322 -6.282 1.00 0.00 6 ILE A C 18
ATOM 28323 O O . ILE A 1 6 ? 2.237 -3.407 -7.077 1.00 0.00 6 ILE A O 18
ATOM 28339 N N . ARG A 1 7 ? 2.585 -5.528 -6.658 1.00 0.00 7 ARG A N 18
ATOM 28340 C CA . ARG A 1 7 ? 2.900 -5.810 -8.085 1.00 0.00 7 ARG A CA 18
ATOM 28341 C C . ARG A 1 7 ? 1.616 -5.754 -8.918 1.00 0.00 7 ARG A C 18
ATOM 28342 O O . ARG A 1 7 ? 1.654 -5.695 -10.131 1.00 0.00 7 ARG A O 18
ATOM 28363 N N . ASP A 1 8 ? 0.480 -5.767 -8.281 1.00 0.00 8 ASP A N 18
ATOM 28364 C CA . ASP A 1 8 ? -0.805 -5.703 -9.034 1.00 0.00 8 ASP A CA 18
ATOM 28365 C C . ASP A 1 8 ? -1.221 -4.239 -9.176 1.00 0.00 8 ASP A C 18
ATOM 28366 O O . ASP A 1 8 ? -2.265 -3.929 -9.708 1.00 0.00 8 ASP A O 18
ATOM 28375 N N . VAL A 1 9 ? -0.417 -3.336 -8.684 1.00 0.00 9 VAL A N 18
ATOM 28376 C CA . VAL A 1 9 ? -0.771 -1.891 -8.766 1.00 0.00 9 VAL A CA 18
ATOM 28377 C C . VAL A 1 9 ? -0.821 -1.432 -10.224 1.00 0.00 9 VAL A C 18
ATOM 28378 O O . VAL A 1 9 ? 0.066 -1.703 -11.008 1.00 0.00 9 VAL A O 18
ATOM 28391 N N . SER A 1 10 ? -1.859 -0.727 -10.583 1.00 0.00 10 SER A N 18
ATOM 28392 C CA . SER A 1 10 ? -1.987 -0.227 -11.979 1.00 0.00 10 SER A CA 18
ATOM 28393 C C . SER A 1 10 ? -2.905 0.999 -11.990 1.00 0.00 10 SER A C 18
ATOM 28394 O O . SER A 1 10 ? -3.646 1.242 -11.059 1.00 0.00 10 SER A O 18
ATOM 28402 N N . LEU A 1 11 ? -2.860 1.772 -13.036 1.00 0.00 11 LEU A N 18
ATOM 28403 C CA . LEU A 1 11 ? -3.720 2.984 -13.114 1.00 0.00 11 LEU A CA 18
ATOM 28404 C C . LEU A 1 11 ? -5.175 2.555 -13.328 1.00 0.00 11 LEU A C 18
ATOM 28405 O O . LEU A 1 11 ? -6.089 3.346 -13.229 1.00 0.00 11 LEU A O 18
ATOM 28421 N N . SER A 1 12 ? -5.392 1.305 -13.625 1.00 0.00 12 SER A N 18
ATOM 28422 C CA . SER A 1 12 ? -6.782 0.820 -13.850 1.00 0.00 12 SER A CA 18
ATOM 28423 C C . SER A 1 12 ? -7.566 0.889 -12.539 1.00 0.00 12 SER A C 18
ATOM 28424 O O . SER A 1 12 ? -8.778 0.845 -12.534 1.00 0.00 12 SER A O 18
ATOM 28432 N N . THR A 1 13 ? -6.879 0.985 -11.426 1.00 0.00 13 THR A N 18
ATOM 28433 C CA . THR A 1 13 ? -7.569 1.046 -10.098 1.00 0.00 13 THR A CA 18
ATOM 28434 C C . THR A 1 13 ? -7.149 2.324 -9.360 1.00 0.00 13 THR A C 18
ATOM 28435 O O . THR A 1 13 ? -6.251 2.309 -8.540 1.00 0.00 13 THR A O 18
ATOM 28446 N N . PRO A 1 14 ? -7.796 3.428 -9.644 1.00 0.00 14 PRO A N 18
ATOM 28447 C CA . PRO A 1 14 ? -7.480 4.727 -8.986 1.00 0.00 14 PRO A CA 18
ATOM 28448 C C . PRO A 1 14 ? -7.493 4.604 -7.461 1.00 0.00 14 PRO A C 18
ATOM 28449 O O . PRO A 1 14 ? -6.648 5.149 -6.784 1.00 0.00 14 PRO A O 18
ATOM 28460 N N . TYR A 1 15 ? -8.453 3.887 -6.924 1.00 0.00 15 TYR A N 18
ATOM 28461 C CA . TYR A 1 15 ? -8.542 3.716 -5.440 1.00 0.00 15 TYR A CA 18
ATOM 28462 C C . TYR A 1 15 ? -8.424 2.238 -5.079 1.00 0.00 15 TYR A C 18
ATOM 28463 O O . TYR A 1 15 ? -9.090 1.395 -5.643 1.00 0.00 15 TYR A O 18
ATOM 28481 N N . VAL A 1 16 ? -7.584 1.916 -4.132 1.00 0.00 16 VAL A N 18
ATOM 28482 C CA . VAL A 1 16 ? -7.435 0.486 -3.722 1.00 0.00 16 VAL A CA 18
ATOM 28483 C C . VAL A 1 16 ? -6.934 0.412 -2.283 1.00 0.00 16 VAL A C 18
ATOM 28484 O O . VAL A 1 16 ? -6.821 1.410 -1.598 1.00 0.00 16 VAL A O 18
ATOM 28497 N N . SER A 1 17 ? -6.632 -0.773 -1.822 1.00 0.00 17 SER A N 18
ATOM 28498 C CA . SER A 1 17 ? -6.124 -0.951 -0.428 1.00 0.00 17 SER A CA 18
ATOM 28499 C C . SER A 1 17 ? -4.875 -1.833 -0.467 1.00 0.00 17 SER A C 18
ATOM 28500 O O . SER A 1 17 ? -4.833 -2.824 -1.167 1.00 0.00 17 SER A O 18
ATOM 28508 N N . VAL A 1 18 ? -3.857 -1.480 0.279 1.00 0.00 18 VAL A N 18
ATOM 28509 C CA . VAL A 1 18 ? -2.604 -2.302 0.286 1.00 0.00 18 VAL A CA 18
ATOM 28510 C C . VAL A 1 18 ? -2.074 -2.427 1.711 1.00 0.00 18 VAL A C 18
ATOM 28511 O O . VAL A 1 18 ? -2.382 -1.630 2.575 1.00 0.00 18 VAL A O 18
ATOM 28524 N N . ILE A 1 19 ? -1.271 -3.429 1.956 1.00 0.00 19 ILE A N 18
ATOM 28525 C CA . ILE A 1 19 ? -0.691 -3.642 3.317 1.00 0.00 19 ILE A CA 18
ATOM 28526 C C . ILE A 1 19 ? 0.800 -3.942 3.186 1.00 0.00 19 ILE A C 18
ATOM 28527 O O . ILE A 1 19 ? 1.204 -4.740 2.366 1.00 0.00 19 ILE A O 18
ATOM 28543 N N . GLY A 1 20 ? 1.625 -3.316 3.979 1.00 0.00 20 GLY A N 18
ATOM 28544 C CA . GLY A 1 20 ? 3.083 -3.597 3.862 1.00 0.00 20 GLY A CA 18
ATOM 28545 C C . GLY A 1 20 ? 3.846 -2.925 5.000 1.00 0.00 20 GLY A C 18
ATOM 28546 O O . GLY A 1 20 ? 3.261 -2.407 5.930 1.00 0.00 20 GLY A O 18
ATOM 28550 N N . LYS A 1 21 ? 5.156 -2.936 4.928 1.00 0.00 21 LYS A N 18
ATOM 28551 C CA . LYS A 1 21 ? 5.992 -2.302 5.995 1.00 0.00 21 LYS A CA 18
ATOM 28552 C C . LYS A 1 21 ? 6.741 -1.117 5.399 1.00 0.00 21 LYS A C 18
ATOM 28553 O O . LYS A 1 21 ? 7.489 -1.257 4.454 1.00 0.00 21 LYS A O 18
ATOM 28572 N N . ILE A 1 22 ? 6.526 0.053 5.944 1.00 0.00 22 ILE A N 18
ATOM 28573 C CA . ILE A 1 22 ? 7.199 1.274 5.415 1.00 0.00 22 ILE A CA 18
ATOM 28574 C C . ILE A 1 22 ? 8.542 1.467 6.116 1.00 0.00 22 ILE A C 18
ATOM 28575 O O . ILE A 1 22 ? 8.638 1.378 7.328 1.00 0.00 22 ILE A O 18
ATOM 28591 N N . THR A 1 23 ? 9.574 1.739 5.354 1.00 0.00 23 THR A N 18
ATOM 28592 C CA . THR A 1 23 ? 10.927 1.956 5.946 1.00 0.00 23 THR A CA 18
ATOM 28593 C C . THR A 1 23 ? 11.599 3.158 5.274 1.00 0.00 23 THR A C 18
ATOM 28594 O O . THR A 1 23 ? 11.259 3.540 4.169 1.00 0.00 23 THR A O 18
ATOM 28605 N N . GLY A 1 24 ? 12.560 3.746 5.935 1.00 0.00 24 GLY A N 18
ATOM 28606 C CA . GLY A 1 24 ? 13.274 4.917 5.351 1.00 0.00 24 GLY A CA 18
ATOM 28607 C C . GLY A 1 24 ? 12.297 6.073 5.135 1.00 0.00 24 GLY A C 18
ATOM 28608 O O . GLY A 1 24 ? 11.781 6.268 4.055 1.00 0.00 24 GLY A O 18
ATOM 28612 N N . ILE A 1 25 ? 12.042 6.845 6.156 1.00 0.00 25 ILE A N 18
ATOM 28613 C CA . ILE A 1 25 ? 11.099 7.995 6.012 1.00 0.00 25 ILE A CA 18
ATOM 28614 C C . ILE A 1 25 ? 11.850 9.214 5.483 1.00 0.00 25 ILE A C 18
ATOM 28615 O O . ILE A 1 25 ? 12.893 9.579 5.984 1.00 0.00 25 ILE A O 18
ATOM 28631 N N . HIS A 1 26 ? 11.320 9.843 4.466 1.00 0.00 26 HIS A N 18
ATOM 28632 C CA . HIS A 1 26 ? 11.980 11.047 3.878 1.00 0.00 26 HIS A CA 18
ATOM 28633 C C . HIS A 1 26 ? 10.944 12.157 3.726 1.00 0.00 26 HIS A C 18
ATOM 28634 O O . HIS A 1 26 ? 9.831 11.922 3.306 1.00 0.00 26 HIS A O 18
ATOM 28648 N N . LYS A 1 27 ? 11.299 13.365 4.081 1.00 0.00 27 LYS A N 18
ATOM 28649 C CA . LYS A 1 27 ? 10.336 14.504 3.982 1.00 0.00 27 LYS A CA 18
ATOM 28650 C C . LYS A 1 27 ? 10.705 15.410 2.808 1.00 0.00 27 LYS A C 18
ATOM 28651 O O . LYS A 1 27 ? 11.856 15.721 2.585 1.00 0.00 27 LYS A O 18
ATOM 28670 N N . LYS A 1 28 ? 9.723 15.846 2.064 1.00 0.00 28 LYS A N 18
ATOM 28671 C CA . LYS A 1 28 ? 9.986 16.749 0.907 1.00 0.00 28 LYS A CA 18
ATOM 28672 C C . LYS A 1 28 ? 8.832 17.747 0.801 1.00 0.00 28 LYS A C 18
ATOM 28673 O O . LYS A 1 28 ? 7.762 17.516 1.325 1.00 0.00 28 LYS A O 18
ATOM 28692 N N . GLU A 1 29 ? 9.037 18.859 0.140 1.00 0.00 29 GLU A N 18
ATOM 28693 C CA . GLU A 1 29 ? 7.943 19.876 0.010 1.00 0.00 29 GLU A CA 18
ATOM 28694 C C . GLU A 1 29 ? 7.845 20.359 -1.435 1.00 0.00 29 GLU A C 18
ATOM 28695 O O . GLU A 1 29 ? 8.832 20.457 -2.137 1.00 0.00 29 GLU A O 18
ATOM 28707 N N . TYR A 1 30 ? 6.655 20.669 -1.885 1.00 0.00 30 TYR A N 18
ATOM 28708 C CA . TYR A 1 30 ? 6.484 21.157 -3.290 1.00 0.00 30 TYR A CA 18
ATOM 28709 C C . TYR A 1 30 ? 5.380 22.213 -3.322 1.00 0.00 30 TYR A C 18
ATOM 28710 O O . TYR A 1 30 ? 4.614 22.355 -2.388 1.00 0.00 30 TYR A O 18
ATOM 28728 N N . GLU A 1 31 ? 5.311 22.976 -4.377 1.00 0.00 31 GLU A N 18
ATOM 28729 C CA . GLU A 1 31 ? 4.279 24.051 -4.464 1.00 0.00 31 GLU A CA 18
ATOM 28730 C C . GLU A 1 31 ? 2.943 23.485 -4.955 1.00 0.00 31 GLU A C 18
ATOM 28731 O O . GLU A 1 31 ? 2.889 22.686 -5.866 1.00 0.00 31 GLU A O 18
ATOM 28743 N N . SER A 1 32 ? 1.861 23.917 -4.365 1.00 0.00 32 SER A N 18
ATOM 28744 C CA . SER A 1 32 ? 0.519 23.436 -4.798 1.00 0.00 32 SER A CA 18
ATOM 28745 C C . SER A 1 32 ? -0.521 24.516 -4.484 1.00 0.00 32 SER A C 18
ATOM 28746 O O . SER A 1 32 ? -0.562 25.047 -3.394 1.00 0.00 32 SER A O 18
ATOM 28754 N N . ASP A 1 33 ? -1.345 24.854 -5.441 1.00 0.00 33 ASP A N 18
ATOM 28755 C CA . ASP A 1 33 ? -2.382 25.908 -5.223 1.00 0.00 33 ASP A CA 18
ATOM 28756 C C . ASP A 1 33 ? -1.697 27.234 -4.877 1.00 0.00 33 ASP A C 18
ATOM 28757 O O . ASP A 1 33 ? -2.292 28.119 -4.297 1.00 0.00 33 ASP A O 18
ATOM 28766 N N . GLY A 1 34 ? -0.451 27.383 -5.243 1.00 0.00 34 GLY A N 18
ATOM 28767 C CA . GLY A 1 34 ? 0.270 28.653 -4.946 1.00 0.00 34 GLY A CA 18
ATOM 28768 C C . GLY A 1 34 ? 0.784 28.617 -3.510 1.00 0.00 34 GLY A C 18
ATOM 28769 O O . GLY A 1 34 ? 1.169 29.626 -2.961 1.00 0.00 34 GLY A O 18
ATOM 28773 N N . THR A 1 35 ? 0.792 27.457 -2.897 1.00 0.00 35 THR A N 18
ATOM 28774 C CA . THR A 1 35 ? 1.282 27.348 -1.485 1.00 0.00 35 THR A CA 18
ATOM 28775 C C . THR A 1 35 ? 2.197 26.133 -1.343 1.00 0.00 35 THR A C 18
ATOM 28776 O O . THR A 1 35 ? 2.036 25.138 -2.015 1.00 0.00 35 THR A O 18
ATOM 28787 N N . THR A 1 36 ? 3.160 26.214 -0.468 1.00 0.00 36 THR A N 18
ATOM 28788 C CA . THR A 1 36 ? 4.103 25.077 -0.267 1.00 0.00 36 THR A CA 18
ATOM 28789 C C . THR A 1 36 ? 3.502 24.081 0.724 1.00 0.00 36 THR A C 18
ATOM 28790 O O . THR A 1 36 ? 3.059 24.455 1.791 1.00 0.00 36 THR A O 18
ATOM 28801 N N . LYS A 1 37 ? 3.483 22.813 0.379 1.00 0.00 37 LYS A N 18
ATOM 28802 C CA . LYS A 1 37 ? 2.909 21.777 1.299 1.00 0.00 37 LYS A CA 18
ATOM 28803 C C . LYS A 1 37 ? 3.945 20.688 1.572 1.00 0.00 37 LYS A C 18
ATOM 28804 O O . LYS A 1 37 ? 4.720 20.310 0.709 1.00 0.00 37 LYS A O 18
ATOM 28823 N N . SER A 1 38 ? 3.962 20.190 2.779 1.00 0.00 38 SER A N 18
ATOM 28824 C CA . SER A 1 38 ? 4.937 19.132 3.151 1.00 0.00 38 SER A CA 18
ATOM 28825 C C . SER A 1 38 ? 4.406 17.760 2.740 1.00 0.00 38 SER A C 18
ATOM 28826 O O . SER A 1 38 ? 3.231 17.469 2.873 1.00 0.00 38 SER A O 18
ATOM 28834 N N . VAL A 1 39 ? 5.270 16.906 2.260 1.00 0.00 39 VAL A N 18
ATOM 28835 C CA . VAL A 1 39 ? 4.843 15.536 1.852 1.00 0.00 39 VAL A CA 18
ATOM 28836 C C . VAL A 1 39 ? 5.888 14.534 2.341 1.00 0.00 39 VAL A C 18
ATOM 28837 O O . VAL A 1 39 ? 7.077 14.767 2.249 1.00 0.00 39 VAL A O 18
ATOM 28850 N N . TYR A 1 40 ? 5.452 13.421 2.866 1.00 0.00 40 TYR A N 18
ATOM 28851 C CA . TYR A 1 40 ? 6.406 12.391 3.369 1.00 0.00 40 TYR A CA 18
ATOM 28852 C C . TYR A 1 40 ? 6.503 11.259 2.353 1.00 0.00 40 TYR A C 18
ATOM 28853 O O . TYR A 1 40 ? 5.507 10.780 1.854 1.00 0.00 40 TYR A O 18
ATOM 28871 N N . GLN A 1 41 ? 7.700 10.837 2.039 1.00 0.00 41 GLN A N 18
ATOM 28872 C CA . GLN A 1 41 ? 7.892 9.739 1.044 1.00 0.00 41 GLN A CA 18
ATOM 28873 C C . GLN A 1 41 ? 8.705 8.621 1.679 1.00 0.00 41 GLN A C 18
ATOM 28874 O O . GLN A 1 41 ? 9.409 8.823 2.647 1.00 0.00 41 GLN A O 18
ATOM 28888 N N . GLY A 1 42 ? 8.613 7.438 1.147 1.00 0.00 42 GLY A N 18
ATOM 28889 C CA . GLY A 1 42 ? 9.385 6.312 1.731 1.00 0.00 42 GLY A CA 18
ATOM 28890 C C . GLY A 1 42 ? 9.217 5.076 0.859 1.00 0.00 42 GLY A C 18
ATOM 28891 O O . GLY A 1 42 ? 8.679 5.143 -0.229 1.00 0.00 42 GLY A O 18
ATOM 28895 N N . TYR A 1 43 ? 9.676 3.943 1.329 1.00 0.00 43 TYR A N 18
ATOM 28896 C CA . TYR A 1 43 ? 9.553 2.680 0.537 1.00 0.00 43 TYR A CA 18
ATOM 28897 C C . TYR A 1 43 ? 8.747 1.666 1.332 1.00 0.00 43 TYR A C 18
ATOM 28898 O O . TYR A 1 43 ? 8.868 1.579 2.538 1.00 0.00 43 TYR A O 18
ATOM 28916 N N . ILE A 1 44 ? 7.927 0.893 0.667 1.00 0.00 44 ILE A N 18
ATOM 28917 C CA . ILE A 1 44 ? 7.108 -0.135 1.379 1.00 0.00 44 ILE A CA 18
ATOM 28918 C C . ILE A 1 44 ? 7.358 -1.489 0.725 1.00 0.00 44 ILE A C 18
ATOM 28919 O O . ILE A 1 44 ? 7.475 -1.579 -0.479 1.00 0.00 44 ILE A O 18
ATOM 28935 N N . GLU A 1 45 ? 7.460 -2.539 1.504 1.00 0.00 45 GLU A N 18
ATOM 28936 C CA . GLU A 1 45 ? 7.723 -3.896 0.916 1.00 0.00 45 GLU A CA 18
ATOM 28937 C C . GLU A 1 45 ? 6.768 -4.927 1.516 1.00 0.00 45 GLU A C 18
ATOM 28938 O O . GLU A 1 45 ? 6.235 -4.748 2.592 1.00 0.00 45 GLU A O 18
ATOM 28950 N N . ASP A 1 46 ? 6.546 -6.006 0.809 1.00 0.00 46 ASP A N 18
ATOM 28951 C CA . ASP A 1 46 ? 5.619 -7.063 1.309 1.00 0.00 46 ASP A CA 18
ATOM 28952 C C . ASP A 1 46 ? 6.128 -8.435 0.852 1.00 0.00 46 ASP A C 18
ATOM 28953 O O . ASP A 1 46 ? 7.315 -8.693 0.826 1.00 0.00 46 ASP A O 18
ATOM 28962 N N . ASP A 1 47 ? 5.234 -9.317 0.500 1.00 0.00 47 ASP A N 18
ATOM 28963 C CA . ASP A 1 47 ? 5.639 -10.678 0.052 1.00 0.00 47 ASP A CA 18
ATOM 28964 C C . ASP A 1 47 ? 5.911 -10.664 -1.456 1.00 0.00 47 ASP A C 18
ATOM 28965 O O . ASP A 1 47 ? 6.589 -11.521 -1.981 1.00 0.00 47 ASP A O 18
ATOM 28974 N N . THR A 1 48 ? 5.376 -9.699 -2.161 1.00 0.00 48 THR A N 18
ATOM 28975 C CA . THR A 1 48 ? 5.595 -9.634 -3.638 1.00 0.00 48 THR A CA 18
ATOM 28976 C C . THR A 1 48 ? 6.829 -8.787 -3.943 1.00 0.00 48 THR A C 18
ATOM 28977 O O . THR A 1 48 ? 7.880 -9.300 -4.268 1.00 0.00 48 THR A O 18
ATOM 28988 N N . ALA A 1 49 ? 6.706 -7.490 -3.856 1.00 0.00 49 ALA A N 18
ATOM 28989 C CA . ALA A 1 49 ? 7.868 -6.606 -4.159 1.00 0.00 49 ALA A CA 18
ATOM 28990 C C . ALA A 1 49 ? 7.784 -5.337 -3.316 1.00 0.00 49 ALA A C 18
ATOM 28991 O O . ALA A 1 49 ? 7.295 -5.347 -2.204 1.00 0.00 49 ALA A O 18
ATOM 28998 N N . ARG A 1 50 ? 8.272 -4.242 -3.840 1.00 0.00 50 ARG A N 18
ATOM 28999 C CA . ARG A 1 50 ? 8.238 -2.960 -3.077 1.00 0.00 50 ARG A CA 18
ATOM 29000 C C . ARG A 1 50 ? 7.953 -1.801 -4.030 1.00 0.00 50 ARG A C 18
ATOM 29001 O O . ARG A 1 50 ? 8.161 -1.900 -5.221 1.00 0.00 50 ARG A O 18
ATOM 29022 N N . ILE A 1 51 ? 7.482 -0.695 -3.518 1.00 0.00 51 ILE A N 18
ATOM 29023 C CA . ILE A 1 51 ? 7.197 0.469 -4.405 1.00 0.00 51 ILE A CA 18
ATOM 29024 C C . ILE A 1 51 ? 7.310 1.772 -3.610 1.00 0.00 51 ILE A C 18
ATOM 29025 O O . ILE A 1 51 ? 7.281 1.784 -2.393 1.00 0.00 51 ILE A O 18
ATOM 29041 N N . ARG A 1 52 ? 7.446 2.869 -4.303 1.00 0.00 52 ARG A N 18
ATOM 29042 C CA . ARG A 1 52 ? 7.566 4.189 -3.626 1.00 0.00 52 ARG A CA 18
ATOM 29043 C C . ARG A 1 52 ? 6.194 4.644 -3.133 1.00 0.00 52 ARG A C 18
ATOM 29044 O O . ARG A 1 52 ? 5.190 4.433 -3.785 1.00 0.00 52 ARG A O 18
ATOM 29065 N N . ILE A 1 53 ? 6.146 5.274 -1.987 1.00 0.00 53 ILE A N 18
ATOM 29066 C CA . ILE A 1 53 ? 4.846 5.764 -1.432 1.00 0.00 53 ILE A CA 18
ATOM 29067 C C . ILE A 1 53 ? 4.981 7.235 -1.045 1.00 0.00 53 ILE A C 18
ATOM 29068 O O . ILE A 1 53 ? 6.060 7.708 -0.741 1.00 0.00 53 ILE A O 18
ATOM 29084 N N . SER A 1 54 ? 3.892 7.959 -1.048 1.00 0.00 54 SER A N 18
ATOM 29085 C CA . SER A 1 54 ? 3.947 9.403 -0.679 1.00 0.00 54 SER A CA 18
ATOM 29086 C C . SER A 1 54 ? 2.702 9.765 0.121 1.00 0.00 54 SER A C 18
ATOM 29087 O O . SER A 1 54 ? 1.596 9.431 -0.253 1.00 0.00 54 SER A O 18
ATOM 29095 N N . SER A 1 55 ? 2.879 10.448 1.223 1.00 0.00 55 SER A N 18
ATOM 29096 C CA . SER A 1 55 ? 1.718 10.852 2.076 1.00 0.00 55 SER A CA 18
ATOM 29097 C C . SER A 1 55 ? 1.667 12.374 2.163 1.00 0.00 55 SER A C 18
ATOM 29098 O O . SER A 1 55 ? 2.650 13.022 2.460 1.00 0.00 55 SER A O 18
ATOM 29106 N N . PHE A 1 56 ? 0.530 12.957 1.887 1.00 0.00 56 PHE A N 18
ATOM 29107 C CA . PHE A 1 56 ? 0.421 14.445 1.930 1.00 0.00 56 PHE A CA 18
ATOM 29108 C C . PHE A 1 56 ? -0.054 14.906 3.311 1.00 0.00 56 PHE A C 18
ATOM 29109 O O . PHE A 1 56 ? -1.108 14.524 3.776 1.00 0.00 56 PHE A O 18
ATOM 29126 N N . GLY A 1 57 ? 0.712 15.744 3.959 1.00 0.00 57 GLY A N 18
ATOM 29127 C CA . GLY A 1 57 ? 0.302 16.253 5.298 1.00 0.00 57 GLY A CA 18
ATOM 29128 C C . GLY A 1 57 ? 0.554 15.192 6.370 1.00 0.00 57 GLY A C 18
ATOM 29129 O O . GLY A 1 57 ? 1.158 15.460 7.387 1.00 0.00 57 GLY A O 18
ATOM 29133 N N . LYS A 1 58 ? 0.083 13.994 6.166 1.00 0.00 58 LYS A N 18
ATOM 29134 C CA . LYS A 1 58 ? 0.281 12.936 7.194 1.00 0.00 58 LYS A CA 18
ATOM 29135 C C . LYS A 1 58 ? 1.708 12.384 7.139 1.00 0.00 58 LYS A C 18
ATOM 29136 O O . LYS A 1 58 ? 2.238 12.094 6.085 1.00 0.00 58 LYS A O 18
ATOM 29155 N N . GLN A 1 59 ? 2.331 12.243 8.281 1.00 0.00 59 GLN A N 18
ATOM 29156 C CA . GLN A 1 59 ? 3.729 11.719 8.336 1.00 0.00 59 GLN A CA 18
ATOM 29157 C C . GLN A 1 59 ? 3.715 10.202 8.543 1.00 0.00 59 GLN A C 18
ATOM 29158 O O . GLN A 1 59 ? 2.736 9.638 8.990 1.00 0.00 59 GLN A O 18
ATOM 29172 N N . LEU A 1 60 ? 4.802 9.542 8.217 1.00 0.00 60 LEU A N 18
ATOM 29173 C CA . LEU A 1 60 ? 4.883 8.053 8.381 1.00 0.00 60 LEU A CA 18
ATOM 29174 C C . LEU A 1 60 ? 6.051 7.711 9.305 1.00 0.00 60 LEU A C 18
ATOM 29175 O O . LEU A 1 60 ? 7.002 8.458 9.415 1.00 0.00 60 LEU A O 18
ATOM 29191 N N . GLN A 1 61 ? 5.978 6.591 9.980 1.00 0.00 61 GLN A N 18
ATOM 29192 C CA . GLN A 1 61 ? 7.073 6.196 10.920 1.00 0.00 61 GLN A CA 18
ATOM 29193 C C . GLN A 1 61 ? 7.965 5.129 10.279 1.00 0.00 61 GLN A C 18
ATOM 29194 O O . GLN A 1 61 ? 7.525 4.320 9.487 1.00 0.00 61 GLN A O 18
ATOM 29208 N N . ASP A 1 62 ? 9.225 5.150 10.611 1.00 0.00 62 ASP A N 18
ATOM 29209 C CA . ASP A 1 62 ? 10.197 4.178 10.030 1.00 0.00 62 ASP A CA 18
ATOM 29210 C C . ASP A 1 62 ? 9.921 2.747 10.494 1.00 0.00 62 ASP A C 18
ATOM 29211 O O . ASP A 1 62 ? 9.657 2.485 11.650 1.00 0.00 62 ASP A O 18
ATOM 29220 N N . SER A 1 63 ? 10.008 1.822 9.579 1.00 0.00 63 SER A N 18
ATOM 29221 C CA . SER A 1 63 ? 9.787 0.387 9.900 1.00 0.00 63 SER A CA 18
ATOM 29222 C C . SER A 1 63 ? 8.504 0.203 10.700 1.00 0.00 63 SER A C 18
ATOM 29223 O O . SER A 1 63 ? 8.522 0.058 11.905 1.00 0.00 63 SER A O 18
ATOM 29231 N N . ASP A 1 64 ? 7.386 0.191 10.028 1.00 0.00 64 ASP A N 18
ATOM 29232 C CA . ASP A 1 64 ? 6.086 -0.006 10.740 1.00 0.00 64 ASP A CA 18
ATOM 29233 C C . ASP A 1 64 ? 5.065 -0.650 9.795 1.00 0.00 64 ASP A C 18
ATOM 29234 O O . ASP A 1 64 ? 4.818 -0.171 8.705 1.00 0.00 64 ASP A O 18
ATOM 29243 N N . VAL A 1 65 ? 4.479 -1.745 10.207 1.00 0.00 65 VAL A N 18
ATOM 29244 C CA . VAL A 1 65 ? 3.477 -2.434 9.342 1.00 0.00 65 VAL A CA 18
ATOM 29245 C C . VAL A 1 65 ? 2.132 -1.731 9.473 1.00 0.00 65 VAL A C 18
ATOM 29246 O O . VAL A 1 65 ? 1.574 -1.635 10.547 1.00 0.00 65 VAL A O 18
ATOM 29259 N N . VAL A 1 66 ? 1.606 -1.227 8.383 1.00 0.00 66 VAL A N 18
ATOM 29260 C CA . VAL A 1 66 ? 0.291 -0.516 8.438 1.00 0.00 66 VAL A CA 18
ATOM 29261 C C . VAL A 1 66 ? -0.578 -0.900 7.240 1.00 0.00 66 VAL A C 18
ATOM 29262 O O . VAL A 1 66 ? -0.110 -1.443 6.249 1.00 0.00 66 VAL A O 18
ATOM 29275 N N . ARG A 1 67 ? -1.849 -0.608 7.341 1.00 0.00 67 ARG A N 18
ATOM 29276 C CA . ARG A 1 67 ? -2.813 -0.915 6.247 1.00 0.00 67 ARG A CA 18
ATOM 29277 C C . ARG A 1 67 ? -3.371 0.394 5.698 1.00 0.00 67 ARG A C 18
ATOM 29278 O O . ARG A 1 67 ? -3.925 1.193 6.427 1.00 0.00 67 ARG A O 18
ATOM 29299 N N . ILE A 1 68 ? -3.237 0.614 4.415 1.00 0.00 68 ILE A N 18
ATOM 29300 C CA . ILE A 1 68 ? -3.767 1.870 3.798 1.00 0.00 68 ILE A CA 18
ATOM 29301 C C . ILE A 1 68 ? -4.974 1.523 2.934 1.00 0.00 68 ILE A C 18
ATOM 29302 O O . ILE A 1 68 ? -4.895 0.695 2.049 1.00 0.00 68 ILE A O 18
ATOM 29318 N N . ASP A 1 69 ? -6.095 2.153 3.188 1.00 0.00 69 ASP A N 18
ATOM 29319 C CA . ASP A 1 69 ? -7.331 1.874 2.391 1.00 0.00 69 ASP A CA 18
ATOM 29320 C C . ASP A 1 69 ? -7.682 3.091 1.535 1.00 0.00 69 ASP A C 18
ATOM 29321 O O . ASP A 1 69 ? -7.485 4.221 1.942 1.00 0.00 69 ASP A O 18
ATOM 29330 N N . ASN A 1 70 ? -8.197 2.857 0.351 1.00 0.00 70 ASN A N 18
ATOM 29331 C CA . ASN A 1 70 ? -8.567 3.976 -0.566 1.00 0.00 70 ASN A CA 18
ATOM 29332 C C . ASN A 1 70 ? -7.301 4.724 -0.984 1.00 0.00 70 ASN A C 18
ATOM 29333 O O . ASN A 1 70 ? -7.296 5.927 -1.137 1.00 0.00 70 ASN A O 18
ATOM 29344 N N . ALA A 1 71 ? -6.228 4.004 -1.185 1.00 0.00 71 ALA A N 18
ATOM 29345 C CA . ALA A 1 71 ? -4.954 4.646 -1.609 1.00 0.00 71 ALA A CA 18
ATOM 29346 C C . ALA A 1 71 ? -5.104 5.155 -3.039 1.00 0.00 71 ALA A C 18
ATOM 29347 O O . ALA A 1 71 ? -5.740 4.524 -3.859 1.00 0.00 71 ALA A O 18
ATOM 29354 N N . ARG A 1 72 ? -4.522 6.286 -3.346 1.00 0.00 72 ARG A N 18
ATOM 29355 C CA . ARG A 1 72 ? -4.631 6.846 -4.727 1.00 0.00 72 ARG A CA 18
ATOM 29356 C C . ARG A 1 72 ? -3.396 6.451 -5.538 1.00 0.00 72 ARG A C 18
ATOM 29357 O O . ARG A 1 72 ? -2.273 6.684 -5.139 1.00 0.00 72 ARG A O 18
ATOM 29378 N N . VAL A 1 73 ? -3.598 5.844 -6.676 1.00 0.00 73 VAL A N 18
ATOM 29379 C CA . VAL A 1 73 ? -2.443 5.419 -7.517 1.00 0.00 73 VAL A CA 18
ATOM 29380 C C . VAL A 1 73 ? -1.994 6.578 -8.403 1.00 0.00 73 VAL A C 18
ATOM 29381 O O . VAL A 1 73 ? -2.788 7.196 -9.083 1.00 0.00 73 VAL A O 18
ATOM 29394 N N . ALA A 1 74 ? -0.724 6.868 -8.411 1.00 0.00 74 ALA A N 18
ATOM 29395 C CA . ALA A 1 74 ? -0.210 7.978 -9.263 1.00 0.00 74 ALA A CA 18
ATOM 29396 C C . ALA A 1 74 ? 1.159 7.589 -9.801 1.00 0.00 74 ALA A C 18
ATOM 29397 O O . ALA A 1 74 ? 1.951 6.982 -9.109 1.00 0.00 74 ALA 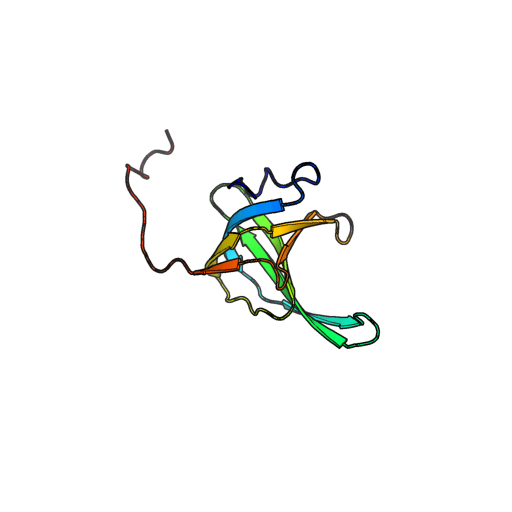A O 18
ATOM 29404 N N . GLN A 1 75 ? 1.442 7.928 -11.032 1.00 0.00 75 GLN A N 18
ATOM 29405 C CA . GLN A 1 75 ? 2.765 7.576 -11.634 1.00 0.00 75 GLN A CA 18
ATOM 29406 C C . GLN A 1 75 ? 3.528 8.855 -11.960 1.00 0.00 75 GLN A C 18
ATOM 29407 O O . GLN A 1 75 ? 2.969 9.810 -12.456 1.00 0.00 75 GLN A O 18
ATOM 29421 N N . PHE A 1 76 ? 4.805 8.878 -11.684 1.00 0.00 76 PHE A N 18
ATOM 29422 C CA . PHE A 1 76 ? 5.626 10.093 -11.974 1.00 0.00 76 PHE A CA 18
ATOM 29423 C C . PHE A 1 76 ? 6.914 9.693 -12.695 1.00 0.00 76 PHE A C 18
ATOM 29424 O O . PHE A 1 76 ? 7.574 8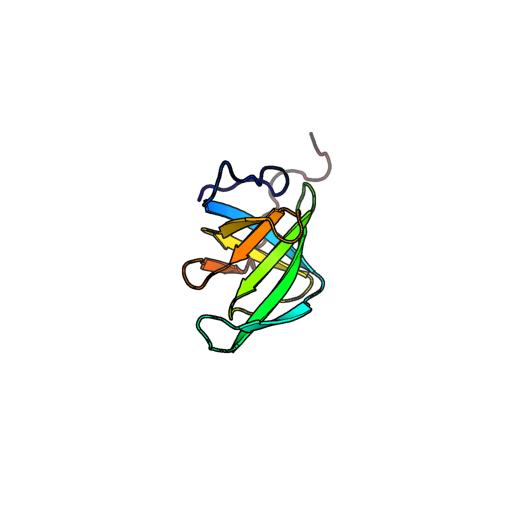.740 -12.333 1.00 0.00 76 PHE A O 18
ATOM 29441 N N . ASN A 1 77 ? 7.265 10.423 -13.721 1.00 0.00 77 ASN A N 18
ATOM 29442 C CA . ASN A 1 77 ? 8.501 10.114 -14.495 1.00 0.00 77 ASN A CA 18
ATOM 29443 C C . ASN A 1 77 ? 8.427 8.685 -15.036 1.00 0.00 77 ASN A C 18
ATOM 29444 O O . ASN A 1 77 ? 9.431 8.064 -15.320 1.00 0.00 77 ASN A O 18
ATOM 29455 N N . GLY A 1 78 ? 7.239 8.165 -15.206 1.00 0.00 78 GLY A N 18
ATOM 29456 C CA . GLY A 1 78 ? 7.100 6.783 -15.747 1.00 0.00 78 GLY A CA 18
ATOM 29457 C C . GLY A 1 78 ? 7.320 5.766 -14.628 1.00 0.00 78 GLY A C 18
ATOM 29458 O O . GLY A 1 78 ? 7.840 4.694 -14.853 1.00 0.00 78 GLY A O 18
ATOM 29462 N N . TYR A 1 79 ? 6.925 6.092 -13.421 1.00 0.00 79 TYR A N 18
ATOM 29463 C CA . TYR A 1 79 ? 7.110 5.137 -12.280 1.00 0.00 79 TYR A CA 18
ATOM 29464 C C . TYR A 1 79 ? 5.864 5.143 -11.406 1.00 0.00 79 TYR A C 18
ATOM 29465 O O . TYR A 1 79 ? 5.468 6.162 -10.887 1.00 0.00 79 TYR A O 18
ATOM 29483 N N . LEU A 1 80 ? 5.242 4.009 -11.247 1.00 0.00 80 LEU A N 18
ATOM 29484 C CA . LEU A 1 80 ? 4.005 3.938 -10.421 1.00 0.00 80 LEU A CA 18
ATOM 29485 C C . LEU A 1 80 ? 4.330 4.193 -8.950 1.00 0.00 80 LEU A C 18
ATOM 29486 O O . LEU A 1 80 ? 5.356 3.785 -8.448 1.00 0.00 80 LEU A O 18
ATOM 29502 N N . SER A 1 81 ? 3.448 4.859 -8.258 1.00 0.00 81 SER A N 18
ATOM 29503 C CA . SER A 1 81 ? 3.675 5.141 -6.814 1.00 0.00 81 SER A CA 18
ATOM 29504 C C . SER A 1 81 ? 2.319 5.283 -6.128 1.00 0.00 81 SER A C 18
ATOM 29505 O O . SER A 1 81 ? 1.334 5.615 -6.756 1.00 0.00 81 SER A O 18
ATOM 29513 N N . LEU A 1 82 ? 2.251 5.023 -4.850 1.00 0.00 82 LEU A N 18
ATOM 29514 C CA . LEU A 1 82 ? 0.947 5.131 -4.128 1.00 0.00 82 LEU A CA 18
ATOM 29515 C C . LEU A 1 82 ? 0.902 6.434 -3.341 1.00 0.00 82 LEU A C 18
ATOM 29516 O O . LEU A 1 82 ? 1.783 6.732 -2.561 1.00 0.00 82 LEU A O 18
ATOM 29532 N N . SER A 1 83 ? -0.126 7.216 -3.549 1.00 0.00 83 SER A N 18
ATOM 29533 C CA . SER A 1 83 ? -0.261 8.516 -2.831 1.00 0.00 83 SER A CA 18
ATOM 29534 C C . SER A 1 83 ? -1.355 8.400 -1.770 1.00 0.00 83 SER A C 18
ATOM 29535 O O . SER A 1 83 ? -2.476 8.027 -2.056 1.00 0.00 83 SER A O 18
ATOM 29543 N N . VAL A 1 84 ? -1.036 8.714 -0.544 1.00 0.00 84 VAL A N 18
ATOM 29544 C CA . VAL A 1 84 ? -2.047 8.626 0.551 1.00 0.00 84 VAL A CA 18
ATOM 29545 C C . VAL A 1 84 ? -2.615 10.022 0.812 1.00 0.00 84 VAL A C 18
ATOM 29546 O O . VAL A 1 84 ? -1.942 10.889 1.333 1.00 0.00 84 VAL A O 18
ATOM 29559 N N . GLY A 1 85 ? -3.845 10.249 0.430 1.00 0.00 85 GLY A N 18
ATOM 29560 C CA . GLY A 1 85 ? -4.468 11.593 0.626 1.00 0.00 85 GLY A CA 18
ATOM 29561 C C . GLY A 1 85 ? -5.198 11.660 1.970 1.00 0.00 85 GLY A C 18
ATOM 29562 O O . GLY A 1 85 ? -5.235 10.708 2.721 1.00 0.00 85 GLY A O 18
ATOM 29566 N N . ASP A 1 86 ? -5.786 12.788 2.267 1.00 0.00 86 ASP A N 18
ATOM 29567 C CA . ASP A 1 86 ? -6.525 12.943 3.551 1.00 0.00 86 ASP A CA 18
ATOM 29568 C C . ASP A 1 86 ? -7.772 12.057 3.534 1.00 0.00 86 ASP A C 18
ATOM 29569 O O . ASP A 1 86 ? -8.321 11.724 4.564 1.00 0.00 86 ASP A O 18
ATOM 29578 N N . SER A 1 87 ? -8.228 11.678 2.375 1.00 0.00 87 SER A N 18
ATOM 29579 C CA . SER A 1 87 ? -9.441 10.822 2.299 1.00 0.00 87 SER A CA 18
ATOM 29580 C C . SER A 1 87 ? -9.045 9.365 2.545 1.00 0.00 87 SER A C 18
ATOM 29581 O O . SER A 1 87 ? -9.884 8.497 2.673 1.00 0.00 87 SER A O 18
ATOM 29589 N N . SER A 1 88 ? -7.771 9.089 2.611 1.00 0.00 88 SER A N 18
ATOM 29590 C CA . SER A 1 88 ? -7.320 7.689 2.845 1.00 0.00 88 SER A CA 18
ATOM 29591 C C . SER A 1 88 ? -7.413 7.353 4.331 1.00 0.00 88 SER A C 18
ATOM 29592 O O . SER A 1 88 ? -7.414 8.226 5.174 1.00 0.00 88 SER A O 18
ATOM 29600 N N . ARG A 1 89 ? -7.477 6.084 4.656 1.00 0.00 89 ARG A N 18
ATOM 29601 C CA . ARG A 1 89 ? -7.557 5.661 6.092 1.00 0.00 89 ARG A CA 18
ATOM 29602 C C . ARG A 1 89 ? -6.322 4.829 6.427 1.00 0.00 89 ARG A C 18
ATOM 29603 O O . ARG A 1 89 ? -6.002 3.882 5.738 1.00 0.00 89 ARG A O 18
ATOM 29624 N N . ILE A 1 90 ? -5.621 5.181 7.477 1.00 0.00 90 ILE A N 18
ATOM 29625 C CA . ILE A 1 90 ? -4.391 4.420 7.865 1.00 0.00 90 ILE A CA 18
ATOM 29626 C C . ILE A 1 90 ? -4.635 3.684 9.177 1.00 0.00 90 ILE A C 18
ATOM 29627 O O . ILE A 1 90 ? -5.096 4.257 10.143 1.00 0.00 90 ILE A O 18
ATOM 29643 N N . GLU A 1 91 ? -4.324 2.414 9.213 1.00 0.00 91 GLU A N 18
ATOM 29644 C CA . GLU A 1 91 ? -4.525 1.612 10.458 1.00 0.00 91 GLU A CA 18
ATOM 29645 C C . GLU A 1 91 ? -3.234 0.853 10.761 1.00 0.00 91 GLU A C 18
ATOM 29646 O O . GLU A 1 91 ? -2.820 -0.008 10.013 1.00 0.00 91 GLU A O 18
ATOM 29658 N N . SER A 1 92 ? -2.588 1.174 11.847 1.00 0.00 92 SER A N 18
ATOM 29659 C CA . SER A 1 92 ? -1.320 0.473 12.190 1.00 0.00 92 SER A CA 18
ATOM 29660 C C . SER A 1 92 ? -1.639 -0.884 12.819 1.00 0.00 92 SER A C 18
ATOM 29661 O O . SER A 1 92 ? -2.447 -0.978 13.720 1.00 0.00 92 SER A O 18
ATOM 29669 N N . VAL A 1 93 ? -1.004 -1.937 12.353 1.00 0.00 93 VAL A N 18
ATOM 29670 C CA . VAL A 1 93 ? -1.271 -3.293 12.930 1.00 0.00 93 VAL A CA 18
ATOM 29671 C C . VAL A 1 93 ? 0.060 -3.989 13.245 1.00 0.00 93 VAL A C 18
ATOM 29672 O O . VAL A 1 93 ? 0.956 -4.036 12.426 1.00 0.00 93 VAL A O 18
ATOM 29685 N N . ASN A 1 94 ? 0.185 -4.532 14.429 1.00 0.00 94 ASN A N 18
ATOM 29686 C CA . ASN A 1 94 ? 1.442 -5.237 14.820 1.00 0.00 94 ASN A CA 18
ATOM 29687 C C . ASN A 1 94 ? 2.634 -4.289 14.660 1.00 0.00 94 ASN A C 18
ATOM 29688 O O . ASN A 1 94 ? 3.712 -4.688 14.274 1.00 0.00 94 ASN A O 18
ATOM 29699 N N . VAL A 1 95 ? 2.441 -3.033 14.955 1.00 0.00 95 VAL A N 18
ATOM 29700 C CA . VAL A 1 95 ? 3.553 -2.048 14.822 1.00 0.00 95 VAL A CA 18
ATOM 29701 C C . VAL A 1 95 ? 4.686 -2.399 15.796 1.00 0.00 95 VAL A C 18
ATOM 29702 O O . VAL A 1 95 ? 4.459 -2.709 16.947 1.00 0.00 95 VAL A O 18
ATOM 29715 N N . ASN A 1 96 ? 5.911 -2.357 15.331 1.00 0.00 96 ASN A N 18
ATOM 29716 C CA . ASN A 1 96 ? 7.074 -2.694 16.209 1.00 0.00 96 ASN A CA 18
ATOM 29717 C C . ASN A 1 96 ? 7.647 -1.419 16.822 1.00 0.00 96 ASN A C 18
ATOM 29718 O O . ASN A 1 96 ? 7.571 -0.354 16.245 1.00 0.00 96 ASN A O 18
ATOM 29729 N N . ILE A 1 97 ? 8.226 -1.529 17.991 1.00 0.00 97 ILE A N 18
ATOM 29730 C CA . ILE A 1 97 ? 8.822 -0.336 18.671 1.00 0.00 97 ILE A CA 18
ATOM 29731 C C . ILE A 1 97 ? 10.286 -0.639 19.010 1.00 0.00 97 ILE A C 18
ATOM 29732 O O . ILE A 1 97 ? 10.644 -0.790 20.161 1.00 0.00 97 ILE A O 18
ATOM 29748 N N . PRO A 1 98 ? 11.132 -0.734 18.014 1.00 0.00 98 PRO A N 18
ATOM 29749 C CA . PRO A 1 98 ? 12.579 -1.020 18.225 1.00 0.00 98 PRO A CA 18
ATOM 29750 C C . PRO A 1 98 ? 13.318 0.179 18.836 1.00 0.00 98 PRO A C 18
ATOM 29751 O O . PRO A 1 98 ? 12.882 1.306 18.735 1.00 0.00 98 PRO A O 18
ATOM 29762 N N . LEU A 1 99 ? 14.421 -0.063 19.489 1.00 0.00 99 LEU A N 18
ATOM 29763 C CA . LEU A 1 99 ? 15.174 1.056 20.126 1.00 0.00 99 LEU A CA 18
ATOM 29764 C C . LEU A 1 99 ? 15.826 1.933 19.059 1.00 0.00 99 LEU A C 18
ATOM 29765 O O . LEU A 1 99 ? 16.242 1.464 18.018 1.00 0.00 99 LEU A O 18
ATOM 29781 N N . GLU A 1 100 ? 15.923 3.209 19.324 1.00 0.00 100 GLU A N 18
ATOM 29782 C CA . GLU A 1 100 ? 16.552 4.144 18.348 1.00 0.00 100 GLU A CA 18
ATOM 29783 C C . GLU A 1 100 ? 17.228 5.278 19.118 1.00 0.00 100 GLU A C 18
ATOM 29784 O O . GLU A 1 100 ? 18.124 5.928 18.622 1.00 0.00 100 GLU A O 18
ATOM 29796 N N . HIS A 1 101 ? 16.803 5.524 20.330 1.00 0.00 101 HIS A N 18
ATOM 29797 C CA . HIS A 1 101 ? 17.419 6.623 21.130 1.00 0.00 101 HIS A CA 18
ATOM 29798 C C . HIS A 1 101 ? 18.641 6.099 21.888 1.00 0.00 101 HIS A C 18
ATOM 29799 O O . HIS A 1 101 ? 18.642 5.002 22.406 1.00 0.00 101 HIS A O 18
ATOM 29813 N N . HIS A 1 102 ? 19.678 6.889 21.956 1.00 0.00 102 HIS A N 18
ATOM 29814 C CA . HIS A 1 102 ? 20.910 6.464 22.679 1.00 0.00 102 HIS A CA 18
ATOM 29815 C C . HIS A 1 102 ? 21.605 7.711 23.237 1.00 0.00 102 HIS A C 18
ATOM 29816 O O . HIS A 1 102 ? 22.815 7.802 23.261 1.00 0.00 102 HIS A O 18
ATOM 29830 N N . HIS A 1 103 ? 20.837 8.676 23.681 1.00 0.00 103 HIS A N 18
ATOM 29831 C CA . HIS A 1 103 ? 21.432 9.927 24.238 1.00 0.00 103 HIS A CA 18
ATOM 29832 C C . HIS A 1 103 ? 20.463 10.553 25.246 1.00 0.00 103 HIS A C 18
ATOM 29833 O O . HIS A 1 103 ? 20.775 10.704 26.408 1.00 0.00 103 HIS A O 18
ATOM 29847 N N . HIS A 1 104 ? 19.291 10.922 24.804 1.00 0.00 104 HIS A N 18
ATOM 29848 C CA . HIS A 1 104 ? 18.300 11.544 25.727 1.00 0.00 104 HIS A CA 18
ATOM 29849 C C . HIS A 1 104 ? 17.847 10.518 26.769 1.00 0.00 104 HIS A C 18
ATOM 29850 O O . HIS A 1 104 ? 17.689 10.832 27.927 1.00 0.00 104 HIS A O 18
ATOM 29864 N N . HIS A 1 105 ? 17.632 9.296 26.351 1.00 0.00 105 HIS A N 18
ATOM 29865 C CA . HIS A 1 105 ? 17.182 8.226 27.295 1.00 0.00 105 HIS A CA 18
ATOM 29866 C C . HIS A 1 105 ? 16.131 8.768 28.266 1.00 0.00 105 HIS A C 18
ATOM 29867 O O . HIS A 1 105 ? 15.539 9.805 28.045 1.00 0.00 105 HIS A O 18
ATOM 29881 N N . HIS A 1 106 ? 15.896 8.066 29.341 1.00 0.00 106 HIS A N 18
ATOM 29882 C CA . HIS A 1 106 ? 14.887 8.524 30.336 1.00 0.00 106 HIS A CA 18
ATOM 29883 C C . HIS A 1 106 ? 15.222 7.923 31.701 1.00 0.00 106 HIS A C 18
ATOM 29884 O O . HIS A 1 106 ? 14.310 7.454 32.361 1.00 0.00 106 HIS A O 18
ATOM 29899 N N . SER A 1 1 ? -9.955 0.953 -2.087 1.00 0.00 1 SER A N 19
ATOM 29900 C CA . SER A 1 1 ? -11.337 0.490 -2.388 1.00 0.00 1 SER A CA 19
ATOM 29901 C C . SER A 1 1 ? -11.324 -1.025 -2.591 1.00 0.00 1 SER A C 19
ATOM 29902 O O . SER A 1 1 ? -12.345 -1.641 -2.817 1.00 0.00 1 SER A O 19
ATOM 29912 N N . ASP A 1 2 ? -10.171 -1.628 -2.502 1.00 0.00 2 ASP A N 19
ATOM 29913 C CA . ASP A 1 2 ? -10.079 -3.106 -2.676 1.00 0.00 2 ASP A CA 19
ATOM 29914 C C . ASP A 1 2 ? -8.652 -3.564 -2.367 1.00 0.00 2 ASP A C 19
ATOM 29915 O O . ASP A 1 2 ? -7.689 -2.913 -2.720 1.00 0.00 2 ASP A O 19
ATOM 29924 N N . LEU A 1 3 ? -8.511 -4.680 -1.703 1.00 0.00 3 LEU A N 19
ATOM 29925 C CA . LEU A 1 3 ? -7.152 -5.181 -1.360 1.00 0.00 3 LEU A CA 19
ATOM 29926 C C . LEU A 1 3 ? -6.498 -5.793 -2.598 1.00 0.00 3 LEU A C 19
ATOM 29927 O O . LEU A 1 3 ? -7.038 -6.690 -3.213 1.00 0.00 3 LEU A O 19
ATOM 29943 N N . VAL A 1 4 ? -5.335 -5.313 -2.966 1.00 0.00 4 VAL A N 19
ATOM 29944 C CA . VAL A 1 4 ? -4.634 -5.865 -4.168 1.00 0.00 4 VAL A CA 19
ATOM 29945 C C . VAL A 1 4 ? -3.135 -5.988 -3.893 1.00 0.00 4 VAL A C 19
ATOM 29946 O O . VAL A 1 4 ? -2.609 -5.421 -2.956 1.00 0.00 4 VAL A O 19
ATOM 29959 N N . LYS A 1 5 ? -2.455 -6.745 -4.705 1.00 0.00 5 LYS A N 19
ATOM 29960 C CA . LYS A 1 5 ? -0.992 -6.950 -4.518 1.00 0.00 5 LYS A CA 19
ATOM 29961 C C . LYS A 1 5 ? -0.218 -5.744 -5.061 1.00 0.00 5 LYS A C 19
ATOM 29962 O O . LYS A 1 5 ? -0.693 -5.020 -5.911 1.00 0.00 5 LYS A O 19
ATOM 29981 N N . ILE A 1 6 ? 0.980 -5.543 -4.578 1.00 0.00 6 ILE A N 19
ATOM 29982 C CA . ILE A 1 6 ? 1.809 -4.403 -5.056 1.00 0.00 6 ILE A CA 19
ATOM 29983 C C . ILE A 1 6 ? 2.111 -4.587 -6.549 1.00 0.00 6 ILE A C 19
ATOM 29984 O O . ILE A 1 6 ? 2.035 -3.658 -7.326 1.00 0.00 6 ILE A O 19
ATOM 30000 N N . ARG A 1 7 ? 2.451 -5.781 -6.954 1.00 0.00 7 ARG A N 19
ATOM 30001 C CA . ARG A 1 7 ? 2.756 -6.028 -8.393 1.00 0.00 7 ARG A CA 19
ATOM 30002 C C . ARG A 1 7 ? 1.492 -5.815 -9.230 1.00 0.00 7 ARG A C 19
ATOM 30003 O O . ARG A 1 7 ? 1.557 -5.576 -10.419 1.00 0.00 7 ARG A O 19
ATOM 30024 N N . ASP A 1 8 ? 0.341 -5.905 -8.620 1.00 0.00 8 ASP A N 19
ATOM 30025 C CA . ASP A 1 8 ? -0.929 -5.711 -9.376 1.00 0.00 8 ASP A CA 19
ATOM 30026 C C . ASP A 1 8 ? -1.284 -4.221 -9.414 1.00 0.00 8 ASP A C 19
ATOM 30027 O O . ASP A 1 8 ? -2.275 -3.827 -9.993 1.00 0.00 8 ASP A O 19
ATOM 30036 N N . VAL A 1 9 ? -0.489 -3.391 -8.793 1.00 0.00 9 VAL A N 19
ATOM 30037 C CA . VAL A 1 9 ? -0.793 -1.930 -8.785 1.00 0.00 9 VAL A CA 19
ATOM 30038 C C . VAL A 1 9 ? -0.577 -1.334 -10.180 1.00 0.00 9 VAL A C 19
ATOM 30039 O O . VAL A 1 9 ? 0.443 -1.538 -10.805 1.00 0.00 9 VAL A O 19
ATOM 30052 N N . SER A 1 10 ? -1.537 -0.592 -10.662 1.00 0.00 10 SER A N 19
ATOM 30053 C CA . SER A 1 10 ? -1.402 0.032 -12.006 1.00 0.00 10 SER A CA 19
ATOM 30054 C C . SER A 1 10 ? -2.425 1.163 -12.152 1.00 0.00 10 SER A C 19
ATOM 30055 O O . SER A 1 10 ? -3.348 1.290 -11.370 1.00 0.00 10 SER A O 19
ATOM 30063 N N . LEU A 1 11 ? -2.268 1.979 -13.156 1.00 0.00 11 LEU A N 19
ATOM 30064 C CA . LEU A 1 11 ? -3.217 3.106 -13.373 1.00 0.00 11 LEU A CA 19
ATOM 30065 C C . LEU A 1 11 ? -4.581 2.540 -13.767 1.00 0.00 11 LEU A C 19
ATOM 30066 O O . LEU A 1 11 ? -5.543 3.263 -13.933 1.00 0.00 11 LEU A O 19
ATOM 30082 N N . SER A 1 12 ? -4.670 1.251 -13.913 1.00 0.00 12 SER A N 19
ATOM 30083 C CA . SER A 1 12 ? -5.965 0.630 -14.283 1.00 0.00 12 SER A CA 19
ATOM 30084 C C . SER A 1 12 ? -6.979 0.871 -13.173 1.00 0.00 12 SER A C 19
ATOM 30085 O O . SER A 1 12 ? -8.162 0.992 -13.425 1.00 0.00 12 SER A O 19
ATOM 30093 N N . THR A 1 13 ? -6.529 0.936 -11.935 1.00 0.00 13 THR A N 19
ATOM 30094 C CA . THR A 1 13 ? -7.477 1.162 -10.796 1.00 0.00 13 THR A CA 19
ATOM 30095 C C . THR A 1 13 ? -7.185 2.523 -10.137 1.00 0.00 13 THR A C 19
ATOM 30096 O O . THR A 1 13 ? -6.039 2.855 -9.889 1.00 0.00 13 THR A O 19
ATOM 30107 N N . PRO A 1 14 ? -8.201 3.317 -9.854 1.00 0.00 14 PRO A N 19
ATOM 30108 C CA . PRO A 1 14 ? -8.011 4.655 -9.216 1.00 0.00 14 PRO A CA 19
ATOM 30109 C C . PRO A 1 14 ? -7.648 4.541 -7.733 1.00 0.00 14 PRO A C 19
ATOM 30110 O O . PRO A 1 14 ? -6.654 5.081 -7.288 1.00 0.00 14 PRO A O 19
ATOM 30121 N N . TYR A 1 15 ? -8.458 3.853 -6.964 1.00 0.00 15 TYR A N 19
ATOM 30122 C CA . TYR A 1 15 ? -8.185 3.704 -5.501 1.00 0.00 15 TYR A CA 19
ATOM 30123 C C . TYR A 1 15 ? -7.915 2.238 -5.164 1.00 0.00 15 TYR A C 19
ATOM 30124 O O . TYR A 1 15 ? -8.614 1.351 -5.607 1.00 0.00 15 TYR A O 19
ATOM 30142 N N . VAL A 1 16 ? -6.898 1.981 -4.381 1.00 0.00 16 VAL A N 19
ATOM 30143 C CA . VAL A 1 16 ? -6.568 0.573 -4.004 1.00 0.00 16 VAL A CA 19
ATOM 30144 C C . VAL A 1 16 ? -6.122 0.519 -2.544 1.00 0.00 16 VAL A C 19
ATOM 30145 O O . VAL A 1 16 ? -5.730 1.514 -1.967 1.00 0.00 16 VAL A O 19
ATOM 30158 N N . SER A 1 17 ? -6.173 -0.645 -1.950 1.00 0.00 17 SER A N 19
ATOM 30159 C CA . SER A 1 17 ? -5.743 -0.804 -0.527 1.00 0.00 17 SER A CA 19
ATOM 30160 C C . SER A 1 17 ? -4.528 -1.731 -0.485 1.00 0.00 17 SER A C 19
ATOM 30161 O O . SER A 1 17 ? -4.505 -2.759 -1.133 1.00 0.00 17 SER A O 19
ATOM 30169 N N . VAL A 1 18 ? -3.513 -1.371 0.263 1.00 0.00 18 VAL A N 19
ATOM 30170 C CA . VAL A 1 18 ? -2.285 -2.229 0.338 1.00 0.00 18 VAL A CA 19
ATOM 30171 C C . VAL A 1 18 ? -1.835 -2.375 1.789 1.00 0.00 18 VAL A C 19
ATOM 30172 O O . VAL A 1 18 ? -2.222 -1.614 2.654 1.00 0.00 18 VAL A O 19
ATOM 30185 N N . ILE A 1 19 ? -1.012 -3.354 2.058 1.00 0.00 19 ILE A N 19
ATOM 30186 C CA . ILE A 1 19 ? -0.515 -3.571 3.447 1.00 0.00 19 ILE A CA 19
ATOM 30187 C C . ILE A 1 19 ? 0.961 -3.959 3.401 1.00 0.00 19 ILE A C 19
ATOM 30188 O O . ILE A 1 19 ? 1.382 -4.718 2.552 1.00 0.00 19 ILE A O 19
ATOM 30204 N N . GLY A 1 20 ? 1.750 -3.446 4.303 1.00 0.00 20 GLY A N 19
ATOM 30205 C CA . GLY A 1 20 ? 3.196 -3.795 4.296 1.00 0.00 20 GLY A CA 19
ATOM 30206 C C . GLY A 1 20 ? 3.944 -2.942 5.318 1.00 0.00 20 GLY A C 19
ATOM 30207 O O . GLY A 1 20 ? 3.346 -2.269 6.134 1.00 0.00 20 GLY A O 19
ATOM 30211 N N . LYS A 1 21 ? 5.255 -2.970 5.280 1.00 0.00 21 LYS A N 19
ATOM 30212 C CA . LYS A 1 21 ? 6.065 -2.168 6.250 1.00 0.00 21 LYS A CA 19
ATOM 30213 C C . LYS A 1 21 ? 6.684 -0.975 5.529 1.00 0.00 21 LYS A C 19
ATOM 30214 O O . LYS A 1 21 ? 7.232 -1.103 4.451 1.00 0.00 21 LYS A O 19
ATOM 30233 N N . ILE A 1 22 ? 6.579 0.190 6.118 1.00 0.00 22 ILE A N 19
ATOM 30234 C CA . ILE A 1 22 ? 7.141 1.421 5.478 1.00 0.00 22 ILE A CA 19
ATOM 30235 C C . ILE A 1 22 ? 8.556 1.680 6.000 1.00 0.00 22 ILE A C 19
ATOM 30236 O O . ILE A 1 22 ? 8.797 1.683 7.191 1.00 0.00 22 ILE A O 19
ATOM 30252 N N . THR A 1 23 ? 9.497 1.894 5.112 1.00 0.00 23 THR A N 19
ATOM 30253 C CA . THR A 1 23 ? 10.903 2.155 5.547 1.00 0.00 23 THR A CA 19
ATOM 30254 C C . THR A 1 23 ? 11.531 3.250 4.680 1.00 0.00 23 THR A C 19
ATOM 30255 O O . THR A 1 23 ? 11.131 3.475 3.554 1.00 0.00 23 THR A O 19
ATOM 30266 N N . GLY A 1 24 ? 12.524 3.922 5.200 1.00 0.00 24 GLY A N 19
ATOM 30267 C CA . GLY A 1 24 ? 13.199 4.997 4.419 1.00 0.00 24 GLY A CA 19
ATOM 30268 C C . GLY A 1 24 ? 12.315 6.243 4.374 1.00 0.00 24 GLY A C 19
ATOM 30269 O O . GLY A 1 24 ? 11.753 6.579 3.354 1.00 0.00 24 GLY A O 19
ATOM 30273 N N . ILE A 1 25 ? 12.182 6.929 5.477 1.00 0.00 25 ILE A N 19
ATOM 30274 C CA . ILE A 1 25 ? 11.329 8.151 5.500 1.00 0.00 25 ILE A CA 19
ATOM 30275 C C . ILE A 1 25 ? 12.100 9.347 4.944 1.00 0.00 25 ILE A C 19
ATOM 30276 O O . ILE A 1 25 ? 13.217 9.619 5.336 1.00 0.00 25 ILE A O 19
ATOM 30292 N N . HIS A 1 26 ? 11.498 10.063 4.029 1.00 0.00 26 HIS A N 19
ATO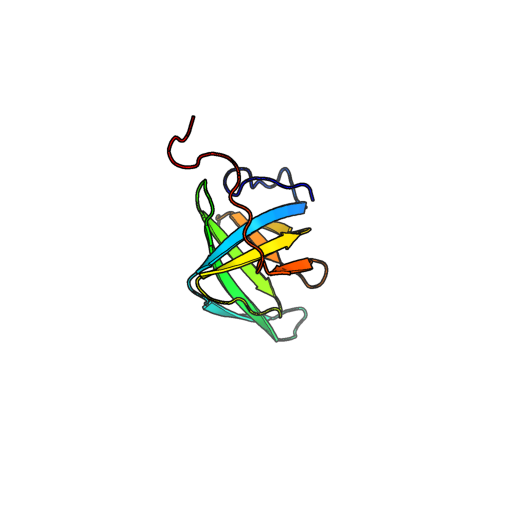M 30293 C CA . HIS A 1 26 ? 12.162 11.258 3.424 1.00 0.00 26 HIS A CA 19
ATOM 30294 C C . HIS A 1 26 ? 11.171 12.419 3.419 1.00 0.00 26 HIS A C 19
ATOM 30295 O O . HIS A 1 26 ? 10.001 12.242 3.146 1.00 0.00 26 HIS A O 19
ATOM 30309 N N . LYS A 1 27 ? 11.628 13.604 3.728 1.00 0.00 27 LYS A N 19
ATOM 30310 C CA . LYS A 1 27 ? 10.717 14.790 3.759 1.00 0.00 27 LYS A CA 19
ATOM 30311 C C . LYS A 1 27 ? 11.023 15.713 2.579 1.00 0.00 27 LYS A C 19
ATOM 30312 O O . LYS A 1 27 ? 12.165 15.988 2.271 1.00 0.00 27 LYS A O 19
ATOM 30331 N N . LYS A 1 28 ? 10.003 16.199 1.925 1.00 0.00 28 LYS A N 19
ATOM 30332 C CA . LYS A 1 28 ? 10.211 17.118 0.769 1.00 0.00 28 LYS A CA 19
ATOM 30333 C C . LYS A 1 28 ? 9.040 18.099 0.703 1.00 0.00 28 LYS A C 19
ATOM 30334 O O . LYS A 1 28 ? 7.954 17.804 1.158 1.00 0.00 28 LYS A O 19
ATOM 30353 N N . GLU A 1 29 ? 9.255 19.264 0.144 1.00 0.00 29 GLU A N 19
ATOM 30354 C CA . GLU A 1 29 ? 8.158 20.281 0.041 1.00 0.00 29 GLU A CA 19
ATOM 30355 C C . GLU A 1 29 ? 7.813 20.520 -1.427 1.00 0.00 29 GLU A C 19
ATOM 30356 O O . GLU A 1 29 ? 8.672 20.476 -2.285 1.00 0.00 29 GLU A O 19
ATOM 30368 N N . TYR A 1 30 ? 6.558 20.765 -1.724 1.00 0.00 30 TYR A N 19
ATOM 30369 C CA . TYR A 1 30 ? 6.150 21.002 -3.143 1.00 0.00 30 TYR A CA 19
ATOM 30370 C C . TYR A 1 30 ? 5.145 22.153 -3.198 1.00 0.00 30 TYR A C 19
ATOM 30371 O O . TYR A 1 30 ? 4.522 22.497 -2.213 1.00 0.00 30 TYR A O 19
ATOM 30389 N N . GLU A 1 31 ? 4.993 22.758 -4.346 1.00 0.00 31 GLU A N 19
ATOM 30390 C CA . GLU A 1 31 ? 4.041 23.900 -4.484 1.00 0.00 31 GLU A CA 19
ATOM 30391 C C . GLU A 1 31 ? 2.665 23.391 -4.921 1.00 0.00 31 GLU A C 19
ATOM 30392 O O . GLU A 1 31 ? 2.425 23.139 -6.084 1.00 0.00 31 GLU A O 19
ATOM 30404 N N . SER A 1 32 ? 1.761 23.245 -3.988 1.00 0.00 32 SER A N 19
ATOM 30405 C CA . SER A 1 32 ? 0.395 22.757 -4.327 1.00 0.00 32 SER A CA 19
ATOM 30406 C C . SER A 1 32 ? -0.424 23.895 -4.938 1.00 0.00 32 SER A C 19
ATOM 30407 O O . SER A 1 32 ? 0.112 24.793 -5.548 1.00 0.00 32 SER A O 19
ATOM 30415 N N . ASP A 1 33 ? -1.722 23.850 -4.773 1.00 0.00 33 ASP A N 19
ATOM 30416 C CA . ASP A 1 33 ? -2.605 24.913 -5.341 1.00 0.00 33 ASP A CA 19
ATOM 30417 C C . ASP A 1 33 ? -2.150 26.299 -4.866 1.00 0.00 33 ASP A C 19
ATOM 30418 O O . ASP A 1 33 ? -2.760 26.903 -4.008 1.00 0.00 33 ASP A O 19
ATOM 30427 N N . GLY A 1 34 ? -1.080 26.803 -5.425 1.00 0.00 34 GLY A N 19
ATOM 30428 C CA . GLY A 1 34 ? -0.577 28.145 -5.022 1.00 0.00 34 GLY A CA 19
ATOM 30429 C C . GLY A 1 34 ? -0.191 28.121 -3.546 1.00 0.00 34 GLY A C 19
ATOM 30430 O O . GLY A 1 34 ? -0.103 29.151 -2.908 1.00 0.00 34 GLY A O 19
ATOM 30434 N N . THR A 1 35 ? 0.031 26.954 -2.989 1.00 0.00 35 THR A N 19
ATOM 30435 C CA . THR A 1 35 ? 0.402 26.870 -1.539 1.00 0.00 35 THR A CA 19
ATOM 30436 C C . THR A 1 35 ? 1.481 25.808 -1.332 1.00 0.00 35 THR A C 19
ATOM 30437 O O . THR A 1 35 ? 1.387 24.707 -1.828 1.00 0.00 35 THR A O 19
ATOM 30448 N N . THR A 1 36 ? 2.506 26.134 -0.593 1.00 0.00 36 THR A N 19
ATOM 30449 C CA . THR A 1 36 ? 3.592 25.147 -0.344 1.00 0.00 36 THR A CA 19
ATOM 30450 C C . THR A 1 36 ? 3.140 24.156 0.726 1.00 0.00 36 THR A C 19
ATOM 30451 O O . THR A 1 36 ? 2.684 24.545 1.782 1.00 0.00 36 THR A O 19
ATOM 30462 N N . LYS A 1 37 ? 3.257 22.876 0.462 1.00 0.00 37 LYS A N 19
ATOM 30463 C CA . LYS A 1 37 ? 2.827 21.851 1.466 1.00 0.00 37 LYS A CA 19
ATOM 30464 C C . LYS A 1 37 ? 3.911 20.787 1.621 1.00 0.00 37 LYS A C 19
ATOM 30465 O O . LYS A 1 37 ? 4.585 20.424 0.677 1.00 0.00 37 LYS A O 19
ATOM 30484 N N . SER A 1 38 ? 4.085 20.287 2.813 1.00 0.00 38 SER A N 19
ATOM 30485 C CA . SER A 1 38 ? 5.123 19.248 3.047 1.00 0.00 38 SER A CA 19
ATOM 30486 C C . SER A 1 38 ? 4.557 17.866 2.712 1.00 0.00 38 SER A C 19
ATOM 30487 O O . SER A 1 38 ? 3.387 17.595 2.921 1.00 0.00 38 SER A O 19
ATOM 30495 N N . VAL A 1 39 ? 5.387 16.985 2.211 1.00 0.00 39 VAL A N 19
ATOM 30496 C CA . VAL A 1 39 ? 4.916 15.609 1.871 1.00 0.00 39 VAL A CA 19
ATOM 30497 C C . VAL A 1 39 ? 5.975 14.590 2.291 1.00 0.00 39 VAL A C 19
ATOM 30498 O O . VAL A 1 39 ? 7.160 14.796 2.114 1.00 0.00 39 VAL A O 19
ATOM 30511 N N . TYR A 1 40 ? 5.547 13.492 2.851 1.00 0.00 40 TYR A N 19
ATOM 30512 C CA . TYR A 1 40 ? 6.505 12.440 3.300 1.00 0.00 40 TYR A CA 19
ATOM 30513 C C . TYR A 1 40 ? 6.548 11.325 2.263 1.00 0.00 40 TYR A C 19
ATOM 30514 O O . TYR A 1 40 ? 5.527 10.889 1.772 1.00 0.00 40 TYR A O 19
ATOM 30532 N N . GLN A 1 41 ? 7.725 10.863 1.923 1.00 0.00 41 GLN A N 19
ATOM 30533 C CA . GLN A 1 41 ? 7.855 9.771 0.908 1.00 0.00 41 GLN A CA 19
ATOM 30534 C C . GLN A 1 41 ? 8.712 8.649 1.478 1.00 0.00 41 GLN A C 19
ATOM 30535 O O . GLN A 1 41 ? 9.494 8.848 2.387 1.00 0.00 41 GLN A O 19
ATOM 30549 N N . GLY A 1 42 ? 8.565 7.466 0.952 1.00 0.00 42 GLY A N 19
ATOM 30550 C CA . GLY A 1 42 ? 9.371 6.328 1.466 1.00 0.00 42 GLY A CA 19
ATOM 30551 C C . GLY A 1 42 ? 9.096 5.093 0.616 1.00 0.00 42 GLY A C 19
ATOM 30552 O O . GLY A 1 42 ? 8.496 5.178 -0.436 1.00 0.00 42 GLY A O 19
ATOM 30556 N N . TYR A 1 43 ? 9.535 3.944 1.065 1.00 0.00 43 TYR A N 19
ATOM 30557 C CA . TYR A 1 43 ? 9.310 2.684 0.290 1.00 0.00 43 TYR A CA 19
ATOM 30558 C C . TYR A 1 43 ? 8.565 1.678 1.157 1.00 0.00 43 TYR A C 19
ATOM 30559 O O . TYR A 1 43 ? 8.814 1.566 2.340 1.00 0.00 43 TYR A O 19
ATOM 30577 N N . ILE A 1 44 ? 7.656 0.940 0.571 1.00 0.00 44 ILE A N 19
ATOM 30578 C CA . ILE A 1 44 ? 6.885 -0.079 1.347 1.00 0.00 44 ILE A CA 19
ATOM 30579 C C . ILE A 1 44 ? 7.117 -1.447 0.721 1.00 0.00 44 ILE A C 19
ATOM 30580 O O . ILE A 1 44 ? 7.255 -1.567 -0.482 1.00 0.00 44 ILE A O 19
ATOM 30596 N N . GLU A 1 45 ? 7.178 -2.475 1.534 1.00 0.00 45 GLU A N 19
ATOM 30597 C CA . GLU A 1 45 ? 7.418 -3.859 1.003 1.00 0.00 45 GLU A CA 19
ATOM 30598 C C . GLU A 1 45 ? 6.373 -4.816 1.573 1.00 0.00 45 GLU A C 19
ATOM 30599 O O . GLU A 1 45 ? 5.840 -4.603 2.643 1.00 0.00 45 GLU A O 19
ATOM 30611 N N . ASP A 1 46 ? 6.076 -5.875 0.860 1.00 0.00 46 ASP A N 19
ATOM 30612 C CA . ASP A 1 46 ? 5.065 -6.856 1.355 1.00 0.00 46 ASP A CA 19
ATOM 30613 C C . ASP A 1 46 ? 5.481 -8.275 0.946 1.00 0.00 46 ASP A C 19
ATOM 30614 O O . ASP A 1 46 ? 6.650 -8.595 0.876 1.00 0.00 46 ASP A O 19
ATOM 30623 N N . ASP A 1 47 ? 4.525 -9.129 0.694 1.00 0.00 47 ASP A N 19
ATOM 30624 C CA . ASP A 1 47 ? 4.842 -10.534 0.313 1.00 0.00 47 ASP A CA 19
ATOM 30625 C C . ASP A 1 47 ? 5.114 -10.647 -1.194 1.00 0.00 47 ASP A C 19
ATOM 30626 O O . ASP A 1 47 ? 5.518 -11.689 -1.672 1.00 0.00 47 ASP A O 19
ATOM 30635 N N . THR A 1 48 ? 4.891 -9.596 -1.948 1.00 0.00 48 THR A N 19
ATOM 30636 C CA . THR A 1 48 ? 5.132 -9.654 -3.428 1.00 0.00 48 THR A CA 19
ATOM 30637 C C . THR A 1 48 ? 6.371 -8.832 -3.789 1.00 0.00 48 THR A C 19
ATOM 30638 O O . THR A 1 48 ? 7.369 -9.365 -4.225 1.00 0.00 48 THR A O 19
ATOM 30649 N N . ALA A 1 49 ? 6.315 -7.539 -3.615 1.00 0.00 49 ALA A N 19
ATOM 30650 C CA . ALA A 1 49 ? 7.494 -6.694 -3.958 1.00 0.00 49 ALA A CA 19
ATOM 30651 C C . ALA A 1 49 ? 7.425 -5.379 -3.187 1.00 0.00 49 ALA A C 19
ATOM 30652 O O . ALA A 1 49 ? 6.938 -5.328 -2.076 1.00 0.00 49 ALA A O 19
ATOM 30659 N N . ARG A 1 50 ? 7.917 -4.311 -3.768 1.00 0.00 50 ARG A N 19
ATOM 30660 C CA . ARG A 1 50 ? 7.889 -2.991 -3.066 1.00 0.00 50 ARG A CA 19
ATOM 30661 C C . ARG A 1 50 ? 7.549 -1.873 -4.051 1.00 0.00 50 ARG A C 19
ATOM 30662 O O . ARG A 1 50 ? 7.778 -1.984 -5.239 1.00 0.00 50 ARG A O 19
ATOM 30683 N N . ILE A 1 51 ? 7.000 -0.792 -3.558 1.00 0.00 51 ILE A N 19
ATOM 30684 C CA . ILE A 1 51 ? 6.640 0.347 -4.460 1.00 0.00 51 ILE A CA 19
ATOM 30685 C C . ILE A 1 51 ? 6.825 1.678 -3.721 1.00 0.00 51 ILE A C 19
ATOM 30686 O O . ILE A 1 51 ? 6.885 1.728 -2.506 1.00 0.00 51 ILE A O 19
ATOM 30702 N N . ARG A 1 52 ? 6.920 2.756 -4.455 1.00 0.00 52 ARG A N 19
ATOM 30703 C CA . ARG A 1 52 ? 7.108 4.092 -3.816 1.00 0.00 52 ARG A CA 19
ATOM 30704 C C . ARG A 1 52 ? 5.790 4.577 -3.211 1.00 0.00 52 ARG A C 19
ATOM 30705 O O . ARG A 1 52 ? 4.727 4.333 -3.744 1.00 0.00 52 ARG A O 19
ATOM 30726 N N . ILE A 1 53 ? 5.857 5.270 -2.099 1.00 0.00 53 ILE A N 19
ATOM 30727 C CA . ILE A 1 53 ? 4.614 5.789 -1.442 1.00 0.00 53 ILE A CA 19
ATOM 30728 C C . ILE A 1 53 ? 4.802 7.256 -1.054 1.00 0.00 53 ILE A C 19
ATOM 30729 O O . ILE A 1 53 ? 5.905 7.713 -0.813 1.00 0.00 53 ILE A O 19
ATOM 30745 N N . SER A 1 54 ? 3.722 7.992 -0.985 1.00 0.00 54 SER A N 19
ATOM 30746 C CA . SER A 1 54 ? 3.807 9.432 -0.608 1.00 0.00 54 SER A CA 19
ATOM 30747 C C . SER A 1 54 ? 2.583 9.811 0.223 1.00 0.00 54 SER A C 19
ATOM 30748 O O . SER A 1 54 ? 1.487 9.362 -0.041 1.00 0.00 54 SER A O 19
ATOM 30756 N N . SER A 1 55 ? 2.761 10.636 1.227 1.00 0.00 55 SER A N 19
ATOM 30757 C CA . SER A 1 55 ? 1.606 11.056 2.083 1.00 0.00 55 SER A CA 19
ATOM 30758 C C . SER A 1 55 ? 1.644 12.572 2.263 1.00 0.00 55 SER A C 19
ATOM 30759 O O . SER A 1 55 ? 2.689 13.158 2.462 1.00 0.00 55 SER A O 19
ATOM 30767 N N . PHE A 1 56 ? 0.509 13.215 2.177 1.00 0.00 56 PHE A N 19
ATOM 30768 C CA . PHE A 1 56 ? 0.473 14.703 2.322 1.00 0.00 56 PHE A CA 19
ATOM 30769 C C . PHE A 1 56 ? 0.155 15.104 3.766 1.00 0.00 56 PHE A C 19
ATOM 30770 O O . PHE A 1 56 ? -0.840 14.693 4.331 1.00 0.00 56 PHE A O 19
ATOM 30787 N N . GLY A 1 57 ? 0.988 15.924 4.357 1.00 0.00 57 GLY A N 19
ATOM 30788 C CA . GLY A 1 57 ? 0.729 16.378 5.755 1.00 0.00 57 GLY A CA 19
ATOM 30789 C C . GLY A 1 57 ? 0.942 15.232 6.747 1.00 0.00 57 GLY A C 19
ATOM 30790 O O . GLY A 1 57 ? 1.537 15.411 7.790 1.00 0.00 57 GLY A O 19
ATOM 30794 N N . LYS A 1 58 ? 0.447 14.062 6.448 1.00 0.00 58 LYS A N 19
ATOM 30795 C CA . LYS A 1 58 ? 0.611 12.926 7.399 1.00 0.00 58 LYS A CA 19
ATOM 30796 C C . LYS A 1 58 ? 2.051 12.405 7.380 1.00 0.00 58 LYS A C 19
ATOM 30797 O O . LYS A 1 58 ? 2.654 12.244 6.339 1.00 0.00 58 LYS A O 19
ATOM 30816 N N . GLN A 1 59 ? 2.601 12.145 8.540 1.00 0.00 59 GLN A N 19
ATOM 30817 C CA . GLN A 1 59 ? 4.002 11.636 8.630 1.00 0.00 59 GLN A CA 19
ATOM 30818 C C . GLN A 1 59 ? 4.001 10.108 8.728 1.00 0.00 59 GLN A C 19
ATOM 30819 O O . GLN A 1 59 ? 3.024 9.504 9.121 1.00 0.00 59 GLN A O 19
ATOM 30833 N N . LEU A 1 60 ? 5.100 9.484 8.377 1.00 0.00 60 LEU A N 19
ATOM 30834 C CA . LEU A 1 60 ? 5.201 7.991 8.443 1.00 0.00 60 LEU A CA 19
ATOM 30835 C C . LEU A 1 60 ? 6.385 7.614 9.335 1.00 0.00 60 LEU A C 19
ATOM 30836 O O . LEU A 1 60 ? 7.320 8.375 9.483 1.00 0.00 60 LEU A O 19
ATOM 30852 N N . GLN A 1 61 ? 6.339 6.453 9.945 1.00 0.00 61 GLN A N 19
ATOM 30853 C CA . GLN A 1 61 ? 7.452 6.019 10.852 1.00 0.00 61 GLN A CA 19
ATOM 30854 C C . GLN A 1 61 ? 8.206 4.841 10.238 1.00 0.00 61 GLN A C 19
ATOM 30855 O O . GLN A 1 61 ? 7.624 3.928 9.690 1.00 0.00 61 GLN A O 19
ATOM 30869 N N . ASP A 1 62 ? 9.506 4.875 10.322 1.00 0.00 62 ASP A N 19
ATOM 30870 C CA . ASP A 1 62 ? 10.338 3.785 9.744 1.00 0.00 62 ASP A CA 19
ATOM 30871 C C . ASP A 1 62 ? 10.120 2.472 10.500 1.00 0.00 62 ASP A C 19
ATOM 30872 O O . ASP A 1 62 ? 10.069 2.441 11.712 1.00 0.00 62 ASP A O 19
ATOM 30881 N N . SER A 1 63 ? 9.999 1.391 9.774 1.00 0.00 63 SER A N 19
ATOM 30882 C CA . SER A 1 63 ? 9.792 0.053 10.402 1.00 0.00 63 SER A CA 19
ATOM 30883 C C . SER A 1 63 ? 8.432 -0.003 11.099 1.00 0.00 63 SER A C 19
ATOM 30884 O O . SER A 1 63 ? 8.331 0.108 12.303 1.00 0.00 63 SER A O 19
ATOM 30892 N N . ASP A 1 64 ? 7.384 -0.191 10.343 1.00 0.00 64 ASP A N 19
ATOM 30893 C CA . ASP A 1 64 ? 6.026 -0.275 10.951 1.00 0.00 64 ASP A CA 19
ATOM 30894 C C . ASP A 1 64 ? 5.054 -0.909 9.950 1.00 0.00 64 ASP A C 19
ATOM 30895 O O . ASP A 1 64 ? 4.861 -0.418 8.852 1.00 0.00 64 ASP A O 19
ATOM 30904 N N . VAL A 1 65 ? 4.444 -2.007 10.330 1.00 0.00 65 VAL A N 19
ATOM 30905 C CA . VAL A 1 65 ? 3.478 -2.690 9.422 1.00 0.00 65 VAL A CA 19
ATOM 30906 C C . VAL A 1 65 ? 2.116 -2.013 9.542 1.00 0.00 65 VAL A C 19
ATOM 30907 O O . VAL A 1 65 ? 1.501 -2.025 10.589 1.00 0.00 65 VAL A O 19
ATOM 30920 N N . VAL A 1 66 ? 1.643 -1.416 8.478 1.00 0.00 66 VAL A N 19
ATOM 30921 C CA . VAL A 1 66 ? 0.319 -0.723 8.521 1.00 0.00 66 VAL A CA 19
ATOM 30922 C C . VAL A 1 66 ? -0.480 -1.030 7.255 1.00 0.00 66 VAL A C 19
ATOM 30923 O O . VAL A 1 66 ? 0.060 -1.452 6.251 1.00 0.00 66 VAL A O 19
ATOM 30936 N N . ARG A 1 67 ? -1.768 -0.803 7.305 1.00 0.00 67 ARG A N 19
ATOM 30937 C CA . ARG A 1 67 ? -2.642 -1.054 6.122 1.00 0.00 67 ARG A CA 19
ATOM 30938 C C . ARG A 1 67 ? -3.231 0.274 5.656 1.00 0.00 67 ARG A C 19
ATOM 30939 O O . ARG A 1 67 ? -3.816 1.006 6.429 1.00 0.00 67 ARG A O 19
ATOM 30960 N N . ILE A 1 68 ? -3.072 0.596 4.396 1.00 0.00 68 ILE A N 19
ATOM 30961 C CA . ILE A 1 68 ? -3.615 1.885 3.866 1.00 0.00 68 ILE A CA 19
ATOM 30962 C C . ILE A 1 68 ? -4.845 1.590 3.015 1.00 0.00 68 ILE A C 19
ATOM 30963 O O . ILE A 1 68 ? -4.802 0.778 2.113 1.00 0.00 68 ILE A O 19
ATOM 30979 N N . ASP A 1 69 ? -5.941 2.246 3.302 1.00 0.00 69 ASP A N 19
ATOM 30980 C CA . ASP A 1 69 ? -7.198 2.017 2.524 1.00 0.00 69 ASP A CA 19
ATOM 30981 C C . ASP A 1 69 ? -7.529 3.263 1.701 1.00 0.00 69 ASP A C 19
ATOM 30982 O O . ASP A 1 69 ? -7.283 4.382 2.120 1.00 0.00 69 ASP A O 19
ATOM 30991 N N . ASN A 1 70 ? -8.086 3.061 0.533 1.00 0.00 70 ASN A N 19
ATOM 30992 C CA . ASN A 1 70 ? -8.446 4.199 -0.363 1.00 0.00 70 ASN A CA 19
ATOM 30993 C C . ASN A 1 70 ? -7.170 4.904 -0.835 1.00 0.00 70 ASN A C 19
ATOM 30994 O O . ASN A 1 70 ? -7.142 6.105 -1.004 1.00 0.00 70 ASN A O 19
ATOM 31005 N N . ALA A 1 71 ? -6.120 4.158 -1.061 1.00 0.00 71 ALA A N 19
ATOM 31006 C CA . ALA A 1 71 ? -4.849 4.776 -1.536 1.00 0.00 71 ALA A CA 19
ATOM 31007 C C . ALA A 1 71 ? -4.998 5.160 -3.007 1.00 0.00 71 ALA A C 19
ATOM 31008 O O . ALA A 1 71 ? -5.521 4.408 -3.798 1.00 0.00 71 ALA A O 19
ATOM 31015 N N . ARG A 1 72 ? -4.541 6.326 -3.384 1.00 0.00 72 ARG A N 19
ATOM 31016 C CA . ARG A 1 72 ? -4.666 6.761 -4.809 1.00 0.00 72 ARG A CA 19
ATOM 31017 C C . ARG A 1 72 ? -3.420 6.354 -5.594 1.00 0.00 72 ARG A C 19
ATOM 31018 O O . ARG A 1 72 ? -2.304 6.555 -5.162 1.00 0.00 72 ARG A O 19
ATOM 31039 N N . VAL A 1 73 ? -3.609 5.785 -6.755 1.00 0.00 73 VAL A N 19
ATOM 31040 C CA . VAL A 1 73 ? -2.448 5.360 -7.588 1.00 0.00 73 VAL A CA 19
ATOM 31041 C C . VAL A 1 73 ? -2.003 6.522 -8.476 1.00 0.00 73 VAL A C 19
ATOM 31042 O O . VAL A 1 73 ? -2.807 7.160 -9.126 1.00 0.00 73 VAL A O 19
ATOM 31055 N N . ALA A 1 74 ? -0.724 6.797 -8.506 1.00 0.00 74 ALA A N 19
ATOM 31056 C CA . ALA A 1 74 ? -0.195 7.913 -9.348 1.00 0.00 74 ALA A CA 19
ATOM 31057 C C . ALA A 1 74 ? 0.987 7.397 -10.162 1.00 0.00 74 ALA A C 19
ATOM 31058 O O . ALA A 1 74 ? 1.527 6.348 -9.874 1.00 0.00 74 ALA A O 19
ATOM 31065 N N . GLN A 1 75 ? 1.386 8.117 -11.185 1.00 0.00 75 GLN A N 19
ATOM 31066 C CA . GLN A 1 75 ? 2.535 7.662 -12.030 1.00 0.00 75 GLN A CA 19
ATOM 31067 C C . GLN A 1 75 ? 3.622 8.730 -12.058 1.00 0.00 75 GLN A C 19
ATOM 31068 O O . GLN A 1 75 ? 3.395 9.864 -12.432 1.00 0.00 75 GLN A O 19
ATOM 31082 N N . PHE A 1 76 ? 4.811 8.357 -11.685 1.00 0.00 76 PHE A N 19
ATOM 31083 C CA . PHE A 1 76 ? 5.952 9.309 -11.702 1.00 0.00 76 PHE A CA 19
ATOM 31084 C C . PHE A 1 76 ? 6.539 9.327 -13.112 1.00 0.00 76 PHE A C 19
ATOM 31085 O O . PHE A 1 76 ? 6.032 8.666 -13.995 1.00 0.00 76 PHE A O 19
ATOM 31102 N N . ASN A 1 77 ? 7.592 10.086 -13.320 1.00 0.00 77 ASN A N 19
ATOM 31103 C CA . ASN A 1 77 ? 8.236 10.180 -14.672 1.00 0.00 77 ASN A CA 19
ATOM 31104 C C . ASN A 1 77 ? 8.211 8.820 -15.383 1.00 0.00 77 ASN A C 19
ATOM 31105 O O . ASN A 1 77 ? 8.355 8.739 -16.585 1.00 0.00 77 ASN A O 19
ATOM 31116 N N . GLY A 1 78 ? 8.014 7.756 -14.656 1.00 0.00 78 GLY A N 19
ATOM 31117 C CA . GLY A 1 78 ? 7.963 6.416 -15.290 1.00 0.00 78 GLY A CA 19
ATOM 31118 C C . GLY A 1 78 ? 7.914 5.347 -14.202 1.00 0.00 78 GLY A C 19
ATOM 31119 O O . GLY A 1 78 ? 8.390 4.246 -14.387 1.00 0.00 78 GLY A O 19
ATOM 31123 N N . TYR A 1 79 ? 7.342 5.661 -13.061 1.00 0.00 79 TYR A N 19
ATOM 31124 C CA . TYR A 1 79 ? 7.268 4.645 -11.954 1.00 0.00 79 TYR A CA 19
ATOM 31125 C C . TYR A 1 79 ? 5.924 4.745 -11.229 1.00 0.00 79 TYR A C 19
ATOM 31126 O O . TYR A 1 79 ? 5.405 5.819 -10.999 1.00 0.00 79 TYR A O 19
ATOM 31144 N N . LEU A 1 80 ? 5.359 3.625 -10.868 1.00 0.00 80 LEU A N 19
ATOM 31145 C CA . LEU A 1 80 ? 4.048 3.634 -10.158 1.00 0.00 80 LEU A CA 19
ATOM 31146 C C . LEU A 1 80 ? 4.249 4.012 -8.689 1.00 0.00 80 LEU A C 19
ATOM 31147 O O . LEU A 1 80 ? 5.269 3.722 -8.099 1.00 0.00 80 LEU A O 19
ATOM 31163 N N . SER A 1 81 ? 3.278 4.655 -8.096 1.00 0.00 81 SER A N 19
ATOM 31164 C CA . SER A 1 81 ? 3.407 5.047 -6.663 1.00 0.00 81 SER A CA 19
ATOM 31165 C C . SER A 1 81 ? 2.019 5.217 -6.048 1.00 0.00 81 SER A C 19
ATOM 31166 O O . SER A 1 81 ? 1.043 5.411 -6.742 1.00 0.00 81 SER A O 19
ATOM 31174 N N . LEU A 1 82 ? 1.929 5.146 -4.742 1.00 0.00 82 LEU A N 19
ATOM 31175 C CA . LEU A 1 82 ? 0.610 5.304 -4.052 1.00 0.00 82 LEU A CA 19
ATOM 31176 C C . LEU A 1 82 ? 0.629 6.592 -3.233 1.00 0.00 82 LEU A C 19
ATOM 31177 O O . LEU A 1 82 ? 1.508 6.807 -2.424 1.00 0.00 82 LEU A O 19
ATOM 31193 N N . SER A 1 83 ? -0.337 7.452 -3.441 1.00 0.00 83 SER A N 19
ATOM 31194 C CA . SER A 1 83 ? -0.385 8.740 -2.683 1.00 0.00 83 SER A CA 19
ATOM 31195 C C . SER A 1 83 ? -1.493 8.670 -1.632 1.00 0.00 83 SER A C 19
ATOM 31196 O O . SER A 1 83 ? -2.611 8.289 -1.916 1.00 0.00 83 SER A O 19
ATOM 31204 N N . VAL A 1 84 ? -1.186 9.033 -0.412 1.00 0.00 84 VAL A N 19
ATOM 31205 C CA . VAL A 1 84 ? -2.210 8.992 0.676 1.00 0.00 84 VAL A CA 19
ATOM 31206 C C . VAL A 1 84 ? -2.741 10.403 0.923 1.00 0.00 84 VAL A C 19
ATOM 31207 O O . VAL A 1 84 ? -2.015 11.290 1.341 1.00 0.00 84 VAL A O 19
ATOM 31220 N N . GLY A 1 85 ? -4.005 10.620 0.650 1.00 0.00 85 GLY A N 19
ATOM 31221 C CA . GLY A 1 85 ? -4.608 11.972 0.845 1.00 0.00 85 GLY A CA 19
ATOM 31222 C C . GLY A 1 85 ? -5.250 12.080 2.232 1.00 0.00 85 GLY A C 19
ATOM 31223 O O . GLY A 1 85 ? -5.285 11.134 2.992 1.00 0.00 85 GLY A O 19
ATOM 31227 N N . ASP A 1 86 ? -5.764 13.236 2.557 1.00 0.00 86 ASP A N 19
ATOM 31228 C CA . ASP A 1 86 ? -6.413 13.434 3.884 1.00 0.00 86 ASP A CA 19
ATOM 31229 C C . ASP A 1 86 ? -7.707 12.619 3.964 1.00 0.00 86 ASP A C 19
ATOM 31230 O O . ASP A 1 86 ? -8.177 12.293 5.035 1.00 0.00 86 ASP A O 19
ATOM 31239 N N . SER A 1 87 ? -8.293 12.291 2.844 1.00 0.00 87 SER A N 19
ATOM 31240 C CA . SER A 1 87 ? -9.558 11.500 2.866 1.00 0.00 87 SER A CA 19
ATOM 31241 C C . SER A 1 87 ? -9.226 10.007 2.958 1.00 0.00 87 SER A C 19
ATOM 31242 O O . SER A 1 87 ? -10.102 9.175 3.060 1.00 0.00 87 SER A O 19
ATOM 31250 N N . SER A 1 88 ? -7.966 9.664 2.918 1.00 0.00 88 SER A N 19
ATOM 31251 C CA . SER A 1 88 ? -7.576 8.226 2.997 1.00 0.00 88 SER A CA 19
ATOM 31252 C C . SER A 1 88 ? -7.595 7.761 4.452 1.00 0.00 88 SER A C 19
ATOM 31253 O O . SER A 1 88 ? -7.757 8.551 5.360 1.00 0.00 88 SER A O 19
ATOM 31261 N N . ARG A 1 89 ? -7.424 6.478 4.677 1.00 0.00 89 ARG A N 19
ATOM 31262 C CA . ARG A 1 89 ? -7.425 5.944 6.077 1.00 0.00 89 ARG A CA 19
ATOM 31263 C C . ARG A 1 89 ? -6.189 5.075 6.297 1.00 0.00 89 ARG A C 19
ATOM 31264 O O . ARG A 1 89 ? -5.770 4.338 5.426 1.00 0.00 89 ARG A O 19
ATOM 31285 N N . ILE A 1 90 ? -5.607 5.159 7.466 1.00 0.00 90 ILE A N 19
ATOM 31286 C CA . ILE A 1 90 ? -4.392 4.348 7.787 1.00 0.00 90 ILE A CA 19
ATOM 31287 C C . ILE A 1 90 ? -4.668 3.522 9.039 1.00 0.00 90 ILE A C 19
ATOM 31288 O O . ILE A 1 90 ? -5.119 4.043 10.040 1.00 0.00 90 ILE A O 19
ATOM 31304 N N . GLU A 1 91 ? -4.409 2.239 8.992 1.00 0.00 91 GLU A N 19
ATOM 31305 C CA . GLU A 1 91 ? -4.660 1.367 10.182 1.00 0.00 91 GLU A CA 19
ATOM 31306 C C . GLU A 1 91 ? -3.382 0.611 10.534 1.00 0.00 91 GLU A C 19
ATOM 31307 O O . GLU A 1 91 ? -2.897 -0.206 9.778 1.00 0.00 91 GLU A O 19
ATOM 31319 N N . SER A 1 92 ? -2.831 0.889 11.680 1.00 0.00 92 SER A N 19
ATOM 31320 C CA . SER A 1 92 ? -1.583 0.203 12.099 1.00 0.00 92 SER A CA 19
ATOM 31321 C C . SER A 1 92 ? -1.907 -1.190 12.627 1.00 0.00 92 SER A C 19
ATOM 31322 O O . SER A 1 92 ? -3.003 -1.449 13.084 1.00 0.00 92 SER A O 19
ATOM 31330 N N . VAL A 1 93 ? -0.958 -2.089 12.578 1.00 0.00 93 VAL A N 19
ATOM 31331 C CA . VAL A 1 93 ? -1.193 -3.474 13.089 1.00 0.00 93 VAL A CA 19
ATOM 31332 C C . VAL A 1 93 ? 0.011 -3.906 13.924 1.00 0.00 93 VAL A C 19
ATOM 31333 O O . VAL A 1 93 ? 0.915 -4.558 13.439 1.00 0.00 93 VAL A O 19
ATOM 31346 N N . ASN A 1 94 ? 0.022 -3.541 15.182 1.00 0.00 94 ASN A N 19
ATOM 31347 C CA . ASN A 1 94 ? 1.156 -3.911 16.083 1.00 0.00 94 ASN A CA 19
ATOM 31348 C C . ASN A 1 94 ? 0.676 -4.942 17.105 1.00 0.00 94 ASN A C 19
ATOM 31349 O O . ASN A 1 94 ? 1.197 -6.035 17.180 1.00 0.00 94 ASN A O 19
ATOM 31360 N N . VAL A 1 95 ? -0.314 -4.595 17.896 1.00 0.00 95 VAL A N 19
ATOM 31361 C CA . VAL A 1 95 ? -0.842 -5.544 18.930 1.00 0.00 95 VAL A CA 19
ATOM 31362 C C . VAL A 1 95 ? -2.283 -5.928 18.592 1.00 0.00 95 VAL A C 19
ATOM 31363 O O . VAL A 1 95 ? -3.108 -5.091 18.284 1.00 0.00 95 VAL A O 19
ATOM 31376 N N . ASN A 1 96 ? -2.580 -7.196 18.634 1.00 0.00 96 ASN A N 19
ATOM 31377 C CA . ASN A 1 96 ? -3.954 -7.663 18.304 1.00 0.00 96 ASN A CA 19
ATOM 31378 C C . ASN A 1 96 ? -4.963 -7.088 19.295 1.00 0.00 96 ASN A C 19
ATOM 31379 O O . ASN A 1 96 ? -4.646 -6.843 20.441 1.00 0.00 96 ASN A O 19
ATOM 31390 N N . ILE A 1 97 ? -6.182 -6.887 18.841 1.00 0.00 97 ILE A N 19
ATOM 31391 C CA . ILE A 1 97 ? -7.275 -6.337 19.709 1.00 0.00 97 ILE A CA 19
ATOM 31392 C C . ILE A 1 97 ? -6.705 -5.392 20.780 1.00 0.00 97 ILE A C 19
ATOM 31393 O O . ILE A 1 97 ? -6.558 -5.765 21.925 1.00 0.00 97 ILE A O 19
ATOM 31409 N N . PRO A 1 98 ? -6.391 -4.175 20.405 1.00 0.00 98 PRO A N 19
ATOM 31410 C CA . PRO A 1 98 ? -5.825 -3.160 21.347 1.00 0.00 98 PRO A CA 19
ATOM 31411 C C . PRO A 1 98 ? -6.763 -2.863 22.523 1.00 0.00 98 PRO A C 19
ATOM 31412 O O . PRO A 1 98 ? -7.970 -2.889 22.397 1.00 0.00 98 PRO A O 19
ATOM 31423 N N . LEU A 1 99 ? -6.204 -2.584 23.671 1.00 0.00 99 LEU A N 19
ATOM 31424 C CA . LEU A 1 99 ? -7.040 -2.287 24.867 1.00 0.00 99 LEU A CA 19
ATOM 31425 C C . LEU A 1 99 ? -7.324 -0.787 24.919 1.00 0.00 99 LEU A C 19
ATOM 31426 O O . LEU A 1 99 ? -8.023 -0.308 25.788 1.00 0.00 99 LEU A O 19
ATOM 31442 N N . GLU A 1 100 ? -6.784 -0.037 23.995 1.00 0.00 100 GLU A N 19
ATOM 31443 C CA . GLU A 1 100 ? -7.023 1.433 23.999 1.00 0.00 100 GLU A CA 19
ATOM 31444 C C . GLU A 1 100 ? -8.498 1.713 23.728 1.00 0.00 100 GLU A C 19
ATOM 31445 O O . GLU A 1 100 ? -9.088 1.156 22.824 1.00 0.00 100 GLU A O 19
ATOM 31457 N N . HIS A 1 101 ? -9.098 2.576 24.510 1.00 0.00 101 HIS A N 19
ATOM 31458 C CA . HIS A 1 101 ? -10.542 2.904 24.314 1.00 0.00 101 HIS A CA 19
ATOM 31459 C C . HIS A 1 101 ? -10.677 4.265 23.622 1.00 0.00 101 HIS A C 19
ATOM 31460 O O . HIS A 1 101 ? -10.425 5.302 24.202 1.00 0.00 101 HIS A O 19
ATOM 31474 N N . HIS A 1 102 ? -11.082 4.253 22.379 1.00 0.00 102 HIS A N 19
ATOM 31475 C CA . HIS A 1 102 ? -11.256 5.520 21.607 1.00 0.00 102 HIS A CA 19
ATOM 31476 C C . HIS A 1 102 ? -10.075 6.468 21.836 1.00 0.00 102 HIS A C 19
ATOM 31477 O O . HIS A 1 102 ? -9.088 6.122 22.451 1.00 0.00 102 HIS A O 19
ATOM 31491 N N . HIS A 1 103 ? -10.179 7.667 21.325 1.00 0.00 103 HIS A N 19
ATOM 31492 C CA . HIS A 1 103 ? -9.080 8.660 21.486 1.00 0.00 103 HIS A CA 19
ATOM 31493 C C . HIS A 1 103 ? -8.950 9.061 22.958 1.00 0.00 103 HIS A C 19
ATOM 31494 O O . HIS A 1 103 ? -7.862 9.175 23.485 1.00 0.00 103 HIS A O 19
ATOM 31508 N N . HIS A 1 104 ? -10.053 9.279 23.624 1.00 0.00 104 HIS A N 19
ATOM 31509 C CA . HIS A 1 104 ? -9.994 9.673 25.059 1.00 0.00 104 HIS A CA 19
ATOM 31510 C C . HIS A 1 104 ? -11.375 9.520 25.690 1.00 0.00 104 HIS A C 19
ATOM 31511 O O . HIS A 1 104 ? -11.623 8.611 26.455 1.00 0.00 104 HIS A O 19
ATOM 31525 N N . HIS A 1 105 ? -12.276 10.413 25.380 1.00 0.00 105 HIS A N 19
ATOM 31526 C CA . HIS A 1 105 ? -13.646 10.335 25.963 1.00 0.00 105 HIS A CA 19
ATOM 31527 C C . HIS A 1 105 ? -14.581 9.595 24.999 1.00 0.00 105 HIS A C 19
ATOM 31528 O O . HIS A 1 105 ? -15.083 10.158 24.048 1.00 0.00 105 HIS A O 19
ATOM 31542 N N . HIS A 1 106 ? -14.816 8.334 25.250 1.00 0.00 106 HIS A N 19
ATOM 31543 C CA . HIS A 1 106 ? -15.717 7.536 24.369 1.00 0.00 106 HIS A CA 19
ATOM 31544 C C . HIS A 1 106 ? -15.284 7.678 22.909 1.00 0.00 106 HIS A C 19
ATOM 31545 O O . HIS A 1 106 ? -15.909 7.054 22.065 1.00 0.00 106 HIS A O 19
ATOM 31560 N N . SER A 1 1 ? -9.125 0.891 -1.939 1.00 0.00 1 SER A N 20
ATOM 31561 C CA . SER A 1 1 ? -10.459 0.230 -2.018 1.00 0.00 1 SER A CA 20
ATOM 31562 C C . SER A 1 1 ? -10.320 -1.265 -1.714 1.00 0.00 1 SER A C 20
ATOM 31563 O O . SER A 1 1 ? -10.083 -1.661 -0.590 1.00 0.00 1 SER A O 20
ATOM 31573 N N . ASP A 1 2 ? -10.475 -2.095 -2.710 1.00 0.00 2 ASP A N 20
ATOM 31574 C CA . ASP A 1 2 ? -10.365 -3.567 -2.493 1.00 0.00 2 ASP A CA 20
ATOM 31575 C C . ASP A 1 2 ? -8.908 -3.955 -2.246 1.00 0.00 2 ASP A C 20
ATOM 31576 O O . ASP A 1 2 ? -7.993 -3.313 -2.723 1.00 0.00 2 ASP A O 20
ATOM 31585 N N . LEU A 1 3 ? -8.687 -5.005 -1.500 1.00 0.00 3 LEU A N 20
ATOM 31586 C CA . LEU A 1 3 ? -7.294 -5.446 -1.216 1.00 0.00 3 LEU A CA 20
ATOM 31587 C C . LEU A 1 3 ? -6.699 -6.109 -2.458 1.00 0.00 3 LEU A C 20
ATOM 31588 O O . LEU A 1 3 ? -7.250 -7.047 -2.997 1.00 0.00 3 LEU A O 20
ATOM 31604 N N . VAL A 1 4 ? -5.566 -5.630 -2.909 1.00 0.00 4 VAL A N 20
ATOM 31605 C CA . VAL A 1 4 ? -4.906 -6.225 -4.112 1.00 0.00 4 VAL A CA 20
ATOM 31606 C C . VAL A 1 4 ? -3.398 -6.302 -3.872 1.00 0.00 4 VAL A C 20
ATOM 31607 O O . VAL A 1 4 ? -2.864 -5.662 -2.989 1.00 0.00 4 VAL A O 20
ATOM 31620 N N . LYS A 1 5 ? -2.711 -7.093 -4.647 1.00 0.00 5 LYS A N 20
ATOM 31621 C CA . LYS A 1 5 ? -1.239 -7.235 -4.468 1.00 0.00 5 LYS A CA 20
ATOM 31622 C C . LYS A 1 5 ? -0.511 -5.994 -4.997 1.00 0.00 5 LYS A C 20
ATOM 31623 O O . LYS A 1 5 ? -0.975 -5.323 -5.898 1.00 0.00 5 LYS A O 20
ATOM 31642 N N . ILE A 1 6 ? 0.632 -5.694 -4.438 1.00 0.00 6 ILE A N 20
ATOM 31643 C CA . ILE A 1 6 ? 1.406 -4.501 -4.882 1.00 0.00 6 ILE A CA 20
ATOM 31644 C C . ILE A 1 6 ? 1.801 -4.662 -6.355 1.00 0.00 6 ILE A C 20
ATOM 31645 O O . ILE A 1 6 ? 1.719 -3.734 -7.137 1.00 0.00 6 ILE A O 20
ATOM 31661 N N . ARG A 1 7 ? 2.237 -5.831 -6.730 1.00 0.00 7 ARG A N 20
ATOM 31662 C CA . ARG A 1 7 ? 2.654 -6.068 -8.141 1.00 0.00 7 ARG A CA 20
ATOM 31663 C C . ARG A 1 7 ? 1.489 -5.795 -9.100 1.00 0.00 7 ARG A C 20
ATOM 31664 O O . ARG A 1 7 ? 1.694 -5.378 -10.224 1.00 0.00 7 ARG A O 20
ATOM 31685 N N . ASP A 1 8 ? 0.275 -6.036 -8.680 1.00 0.00 8 ASP A N 20
ATOM 31686 C CA . ASP A 1 8 ? -0.886 -5.801 -9.589 1.00 0.00 8 ASP A CA 20
ATOM 31687 C C . ASP A 1 8 ? -1.302 -4.327 -9.558 1.00 0.00 8 ASP A C 20
ATOM 31688 O O . ASP A 1 8 ? -2.346 -3.961 -10.063 1.00 0.00 8 ASP A O 20
ATOM 31697 N N . VAL A 1 9 ? -0.502 -3.481 -8.970 1.00 0.00 9 VAL A N 20
ATOM 31698 C CA . VAL A 1 9 ? -0.857 -2.033 -8.905 1.00 0.00 9 VAL A CA 20
ATOM 31699 C C . VAL A 1 9 ? -0.794 -1.414 -10.302 1.00 0.00 9 VAL A C 20
ATOM 31700 O O . VAL A 1 9 ? 0.158 -1.596 -11.032 1.00 0.00 9 VAL A O 20
ATOM 31713 N N . SER A 1 10 ? -1.807 -0.678 -10.676 1.00 0.00 10 SER A N 20
ATOM 31714 C CA . SER A 1 10 ? -1.809 -0.043 -12.023 1.00 0.00 10 SER A CA 20
ATOM 31715 C C . SER A 1 10 ? -2.825 1.102 -12.065 1.00 0.00 10 SER A C 20
ATOM 31716 O O . SER A 1 10 ? -3.624 1.279 -11.168 1.00 0.00 10 SER A O 20
ATOM 31724 N N . LEU A 1 11 ? -2.797 1.876 -13.112 1.00 0.00 11 LEU A N 20
ATOM 31725 C CA . LEU A 1 11 ? -3.748 3.011 -13.243 1.00 0.00 11 LEU A CA 20
ATOM 31726 C C . LEU A 1 11 ? -5.178 2.475 -13.335 1.00 0.00 11 LEU A C 20
ATOM 31727 O O . LEU A 1 11 ? -6.112 3.092 -12.855 1.00 0.00 11 LEU A O 20
ATOM 31743 N N . SER A 1 12 ? -5.358 1.340 -13.956 1.00 0.00 12 SER A N 20
ATOM 31744 C CA . SER A 1 12 ? -6.728 0.771 -14.090 1.00 0.00 12 SER A CA 20
ATOM 31745 C C . SER A 1 12 ? -7.411 0.742 -12.723 1.00 0.00 12 SER A C 20
ATOM 31746 O O . SER A 1 12 ? -8.618 0.634 -12.630 1.00 0.00 12 SER A O 20
ATOM 31754 N N . THR A 1 13 ? -6.647 0.846 -11.664 1.00 0.00 13 THR A N 20
ATOM 31755 C CA . THR A 1 13 ? -7.233 0.834 -10.286 1.00 0.00 13 THR A CA 20
ATOM 31756 C C . THR A 1 13 ? -6.851 2.136 -9.573 1.00 0.00 13 THR A C 20
ATOM 31757 O O . THR A 1 13 ? -5.897 2.178 -8.819 1.00 0.00 13 THR A O 20
ATOM 31768 N N . PRO A 1 14 ? -7.587 3.196 -9.811 1.00 0.00 14 PRO A N 20
ATOM 31769 C CA . PRO A 1 14 ? -7.311 4.519 -9.181 1.00 0.00 14 PRO A CA 20
ATOM 31770 C C . PRO A 1 14 ? -7.181 4.416 -7.659 1.00 0.00 14 PRO A C 20
ATOM 31771 O O . PRO A 1 14 ? -6.320 5.030 -7.063 1.00 0.00 14 PRO A O 20
ATOM 31782 N N . TYR A 1 15 ? -8.034 3.641 -7.035 1.00 0.00 15 TYR A N 20
ATOM 31783 C CA . TYR A 1 15 ? -7.983 3.481 -5.548 1.00 0.00 15 TYR A CA 20
ATOM 31784 C C . TYR A 1 15 ? -7.779 2.006 -5.204 1.00 0.00 15 TYR A C 20
ATOM 31785 O O . TYR A 1 15 ? -8.490 1.146 -5.679 1.00 0.00 15 TYR A O 20
ATOM 31803 N N . VAL A 1 16 ? -6.810 1.704 -4.377 1.00 0.00 16 VAL A N 20
ATOM 31804 C CA . VAL A 1 16 ? -6.562 0.281 -3.995 1.00 0.00 16 VAL A CA 20
ATOM 31805 C C . VAL A 1 16 ? -6.117 0.211 -2.536 1.00 0.00 16 VAL A C 20
ATOM 31806 O O . VAL A 1 16 ? -5.665 1.184 -1.967 1.00 0.00 16 VAL A O 20
ATOM 31819 N N . SER A 1 17 ? -6.239 -0.942 -1.932 1.00 0.00 17 SER A N 20
ATOM 31820 C CA . SER A 1 17 ? -5.820 -1.116 -0.506 1.00 0.00 17 SER A CA 20
ATOM 31821 C C . SER A 1 17 ? -4.675 -2.129 -0.453 1.00 0.00 17 SER A C 20
ATOM 31822 O O . SER A 1 17 ? -4.735 -3.171 -1.073 1.00 0.00 17 SER A O 20
ATOM 31830 N N . VAL A 1 18 ? -3.629 -1.828 0.276 1.00 0.00 18 VAL A N 20
ATOM 31831 C CA . VAL A 1 18 ? -2.467 -2.770 0.371 1.00 0.00 18 VAL A CA 20
ATOM 31832 C C . VAL A 1 18 ? -2.018 -2.879 1.827 1.00 0.00 18 VAL A C 20
ATOM 31833 O O . VAL A 1 18 ? -2.364 -2.062 2.659 1.00 0.00 18 VAL A O 20
ATOM 31846 N N . ILE A 1 19 ? -1.256 -3.898 2.136 1.00 0.00 19 ILE A N 20
ATOM 31847 C CA . ILE A 1 19 ? -0.771 -4.103 3.536 1.00 0.00 19 ILE A CA 20
ATOM 31848 C C . ILE A 1 19 ? 0.745 -4.274 3.528 1.00 0.00 19 ILE A C 20
ATOM 31849 O O . ILE A 1 19 ? 1.290 -5.017 2.738 1.00 0.00 19 ILE A O 20
ATOM 31865 N N . GLY A 1 20 ? 1.438 -3.595 4.401 1.00 0.00 20 GLY A N 20
ATOM 31866 C CA . GLY A 1 20 ? 2.920 -3.735 4.428 1.00 0.00 20 GLY A CA 20
ATOM 31867 C C . GLY A 1 20 ? 3.519 -2.752 5.435 1.00 0.00 20 GLY A C 20
ATOM 31868 O O . GLY A 1 20 ? 2.827 -2.211 6.287 1.00 0.00 20 GLY A O 20
ATOM 31872 N N . LYS A 1 21 ? 4.805 -2.518 5.339 1.00 0.00 21 LYS A N 20
ATOM 31873 C CA . LYS A 1 21 ? 5.484 -1.568 6.279 1.00 0.00 21 LYS A CA 20
ATOM 31874 C C . LYS A 1 21 ? 6.232 -0.510 5.475 1.00 0.00 21 LYS A C 20
ATOM 31875 O O . LYS A 1 21 ? 6.773 -0.785 4.421 1.00 0.00 21 LYS A O 20
ATOM 31894 N N . ILE A 1 22 ? 6.245 0.705 5.964 1.00 0.00 22 ILE A N 20
ATOM 31895 C CA . ILE A 1 22 ? 6.927 1.822 5.242 1.00 0.00 22 ILE A CA 20
ATOM 31896 C C . ILE A 1 22 ? 8.324 2.064 5.820 1.00 0.00 22 ILE A C 20
ATOM 31897 O O . ILE A 1 22 ? 8.508 2.147 7.023 1.00 0.00 22 ILE A O 20
ATOM 31913 N N . THR A 1 23 ? 9.310 2.183 4.958 1.00 0.00 23 THR A N 20
ATOM 31914 C CA . THR A 1 23 ? 10.714 2.427 5.415 1.00 0.00 23 THR A CA 20
ATOM 31915 C C . THR A 1 23 ? 11.353 3.534 4.568 1.00 0.00 23 THR A C 20
ATOM 31916 O O . THR A 1 23 ? 10.947 3.789 3.450 1.00 0.00 23 THR A O 20
ATOM 31927 N N . GLY A 1 24 ? 12.362 4.185 5.088 1.00 0.00 24 GLY A N 20
ATOM 31928 C CA . GLY A 1 24 ? 13.042 5.263 4.311 1.00 0.00 24 GLY A CA 20
ATOM 31929 C C . GLY A 1 24 ? 12.126 6.482 4.169 1.00 0.00 24 GLY A C 20
ATOM 31930 O O . GLY A 1 24 ? 11.534 6.702 3.131 1.00 0.00 24 GLY A O 20
ATOM 31934 N N . ILE A 1 25 ? 12.011 7.281 5.199 1.00 0.00 25 ILE A N 20
ATOM 31935 C CA . ILE A 1 25 ? 11.142 8.496 5.122 1.00 0.00 25 ILE A CA 20
ATOM 31936 C C . ILE A 1 25 ? 11.972 9.693 4.642 1.00 0.00 25 ILE A C 20
ATOM 31937 O O . ILE A 1 25 ? 12.934 10.086 5.272 1.00 0.00 25 ILE A O 20
ATOM 31953 N N . HIS A 1 26 ? 11.590 10.278 3.534 1.00 0.00 26 HIS A N 20
ATOM 31954 C CA . HIS A 1 26 ? 12.323 11.465 2.993 1.00 0.00 26 HIS A CA 20
ATOM 31955 C C . HIS A 1 26 ? 11.392 12.677 3.042 1.00 0.00 26 HIS A C 20
ATOM 31956 O O . HIS A 1 26 ? 10.312 12.656 2.489 1.00 0.00 26 HIS A O 20
ATOM 31970 N N . LYS A 1 27 ? 11.792 13.722 3.712 1.00 0.00 27 LYS A N 20
ATOM 31971 C CA . LYS A 1 27 ? 10.921 14.928 3.814 1.00 0.00 27 LYS A CA 20
ATOM 31972 C C . LYS A 1 27 ? 11.144 15.843 2.608 1.00 0.00 27 LYS A C 20
ATOM 31973 O O . LYS A 1 27 ? 12.261 16.112 2.218 1.00 0.00 27 LYS A O 20
ATOM 31992 N N . LYS A 1 28 ? 10.082 16.329 2.020 1.00 0.00 28 LYS A N 20
ATOM 31993 C CA . LYS A 1 28 ? 10.213 17.241 0.844 1.00 0.00 28 LYS A CA 20
ATOM 31994 C C . LYS A 1 28 ? 9.069 18.255 0.875 1.00 0.00 28 LYS A C 20
ATOM 31995 O O . LYS A 1 28 ? 8.017 17.989 1.419 1.00 0.00 28 LYS A O 20
ATOM 32014 N N . GLU A 1 29 ? 9.267 19.415 0.302 1.00 0.00 29 GLU A N 20
ATOM 32015 C CA . GLU A 1 29 ? 8.195 20.465 0.297 1.00 0.00 29 GLU A CA 20
ATOM 32016 C C . GLU A 1 29 ? 7.757 20.745 -1.140 1.00 0.00 29 GLU A C 20
ATOM 32017 O O . GLU A 1 29 ? 8.555 20.723 -2.053 1.00 0.00 29 GLU A O 20
ATOM 32029 N N . TYR A 1 30 ? 6.489 21.008 -1.351 1.00 0.00 30 TYR A N 20
ATOM 32030 C CA . TYR A 1 30 ? 6.000 21.290 -2.736 1.00 0.00 30 TYR A CA 20
ATOM 32031 C C . TYR A 1 30 ? 4.946 22.396 -2.685 1.00 0.00 30 TYR A C 20
ATOM 32032 O O . TYR A 1 30 ? 4.405 22.707 -1.641 1.00 0.00 30 TYR A O 20
ATOM 32050 N N . GLU A 1 31 ? 4.658 23.008 -3.803 1.00 0.00 31 GLU A N 20
ATOM 32051 C CA . GLU A 1 31 ? 3.649 24.107 -3.821 1.00 0.00 31 GLU A CA 20
ATOM 32052 C C . GLU A 1 31 ? 2.254 23.509 -4.038 1.00 0.00 31 GLU A C 20
ATOM 32053 O O . GLU A 1 31 ? 1.864 23.204 -5.147 1.00 0.00 31 GLU A O 20
ATOM 32065 N N . SER A 1 32 ? 1.506 23.337 -2.980 1.00 0.00 32 SER A N 20
ATOM 32066 C CA . SER A 1 32 ? 0.139 22.751 -3.100 1.00 0.00 32 SER A CA 20
ATOM 32067 C C . SER A 1 32 ? -0.875 23.843 -3.457 1.00 0.00 32 SER A C 20
ATOM 32068 O O . SER A 1 32 ? -0.544 24.826 -4.086 1.00 0.00 32 SER A O 20
ATOM 32076 N N . ASP A 1 33 ? -2.108 23.665 -3.059 1.00 0.00 33 ASP A N 20
ATOM 32077 C CA . ASP A 1 33 ? -3.166 24.670 -3.368 1.00 0.00 33 ASP A CA 20
ATOM 32078 C C . ASP A 1 33 ? -2.699 26.068 -2.973 1.00 0.00 33 ASP A C 20
ATOM 32079 O O . ASP A 1 33 ? -3.002 26.556 -1.901 1.00 0.00 33 ASP A O 20
ATOM 32088 N N . GLY A 1 34 ? -1.970 26.717 -3.836 1.00 0.00 34 GLY A N 20
ATOM 32089 C CA . GLY A 1 34 ? -1.485 28.089 -3.525 1.00 0.00 34 GLY A CA 20
ATOM 32090 C C . GLY A 1 34 ? -0.841 28.109 -2.141 1.00 0.00 34 GLY A C 20
ATOM 32091 O O . GLY A 1 34 ? -0.623 29.158 -1.567 1.00 0.00 34 GLY A O 20
ATOM 32095 N N . THR A 1 35 ? -0.531 26.959 -1.598 1.00 0.00 35 THR A N 20
ATOM 32096 C CA . THR A 1 35 ? 0.107 26.908 -0.245 1.00 0.00 35 THR A CA 20
ATOM 32097 C C . THR A 1 35 ? 1.183 25.825 -0.233 1.00 0.00 35 THR A C 20
ATOM 32098 O O . THR A 1 35 ? 1.060 24.807 -0.878 1.00 0.00 35 THR A O 20
ATOM 32109 N N . THR A 1 36 ? 2.242 26.039 0.497 1.00 0.00 36 THR A N 20
ATOM 32110 C CA . THR A 1 36 ? 3.334 25.026 0.548 1.00 0.00 36 THR A CA 20
ATOM 32111 C C . THR A 1 36 ? 2.996 23.964 1.591 1.00 0.00 36 THR A C 20
ATOM 32112 O O . THR A 1 36 ? 2.671 24.274 2.718 1.00 0.00 36 THR A O 20
ATOM 32123 N N . LYS A 1 37 ? 3.070 22.708 1.221 1.00 0.00 37 LYS A N 20
ATOM 32124 C CA . LYS A 1 37 ? 2.757 21.605 2.185 1.00 0.00 37 LYS A CA 20
ATOM 32125 C C . LYS A 1 37 ? 3.896 20.585 2.181 1.00 0.00 37 LYS A C 20
ATOM 32126 O O . LYS A 1 37 ? 4.544 20.361 1.173 1.00 0.00 37 LYS A O 20
ATOM 32145 N N . SER A 1 38 ? 4.154 19.978 3.305 1.00 0.00 38 SER A N 20
ATOM 32146 C CA . SER A 1 38 ? 5.254 18.977 3.382 1.00 0.00 38 SER A CA 20
ATOM 32147 C C . SER A 1 38 ? 4.745 17.615 2.914 1.00 0.00 38 SER A C 20
ATOM 32148 O O . SER A 1 38 ? 3.576 17.302 3.042 1.00 0.00 38 SER A O 20
ATOM 32156 N N . VAL A 1 39 ? 5.617 16.794 2.390 1.00 0.00 39 VAL A N 20
ATOM 32157 C CA . VAL A 1 39 ? 5.201 15.434 1.931 1.00 0.00 39 VAL A CA 20
ATOM 32158 C C . VAL A 1 39 ? 6.327 14.451 2.256 1.00 0.00 39 VAL A C 20
ATOM 32159 O O . VAL A 1 39 ? 7.491 14.759 2.097 1.00 0.00 39 VAL A O 20
ATOM 32172 N N . TYR A 1 40 ? 5.989 13.275 2.720 1.00 0.00 40 TYR A N 20
ATOM 32173 C CA . TYR A 1 40 ? 7.037 12.264 3.067 1.00 0.00 40 TYR A CA 20
ATOM 32174 C C . TYR A 1 40 ? 7.032 11.164 2.008 1.00 0.00 40 TYR A C 20
ATOM 32175 O O . TYR A 1 40 ? 5.993 10.648 1.650 1.00 0.00 40 TYR A O 20
ATOM 32193 N N . GLN A 1 41 ? 8.184 10.807 1.501 1.00 0.00 41 GLN A N 20
ATOM 32194 C CA . GLN A 1 41 ? 8.264 9.739 0.454 1.00 0.00 41 GLN A CA 20
ATOM 32195 C C . GLN A 1 41 ? 9.109 8.586 0.979 1.00 0.00 41 GLN A C 20
ATOM 32196 O O . GLN A 1 41 ? 10.032 8.780 1.741 1.00 0.00 41 GLN A O 20
ATOM 32210 N N . GLY A 1 42 ? 8.798 7.382 0.588 1.00 0.00 42 GLY A N 20
ATOM 32211 C CA . GLY A 1 42 ? 9.590 6.226 1.082 1.00 0.00 42 GLY A CA 20
ATOM 32212 C C . GLY A 1 42 ? 9.210 4.975 0.298 1.00 0.00 42 GLY A C 20
ATOM 32213 O O . GLY A 1 42 ? 8.520 5.044 -0.701 1.00 0.00 42 GLY A O 20
ATOM 32217 N N . TYR A 1 43 ? 9.661 3.834 0.744 1.00 0.00 43 TYR A N 20
ATOM 32218 C CA . TYR A 1 43 ? 9.344 2.555 0.040 1.00 0.00 43 TYR A CA 20
ATOM 32219 C C . TYR A 1 43 ? 8.535 1.654 0.967 1.00 0.00 43 TYR A C 20
ATOM 32220 O O . TYR A 1 43 ? 8.787 1.585 2.153 1.00 0.00 43 TYR A O 20
ATOM 32238 N N . ILE A 1 44 ? 7.570 0.952 0.429 1.00 0.00 44 ILE A N 20
ATOM 32239 C CA . ILE A 1 44 ? 6.735 0.030 1.260 1.00 0.00 44 ILE A CA 20
ATOM 32240 C C . ILE A 1 44 ? 6.941 -1.386 0.743 1.00 0.00 44 ILE A C 20
ATOM 32241 O O . ILE A 1 44 ? 7.132 -1.588 -0.442 1.00 0.00 44 ILE A O 20
ATOM 32257 N N . GLU A 1 45 ? 6.934 -2.363 1.618 1.00 0.00 45 GLU A N 20
ATOM 32258 C CA . GLU A 1 45 ? 7.161 -3.776 1.171 1.00 0.00 45 GLU A CA 20
ATOM 32259 C C . GLU A 1 45 ? 6.133 -4.706 1.817 1.00 0.00 45 GLU A C 20
ATOM 32260 O O . GLU A 1 45 ? 5.518 -4.378 2.817 1.00 0.00 45 GLU A O 20
ATOM 32272 N N . ASP A 1 46 ? 5.947 -5.867 1.241 1.00 0.00 46 ASP A N 20
ATOM 32273 C CA . ASP A 1 46 ? 4.965 -6.844 1.788 1.00 0.00 46 ASP A CA 20
ATOM 32274 C C . ASP A 1 46 ? 5.332 -8.250 1.303 1.00 0.00 46 ASP A C 20
ATOM 32275 O O . ASP A 1 46 ? 6.407 -8.477 0.784 1.00 0.00 46 ASP A O 20
ATOM 32284 N N . ASP A 1 47 ? 4.445 -9.193 1.465 1.00 0.00 47 ASP A N 20
ATOM 32285 C CA . ASP A 1 47 ? 4.733 -10.583 1.014 1.00 0.00 47 ASP A CA 20
ATOM 32286 C C . ASP A 1 47 ? 4.798 -10.628 -0.516 1.00 0.00 47 ASP A C 20
ATOM 32287 O O . ASP A 1 47 ? 5.296 -11.574 -1.096 1.00 0.00 47 ASP A O 20
ATOM 32296 N N . THR A 1 48 ? 4.291 -9.617 -1.175 1.00 0.00 48 THR A N 20
ATOM 32297 C CA . THR A 1 48 ? 4.310 -9.601 -2.668 1.00 0.00 48 THR A CA 20
ATOM 32298 C C . THR A 1 48 ? 5.595 -8.939 -3.175 1.00 0.00 48 THR A C 20
ATOM 32299 O O . THR A 1 48 ? 6.487 -9.598 -3.668 1.00 0.00 48 THR A O 20
ATOM 32310 N N . ALA A 1 49 ? 5.691 -7.638 -3.070 1.00 0.00 49 ALA A N 20
ATOM 32311 C CA . ALA A 1 49 ? 6.915 -6.941 -3.562 1.00 0.00 49 ALA A CA 20
ATOM 32312 C C . ALA A 1 49 ? 7.044 -5.580 -2.881 1.00 0.00 49 ALA A C 20
ATOM 32313 O O . ALA A 1 49 ? 6.710 -5.422 -1.722 1.00 0.00 49 ALA A O 20
ATOM 32320 N N . ARG A 1 50 ? 7.534 -4.590 -3.586 1.00 0.00 50 ARG A N 20
ATOM 32321 C CA . ARG A 1 50 ? 7.693 -3.237 -2.971 1.00 0.00 50 ARG A CA 20
ATOM 32322 C C . ARG A 1 50 ? 7.462 -2.145 -4.019 1.00 0.00 50 ARG A C 20
ATOM 32323 O O . ARG A 1 50 ? 7.664 -2.348 -5.200 1.00 0.00 50 ARG A O 20
ATOM 32344 N N . ILE A 1 51 ? 7.047 -0.980 -3.589 1.00 0.00 51 ILE A N 20
ATOM 32345 C CA . ILE A 1 51 ? 6.809 0.142 -4.554 1.00 0.00 51 ILE A CA 20
ATOM 32346 C C . ILE A 1 51 ? 6.997 1.487 -3.842 1.00 0.00 51 ILE A C 20
ATOM 32347 O O . ILE A 1 51 ? 6.936 1.574 -2.632 1.00 0.00 51 ILE A O 20
ATOM 32363 N N . ARG A 1 52 ? 7.232 2.537 -4.587 1.00 0.00 52 ARG A N 20
ATOM 32364 C CA . ARG A 1 52 ? 7.431 3.879 -3.959 1.00 0.00 52 ARG A CA 20
ATOM 32365 C C . ARG A 1 52 ? 6.091 4.450 -3.492 1.00 0.00 52 ARG A C 20
ATOM 32366 O O . ARG A 1 52 ? 5.066 4.237 -4.107 1.00 0.00 52 ARG A O 20
ATOM 32387 N N . ILE A 1 53 ? 6.098 5.184 -2.405 1.00 0.00 53 ILE A N 20
ATOM 32388 C CA . ILE A 1 53 ? 4.833 5.791 -1.880 1.00 0.00 53 ILE A CA 20
ATOM 32389 C C . ILE A 1 53 ? 5.073 7.250 -1.490 1.00 0.00 53 ILE A C 20
ATOM 32390 O O . ILE A 1 53 ? 6.195 7.685 -1.316 1.00 0.00 53 ILE A O 20
ATOM 32406 N N . SER A 1 54 ? 4.020 8.003 -1.329 1.00 0.00 54 SER A N 20
ATOM 32407 C CA . SER A 1 54 ? 4.164 9.432 -0.930 1.00 0.00 54 SER A CA 20
ATOM 32408 C C . SER A 1 54 ? 3.017 9.800 0.009 1.00 0.00 54 SER A C 20
ATOM 32409 O O . SER A 1 54 ? 1.864 9.560 -0.290 1.00 0.00 54 SER A O 20
ATOM 32417 N N . SER A 1 55 ? 3.325 10.378 1.145 1.00 0.00 55 SER A N 20
ATOM 32418 C CA . SER A 1 55 ? 2.259 10.768 2.123 1.00 0.00 55 SER A CA 20
ATOM 32419 C C . SER A 1 55 ? 2.204 12.291 2.221 1.00 0.00 55 SER A C 20
ATOM 32420 O O . SER A 1 55 ? 3.184 12.937 2.531 1.00 0.00 55 SER A O 20
ATOM 32428 N N . PHE A 1 56 ? 1.067 12.870 1.939 1.00 0.00 56 PHE A N 20
ATOM 32429 C CA . PHE A 1 56 ? 0.943 14.358 1.991 1.00 0.00 56 PHE A CA 20
ATOM 32430 C C . PHE A 1 56 ? 0.336 14.797 3.328 1.00 0.00 56 PHE A C 20
ATOM 32431 O O . PHE A 1 56 ? -0.774 14.437 3.665 1.00 0.00 56 PHE A O 20
ATOM 32448 N N . GLY A 1 57 ? 1.052 15.589 4.084 1.00 0.00 57 GLY A N 20
ATOM 32449 C CA . GLY A 1 57 ? 0.514 16.073 5.390 1.00 0.00 57 GLY A CA 20
ATOM 32450 C C . GLY A 1 57 ? 0.828 15.075 6.506 1.00 0.00 57 GLY A C 20
ATOM 32451 O O . GLY A 1 57 ? 1.524 15.392 7.451 1.00 0.00 57 GLY A O 20
ATOM 32455 N N . LYS A 1 58 ? 0.305 13.885 6.420 1.00 0.00 58 LYS A N 20
ATOM 32456 C CA . LYS A 1 58 ? 0.556 12.882 7.495 1.00 0.00 58 LYS A CA 20
ATOM 32457 C C . LYS A 1 58 ? 2.001 12.378 7.435 1.00 0.00 58 LYS A C 20
ATOM 32458 O O . LYS A 1 58 ? 2.526 12.089 6.380 1.00 0.00 58 LYS A O 20
ATOM 32477 N N . GLN A 1 59 ? 2.643 12.261 8.574 1.00 0.00 59 GLN A N 20
ATOM 32478 C CA . GLN A 1 59 ? 4.053 11.763 8.611 1.00 0.00 59 GLN A CA 20
ATOM 32479 C C . GLN A 1 59 ? 4.056 10.262 8.910 1.00 0.00 59 GLN A C 20
ATOM 32480 O O . GLN A 1 59 ? 3.123 9.738 9.483 1.00 0.00 59 GLN A O 20
ATOM 32494 N N . LEU A 1 60 ? 5.096 9.568 8.516 1.00 0.00 60 LEU A N 20
ATOM 32495 C CA . LEU A 1 60 ? 5.172 8.090 8.758 1.00 0.00 60 LEU A CA 20
ATOM 32496 C C . LEU A 1 60 ? 6.496 7.745 9.439 1.00 0.00 60 LEU A C 20
ATOM 32497 O O . LEU A 1 60 ? 7.433 8.519 9.422 1.00 0.00 60 LEU A O 20
ATOM 32513 N N . GLN A 1 61 ? 6.573 6.584 10.049 1.00 0.00 61 GLN A N 20
ATOM 32514 C CA . GLN A 1 61 ? 7.827 6.164 10.752 1.00 0.00 61 GLN A CA 20
ATOM 32515 C C . GLN A 1 61 ? 8.470 4.980 10.022 1.00 0.00 61 GLN A C 20
ATOM 32516 O O . GLN A 1 61 ? 7.818 4.208 9.339 1.00 0.00 61 GLN A O 20
ATOM 32530 N N . ASP A 1 62 ? 9.759 4.852 10.148 1.00 0.00 62 ASP A N 20
ATOM 32531 C CA . ASP A 1 62 ? 10.487 3.757 9.454 1.00 0.00 62 ASP A CA 20
ATOM 32532 C C . ASP A 1 62 ? 10.029 2.381 9.952 1.00 0.00 62 ASP A C 20
ATOM 32533 O O . ASP A 1 62 ? 9.821 2.168 11.130 1.00 0.00 62 ASP A O 20
ATOM 32542 N N . SER A 1 63 ? 9.881 1.443 9.048 1.00 0.00 63 SER A N 20
ATOM 32543 C CA . SER A 1 63 ? 9.447 0.072 9.439 1.00 0.00 63 SER A CA 20
ATOM 32544 C C . SER A 1 63 ? 8.095 0.145 10.141 1.00 0.00 63 SER A C 20
ATOM 32545 O O . SER A 1 63 ? 7.776 -0.681 10.976 1.00 0.00 63 SER A O 20
ATOM 32553 N N . ASP A 1 64 ? 7.296 1.124 9.817 1.00 0.00 64 ASP A N 20
ATOM 32554 C CA . ASP A 1 64 ? 5.964 1.240 10.478 1.00 0.00 64 ASP A CA 20
ATOM 32555 C C . ASP A 1 64 ? 4.956 0.319 9.780 1.00 0.00 64 ASP A C 20
ATOM 32556 O O . ASP A 1 64 ? 4.619 0.518 8.631 1.00 0.00 64 ASP A O 20
ATOM 32565 N N . VAL A 1 65 ? 4.469 -0.683 10.467 1.00 0.00 65 VAL A N 20
ATOM 32566 C CA . VAL A 1 65 ? 3.480 -1.613 9.843 1.00 0.00 65 VAL A CA 20
ATOM 32567 C C . VAL A 1 65 ? 2.086 -0.989 9.930 1.00 0.00 65 VAL A C 20
ATOM 32568 O O . VAL A 1 65 ? 1.543 -0.824 11.007 1.00 0.00 65 VAL A O 20
ATOM 32581 N N . VAL A 1 66 ? 1.501 -0.638 8.808 1.00 0.00 66 VAL A N 20
ATOM 32582 C CA . VAL A 1 66 ? 0.137 -0.015 8.835 1.00 0.00 66 VAL A CA 20
ATOM 32583 C C . VAL A 1 66 ? -0.702 -0.534 7.671 1.00 0.00 66 VAL A C 20
ATOM 32584 O O . VAL A 1 66 ? -0.194 -1.101 6.726 1.00 0.00 66 VAL A O 20
ATOM 32597 N N . ARG A 1 67 ? -1.992 -0.321 7.729 1.00 0.00 67 ARG A N 20
ATOM 32598 C CA . ARG A 1 67 ? -2.899 -0.769 6.630 1.00 0.00 67 ARG A CA 20
ATOM 32599 C C . ARG A 1 67 ? -3.331 0.467 5.848 1.00 0.00 67 ARG A C 20
ATOM 32600 O O . ARG A 1 67 ? -3.827 1.424 6.418 1.00 0.00 67 ARG A O 20
ATOM 32621 N N . ILE A 1 68 ? -3.141 0.462 4.549 1.00 0.00 68 ILE A N 20
ATOM 32622 C CA . ILE A 1 68 ? -3.530 1.645 3.720 1.00 0.00 68 ILE A CA 20
ATOM 32623 C C . ILE A 1 68 ? -4.761 1.293 2.895 1.00 0.00 68 ILE A C 20
ATOM 32624 O O . ILE A 1 68 ? -4.780 0.307 2.183 1.00 0.00 68 ILE A O 20
ATOM 32640 N N . ASP A 1 69 ? -5.791 2.095 2.989 1.00 0.00 69 ASP A N 20
ATOM 32641 C CA . ASP A 1 69 ? -7.045 1.826 2.222 1.00 0.00 69 ASP A CA 20
ATOM 32642 C C . ASP A 1 69 ? -7.366 3.032 1.336 1.00 0.00 69 ASP A C 20
ATOM 32643 O O . ASP A 1 69 ? -7.136 4.169 1.711 1.00 0.00 69 ASP A O 20
ATOM 32652 N N . ASN A 1 70 ? -7.888 2.779 0.161 1.00 0.00 70 ASN A N 20
ATOM 32653 C CA . ASN A 1 70 ? -8.225 3.883 -0.783 1.00 0.00 70 ASN A CA 20
ATOM 32654 C C . ASN A 1 70 ? -6.948 4.631 -1.171 1.00 0.00 70 ASN A C 20
ATOM 32655 O O . ASN A 1 70 ? -6.934 5.843 -1.273 1.00 0.00 70 ASN A O 20
ATOM 32666 N N . ALA A 1 71 ? -5.875 3.915 -1.402 1.00 0.00 71 ALA A N 20
ATOM 32667 C CA . ALA A 1 71 ? -4.598 4.577 -1.797 1.00 0.00 71 ALA A CA 20
ATOM 32668 C C . ALA A 1 71 ? -4.712 5.054 -3.247 1.00 0.00 71 ALA A C 20
ATOM 32669 O O . ALA A 1 71 ? -5.117 4.313 -4.113 1.00 0.00 71 ALA A O 20
ATOM 32676 N N . ARG A 1 72 ? -4.355 6.280 -3.518 1.00 0.00 72 ARG A N 20
ATOM 32677 C CA . ARG A 1 72 ? -4.453 6.792 -4.917 1.00 0.00 72 ARG A CA 20
ATOM 32678 C C . ARG A 1 72 ? -3.227 6.361 -5.721 1.00 0.00 72 ARG A C 20
ATOM 32679 O O . ARG A 1 72 ? -2.102 6.508 -5.288 1.00 0.00 72 ARG A O 20
ATOM 32700 N N . VAL A 1 73 ? -3.441 5.830 -6.896 1.00 0.00 73 VAL A N 20
ATOM 32701 C CA . VAL A 1 73 ? -2.300 5.385 -7.747 1.00 0.00 73 VAL A CA 20
ATOM 32702 C C . VAL A 1 73 ? -1.870 6.529 -8.663 1.00 0.00 73 VAL A C 20
ATOM 32703 O O . VAL A 1 73 ? -2.684 7.149 -9.316 1.00 0.00 73 VAL A O 20
ATOM 32716 N N . ALA A 1 74 ? -0.595 6.812 -8.716 1.00 0.00 74 ALA A N 20
ATOM 32717 C CA . ALA A 1 74 ? -0.094 7.917 -9.590 1.00 0.00 74 ALA A CA 20
ATOM 32718 C C . ALA A 1 74 ? 1.183 7.457 -10.288 1.00 0.00 74 ALA A C 20
ATOM 32719 O O . ALA A 1 74 ? 1.897 6.610 -9.791 1.00 0.00 74 ALA A O 20
ATOM 32726 N N . GLN A 1 75 ? 1.473 8.007 -11.439 1.00 0.00 75 GLN A N 20
ATOM 32727 C CA . GLN A 1 75 ? 2.706 7.610 -12.190 1.00 0.00 75 GLN A CA 20
ATOM 32728 C C . GLN A 1 75 ? 3.641 8.811 -12.294 1.00 0.00 75 GLN A C 20
ATOM 32729 O O . GLN A 1 75 ? 3.293 9.828 -12.857 1.00 0.00 75 GLN A O 20
ATOM 32743 N N . PHE A 1 76 ? 4.829 8.699 -11.749 1.00 0.00 76 PHE A N 20
ATOM 32744 C CA . PHE A 1 76 ? 5.807 9.833 -11.803 1.00 0.00 76 PHE A CA 20
ATOM 32745 C C . PHE A 1 76 ? 7.121 9.346 -12.423 1.00 0.00 76 PHE A C 20
ATOM 32746 O O . PHE A 1 76 ? 7.637 8.305 -12.071 1.00 0.00 76 PHE A O 20
ATOM 32763 N N . ASN A 1 77 ? 7.654 10.098 -13.350 1.00 0.00 77 ASN A N 20
ATOM 32764 C CA . ASN A 1 77 ? 8.930 9.704 -14.013 1.00 0.00 77 ASN A CA 20
ATOM 32765 C C . ASN A 1 77 ? 8.795 8.303 -14.614 1.00 0.00 77 ASN A C 20
ATOM 32766 O O . ASN A 1 77 ? 9.757 7.565 -14.709 1.00 0.00 77 ASN A O 20
ATOM 32777 N N . GLY A 1 78 ? 7.614 7.939 -15.040 1.00 0.00 78 GLY A N 20
ATOM 32778 C CA . GLY A 1 78 ? 7.426 6.595 -15.659 1.00 0.00 78 GLY A CA 20
ATOM 32779 C C . GLY A 1 78 ? 7.394 5.508 -14.582 1.00 0.00 78 GLY A C 20
ATOM 32780 O O . GLY A 1 78 ? 7.369 4.332 -14.889 1.00 0.00 78 GLY A O 20
ATOM 32784 N N . TYR A 1 79 ? 7.395 5.888 -13.327 1.00 0.00 79 TYR A N 20
ATOM 32785 C CA . TYR A 1 79 ? 7.369 4.878 -12.218 1.00 0.00 79 TYR A CA 20
ATOM 32786 C C . TYR A 1 79 ? 6.051 4.989 -11.450 1.00 0.00 79 TYR A C 20
ATOM 32787 O O . TYR A 1 79 ? 5.607 6.066 -11.106 1.00 0.00 79 TYR A O 20
ATOM 32805 N N . LEU A 1 80 ? 5.421 3.878 -11.190 1.00 0.00 80 LEU A N 20
ATOM 32806 C CA . LEU A 1 80 ? 4.125 3.897 -10.456 1.00 0.00 80 LEU A CA 20
ATOM 32807 C C . LEU A 1 80 ? 4.371 4.129 -8.964 1.00 0.00 80 LEU A C 20
ATOM 32808 O O . LEU A 1 80 ? 5.359 3.692 -8.413 1.00 0.00 80 LEU A O 20
ATOM 32824 N N . SER A 1 81 ? 3.471 4.815 -8.310 1.00 0.00 81 SER A N 20
ATOM 32825 C CA . SER A 1 81 ? 3.639 5.079 -6.852 1.00 0.00 81 SER A CA 20
ATOM 32826 C C . SER A 1 81 ? 2.264 5.303 -6.225 1.00 0.00 81 SER A C 20
ATOM 32827 O O . SER A 1 81 ? 1.333 5.709 -6.888 1.00 0.00 81 SER A O 20
ATOM 32835 N N . LEU A 1 82 ? 2.129 5.039 -4.952 1.00 0.00 82 LEU A N 20
ATOM 32836 C CA . LEU A 1 82 ? 0.810 5.232 -4.274 1.00 0.00 82 LEU A CA 20
ATOM 32837 C C . LEU A 1 82 ? 0.856 6.514 -3.447 1.00 0.00 82 LEU A C 20
ATOM 32838 O O . LEU A 1 82 ? 1.765 6.734 -2.673 1.00 0.00 82 LEU A O 20
ATOM 32854 N N . SER A 1 83 ? -0.122 7.365 -3.618 1.00 0.00 83 SER A N 20
ATOM 32855 C CA . SER A 1 83 ? -0.159 8.653 -2.861 1.00 0.00 83 SER A CA 20
ATOM 32856 C C . SER A 1 83 ? -1.211 8.567 -1.756 1.00 0.00 83 SER A C 20
ATOM 32857 O O . SER A 1 83 ? -2.351 8.221 -1.998 1.00 0.00 83 SER A O 20
ATOM 32865 N N . VAL A 1 84 ? -0.839 8.887 -0.545 1.00 0.00 84 VAL A N 20
ATOM 32866 C CA . VAL A 1 84 ? -1.813 8.835 0.588 1.00 0.00 84 VAL A CA 20
ATOM 32867 C C . VAL A 1 84 ? -2.283 10.258 0.893 1.00 0.00 84 VAL A C 20
ATOM 32868 O O . VAL A 1 84 ? -1.595 11.023 1.544 1.00 0.00 84 VAL A O 20
ATOM 32881 N N . GLY A 1 85 ? -3.446 10.622 0.414 1.00 0.00 85 GLY A N 20
ATOM 32882 C CA . GLY A 1 85 ? -3.971 12.001 0.656 1.00 0.00 85 GLY A CA 20
ATOM 32883 C C . GLY A 1 85 ? -4.933 11.995 1.842 1.00 0.00 85 GLY A C 20
ATOM 32884 O O . GLY A 1 85 ? -5.045 11.024 2.563 1.00 0.00 85 GLY A O 20
ATOM 32888 N N . ASP A 1 86 ? -5.628 13.080 2.045 1.00 0.00 86 ASP A N 20
ATOM 32889 C CA . ASP A 1 86 ? -6.590 13.162 3.177 1.00 0.00 86 ASP A CA 20
ATOM 32890 C C . ASP A 1 86 ? -7.773 12.231 2.914 1.00 0.00 86 ASP A C 20
ATOM 32891 O O . ASP A 1 86 ? -8.521 11.895 3.812 1.00 0.00 86 ASP A O 20
ATOM 32900 N N . SER A 1 87 ? -7.951 11.815 1.689 1.00 0.00 87 SER A N 20
ATOM 32901 C CA . SER A 1 87 ? -9.090 10.913 1.364 1.00 0.00 87 SER A CA 20
ATOM 32902 C C . SER A 1 87 ? -8.709 9.467 1.683 1.00 0.00 87 SER A C 20
ATOM 32903 O O . SER A 1 87 ? -9.535 8.577 1.637 1.00 0.00 87 SER A O 20
ATOM 32911 N N . SER A 1 88 ? -7.466 9.223 2.003 1.00 0.00 88 SER A N 20
ATOM 32912 C CA . SER A 1 88 ? -7.030 7.832 2.319 1.00 0.00 88 SER A CA 20
ATOM 32913 C C . SER A 1 88 ? -7.217 7.552 3.810 1.00 0.00 88 SER A C 20
ATOM 32914 O O . SER A 1 88 ? -7.425 8.455 4.596 1.00 0.00 88 SER A O 20
ATOM 32922 N N . ARG A 1 89 ? -7.136 6.302 4.201 1.00 0.00 89 ARG A N 20
ATOM 32923 C CA . ARG A 1 89 ? -7.297 5.937 5.649 1.00 0.00 89 ARG A CA 20
ATOM 32924 C C . ARG A 1 89 ? -6.073 5.140 6.103 1.00 0.00 89 ARG A C 20
ATOM 32925 O O . ARG A 1 89 ? -5.638 4.224 5.433 1.00 0.00 89 ARG A O 20
ATOM 32946 N N . ILE A 1 90 ? -5.521 5.484 7.242 1.00 0.00 90 ILE A N 20
ATOM 32947 C CA . ILE A 1 90 ? -4.320 4.760 7.767 1.00 0.00 90 ILE A CA 20
ATOM 32948 C C . ILE A 1 90 ? -4.665 4.135 9.114 1.00 0.00 90 ILE A C 20
ATOM 32949 O O . ILE A 1 90 ? -5.156 4.801 10.003 1.00 0.00 90 ILE A O 20
ATOM 32965 N N . GLU A 1 91 ? -4.407 2.861 9.275 1.00 0.00 91 GLU A N 20
ATOM 32966 C CA . GLU A 1 91 ? -4.712 2.179 10.578 1.00 0.00 91 GLU A CA 20
ATOM 32967 C C . GLU A 1 91 ? -3.457 1.473 11.089 1.00 0.00 91 GLU A C 20
ATOM 32968 O O . GLU A 1 91 ? -2.781 0.773 10.361 1.00 0.00 91 GLU A O 20
ATOM 32980 N N . SER A 1 92 ? -3.138 1.666 12.339 1.00 0.00 92 SER A N 20
ATOM 32981 C CA . SER A 1 92 ? -1.924 1.028 12.915 1.00 0.00 92 SER A CA 20
ATOM 32982 C C . SER A 1 92 ? -2.092 -0.492 12.951 1.00 0.00 92 SER A C 20
ATOM 32983 O O . SER A 1 92 ? -3.102 -1.003 13.389 1.00 0.00 92 SER A O 20
ATOM 32991 N N . VAL A 1 93 ? -1.096 -1.214 12.503 1.00 0.00 93 VAL A N 20
ATOM 32992 C CA . VAL A 1 93 ? -1.161 -2.708 12.513 1.00 0.00 93 VAL A CA 20
ATOM 32993 C C . VAL A 1 93 ? -0.235 -3.239 13.611 1.00 0.00 93 VAL A C 20
ATOM 32994 O O . VAL A 1 93 ? -0.641 -4.018 14.451 1.00 0.00 93 VAL A O 20
ATOM 33007 N N . ASN A 1 94 ? 1.008 -2.818 13.606 1.00 0.00 94 ASN A N 20
ATOM 33008 C CA . ASN A 1 94 ? 1.978 -3.290 14.648 1.00 0.00 94 ASN A CA 20
ATOM 33009 C C . ASN A 1 94 ? 2.774 -2.093 15.174 1.00 0.00 94 ASN A C 20
ATOM 33010 O O . ASN A 1 94 ? 2.777 -1.806 16.357 1.00 0.00 94 ASN A O 20
ATOM 33021 N N . VAL A 1 95 ? 3.450 -1.398 14.297 1.00 0.00 95 VAL A N 20
ATOM 33022 C CA . VAL A 1 95 ? 4.255 -0.223 14.727 1.00 0.00 95 VAL A CA 20
ATOM 33023 C C . VAL A 1 95 ? 5.189 -0.637 15.868 1.00 0.00 95 VAL A C 20
ATOM 33024 O O . VAL A 1 95 ? 5.524 0.160 16.722 1.00 0.00 95 VAL A O 20
ATOM 33037 N N . ASN A 1 96 ? 5.600 -1.880 15.877 1.00 0.00 96 ASN A N 20
ATOM 33038 C CA . ASN A 1 96 ? 6.515 -2.385 16.945 1.00 0.00 96 ASN A CA 20
ATOM 33039 C C . ASN A 1 96 ? 5.881 -2.198 18.326 1.00 0.00 96 ASN A C 20
ATOM 33040 O O . ASN A 1 96 ? 5.437 -1.124 18.683 1.00 0.00 96 ASN A O 20
ATOM 33051 N N . ILE A 1 97 ? 5.848 -3.250 19.105 1.00 0.00 97 ILE A N 20
ATOM 33052 C CA . ILE A 1 97 ? 5.257 -3.184 20.479 1.00 0.00 97 ILE A CA 20
ATOM 33053 C C . ILE A 1 97 ? 6.379 -3.278 21.532 1.00 0.00 97 ILE A C 20
ATOM 33054 O O . ILE A 1 97 ? 6.296 -2.650 22.571 1.00 0.00 97 ILE A O 20
ATOM 33070 N N . PRO A 1 98 ? 7.427 -4.036 21.281 1.00 0.00 98 PRO A N 20
ATOM 33071 C CA . PRO A 1 98 ? 8.553 -4.168 22.237 1.00 0.00 98 PRO A CA 20
ATOM 33072 C C . PRO A 1 98 ? 9.607 -3.078 22.016 1.00 0.00 98 PRO A C 20
ATOM 33073 O O . PRO A 1 98 ? 10.576 -2.983 22.745 1.00 0.00 98 PRO A O 20
ATOM 33084 N N . LEU A 1 99 ? 9.407 -2.261 21.010 1.00 0.00 99 LEU A N 20
ATOM 33085 C CA . LEU A 1 99 ? 10.365 -1.156 20.698 1.00 0.00 99 LEU A CA 20
ATOM 33086 C C . LEU A 1 99 ? 11.763 -1.730 20.439 1.00 0.00 99 LEU A C 20
ATOM 33087 O O . LEU A 1 99 ? 12.225 -2.616 21.130 1.00 0.00 99 LEU A O 20
ATOM 33103 N N . GLU A 1 100 ? 12.428 -1.234 19.429 1.00 0.00 100 GLU A N 20
ATOM 33104 C CA . GLU A 1 100 ? 13.787 -1.746 19.085 1.00 0.00 100 GLU A CA 20
ATOM 33105 C C . GLU A 1 100 ? 14.814 -1.313 20.136 1.00 0.00 100 GLU A C 20
ATOM 33106 O O . GLU A 1 100 ? 14.491 -0.656 21.105 1.00 0.00 100 GLU A O 20
ATOM 33118 N N . HIS A 1 101 ? 16.052 -1.694 19.947 1.00 0.00 101 HIS A N 20
ATOM 33119 C CA . HIS A 1 101 ? 17.117 -1.330 20.926 1.00 0.00 101 HIS A CA 20
ATOM 33120 C C . HIS A 1 101 ? 17.372 0.180 20.892 1.00 0.00 101 HIS A C 20
ATOM 33121 O O . HIS A 1 101 ? 17.359 0.800 19.848 1.00 0.00 101 HIS A O 20
ATOM 33135 N N . HIS A 1 102 ? 17.594 0.774 22.036 1.00 0.00 102 HIS A N 20
ATOM 33136 C CA . HIS A 1 102 ? 17.838 2.246 22.092 1.00 0.00 102 HIS A CA 20
ATOM 33137 C C . HIS A 1 102 ? 19.268 2.571 21.650 1.00 0.00 102 HIS A C 20
ATOM 33138 O O . HIS A 1 102 ? 20.204 1.866 21.969 1.00 0.00 102 HIS A O 20
ATOM 33152 N N . HIS A 1 103 ? 19.438 3.646 20.923 1.00 0.00 103 HIS A N 20
ATOM 33153 C CA . HIS A 1 103 ? 20.799 4.038 20.459 1.00 0.00 103 HIS A CA 20
ATOM 33154 C C . HIS A 1 103 ? 21.554 4.709 21.612 1.00 0.00 103 HIS A C 20
ATOM 33155 O O . HIS A 1 103 ? 22.762 4.850 21.575 1.00 0.00 103 HIS A O 20
ATOM 33169 N N . HIS A 1 104 ? 20.844 5.112 22.638 1.00 0.00 104 HIS A N 20
ATOM 33170 C CA . HIS A 1 104 ? 21.494 5.766 23.818 1.00 0.00 104 HIS A CA 20
ATOM 33171 C C . HIS A 1 104 ? 22.311 6.983 23.375 1.00 0.00 104 HIS A C 20
ATOM 33172 O O . HIS A 1 104 ? 22.682 7.113 22.227 1.00 0.00 104 HIS A O 20
ATOM 33186 N N . HIS A 1 105 ? 22.592 7.879 24.290 1.00 0.00 105 HIS A N 20
ATOM 33187 C CA . HIS A 1 105 ? 23.387 9.094 23.938 1.00 0.00 105 HIS A CA 20
ATOM 33188 C C . HIS A 1 105 ? 24.145 9.588 25.176 1.00 0.00 105 HIS A C 20
ATOM 33189 O O . HIS A 1 105 ? 23.826 9.234 26.294 1.00 0.00 105 HIS A O 20
ATOM 33203 N N . HIS A 1 106 ? 25.145 10.403 24.982 1.00 0.00 106 HIS A N 20
ATOM 33204 C CA . HIS A 1 106 ? 25.923 10.925 26.142 1.00 0.00 106 HIS A CA 20
ATOM 33205 C C . HIS A 1 106 ? 26.763 12.122 25.691 1.00 0.00 106 HIS A C 20
ATOM 33206 O O . HIS A 1 106 ? 27.967 11.964 25.568 1.00 0.00 106 HIS A O 20
#

Organism: Thermoplasma acidophilum (strain ATCC 25905 / DSM 1728 / JCM 9062 / NBRC 15155 / AMRC-C165) (NCBI:txid273075)

Radius of gyration: 14.63 Å; Cα contacts (8 Å, |Δi|>4): 226; chains: 1; bounding box: 24×53×31 Å

Nearest PDB structures (foldseek):
  2k75-assembly1_A  TM=8.776E-01  e=7.115E-18  Thermoplasma acidophilum
  7wcg-assembly1_A  TM=8.901E-01  e=2.989E-06  Saccharolobus solfataricus P2
  2ken-assembly1_A  TM=7.483E-01  e=3.014E-05  Methanosarcina mazei
  7qxs-assembly1_P  TM=6.825E-01  e=2.608E-03  Homo sapiens
  8rbz-assembly1_B  TM=6.136E-01  e=8.902E-04  Homo sapiens

CATH classification: 2.40.50.140

Sequence (106 aa):
SDLVKIRDVSLSTPYVSVIGKITGIHKKEYESDGTTKSVYQGYIEDDTARIRISSFGKQLQDSDVVRIDNARVAQFNGYLSLSVGDSSRIESVNVNIPLEHHHHHHSDLVKIRDVSLSTPYVSVIGKITGIHKKEYESDGTTKSVYQGYIEDDTARIRISSFGKQLQDSDVVRIDNARVAQFNGYLSLSVGDSSRIESVNVNIPLEHHHHHHSDLVKIRDVSLSTPYVSVIGKITGIHKKEYESDGTTKSVYQGYIEDDTARIRISSFGKQLQDSDVVRIDNARVAQFNGYLSLSVGDSSRIESVNVNIPLEHHHHHHSDLVKIRDVSLSTPYVSVIGKITGIHKKEYESDGTTKSVYQGYIEDDTARIRISSFGKQLQDSDVVRIDNARVAQFNGYLSLSVGDSSRIESVNVNIPLEHHHHHHSDLVKIRDVSLSTPYVSVIGKITGIHKKEYESDGTTKSVYQGYIEDDTARIRISSFGKQLQDSDVVRIDNARVAQFNGYLSLSVGDSSRIESVNVNIPLEHHHHHHSDLVKIRDVSLSTPYVSVIGKITGIHKKEYESDGTTKSVYQGYIEDDTARIRISSFGKQLQDSDVVRIDNARVAQFNGYLSLSVGDSSRIESVNVNIPLEHHHHHHSDLVKIRDVSLSTPYVSVIGKITGIHKKEYESDGTTKSVYQGYIEDDTARIRISSFGKQLQDSDVVRIDNARVAQFNGYLSLSVGDSSRIESVNVNIPLEHHHHHHSDLVKIRDVSLSTPYVSVIGKITGIHKKEYESDGTTKSVYQGYIEDDTARIRISSFGKQLQDSDVVRIDNARVAQFNGYLSLSVGDSSRIESVNVNIPLEHHHHHHSDLVKIRDVSLSTPYVSVIGKITGIHKKEYESDGTTKSVYQGYIEDDTARIRISSFGKQLQDSDVVRIDNARVAQFNGYLSLSVGDSSRIESVNVNIPLEHHHHHHSDLVKIRDVSLSTPYVSVIGKITGIHKKEYESDGTTKSVYQGYIEDDTARIRISSFGKQLQDSDVVRIDNARVAQFNGYLSLSVGDSSRIESVNVNIPLEHHHHHHSDLVKIRDVSLSTPYVSVIGKITGIHKKEYESDGTTKSVYQGYIEDDTARIRISSFGKQLQDSDVVRIDNARVAQFNGYLSLSVGDSSRIESVNVNIPLEHHHHHHSDLVKIRDVSLSTPYVSVIGKITGIHKKEYESDGTTKSVYQGYIEDDTARIRISSFGKQLQDSDVVRIDNARVAQFNGYLSLSVGDSSRIESVNVNIPLEHHHHHHSDLVKIRDVSLSTPYVSVIGKITGIHKKEYESDGTTKSVYQGYIEDDTARIRISSFGKQLQDSDVVRIDNARVAQFNGYLSLSVGDSSRIESVNVNIPLEHHHHHHSDLVKIRDVSLSTPYVSVIGKITGIHKKEYESDGTTKSVYQGYIEDDTARIRISSFGKQLQDSDVVRIDNARVAQFNGYLSLSVGDSSRIESVNVNIPLEHHHHHHSDLVKIRDVSLSTPYVSVIGKITGIHKKEYESDGTTKSVYQGYIEDDTARIRISSFGKQLQDSDVVRIDNARVAQFNGYLSLSVGDSSRIESVNVNIPLEHHHHHHSDLVKIRDVSLSTPYVSVIGKITGIHKKEYESDGTTKSVYQGYIEDDTARIRISSFGKQLQDSDVVRIDNARVAQFNGYLSLSVGDSSRIESVNVNIPLEHHHHHHSDLVKIRDVSLSTPYVSVIGKITGIHKKEYESDGTTKSVYQGYIEDDTARIRISSFGKQLQDSDVVRIDNARVAQFNGYLSLSVGDSSRIESVNVNIPLEHHHHHHSDLVKIRDVSLSTPYVSVIGKITGIHKKEYESDGTTKSVYQGYIEDDTARIRISSFGKQLQDSDVVRIDNARVAQFNGYLSLSVGDSSRIESVNVNIPLEHHHHHHSDLVKIRDVSLSTPYVSVIGKITGIHKKEYESDGTTKSVYQGYIEDDTARIRISSFGKQLQDSDVVRIDNARVAQFNGYLSLSVGDSSRIESVNVNIPLEHHHHHHSDLVKIRDVSLSTPYVSVIGKITGIHKKEYESDGTTKSVYQGYIEDDTARIRISSFGKQLQDSDVVRIDNARVAQFNGYLSLSVGDSSRIESVNVNIPLEHHHHHH